Protein 1UHT (pdb70)

Solvent-accessible surface area: 6992 Å² total; per-residue (Å²): 126,122,124,80,114,108,73,142,131,20,30,20,0,102,0,27,2,54,113,20,82,92,108,71,71,51,67,82,27,143,30,61,48,69,0,92,1,0,90,41,102,170,58,26,85,6,6,0,139,22,67,12,0,46,57,106,1,3,101,2,57,23,85,120,27,81,1,13,2,43,6,49,52,17,93,109,26,0,73,10,78,96,106,76,16,70,66,168,70,67,53,88,10,17,116,41,17,44,2,101,4,16,114,178,1,5,2,41,0,50,57,52,102,50,132,112,117,128

GO terms:
  GO:0032133 chromosome passenger complex (C, IDA)

Sequence (118 aa):
GSSGSSGMVTPSLRLVFVKGPREGDALDYKPGSTIRVGRIVRGNEIAIKDAGISTKHLRIESDSGNWVIQDLGSSNGTLLNSNALDPETSVNLGDGDVIKLGEYTSILVNFVSGPSSGGSSGSSGMVTPSLRLVFVKGPREGDALDYKPGSTIRVGRIVRGNEIAIKDAGISTKHLRIESDSGNWVIQDLGSSNGTLLNSNALDPETSVNLGDGDVIKLGEYTSILVNFVSGPSSGGSSGSSGMVTPSLRLVFVKGPREGDALDYKPGSTIRVGRIVRGNEIAIKDAGISTKHLRIESDSGNWVIQDLGSSNGTLLNSNALDPETSVNLGDGDVIKLGEYTSILVNFVSGPSSGGSSGSSGMVTPSLRLVFVKGPREGDALDYKPGSTIRVGRIVRGNEIAIKDAGISTKHLRIESDSGNWVIQDLGSSNGTLLNSNALDPETSVNLGDGDVIKLGEYTSILVNFVSGPSSGGSSGSSGMVTPSLRLVFVKGPREGDALDYKPGSTIRVGRIVRGNEIAIKDAGISTKHLRIESDSGNWVIQDLGSSNGTLLNSNALDPETSVNLGDGDVIKLGEYTSILVNFVSGPSSGGSSGSSGMVTPSLRLVFVKGPREGDALDYKPGSTIRVGRIVRGNEIAIKDAGISTKHLRIESDSGNWVIQDLGSSNGTLLNSNALDPETSVNLGDGDVIKLGEYTSILVNFVSGPSSGGSSGSSGMVTPSLRLVFVKGPREGDALDYKPGSTIRVGRIVRGNEIAIKDAGISTKHLRIESDSGNWVIQDLGSSNGTLLNSNALDPETSVNLGDGDVIKLGEYTSILVNFVSGPSSGGSSGSSGMVTPSLRLVFVKGPREGDALDYKPGSTIRVGRIVRGNEIAIKDAGISTKHLRIESDSGNWVIQDLGSSNGTLLNSNALDPETSVNLGDGDVIKLGEYTSILVNFVSGPSSGGSSGSSGMVTPSLRLVFVKGPREGDALDYKPGSTIRVGRIVRGNEIAIKDAGISTKHLRIESDSGNWVIQDLGSSNGTLLNSNALDPETSVNLGDGDVIKLGEYTSILVNFVSGPSSGGSSGSSGMVTPSLRLVFVKGPREGDALDYKPGSTIRVGRIVRGNEIAIKDAGISTKHLRIESDSGNWVIQDLGSSNGTLLNSNALDPETSVNLGDGDVIKLGEYTSILVNFVSGPSSGGSSGSSGMVTPSLRLVFVKGPREGDALDYKPGSTIRVGRIVRGNEIAIKDAGISTKHLRIESDSGNWVIQDLGSSNGTLLNSNALDPETSVNLGDGDVIKLGEYTSILVNFVSGPSSGGSSGSSGMVTPSLRLVFVKGPREGDALDYKPGSTIRVGRIVRGNEIAIKDAGISTKHLRIESDSGNWVIQDLGSSNGTLLNSNALDPETSVNLGDGDVIKLGEYTSILVNFVSGPSSGGSSGSSGMVTPSLRLVFVKGPREGDALDYKPGSTIRVGRIVRGNEIAIKDAGISTKHLRIESDSGNWVIQDLGSSNGTLLNSNALDPETSVNLGDGDVIKLGEYTSILVNFVSGPSSGGSSGSSGMVTPSLRLVFVKGPREGDALDYKPGSTIRVGRIVRGNEIAIKDAGISTKHLRIESDSGNWVIQDLGSSNGTLLNSNALDPETSVNLGDGDVIKLGEYTSILVNFVSGPSSGGSSGSSGMVTPSLRLVFVKGPREGDALDYKPGSTIRVGRIVRGNEIAIKDAGISTKHLRIESDSGNWVIQDLGSSNGTLLNSNALDPETSVNLGDGDVIKLGEYTSILVNFVSGPSSGGSSGSSGMVTPSLRLVFVKGPREGDALDYKPGSTIRVGRIVRGNEIAIKDAGISTKHLRIESDSGNWVIQDLGSSNGTLLNSNALDPETSVNLGDGDVIKLGEYTSILVNFVSGPSSGGSSGSSGMVTPSLRLVFVKGPREGDALDYKPGSTIRVGRIVRGNEIAIKDAGISTKHLRIESDSGNWVIQDLGSSNGTLLNSNALDPETSVNLGDGDVIKLGEYTSILVNFVSGPSSGGSSGSSGMVTPSLRLVFVKGPREGDALDYKPGSTIRVGRIVRGNEIAIKDAGISTKHLRIESDSGNWVIQDLGSSNGTLLNSNALDPETSVNLGDGDVIKLGEYTSILVNFVSGPSSGGSSGSSGMVTPSLRLVFVKGPREGDALDYKPGSTIRVGRIVRGNEIAIKDAGISTKHLRIESDSGNWVIQDLGSSNGTLLNSNALDPETSVNLGDGDVIKLGEYTSILVNFVSGPSSGGSSGSSGMVTPSLRLVFVKGPREGDALDYKPGSTIRVGRIVRGNEIAIKDAGISTKHLRIESDSGNWVIQDLGSSNGTLLNSNALDPETSVNLGDGDVIKLGEYTSILVNFVSGPSSG

InterPro domains:
  IPR000253 Forkhead-associated (FHA) domain [PF00498] (28-95)
  IPR000253 Forkhead-associated (FHA) domain [PS50006] (28-78)
  IPR000253 Forkhead-associated (FHA) domain [SM00240] (27-78)
  IPR008984 SMAD/FHA domain superfamily [SSF49879] (2-105)
  IPR050923 Cellular Process Regulator and RNA Processing Protein [PTHR23308] (4-194)

Secondary structure (DSSP, 8-state):
---------SPEEEEEESSSTTTT-B--B-TT--EEEESSSTT-SEE--SSSS-TT-EEEEE-SSSEEEE----SS--EESSSB--TT-EEE--TTEEEEETTTEEEEEEEE-SS---

Foldseek 3Di:
DDDWDDDDPAFWWKKAWCKAPCNGDIDTDDAFDKQQEFADPPVHNHHNPRVLGHHRQWIWHADPRWTKTAGCPHPHFKDWQHGTHDNPDIGTDDAQIWIQTGDGTIIGTHGHDIPDDD

Structure (mmCIF, N/CA/C/O backbone):
data_1UHT
#
_entry.id   1UHT
#
_cell.length_a   1.000
_cell.length_b   1.000
_cell.length_c   1.000
_cell.angle_alpha   90.00
_cell.angle_beta   90.00
_cell.angle_gamma   90.00
#
_symmetry.space_group_name_H-M   'P 1'
#
loop_
_atom_site.group_PDB
_atom_site.id
_atom_site.type_symbol
_atom_site.label_atom_id
_atom_site.label_alt_id
_atom_site.label_comp_id
_atom_site.label_asym_id
_atom_site.label_entity_id
_atom_site.label_seq_id
_atom_site.pdbx_PDB_ins_code
_atom_site.Cartn_x
_atom_site.Cartn_y
_atom_site.Cartn_z
_atom_site.occupancy
_atom_site.B_iso_or_equiv
_atom_site.auth_seq_id
_atom_site.auth_comp_id
_atom_site.auth_asym_id
_atom_site.auth_atom_id
_atom_site.pdbx_PDB_model_num
ATOM 1 N N . GLY A 1 1 ? -20.022 -4.436 -23.920 1.00 0.00 1 GLY A N 1
ATOM 2 C CA . GLY A 1 1 ? -20.732 -3.753 -22.852 1.00 0.00 1 GLY A CA 1
ATOM 3 C C . GLY A 1 1 ? -20.373 -4.345 -21.488 1.00 0.00 1 GLY A C 1
ATOM 4 O O . GLY A 1 1 ? -19.518 -3.814 -20.782 1.00 0.00 1 GLY A O 1
ATOM 8 N N . SER A 1 2 ? -21.046 -5.438 -21.158 1.00 0.00 2 SER A N 1
ATOM 9 C CA . SER A 1 2 ? -20.809 -6.109 -19.891 1.00 0.00 2 SER A CA 1
ATOM 10 C C . SER A 1 2 ? -21.255 -5.214 -18.734 1.00 0.00 2 SER A C 1
ATOM 11 O O . SER A 1 2 ? -20.670 -4.157 -18.501 1.00 0.00 2 SER A O 1
ATOM 19 N N . SER A 1 3 ? -22.287 -5.669 -18.039 1.00 0.00 3 SER A N 1
ATOM 20 C CA . SER A 1 3 ? -22.818 -4.923 -16.911 1.00 0.00 3 SER A CA 1
ATOM 21 C C . SER A 1 3 ? -23.538 -5.870 -15.949 1.00 0.00 3 SER A C 1
ATOM 22 O O . SER A 1 3 ? -24.692 -6.231 -16.175 1.00 0.00 3 SER A O 1
ATOM 30 N N . GLY A 1 4 ? -22.827 -6.245 -14.896 1.00 0.00 4 GLY A N 1
ATOM 31 C CA . GLY A 1 4 ? -23.383 -7.143 -13.898 1.00 0.00 4 GLY A CA 1
ATOM 32 C C . GLY A 1 4 ? -23.014 -6.689 -12.485 1.00 0.00 4 GLY A C 1
ATOM 33 O O . GLY A 1 4 ? -22.997 -5.493 -12.198 1.00 0.00 4 GLY A O 1
ATOM 37 N N . SER A 1 5 ? -22.729 -7.668 -11.639 1.00 0.00 5 SER A N 1
ATOM 38 C CA . SER A 1 5 ? -22.361 -7.383 -10.262 1.00 0.00 5 SER A CA 1
ATOM 39 C C . SER A 1 5 ? -20.991 -7.987 -9.951 1.00 0.00 5 SER A C 1
ATOM 40 O O . SER A 1 5 ? -20.048 -7.264 -9.632 1.00 0.00 5 SER A O 1
ATOM 48 N N . SER A 1 6 ? -20.923 -9.306 -10.054 1.00 0.00 6 SER A N 1
ATOM 49 C CA . SER A 1 6 ? -19.684 -10.016 -9.787 1.00 0.00 6 SER A CA 1
ATOM 50 C C . SER A 1 6 ? -19.315 -9.888 -8.308 1.00 0.00 6 SER A C 1
ATOM 51 O O . SER A 1 6 ? -19.419 -8.808 -7.729 1.00 0.00 6 SER A O 1
ATOM 59 N N . GLY A 1 7 ? -18.893 -11.007 -7.738 1.00 0.00 7 GLY A N 1
ATOM 60 C CA . GLY A 1 7 ? -18.509 -11.035 -6.337 1.00 0.00 7 GLY A CA 1
ATOM 61 C C . GLY A 1 7 ? -16.990 -11.144 -6.186 1.00 0.00 7 GLY A C 1
ATOM 62 O O . GLY A 1 7 ? -16.396 -12.151 -6.568 1.00 0.00 7 GLY A O 1
ATOM 66 N N . MET A 1 8 ? -16.405 -10.094 -5.629 1.00 0.00 8 MET A N 1
ATOM 67 C CA . MET A 1 8 ? -14.967 -10.059 -5.424 1.00 0.00 8 MET A CA 1
ATOM 68 C C . MET A 1 8 ? -14.588 -10.710 -4.092 1.00 0.00 8 MET A C 1
ATOM 69 O O . MET A 1 8 ? -15.275 -10.524 -3.089 1.00 0.00 8 MET A O 1
ATOM 83 N N . VAL A 1 9 ? -13.496 -11.459 -4.126 1.00 0.00 9 VAL A N 1
ATOM 84 C CA . VAL A 1 9 ? -13.017 -12.138 -2.934 1.00 0.00 9 VAL A CA 1
ATOM 85 C C . VAL A 1 9 ? -11.754 -11.439 -2.427 1.00 0.00 9 VAL A C 1
ATOM 86 O O . VAL A 1 9 ? -11.261 -11.749 -1.344 1.00 0.00 9 VAL A O 1
ATOM 99 N N . THR A 1 10 ? -11.266 -10.509 -3.234 1.00 0.00 10 THR A N 1
ATOM 100 C CA . THR A 1 10 ? -10.070 -9.763 -2.881 1.00 0.00 10 THR A CA 1
ATOM 101 C C . THR A 1 10 ? -10.445 -8.434 -2.222 1.00 0.00 10 THR A C 1
ATOM 102 O O . THR A 1 10 ? -11.109 -7.599 -2.834 1.00 0.00 10 THR A O 1
ATOM 113 N N . PRO A 1 11 ? -9.992 -8.276 -0.950 1.00 0.00 11 PRO A N 1
ATOM 114 C CA . PRO A 1 11 ? -10.273 -7.063 -0.201 1.00 0.00 11 PRO A CA 1
ATOM 115 C C . PRO A 1 11 ? -9.405 -5.902 -0.691 1.00 0.00 11 PRO A C 1
ATOM 116 O O . PRO A 1 11 ? -8.236 -6.094 -1.022 1.00 0.00 11 PRO A O 1
ATOM 127 N N . SER A 1 12 ? -10.011 -4.724 -0.723 1.00 0.00 12 SER A N 1
ATOM 128 C CA . SER A 1 12 ? -9.307 -3.533 -1.167 1.00 0.00 12 SER A CA 1
ATOM 129 C C . SER A 1 12 ? -8.144 -3.229 -0.222 1.00 0.00 12 SER A C 1
ATOM 130 O O . SER A 1 12 ? -8.224 -3.501 0.975 1.00 0.00 12 SER A O 1
ATOM 138 N N . LEU A 1 13 ? -7.089 -2.668 -0.794 1.00 0.00 13 LEU A N 1
ATOM 139 C CA . LEU A 1 13 ? -5.910 -2.324 -0.018 1.00 0.00 13 LEU A CA 1
ATOM 140 C C . LEU A 1 13 ? -6.033 -0.881 0.476 1.00 0.00 13 LEU A C 1
ATOM 141 O O . LEU A 1 13 ? -6.043 0.054 -0.323 1.00 0.00 13 LEU A O 1
ATOM 157 N N . ARG A 1 14 ? -6.125 -0.745 1.791 1.00 0.00 14 ARG A N 1
ATOM 158 C CA . ARG A 1 14 ? -6.247 0.568 2.401 1.00 0.00 14 ARG A CA 1
ATOM 159 C C . ARG A 1 14 ? -4.999 0.888 3.226 1.00 0.00 14 ARG A C 1
ATOM 160 O O . ARG A 1 14 ? -4.832 0.375 4.331 1.00 0.00 14 ARG A O 1
ATOM 181 N N . LEU A 1 15 ? -4.153 1.735 2.656 1.00 0.00 15 LEU A N 1
ATOM 182 C CA . LEU A 1 15 ? -2.925 2.130 3.325 1.00 0.00 15 LEU A CA 1
ATOM 183 C C . LEU A 1 15 ? -3.206 3.332 4.228 1.00 0.00 15 LEU A C 1
ATOM 184 O O . LEU A 1 15 ? -3.477 4.429 3.741 1.00 0.00 15 LEU A O 1
ATOM 200 N N . VAL A 1 16 ? -3.130 3.086 5.528 1.00 0.00 16 VAL A N 1
ATOM 201 C CA . VAL A 1 16 ? -3.372 4.135 6.504 1.00 0.00 16 VAL A CA 1
ATOM 202 C C . VAL A 1 16 ? -2.033 4.660 7.025 1.00 0.00 16 VAL A C 1
ATOM 203 O O . VAL A 1 16 ? -1.209 3.889 7.515 1.00 0.00 16 VAL A O 1
ATOM 216 N N . PHE A 1 17 ? -1.857 5.967 6.903 1.00 0.00 17 PHE A N 1
ATOM 217 C CA . PHE A 1 17 ? -0.632 6.603 7.357 1.00 0.00 17 PHE A CA 1
ATOM 218 C C . PHE A 1 17 ? -0.677 6.868 8.863 1.00 0.00 17 PHE A C 1
ATOM 219 O O . PHE A 1 17 ? -1.102 7.937 9.297 1.00 0.00 17 PHE A O 1
ATOM 236 N N . VAL A 1 18 ? -0.231 5.875 9.619 1.00 0.00 18 VAL A N 1
ATOM 237 C CA . VAL A 1 18 ? -0.214 5.987 11.068 1.00 0.00 18 VAL A CA 1
ATOM 238 C C . VAL A 1 18 ? 0.931 6.909 11.491 1.00 0.00 18 VAL A C 1
ATOM 239 O O . VAL A 1 18 ? 0.822 7.623 12.486 1.00 0.00 18 VAL A O 1
ATOM 252 N N . LYS A 1 19 ? 2.003 6.864 10.713 1.00 0.00 19 LYS A N 1
ATOM 253 C CA . LYS A 1 19 ? 3.167 7.686 10.995 1.00 0.00 19 LYS A CA 1
ATOM 254 C C . LYS A 1 19 ? 3.665 8.319 9.694 1.00 0.00 19 LYS A C 1
ATOM 255 O O . LYS A 1 19 ? 3.072 8.119 8.635 1.00 0.00 19 LYS A O 1
ATOM 274 N N . GLY A 1 20 ? 4.750 9.070 9.817 1.00 0.00 20 GLY A N 1
ATOM 275 C CA . GLY A 1 20 ? 5.335 9.734 8.664 1.00 0.00 20 GLY A CA 1
ATOM 276 C C . GLY A 1 20 ? 4.814 11.167 8.534 1.00 0.00 20 GLY A C 1
ATOM 277 O O . GLY A 1 20 ? 4.119 11.662 9.419 1.00 0.00 20 GLY A O 1
ATOM 281 N N . PRO A 1 21 ? 5.180 11.810 7.392 1.00 0.00 21 PRO A N 1
ATOM 282 C CA . PRO A 1 21 ? 4.758 13.176 7.135 1.00 0.00 21 PRO A CA 1
ATOM 283 C C . PRO A 1 21 ? 3.283 13.227 6.731 1.00 0.00 21 PRO A C 1
ATOM 284 O O . PRO A 1 21 ? 2.668 14.292 6.748 1.00 0.00 21 PRO A O 1
ATOM 295 N N . ARG A 1 22 ? 2.758 12.063 6.379 1.00 0.00 22 ARG A N 1
ATOM 296 C CA . ARG A 1 22 ? 1.367 11.961 5.972 1.00 0.00 22 ARG A CA 1
ATOM 297 C C . ARG A 1 22 ? 0.522 11.383 7.109 1.00 0.00 22 ARG A C 1
ATOM 298 O O . ARG A 1 22 ? -0.676 11.159 6.945 1.00 0.00 22 ARG A O 1
ATOM 319 N N . GLU A 1 23 ? 1.180 11.159 8.237 1.00 0.00 23 GLU A N 1
ATOM 320 C CA . GLU A 1 23 ? 0.504 10.612 9.401 1.00 0.00 23 GLU A CA 1
ATOM 321 C C . GLU A 1 23 ? -0.892 11.222 9.540 1.00 0.00 23 GLU A C 1
ATOM 322 O O . GLU A 1 23 ? -1.029 12.423 9.765 1.00 0.00 23 GLU A O 1
ATOM 334 N N . GLY A 1 24 ? -1.894 10.366 9.399 1.00 0.00 24 GLY A N 1
ATOM 335 C CA . GLY A 1 24 ? -3.275 10.805 9.506 1.00 0.00 24 GLY A CA 1
ATOM 336 C C . GLY A 1 24 ? -3.994 10.682 8.161 1.00 0.00 24 GLY A C 1
ATOM 337 O O . GLY A 1 24 ? -5.166 11.038 8.046 1.00 0.00 24 GLY A O 1
ATOM 341 N N . ASP A 1 25 ? -3.263 10.178 7.179 1.00 0.00 25 ASP A N 1
ATOM 342 C CA . ASP A 1 25 ? -3.817 10.004 5.846 1.00 0.00 25 ASP A CA 1
ATOM 343 C C . ASP A 1 25 ? -4.141 8.526 5.623 1.00 0.00 25 ASP A C 1
ATOM 344 O O . ASP A 1 25 ? -3.653 7.663 6.350 1.00 0.00 25 ASP A O 1
ATOM 353 N N . ALA A 1 26 ? -4.962 8.279 4.613 1.00 0.00 26 ALA A N 1
ATOM 354 C CA . ALA A 1 26 ? -5.357 6.920 4.284 1.00 0.00 26 ALA A CA 1
ATOM 355 C C . ALA A 1 26 ? -5.793 6.861 2.819 1.00 0.00 26 ALA A C 1
ATOM 356 O O . ALA A 1 26 ? -6.437 7.783 2.321 1.00 0.00 26 ALA A O 1
ATOM 363 N N . LEU A 1 27 ? -5.424 5.767 2.169 1.00 0.00 27 LEU A N 1
ATOM 364 C CA . LEU A 1 27 ? -5.768 5.575 0.770 1.00 0.00 27 LEU A CA 1
ATOM 365 C C . LEU A 1 27 ? -6.503 4.243 0.609 1.00 0.00 27 LEU A C 1
ATOM 366 O O . LEU A 1 27 ? -6.553 3.440 1.540 1.00 0.00 27 LEU A O 1
ATOM 382 N N . ASP A 1 28 ? -7.056 4.048 -0.580 1.00 0.00 28 ASP A N 1
ATOM 383 C CA . ASP A 1 28 ? -7.786 2.827 -0.875 1.00 0.00 28 ASP A CA 1
ATOM 384 C C . ASP A 1 28 ? -7.632 2.493 -2.360 1.00 0.00 28 ASP A C 1
ATOM 385 O O . ASP A 1 28 ? -7.764 3.368 -3.214 1.00 0.00 28 ASP A O 1
ATOM 394 N N . TYR A 1 29 ? -7.355 1.224 -2.622 1.00 0.00 29 TYR A N 1
ATOM 395 C CA . TYR A 1 29 ? -7.182 0.763 -3.989 1.00 0.00 29 TYR A CA 1
ATOM 396 C C . TYR A 1 29 ? -7.928 -0.552 -4.224 1.00 0.00 29 TYR A C 1
ATOM 397 O O . TYR A 1 29 ? -8.299 -1.237 -3.272 1.00 0.00 29 TYR A O 1
ATOM 415 N N . LYS A 1 30 ? -8.127 -0.864 -5.496 1.00 0.00 30 LYS A N 1
ATOM 416 C CA . LYS A 1 30 ? -8.822 -2.085 -5.867 1.00 0.00 30 LYS A CA 1
ATOM 417 C C . LYS A 1 30 ? -7.830 -3.249 -5.876 1.00 0.00 30 LYS A C 1
ATOM 418 O O . LYS A 1 30 ? -6.619 -3.038 -5.891 1.00 0.00 30 LYS A O 1
ATOM 437 N N . PRO A 1 31 ? -8.396 -4.486 -5.865 1.00 0.00 31 PRO A N 1
ATOM 438 C CA . PRO A 1 31 ? -7.575 -5.685 -5.872 1.00 0.00 31 PRO A CA 1
ATOM 439 C C . PRO A 1 31 ? -6.977 -5.932 -7.259 1.00 0.00 31 PRO A C 1
ATOM 440 O O . PRO A 1 31 ? -7.691 -5.909 -8.260 1.00 0.00 31 PRO A O 1
ATOM 451 N N . GLY A 1 32 ? -5.672 -6.162 -7.273 1.00 0.00 32 GLY A N 1
ATOM 452 C CA . GLY A 1 32 ? -4.970 -6.413 -8.520 1.00 0.00 32 GLY A CA 1
ATOM 453 C C . GLY A 1 32 ? -4.405 -5.116 -9.102 1.00 0.00 32 GLY A C 1
ATOM 454 O O . GLY A 1 32 ? -4.095 -5.048 -10.290 1.00 0.00 32 GLY A O 1
ATOM 458 N N . SER A 1 33 ? -4.287 -4.119 -8.237 1.00 0.00 33 SER A N 1
ATOM 459 C CA . SER A 1 33 ? -3.764 -2.828 -8.650 1.00 0.00 33 SER A CA 1
ATOM 460 C C . SER A 1 33 ? -2.439 -2.548 -7.939 1.00 0.00 33 SER A C 1
ATOM 461 O O . SER A 1 33 ? -2.421 -2.266 -6.741 1.00 0.00 33 SER A O 1
ATOM 469 N N . THR A 1 34 ? -1.362 -2.635 -8.705 1.00 0.00 34 THR A N 1
ATOM 470 C CA . THR A 1 34 ? -0.036 -2.395 -8.163 1.00 0.00 34 THR A CA 1
ATOM 471 C C . THR A 1 34 ? 0.068 -0.968 -7.622 1.00 0.00 34 THR A C 1
ATOM 472 O O . THR A 1 34 ? -0.278 -0.011 -8.313 1.00 0.00 34 THR A O 1
ATOM 483 N N . ILE A 1 35 ? 0.546 -0.870 -6.390 1.00 0.00 35 ILE A N 1
ATOM 484 C CA . ILE A 1 35 ? 0.700 0.425 -5.748 1.00 0.00 35 ILE A CA 1
ATOM 485 C C . ILE A 1 35 ? 2.183 0.677 -5.469 1.00 0.00 35 ILE A C 1
ATOM 486 O O . ILE A 1 35 ? 2.714 0.224 -4.456 1.00 0.00 35 ILE A O 1
ATOM 502 N N . ARG A 1 36 ? 2.810 1.401 -6.385 1.00 0.00 36 ARG A N 1
ATOM 503 C CA . ARG A 1 36 ? 4.222 1.719 -6.250 1.00 0.00 36 ARG A CA 1
ATOM 504 C C . ARG A 1 36 ? 4.414 2.866 -5.256 1.00 0.00 36 ARG A C 1
ATOM 505 O O . ARG A 1 36 ? 4.121 4.019 -5.569 1.00 0.00 36 ARG A O 1
ATOM 526 N N . VAL A 1 37 ? 4.906 2.509 -4.078 1.00 0.00 37 VAL A N 1
ATOM 527 C CA . VAL A 1 37 ? 5.141 3.494 -3.036 1.00 0.00 37 VAL A CA 1
ATOM 528 C C . VAL A 1 37 ? 6.593 3.971 -3.109 1.00 0.00 37 VAL A C 1
ATOM 529 O O . VAL A 1 37 ? 7.519 3.175 -2.957 1.00 0.00 37 VAL A O 1
ATOM 542 N N . GLY A 1 38 ? 6.746 5.266 -3.341 1.00 0.00 38 GLY A N 1
ATOM 543 C CA . GLY A 1 38 ? 8.070 5.858 -3.436 1.00 0.00 38 GLY A CA 1
ATOM 544 C C . GLY A 1 38 ? 8.110 7.226 -2.752 1.00 0.00 38 GLY A C 1
ATOM 545 O O . GLY A 1 38 ? 7.289 7.512 -1.881 1.00 0.00 38 GLY A O 1
ATOM 549 N N . ARG A 1 39 ? 9.072 8.034 -3.171 1.00 0.00 39 ARG A N 1
ATOM 550 C CA . ARG A 1 39 ? 9.229 9.365 -2.610 1.00 0.00 39 ARG A CA 1
ATOM 551 C C . ARG A 1 39 ? 8.640 10.413 -3.556 1.00 0.00 39 ARG A C 1
ATOM 552 O O . ARG A 1 39 ? 7.955 11.335 -3.118 1.00 0.00 39 ARG A O 1
ATOM 573 N N . ILE A 1 40 ? 8.929 10.236 -4.837 1.00 0.00 40 ILE A N 1
ATOM 574 C CA . ILE A 1 40 ? 8.436 11.155 -5.849 1.00 0.00 40 ILE A CA 1
ATOM 575 C C . ILE A 1 40 ? 7.171 10.576 -6.486 1.00 0.00 40 ILE A C 1
ATOM 576 O O . ILE A 1 40 ? 7.096 9.376 -6.744 1.00 0.00 40 ILE A O 1
ATOM 592 N N . VAL A 1 41 ? 6.209 11.456 -6.720 1.00 0.00 41 VAL A N 1
ATOM 593 C CA . VAL A 1 41 ? 4.951 11.047 -7.321 1.00 0.00 41 VAL A CA 1
ATOM 594 C C . VAL A 1 41 ? 5.222 10.451 -8.704 1.00 0.00 41 VAL A C 1
ATOM 595 O O . VAL A 1 41 ? 4.552 9.506 -9.118 1.00 0.00 41 VAL A O 1
ATOM 608 N N . ARG A 1 42 ? 6.204 11.027 -9.380 1.00 0.00 42 ARG A N 1
ATOM 609 C CA . ARG A 1 42 ? 6.572 10.565 -10.708 1.00 0.00 42 ARG A CA 1
ATOM 610 C C . ARG A 1 42 ? 6.576 9.035 -10.754 1.00 0.00 42 ARG A C 1
ATOM 611 O O . ARG A 1 42 ? 7.379 8.392 -10.080 1.00 0.00 42 ARG A O 1
ATOM 632 N N . GLY A 1 43 ? 5.669 8.497 -11.556 1.00 0.00 43 GLY A N 1
ATOM 633 C CA . GLY A 1 43 ? 5.558 7.056 -11.700 1.00 0.00 43 GLY A CA 1
ATOM 634 C C . GLY A 1 43 ? 5.530 6.369 -10.333 1.00 0.00 43 GLY A C 1
ATOM 635 O O . GLY A 1 43 ? 6.447 5.625 -9.989 1.00 0.00 43 GLY A O 1
ATOM 639 N N . ASN A 1 44 ? 4.467 6.644 -9.590 1.00 0.00 44 ASN A N 1
ATOM 640 C CA . ASN A 1 44 ? 4.308 6.062 -8.268 1.00 0.00 44 ASN A CA 1
ATOM 641 C C . ASN A 1 44 ? 2.880 6.307 -7.777 1.00 0.00 44 ASN A C 1
ATOM 642 O O . ASN A 1 44 ? 2.352 7.409 -7.917 1.00 0.00 44 ASN A O 1
ATOM 653 N N . GLU A 1 45 ? 2.295 5.262 -7.211 1.00 0.00 45 GLU A N 1
ATOM 654 C CA . GLU A 1 45 ? 0.938 5.350 -6.698 1.00 0.00 45 GLU A CA 1
ATOM 655 C C . GLU A 1 45 ? 0.898 6.239 -5.453 1.00 0.00 45 GLU A C 1
ATOM 656 O O . GLU A 1 45 ? -0.061 6.981 -5.247 1.00 0.00 45 GLU A O 1
ATOM 668 N N . ILE A 1 46 ? 1.951 6.134 -4.656 1.00 0.00 46 ILE A N 1
ATOM 669 C CA . ILE A 1 46 ? 2.048 6.920 -3.438 1.00 0.00 46 ILE A CA 1
ATOM 670 C C . ILE A 1 46 ? 3.468 7.475 -3.305 1.00 0.00 46 ILE A C 1
ATOM 671 O O . ILE A 1 46 ? 4.440 6.774 -3.578 1.00 0.00 46 ILE A O 1
ATOM 687 N N . ALA A 1 47 ? 3.541 8.730 -2.887 1.00 0.00 47 ALA A N 1
ATOM 688 C CA . ALA A 1 47 ? 4.825 9.388 -2.715 1.00 0.00 47 ALA A CA 1
ATOM 689 C C . ALA A 1 47 ? 4.865 10.071 -1.347 1.00 0.00 47 ALA A C 1
ATOM 690 O O . ALA A 1 47 ? 3.965 10.836 -1.005 1.00 0.00 47 ALA A O 1
ATOM 697 N N . ILE A 1 48 ? 5.917 9.770 -0.601 1.00 0.00 48 ILE A N 1
ATOM 698 C CA . ILE A 1 48 ? 6.086 10.346 0.723 1.00 0.00 48 ILE A CA 1
ATOM 699 C C . ILE A 1 48 ? 7.395 11.135 0.768 1.00 0.00 48 ILE A C 1
ATOM 700 O O . ILE A 1 48 ? 8.447 10.623 0.387 1.00 0.00 48 ILE A O 1
ATOM 716 N N . LYS A 1 49 ? 7.289 12.370 1.236 1.00 0.00 49 LYS A N 1
ATOM 717 C CA . LYS A 1 49 ? 8.452 13.236 1.335 1.00 0.00 49 LYS A CA 1
ATOM 718 C C . LYS A 1 49 ? 9.035 13.139 2.746 1.00 0.00 49 LYS A C 1
ATOM 719 O O . LYS A 1 49 ? 9.030 14.116 3.493 1.00 0.00 49 LYS A O 1
ATOM 738 N N . ASP A 1 50 ? 9.525 11.951 3.069 1.00 0.00 50 ASP A N 1
ATOM 739 C CA . ASP A 1 50 ? 10.111 11.713 4.378 1.00 0.00 50 ASP A CA 1
ATOM 740 C C . ASP A 1 50 ? 11.626 11.560 4.233 1.00 0.00 50 ASP A C 1
ATOM 741 O O . ASP A 1 50 ? 12.320 11.268 5.206 1.00 0.00 50 ASP A O 1
ATOM 750 N N . ALA A 1 51 ? 12.095 11.764 3.011 1.00 0.00 51 ALA A N 1
ATOM 751 C CA . ALA A 1 51 ? 13.516 11.652 2.726 1.00 0.00 51 ALA A CA 1
ATOM 752 C C . ALA A 1 51 ? 13.925 10.179 2.767 1.00 0.00 51 ALA A C 1
ATOM 753 O O . ALA A 1 51 ? 14.390 9.632 1.769 1.00 0.00 51 ALA A O 1
ATOM 760 N N . GLY A 1 52 ? 13.737 9.578 3.933 1.00 0.00 52 GLY A N 1
ATOM 761 C CA . GLY A 1 52 ? 14.082 8.178 4.118 1.00 0.00 52 GLY A CA 1
ATOM 762 C C . GLY A 1 52 ? 13.576 7.330 2.949 1.00 0.00 52 GLY A C 1
ATOM 763 O O . GLY A 1 52 ? 14.118 6.261 2.673 1.00 0.00 52 GLY A O 1
ATOM 767 N N . ILE A 1 53 ? 12.542 7.839 2.295 1.00 0.00 53 ILE A N 1
ATOM 768 C CA . ILE A 1 53 ? 11.956 7.142 1.163 1.00 0.00 53 ILE A CA 1
ATOM 769 C C . ILE A 1 53 ? 12.616 7.630 -0.128 1.00 0.00 53 ILE A C 1
ATOM 770 O O . ILE A 1 53 ? 12.875 8.823 -0.285 1.00 0.00 53 ILE A O 1
ATOM 786 N N . SER A 1 54 ? 12.869 6.684 -1.021 1.00 0.00 54 SER A N 1
ATOM 787 C CA . SER A 1 54 ? 13.494 7.004 -2.293 1.00 0.00 54 SER A CA 1
ATOM 788 C C . SER A 1 54 ? 12.470 6.885 -3.423 1.00 0.00 54 SER A C 1
ATOM 789 O O . SER A 1 54 ? 11.449 6.215 -3.273 1.00 0.00 54 SER A O 1
ATOM 797 N N . THR A 1 55 ? 12.777 7.547 -4.529 1.00 0.00 55 THR A N 1
ATOM 798 C CA . THR A 1 55 ? 11.896 7.524 -5.685 1.00 0.00 55 THR A CA 1
ATOM 799 C C . THR A 1 55 ? 11.292 6.130 -5.867 1.00 0.00 55 THR A C 1
ATOM 800 O O . THR A 1 55 ? 10.072 5.972 -5.857 1.00 0.00 55 THR A O 1
ATOM 811 N N . LYS A 1 56 ? 12.174 5.155 -6.030 1.00 0.00 56 LYS A N 1
ATOM 812 C CA . LYS A 1 56 ? 11.743 3.780 -6.215 1.00 0.00 56 LYS A CA 1
ATOM 813 C C . LYS A 1 56 ? 12.125 2.960 -4.981 1.00 0.00 56 LYS A C 1
ATOM 814 O O . LYS A 1 56 ? 13.030 2.128 -5.040 1.00 0.00 56 LYS A O 1
ATOM 833 N N . HIS A 1 57 ? 11.417 3.223 -3.893 1.00 0.00 57 HIS A N 1
ATOM 834 C CA . HIS A 1 57 ? 11.670 2.520 -2.647 1.00 0.00 57 HIS A CA 1
ATOM 835 C C . HIS A 1 57 ? 11.195 1.071 -2.769 1.00 0.00 57 HIS A C 1
ATOM 836 O O . HIS A 1 57 ? 12.003 0.144 -2.738 1.00 0.00 57 HIS A O 1
ATOM 850 N N . LEU A 1 58 ? 9.886 0.921 -2.907 1.00 0.00 58 LEU A N 1
ATOM 851 C CA . LEU A 1 58 ? 9.294 -0.400 -3.034 1.00 0.00 58 LEU A CA 1
ATOM 852 C C . LEU A 1 58 ? 7.982 -0.293 -3.815 1.00 0.00 58 LEU A C 1
ATOM 853 O O . LEU A 1 58 ? 7.496 0.808 -4.071 1.00 0.00 58 LEU A O 1
ATOM 869 N N . ARG A 1 59 ? 7.446 -1.451 -4.172 1.00 0.00 59 ARG A N 1
ATOM 870 C CA . ARG A 1 59 ? 6.201 -1.501 -4.918 1.00 0.00 59 ARG A CA 1
ATOM 871 C C . ARG A 1 59 ? 5.243 -2.513 -4.286 1.00 0.00 59 ARG A C 1
ATOM 872 O O . ARG A 1 59 ? 5.672 -3.560 -3.802 1.00 0.00 59 ARG A O 1
ATOM 893 N N . ILE A 1 60 ? 3.965 -2.166 -4.310 1.00 0.00 60 ILE A N 1
ATOM 894 C CA . ILE A 1 60 ? 2.943 -3.031 -3.745 1.00 0.00 60 ILE A CA 1
ATOM 895 C C . ILE A 1 60 ? 2.148 -3.681 -4.879 1.00 0.00 60 ILE A C 1
ATOM 896 O O . ILE A 1 60 ? 1.766 -3.011 -5.837 1.00 0.00 60 ILE A O 1
ATOM 912 N N . GLU A 1 61 ? 1.921 -4.978 -4.732 1.00 0.00 61 GLU A N 1
ATOM 913 C CA . GLU A 1 61 ? 1.177 -5.726 -5.731 1.00 0.00 61 GLU A CA 1
ATOM 914 C C . GLU A 1 61 ? 0.407 -6.872 -5.073 1.00 0.00 61 GLU A C 1
ATOM 915 O O . GLU A 1 61 ? 0.690 -7.241 -3.934 1.00 0.00 61 GLU A O 1
ATOM 927 N N . SER A 1 62 ? -0.552 -7.402 -5.817 1.00 0.00 62 SER A N 1
ATOM 928 C CA . SER A 1 62 ? -1.366 -8.499 -5.320 1.00 0.00 62 SER A CA 1
ATOM 929 C C . SER A 1 62 ? -0.982 -9.799 -6.029 1.00 0.00 62 SER A C 1
ATOM 930 O O . SER A 1 62 ? -0.332 -9.772 -7.073 1.00 0.00 62 SER A O 1
ATOM 938 N N . ASP A 1 63 ? -1.400 -10.906 -5.434 1.00 0.00 63 ASP A N 1
ATOM 939 C CA . ASP A 1 63 ? -1.109 -12.214 -5.997 1.00 0.00 63 ASP A CA 1
ATOM 940 C C . ASP A 1 63 ? -2.411 -13.004 -6.142 1.00 0.00 63 ASP A C 1
ATOM 941 O O . ASP A 1 63 ? -2.864 -13.642 -5.193 1.00 0.00 63 ASP A O 1
ATOM 950 N N . SER A 1 64 ? -2.977 -12.935 -7.338 1.00 0.00 64 SER A N 1
ATOM 951 C CA . SER A 1 64 ? -4.218 -13.636 -7.620 1.00 0.00 64 SER A CA 1
ATOM 952 C C . SER A 1 64 ? -5.357 -13.037 -6.792 1.00 0.00 64 SER A C 1
ATOM 953 O O . SER A 1 64 ? -6.131 -12.222 -7.291 1.00 0.00 64 SER A O 1
ATOM 961 N N . GLY A 1 65 ? -5.422 -13.465 -5.539 1.00 0.00 65 GLY A N 1
ATOM 962 C CA . GLY A 1 65 ? -6.453 -12.982 -4.637 1.00 0.00 65 GLY A CA 1
ATOM 963 C C . GLY A 1 65 ? -5.869 -12.656 -3.261 1.00 0.00 65 GLY A C 1
ATOM 964 O O . GLY A 1 65 ? -6.469 -12.976 -2.236 1.00 0.00 65 GLY A O 1
ATOM 968 N N . ASN A 1 66 ? -4.704 -12.025 -3.283 1.00 0.00 66 ASN A N 1
ATOM 969 C CA . ASN A 1 66 ? -4.032 -11.652 -2.050 1.00 0.00 66 ASN A CA 1
ATOM 970 C C . ASN A 1 66 ? -3.135 -10.440 -2.309 1.00 0.00 66 ASN A C 1
ATOM 971 O O . ASN A 1 66 ? -2.908 -10.066 -3.459 1.00 0.00 66 ASN A O 1
ATOM 982 N N . TRP A 1 67 ? -2.648 -9.861 -1.222 1.00 0.00 67 TRP A N 1
ATOM 983 C CA . TRP A 1 67 ? -1.781 -8.699 -1.317 1.00 0.00 67 TRP A CA 1
ATOM 984 C C . TRP A 1 67 ? -0.384 -9.111 -0.847 1.00 0.00 67 TRP A C 1
ATOM 985 O O . TRP A 1 67 ? -0.248 -9.882 0.102 1.00 0.00 67 TRP A O 1
ATOM 1006 N N . VAL A 1 68 ? 0.617 -8.580 -1.533 1.00 0.00 68 VAL A N 1
ATOM 1007 C CA . VAL A 1 68 ? 1.998 -8.883 -1.197 1.00 0.00 68 VAL A CA 1
ATOM 1008 C C . VAL A 1 68 ? 2.837 -7.609 -1.308 1.00 0.00 68 VAL A C 1
ATOM 1009 O O . VAL A 1 68 ? 2.481 -6.689 -2.043 1.00 0.00 68 VAL A O 1
ATOM 1022 N N . ILE A 1 69 ? 3.935 -7.595 -0.566 1.00 0.00 69 ILE A N 1
ATOM 1023 C CA . ILE A 1 69 ? 4.828 -6.449 -0.572 1.00 0.00 69 ILE A CA 1
ATOM 1024 C C . ILE A 1 69 ? 6.238 -6.907 -0.948 1.00 0.00 69 ILE A C 1
ATOM 1025 O O . ILE A 1 69 ? 6.651 -8.011 -0.593 1.00 0.00 69 ILE A O 1
ATOM 1041 N N . GLN A 1 70 ? 6.939 -6.038 -1.661 1.00 0.00 70 GLN A N 1
ATOM 1042 C CA . GLN A 1 70 ? 8.294 -6.340 -2.088 1.00 0.00 70 GLN A CA 1
ATOM 1043 C C . GLN A 1 70 ? 9.181 -5.100 -1.957 1.00 0.00 70 GLN A C 1
ATOM 1044 O O . GLN A 1 70 ? 8.862 -4.044 -2.500 1.00 0.00 70 GLN A O 1
ATOM 1058 N N . ASP A 1 71 ? 10.277 -5.271 -1.232 1.00 0.00 71 ASP A N 1
ATOM 1059 C CA . ASP A 1 71 ? 11.213 -4.179 -1.022 1.00 0.00 71 ASP A CA 1
ATOM 1060 C C . ASP A 1 71 ? 12.176 -4.103 -2.209 1.00 0.00 71 ASP A C 1
ATOM 1061 O O . ASP A 1 71 ? 13.067 -4.939 -2.344 1.00 0.00 71 ASP A O 1
ATOM 1070 N N . LEU A 1 72 ? 11.963 -3.092 -3.039 1.00 0.00 72 LEU A N 1
ATOM 1071 C CA . LEU A 1 72 ? 12.801 -2.896 -4.209 1.00 0.00 72 LEU A CA 1
ATOM 1072 C C . LEU A 1 72 ? 14.196 -2.451 -3.764 1.00 0.00 72 LEU A C 1
ATOM 1073 O O . LEU A 1 72 ? 14.646 -1.362 -4.118 1.00 0.00 72 LEU A O 1
ATOM 1089 N N . GLY A 1 73 ? 14.840 -3.315 -2.994 1.00 0.00 73 GLY A N 1
ATOM 1090 C CA . GLY A 1 73 ? 16.174 -3.024 -2.496 1.00 0.00 73 GLY A CA 1
ATOM 1091 C C . GLY A 1 73 ? 16.330 -1.535 -2.183 1.00 0.00 73 GLY A C 1
ATOM 1092 O O . GLY A 1 73 ? 17.288 -0.901 -2.622 1.00 0.00 73 GLY A O 1
ATOM 1096 N N . SER A 1 74 ? 15.373 -1.019 -1.426 1.00 0.00 74 SER A N 1
ATOM 1097 C CA . SER A 1 74 ? 15.391 0.384 -1.048 1.00 0.00 74 SER A CA 1
ATOM 1098 C C . SER A 1 74 ? 16.676 0.703 -0.281 1.00 0.00 74 SER A C 1
ATOM 1099 O O . SER A 1 74 ? 17.340 -0.200 0.227 1.00 0.00 74 SER A O 1
ATOM 1107 N N . SER A 1 75 ? 16.988 1.989 -0.220 1.00 0.00 75 SER A N 1
ATOM 1108 C CA . SER A 1 75 ? 18.181 2.438 0.477 1.00 0.00 75 SER A CA 1
ATOM 1109 C C . SER A 1 75 ? 17.872 2.653 1.959 1.00 0.00 75 SER A C 1
ATOM 1110 O O . SER A 1 75 ? 17.828 3.788 2.430 1.00 0.00 75 SER A O 1
ATOM 1118 N N . ASN A 1 76 ? 17.666 1.544 2.655 1.00 0.00 76 ASN A N 1
ATOM 1119 C CA . ASN A 1 76 ? 17.361 1.597 4.075 1.00 0.00 76 ASN A CA 1
ATOM 1120 C C . ASN A 1 76 ? 16.764 0.258 4.514 1.00 0.00 76 ASN A C 1
ATOM 1121 O O . ASN A 1 76 ? 17.262 -0.372 5.445 1.00 0.00 76 ASN A O 1
ATOM 1132 N N . GLY A 1 77 ? 15.704 -0.135 3.823 1.00 0.00 77 GLY A N 1
ATOM 1133 C CA . GLY A 1 77 ? 15.033 -1.387 4.130 1.00 0.00 77 GLY A CA 1
ATOM 1134 C C . GLY A 1 77 ? 13.610 -1.137 4.635 1.00 0.00 77 GLY A C 1
ATOM 1135 O O . GLY A 1 77 ? 13.347 -0.127 5.286 1.00 0.00 77 GLY A O 1
ATOM 1139 N N . THR A 1 78 ? 12.730 -2.075 4.315 1.00 0.00 78 THR A N 1
ATOM 1140 C CA . THR A 1 78 ? 11.341 -1.969 4.728 1.00 0.00 78 THR A CA 1
ATOM 1141 C C . THR A 1 78 ? 11.070 -2.881 5.926 1.00 0.00 78 THR A C 1
ATOM 1142 O O . THR A 1 78 ? 11.642 -3.966 6.027 1.00 0.00 78 THR A O 1
ATOM 1153 N N . LEU A 1 79 ? 10.196 -2.409 6.803 1.00 0.00 79 LEU A N 1
ATOM 1154 C CA . LEU A 1 79 ? 9.842 -3.169 7.990 1.00 0.00 79 LEU A CA 1
ATOM 1155 C C . LEU A 1 79 ? 8.354 -3.522 7.939 1.00 0.00 79 LEU A C 1
ATOM 1156 O O . LEU A 1 79 ? 7.539 -2.724 7.480 1.00 0.00 79 LEU A O 1
ATOM 1172 N N . LEU A 1 80 ? 8.046 -4.719 8.416 1.00 0.00 80 LEU A N 1
ATOM 1173 C CA . LEU A 1 80 ? 6.671 -5.188 8.430 1.00 0.00 80 LEU A CA 1
ATOM 1174 C C . LEU A 1 80 ? 6.307 -5.645 9.844 1.00 0.00 80 LEU A C 1
ATOM 1175 O O . LEU A 1 80 ? 6.731 -6.713 10.283 1.00 0.00 80 LEU A O 1
ATOM 1191 N N . ASN A 1 81 ? 5.526 -4.813 10.518 1.00 0.00 81 ASN A N 1
ATOM 1192 C CA . ASN A 1 81 ? 5.101 -5.119 11.874 1.00 0.00 81 ASN A CA 1
ATOM 1193 C C . ASN A 1 81 ? 6.317 -5.097 12.802 1.00 0.00 81 ASN A C 1
ATOM 1194 O O . ASN A 1 81 ? 6.446 -4.206 13.640 1.00 0.00 81 ASN A O 1
ATOM 1205 N N . SER A 1 82 ? 7.177 -6.089 12.622 1.00 0.00 82 SER A N 1
ATOM 1206 C CA . SER A 1 82 ? 8.378 -6.194 13.434 1.00 0.00 82 SER A CA 1
ATOM 1207 C C . SER A 1 82 ? 9.385 -7.126 12.758 1.00 0.00 82 SER A C 1
ATOM 1208 O O . SER A 1 82 ? 9.944 -8.013 13.401 1.00 0.00 82 SER A O 1
ATOM 1216 N N . ASN A 1 83 ? 9.588 -6.892 11.470 1.00 0.00 83 ASN A N 1
ATOM 1217 C CA . ASN A 1 83 ? 10.519 -7.700 10.700 1.00 0.00 83 ASN A CA 1
ATOM 1218 C C . ASN A 1 83 ? 10.954 -6.922 9.456 1.00 0.00 83 ASN A C 1
ATOM 1219 O O . ASN A 1 83 ? 10.128 -6.304 8.786 1.00 0.00 83 ASN A O 1
ATOM 1230 N N . ALA A 1 84 ? 12.250 -6.978 9.186 1.00 0.00 84 ALA A N 1
ATOM 1231 C CA . ALA A 1 84 ? 12.805 -6.287 8.035 1.00 0.00 84 ALA A CA 1
ATOM 1232 C C . ALA A 1 84 ? 12.593 -7.139 6.782 1.00 0.00 84 ALA A C 1
ATOM 1233 O O . ALA A 1 84 ? 13.029 -8.288 6.727 1.00 0.00 84 ALA A O 1
ATOM 1240 N N . LEU A 1 85 ? 11.922 -6.544 5.806 1.00 0.00 85 LEU A N 1
ATOM 1241 C CA . LEU A 1 85 ? 11.647 -7.235 4.558 1.00 0.00 85 LEU A CA 1
ATOM 1242 C C . LEU A 1 85 ? 12.950 -7.402 3.775 1.00 0.00 85 LEU A C 1
ATOM 1243 O O . LEU A 1 85 ? 13.978 -6.836 4.144 1.00 0.00 85 LEU A O 1
ATOM 1259 N N . ASP A 1 86 ? 12.866 -8.183 2.708 1.00 0.00 86 ASP A N 1
ATOM 1260 C CA . ASP A 1 86 ? 14.026 -8.432 1.869 1.00 0.00 86 ASP A CA 1
ATOM 1261 C C . ASP A 1 86 ? 13.650 -8.201 0.404 1.00 0.00 86 ASP A C 1
ATOM 1262 O O . ASP A 1 86 ? 12.484 -8.320 0.033 1.00 0.00 86 ASP A O 1
ATOM 1271 N N . PRO A 1 87 ? 14.688 -7.866 -0.409 1.00 0.00 87 PRO A N 1
ATOM 1272 C CA . PRO A 1 87 ? 14.478 -7.617 -1.825 1.00 0.00 87 PRO A CA 1
ATOM 1273 C C . PRO A 1 87 ? 14.259 -8.926 -2.586 1.00 0.00 87 PRO A C 1
ATOM 1274 O O . PRO A 1 87 ? 13.430 -8.991 -3.492 1.00 0.00 87 PRO A O 1
ATOM 1285 N N . GLU A 1 88 ? 15.018 -9.937 -2.190 1.00 0.00 88 GLU A N 1
ATOM 1286 C CA . GLU A 1 88 ? 14.918 -11.241 -2.823 1.00 0.00 88 GLU A CA 1
ATOM 1287 C C . GLU A 1 88 ? 13.868 -12.097 -2.112 1.00 0.00 88 GLU A C 1
ATOM 1288 O O . GLU A 1 88 ? 13.867 -13.320 -2.241 1.00 0.00 88 GLU A O 1
ATOM 1300 N N . THR A 1 89 ? 12.998 -11.420 -1.376 1.00 0.00 89 THR A N 1
ATOM 1301 C CA . THR A 1 89 ? 11.945 -12.103 -0.644 1.00 0.00 89 THR A CA 1
ATOM 1302 C C . THR A 1 89 ? 10.642 -11.305 -0.716 1.00 0.00 89 THR A C 1
ATOM 1303 O O . THR A 1 89 ? 10.658 -10.076 -0.654 1.00 0.00 89 THR A O 1
ATOM 1314 N N . SER A 1 90 ? 9.544 -12.035 -0.844 1.00 0.00 90 SER A N 1
ATOM 1315 C CA . SER A 1 90 ? 8.235 -11.411 -0.924 1.00 0.00 90 SER A CA 1
ATOM 1316 C C . SER A 1 90 ? 7.335 -11.935 0.197 1.00 0.00 90 SER A C 1
ATOM 1317 O O . SER A 1 90 ? 7.241 -13.143 0.408 1.00 0.00 90 SER A O 1
ATOM 1325 N N . VAL A 1 91 ? 6.696 -11.001 0.886 1.00 0.00 91 VAL A N 1
ATOM 1326 C CA . VAL A 1 91 ? 5.807 -11.354 1.980 1.00 0.00 91 VAL A CA 1
ATOM 1327 C C . VAL A 1 91 ? 4.365 -11.031 1.584 1.00 0.00 91 VAL A C 1
ATOM 1328 O O . VAL A 1 91 ? 4.129 -10.197 0.710 1.00 0.00 91 VAL A O 1
ATOM 1341 N N . ASN A 1 92 ? 3.438 -11.707 2.246 1.00 0.00 92 ASN A N 1
ATOM 1342 C CA . ASN A 1 92 ? 2.025 -11.503 1.974 1.00 0.00 92 ASN A CA 1
ATOM 1343 C C . ASN A 1 92 ? 1.443 -10.546 3.016 1.00 0.00 92 ASN A C 1
ATOM 1344 O O . ASN A 1 92 ? 1.571 -10.779 4.217 1.00 0.00 92 ASN A O 1
ATOM 1355 N N . LEU A 1 93 ? 0.816 -9.491 2.519 1.00 0.00 93 LEU A N 1
ATOM 1356 C CA . LEU A 1 93 ? 0.213 -8.498 3.392 1.00 0.00 93 LEU A CA 1
ATOM 1357 C C . LEU A 1 93 ? -0.932 -9.142 4.176 1.00 0.00 93 LEU A C 1
ATOM 1358 O O . LEU A 1 93 ? -1.433 -10.199 3.794 1.00 0.00 93 LEU A O 1
ATOM 1374 N N . GLY A 1 94 ? -1.314 -8.479 5.257 1.00 0.00 94 GLY A N 1
ATOM 1375 C CA . GLY A 1 94 ? -2.391 -8.974 6.098 1.00 0.00 94 GLY A CA 1
ATOM 1376 C C . GLY A 1 94 ? -3.286 -7.828 6.573 1.00 0.00 94 GLY A C 1
ATOM 1377 O O . GLY A 1 94 ? -3.193 -6.711 6.065 1.00 0.00 94 GLY A O 1
ATOM 1381 N N . ASP A 1 95 ? -4.131 -8.143 7.543 1.00 0.00 95 ASP A N 1
ATOM 1382 C CA . ASP A 1 95 ? -5.042 -7.154 8.094 1.00 0.00 95 ASP A CA 1
ATOM 1383 C C . ASP A 1 95 ? -4.471 -6.615 9.407 1.00 0.00 95 ASP A C 1
ATOM 1384 O O . ASP A 1 95 ? -4.513 -7.295 10.431 1.00 0.00 95 ASP A O 1
ATOM 1393 N N . GLY A 1 96 ? -3.949 -5.400 9.334 1.00 0.00 96 GLY A N 1
ATOM 1394 C CA . GLY A 1 96 ? -3.369 -4.762 10.504 1.00 0.00 96 GLY A CA 1
ATOM 1395 C C . GLY A 1 96 ? -1.841 -4.831 10.466 1.00 0.00 96 GLY A C 1
ATOM 1396 O O . GLY A 1 96 ? -1.190 -4.821 11.509 1.00 0.00 96 GLY A O 1
ATOM 1400 N N . ASP A 1 97 ? -1.314 -4.900 9.252 1.00 0.00 97 ASP A N 1
ATOM 1401 C CA . ASP A 1 97 ? 0.125 -4.971 9.064 1.00 0.00 97 ASP A CA 1
ATOM 1402 C C . ASP A 1 97 ? 0.695 -3.553 8.989 1.00 0.00 97 ASP A C 1
ATOM 1403 O O . ASP A 1 97 ? 0.262 -2.749 8.166 1.00 0.00 97 ASP A O 1
ATOM 1412 N N . VAL A 1 98 ? 1.659 -3.290 9.860 1.00 0.00 98 VAL A N 1
ATOM 1413 C CA . VAL A 1 98 ? 2.293 -1.983 9.902 1.00 0.00 98 VAL A CA 1
ATOM 1414 C C . VAL A 1 98 ? 3.564 -2.010 9.051 1.00 0.00 98 VAL A C 1
ATOM 1415 O O . VAL A 1 98 ? 4.421 -2.873 9.236 1.00 0.00 98 VAL A O 1
ATOM 1428 N N . ILE A 1 99 ? 3.646 -1.055 8.136 1.00 0.00 99 ILE A N 1
ATOM 1429 C CA . ILE A 1 99 ? 4.798 -0.958 7.256 1.00 0.00 99 ILE A CA 1
ATOM 1430 C C . ILE A 1 99 ? 5.635 0.260 7.651 1.00 0.00 99 ILE A C 1
ATOM 1431 O O . ILE A 1 99 ? 5.239 1.397 7.399 1.00 0.00 99 ILE A O 1
ATOM 1447 N N . LYS A 1 100 ? 6.776 -0.019 8.262 1.00 0.00 100 LYS A N 1
ATOM 1448 C CA . LYS A 1 100 ? 7.673 1.040 8.694 1.00 0.00 100 LYS A CA 1
ATOM 1449 C C . LYS A 1 100 ? 8.794 1.204 7.666 1.00 0.00 100 LYS A C 1
ATOM 1450 O O . LYS A 1 100 ? 9.702 0.377 7.596 1.00 0.00 100 LYS A O 1
ATOM 1469 N N . LEU A 1 101 ? 8.693 2.276 6.894 1.00 0.00 101 LEU A N 1
ATOM 1470 C CA . LEU A 1 101 ? 9.688 2.559 5.873 1.00 0.00 101 LEU A CA 1
ATOM 1471 C C . LEU A 1 101 ? 10.237 3.972 6.081 1.00 0.00 101 LEU A C 1
ATOM 1472 O O . LEU A 1 101 ? 9.678 4.753 6.849 1.00 0.00 101 LEU A O 1
ATOM 1488 N N . GLY A 1 102 ? 11.326 4.258 5.382 1.00 0.00 102 GLY A N 1
ATOM 1489 C CA . GLY A 1 102 ? 11.957 5.563 5.479 1.00 0.00 102 GLY A CA 1
ATOM 1490 C C . GLY A 1 102 ? 12.591 5.763 6.857 1.00 0.00 102 GLY A C 1
ATOM 1491 O O . GLY A 1 102 ? 13.314 4.896 7.344 1.00 0.00 102 GLY A O 1
ATOM 1495 N N . GLU A 1 103 ? 12.297 6.913 7.447 1.00 0.00 103 GLU A N 1
ATOM 1496 C CA . GLU A 1 103 ? 12.829 7.238 8.759 1.00 0.00 103 GLU A CA 1
ATOM 1497 C C . GLU A 1 103 ? 11.770 6.994 9.837 1.00 0.00 103 GLU A C 1
ATOM 1498 O O . GLU A 1 103 ? 11.949 6.142 10.706 1.00 0.00 103 GLU A O 1
ATOM 1510 N N . TYR A 1 104 ? 10.691 7.756 9.745 1.00 0.00 104 TYR A N 1
ATOM 1511 C CA . TYR A 1 104 ? 9.604 7.633 10.701 1.00 0.00 104 TYR A CA 1
ATOM 1512 C C . TYR A 1 104 ? 8.250 7.580 9.989 1.00 0.00 104 TYR A C 1
ATOM 1513 O O . TYR A 1 104 ? 7.323 8.300 10.355 1.00 0.00 104 TYR A O 1
ATOM 1531 N N . THR A 1 105 ? 8.180 6.719 8.984 1.00 0.00 105 THR A N 1
ATOM 1532 C CA . THR A 1 105 ? 6.956 6.561 8.217 1.00 0.00 105 THR A CA 1
ATOM 1533 C C . THR A 1 105 ? 6.377 5.160 8.419 1.00 0.00 105 THR A C 1
ATOM 1534 O O . THR A 1 105 ? 7.038 4.163 8.133 1.00 0.00 105 THR A O 1
ATOM 1545 N N . SER A 1 106 ? 5.147 5.128 8.911 1.00 0.00 106 SER A N 1
ATOM 1546 C CA . SER A 1 106 ? 4.471 3.865 9.154 1.00 0.00 106 SER A CA 1
ATOM 1547 C C . SER A 1 106 ? 3.151 3.820 8.381 1.00 0.00 106 SER A C 1
ATOM 1548 O O . SER A 1 106 ? 2.396 4.792 8.377 1.00 0.00 106 SER A O 1
ATOM 1556 N N . ILE A 1 107 ? 2.914 2.683 7.744 1.00 0.00 107 ILE A N 1
ATOM 1557 C CA . ILE A 1 107 ? 1.699 2.499 6.969 1.00 0.00 107 ILE A CA 1
ATOM 1558 C C . ILE A 1 107 ? 0.942 1.278 7.496 1.00 0.00 107 ILE A C 1
ATOM 1559 O O . ILE A 1 107 ? 1.531 0.217 7.696 1.00 0.00 107 ILE A O 1
ATOM 1575 N N . LEU A 1 108 ? -0.352 1.469 7.707 1.00 0.00 108 LEU A N 1
ATOM 1576 C CA . LEU A 1 108 ? -1.195 0.397 8.208 1.00 0.00 108 LEU A CA 1
ATOM 1577 C C . LEU A 1 108 ? -1.967 -0.225 7.043 1.00 0.00 108 LEU A C 1
ATOM 1578 O O . LEU A 1 108 ? -2.523 0.489 6.210 1.00 0.00 108 LEU A O 1
ATOM 1594 N N . VAL A 1 109 ? -1.977 -1.550 7.022 1.00 0.00 109 VAL A N 1
ATOM 1595 C CA . VAL A 1 109 ? -2.672 -2.276 5.972 1.00 0.00 109 VAL A CA 1
ATOM 1596 C C . VAL A 1 109 ? -4.044 -2.718 6.486 1.00 0.00 109 VAL A C 1
ATOM 1597 O O . VAL A 1 109 ? -4.135 -3.447 7.473 1.00 0.00 109 VAL A O 1
ATOM 1610 N N . ASN A 1 110 ? -5.076 -2.259 5.794 1.00 0.00 110 ASN A N 1
ATOM 1611 C CA . ASN A 1 110 ? -6.438 -2.597 6.168 1.00 0.00 110 ASN A CA 1
ATOM 1612 C C . ASN A 1 110 ? -7.173 -3.158 4.949 1.00 0.00 110 ASN A C 1
ATOM 1613 O O . ASN A 1 110 ? -7.142 -2.562 3.873 1.00 0.00 110 ASN A O 1
ATOM 1624 N N . PHE A 1 111 ? -7.817 -4.296 5.158 1.00 0.00 111 PHE A N 1
ATOM 1625 C CA . PHE A 1 111 ? -8.559 -4.944 4.089 1.00 0.00 111 PHE A CA 1
ATOM 1626 C C . PHE A 1 111 ? -10.021 -4.492 4.084 1.00 0.00 111 PHE A C 1
ATOM 1627 O O . PHE A 1 111 ? -10.800 -4.891 4.947 1.00 0.00 111 PHE A O 1
ATOM 1644 N N . VAL A 1 112 ? -10.348 -3.665 3.101 1.00 0.00 112 VAL A N 1
ATOM 1645 C CA . VAL A 1 112 ? -11.702 -3.155 2.972 1.00 0.00 112 VAL A CA 1
ATOM 1646 C C . VAL A 1 112 ? -12.499 -4.065 2.036 1.00 0.00 112 VAL A C 1
ATOM 1647 O O . VAL A 1 112 ? -12.212 -4.138 0.842 1.00 0.00 112 VAL A O 1
ATOM 1660 N N . SER A 1 113 ? -13.484 -4.738 2.614 1.00 0.00 113 SER A N 1
ATOM 1661 C CA . SER A 1 113 ? -14.324 -5.641 1.846 1.00 0.00 113 SER A CA 1
ATOM 1662 C C . SER A 1 113 ? -15.782 -5.181 1.911 1.00 0.00 113 SER A C 1
ATOM 1663 O O . SER A 1 113 ? -16.434 -5.315 2.945 1.00 0.00 113 SER A O 1
ATOM 1671 N N . GLY A 1 114 ? -16.251 -4.649 0.792 1.00 0.00 114 GLY A N 1
ATOM 1672 C CA . GLY A 1 114 ? -17.620 -4.169 0.708 1.00 0.00 114 GLY A CA 1
ATOM 1673 C C . GLY A 1 114 ? -17.661 -2.641 0.626 1.00 0.00 114 GLY A C 1
ATOM 1674 O O . GLY A 1 114 ? -16.630 -1.982 0.747 1.00 0.00 114 GLY A O 1
ATOM 1678 N N . PRO A 1 115 ? -18.895 -2.110 0.416 1.00 0.00 115 PRO A N 1
ATOM 1679 C CA . PRO A 1 115 ? -19.085 -0.673 0.317 1.00 0.00 115 PRO A CA 1
ATOM 1680 C C . PRO A 1 115 ? -18.996 -0.012 1.694 1.00 0.00 115 PRO A C 1
ATOM 1681 O O . PRO A 1 115 ? -19.388 -0.605 2.697 1.00 0.00 115 PRO A O 1
ATOM 1692 N N . SER A 1 116 ? -18.480 1.209 1.697 1.00 0.00 116 SER A N 1
ATOM 1693 C CA . SER A 1 116 ? -18.335 1.957 2.934 1.00 0.00 116 SER A CA 1
ATOM 1694 C C . SER A 1 116 ? -19.600 1.814 3.783 1.00 0.00 116 SER A C 1
ATOM 1695 O O . SER A 1 116 ? -20.705 2.059 3.302 1.00 0.00 116 SER A O 1
ATOM 1703 N N . SER A 1 117 ? -19.395 1.418 5.031 1.00 0.00 117 SER A N 1
ATOM 1704 C CA . SER A 1 117 ? -20.505 1.240 5.951 1.00 0.00 117 SER A CA 1
ATOM 1705 C C . SER A 1 117 ? -21.153 2.592 6.258 1.00 0.00 117 SER A C 1
ATOM 1706 O O . SER A 1 117 ? -20.494 3.628 6.193 1.00 0.00 117 SER A O 1
ATOM 1714 N N . GLY A 1 118 ? -22.436 2.536 6.585 1.00 0.00 118 GLY A N 1
ATOM 1715 C CA . GLY A 1 118 ? -23.180 3.743 6.901 1.00 0.00 118 GLY A CA 1
ATOM 1716 C C . GLY A 1 118 ? -24.659 3.586 6.542 1.00 0.00 118 GLY A C 1
ATOM 1717 O O . GLY A 1 118 ? -25.342 4.571 6.266 1.00 0.00 118 GLY A O 1
ATOM 1721 N N . GLY A 1 1 ? -31.741 -1.451 -15.221 1.00 0.00 1 GLY A N 2
ATOM 1722 C CA . GLY A 1 1 ? -31.557 -1.416 -13.780 1.00 0.00 1 GLY A CA 2
ATOM 1723 C C . GLY A 1 1 ? -31.580 -2.828 -13.190 1.00 0.00 1 GLY A C 2
ATOM 1724 O O . GLY A 1 1 ? -32.526 -3.200 -12.498 1.00 0.00 1 GLY A O 2
ATOM 1728 N N . SER A 1 2 ? -30.527 -3.575 -13.486 1.00 0.00 2 SER A N 2
ATOM 1729 C CA . SER A 1 2 ? -30.414 -4.938 -12.994 1.00 0.00 2 SER A CA 2
ATOM 1730 C C . SER A 1 2 ? -28.968 -5.229 -12.587 1.00 0.00 2 SER A C 2
ATOM 1731 O O . SER A 1 2 ? -28.144 -5.588 -13.426 1.00 0.00 2 SER A O 2
ATOM 1739 N N . SER A 1 3 ? -28.705 -5.063 -11.299 1.00 0.00 3 SER A N 2
ATOM 1740 C CA . SER A 1 3 ? -27.373 -5.304 -10.770 1.00 0.00 3 SER A CA 2
ATOM 1741 C C . SER A 1 3 ? -27.381 -5.162 -9.247 1.00 0.00 3 SER A C 2
ATOM 1742 O O . SER A 1 3 ? -27.882 -4.172 -8.715 1.00 0.00 3 SER A O 2
ATOM 1750 N N . GLY A 1 4 ? -26.821 -6.165 -8.588 1.00 0.00 4 GLY A N 2
ATOM 1751 C CA . GLY A 1 4 ? -26.757 -6.164 -7.136 1.00 0.00 4 GLY A CA 2
ATOM 1752 C C . GLY A 1 4 ? -26.253 -7.508 -6.608 1.00 0.00 4 GLY A C 2
ATOM 1753 O O . GLY A 1 4 ? -27.000 -8.249 -5.971 1.00 0.00 4 GLY A O 2
ATOM 1757 N N . SER A 1 5 ? -24.988 -7.783 -6.893 1.00 0.00 5 SER A N 2
ATOM 1758 C CA . SER A 1 5 ? -24.375 -9.025 -6.455 1.00 0.00 5 SER A CA 2
ATOM 1759 C C . SER A 1 5 ? -23.372 -8.747 -5.334 1.00 0.00 5 SER A C 2
ATOM 1760 O O . SER A 1 5 ? -22.931 -7.612 -5.158 1.00 0.00 5 SER A O 2
ATOM 1768 N N . SER A 1 6 ? -23.040 -9.802 -4.605 1.00 0.00 6 SER A N 2
ATOM 1769 C CA . SER A 1 6 ? -22.097 -9.686 -3.505 1.00 0.00 6 SER A CA 2
ATOM 1770 C C . SER A 1 6 ? -21.073 -10.820 -3.572 1.00 0.00 6 SER A C 2
ATOM 1771 O O . SER A 1 6 ? -21.421 -11.957 -3.889 1.00 0.00 6 SER A O 2
ATOM 1779 N N . GLY A 1 7 ? -19.831 -10.472 -3.268 1.00 0.00 7 GLY A N 2
ATOM 1780 C CA . GLY A 1 7 ? -18.754 -11.448 -3.289 1.00 0.00 7 GLY A CA 2
ATOM 1781 C C . GLY A 1 7 ? -17.429 -10.810 -2.869 1.00 0.00 7 GLY A C 2
ATOM 1782 O O . GLY A 1 7 ? -17.199 -10.572 -1.684 1.00 0.00 7 GLY A O 2
ATOM 1786 N N . MET A 1 8 ? -16.592 -10.551 -3.862 1.00 0.00 8 MET A N 2
ATOM 1787 C CA . MET A 1 8 ? -15.295 -9.946 -3.610 1.00 0.00 8 MET A CA 2
ATOM 1788 C C . MET A 1 8 ? -14.389 -10.896 -2.825 1.00 0.00 8 MET A C 2
ATOM 1789 O O . MET A 1 8 ? -14.415 -10.910 -1.595 1.00 0.00 8 MET A O 2
ATOM 1803 N N . VAL A 1 9 ? -13.610 -11.669 -3.568 1.00 0.00 9 VAL A N 2
ATOM 1804 C CA . VAL A 1 9 ? -12.698 -12.620 -2.956 1.00 0.00 9 VAL A CA 2
ATOM 1805 C C . VAL A 1 9 ? -11.374 -11.921 -2.642 1.00 0.00 9 VAL A C 2
ATOM 1806 O O . VAL A 1 9 ? -10.443 -12.546 -2.136 1.00 0.00 9 VAL A O 2
ATOM 1819 N N . THR A 1 10 ? -11.331 -10.635 -2.957 1.00 0.00 10 THR A N 2
ATOM 1820 C CA . THR A 1 10 ? -10.136 -9.845 -2.714 1.00 0.00 10 THR A CA 2
ATOM 1821 C C . THR A 1 10 ? -10.505 -8.501 -2.083 1.00 0.00 10 THR A C 2
ATOM 1822 O O . THR A 1 10 ? -11.174 -7.679 -2.708 1.00 0.00 10 THR A O 2
ATOM 1833 N N . PRO A 1 11 ? -10.040 -8.313 -0.818 1.00 0.00 11 PRO A N 2
ATOM 1834 C CA . PRO A 1 11 ? -10.314 -7.083 -0.095 1.00 0.00 11 PRO A CA 2
ATOM 1835 C C . PRO A 1 11 ? -9.450 -5.935 -0.620 1.00 0.00 11 PRO A C 2
ATOM 1836 O O . PRO A 1 11 ? -8.296 -6.141 -0.992 1.00 0.00 11 PRO A O 2
ATOM 1847 N N . SER A 1 12 ? -10.042 -4.749 -0.634 1.00 0.00 12 SER A N 2
ATOM 1848 C CA . SER A 1 12 ? -9.341 -3.568 -1.107 1.00 0.00 12 SER A CA 2
ATOM 1849 C C . SER A 1 12 ? -8.151 -3.264 -0.193 1.00 0.00 12 SER A C 2
ATOM 1850 O O . SER A 1 12 ? -8.195 -3.547 1.003 1.00 0.00 12 SER A O 2
ATOM 1858 N N . LEU A 1 13 ? -7.117 -2.693 -0.793 1.00 0.00 13 LEU A N 2
ATOM 1859 C CA . LEU A 1 13 ? -5.917 -2.349 -0.048 1.00 0.00 13 LEU A CA 2
ATOM 1860 C C . LEU A 1 13 ? -6.033 -0.910 0.459 1.00 0.00 13 LEU A C 2
ATOM 1861 O O . LEU A 1 13 ? -6.039 0.032 -0.333 1.00 0.00 13 LEU A O 2
ATOM 1877 N N . ARG A 1 14 ? -6.121 -0.785 1.775 1.00 0.00 14 ARG A N 2
ATOM 1878 C CA . ARG A 1 14 ? -6.236 0.523 2.396 1.00 0.00 14 ARG A CA 2
ATOM 1879 C C . ARG A 1 14 ? -4.971 0.845 3.194 1.00 0.00 14 ARG A C 2
ATOM 1880 O O . ARG A 1 14 ? -4.782 0.335 4.297 1.00 0.00 14 ARG A O 2
ATOM 1901 N N . LEU A 1 15 ? -4.137 1.690 2.605 1.00 0.00 15 LEU A N 2
ATOM 1902 C CA . LEU A 1 15 ? -2.895 2.085 3.248 1.00 0.00 15 LEU A CA 2
ATOM 1903 C C . LEU A 1 15 ? -3.144 3.324 4.111 1.00 0.00 15 LEU A C 2
ATOM 1904 O O . LEU A 1 15 ? -3.371 4.414 3.588 1.00 0.00 15 LEU A O 2
ATOM 1920 N N . VAL A 1 16 ? -3.095 3.114 5.418 1.00 0.00 16 VAL A N 2
ATOM 1921 C CA . VAL A 1 16 ? -3.312 4.200 6.359 1.00 0.00 16 VAL A CA 2
ATOM 1922 C C . VAL A 1 16 ? -1.961 4.714 6.859 1.00 0.00 16 VAL A C 2
ATOM 1923 O O . VAL A 1 16 ? -1.098 3.928 7.247 1.00 0.00 16 VAL A O 2
ATOM 1936 N N . PHE A 1 17 ? -1.819 6.031 6.835 1.00 0.00 17 PHE A N 2
ATOM 1937 C CA . PHE A 1 17 ? -0.587 6.660 7.281 1.00 0.00 17 PHE A CA 2
ATOM 1938 C C . PHE A 1 17 ? -0.610 6.900 8.792 1.00 0.00 17 PHE A C 2
ATOM 1939 O O . PHE A 1 17 ? -1.001 7.974 9.247 1.00 0.00 17 PHE A O 2
ATOM 1956 N N . VAL A 1 18 ? -0.187 5.882 9.527 1.00 0.00 18 VAL A N 2
ATOM 1957 C CA . VAL A 1 18 ? -0.154 5.969 10.977 1.00 0.00 18 VAL A CA 2
ATOM 1958 C C . VAL A 1 18 ? 0.967 6.920 11.401 1.00 0.00 18 VAL A C 2
ATOM 1959 O O . VAL A 1 18 ? 0.840 7.629 12.398 1.00 0.00 18 VAL A O 2
ATOM 1972 N N . LYS A 1 19 ? 2.039 6.905 10.623 1.00 0.00 19 LYS A N 2
ATOM 1973 C CA . LYS A 1 19 ? 3.181 7.758 10.905 1.00 0.00 19 LYS A CA 2
ATOM 1974 C C . LYS A 1 19 ? 3.663 8.404 9.605 1.00 0.00 19 LYS A C 2
ATOM 1975 O O . LYS A 1 19 ? 3.064 8.206 8.550 1.00 0.00 19 LYS A O 2
ATOM 1994 N N . GLY A 1 20 ? 4.742 9.165 9.725 1.00 0.00 20 GLY A N 2
ATOM 1995 C CA . GLY A 1 20 ? 5.311 9.842 8.572 1.00 0.00 20 GLY A CA 2
ATOM 1996 C C . GLY A 1 20 ? 4.794 11.279 8.469 1.00 0.00 20 GLY A C 2
ATOM 1997 O O . GLY A 1 20 ? 4.121 11.766 9.376 1.00 0.00 20 GLY A O 2
ATOM 2001 N N . PRO A 1 21 ? 5.138 11.933 7.328 1.00 0.00 21 PRO A N 2
ATOM 2002 C CA . PRO A 1 21 ? 4.716 13.304 7.095 1.00 0.00 21 PRO A CA 2
ATOM 2003 C C . PRO A 1 21 ? 3.233 13.366 6.725 1.00 0.00 21 PRO A C 2
ATOM 2004 O O . PRO A 1 21 ? 2.609 14.421 6.822 1.00 0.00 21 PRO A O 2
ATOM 2015 N N . ARG A 1 22 ? 2.711 12.221 6.308 1.00 0.00 22 ARG A N 2
ATOM 2016 C CA . ARG A 1 22 ? 1.313 12.132 5.923 1.00 0.00 22 ARG A CA 2
ATOM 2017 C C . ARG A 1 22 ? 0.505 11.431 7.017 1.00 0.00 22 ARG A C 2
ATOM 2018 O O . ARG A 1 22 ? -0.622 10.998 6.781 1.00 0.00 22 ARG A O 2
ATOM 2039 N N . GLU A 1 23 ? 1.113 11.340 8.191 1.00 0.00 23 GLU A N 2
ATOM 2040 C CA . GLU A 1 23 ? 0.464 10.699 9.322 1.00 0.00 23 GLU A CA 2
ATOM 2041 C C . GLU A 1 23 ? -0.955 11.244 9.499 1.00 0.00 23 GLU A C 2
ATOM 2042 O O . GLU A 1 23 ? -1.138 12.427 9.783 1.00 0.00 23 GLU A O 2
ATOM 2054 N N . GLY A 1 24 ? -1.922 10.356 9.324 1.00 0.00 24 GLY A N 2
ATOM 2055 C CA . GLY A 1 24 ? -3.319 10.733 9.460 1.00 0.00 24 GLY A CA 2
ATOM 2056 C C . GLY A 1 24 ? -4.053 10.610 8.124 1.00 0.00 24 GLY A C 2
ATOM 2057 O O . GLY A 1 24 ? -5.249 10.888 8.040 1.00 0.00 24 GLY A O 2
ATOM 2061 N N . ASP A 1 25 ? -3.307 10.193 7.111 1.00 0.00 25 ASP A N 2
ATOM 2062 C CA . ASP A 1 25 ? -3.873 10.030 5.783 1.00 0.00 25 ASP A CA 2
ATOM 2063 C C . ASP A 1 25 ? -4.105 8.542 5.511 1.00 0.00 25 ASP A C 2
ATOM 2064 O O . ASP A 1 25 ? -3.581 7.688 6.225 1.00 0.00 25 ASP A O 2
ATOM 2073 N N . ALA A 1 26 ? -4.891 8.277 4.478 1.00 0.00 26 ALA A N 2
ATOM 2074 C CA . ALA A 1 26 ? -5.199 6.907 4.104 1.00 0.00 26 ALA A CA 2
ATOM 2075 C C . ALA A 1 26 ? -5.660 6.873 2.645 1.00 0.00 26 ALA A C 2
ATOM 2076 O O . ALA A 1 26 ? -6.206 7.852 2.140 1.00 0.00 26 ALA A O 2
ATOM 2083 N N . LEU A 1 27 ? -5.421 5.735 2.009 1.00 0.00 27 LEU A N 2
ATOM 2084 C CA . LEU A 1 27 ? -5.805 5.561 0.619 1.00 0.00 27 LEU A CA 2
ATOM 2085 C C . LEU A 1 27 ? -6.547 4.232 0.462 1.00 0.00 27 LEU A C 2
ATOM 2086 O O . LEU A 1 27 ? -6.608 3.437 1.399 1.00 0.00 27 LEU A O 2
ATOM 2102 N N . ASP A 1 28 ? -7.091 4.031 -0.729 1.00 0.00 28 ASP A N 2
ATOM 2103 C CA . ASP A 1 28 ? -7.826 2.812 -1.021 1.00 0.00 28 ASP A CA 2
ATOM 2104 C C . ASP A 1 28 ? -7.652 2.458 -2.499 1.00 0.00 28 ASP A C 2
ATOM 2105 O O . ASP A 1 28 ? -7.739 3.328 -3.364 1.00 0.00 28 ASP A O 2
ATOM 2114 N N . TYR A 1 29 ? -7.409 1.179 -2.743 1.00 0.00 29 TYR A N 2
ATOM 2115 C CA . TYR A 1 29 ? -7.222 0.699 -4.102 1.00 0.00 29 TYR A CA 2
ATOM 2116 C C . TYR A 1 29 ? -7.910 -0.653 -4.306 1.00 0.00 29 TYR A C 2
ATOM 2117 O O . TYR A 1 29 ? -8.093 -1.410 -3.354 1.00 0.00 29 TYR A O 2
ATOM 2135 N N . LYS A 1 30 ? -8.274 -0.914 -5.553 1.00 0.00 30 LYS A N 2
ATOM 2136 C CA . LYS A 1 30 ? -8.938 -2.160 -5.894 1.00 0.00 30 LYS A CA 2
ATOM 2137 C C . LYS A 1 30 ? -7.907 -3.290 -5.924 1.00 0.00 30 LYS A C 2
ATOM 2138 O O . LYS A 1 30 ? -6.704 -3.037 -5.968 1.00 0.00 30 LYS A O 2
ATOM 2157 N N . PRO A 1 31 ? -8.429 -4.546 -5.898 1.00 0.00 31 PRO A N 2
ATOM 2158 C CA . PRO A 1 31 ? -7.568 -5.716 -5.922 1.00 0.00 31 PRO A CA 2
ATOM 2159 C C . PRO A 1 31 ? -6.995 -5.946 -7.321 1.00 0.00 31 PRO A C 2
ATOM 2160 O O . PRO A 1 31 ? -7.733 -5.952 -8.305 1.00 0.00 31 PRO A O 2
ATOM 2171 N N . GLY A 1 32 ? -5.683 -6.130 -7.366 1.00 0.00 32 GLY A N 2
ATOM 2172 C CA . GLY A 1 32 ? -5.003 -6.360 -8.629 1.00 0.00 32 GLY A CA 2
ATOM 2173 C C . GLY A 1 32 ? -4.376 -5.068 -9.157 1.00 0.00 32 GLY A C 2
ATOM 2174 O O . GLY A 1 32 ? -3.861 -5.036 -10.274 1.00 0.00 32 GLY A O 2
ATOM 2178 N N . SER A 1 33 ? -4.439 -4.036 -8.330 1.00 0.00 33 SER A N 2
ATOM 2179 C CA . SER A 1 33 ? -3.884 -2.745 -8.700 1.00 0.00 33 SER A CA 2
ATOM 2180 C C . SER A 1 33 ? -2.595 -2.486 -7.917 1.00 0.00 33 SER A C 2
ATOM 2181 O O . SER A 1 33 ? -2.638 -2.198 -6.722 1.00 0.00 33 SER A O 2
ATOM 2189 N N . THR A 1 34 ? -1.480 -2.598 -8.623 1.00 0.00 34 THR A N 2
ATOM 2190 C CA . THR A 1 34 ? -0.181 -2.380 -8.009 1.00 0.00 34 THR A CA 2
ATOM 2191 C C . THR A 1 34 ? -0.073 -0.946 -7.486 1.00 0.00 34 THR A C 2
ATOM 2192 O O . THR A 1 34 ? -0.354 0.006 -8.212 1.00 0.00 34 THR A O 2
ATOM 2203 N N . ILE A 1 35 ? 0.337 -0.837 -6.231 1.00 0.00 35 ILE A N 2
ATOM 2204 C CA . ILE A 1 35 ? 0.486 0.464 -5.602 1.00 0.00 35 ILE A CA 2
ATOM 2205 C C . ILE A 1 35 ? 1.963 0.708 -5.288 1.00 0.00 35 ILE A C 2
ATOM 2206 O O . ILE A 1 35 ? 2.459 0.280 -4.246 1.00 0.00 35 ILE A O 2
ATOM 2222 N N . ARG A 1 36 ? 2.625 1.393 -6.207 1.00 0.00 36 ARG A N 2
ATOM 2223 C CA . ARG A 1 36 ? 4.036 1.699 -6.042 1.00 0.00 36 ARG A CA 2
ATOM 2224 C C . ARG A 1 36 ? 4.218 2.842 -5.041 1.00 0.00 36 ARG A C 2
ATOM 2225 O O . ARG A 1 36 ? 3.731 3.950 -5.263 1.00 0.00 36 ARG A O 2
ATOM 2246 N N . VAL A 1 37 ? 4.920 2.534 -3.960 1.00 0.00 37 VAL A N 2
ATOM 2247 C CA . VAL A 1 37 ? 5.171 3.522 -2.925 1.00 0.00 37 VAL A CA 2
ATOM 2248 C C . VAL A 1 37 ? 6.612 4.023 -3.044 1.00 0.00 37 VAL A C 2
ATOM 2249 O O . VAL A 1 37 ? 7.556 3.247 -2.908 1.00 0.00 37 VAL A O 2
ATOM 2262 N N . GLY A 1 38 ? 6.736 5.318 -3.296 1.00 0.00 38 GLY A N 2
ATOM 2263 C CA . GLY A 1 38 ? 8.045 5.932 -3.434 1.00 0.00 38 GLY A CA 2
ATOM 2264 C C . GLY A 1 38 ? 8.094 7.286 -2.723 1.00 0.00 38 GLY A C 2
ATOM 2265 O O . GLY A 1 38 ? 7.330 7.529 -1.790 1.00 0.00 38 GLY A O 2
ATOM 2269 N N . ARG A 1 39 ? 9.001 8.132 -3.190 1.00 0.00 39 ARG A N 2
ATOM 2270 C CA . ARG A 1 39 ? 9.159 9.454 -2.611 1.00 0.00 39 ARG A CA 2
ATOM 2271 C C . ARG A 1 39 ? 8.656 10.524 -3.582 1.00 0.00 39 ARG A C 2
ATOM 2272 O O . ARG A 1 39 ? 8.278 11.617 -3.166 1.00 0.00 39 ARG A O 2
ATOM 2293 N N . ILE A 1 40 ? 8.669 10.170 -4.859 1.00 0.00 40 ILE A N 2
ATOM 2294 C CA . ILE A 1 40 ? 8.219 11.086 -5.894 1.00 0.00 40 ILE A CA 2
ATOM 2295 C C . ILE A 1 40 ? 6.894 10.585 -6.471 1.00 0.00 40 ILE A C 2
ATOM 2296 O O . ILE A 1 40 ? 6.766 9.410 -6.811 1.00 0.00 40 ILE A O 2
ATOM 2312 N N . VAL A 1 41 ? 5.942 11.502 -6.564 1.00 0.00 41 VAL A N 2
ATOM 2313 C CA . VAL A 1 41 ? 4.631 11.168 -7.095 1.00 0.00 41 VAL A CA 2
ATOM 2314 C C . VAL A 1 41 ? 4.778 10.684 -8.539 1.00 0.00 41 VAL A C 2
ATOM 2315 O O . VAL A 1 41 ? 4.066 9.778 -8.970 1.00 0.00 41 VAL A O 2
ATOM 2328 N N . ARG A 1 42 ? 5.706 11.311 -9.247 1.00 0.00 42 ARG A N 2
ATOM 2329 C CA . ARG A 1 42 ? 5.955 10.956 -10.634 1.00 0.00 42 ARG A CA 2
ATOM 2330 C C . ARG A 1 42 ? 6.739 9.644 -10.714 1.00 0.00 42 ARG A C 2
ATOM 2331 O O . ARG A 1 42 ? 7.957 9.634 -10.546 1.00 0.00 42 ARG A O 2
ATOM 2352 N N . GLY A 1 43 ? 6.008 8.570 -10.970 1.00 0.00 43 GLY A N 2
ATOM 2353 C CA . GLY A 1 43 ? 6.619 7.256 -11.074 1.00 0.00 43 GLY A CA 2
ATOM 2354 C C . GLY A 1 43 ? 5.854 6.227 -10.239 1.00 0.00 43 GLY A C 2
ATOM 2355 O O . GLY A 1 43 ? 5.382 5.221 -10.767 1.00 0.00 43 GLY A O 2
ATOM 2359 N N . ASN A 1 44 ? 5.754 6.515 -8.950 1.00 0.00 44 ASN A N 2
ATOM 2360 C CA . ASN A 1 44 ? 5.054 5.627 -8.037 1.00 0.00 44 ASN A CA 2
ATOM 2361 C C . ASN A 1 44 ? 3.692 6.233 -7.687 1.00 0.00 44 ASN A C 2
ATOM 2362 O O . ASN A 1 44 ? 3.506 7.445 -7.781 1.00 0.00 44 ASN A O 2
ATOM 2373 N N . GLU A 1 45 ? 2.776 5.361 -7.293 1.00 0.00 45 GLU A N 2
ATOM 2374 C CA . GLU A 1 45 ? 1.438 5.794 -6.929 1.00 0.00 45 GLU A CA 2
ATOM 2375 C C . GLU A 1 45 ? 1.489 6.691 -5.690 1.00 0.00 45 GLU A C 2
ATOM 2376 O O . GLU A 1 45 ? 1.098 7.856 -5.747 1.00 0.00 45 GLU A O 2
ATOM 2388 N N . ILE A 1 46 ? 1.974 6.114 -4.601 1.00 0.00 46 ILE A N 2
ATOM 2389 C CA . ILE A 1 46 ? 2.081 6.847 -3.350 1.00 0.00 46 ILE A CA 2
ATOM 2390 C C . ILE A 1 46 ? 3.478 7.460 -3.242 1.00 0.00 46 ILE A C 2
ATOM 2391 O O . ILE A 1 46 ? 4.472 6.810 -3.562 1.00 0.00 46 ILE A O 2
ATOM 2407 N N . ALA A 1 47 ? 3.509 8.705 -2.789 1.00 0.00 47 ALA A N 2
ATOM 2408 C CA . ALA A 1 47 ? 4.769 9.414 -2.634 1.00 0.00 47 ALA A CA 2
ATOM 2409 C C . ALA A 1 47 ? 4.810 10.075 -1.255 1.00 0.00 47 ALA A C 2
ATOM 2410 O O . ALA A 1 47 ? 3.887 10.796 -0.880 1.00 0.00 47 ALA A O 2
ATOM 2417 N N . ILE A 1 48 ? 5.891 9.806 -0.537 1.00 0.00 48 ILE A N 2
ATOM 2418 C CA . ILE A 1 48 ? 6.065 10.367 0.792 1.00 0.00 48 ILE A CA 2
ATOM 2419 C C . ILE A 1 48 ? 7.332 11.224 0.817 1.00 0.00 48 ILE A C 2
ATOM 2420 O O . ILE A 1 48 ? 8.388 10.792 0.359 1.00 0.00 48 ILE A O 2
ATOM 2436 N N . LYS A 1 49 ? 7.185 12.425 1.358 1.00 0.00 49 LYS A N 2
ATOM 2437 C CA . LYS A 1 49 ? 8.304 13.347 1.449 1.00 0.00 49 LYS A CA 2
ATOM 2438 C C . LYS A 1 49 ? 8.879 13.306 2.866 1.00 0.00 49 LYS A C 2
ATOM 2439 O O . LYS A 1 49 ? 8.808 14.293 3.597 1.00 0.00 49 LYS A O 2
ATOM 2458 N N . ASP A 1 50 ? 9.435 12.155 3.212 1.00 0.00 50 ASP A N 2
ATOM 2459 C CA . ASP A 1 50 ? 10.022 11.972 4.528 1.00 0.00 50 ASP A CA 2
ATOM 2460 C C . ASP A 1 50 ? 11.543 11.886 4.396 1.00 0.00 50 ASP A C 2
ATOM 2461 O O . ASP A 1 50 ? 12.256 11.856 5.398 1.00 0.00 50 ASP A O 2
ATOM 2470 N N . ALA A 1 51 ? 11.996 11.848 3.152 1.00 0.00 51 ALA A N 2
ATOM 2471 C CA . ALA A 1 51 ? 13.420 11.765 2.876 1.00 0.00 51 ALA A CA 2
ATOM 2472 C C . ALA A 1 51 ? 13.867 10.304 2.956 1.00 0.00 51 ALA A C 2
ATOM 2473 O O . ALA A 1 51 ? 14.499 9.793 2.033 1.00 0.00 51 ALA A O 2
ATOM 2480 N N . GLY A 1 52 ? 13.522 9.674 4.070 1.00 0.00 52 GLY A N 2
ATOM 2481 C CA . GLY A 1 52 ? 13.880 8.282 4.283 1.00 0.00 52 GLY A CA 2
ATOM 2482 C C . GLY A 1 52 ? 13.429 7.413 3.107 1.00 0.00 52 GLY A C 2
ATOM 2483 O O . GLY A 1 52 ? 14.013 6.363 2.847 1.00 0.00 52 GLY A O 2
ATOM 2487 N N . ILE A 1 53 ? 12.393 7.884 2.429 1.00 0.00 53 ILE A N 2
ATOM 2488 C CA . ILE A 1 53 ? 11.856 7.164 1.287 1.00 0.00 53 ILE A CA 2
ATOM 2489 C C . ILE A 1 53 ? 12.525 7.672 0.008 1.00 0.00 53 ILE A C 2
ATOM 2490 O O . ILE A 1 53 ? 12.808 8.863 -0.118 1.00 0.00 53 ILE A O 2
ATOM 2506 N N . SER A 1 54 ? 12.758 6.745 -0.909 1.00 0.00 54 SER A N 2
ATOM 2507 C CA . SER A 1 54 ? 13.388 7.084 -2.173 1.00 0.00 54 SER A CA 2
ATOM 2508 C C . SER A 1 54 ? 12.381 6.939 -3.316 1.00 0.00 54 SER A C 2
ATOM 2509 O O . SER A 1 54 ? 11.371 6.252 -3.173 1.00 0.00 54 SER A O 2
ATOM 2517 N N . THR A 1 55 ? 12.692 7.596 -4.423 1.00 0.00 55 THR A N 2
ATOM 2518 C CA . THR A 1 55 ? 11.826 7.549 -5.589 1.00 0.00 55 THR A CA 2
ATOM 2519 C C . THR A 1 55 ? 11.283 6.133 -5.793 1.00 0.00 55 THR A C 2
ATOM 2520 O O . THR A 1 55 ? 10.072 5.918 -5.755 1.00 0.00 55 THR A O 2
ATOM 2531 N N . LYS A 1 56 ? 12.204 5.204 -6.003 1.00 0.00 56 LYS A N 2
ATOM 2532 C CA . LYS A 1 56 ? 11.832 3.815 -6.213 1.00 0.00 56 LYS A CA 2
ATOM 2533 C C . LYS A 1 56 ? 12.239 2.993 -4.988 1.00 0.00 56 LYS A C 2
ATOM 2534 O O . LYS A 1 56 ? 13.182 2.206 -5.050 1.00 0.00 56 LYS A O 2
ATOM 2553 N N . HIS A 1 57 ? 11.507 3.204 -3.904 1.00 0.00 57 HIS A N 2
ATOM 2554 C CA . HIS A 1 57 ? 11.780 2.492 -2.667 1.00 0.00 57 HIS A CA 2
ATOM 2555 C C . HIS A 1 57 ? 11.276 1.052 -2.782 1.00 0.00 57 HIS A C 2
ATOM 2556 O O . HIS A 1 57 ? 12.067 0.111 -2.765 1.00 0.00 57 HIS A O 2
ATOM 2570 N N . LEU A 1 58 ? 9.962 0.927 -2.896 1.00 0.00 58 LEU A N 2
ATOM 2571 C CA . LEU A 1 58 ? 9.342 -0.383 -3.013 1.00 0.00 58 LEU A CA 2
ATOM 2572 C C . LEU A 1 58 ? 8.011 -0.247 -3.754 1.00 0.00 58 LEU A C 2
ATOM 2573 O O . LEU A 1 58 ? 7.537 0.863 -3.990 1.00 0.00 58 LEU A O 2
ATOM 2589 N N . ARG A 1 59 ? 7.444 -1.394 -4.101 1.00 0.00 59 ARG A N 2
ATOM 2590 C CA . ARG A 1 59 ? 6.176 -1.417 -4.810 1.00 0.00 59 ARG A CA 2
ATOM 2591 C C . ARG A 1 59 ? 5.259 -2.492 -4.223 1.00 0.00 59 ARG A C 2
ATOM 2592 O O . ARG A 1 59 ? 5.725 -3.555 -3.815 1.00 0.00 59 ARG A O 2
ATOM 2613 N N . ILE A 1 60 ? 3.972 -2.178 -4.198 1.00 0.00 60 ILE A N 2
ATOM 2614 C CA . ILE A 1 60 ? 2.986 -3.104 -3.667 1.00 0.00 60 ILE A CA 2
ATOM 2615 C C . ILE A 1 60 ? 2.161 -3.680 -4.820 1.00 0.00 60 ILE A C 2
ATOM 2616 O O . ILE A 1 60 ? 1.822 -2.965 -5.762 1.00 0.00 60 ILE A O 2
ATOM 2632 N N . GLU A 1 61 ? 1.862 -4.965 -4.707 1.00 0.00 61 GLU A N 2
ATOM 2633 C CA . GLU A 1 61 ? 1.083 -5.645 -5.728 1.00 0.00 61 GLU A CA 2
ATOM 2634 C C . GLU A 1 61 ? 0.235 -6.753 -5.100 1.00 0.00 61 GLU A C 2
ATOM 2635 O O . GLU A 1 61 ? 0.437 -7.111 -3.940 1.00 0.00 61 GLU A O 2
ATOM 2647 N N . SER A 1 62 ? -0.694 -7.266 -5.893 1.00 0.00 62 SER A N 2
ATOM 2648 C CA . SER A 1 62 ? -1.572 -8.326 -5.429 1.00 0.00 62 SER A CA 2
ATOM 2649 C C . SER A 1 62 ? -1.470 -9.535 -6.361 1.00 0.00 62 SER A C 2
ATOM 2650 O O . SER A 1 62 ? -1.320 -9.380 -7.571 1.00 0.00 62 SER A O 2
ATOM 2658 N N . ASP A 1 63 ? -1.557 -10.713 -5.760 1.00 0.00 63 ASP A N 2
ATOM 2659 C CA . ASP A 1 63 ? -1.476 -11.949 -6.521 1.00 0.00 63 ASP A CA 2
ATOM 2660 C C . ASP A 1 63 ? -2.414 -12.986 -5.902 1.00 0.00 63 ASP A C 2
ATOM 2661 O O . ASP A 1 63 ? -2.722 -12.919 -4.713 1.00 0.00 63 ASP A O 2
ATOM 2670 N N . SER A 1 64 ? -2.842 -13.923 -6.736 1.00 0.00 64 SER A N 2
ATOM 2671 C CA . SER A 1 64 ? -3.739 -14.974 -6.284 1.00 0.00 64 SER A CA 2
ATOM 2672 C C . SER A 1 64 ? -4.775 -14.398 -5.318 1.00 0.00 64 SER A C 2
ATOM 2673 O O . SER A 1 64 ? -4.841 -14.802 -4.158 1.00 0.00 64 SER A O 2
ATOM 2681 N N . GLY A 1 65 ? -5.560 -13.462 -5.832 1.00 0.00 65 GLY A N 2
ATOM 2682 C CA . GLY A 1 65 ? -6.591 -12.826 -5.029 1.00 0.00 65 GLY A CA 2
ATOM 2683 C C . GLY A 1 65 ? -6.071 -12.501 -3.627 1.00 0.00 65 GLY A C 2
ATOM 2684 O O . GLY A 1 65 ? -6.771 -12.711 -2.637 1.00 0.00 65 GLY A O 2
ATOM 2688 N N . ASN A 1 66 ? -4.848 -11.994 -3.587 1.00 0.00 66 ASN A N 2
ATOM 2689 C CA . ASN A 1 66 ? -4.226 -11.638 -2.322 1.00 0.00 66 ASN A CA 2
ATOM 2690 C C . ASN A 1 66 ? -3.264 -10.470 -2.543 1.00 0.00 66 ASN A C 2
ATOM 2691 O O . ASN A 1 66 ? -2.957 -10.120 -3.682 1.00 0.00 66 ASN A O 2
ATOM 2702 N N . TRP A 1 67 ? -2.814 -9.898 -1.436 1.00 0.00 67 TRP A N 2
ATOM 2703 C CA . TRP A 1 67 ? -1.892 -8.776 -1.495 1.00 0.00 67 TRP A CA 2
ATOM 2704 C C . TRP A 1 67 ? -0.524 -9.263 -1.013 1.00 0.00 67 TRP A C 2
ATOM 2705 O O . TRP A 1 67 ? -0.440 -10.132 -0.147 1.00 0.00 67 TRP A O 2
ATOM 2726 N N . VAL A 1 68 ? 0.514 -8.680 -1.594 1.00 0.00 68 VAL A N 2
ATOM 2727 C CA . VAL A 1 68 ? 1.875 -9.043 -1.235 1.00 0.00 68 VAL A CA 2
ATOM 2728 C C . VAL A 1 68 ? 2.751 -7.789 -1.239 1.00 0.00 68 VAL A C 2
ATOM 2729 O O . VAL A 1 68 ? 2.518 -6.868 -2.020 1.00 0.00 68 VAL A O 2
ATOM 2742 N N . ILE A 1 69 ? 3.741 -7.795 -0.359 1.00 0.00 69 ILE A N 2
ATOM 2743 C CA . ILE A 1 69 ? 4.653 -6.669 -0.251 1.00 0.00 69 ILE A CA 2
ATOM 2744 C C . ILE A 1 69 ? 6.030 -7.082 -0.774 1.00 0.00 69 ILE A C 2
ATOM 2745 O O . ILE A 1 69 ? 6.468 -8.211 -0.556 1.00 0.00 69 ILE A O 2
ATOM 2761 N N . GLN A 1 70 ? 6.674 -6.146 -1.455 1.00 0.00 70 GLN A N 2
ATOM 2762 C CA . GLN A 1 70 ? 7.992 -6.398 -2.012 1.00 0.00 70 GLN A CA 2
ATOM 2763 C C . GLN A 1 70 ? 8.869 -5.150 -1.888 1.00 0.00 70 GLN A C 2
ATOM 2764 O O . GLN A 1 70 ? 8.519 -4.089 -2.402 1.00 0.00 70 GLN A O 2
ATOM 2778 N N . ASP A 1 71 ? 9.990 -5.319 -1.203 1.00 0.00 71 ASP A N 2
ATOM 2779 C CA . ASP A 1 71 ? 10.919 -4.220 -1.006 1.00 0.00 71 ASP A CA 2
ATOM 2780 C C . ASP A 1 71 ? 11.945 -4.214 -2.141 1.00 0.00 71 ASP A C 2
ATOM 2781 O O . ASP A 1 71 ? 12.743 -5.142 -2.267 1.00 0.00 71 ASP A O 2
ATOM 2790 N N . LEU A 1 72 ? 11.890 -3.158 -2.939 1.00 0.00 72 LEU A N 2
ATOM 2791 C CA . LEU A 1 72 ? 12.804 -3.019 -4.060 1.00 0.00 72 LEU A CA 2
ATOM 2792 C C . LEU A 1 72 ? 14.187 -2.622 -3.539 1.00 0.00 72 LEU A C 2
ATOM 2793 O O . LEU A 1 72 ? 14.741 -1.604 -3.949 1.00 0.00 72 LEU A O 2
ATOM 2809 N N . GLY A 1 73 ? 14.705 -3.448 -2.642 1.00 0.00 73 GLY A N 2
ATOM 2810 C CA . GLY A 1 73 ? 16.013 -3.197 -2.060 1.00 0.00 73 GLY A CA 2
ATOM 2811 C C . GLY A 1 73 ? 16.293 -1.695 -1.969 1.00 0.00 73 GLY A C 2
ATOM 2812 O O . GLY A 1 73 ? 17.346 -1.229 -2.401 1.00 0.00 73 GLY A O 2
ATOM 2816 N N . SER A 1 74 ? 15.331 -0.980 -1.403 1.00 0.00 74 SER A N 2
ATOM 2817 C CA . SER A 1 74 ? 15.461 0.459 -1.250 1.00 0.00 74 SER A CA 2
ATOM 2818 C C . SER A 1 74 ? 16.886 0.813 -0.820 1.00 0.00 74 SER A C 2
ATOM 2819 O O . SER A 1 74 ? 17.749 1.060 -1.661 1.00 0.00 74 SER A O 2
ATOM 2827 N N . SER A 1 75 ? 17.089 0.827 0.489 1.00 0.00 75 SER A N 2
ATOM 2828 C CA . SER A 1 75 ? 18.395 1.147 1.041 1.00 0.00 75 SER A CA 2
ATOM 2829 C C . SER A 1 75 ? 18.380 0.963 2.560 1.00 0.00 75 SER A C 2
ATOM 2830 O O . SER A 1 75 ? 19.171 0.194 3.104 1.00 0.00 75 SER A O 2
ATOM 2838 N N . ASN A 1 76 ? 17.471 1.683 3.202 1.00 0.00 76 ASN A N 2
ATOM 2839 C CA . ASN A 1 76 ? 17.343 1.610 4.647 1.00 0.00 76 ASN A CA 2
ATOM 2840 C C . ASN A 1 76 ? 16.786 0.239 5.037 1.00 0.00 76 ASN A C 2
ATOM 2841 O O . ASN A 1 76 ? 17.332 -0.432 5.911 1.00 0.00 76 ASN A O 2
ATOM 2852 N N . GLY A 1 77 ? 15.705 -0.137 4.368 1.00 0.00 77 GLY A N 2
ATOM 2853 C CA . GLY A 1 77 ? 15.068 -1.415 4.633 1.00 0.00 77 GLY A CA 2
ATOM 2854 C C . GLY A 1 77 ? 13.640 -1.220 5.145 1.00 0.00 77 GLY A C 2
ATOM 2855 O O . GLY A 1 77 ? 13.402 -0.406 6.036 1.00 0.00 77 GLY A O 2
ATOM 2859 N N . THR A 1 78 ? 12.726 -1.981 4.560 1.00 0.00 78 THR A N 2
ATOM 2860 C CA . THR A 1 78 ? 11.328 -1.902 4.947 1.00 0.00 78 THR A CA 2
ATOM 2861 C C . THR A 1 78 ? 11.011 -2.945 6.020 1.00 0.00 78 THR A C 2
ATOM 2862 O O . THR A 1 78 ? 11.426 -4.098 5.912 1.00 0.00 78 THR A O 2
ATOM 2873 N N . LEU A 1 79 ? 10.279 -2.502 7.032 1.00 0.00 79 LEU A N 2
ATOM 2874 C CA . LEU A 1 79 ? 9.902 -3.383 8.125 1.00 0.00 79 LEU A CA 2
ATOM 2875 C C . LEU A 1 79 ? 8.392 -3.627 8.079 1.00 0.00 79 LEU A C 2
ATOM 2876 O O . LEU A 1 79 ? 7.632 -2.757 7.659 1.00 0.00 79 LEU A O 2
ATOM 2892 N N . LEU A 1 80 ? 8.004 -4.815 8.518 1.00 0.00 80 LEU A N 2
ATOM 2893 C CA . LEU A 1 80 ? 6.599 -5.185 8.533 1.00 0.00 80 LEU A CA 2
ATOM 2894 C C . LEU A 1 80 ? 6.214 -5.653 9.938 1.00 0.00 80 LEU A C 2
ATOM 2895 O O . LEU A 1 80 ? 6.674 -6.699 10.395 1.00 0.00 80 LEU A O 2
ATOM 2911 N N . ASN A 1 81 ? 5.375 -4.857 10.584 1.00 0.00 81 ASN A N 2
ATOM 2912 C CA . ASN A 1 81 ? 4.923 -5.177 11.927 1.00 0.00 81 ASN A CA 2
ATOM 2913 C C . ASN A 1 81 ? 6.130 -5.233 12.866 1.00 0.00 81 ASN A C 2
ATOM 2914 O O . ASN A 1 81 ? 6.421 -4.265 13.568 1.00 0.00 81 ASN A O 2
ATOM 2925 N N . SER A 1 82 ? 6.800 -6.376 12.850 1.00 0.00 82 SER A N 2
ATOM 2926 C CA . SER A 1 82 ? 7.968 -6.571 13.691 1.00 0.00 82 SER A CA 2
ATOM 2927 C C . SER A 1 82 ? 8.957 -7.514 13.003 1.00 0.00 82 SER A C 2
ATOM 2928 O O . SER A 1 82 ? 9.222 -8.609 13.497 1.00 0.00 82 SER A O 2
ATOM 2936 N N . ASN A 1 83 ? 9.476 -7.055 11.874 1.00 0.00 83 ASN A N 2
ATOM 2937 C CA . ASN A 1 83 ? 10.430 -7.844 11.113 1.00 0.00 83 ASN A CA 2
ATOM 2938 C C . ASN A 1 83 ? 10.844 -7.068 9.861 1.00 0.00 83 ASN A C 2
ATOM 2939 O O . ASN A 1 83 ? 10.046 -6.318 9.300 1.00 0.00 83 ASN A O 2
ATOM 2950 N N . ALA A 1 84 ? 12.089 -7.274 9.461 1.00 0.00 84 ALA A N 2
ATOM 2951 C CA . ALA A 1 84 ? 12.619 -6.603 8.285 1.00 0.00 84 ALA A CA 2
ATOM 2952 C C . ALA A 1 84 ? 12.310 -7.441 7.043 1.00 0.00 84 ALA A C 2
ATOM 2953 O O . ALA A 1 84 ? 12.507 -8.655 7.043 1.00 0.00 84 ALA A O 2
ATOM 2960 N N . LEU A 1 85 ? 11.829 -6.759 6.013 1.00 0.00 85 LEU A N 2
ATOM 2961 C CA . LEU A 1 85 ? 11.491 -7.425 4.767 1.00 0.00 85 LEU A CA 2
ATOM 2962 C C . LEU A 1 85 ? 12.777 -7.840 4.050 1.00 0.00 85 LEU A C 2
ATOM 2963 O O . LEU A 1 85 ? 13.873 -7.670 4.584 1.00 0.00 85 LEU A O 2
ATOM 2979 N N . ASP A 1 86 ? 12.602 -8.377 2.852 1.00 0.00 86 ASP A N 2
ATOM 2980 C CA . ASP A 1 86 ? 13.736 -8.818 2.056 1.00 0.00 86 ASP A CA 2
ATOM 2981 C C . ASP A 1 86 ? 13.455 -8.539 0.578 1.00 0.00 86 ASP A C 2
ATOM 2982 O O . ASP A 1 86 ? 12.334 -8.727 0.109 1.00 0.00 86 ASP A O 2
ATOM 2991 N N . PRO A 1 87 ? 14.521 -8.082 -0.132 1.00 0.00 87 PRO A N 2
ATOM 2992 C CA . PRO A 1 87 ? 14.401 -7.775 -1.547 1.00 0.00 87 PRO A CA 2
ATOM 2993 C C . PRO A 1 87 ? 14.348 -9.055 -2.384 1.00 0.00 87 PRO A C 2
ATOM 2994 O O . PRO A 1 87 ? 13.816 -9.054 -3.493 1.00 0.00 87 PRO A O 2
ATOM 3005 N N . GLU A 1 88 ? 14.906 -10.116 -1.820 1.00 0.00 88 GLU A N 2
ATOM 3006 C CA . GLU A 1 88 ? 14.929 -11.400 -2.499 1.00 0.00 88 GLU A CA 2
ATOM 3007 C C . GLU A 1 88 ? 13.834 -12.314 -1.945 1.00 0.00 88 GLU A C 2
ATOM 3008 O O . GLU A 1 88 ? 13.980 -13.535 -1.948 1.00 0.00 88 GLU A O 2
ATOM 3020 N N . THR A 1 89 ? 12.763 -11.687 -1.481 1.00 0.00 89 THR A N 2
ATOM 3021 C CA . THR A 1 89 ? 11.645 -12.429 -0.924 1.00 0.00 89 THR A CA 2
ATOM 3022 C C . THR A 1 89 ? 10.364 -11.595 -0.992 1.00 0.00 89 THR A C 2
ATOM 3023 O O . THR A 1 89 ? 10.418 -10.366 -0.981 1.00 0.00 89 THR A O 2
ATOM 3034 N N . SER A 1 90 ? 9.242 -12.296 -1.062 1.00 0.00 90 SER A N 2
ATOM 3035 C CA . SER A 1 90 ? 7.950 -11.635 -1.132 1.00 0.00 90 SER A CA 2
ATOM 3036 C C . SER A 1 90 ? 7.039 -12.147 -0.015 1.00 0.00 90 SER A C 2
ATOM 3037 O O . SER A 1 90 ? 6.858 -13.354 0.139 1.00 0.00 90 SER A O 2
ATOM 3045 N N . VAL A 1 91 ? 6.488 -11.204 0.735 1.00 0.00 91 VAL A N 2
ATOM 3046 C CA . VAL A 1 91 ? 5.600 -11.545 1.833 1.00 0.00 91 VAL A CA 2
ATOM 3047 C C . VAL A 1 91 ? 4.168 -11.152 1.466 1.00 0.00 91 VAL A C 2
ATOM 3048 O O . VAL A 1 91 ? 3.956 -10.291 0.614 1.00 0.00 91 VAL A O 2
ATOM 3061 N N . ASN A 1 92 ? 3.222 -11.801 2.129 1.00 0.00 92 ASN A N 2
ATOM 3062 C CA . ASN A 1 92 ? 1.815 -11.530 1.883 1.00 0.00 92 ASN A CA 2
ATOM 3063 C C . ASN A 1 92 ? 1.306 -10.524 2.917 1.00 0.00 92 ASN A C 2
ATOM 3064 O O . ASN A 1 92 ? 1.393 -10.768 4.120 1.00 0.00 92 ASN A O 2
ATOM 3075 N N . LEU A 1 93 ? 0.785 -9.416 2.412 1.00 0.00 93 LEU A N 2
ATOM 3076 C CA . LEU A 1 93 ? 0.262 -8.373 3.277 1.00 0.00 93 LEU A CA 2
ATOM 3077 C C . LEU A 1 93 ? -0.854 -8.952 4.149 1.00 0.00 93 LEU A C 2
ATOM 3078 O O . LEU A 1 93 ? -1.454 -9.968 3.803 1.00 0.00 93 LEU A O 2
ATOM 3094 N N . GLY A 1 94 ? -1.098 -8.280 5.265 1.00 0.00 94 GLY A N 2
ATOM 3095 C CA . GLY A 1 94 ? -2.131 -8.715 6.190 1.00 0.00 94 GLY A CA 2
ATOM 3096 C C . GLY A 1 94 ? -2.850 -7.517 6.813 1.00 0.00 94 GLY A C 2
ATOM 3097 O O . GLY A 1 94 ? -2.297 -6.419 6.872 1.00 0.00 94 GLY A O 2
ATOM 3101 N N . ASP A 1 95 ? -4.071 -7.768 7.262 1.00 0.00 95 ASP A N 2
ATOM 3102 C CA . ASP A 1 95 ? -4.871 -6.723 7.878 1.00 0.00 95 ASP A CA 2
ATOM 3103 C C . ASP A 1 95 ? -4.278 -6.372 9.244 1.00 0.00 95 ASP A C 2
ATOM 3104 O O . ASP A 1 95 ? -4.130 -7.240 10.103 1.00 0.00 95 ASP A O 2
ATOM 3113 N N . GLY A 1 96 ? -3.954 -5.097 9.403 1.00 0.00 96 GLY A N 2
ATOM 3114 C CA . GLY A 1 96 ? -3.381 -4.620 10.651 1.00 0.00 96 GLY A CA 2
ATOM 3115 C C . GLY A 1 96 ? -1.856 -4.743 10.635 1.00 0.00 96 GLY A C 2
ATOM 3116 O O . GLY A 1 96 ? -1.224 -4.810 11.688 1.00 0.00 96 GLY A O 2
ATOM 3120 N N . ASP A 1 97 ? -1.308 -4.768 9.429 1.00 0.00 97 ASP A N 2
ATOM 3121 C CA . ASP A 1 97 ? 0.131 -4.881 9.262 1.00 0.00 97 ASP A CA 2
ATOM 3122 C C . ASP A 1 97 ? 0.733 -3.484 9.103 1.00 0.00 97 ASP A C 2
ATOM 3123 O O . ASP A 1 97 ? 0.351 -2.738 8.202 1.00 0.00 97 ASP A O 2
ATOM 3132 N N . VAL A 1 98 ? 1.663 -3.171 9.993 1.00 0.00 98 VAL A N 2
ATOM 3133 C CA . VAL A 1 98 ? 2.322 -1.876 9.963 1.00 0.00 98 VAL A CA 2
ATOM 3134 C C . VAL A 1 98 ? 3.575 -1.966 9.089 1.00 0.00 98 VAL A C 2
ATOM 3135 O O . VAL A 1 98 ? 4.390 -2.872 9.258 1.00 0.00 98 VAL A O 2
ATOM 3148 N N . ILE A 1 99 ? 3.690 -1.014 8.175 1.00 0.00 99 ILE A N 2
ATOM 3149 C CA . ILE A 1 99 ? 4.830 -0.974 7.275 1.00 0.00 99 ILE A CA 2
ATOM 3150 C C . ILE A 1 99 ? 5.726 0.208 7.646 1.00 0.00 99 ILE A C 2
ATOM 3151 O O . ILE A 1 99 ? 5.360 1.362 7.428 1.00 0.00 99 ILE A O 2
ATOM 3167 N N . LYS A 1 100 ? 6.884 -0.120 8.201 1.00 0.00 100 LYS A N 2
ATOM 3168 C CA . LYS A 1 100 ? 7.836 0.901 8.605 1.00 0.00 100 LYS A CA 2
ATOM 3169 C C . LYS A 1 100 ? 8.893 1.068 7.511 1.00 0.00 100 LYS A C 2
ATOM 3170 O O . LYS A 1 100 ? 9.770 0.220 7.357 1.00 0.00 100 LYS A O 2
ATOM 3189 N N . LEU A 1 101 ? 8.775 2.167 6.781 1.00 0.00 101 LEU A N 2
ATOM 3190 C CA . LEU A 1 101 ? 9.709 2.456 5.707 1.00 0.00 101 LEU A CA 2
ATOM 3191 C C . LEU A 1 101 ? 10.318 3.842 5.925 1.00 0.00 101 LEU A C 2
ATOM 3192 O O . LEU A 1 101 ? 9.867 4.593 6.788 1.00 0.00 101 LEU A O 2
ATOM 3208 N N . GLY A 1 102 ? 11.334 4.139 5.128 1.00 0.00 102 GLY A N 2
ATOM 3209 C CA . GLY A 1 102 ? 12.010 5.422 5.223 1.00 0.00 102 GLY A CA 2
ATOM 3210 C C . GLY A 1 102 ? 12.707 5.575 6.577 1.00 0.00 102 GLY A C 2
ATOM 3211 O O . GLY A 1 102 ? 13.705 4.908 6.844 1.00 0.00 102 GLY A O 2
ATOM 3215 N N . GLU A 1 103 ? 12.153 6.459 7.395 1.00 0.00 103 GLU A N 2
ATOM 3216 C CA . GLU A 1 103 ? 12.709 6.708 8.714 1.00 0.00 103 GLU A CA 2
ATOM 3217 C C . GLU A 1 103 ? 11.676 6.386 9.795 1.00 0.00 103 GLU A C 2
ATOM 3218 O O . GLU A 1 103 ? 11.837 5.426 10.547 1.00 0.00 103 GLU A O 2
ATOM 3230 N N . TYR A 1 104 ? 10.637 7.207 9.839 1.00 0.00 104 TYR A N 2
ATOM 3231 C CA . TYR A 1 104 ? 9.577 7.021 10.816 1.00 0.00 104 TYR A CA 2
ATOM 3232 C C . TYR A 1 104 ? 8.254 6.673 10.130 1.00 0.00 104 TYR A C 2
ATOM 3233 O O . TYR A 1 104 ? 7.409 5.995 10.712 1.00 0.00 104 TYR A O 2
ATOM 3251 N N . THR A 1 105 ? 8.116 7.152 8.903 1.00 0.00 105 THR A N 2
ATOM 3252 C CA . THR A 1 105 ? 6.911 6.900 8.132 1.00 0.00 105 THR A CA 2
ATOM 3253 C C . THR A 1 105 ? 6.410 5.475 8.376 1.00 0.00 105 THR A C 2
ATOM 3254 O O . THR A 1 105 ? 7.182 4.521 8.301 1.00 0.00 105 THR A O 2
ATOM 3265 N N . SER A 1 106 ? 5.120 5.377 8.663 1.00 0.00 106 SER A N 2
ATOM 3266 C CA . SER A 1 106 ? 4.507 4.085 8.918 1.00 0.00 106 SER A CA 2
ATOM 3267 C C . SER A 1 106 ? 3.179 3.978 8.166 1.00 0.00 106 SER A C 2
ATOM 3268 O O . SER A 1 106 ? 2.374 4.907 8.184 1.00 0.00 106 SER A O 2
ATOM 3276 N N . ILE A 1 107 ? 2.991 2.835 7.521 1.00 0.00 107 ILE A N 2
ATOM 3277 C CA . ILE A 1 107 ? 1.775 2.595 6.764 1.00 0.00 107 ILE A CA 2
ATOM 3278 C C . ILE A 1 107 ? 1.055 1.373 7.338 1.00 0.00 107 ILE A C 2
ATOM 3279 O O . ILE A 1 107 ? 1.680 0.346 7.599 1.00 0.00 107 ILE A O 2
ATOM 3295 N N . LEU A 1 108 ? -0.249 1.524 7.517 1.00 0.00 108 LEU A N 2
ATOM 3296 C CA . LEU A 1 108 ? -1.060 0.445 8.055 1.00 0.00 108 LEU A CA 2
ATOM 3297 C C . LEU A 1 108 ? -1.833 -0.223 6.916 1.00 0.00 108 LEU A C 2
ATOM 3298 O O . LEU A 1 108 ? -2.353 0.456 6.032 1.00 0.00 108 LEU A O 2
ATOM 3314 N N . VAL A 1 109 ? -1.885 -1.545 6.975 1.00 0.00 109 VAL A N 2
ATOM 3315 C CA . VAL A 1 109 ? -2.586 -2.313 5.959 1.00 0.00 109 VAL A CA 2
ATOM 3316 C C . VAL A 1 109 ? -3.943 -2.759 6.509 1.00 0.00 109 VAL A C 2
ATOM 3317 O O . VAL A 1 109 ? -4.006 -3.484 7.501 1.00 0.00 109 VAL A O 2
ATOM 3330 N N . ASN A 1 110 ? -4.994 -2.307 5.841 1.00 0.00 110 ASN A N 2
ATOM 3331 C CA . ASN A 1 110 ? -6.345 -2.650 6.250 1.00 0.00 110 ASN A CA 2
ATOM 3332 C C . ASN A 1 110 ? -7.117 -3.189 5.044 1.00 0.00 110 ASN A C 2
ATOM 3333 O O . ASN A 1 110 ? -7.149 -2.556 3.990 1.00 0.00 110 ASN A O 2
ATOM 3344 N N . PHE A 1 111 ? -7.719 -4.353 5.240 1.00 0.00 111 PHE A N 2
ATOM 3345 C CA . PHE A 1 111 ? -8.489 -4.984 4.181 1.00 0.00 111 PHE A CA 2
ATOM 3346 C C . PHE A 1 111 ? -9.958 -4.561 4.245 1.00 0.00 111 PHE A C 2
ATOM 3347 O O . PHE A 1 111 ? -10.662 -4.892 5.197 1.00 0.00 111 PHE A O 2
ATOM 3364 N N . VAL A 1 112 ? -10.377 -3.836 3.218 1.00 0.00 112 VAL A N 2
ATOM 3365 C CA . VAL A 1 112 ? -11.750 -3.365 3.145 1.00 0.00 112 VAL A CA 2
ATOM 3366 C C . VAL A 1 112 ? -12.590 -4.374 2.360 1.00 0.00 112 VAL A C 2
ATOM 3367 O O . VAL A 1 112 ? -12.353 -4.595 1.173 1.00 0.00 112 VAL A O 2
ATOM 3380 N N . SER A 1 113 ? -13.554 -4.960 3.054 1.00 0.00 113 SER A N 2
ATOM 3381 C CA . SER A 1 113 ? -14.431 -5.941 2.437 1.00 0.00 113 SER A CA 2
ATOM 3382 C C . SER A 1 113 ? -15.631 -5.240 1.796 1.00 0.00 113 SER A C 2
ATOM 3383 O O . SER A 1 113 ? -15.956 -4.109 2.152 1.00 0.00 113 SER A O 2
ATOM 3391 N N . GLY A 1 114 ? -16.255 -5.942 0.861 1.00 0.00 114 GLY A N 2
ATOM 3392 C CA . GLY A 1 114 ? -17.412 -5.401 0.168 1.00 0.00 114 GLY A CA 2
ATOM 3393 C C . GLY A 1 114 ? -18.573 -5.167 1.137 1.00 0.00 114 GLY A C 2
ATOM 3394 O O . GLY A 1 114 ? -18.656 -5.815 2.179 1.00 0.00 114 GLY A O 2
ATOM 3398 N N . PRO A 1 115 ? -19.463 -4.215 0.748 1.00 0.00 115 PRO A N 2
ATOM 3399 C CA . PRO A 1 115 ? -20.615 -3.888 1.570 1.00 0.00 115 PRO A CA 2
ATOM 3400 C C . PRO A 1 115 ? -21.685 -4.977 1.474 1.00 0.00 115 PRO A C 2
ATOM 3401 O O . PRO A 1 115 ? -22.772 -4.740 0.948 1.00 0.00 115 PRO A O 2
ATOM 3412 N N . SER A 1 116 ? -21.341 -6.148 1.989 1.00 0.00 116 SER A N 2
ATOM 3413 C CA . SER A 1 116 ? -22.258 -7.274 1.968 1.00 0.00 116 SER A CA 2
ATOM 3414 C C . SER A 1 116 ? -23.496 -6.958 2.810 1.00 0.00 116 SER A C 2
ATOM 3415 O O . SER A 1 116 ? -24.620 -7.026 2.317 1.00 0.00 116 SER A O 2
ATOM 3423 N N . SER A 1 117 ? -23.246 -6.618 4.066 1.00 0.00 117 SER A N 2
ATOM 3424 C CA . SER A 1 117 ? -24.326 -6.291 4.982 1.00 0.00 117 SER A CA 2
ATOM 3425 C C . SER A 1 117 ? -24.344 -4.785 5.253 1.00 0.00 117 SER A C 2
ATOM 3426 O O . SER A 1 117 ? -23.314 -4.198 5.581 1.00 0.00 117 SER A O 2
ATOM 3434 N N . GLY A 1 118 ? -25.525 -4.204 5.105 1.00 0.00 118 GLY A N 2
ATOM 3435 C CA . GLY A 1 118 ? -25.691 -2.778 5.330 1.00 0.00 118 GLY A CA 2
ATOM 3436 C C . GLY A 1 118 ? -26.994 -2.488 6.077 1.00 0.00 118 GLY A C 2
ATOM 3437 O O . GLY A 1 118 ? -27.936 -1.947 5.501 1.00 0.00 118 GLY A O 2
ATOM 3441 N N . GLY A 1 1 ? -31.734 -4.325 -3.897 1.00 0.00 1 GLY A N 3
ATOM 3442 C CA . GLY A 1 1 ? -30.924 -5.405 -3.358 1.00 0.00 1 GLY A CA 3
ATOM 3443 C C . GLY A 1 1 ? -29.825 -4.861 -2.443 1.00 0.00 1 GLY A C 3
ATOM 3444 O O . GLY A 1 1 ? -28.640 -4.987 -2.749 1.00 0.00 1 GLY A O 3
ATOM 3448 N N . SER A 1 2 ? -30.257 -4.268 -1.340 1.00 0.00 2 SER A N 3
ATOM 3449 C CA . SER A 1 2 ? -29.324 -3.705 -0.379 1.00 0.00 2 SER A CA 3
ATOM 3450 C C . SER A 1 2 ? -28.644 -4.826 0.410 1.00 0.00 2 SER A C 3
ATOM 3451 O O . SER A 1 2 ? -29.266 -5.845 0.707 1.00 0.00 2 SER A O 3
ATOM 3459 N N . SER A 1 3 ? -27.378 -4.600 0.727 1.00 0.00 3 SER A N 3
ATOM 3460 C CA . SER A 1 3 ? -26.608 -5.579 1.475 1.00 0.00 3 SER A CA 3
ATOM 3461 C C . SER A 1 3 ? -26.767 -6.963 0.845 1.00 0.00 3 SER A C 3
ATOM 3462 O O . SER A 1 3 ? -27.625 -7.742 1.257 1.00 0.00 3 SER A O 3
ATOM 3470 N N . GLY A 1 4 ? -25.927 -7.228 -0.145 1.00 0.00 4 GLY A N 3
ATOM 3471 C CA . GLY A 1 4 ? -25.964 -8.506 -0.836 1.00 0.00 4 GLY A CA 3
ATOM 3472 C C . GLY A 1 4 ? -25.533 -8.352 -2.296 1.00 0.00 4 GLY A C 3
ATOM 3473 O O . GLY A 1 4 ? -26.352 -8.041 -3.160 1.00 0.00 4 GLY A O 3
ATOM 3477 N N . SER A 1 5 ? -24.248 -8.576 -2.527 1.00 0.00 5 SER A N 3
ATOM 3478 C CA . SER A 1 5 ? -23.698 -8.467 -3.867 1.00 0.00 5 SER A CA 3
ATOM 3479 C C . SER A 1 5 ? -22.412 -9.289 -3.974 1.00 0.00 5 SER A C 3
ATOM 3480 O O . SER A 1 5 ? -22.343 -10.243 -4.748 1.00 0.00 5 SER A O 3
ATOM 3488 N N . SER A 1 6 ? -21.424 -8.888 -3.187 1.00 0.00 6 SER A N 3
ATOM 3489 C CA . SER A 1 6 ? -20.144 -9.576 -3.183 1.00 0.00 6 SER A CA 3
ATOM 3490 C C . SER A 1 6 ? -19.585 -9.647 -4.606 1.00 0.00 6 SER A C 3
ATOM 3491 O O . SER A 1 6 ? -20.044 -10.449 -5.418 1.00 0.00 6 SER A O 3
ATOM 3499 N N . GLY A 1 7 ? -18.600 -8.798 -4.863 1.00 0.00 7 GLY A N 3
ATOM 3500 C CA . GLY A 1 7 ? -17.973 -8.755 -6.173 1.00 0.00 7 GLY A CA 3
ATOM 3501 C C . GLY A 1 7 ? -16.688 -9.585 -6.194 1.00 0.00 7 GLY A C 3
ATOM 3502 O O . GLY A 1 7 ? -16.704 -10.750 -6.587 1.00 0.00 7 GLY A O 3
ATOM 3506 N N . MET A 1 8 ? -15.606 -8.952 -5.764 1.00 0.00 8 MET A N 3
ATOM 3507 C CA . MET A 1 8 ? -14.315 -9.618 -5.728 1.00 0.00 8 MET A CA 3
ATOM 3508 C C . MET A 1 8 ? -13.984 -10.097 -4.314 1.00 0.00 8 MET A C 3
ATOM 3509 O O . MET A 1 8 ? -14.158 -9.356 -3.347 1.00 0.00 8 MET A O 3
ATOM 3523 N N . VAL A 1 9 ? -13.514 -11.333 -4.237 1.00 0.00 9 VAL A N 3
ATOM 3524 C CA . VAL A 1 9 ? -13.157 -11.920 -2.956 1.00 0.00 9 VAL A CA 3
ATOM 3525 C C . VAL A 1 9 ? -11.916 -11.216 -2.406 1.00 0.00 9 VAL A C 3
ATOM 3526 O O . VAL A 1 9 ? -11.615 -11.320 -1.217 1.00 0.00 9 VAL A O 3
ATOM 3539 N N . THR A 1 10 ? -11.228 -10.516 -3.296 1.00 0.00 10 THR A N 3
ATOM 3540 C CA . THR A 1 10 ? -10.025 -9.795 -2.914 1.00 0.00 10 THR A CA 3
ATOM 3541 C C . THR A 1 10 ? -10.388 -8.453 -2.276 1.00 0.00 10 THR A C 3
ATOM 3542 O O . THR A 1 10 ? -11.033 -7.616 -2.906 1.00 0.00 10 THR A O 3
ATOM 3553 N N . PRO A 1 11 ? -9.947 -8.285 -1.001 1.00 0.00 11 PRO A N 3
ATOM 3554 C CA . PRO A 1 11 ? -10.218 -7.058 -0.270 1.00 0.00 11 PRO A CA 3
ATOM 3555 C C . PRO A 1 11 ? -9.328 -5.916 -0.766 1.00 0.00 11 PRO A C 3
ATOM 3556 O O . PRO A 1 11 ? -8.168 -6.134 -1.112 1.00 0.00 11 PRO A O 3
ATOM 3567 N N . SER A 1 12 ? -9.906 -4.724 -0.785 1.00 0.00 12 SER A N 3
ATOM 3568 C CA . SER A 1 12 ? -9.179 -3.548 -1.233 1.00 0.00 12 SER A CA 3
ATOM 3569 C C . SER A 1 12 ? -8.038 -3.237 -0.263 1.00 0.00 12 SER A C 3
ATOM 3570 O O . SER A 1 12 ? -8.152 -3.487 0.936 1.00 0.00 12 SER A O 3
ATOM 3578 N N . LEU A 1 13 ? -6.963 -2.697 -0.818 1.00 0.00 13 LEU A N 3
ATOM 3579 C CA . LEU A 1 13 ? -5.801 -2.350 -0.017 1.00 0.00 13 LEU A CA 3
ATOM 3580 C C . LEU A 1 13 ? -5.923 -0.897 0.447 1.00 0.00 13 LEU A C 3
ATOM 3581 O O . LEU A 1 13 ? -5.906 0.023 -0.370 1.00 0.00 13 LEU A O 3
ATOM 3597 N N . ARG A 1 14 ? -6.044 -0.735 1.756 1.00 0.00 14 ARG A N 3
ATOM 3598 C CA . ARG A 1 14 ? -6.168 0.590 2.338 1.00 0.00 14 ARG A CA 3
ATOM 3599 C C . ARG A 1 14 ? -4.940 0.913 3.191 1.00 0.00 14 ARG A C 3
ATOM 3600 O O . ARG A 1 14 ? -4.841 0.472 4.335 1.00 0.00 14 ARG A O 3
ATOM 3621 N N . LEU A 1 15 ? -4.034 1.680 2.602 1.00 0.00 15 LEU A N 3
ATOM 3622 C CA . LEU A 1 15 ? -2.816 2.067 3.293 1.00 0.00 15 LEU A CA 3
ATOM 3623 C C . LEU A 1 15 ? -3.103 3.277 4.184 1.00 0.00 15 LEU A C 3
ATOM 3624 O O . LEU A 1 15 ? -3.356 4.373 3.686 1.00 0.00 15 LEU A O 3
ATOM 3640 N N . VAL A 1 16 ? -3.055 3.038 5.486 1.00 0.00 16 VAL A N 3
ATOM 3641 C CA . VAL A 1 16 ? -3.306 4.095 6.451 1.00 0.00 16 VAL A CA 3
ATOM 3642 C C . VAL A 1 16 ? -1.972 4.627 6.977 1.00 0.00 16 VAL A C 3
ATOM 3643 O O . VAL A 1 16 ? -1.148 3.862 7.477 1.00 0.00 16 VAL A O 3
ATOM 3656 N N . PHE A 1 17 ? -1.800 5.934 6.847 1.00 0.00 17 PHE A N 3
ATOM 3657 C CA . PHE A 1 17 ? -0.580 6.578 7.303 1.00 0.00 17 PHE A CA 3
ATOM 3658 C C . PHE A 1 17 ? -0.649 6.886 8.800 1.00 0.00 17 PHE A C 3
ATOM 3659 O O . PHE A 1 17 ? -1.073 7.971 9.195 1.00 0.00 17 PHE A O 3
ATOM 3676 N N . VAL A 1 18 ? -0.227 5.912 9.592 1.00 0.00 18 VAL A N 3
ATOM 3677 C CA . VAL A 1 18 ? -0.236 6.066 11.037 1.00 0.00 18 VAL A CA 3
ATOM 3678 C C . VAL A 1 18 ? 0.896 7.008 11.453 1.00 0.00 18 VAL A C 3
ATOM 3679 O O . VAL A 1 18 ? 0.762 7.755 12.421 1.00 0.00 18 VAL A O 3
ATOM 3692 N N . LYS A 1 19 ? 1.984 6.942 10.700 1.00 0.00 19 LYS A N 3
ATOM 3693 C CA . LYS A 1 19 ? 3.138 7.780 10.978 1.00 0.00 19 LYS A CA 3
ATOM 3694 C C . LYS A 1 19 ? 3.630 8.411 9.674 1.00 0.00 19 LYS A C 3
ATOM 3695 O O . LYS A 1 19 ? 2.961 8.323 8.646 1.00 0.00 19 LYS A O 3
ATOM 3714 N N . GLY A 1 20 ? 4.796 9.035 9.759 1.00 0.00 20 GLY A N 3
ATOM 3715 C CA . GLY A 1 20 ? 5.386 9.681 8.598 1.00 0.00 20 GLY A CA 3
ATOM 3716 C C . GLY A 1 20 ? 4.826 11.093 8.414 1.00 0.00 20 GLY A C 3
ATOM 3717 O O . GLY A 1 20 ? 4.126 11.606 9.285 1.00 0.00 20 GLY A O 3
ATOM 3721 N N . PRO A 1 21 ? 5.166 11.698 7.244 1.00 0.00 21 PRO A N 3
ATOM 3722 C CA . PRO A 1 21 ? 4.706 13.040 6.934 1.00 0.00 21 PRO A CA 3
ATOM 3723 C C . PRO A 1 21 ? 3.227 13.036 6.543 1.00 0.00 21 PRO A C 3
ATOM 3724 O O . PRO A 1 21 ? 2.552 14.061 6.640 1.00 0.00 21 PRO A O 3
ATOM 3735 N N . ARG A 1 22 ? 2.765 11.873 6.109 1.00 0.00 22 ARG A N 3
ATOM 3736 C CA . ARG A 1 22 ? 1.379 11.722 5.702 1.00 0.00 22 ARG A CA 3
ATOM 3737 C C . ARG A 1 22 ? 0.531 11.230 6.878 1.00 0.00 22 ARG A C 3
ATOM 3738 O O . ARG A 1 22 ? -0.663 10.978 6.724 1.00 0.00 22 ARG A O 3
ATOM 3759 N N . GLU A 1 23 ? 1.183 11.109 8.025 1.00 0.00 23 GLU A N 3
ATOM 3760 C CA . GLU A 1 23 ? 0.504 10.652 9.226 1.00 0.00 23 GLU A CA 3
ATOM 3761 C C . GLU A 1 23 ? -0.894 11.267 9.313 1.00 0.00 23 GLU A C 3
ATOM 3762 O O . GLU A 1 23 ? -1.034 12.480 9.458 1.00 0.00 23 GLU A O 3
ATOM 3774 N N . GLY A 1 24 ? -1.893 10.402 9.220 1.00 0.00 24 GLY A N 3
ATOM 3775 C CA . GLY A 1 24 ? -3.275 10.845 9.285 1.00 0.00 24 GLY A CA 3
ATOM 3776 C C . GLY A 1 24 ? -3.965 10.693 7.928 1.00 0.00 24 GLY A C 3
ATOM 3777 O O . GLY A 1 24 ? -5.135 11.043 7.780 1.00 0.00 24 GLY A O 3
ATOM 3781 N N . ASP A 1 25 ? -3.211 10.171 6.972 1.00 0.00 25 ASP A N 3
ATOM 3782 C CA . ASP A 1 25 ? -3.736 9.968 5.633 1.00 0.00 25 ASP A CA 3
ATOM 3783 C C . ASP A 1 25 ? -4.065 8.487 5.437 1.00 0.00 25 ASP A C 3
ATOM 3784 O O . ASP A 1 25 ? -3.552 7.633 6.159 1.00 0.00 25 ASP A O 3
ATOM 3793 N N . ALA A 1 26 ? -4.918 8.227 4.458 1.00 0.00 26 ALA A N 3
ATOM 3794 C CA . ALA A 1 26 ? -5.322 6.864 4.158 1.00 0.00 26 ALA A CA 3
ATOM 3795 C C . ALA A 1 26 ? -5.809 6.787 2.710 1.00 0.00 26 ALA A C 3
ATOM 3796 O O . ALA A 1 26 ? -6.599 7.621 2.272 1.00 0.00 26 ALA A O 3
ATOM 3803 N N . LEU A 1 27 ? -5.317 5.778 2.006 1.00 0.00 27 LEU A N 3
ATOM 3804 C CA . LEU A 1 27 ? -5.692 5.581 0.617 1.00 0.00 27 LEU A CA 3
ATOM 3805 C C . LEU A 1 27 ? -6.426 4.246 0.475 1.00 0.00 27 LEU A C 3
ATOM 3806 O O . LEU A 1 27 ? -6.460 3.450 1.412 1.00 0.00 27 LEU A O 3
ATOM 3822 N N . ASP A 1 28 ? -6.997 4.043 -0.704 1.00 0.00 28 ASP A N 3
ATOM 3823 C CA . ASP A 1 28 ? -7.728 2.818 -0.980 1.00 0.00 28 ASP A CA 3
ATOM 3824 C C . ASP A 1 28 ? -7.594 2.473 -2.464 1.00 0.00 28 ASP A C 3
ATOM 3825 O O . ASP A 1 28 ? -7.755 3.339 -3.323 1.00 0.00 28 ASP A O 3
ATOM 3834 N N . TYR A 1 29 ? -7.302 1.207 -2.721 1.00 0.00 29 TYR A N 3
ATOM 3835 C CA . TYR A 1 29 ? -7.145 0.737 -4.087 1.00 0.00 29 TYR A CA 3
ATOM 3836 C C . TYR A 1 29 ? -7.877 -0.590 -4.298 1.00 0.00 29 TYR A C 3
ATOM 3837 O O . TYR A 1 29 ? -8.167 -1.303 -3.338 1.00 0.00 29 TYR A O 3
ATOM 3855 N N . LYS A 1 30 ? -8.156 -0.881 -5.560 1.00 0.00 30 LYS A N 3
ATOM 3856 C CA . LYS A 1 30 ? -8.849 -2.109 -5.909 1.00 0.00 30 LYS A CA 3
ATOM 3857 C C . LYS A 1 30 ? -7.858 -3.274 -5.884 1.00 0.00 30 LYS A C 3
ATOM 3858 O O . LYS A 1 30 ? -6.646 -3.063 -5.884 1.00 0.00 30 LYS A O 3
ATOM 3877 N N . PRO A 1 31 ? -8.425 -4.510 -5.861 1.00 0.00 31 PRO A N 3
ATOM 3878 C CA . PRO A 1 31 ? -7.604 -5.709 -5.835 1.00 0.00 31 PRO A CA 3
ATOM 3879 C C . PRO A 1 31 ? -6.986 -5.980 -7.208 1.00 0.00 31 PRO A C 3
ATOM 3880 O O . PRO A 1 31 ? -7.685 -5.977 -8.220 1.00 0.00 31 PRO A O 3
ATOM 3891 N N . GLY A 1 32 ? -5.680 -6.208 -7.199 1.00 0.00 32 GLY A N 3
ATOM 3892 C CA . GLY A 1 32 ? -4.960 -6.480 -8.431 1.00 0.00 32 GLY A CA 3
ATOM 3893 C C . GLY A 1 32 ? -4.365 -5.196 -9.013 1.00 0.00 32 GLY A C 3
ATOM 3894 O O . GLY A 1 32 ? -3.993 -5.156 -10.185 1.00 0.00 32 GLY A O 3
ATOM 3898 N N . SER A 1 33 ? -4.294 -4.178 -8.168 1.00 0.00 33 SER A N 3
ATOM 3899 C CA . SER A 1 33 ? -3.751 -2.896 -8.584 1.00 0.00 33 SER A CA 3
ATOM 3900 C C . SER A 1 33 ? -2.441 -2.618 -7.844 1.00 0.00 33 SER A C 3
ATOM 3901 O O . SER A 1 33 ? -2.444 -2.384 -6.637 1.00 0.00 33 SER A O 3
ATOM 3909 N N . THR A 1 34 ? -1.353 -2.653 -8.600 1.00 0.00 34 THR A N 3
ATOM 3910 C CA . THR A 1 34 ? -0.039 -2.407 -8.031 1.00 0.00 34 THR A CA 3
ATOM 3911 C C . THR A 1 34 ? 0.053 -0.975 -7.500 1.00 0.00 34 THR A C 3
ATOM 3912 O O . THR A 1 34 ? -0.213 -0.021 -8.229 1.00 0.00 34 THR A O 3
ATOM 3923 N N . ILE A 1 35 ? 0.431 -0.870 -6.235 1.00 0.00 35 ILE A N 3
ATOM 3924 C CA . ILE A 1 35 ? 0.561 0.430 -5.598 1.00 0.00 35 ILE A CA 3
ATOM 3925 C C . ILE A 1 35 ? 2.037 0.699 -5.296 1.00 0.00 35 ILE A C 3
ATOM 3926 O O . ILE A 1 35 ? 2.549 0.278 -4.260 1.00 0.00 35 ILE A O 3
ATOM 3942 N N . ARG A 1 36 ? 2.679 1.399 -6.219 1.00 0.00 36 ARG A N 3
ATOM 3943 C CA . ARG A 1 36 ? 4.085 1.729 -6.065 1.00 0.00 36 ARG A CA 3
ATOM 3944 C C . ARG A 1 36 ? 4.255 2.873 -5.062 1.00 0.00 36 ARG A C 3
ATOM 3945 O O . ARG A 1 36 ? 3.858 4.005 -5.334 1.00 0.00 36 ARG A O 3
ATOM 3966 N N . VAL A 1 37 ? 4.845 2.537 -3.924 1.00 0.00 37 VAL A N 3
ATOM 3967 C CA . VAL A 1 37 ? 5.072 3.522 -2.880 1.00 0.00 37 VAL A CA 3
ATOM 3968 C C . VAL A 1 37 ? 6.528 3.988 -2.932 1.00 0.00 37 VAL A C 3
ATOM 3969 O O . VAL A 1 37 ? 7.440 3.223 -2.619 1.00 0.00 37 VAL A O 3
ATOM 3982 N N . GLY A 1 38 ? 6.702 5.239 -3.331 1.00 0.00 38 GLY A N 3
ATOM 3983 C CA . GLY A 1 38 ? 8.032 5.816 -3.428 1.00 0.00 38 GLY A CA 3
ATOM 3984 C C . GLY A 1 38 ? 8.086 7.187 -2.750 1.00 0.00 38 GLY A C 3
ATOM 3985 O O . GLY A 1 38 ? 7.330 7.452 -1.817 1.00 0.00 38 GLY A O 3
ATOM 3989 N N . ARG A 1 39 ? 8.988 8.021 -3.246 1.00 0.00 39 ARG A N 3
ATOM 3990 C CA . ARG A 1 39 ? 9.151 9.358 -2.700 1.00 0.00 39 ARG A CA 3
ATOM 3991 C C . ARG A 1 39 ? 8.561 10.397 -3.655 1.00 0.00 39 ARG A C 3
ATOM 3992 O O . ARG A 1 39 ? 8.051 11.428 -3.218 1.00 0.00 39 ARG A O 3
ATOM 4013 N N . ILE A 1 40 ? 8.648 10.089 -4.940 1.00 0.00 40 ILE A N 3
ATOM 4014 C CA . ILE A 1 40 ? 8.129 10.984 -5.961 1.00 0.00 40 ILE A CA 3
ATOM 4015 C C . ILE A 1 40 ? 6.776 10.462 -6.449 1.00 0.00 40 ILE A C 3
ATOM 4016 O O . ILE A 1 40 ? 6.587 9.255 -6.593 1.00 0.00 40 ILE A O 3
ATOM 4032 N N . VAL A 1 41 ? 5.869 11.398 -6.691 1.00 0.00 41 VAL A N 3
ATOM 4033 C CA . VAL A 1 41 ? 4.540 11.048 -7.161 1.00 0.00 41 VAL A CA 3
ATOM 4034 C C . VAL A 1 41 ? 4.629 10.541 -8.602 1.00 0.00 41 VAL A C 3
ATOM 4035 O O . VAL A 1 41 ? 3.893 9.636 -8.992 1.00 0.00 41 VAL A O 3
ATOM 4048 N N . ARG A 1 42 ? 5.538 11.146 -9.353 1.00 0.00 42 ARG A N 3
ATOM 4049 C CA . ARG A 1 42 ? 5.733 10.768 -10.742 1.00 0.00 42 ARG A CA 3
ATOM 4050 C C . ARG A 1 42 ? 6.453 9.421 -10.829 1.00 0.00 42 ARG A C 3
ATOM 4051 O O . ARG A 1 42 ? 7.622 9.313 -10.459 1.00 0.00 42 ARG A O 3
ATOM 4072 N N . GLY A 1 43 ? 5.727 8.427 -11.319 1.00 0.00 43 GLY A N 3
ATOM 4073 C CA . GLY A 1 43 ? 6.282 7.092 -11.459 1.00 0.00 43 GLY A CA 3
ATOM 4074 C C . GLY A 1 43 ? 5.644 6.125 -10.460 1.00 0.00 43 GLY A C 3
ATOM 4075 O O . GLY A 1 43 ? 5.237 5.024 -10.829 1.00 0.00 43 GLY A O 3
ATOM 4079 N N . ASN A 1 44 ? 5.576 6.571 -9.214 1.00 0.00 44 ASN A N 3
ATOM 4080 C CA . ASN A 1 44 ? 4.994 5.759 -8.159 1.00 0.00 44 ASN A CA 3
ATOM 4081 C C . ASN A 1 44 ? 3.637 6.343 -7.762 1.00 0.00 44 ASN A C 3
ATOM 4082 O O . ASN A 1 44 ? 3.428 7.552 -7.850 1.00 0.00 44 ASN A O 3
ATOM 4093 N N . GLU A 1 45 ? 2.750 5.458 -7.333 1.00 0.00 45 GLU A N 3
ATOM 4094 C CA . GLU A 1 45 ? 1.419 5.870 -6.921 1.00 0.00 45 GLU A CA 3
ATOM 4095 C C . GLU A 1 45 ? 1.498 6.746 -5.669 1.00 0.00 45 GLU A C 3
ATOM 4096 O O . GLU A 1 45 ? 1.123 7.917 -5.701 1.00 0.00 45 GLU A O 3
ATOM 4108 N N . ILE A 1 46 ? 1.988 6.144 -4.595 1.00 0.00 46 ILE A N 3
ATOM 4109 C CA . ILE A 1 46 ? 2.121 6.855 -3.335 1.00 0.00 46 ILE A CA 3
ATOM 4110 C C . ILE A 1 46 ? 3.533 7.434 -3.227 1.00 0.00 46 ILE A C 3
ATOM 4111 O O . ILE A 1 46 ? 4.509 6.765 -3.562 1.00 0.00 46 ILE A O 3
ATOM 4127 N N . ALA A 1 47 ? 3.597 8.671 -2.758 1.00 0.00 47 ALA A N 3
ATOM 4128 C CA . ALA A 1 47 ? 4.873 9.348 -2.602 1.00 0.00 47 ALA A CA 3
ATOM 4129 C C . ALA A 1 47 ? 4.935 9.997 -1.218 1.00 0.00 47 ALA A C 3
ATOM 4130 O O . ALA A 1 47 ? 4.037 10.746 -0.839 1.00 0.00 47 ALA A O 3
ATOM 4137 N N . ILE A 1 48 ? 6.005 9.686 -0.502 1.00 0.00 48 ILE A N 3
ATOM 4138 C CA . ILE A 1 48 ? 6.197 10.229 0.832 1.00 0.00 48 ILE A CA 3
ATOM 4139 C C . ILE A 1 48 ? 7.478 11.065 0.859 1.00 0.00 48 ILE A C 3
ATOM 4140 O O . ILE A 1 48 ? 8.554 10.569 0.528 1.00 0.00 48 ILE A O 3
ATOM 4156 N N . LYS A 1 49 ? 7.320 12.320 1.255 1.00 0.00 49 LYS A N 3
ATOM 4157 C CA . LYS A 1 49 ? 8.451 13.229 1.329 1.00 0.00 49 LYS A CA 3
ATOM 4158 C C . LYS A 1 49 ? 9.048 13.180 2.737 1.00 0.00 49 LYS A C 3
ATOM 4159 O O . LYS A 1 49 ? 9.049 14.183 3.449 1.00 0.00 49 LYS A O 3
ATOM 4178 N N . ASP A 1 50 ? 9.541 12.004 3.096 1.00 0.00 50 ASP A N 3
ATOM 4179 C CA . ASP A 1 50 ? 10.140 11.811 4.405 1.00 0.00 50 ASP A CA 3
ATOM 4180 C C . ASP A 1 50 ? 11.661 11.733 4.260 1.00 0.00 50 ASP A C 3
ATOM 4181 O O . ASP A 1 50 ? 12.383 11.721 5.255 1.00 0.00 50 ASP A O 3
ATOM 4190 N N . ALA A 1 51 ? 12.102 11.682 3.012 1.00 0.00 51 ALA A N 3
ATOM 4191 C CA . ALA A 1 51 ? 13.524 11.606 2.723 1.00 0.00 51 ALA A CA 3
ATOM 4192 C C . ALA A 1 51 ? 13.979 10.148 2.807 1.00 0.00 51 ALA A C 3
ATOM 4193 O O . ALA A 1 51 ? 14.594 9.631 1.876 1.00 0.00 51 ALA A O 3
ATOM 4200 N N . GLY A 1 52 ? 13.659 9.525 3.932 1.00 0.00 52 GLY A N 3
ATOM 4201 C CA . GLY A 1 52 ? 14.028 8.137 4.150 1.00 0.00 52 GLY A CA 3
ATOM 4202 C C . GLY A 1 52 ? 13.512 7.248 3.016 1.00 0.00 52 GLY A C 3
ATOM 4203 O O . GLY A 1 52 ? 13.985 6.127 2.837 1.00 0.00 52 GLY A O 3
ATOM 4207 N N . ILE A 1 53 ? 12.550 7.783 2.278 1.00 0.00 53 ILE A N 3
ATOM 4208 C CA . ILE A 1 53 ? 11.966 7.053 1.166 1.00 0.00 53 ILE A CA 3
ATOM 4209 C C . ILE A 1 53 ? 12.575 7.555 -0.144 1.00 0.00 53 ILE A C 3
ATOM 4210 O O . ILE A 1 53 ? 12.759 8.758 -0.327 1.00 0.00 53 ILE A O 3
ATOM 4226 N N . SER A 1 54 ? 12.870 6.609 -1.023 1.00 0.00 54 SER A N 3
ATOM 4227 C CA . SER A 1 54 ? 13.454 6.940 -2.312 1.00 0.00 54 SER A CA 3
ATOM 4228 C C . SER A 1 54 ? 12.373 6.931 -3.395 1.00 0.00 54 SER A C 3
ATOM 4229 O O . SER A 1 54 ? 11.315 6.331 -3.215 1.00 0.00 54 SER A O 3
ATOM 4237 N N . THR A 1 55 ? 12.677 7.603 -4.495 1.00 0.00 55 THR A N 3
ATOM 4238 C CA . THR A 1 55 ? 11.744 7.680 -5.607 1.00 0.00 55 THR A CA 3
ATOM 4239 C C . THR A 1 55 ? 11.133 6.305 -5.886 1.00 0.00 55 THR A C 3
ATOM 4240 O O . THR A 1 55 ? 9.965 6.205 -6.256 1.00 0.00 55 THR A O 3
ATOM 4251 N N . LYS A 1 56 ? 11.952 5.280 -5.697 1.00 0.00 56 LYS A N 3
ATOM 4252 C CA . LYS A 1 56 ? 11.506 3.916 -5.924 1.00 0.00 56 LYS A CA 3
ATOM 4253 C C . LYS A 1 56 ? 11.917 3.045 -4.735 1.00 0.00 56 LYS A C 3
ATOM 4254 O O . LYS A 1 56 ? 12.771 2.170 -4.867 1.00 0.00 56 LYS A O 3
ATOM 4273 N N . HIS A 1 57 ? 11.289 3.316 -3.600 1.00 0.00 57 HIS A N 3
ATOM 4274 C CA . HIS A 1 57 ? 11.578 2.568 -2.388 1.00 0.00 57 HIS A CA 3
ATOM 4275 C C . HIS A 1 57 ? 11.107 1.122 -2.552 1.00 0.00 57 HIS A C 3
ATOM 4276 O O . HIS A 1 57 ? 11.921 0.200 -2.585 1.00 0.00 57 HIS A O 3
ATOM 4290 N N . LEU A 1 58 ? 9.795 0.968 -2.652 1.00 0.00 58 LEU A N 3
ATOM 4291 C CA . LEU A 1 58 ? 9.206 -0.350 -2.812 1.00 0.00 58 LEU A CA 3
ATOM 4292 C C . LEU A 1 58 ? 7.907 -0.230 -3.611 1.00 0.00 58 LEU A C 3
ATOM 4293 O O . LEU A 1 58 ? 7.428 0.875 -3.861 1.00 0.00 58 LEU A O 3
ATOM 4309 N N . ARG A 1 59 ? 7.373 -1.383 -3.988 1.00 0.00 59 ARG A N 3
ATOM 4310 C CA . ARG A 1 59 ? 6.138 -1.420 -4.753 1.00 0.00 59 ARG A CA 3
ATOM 4311 C C . ARG A 1 59 ? 5.182 -2.462 -4.167 1.00 0.00 59 ARG A C 3
ATOM 4312 O O . ARG A 1 59 ? 5.604 -3.556 -3.794 1.00 0.00 59 ARG A O 3
ATOM 4333 N N . ILE A 1 60 ? 3.913 -2.086 -4.105 1.00 0.00 60 ILE A N 3
ATOM 4334 C CA . ILE A 1 60 ? 2.895 -2.974 -3.571 1.00 0.00 60 ILE A CA 3
ATOM 4335 C C . ILE A 1 60 ? 2.105 -3.590 -4.727 1.00 0.00 60 ILE A C 3
ATOM 4336 O O . ILE A 1 60 ? 1.773 -2.903 -5.693 1.00 0.00 60 ILE A O 3
ATOM 4352 N N . GLU A 1 61 ? 1.826 -4.878 -4.592 1.00 0.00 61 GLU A N 3
ATOM 4353 C CA . GLU A 1 61 ? 1.081 -5.595 -5.613 1.00 0.00 61 GLU A CA 3
ATOM 4354 C C . GLU A 1 61 ? 0.239 -6.702 -4.977 1.00 0.00 61 GLU A C 3
ATOM 4355 O O . GLU A 1 61 ? 0.450 -7.060 -3.820 1.00 0.00 61 GLU A O 3
ATOM 4367 N N . SER A 1 62 ? -0.698 -7.214 -5.762 1.00 0.00 62 SER A N 3
ATOM 4368 C CA . SER A 1 62 ? -1.573 -8.273 -5.290 1.00 0.00 62 SER A CA 3
ATOM 4369 C C . SER A 1 62 ? -1.521 -9.462 -6.251 1.00 0.00 62 SER A C 3
ATOM 4370 O O . SER A 1 62 ? -1.345 -9.284 -7.455 1.00 0.00 62 SER A O 3
ATOM 4378 N N . ASP A 1 63 ? -1.677 -10.649 -5.683 1.00 0.00 63 ASP A N 3
ATOM 4379 C CA . ASP A 1 63 ? -1.650 -11.867 -6.474 1.00 0.00 63 ASP A CA 3
ATOM 4380 C C . ASP A 1 63 ? -2.398 -12.973 -5.727 1.00 0.00 63 ASP A C 3
ATOM 4381 O O . ASP A 1 63 ? -2.595 -12.885 -4.516 1.00 0.00 63 ASP A O 3
ATOM 4390 N N . SER A 1 64 ? -2.794 -13.989 -6.479 1.00 0.00 64 SER A N 3
ATOM 4391 C CA . SER A 1 64 ? -3.516 -15.110 -5.903 1.00 0.00 64 SER A CA 3
ATOM 4392 C C . SER A 1 64 ? -4.549 -14.605 -4.894 1.00 0.00 64 SER A C 3
ATOM 4393 O O . SER A 1 64 ? -4.563 -15.040 -3.743 1.00 0.00 64 SER A O 3
ATOM 4401 N N . GLY A 1 65 ? -5.389 -13.693 -5.361 1.00 0.00 65 GLY A N 3
ATOM 4402 C CA . GLY A 1 65 ? -6.423 -13.124 -4.514 1.00 0.00 65 GLY A CA 3
ATOM 4403 C C . GLY A 1 65 ? -5.859 -12.740 -3.144 1.00 0.00 65 GLY A C 3
ATOM 4404 O O . GLY A 1 65 ? -6.529 -12.903 -2.125 1.00 0.00 65 GLY A O 3
ATOM 4408 N N . ASN A 1 66 ? -4.634 -12.237 -3.164 1.00 0.00 66 ASN A N 3
ATOM 4409 C CA . ASN A 1 66 ? -3.973 -11.829 -1.936 1.00 0.00 66 ASN A CA 3
ATOM 4410 C C . ASN A 1 66 ? -3.045 -10.648 -2.230 1.00 0.00 66 ASN A C 3
ATOM 4411 O O . ASN A 1 66 ? -2.739 -10.368 -3.388 1.00 0.00 66 ASN A O 3
ATOM 4422 N N . TRP A 1 67 ? -2.622 -9.989 -1.161 1.00 0.00 67 TRP A N 3
ATOM 4423 C CA . TRP A 1 67 ? -1.735 -8.845 -1.290 1.00 0.00 67 TRP A CA 3
ATOM 4424 C C . TRP A 1 67 ? -0.341 -9.273 -0.827 1.00 0.00 67 TRP A C 3
ATOM 4425 O O . TRP A 1 67 ? -0.209 -10.123 0.052 1.00 0.00 67 TRP A O 3
ATOM 4446 N N . VAL A 1 68 ? 0.664 -8.665 -1.439 1.00 0.00 68 VAL A N 3
ATOM 4447 C CA . VAL A 1 68 ? 2.043 -8.972 -1.101 1.00 0.00 68 VAL A CA 3
ATOM 4448 C C . VAL A 1 68 ? 2.882 -7.696 -1.190 1.00 0.00 68 VAL A C 3
ATOM 4449 O O . VAL A 1 68 ? 2.569 -6.796 -1.968 1.00 0.00 68 VAL A O 3
ATOM 4462 N N . ILE A 1 69 ? 3.932 -7.659 -0.383 1.00 0.00 69 ILE A N 3
ATOM 4463 C CA . ILE A 1 69 ? 4.819 -6.508 -0.361 1.00 0.00 69 ILE A CA 3
ATOM 4464 C C . ILE A 1 69 ? 6.222 -6.942 -0.790 1.00 0.00 69 ILE A C 3
ATOM 4465 O O . ILE A 1 69 ? 6.646 -8.059 -0.499 1.00 0.00 69 ILE A O 3
ATOM 4481 N N . GLN A 1 70 ? 6.903 -6.036 -1.476 1.00 0.00 70 GLN A N 3
ATOM 4482 C CA . GLN A 1 70 ? 8.250 -6.312 -1.948 1.00 0.00 70 GLN A CA 3
ATOM 4483 C C . GLN A 1 70 ? 9.128 -5.067 -1.804 1.00 0.00 70 GLN A C 3
ATOM 4484 O O . GLN A 1 70 ? 8.803 -4.009 -2.340 1.00 0.00 70 GLN A O 3
ATOM 4498 N N . ASP A 1 71 ? 10.223 -5.235 -1.077 1.00 0.00 71 ASP A N 3
ATOM 4499 C CA . ASP A 1 71 ? 11.150 -4.138 -0.856 1.00 0.00 71 ASP A CA 3
ATOM 4500 C C . ASP A 1 71 ? 12.124 -4.055 -2.033 1.00 0.00 71 ASP A C 3
ATOM 4501 O O . ASP A 1 71 ? 13.015 -4.892 -2.167 1.00 0.00 71 ASP A O 3
ATOM 4510 N N . LEU A 1 72 ? 11.922 -3.036 -2.856 1.00 0.00 72 LEU A N 3
ATOM 4511 C CA . LEU A 1 72 ? 12.772 -2.832 -4.017 1.00 0.00 72 LEU A CA 3
ATOM 4512 C C . LEU A 1 72 ? 14.164 -2.397 -3.555 1.00 0.00 72 LEU A C 3
ATOM 4513 O O . LEU A 1 72 ? 14.614 -1.299 -3.880 1.00 0.00 72 LEU A O 3
ATOM 4529 N N . GLY A 1 73 ? 14.806 -3.280 -2.804 1.00 0.00 73 GLY A N 3
ATOM 4530 C CA . GLY A 1 73 ? 16.138 -3.000 -2.294 1.00 0.00 73 GLY A CA 3
ATOM 4531 C C . GLY A 1 73 ? 16.279 -1.527 -1.908 1.00 0.00 73 GLY A C 3
ATOM 4532 O O . GLY A 1 73 ? 17.271 -0.884 -2.248 1.00 0.00 73 GLY A O 3
ATOM 4536 N N . SER A 1 74 ? 15.271 -1.033 -1.203 1.00 0.00 74 SER A N 3
ATOM 4537 C CA . SER A 1 74 ? 15.271 0.353 -0.767 1.00 0.00 74 SER A CA 3
ATOM 4538 C C . SER A 1 74 ? 16.439 0.601 0.189 1.00 0.00 74 SER A C 3
ATOM 4539 O O . SER A 1 74 ? 17.124 -0.337 0.595 1.00 0.00 74 SER A O 3
ATOM 4547 N N . SER A 1 75 ? 16.631 1.869 0.521 1.00 0.00 75 SER A N 3
ATOM 4548 C CA . SER A 1 75 ? 17.705 2.253 1.421 1.00 0.00 75 SER A CA 3
ATOM 4549 C C . SER A 1 75 ? 17.334 1.893 2.861 1.00 0.00 75 SER A C 3
ATOM 4550 O O . SER A 1 75 ? 16.157 1.876 3.218 1.00 0.00 75 SER A O 3
ATOM 4558 N N . ASN A 1 76 ? 18.361 1.613 3.651 1.00 0.00 76 ASN A N 3
ATOM 4559 C CA . ASN A 1 76 ? 18.158 1.254 5.044 1.00 0.00 76 ASN A CA 3
ATOM 4560 C C . ASN A 1 76 ? 17.496 -0.123 5.120 1.00 0.00 76 ASN A C 3
ATOM 4561 O O . ASN A 1 76 ? 18.086 -1.072 5.635 1.00 0.00 76 ASN A O 3
ATOM 4572 N N . GLY A 1 77 ? 16.279 -0.189 4.599 1.00 0.00 77 GLY A N 3
ATOM 4573 C CA . GLY A 1 77 ? 15.531 -1.435 4.602 1.00 0.00 77 GLY A CA 3
ATOM 4574 C C . GLY A 1 77 ? 14.090 -1.207 5.063 1.00 0.00 77 GLY A C 3
ATOM 4575 O O . GLY A 1 77 ? 13.814 -0.272 5.813 1.00 0.00 77 GLY A O 3
ATOM 4579 N N . THR A 1 78 ? 13.208 -2.078 4.594 1.00 0.00 78 THR A N 3
ATOM 4580 C CA . THR A 1 78 ? 11.802 -1.983 4.948 1.00 0.00 78 THR A CA 3
ATOM 4581 C C . THR A 1 78 ? 11.486 -2.907 6.126 1.00 0.00 78 THR A C 3
ATOM 4582 O O . THR A 1 78 ? 12.227 -3.850 6.396 1.00 0.00 78 THR A O 3
ATOM 4593 N N . LEU A 1 79 ? 10.384 -2.602 6.796 1.00 0.00 79 LEU A N 3
ATOM 4594 C CA . LEU A 1 79 ? 9.961 -3.392 7.940 1.00 0.00 79 LEU A CA 3
ATOM 4595 C C . LEU A 1 79 ? 8.463 -3.684 7.826 1.00 0.00 79 LEU A C 3
ATOM 4596 O O . LEU A 1 79 ? 7.667 -2.777 7.592 1.00 0.00 79 LEU A O 3
ATOM 4612 N N . LEU A 1 80 ? 8.125 -4.953 7.999 1.00 0.00 80 LEU A N 3
ATOM 4613 C CA . LEU A 1 80 ? 6.737 -5.376 7.919 1.00 0.00 80 LEU A CA 3
ATOM 4614 C C . LEU A 1 80 ? 6.303 -5.945 9.271 1.00 0.00 80 LEU A C 3
ATOM 4615 O O . LEU A 1 80 ? 6.794 -6.989 9.696 1.00 0.00 80 LEU A O 3
ATOM 4631 N N . ASN A 1 81 ? 5.387 -5.232 9.911 1.00 0.00 81 ASN A N 3
ATOM 4632 C CA . ASN A 1 81 ? 4.882 -5.653 11.206 1.00 0.00 81 ASN A CA 3
ATOM 4633 C C . ASN A 1 81 ? 6.031 -5.671 12.216 1.00 0.00 81 ASN A C 3
ATOM 4634 O O . ASN A 1 81 ? 6.201 -4.727 12.985 1.00 0.00 81 ASN A O 3
ATOM 4645 N N . SER A 1 82 ? 6.790 -6.757 12.181 1.00 0.00 82 SER A N 3
ATOM 4646 C CA . SER A 1 82 ? 7.918 -6.911 13.084 1.00 0.00 82 SER A CA 3
ATOM 4647 C C . SER A 1 82 ? 8.988 -7.793 12.438 1.00 0.00 82 SER A C 3
ATOM 4648 O O . SER A 1 82 ? 9.369 -8.821 12.996 1.00 0.00 82 SER A O 3
ATOM 4656 N N . ASN A 1 83 ? 9.442 -7.360 11.271 1.00 0.00 83 ASN A N 3
ATOM 4657 C CA . ASN A 1 83 ? 10.461 -8.098 10.544 1.00 0.00 83 ASN A CA 3
ATOM 4658 C C . ASN A 1 83 ? 10.900 -7.286 9.324 1.00 0.00 83 ASN A C 3
ATOM 4659 O O . ASN A 1 83 ? 10.077 -6.643 8.673 1.00 0.00 83 ASN A O 3
ATOM 4670 N N . ALA A 1 84 ? 12.195 -7.342 9.050 1.00 0.00 84 ALA A N 3
ATOM 4671 C CA . ALA A 1 84 ? 12.752 -6.620 7.919 1.00 0.00 84 ALA A CA 3
ATOM 4672 C C . ALA A 1 84 ? 12.471 -7.399 6.633 1.00 0.00 84 ALA A C 3
ATOM 4673 O O . ALA A 1 84 ? 12.833 -8.569 6.520 1.00 0.00 84 ALA A O 3
ATOM 4680 N N . LEU A 1 85 ? 11.828 -6.718 5.695 1.00 0.00 85 LEU A N 3
ATOM 4681 C CA . LEU A 1 85 ? 11.494 -7.332 4.422 1.00 0.00 85 LEU A CA 3
ATOM 4682 C C . LEU A 1 85 ? 12.782 -7.648 3.659 1.00 0.00 85 LEU A C 3
ATOM 4683 O O . LEU A 1 85 ? 13.875 -7.321 4.118 1.00 0.00 85 LEU A O 3
ATOM 4699 N N . ASP A 1 86 ? 12.610 -8.279 2.507 1.00 0.00 86 ASP A N 3
ATOM 4700 C CA . ASP A 1 86 ? 13.746 -8.642 1.676 1.00 0.00 86 ASP A CA 3
ATOM 4701 C C . ASP A 1 86 ? 13.432 -8.307 0.216 1.00 0.00 86 ASP A C 3
ATOM 4702 O O . ASP A 1 86 ? 12.277 -8.364 -0.203 1.00 0.00 86 ASP A O 3
ATOM 4711 N N . PRO A 1 87 ? 14.509 -7.955 -0.537 1.00 0.00 87 PRO A N 3
ATOM 4712 C CA . PRO A 1 87 ? 14.360 -7.611 -1.940 1.00 0.00 87 PRO A CA 3
ATOM 4713 C C . PRO A 1 87 ? 14.131 -8.862 -2.790 1.00 0.00 87 PRO A C 3
ATOM 4714 O O . PRO A 1 87 ? 13.384 -8.825 -3.767 1.00 0.00 87 PRO A O 3
ATOM 4725 N N . GLU A 1 88 ? 14.787 -9.940 -2.388 1.00 0.00 88 GLU A N 3
ATOM 4726 C CA . GLU A 1 88 ? 14.664 -11.200 -3.101 1.00 0.00 88 GLU A CA 3
ATOM 4727 C C . GLU A 1 88 ? 13.593 -12.077 -2.448 1.00 0.00 88 GLU A C 3
ATOM 4728 O O . GLU A 1 88 ? 13.617 -13.299 -2.587 1.00 0.00 88 GLU A O 3
ATOM 4740 N N . THR A 1 89 ? 12.680 -11.419 -1.750 1.00 0.00 89 THR A N 3
ATOM 4741 C CA . THR A 1 89 ? 11.602 -12.123 -1.075 1.00 0.00 89 THR A CA 3
ATOM 4742 C C . THR A 1 89 ? 10.381 -11.214 -0.929 1.00 0.00 89 THR A C 3
ATOM 4743 O O . THR A 1 89 ? 10.518 -10.023 -0.655 1.00 0.00 89 THR A O 3
ATOM 4754 N N . SER A 1 90 ? 9.213 -11.811 -1.118 1.00 0.00 90 SER A N 3
ATOM 4755 C CA . SER A 1 90 ? 7.968 -11.070 -1.010 1.00 0.00 90 SER A CA 3
ATOM 4756 C C . SER A 1 90 ? 7.031 -11.762 -0.018 1.00 0.00 90 SER A C 3
ATOM 4757 O O . SER A 1 90 ? 6.800 -12.966 -0.113 1.00 0.00 90 SER A O 3
ATOM 4765 N N . VAL A 1 91 ? 6.518 -10.970 0.913 1.00 0.00 91 VAL A N 3
ATOM 4766 C CA . VAL A 1 91 ? 5.611 -11.492 1.922 1.00 0.00 91 VAL A CA 3
ATOM 4767 C C . VAL A 1 91 ? 4.186 -11.032 1.608 1.00 0.00 91 VAL A C 3
ATOM 4768 O O . VAL A 1 91 ? 3.990 -10.048 0.896 1.00 0.00 91 VAL A O 3
ATOM 4781 N N . ASN A 1 92 ? 3.228 -11.766 2.154 1.00 0.00 92 ASN A N 3
ATOM 4782 C CA . ASN A 1 92 ? 1.827 -11.446 1.941 1.00 0.00 92 ASN A CA 3
ATOM 4783 C C . ASN A 1 92 ? 1.384 -10.404 2.970 1.00 0.00 92 ASN A C 3
ATOM 4784 O O . ASN A 1 92 ? 1.637 -10.558 4.163 1.00 0.00 92 ASN A O 3
ATOM 4795 N N . LEU A 1 93 ? 0.730 -9.366 2.469 1.00 0.00 93 LEU A N 3
ATOM 4796 C CA . LEU A 1 93 ? 0.250 -8.298 3.330 1.00 0.00 93 LEU A CA 3
ATOM 4797 C C . LEU A 1 93 ? -0.889 -8.827 4.203 1.00 0.00 93 LEU A C 3
ATOM 4798 O O . LEU A 1 93 ? -1.544 -9.806 3.850 1.00 0.00 93 LEU A O 3
ATOM 4814 N N . GLY A 1 94 ? -1.092 -8.154 5.327 1.00 0.00 94 GLY A N 3
ATOM 4815 C CA . GLY A 1 94 ? -2.141 -8.544 6.254 1.00 0.00 94 GLY A CA 3
ATOM 4816 C C . GLY A 1 94 ? -2.819 -7.315 6.863 1.00 0.00 94 GLY A C 3
ATOM 4817 O O . GLY A 1 94 ? -2.185 -6.275 7.037 1.00 0.00 94 GLY A O 3
ATOM 4821 N N . ASP A 1 95 ? -4.097 -7.476 7.170 1.00 0.00 95 ASP A N 3
ATOM 4822 C CA . ASP A 1 95 ? -4.868 -6.392 7.756 1.00 0.00 95 ASP A CA 3
ATOM 4823 C C . ASP A 1 95 ? -4.385 -6.144 9.187 1.00 0.00 95 ASP A C 3
ATOM 4824 O O . ASP A 1 95 ? -4.359 -7.062 10.005 1.00 0.00 95 ASP A O 3
ATOM 4833 N N . GLY A 1 96 ? -4.014 -4.899 9.444 1.00 0.00 96 GLY A N 3
ATOM 4834 C CA . GLY A 1 96 ? -3.533 -4.518 10.762 1.00 0.00 96 GLY A CA 3
ATOM 4835 C C . GLY A 1 96 ? -2.004 -4.502 10.804 1.00 0.00 96 GLY A C 3
ATOM 4836 O O . GLY A 1 96 ? -1.411 -4.255 11.853 1.00 0.00 96 GLY A O 3
ATOM 4840 N N . ASP A 1 97 ? -1.409 -4.767 9.650 1.00 0.00 97 ASP A N 3
ATOM 4841 C CA . ASP A 1 97 ? 0.040 -4.786 9.541 1.00 0.00 97 ASP A CA 3
ATOM 4842 C C . ASP A 1 97 ? 0.569 -3.351 9.586 1.00 0.00 97 ASP A C 3
ATOM 4843 O O . ASP A 1 97 ? -0.139 -2.413 9.220 1.00 0.00 97 ASP A O 3
ATOM 4852 N N . VAL A 1 98 ? 1.808 -3.225 10.037 1.00 0.00 98 VAL A N 3
ATOM 4853 C CA . VAL A 1 98 ? 2.440 -1.920 10.133 1.00 0.00 98 VAL A CA 3
ATOM 4854 C C . VAL A 1 98 ? 3.740 -1.926 9.326 1.00 0.00 98 VAL A C 3
ATOM 4855 O O . VAL A 1 98 ? 4.711 -2.574 9.713 1.00 0.00 98 VAL A O 3
ATOM 4868 N N . ILE A 1 99 ? 3.715 -1.197 8.220 1.00 0.00 99 ILE A N 3
ATOM 4869 C CA . ILE A 1 99 ? 4.880 -1.111 7.355 1.00 0.00 99 ILE A CA 3
ATOM 4870 C C . ILE A 1 99 ? 5.705 0.119 7.739 1.00 0.00 99 ILE A C 3
ATOM 4871 O O . ILE A 1 99 ? 5.279 1.251 7.515 1.00 0.00 99 ILE A O 3
ATOM 4887 N N . LYS A 1 100 ? 6.870 -0.144 8.311 1.00 0.00 100 LYS A N 3
ATOM 4888 C CA . LYS A 1 100 ? 7.759 0.927 8.728 1.00 0.00 100 LYS A CA 3
ATOM 4889 C C . LYS A 1 100 ? 8.850 1.119 7.673 1.00 0.00 100 LYS A C 3
ATOM 4890 O O . LYS A 1 100 ? 9.768 0.307 7.570 1.00 0.00 100 LYS A O 3
ATOM 4909 N N . LEU A 1 101 ? 8.713 2.198 6.916 1.00 0.00 101 LEU A N 3
ATOM 4910 C CA . LEU A 1 101 ? 9.676 2.507 5.873 1.00 0.00 101 LEU A CA 3
ATOM 4911 C C . LEU A 1 101 ? 10.216 3.923 6.086 1.00 0.00 101 LEU A C 3
ATOM 4912 O O . LEU A 1 101 ? 9.634 4.707 6.834 1.00 0.00 101 LEU A O 3
ATOM 4928 N N . GLY A 1 102 ? 11.323 4.206 5.416 1.00 0.00 102 GLY A N 3
ATOM 4929 C CA . GLY A 1 102 ? 11.948 5.514 5.523 1.00 0.00 102 GLY A CA 3
ATOM 4930 C C . GLY A 1 102 ? 12.569 5.713 6.907 1.00 0.00 102 GLY A C 3
ATOM 4931 O O . GLY A 1 102 ? 13.246 4.824 7.421 1.00 0.00 102 GLY A O 3
ATOM 4935 N N . GLU A 1 103 ? 12.317 6.885 7.470 1.00 0.00 103 GLU A N 3
ATOM 4936 C CA . GLU A 1 103 ? 12.843 7.212 8.785 1.00 0.00 103 GLU A CA 3
ATOM 4937 C C . GLU A 1 103 ? 11.765 7.015 9.852 1.00 0.00 103 GLU A C 3
ATOM 4938 O O . GLU A 1 103 ? 11.885 6.137 10.705 1.00 0.00 103 GLU A O 3
ATOM 4950 N N . TYR A 1 104 ? 10.736 7.846 9.769 1.00 0.00 104 TYR A N 3
ATOM 4951 C CA . TYR A 1 104 ? 9.638 7.773 10.718 1.00 0.00 104 TYR A CA 3
ATOM 4952 C C . TYR A 1 104 ? 8.292 7.704 9.993 1.00 0.00 104 TYR A C 3
ATOM 4953 O O . TYR A 1 104 ? 7.374 8.459 10.308 1.00 0.00 104 TYR A O 3
ATOM 4971 N N . THR A 1 105 ? 8.218 6.790 9.036 1.00 0.00 105 THR A N 3
ATOM 4972 C CA . THR A 1 105 ? 7.000 6.612 8.265 1.00 0.00 105 THR A CA 3
ATOM 4973 C C . THR A 1 105 ? 6.429 5.209 8.485 1.00 0.00 105 THR A C 3
ATOM 4974 O O . THR A 1 105 ? 7.108 4.213 8.238 1.00 0.00 105 THR A O 3
ATOM 4985 N N . SER A 1 106 ? 5.188 5.176 8.949 1.00 0.00 106 SER A N 3
ATOM 4986 C CA . SER A 1 106 ? 4.519 3.912 9.205 1.00 0.00 106 SER A CA 3
ATOM 4987 C C . SER A 1 106 ? 3.213 3.841 8.411 1.00 0.00 106 SER A C 3
ATOM 4988 O O . SER A 1 106 ? 2.437 4.795 8.400 1.00 0.00 106 SER A O 3
ATOM 4996 N N . ILE A 1 107 ? 3.012 2.701 7.766 1.00 0.00 107 ILE A N 3
ATOM 4997 C CA . ILE A 1 107 ? 1.813 2.493 6.971 1.00 0.00 107 ILE A CA 3
ATOM 4998 C C . ILE A 1 107 ? 1.048 1.286 7.517 1.00 0.00 107 ILE A C 3
ATOM 4999 O O . ILE A 1 107 ? 1.643 0.252 7.816 1.00 0.00 107 ILE A O 3
ATOM 5015 N N . LEU A 1 108 ? -0.261 1.457 7.630 1.00 0.00 108 LEU A N 3
ATOM 5016 C CA . LEU A 1 108 ? -1.114 0.395 8.135 1.00 0.00 108 LEU A CA 3
ATOM 5017 C C . LEU A 1 108 ? -1.845 -0.266 6.964 1.00 0.00 108 LEU A C 3
ATOM 5018 O O . LEU A 1 108 ? -2.220 0.405 6.004 1.00 0.00 108 LEU A O 3
ATOM 5034 N N . VAL A 1 109 ? -2.025 -1.573 7.082 1.00 0.00 109 VAL A N 3
ATOM 5035 C CA . VAL A 1 109 ? -2.704 -2.332 6.046 1.00 0.00 109 VAL A CA 3
ATOM 5036 C C . VAL A 1 109 ? -4.122 -2.670 6.513 1.00 0.00 109 VAL A C 3
ATOM 5037 O O . VAL A 1 109 ? -4.302 -3.310 7.547 1.00 0.00 109 VAL A O 3
ATOM 5050 N N . ASN A 1 110 ? -5.091 -2.224 5.728 1.00 0.00 110 ASN A N 3
ATOM 5051 C CA . ASN A 1 110 ? -6.487 -2.471 6.048 1.00 0.00 110 ASN A CA 3
ATOM 5052 C C . ASN A 1 110 ? -7.188 -3.068 4.827 1.00 0.00 110 ASN A C 3
ATOM 5053 O O . ASN A 1 110 ? -7.119 -2.511 3.732 1.00 0.00 110 ASN A O 3
ATOM 5064 N N . PHE A 1 111 ? -7.847 -4.195 5.054 1.00 0.00 111 PHE A N 3
ATOM 5065 C CA . PHE A 1 111 ? -8.560 -4.874 3.986 1.00 0.00 111 PHE A CA 3
ATOM 5066 C C . PHE A 1 111 ? -10.029 -4.447 3.950 1.00 0.00 111 PHE A C 3
ATOM 5067 O O . PHE A 1 111 ? -10.815 -4.841 4.810 1.00 0.00 111 PHE A O 3
ATOM 5084 N N . VAL A 1 112 ? -10.355 -3.648 2.944 1.00 0.00 112 VAL A N 3
ATOM 5085 C CA . VAL A 1 112 ? -11.716 -3.164 2.784 1.00 0.00 112 VAL A CA 3
ATOM 5086 C C . VAL A 1 112 ? -12.465 -4.075 1.810 1.00 0.00 112 VAL A C 3
ATOM 5087 O O . VAL A 1 112 ? -12.000 -4.317 0.697 1.00 0.00 112 VAL A O 3
ATOM 5100 N N . SER A 1 113 ? -13.614 -4.555 2.263 1.00 0.00 113 SER A N 3
ATOM 5101 C CA . SER A 1 113 ? -14.433 -5.433 1.445 1.00 0.00 113 SER A CA 3
ATOM 5102 C C . SER A 1 113 ? -15.759 -4.750 1.109 1.00 0.00 113 SER A C 3
ATOM 5103 O O . SER A 1 113 ? -16.203 -4.777 -0.038 1.00 0.00 113 SER A O 3
ATOM 5111 N N . GLY A 1 114 ? -16.356 -4.152 2.130 1.00 0.00 114 GLY A N 3
ATOM 5112 C CA . GLY A 1 114 ? -17.623 -3.462 1.957 1.00 0.00 114 GLY A CA 3
ATOM 5113 C C . GLY A 1 114 ? -17.572 -2.061 2.568 1.00 0.00 114 GLY A C 3
ATOM 5114 O O . GLY A 1 114 ? -16.506 -1.589 2.961 1.00 0.00 114 GLY A O 3
ATOM 5118 N N . PRO A 1 115 ? -18.769 -1.417 2.630 1.00 0.00 115 PRO A N 3
ATOM 5119 C CA . PRO A 1 115 ? -18.870 -0.078 3.186 1.00 0.00 115 PRO A CA 3
ATOM 5120 C C . PRO A 1 115 ? -18.769 -0.110 4.713 1.00 0.00 115 PRO A C 3
ATOM 5121 O O . PRO A 1 115 ? -19.108 -1.112 5.341 1.00 0.00 115 PRO A O 3
ATOM 5132 N N . SER A 1 116 ? -18.301 1.000 5.266 1.00 0.00 116 SER A N 3
ATOM 5133 C CA . SER A 1 116 ? -18.150 1.112 6.707 1.00 0.00 116 SER A CA 3
ATOM 5134 C C . SER A 1 116 ? -18.227 2.581 7.128 1.00 0.00 116 SER A C 3
ATOM 5135 O O . SER A 1 116 ? -18.115 3.476 6.293 1.00 0.00 116 SER A O 3
ATOM 5143 N N . SER A 1 117 ? -18.419 2.782 8.423 1.00 0.00 117 SER A N 3
ATOM 5144 C CA . SER A 1 117 ? -18.512 4.127 8.966 1.00 0.00 117 SER A CA 3
ATOM 5145 C C . SER A 1 117 ? -19.539 4.940 8.174 1.00 0.00 117 SER A C 3
ATOM 5146 O O . SER A 1 117 ? -19.189 5.615 7.207 1.00 0.00 117 SER A O 3
ATOM 5154 N N . GLY A 1 118 ? -20.785 4.849 8.615 1.00 0.00 118 GLY A N 3
ATOM 5155 C CA . GLY A 1 118 ? -21.865 5.568 7.960 1.00 0.00 118 GLY A CA 3
ATOM 5156 C C . GLY A 1 118 ? -22.509 6.577 8.913 1.00 0.00 118 GLY A C 3
ATOM 5157 O O . GLY A 1 118 ? -23.712 6.521 9.162 1.00 0.00 118 GLY A O 3
ATOM 5161 N N . GLY A 1 1 ? -24.666 -10.741 -21.472 1.00 0.00 1 GLY A N 4
ATOM 5162 C CA . GLY A 1 1 ? -24.276 -10.552 -20.086 1.00 0.00 1 GLY A CA 4
ATOM 5163 C C . GLY A 1 1 ? -23.581 -11.800 -19.537 1.00 0.00 1 GLY A C 4
ATOM 5164 O O . GLY A 1 1 ? -23.305 -12.739 -20.281 1.00 0.00 1 GLY A O 4
ATOM 5168 N N . SER A 1 2 ? -23.319 -11.769 -18.238 1.00 0.00 2 SER A N 4
ATOM 5169 C CA . SER A 1 2 ? -22.662 -12.886 -17.581 1.00 0.00 2 SER A CA 4
ATOM 5170 C C . SER A 1 2 ? -23.149 -13.002 -16.135 1.00 0.00 2 SER A C 4
ATOM 5171 O O . SER A 1 2 ? -22.477 -12.545 -15.211 1.00 0.00 2 SER A O 4
ATOM 5179 N N . SER A 1 3 ? -24.314 -13.615 -15.984 1.00 0.00 3 SER A N 4
ATOM 5180 C CA . SER A 1 3 ? -24.898 -13.797 -14.666 1.00 0.00 3 SER A CA 4
ATOM 5181 C C . SER A 1 3 ? -25.175 -12.436 -14.024 1.00 0.00 3 SER A C 4
ATOM 5182 O O . SER A 1 3 ? -24.543 -11.440 -14.374 1.00 0.00 3 SER A O 4
ATOM 5190 N N . GLY A 1 4 ? -26.122 -12.436 -13.097 1.00 0.00 4 GLY A N 4
ATOM 5191 C CA . GLY A 1 4 ? -26.491 -11.214 -12.404 1.00 0.00 4 GLY A CA 4
ATOM 5192 C C . GLY A 1 4 ? -25.586 -10.976 -11.193 1.00 0.00 4 GLY A C 4
ATOM 5193 O O . GLY A 1 4 ? -24.787 -11.839 -10.831 1.00 0.00 4 GLY A O 4
ATOM 5197 N N . SER A 1 5 ? -25.743 -9.802 -10.599 1.00 0.00 5 SER A N 4
ATOM 5198 C CA . SER A 1 5 ? -24.950 -9.440 -9.436 1.00 0.00 5 SER A CA 4
ATOM 5199 C C . SER A 1 5 ? -23.464 -9.423 -9.800 1.00 0.00 5 SER A C 4
ATOM 5200 O O . SER A 1 5 ? -23.053 -10.053 -10.773 1.00 0.00 5 SER A O 4
ATOM 5208 N N . SER A 1 6 ? -22.700 -8.694 -9.000 1.00 0.00 6 SER A N 4
ATOM 5209 C CA . SER A 1 6 ? -21.269 -8.586 -9.225 1.00 0.00 6 SER A CA 4
ATOM 5210 C C . SER A 1 6 ? -20.516 -9.505 -8.261 1.00 0.00 6 SER A C 4
ATOM 5211 O O . SER A 1 6 ? -21.069 -9.935 -7.250 1.00 0.00 6 SER A O 4
ATOM 5219 N N . GLY A 1 7 ? -19.267 -9.778 -8.608 1.00 0.00 7 GLY A N 4
ATOM 5220 C CA . GLY A 1 7 ? -18.433 -10.638 -7.786 1.00 0.00 7 GLY A CA 4
ATOM 5221 C C . GLY A 1 7 ? -17.037 -10.039 -7.607 1.00 0.00 7 GLY A C 4
ATOM 5222 O O . GLY A 1 7 ? -16.118 -10.362 -8.359 1.00 0.00 7 GLY A O 4
ATOM 5226 N N . MET A 1 8 ? -16.921 -9.178 -6.607 1.00 0.00 8 MET A N 4
ATOM 5227 C CA . MET A 1 8 ? -15.652 -8.531 -6.320 1.00 0.00 8 MET A CA 4
ATOM 5228 C C . MET A 1 8 ? -14.867 -9.308 -5.262 1.00 0.00 8 MET A C 4
ATOM 5229 O O . MET A 1 8 ? -15.119 -9.163 -4.066 1.00 0.00 8 MET A O 4
ATOM 5243 N N . VAL A 1 9 ? -13.932 -10.116 -5.739 1.00 0.00 9 VAL A N 4
ATOM 5244 C CA . VAL A 1 9 ? -13.109 -10.917 -4.848 1.00 0.00 9 VAL A CA 4
ATOM 5245 C C . VAL A 1 9 ? -11.904 -10.090 -4.394 1.00 0.00 9 VAL A C 4
ATOM 5246 O O . VAL A 1 9 ? -11.657 -9.005 -4.919 1.00 0.00 9 VAL A O 4
ATOM 5259 N N . THR A 1 10 ? -11.186 -10.634 -3.423 1.00 0.00 10 THR A N 4
ATOM 5260 C CA . THR A 1 10 ? -10.013 -9.961 -2.891 1.00 0.00 10 THR A CA 4
ATOM 5261 C C . THR A 1 10 ? -10.411 -8.643 -2.224 1.00 0.00 10 THR A C 4
ATOM 5262 O O . THR A 1 10 ? -11.119 -7.831 -2.818 1.00 0.00 10 THR A O 4
ATOM 5273 N N . PRO A 1 11 ? -9.928 -8.468 -0.965 1.00 0.00 11 PRO A N 4
ATOM 5274 C CA . PRO A 1 11 ? -10.226 -7.263 -0.210 1.00 0.00 11 PRO A CA 4
ATOM 5275 C C . PRO A 1 11 ? -9.410 -6.076 -0.726 1.00 0.00 11 PRO A C 4
ATOM 5276 O O . PRO A 1 11 ? -8.295 -6.251 -1.215 1.00 0.00 11 PRO A O 4
ATOM 5287 N N . SER A 1 12 ? -9.997 -4.895 -0.599 1.00 0.00 12 SER A N 4
ATOM 5288 C CA . SER A 1 12 ? -9.338 -3.680 -1.047 1.00 0.00 12 SER A CA 4
ATOM 5289 C C . SER A 1 12 ? -8.169 -3.346 -0.118 1.00 0.00 12 SER A C 4
ATOM 5290 O O . SER A 1 12 ? -8.222 -3.628 1.078 1.00 0.00 12 SER A O 4
ATOM 5298 N N . LEU A 1 13 ? -7.141 -2.749 -0.704 1.00 0.00 13 LEU A N 4
ATOM 5299 C CA . LEU A 1 13 ? -5.961 -2.373 0.057 1.00 0.00 13 LEU A CA 4
ATOM 5300 C C . LEU A 1 13 ? -6.122 -0.938 0.563 1.00 0.00 13 LEU A C 4
ATOM 5301 O O . LEU A 1 13 ? -6.277 -0.010 -0.230 1.00 0.00 13 LEU A O 4
ATOM 5317 N N . ARG A 1 14 ? -6.079 -0.801 1.880 1.00 0.00 14 ARG A N 4
ATOM 5318 C CA . ARG A 1 14 ? -6.217 0.505 2.501 1.00 0.00 14 ARG A CA 4
ATOM 5319 C C . ARG A 1 14 ? -4.957 0.851 3.297 1.00 0.00 14 ARG A C 4
ATOM 5320 O O . ARG A 1 14 ? -4.774 0.372 4.415 1.00 0.00 14 ARG A O 4
ATOM 5341 N N . LEU A 1 15 ? -4.121 1.680 2.689 1.00 0.00 15 LEU A N 4
ATOM 5342 C CA . LEU A 1 15 ? -2.883 2.095 3.328 1.00 0.00 15 LEU A CA 4
ATOM 5343 C C . LEU A 1 15 ? -3.156 3.307 4.221 1.00 0.00 15 LEU A C 4
ATOM 5344 O O . LEU A 1 15 ? -3.411 4.403 3.725 1.00 0.00 15 LEU A O 4
ATOM 5360 N N . VAL A 1 16 ? -3.095 3.068 5.523 1.00 0.00 16 VAL A N 4
ATOM 5361 C CA . VAL A 1 16 ? -3.333 4.126 6.490 1.00 0.00 16 VAL A CA 4
ATOM 5362 C C . VAL A 1 16 ? -1.992 4.635 7.022 1.00 0.00 16 VAL A C 4
ATOM 5363 O O . VAL A 1 16 ? -1.167 3.850 7.489 1.00 0.00 16 VAL A O 4
ATOM 5376 N N . PHE A 1 17 ? -1.815 5.945 6.935 1.00 0.00 17 PHE A N 4
ATOM 5377 C CA . PHE A 1 17 ? -0.589 6.568 7.402 1.00 0.00 17 PHE A CA 4
ATOM 5378 C C . PHE A 1 17 ? -0.647 6.833 8.908 1.00 0.00 17 PHE A C 4
ATOM 5379 O O . PHE A 1 17 ? -1.092 7.897 9.337 1.00 0.00 17 PHE A O 4
ATOM 5396 N N . VAL A 1 18 ? -0.192 5.848 9.668 1.00 0.00 18 VAL A N 4
ATOM 5397 C CA . VAL A 1 18 ? -0.187 5.962 11.117 1.00 0.00 18 VAL A CA 4
ATOM 5398 C C . VAL A 1 18 ? 0.962 6.875 11.548 1.00 0.00 18 VAL A C 4
ATOM 5399 O O . VAL A 1 18 ? 0.867 7.560 12.565 1.00 0.00 18 VAL A O 4
ATOM 5412 N N . LYS A 1 19 ? 2.022 6.855 10.754 1.00 0.00 19 LYS A N 4
ATOM 5413 C CA . LYS A 1 19 ? 3.189 7.672 11.041 1.00 0.00 19 LYS A CA 4
ATOM 5414 C C . LYS A 1 19 ? 3.673 8.334 9.749 1.00 0.00 19 LYS A C 4
ATOM 5415 O O . LYS A 1 19 ? 3.048 8.186 8.700 1.00 0.00 19 LYS A O 4
ATOM 5434 N N . GLY A 1 20 ? 4.782 9.050 9.868 1.00 0.00 20 GLY A N 4
ATOM 5435 C CA . GLY A 1 20 ? 5.357 9.735 8.723 1.00 0.00 20 GLY A CA 4
ATOM 5436 C C . GLY A 1 20 ? 4.784 11.146 8.584 1.00 0.00 20 GLY A C 4
ATOM 5437 O O . GLY A 1 20 ? 4.058 11.615 9.460 1.00 0.00 20 GLY A O 4
ATOM 5441 N N . PRO A 1 21 ? 5.140 11.802 7.447 1.00 0.00 21 PRO A N 4
ATOM 5442 C CA . PRO A 1 21 ? 4.670 13.151 7.182 1.00 0.00 21 PRO A CA 4
ATOM 5443 C C . PRO A 1 21 ? 3.199 13.145 6.759 1.00 0.00 21 PRO A C 4
ATOM 5444 O O . PRO A 1 21 ? 2.536 14.180 6.795 1.00 0.00 21 PRO A O 4
ATOM 5455 N N . ARG A 1 22 ? 2.734 11.968 6.368 1.00 0.00 22 ARG A N 4
ATOM 5456 C CA . ARG A 1 22 ? 1.354 11.814 5.939 1.00 0.00 22 ARG A CA 4
ATOM 5457 C C . ARG A 1 22 ? 0.501 11.259 7.082 1.00 0.00 22 ARG A C 4
ATOM 5458 O O . ARG A 1 22 ? -0.683 10.982 6.899 1.00 0.00 22 ARG A O 4
ATOM 5479 N N . GLU A 1 23 ? 1.137 11.113 8.235 1.00 0.00 23 GLU A N 4
ATOM 5480 C CA . GLU A 1 23 ? 0.451 10.596 9.407 1.00 0.00 23 GLU A CA 4
ATOM 5481 C C . GLU A 1 23 ? -0.952 11.197 9.510 1.00 0.00 23 GLU A C 4
ATOM 5482 O O . GLU A 1 23 ? -1.102 12.404 9.692 1.00 0.00 23 GLU A O 4
ATOM 5494 N N . GLY A 1 24 ? -1.944 10.328 9.389 1.00 0.00 24 GLY A N 4
ATOM 5495 C CA . GLY A 1 24 ? -3.330 10.758 9.466 1.00 0.00 24 GLY A CA 4
ATOM 5496 C C . GLY A 1 24 ? -4.029 10.599 8.114 1.00 0.00 24 GLY A C 4
ATOM 5497 O O . GLY A 1 24 ? -5.231 10.837 8.001 1.00 0.00 24 GLY A O 4
ATOM 5501 N N . ASP A 1 25 ? -3.247 10.199 7.122 1.00 0.00 25 ASP A N 4
ATOM 5502 C CA . ASP A 1 25 ? -3.776 10.006 5.783 1.00 0.00 25 ASP A CA 4
ATOM 5503 C C . ASP A 1 25 ? -4.050 8.518 5.557 1.00 0.00 25 ASP A C 4
ATOM 5504 O O . ASP A 1 25 ? -3.485 7.668 6.243 1.00 0.00 25 ASP A O 4
ATOM 5513 N N . ALA A 1 26 ? -4.916 8.248 4.592 1.00 0.00 26 ALA A N 4
ATOM 5514 C CA . ALA A 1 26 ? -5.272 6.878 4.267 1.00 0.00 26 ALA A CA 4
ATOM 5515 C C . ALA A 1 26 ? -5.795 6.818 2.830 1.00 0.00 26 ALA A C 4
ATOM 5516 O O . ALA A 1 26 ? -6.576 7.672 2.414 1.00 0.00 26 ALA A O 4
ATOM 5523 N N . LEU A 1 27 ? -5.342 5.801 2.111 1.00 0.00 27 LEU A N 4
ATOM 5524 C CA . LEU A 1 27 ? -5.754 5.619 0.730 1.00 0.00 27 LEU A CA 4
ATOM 5525 C C . LEU A 1 27 ? -6.417 4.248 0.577 1.00 0.00 27 LEU A C 4
ATOM 5526 O O . LEU A 1 27 ? -6.348 3.417 1.480 1.00 0.00 27 LEU A O 4
ATOM 5542 N N . ASP A 1 28 ? -7.044 4.055 -0.575 1.00 0.00 28 ASP A N 4
ATOM 5543 C CA . ASP A 1 28 ? -7.718 2.800 -0.858 1.00 0.00 28 ASP A CA 4
ATOM 5544 C C . ASP A 1 28 ? -7.601 2.488 -2.351 1.00 0.00 28 ASP A C 4
ATOM 5545 O O . ASP A 1 28 ? -7.692 3.388 -3.185 1.00 0.00 28 ASP A O 4
ATOM 5554 N N . TYR A 1 29 ? -7.401 1.211 -2.643 1.00 0.00 29 TYR A N 4
ATOM 5555 C CA . TYR A 1 29 ? -7.270 0.770 -4.021 1.00 0.00 29 TYR A CA 4
ATOM 5556 C C . TYR A 1 29 ? -7.957 -0.580 -4.232 1.00 0.00 29 TYR A C 4
ATOM 5557 O O . TYR A 1 29 ? -8.248 -1.290 -3.270 1.00 0.00 29 TYR A O 4
ATOM 5575 N N . LYS A 1 30 ? -8.198 -0.895 -5.497 1.00 0.00 30 LYS A N 4
ATOM 5576 C CA . LYS A 1 30 ? -8.845 -2.148 -5.846 1.00 0.00 30 LYS A CA 4
ATOM 5577 C C . LYS A 1 30 ? -7.802 -3.267 -5.868 1.00 0.00 30 LYS A C 4
ATOM 5578 O O . LYS A 1 30 ? -6.603 -3.002 -5.937 1.00 0.00 30 LYS A O 4
ATOM 5597 N N . PRO A 1 31 ? -8.310 -4.527 -5.807 1.00 0.00 31 PRO A N 4
ATOM 5598 C CA . PRO A 1 31 ? -7.436 -5.688 -5.819 1.00 0.00 31 PRO A CA 4
ATOM 5599 C C . PRO A 1 31 ? -6.882 -5.942 -7.223 1.00 0.00 31 PRO A C 4
ATOM 5600 O O . PRO A 1 31 ? -7.640 -6.018 -8.188 1.00 0.00 31 PRO A O 4
ATOM 5611 N N . GLY A 1 32 ? -5.565 -6.067 -7.291 1.00 0.00 32 GLY A N 4
ATOM 5612 C CA . GLY A 1 32 ? -4.901 -6.312 -8.560 1.00 0.00 32 GLY A CA 4
ATOM 5613 C C . GLY A 1 32 ? -4.296 -5.023 -9.119 1.00 0.00 32 GLY A C 4
ATOM 5614 O O . GLY A 1 32 ? -3.843 -4.990 -10.262 1.00 0.00 32 GLY A O 4
ATOM 5618 N N . SER A 1 33 ? -4.308 -3.991 -8.287 1.00 0.00 33 SER A N 4
ATOM 5619 C CA . SER A 1 33 ? -3.766 -2.703 -8.684 1.00 0.00 33 SER A CA 4
ATOM 5620 C C . SER A 1 33 ? -2.441 -2.449 -7.964 1.00 0.00 33 SER A C 4
ATOM 5621 O O . SER A 1 33 ? -2.425 -2.156 -6.770 1.00 0.00 33 SER A O 4
ATOM 5629 N N . THR A 1 34 ? -1.360 -2.569 -8.722 1.00 0.00 34 THR A N 4
ATOM 5630 C CA . THR A 1 34 ? -0.032 -2.356 -8.171 1.00 0.00 34 THR A CA 4
ATOM 5631 C C . THR A 1 34 ? 0.104 -0.924 -7.648 1.00 0.00 34 THR A C 4
ATOM 5632 O O . THR A 1 34 ? -0.055 0.034 -8.403 1.00 0.00 34 THR A O 4
ATOM 5643 N N . ILE A 1 35 ? 0.398 -0.824 -6.360 1.00 0.00 35 ILE A N 4
ATOM 5644 C CA . ILE A 1 35 ? 0.559 0.475 -5.728 1.00 0.00 35 ILE A CA 4
ATOM 5645 C C . ILE A 1 35 ? 2.043 0.722 -5.450 1.00 0.00 35 ILE A C 4
ATOM 5646 O O . ILE A 1 35 ? 2.564 0.295 -4.421 1.00 0.00 35 ILE A O 4
ATOM 5662 N N . ARG A 1 36 ? 2.681 1.410 -6.385 1.00 0.00 36 ARG A N 4
ATOM 5663 C CA . ARG A 1 36 ? 4.094 1.719 -6.253 1.00 0.00 36 ARG A CA 4
ATOM 5664 C C . ARG A 1 36 ? 4.298 2.852 -5.244 1.00 0.00 36 ARG A C 4
ATOM 5665 O O . ARG A 1 36 ? 3.911 3.991 -5.498 1.00 0.00 36 ARG A O 4
ATOM 5686 N N . VAL A 1 37 ? 4.906 2.498 -4.121 1.00 0.00 37 VAL A N 4
ATOM 5687 C CA . VAL A 1 37 ? 5.166 3.470 -3.073 1.00 0.00 37 VAL A CA 4
ATOM 5688 C C . VAL A 1 37 ? 6.611 3.959 -3.183 1.00 0.00 37 VAL A C 4
ATOM 5689 O O . VAL A 1 37 ? 7.547 3.164 -3.106 1.00 0.00 37 VAL A O 4
ATOM 5702 N N . GLY A 1 38 ? 6.749 5.265 -3.362 1.00 0.00 38 GLY A N 4
ATOM 5703 C CA . GLY A 1 38 ? 8.065 5.868 -3.484 1.00 0.00 38 GLY A CA 4
ATOM 5704 C C . GLY A 1 38 ? 8.109 7.233 -2.793 1.00 0.00 38 GLY A C 4
ATOM 5705 O O . GLY A 1 38 ? 7.331 7.493 -1.876 1.00 0.00 38 GLY A O 4
ATOM 5709 N N . ARG A 1 39 ? 9.026 8.068 -3.259 1.00 0.00 39 ARG A N 4
ATOM 5710 C CA . ARG A 1 39 ? 9.181 9.399 -2.697 1.00 0.00 39 ARG A CA 4
ATOM 5711 C C . ARG A 1 39 ? 8.666 10.453 -3.679 1.00 0.00 39 ARG A C 4
ATOM 5712 O O . ARG A 1 39 ? 8.159 11.495 -3.267 1.00 0.00 39 ARG A O 4
ATOM 5733 N N . ILE A 1 40 ? 8.816 10.146 -4.959 1.00 0.00 40 ILE A N 4
ATOM 5734 C CA . ILE A 1 40 ? 8.373 11.054 -6.004 1.00 0.00 40 ILE A CA 4
ATOM 5735 C C . ILE A 1 40 ? 6.993 10.617 -6.502 1.00 0.00 40 ILE A C 4
ATOM 5736 O O . ILE A 1 40 ? 6.729 9.424 -6.642 1.00 0.00 40 ILE A O 4
ATOM 5752 N N . VAL A 1 41 ? 6.151 11.607 -6.755 1.00 0.00 41 VAL A N 4
ATOM 5753 C CA . VAL A 1 41 ? 4.805 11.341 -7.235 1.00 0.00 41 VAL A CA 4
ATOM 5754 C C . VAL A 1 41 ? 4.881 10.656 -8.601 1.00 0.00 41 VAL A C 4
ATOM 5755 O O . VAL A 1 41 ? 4.096 9.756 -8.893 1.00 0.00 41 VAL A O 4
ATOM 5768 N N . ARG A 1 42 ? 5.835 11.110 -9.402 1.00 0.00 42 ARG A N 4
ATOM 5769 C CA . ARG A 1 42 ? 6.024 10.553 -10.730 1.00 0.00 42 ARG A CA 4
ATOM 5770 C C . ARG A 1 42 ? 6.654 9.161 -10.638 1.00 0.00 42 ARG A C 4
ATOM 5771 O O . ARG A 1 42 ? 7.624 8.962 -9.908 1.00 0.00 42 ARG A O 4
ATOM 5792 N N . GLY A 1 43 ? 6.076 8.234 -11.387 1.00 0.00 43 GLY A N 4
ATOM 5793 C CA . GLY A 1 43 ? 6.568 6.867 -11.399 1.00 0.00 43 GLY A CA 4
ATOM 5794 C C . GLY A 1 43 ? 5.809 6.002 -10.391 1.00 0.00 43 GLY A C 4
ATOM 5795 O O . GLY A 1 43 ? 5.104 5.070 -10.774 1.00 0.00 43 GLY A O 4
ATOM 5799 N N . ASN A 1 44 ? 5.979 6.342 -9.121 1.00 0.00 44 ASN A N 4
ATOM 5800 C CA . ASN A 1 44 ? 5.318 5.608 -8.055 1.00 0.00 44 ASN A CA 4
ATOM 5801 C C . ASN A 1 44 ? 3.956 6.244 -7.773 1.00 0.00 44 ASN A C 4
ATOM 5802 O O . ASN A 1 44 ? 3.791 7.455 -7.913 1.00 0.00 44 ASN A O 4
ATOM 5813 N N . GLU A 1 45 ? 3.014 5.399 -7.380 1.00 0.00 45 GLU A N 4
ATOM 5814 C CA . GLU A 1 45 ? 1.671 5.863 -7.076 1.00 0.00 45 GLU A CA 4
ATOM 5815 C C . GLU A 1 45 ? 1.687 6.756 -5.834 1.00 0.00 45 GLU A C 4
ATOM 5816 O O . GLU A 1 45 ? 1.364 7.941 -5.913 1.00 0.00 45 GLU A O 4
ATOM 5828 N N . ILE A 1 46 ? 2.065 6.154 -4.716 1.00 0.00 46 ILE A N 4
ATOM 5829 C CA . ILE A 1 46 ? 2.127 6.881 -3.459 1.00 0.00 46 ILE A CA 4
ATOM 5830 C C . ILE A 1 46 ? 3.535 7.448 -3.271 1.00 0.00 46 ILE A C 4
ATOM 5831 O O . ILE A 1 46 ? 4.523 6.734 -3.438 1.00 0.00 46 ILE A O 4
ATOM 5847 N N . ALA A 1 47 ? 3.583 8.726 -2.926 1.00 0.00 47 ALA A N 4
ATOM 5848 C CA . ALA A 1 47 ? 4.854 9.397 -2.714 1.00 0.00 47 ALA A CA 4
ATOM 5849 C C . ALA A 1 47 ? 4.856 10.051 -1.330 1.00 0.00 47 ALA A C 4
ATOM 5850 O O . ALA A 1 47 ? 3.902 10.734 -0.961 1.00 0.00 47 ALA A O 4
ATOM 5857 N N . ILE A 1 48 ? 5.939 9.818 -0.603 1.00 0.00 48 ILE A N 4
ATOM 5858 C CA . ILE A 1 48 ? 6.077 10.376 0.732 1.00 0.00 48 ILE A CA 4
ATOM 5859 C C . ILE A 1 48 ? 7.237 11.374 0.745 1.00 0.00 48 ILE A C 4
ATOM 5860 O O . ILE A 1 48 ? 8.292 11.112 0.171 1.00 0.00 48 ILE A O 4
ATOM 5876 N N . LYS A 1 49 ? 7.001 12.497 1.406 1.00 0.00 49 LYS A N 4
ATOM 5877 C CA . LYS A 1 49 ? 8.012 13.536 1.502 1.00 0.00 49 LYS A CA 4
ATOM 5878 C C . LYS A 1 49 ? 8.728 13.423 2.849 1.00 0.00 49 LYS A C 4
ATOM 5879 O O . LYS A 1 49 ? 8.814 14.399 3.594 1.00 0.00 49 LYS A O 4
ATOM 5898 N N . ASP A 1 50 ? 9.222 12.225 3.122 1.00 0.00 50 ASP A N 4
ATOM 5899 C CA . ASP A 1 50 ? 9.927 11.972 4.367 1.00 0.00 50 ASP A CA 4
ATOM 5900 C C . ASP A 1 50 ? 11.431 11.915 4.094 1.00 0.00 50 ASP A C 4
ATOM 5901 O O . ASP A 1 50 ? 12.238 12.035 5.015 1.00 0.00 50 ASP A O 4
ATOM 5910 N N . ALA A 1 51 ? 11.763 11.733 2.824 1.00 0.00 51 ALA A N 4
ATOM 5911 C CA . ALA A 1 51 ? 13.156 11.659 2.418 1.00 0.00 51 ALA A CA 4
ATOM 5912 C C . ALA A 1 51 ? 13.670 10.233 2.629 1.00 0.00 51 ALA A C 4
ATOM 5913 O O . ALA A 1 51 ? 14.237 9.632 1.718 1.00 0.00 51 ALA A O 4
ATOM 5920 N N . GLY A 1 52 ? 13.453 9.733 3.837 1.00 0.00 52 GLY A N 4
ATOM 5921 C CA . GLY A 1 52 ? 13.887 8.389 4.180 1.00 0.00 52 GLY A CA 4
ATOM 5922 C C . GLY A 1 52 ? 13.536 7.399 3.067 1.00 0.00 52 GLY A C 4
ATOM 5923 O O . GLY A 1 52 ? 14.179 6.360 2.930 1.00 0.00 52 GLY A O 4
ATOM 5927 N N . ILE A 1 53 ? 12.516 7.758 2.300 1.00 0.00 53 ILE A N 4
ATOM 5928 C CA . ILE A 1 53 ? 12.072 6.914 1.203 1.00 0.00 53 ILE A CA 4
ATOM 5929 C C . ILE A 1 53 ? 12.692 7.415 -0.103 1.00 0.00 53 ILE A C 4
ATOM 5930 O O . ILE A 1 53 ? 12.870 8.618 -0.288 1.00 0.00 53 ILE A O 4
ATOM 5946 N N . SER A 1 54 ? 13.002 6.467 -0.975 1.00 0.00 54 SER A N 4
ATOM 5947 C CA . SER A 1 54 ? 13.598 6.797 -2.259 1.00 0.00 54 SER A CA 4
ATOM 5948 C C . SER A 1 54 ? 12.537 6.733 -3.360 1.00 0.00 54 SER A C 4
ATOM 5949 O O . SER A 1 54 ? 11.523 6.053 -3.210 1.00 0.00 54 SER A O 4
ATOM 5957 N N . THR A 1 55 ? 12.808 7.449 -4.441 1.00 0.00 55 THR A N 4
ATOM 5958 C CA . THR A 1 55 ? 11.890 7.482 -5.566 1.00 0.00 55 THR A CA 4
ATOM 5959 C C . THR A 1 55 ? 11.299 6.092 -5.813 1.00 0.00 55 THR A C 4
ATOM 5960 O O . THR A 1 55 ? 10.080 5.932 -5.862 1.00 0.00 55 THR A O 4
ATOM 5971 N N . LYS A 1 56 ? 12.190 5.123 -5.962 1.00 0.00 56 LYS A N 4
ATOM 5972 C CA . LYS A 1 56 ? 11.772 3.752 -6.202 1.00 0.00 56 LYS A CA 4
ATOM 5973 C C . LYS A 1 56 ? 12.196 2.880 -5.019 1.00 0.00 56 LYS A C 4
ATOM 5974 O O . LYS A 1 56 ? 13.094 2.048 -5.147 1.00 0.00 56 LYS A O 4
ATOM 5993 N N . HIS A 1 57 ? 11.531 3.099 -3.895 1.00 0.00 57 HIS A N 4
ATOM 5994 C CA . HIS A 1 57 ? 11.828 2.342 -2.690 1.00 0.00 57 HIS A CA 4
ATOM 5995 C C . HIS A 1 57 ? 11.293 0.916 -2.834 1.00 0.00 57 HIS A C 4
ATOM 5996 O O . HIS A 1 57 ? 12.065 -0.042 -2.849 1.00 0.00 57 HIS A O 4
ATOM 6010 N N . LEU A 1 58 ? 9.976 0.820 -2.937 1.00 0.00 58 LEU A N 4
ATOM 6011 C CA . LEU A 1 58 ? 9.328 -0.473 -3.079 1.00 0.00 58 LEU A CA 4
ATOM 6012 C C . LEU A 1 58 ? 8.009 -0.297 -3.834 1.00 0.00 58 LEU A C 4
ATOM 6013 O O . LEU A 1 58 ? 7.576 0.827 -4.082 1.00 0.00 58 LEU A O 4
ATOM 6029 N N . ARG A 1 59 ? 7.406 -1.426 -4.178 1.00 0.00 59 ARG A N 4
ATOM 6030 C CA . ARG A 1 59 ? 6.145 -1.411 -4.899 1.00 0.00 59 ARG A CA 4
ATOM 6031 C C . ARG A 1 59 ? 5.176 -2.430 -4.295 1.00 0.00 59 ARG A C 4
ATOM 6032 O O . ARG A 1 59 ? 5.588 -3.508 -3.871 1.00 0.00 59 ARG A O 4
ATOM 6053 N N . ILE A 1 60 ? 3.906 -2.051 -4.275 1.00 0.00 60 ILE A N 4
ATOM 6054 C CA . ILE A 1 60 ? 2.876 -2.918 -3.730 1.00 0.00 60 ILE A CA 4
ATOM 6055 C C . ILE A 1 60 ? 2.074 -3.534 -4.878 1.00 0.00 60 ILE A C 4
ATOM 6056 O O . ILE A 1 60 ? 1.754 -2.854 -5.852 1.00 0.00 60 ILE A O 4
ATOM 6072 N N . GLU A 1 61 ? 1.772 -4.815 -4.726 1.00 0.00 61 GLU A N 4
ATOM 6073 C CA . GLU A 1 61 ? 1.014 -5.531 -5.738 1.00 0.00 61 GLU A CA 4
ATOM 6074 C C . GLU A 1 61 ? 0.205 -6.660 -5.096 1.00 0.00 61 GLU A C 4
ATOM 6075 O O . GLU A 1 61 ? 0.454 -7.032 -3.950 1.00 0.00 61 GLU A O 4
ATOM 6087 N N . SER A 1 62 ? -0.746 -7.174 -5.863 1.00 0.00 62 SER A N 4
ATOM 6088 C CA . SER A 1 62 ? -1.592 -8.253 -5.383 1.00 0.00 62 SER A CA 4
ATOM 6089 C C . SER A 1 62 ? -1.564 -9.419 -6.373 1.00 0.00 62 SER A C 4
ATOM 6090 O O . SER A 1 62 ? -1.545 -9.209 -7.585 1.00 0.00 62 SER A O 4
ATOM 6098 N N . ASP A 1 63 ? -1.563 -10.623 -5.819 1.00 0.00 63 ASP A N 4
ATOM 6099 C CA . ASP A 1 63 ? -1.538 -11.823 -6.638 1.00 0.00 63 ASP A CA 4
ATOM 6100 C C . ASP A 1 63 ? -2.358 -12.919 -5.955 1.00 0.00 63 ASP A C 4
ATOM 6101 O O . ASP A 1 63 ? -2.625 -12.843 -4.756 1.00 0.00 63 ASP A O 4
ATOM 6110 N N . SER A 1 64 ? -2.735 -13.913 -6.746 1.00 0.00 64 SER A N 4
ATOM 6111 C CA . SER A 1 64 ? -3.519 -15.023 -6.232 1.00 0.00 64 SER A CA 4
ATOM 6112 C C . SER A 1 64 ? -4.571 -14.509 -5.248 1.00 0.00 64 SER A C 4
ATOM 6113 O O . SER A 1 64 ? -4.660 -14.992 -4.120 1.00 0.00 64 SER A O 4
ATOM 6121 N N . GLY A 1 65 ? -5.342 -13.536 -5.710 1.00 0.00 65 GLY A N 4
ATOM 6122 C CA . GLY A 1 65 ? -6.385 -12.951 -4.884 1.00 0.00 65 GLY A CA 4
ATOM 6123 C C . GLY A 1 65 ? -5.854 -12.611 -3.490 1.00 0.00 65 GLY A C 4
ATOM 6124 O O . GLY A 1 65 ? -6.508 -12.893 -2.487 1.00 0.00 65 GLY A O 4
ATOM 6128 N N . ASN A 1 66 ? -4.673 -12.010 -3.471 1.00 0.00 66 ASN A N 4
ATOM 6129 C CA . ASN A 1 66 ? -4.047 -11.629 -2.217 1.00 0.00 66 ASN A CA 4
ATOM 6130 C C . ASN A 1 66 ? -3.119 -10.437 -2.457 1.00 0.00 66 ASN A C 4
ATOM 6131 O O . ASN A 1 66 ? -2.838 -10.085 -3.601 1.00 0.00 66 ASN A O 4
ATOM 6142 N N . TRP A 1 67 ? -2.669 -9.848 -1.358 1.00 0.00 67 TRP A N 4
ATOM 6143 C CA . TRP A 1 67 ? -1.778 -8.702 -1.435 1.00 0.00 67 TRP A CA 4
ATOM 6144 C C . TRP A 1 67 ? -0.389 -9.152 -0.977 1.00 0.00 67 TRP A C 4
ATOM 6145 O O . TRP A 1 67 ? -0.267 -9.984 -0.079 1.00 0.00 67 TRP A O 4
ATOM 6166 N N . VAL A 1 68 ? 0.622 -8.581 -1.614 1.00 0.00 68 VAL A N 4
ATOM 6167 C CA . VAL A 1 68 ? 1.998 -8.913 -1.283 1.00 0.00 68 VAL A CA 4
ATOM 6168 C C . VAL A 1 68 ? 2.856 -7.649 -1.363 1.00 0.00 68 VAL A C 4
ATOM 6169 O O . VAL A 1 68 ? 2.544 -6.729 -2.117 1.00 0.00 68 VAL A O 4
ATOM 6182 N N . ILE A 1 69 ? 3.921 -7.644 -0.575 1.00 0.00 69 ILE A N 4
ATOM 6183 C CA . ILE A 1 69 ? 4.827 -6.508 -0.547 1.00 0.00 69 ILE A CA 4
ATOM 6184 C C . ILE A 1 69 ? 6.239 -6.979 -0.902 1.00 0.00 69 ILE A C 4
ATOM 6185 O O . ILE A 1 69 ? 6.643 -8.078 -0.526 1.00 0.00 69 ILE A O 4
ATOM 6201 N N . GLN A 1 70 ? 6.950 -6.123 -1.621 1.00 0.00 70 GLN A N 4
ATOM 6202 C CA . GLN A 1 70 ? 8.308 -6.437 -2.030 1.00 0.00 70 GLN A CA 4
ATOM 6203 C C . GLN A 1 70 ? 9.184 -5.184 -1.969 1.00 0.00 70 GLN A C 4
ATOM 6204 O O . GLN A 1 70 ? 8.838 -4.152 -2.543 1.00 0.00 70 GLN A O 4
ATOM 6218 N N . ASP A 1 71 ? 10.301 -5.315 -1.269 1.00 0.00 71 ASP A N 4
ATOM 6219 C CA . ASP A 1 71 ? 11.229 -4.206 -1.126 1.00 0.00 71 ASP A CA 4
ATOM 6220 C C . ASP A 1 71 ? 12.169 -4.174 -2.333 1.00 0.00 71 ASP A C 4
ATOM 6221 O O . ASP A 1 71 ? 12.981 -5.079 -2.517 1.00 0.00 71 ASP A O 4
ATOM 6230 N N . LEU A 1 72 ? 12.026 -3.121 -3.126 1.00 0.00 72 LEU A N 4
ATOM 6231 C CA . LEU A 1 72 ? 12.851 -2.959 -4.310 1.00 0.00 72 LEU A CA 4
ATOM 6232 C C . LEU A 1 72 ? 14.259 -2.532 -3.891 1.00 0.00 72 LEU A C 4
ATOM 6233 O O . LEU A 1 72 ? 14.751 -1.491 -4.324 1.00 0.00 72 LEU A O 4
ATOM 6249 N N . GLY A 1 73 ? 14.869 -3.358 -3.053 1.00 0.00 73 GLY A N 4
ATOM 6250 C CA . GLY A 1 73 ? 16.211 -3.079 -2.571 1.00 0.00 73 GLY A CA 4
ATOM 6251 C C . GLY A 1 73 ? 16.422 -1.576 -2.377 1.00 0.00 73 GLY A C 4
ATOM 6252 O O . GLY A 1 73 ? 17.226 -0.963 -3.079 1.00 0.00 73 GLY A O 4
ATOM 6256 N N . SER A 1 74 ? 15.687 -1.025 -1.422 1.00 0.00 74 SER A N 4
ATOM 6257 C CA . SER A 1 74 ? 15.784 0.394 -1.128 1.00 0.00 74 SER A CA 4
ATOM 6258 C C . SER A 1 74 ? 16.719 0.619 0.063 1.00 0.00 74 SER A C 4
ATOM 6259 O O . SER A 1 74 ? 17.046 -0.321 0.786 1.00 0.00 74 SER A O 4
ATOM 6267 N N . SER A 1 75 ? 17.122 1.870 0.230 1.00 0.00 75 SER A N 4
ATOM 6268 C CA . SER A 1 75 ? 18.012 2.230 1.320 1.00 0.00 75 SER A CA 4
ATOM 6269 C C . SER A 1 75 ? 17.348 1.918 2.663 1.00 0.00 75 SER A C 4
ATOM 6270 O O . SER A 1 75 ? 16.144 1.673 2.722 1.00 0.00 75 SER A O 4
ATOM 6278 N N . ASN A 1 76 ? 18.162 1.939 3.708 1.00 0.00 76 ASN A N 4
ATOM 6279 C CA . ASN A 1 76 ? 17.668 1.662 5.046 1.00 0.00 76 ASN A CA 4
ATOM 6280 C C . ASN A 1 76 ? 17.086 0.248 5.088 1.00 0.00 76 ASN A C 4
ATOM 6281 O O . ASN A 1 76 ? 17.766 -0.696 5.487 1.00 0.00 76 ASN A O 4
ATOM 6292 N N . GLY A 1 77 ? 15.833 0.146 4.669 1.00 0.00 77 GLY A N 4
ATOM 6293 C CA . GLY A 1 77 ? 15.151 -1.137 4.653 1.00 0.00 77 GLY A CA 4
ATOM 6294 C C . GLY A 1 77 ? 13.687 -0.985 5.073 1.00 0.00 77 GLY A C 4
ATOM 6295 O O . GLY A 1 77 ? 13.337 -0.049 5.789 1.00 0.00 77 GLY A O 4
ATOM 6299 N N . THR A 1 78 ? 12.872 -1.921 4.608 1.00 0.00 78 THR A N 4
ATOM 6300 C CA . THR A 1 78 ? 11.454 -1.903 4.926 1.00 0.00 78 THR A CA 4
ATOM 6301 C C . THR A 1 78 ? 11.167 -2.797 6.134 1.00 0.00 78 THR A C 4
ATOM 6302 O O . THR A 1 78 ? 11.743 -3.876 6.263 1.00 0.00 78 THR A O 4
ATOM 6313 N N . LEU A 1 79 ? 10.276 -2.315 6.988 1.00 0.00 79 LEU A N 4
ATOM 6314 C CA . LEU A 1 79 ? 9.905 -3.056 8.181 1.00 0.00 79 LEU A CA 4
ATOM 6315 C C . LEU A 1 79 ? 8.416 -3.401 8.120 1.00 0.00 79 LEU A C 4
ATOM 6316 O O . LEU A 1 79 ? 7.605 -2.591 7.673 1.00 0.00 79 LEU A O 4
ATOM 6332 N N . LEU A 1 80 ? 8.101 -4.605 8.575 1.00 0.00 80 LEU A N 4
ATOM 6333 C CA . LEU A 1 80 ? 6.723 -5.066 8.578 1.00 0.00 80 LEU A CA 4
ATOM 6334 C C . LEU A 1 80 ? 6.352 -5.543 9.983 1.00 0.00 80 LEU A C 4
ATOM 6335 O O . LEU A 1 80 ? 6.776 -6.616 10.411 1.00 0.00 80 LEU A O 4
ATOM 6351 N N . ASN A 1 81 ? 5.565 -4.723 10.664 1.00 0.00 81 ASN A N 4
ATOM 6352 C CA . ASN A 1 81 ? 5.132 -5.047 12.012 1.00 0.00 81 ASN A CA 4
ATOM 6353 C C . ASN A 1 81 ? 6.340 -5.018 12.952 1.00 0.00 81 ASN A C 4
ATOM 6354 O O . ASN A 1 81 ? 6.441 -4.144 13.811 1.00 0.00 81 ASN A O 4
ATOM 6365 N N . SER A 1 82 ? 7.226 -5.983 12.755 1.00 0.00 82 SER A N 4
ATOM 6366 C CA . SER A 1 82 ? 8.422 -6.079 13.574 1.00 0.00 82 SER A CA 4
ATOM 6367 C C . SER A 1 82 ? 9.436 -7.014 12.912 1.00 0.00 82 SER A C 4
ATOM 6368 O O . SER A 1 82 ? 9.900 -7.970 13.531 1.00 0.00 82 SER A O 4
ATOM 6376 N N . ASN A 1 83 ? 9.750 -6.705 11.663 1.00 0.00 83 ASN A N 4
ATOM 6377 C CA . ASN A 1 83 ? 10.701 -7.506 10.910 1.00 0.00 83 ASN A CA 4
ATOM 6378 C C . ASN A 1 83 ? 11.098 -6.756 9.637 1.00 0.00 83 ASN A C 4
ATOM 6379 O O . ASN A 1 83 ? 10.243 -6.205 8.945 1.00 0.00 83 ASN A O 4
ATOM 6390 N N . ALA A 1 84 ? 12.395 -6.759 9.366 1.00 0.00 84 ALA A N 4
ATOM 6391 C CA . ALA A 1 84 ? 12.915 -6.086 8.189 1.00 0.00 84 ALA A CA 4
ATOM 6392 C C . ALA A 1 84 ? 12.688 -6.968 6.960 1.00 0.00 84 ALA A C 4
ATOM 6393 O O . ALA A 1 84 ? 13.180 -8.094 6.899 1.00 0.00 84 ALA A O 4
ATOM 6400 N N . LEU A 1 85 ? 11.941 -6.424 6.010 1.00 0.00 85 LEU A N 4
ATOM 6401 C CA . LEU A 1 85 ? 11.642 -7.147 4.786 1.00 0.00 85 LEU A CA 4
ATOM 6402 C C . LEU A 1 85 ? 12.933 -7.352 3.991 1.00 0.00 85 LEU A C 4
ATOM 6403 O O . LEU A 1 85 ? 13.976 -6.801 4.342 1.00 0.00 85 LEU A O 4
ATOM 6419 N N . ASP A 1 86 ? 12.821 -8.145 2.936 1.00 0.00 86 ASP A N 4
ATOM 6420 C CA . ASP A 1 86 ? 13.967 -8.429 2.088 1.00 0.00 86 ASP A CA 4
ATOM 6421 C C . ASP A 1 86 ? 13.575 -8.227 0.623 1.00 0.00 86 ASP A C 4
ATOM 6422 O O . ASP A 1 86 ? 12.407 -8.368 0.265 1.00 0.00 86 ASP A O 4
ATOM 6431 N N . PRO A 1 87 ? 14.600 -7.890 -0.205 1.00 0.00 87 PRO A N 4
ATOM 6432 C CA . PRO A 1 87 ? 14.374 -7.667 -1.623 1.00 0.00 87 PRO A CA 4
ATOM 6433 C C . PRO A 1 87 ? 14.167 -8.992 -2.360 1.00 0.00 87 PRO A C 4
ATOM 6434 O O . PRO A 1 87 ? 13.369 -9.069 -3.292 1.00 0.00 87 PRO A O 4
ATOM 6445 N N . GLU A 1 88 ? 14.901 -10.001 -1.914 1.00 0.00 88 GLU A N 4
ATOM 6446 C CA . GLU A 1 88 ? 14.808 -11.318 -2.520 1.00 0.00 88 GLU A CA 4
ATOM 6447 C C . GLU A 1 88 ? 13.753 -12.160 -1.800 1.00 0.00 88 GLU A C 4
ATOM 6448 O O . GLU A 1 88 ? 13.807 -13.389 -1.830 1.00 0.00 88 GLU A O 4
ATOM 6460 N N . THR A 1 89 ? 12.817 -11.466 -1.169 1.00 0.00 89 THR A N 4
ATOM 6461 C CA . THR A 1 89 ? 11.751 -12.135 -0.443 1.00 0.00 89 THR A CA 4
ATOM 6462 C C . THR A 1 89 ? 10.446 -11.346 -0.565 1.00 0.00 89 THR A C 4
ATOM 6463 O O . THR A 1 89 ? 10.457 -10.116 -0.558 1.00 0.00 89 THR A O 4
ATOM 6474 N N . SER A 1 90 ? 9.352 -12.086 -0.674 1.00 0.00 90 SER A N 4
ATOM 6475 C CA . SER A 1 90 ? 8.042 -11.471 -0.798 1.00 0.00 90 SER A CA 4
ATOM 6476 C C . SER A 1 90 ? 7.100 -12.027 0.273 1.00 0.00 90 SER A C 4
ATOM 6477 O O . SER A 1 90 ? 6.997 -13.240 0.445 1.00 0.00 90 SER A O 4
ATOM 6485 N N . VAL A 1 91 ? 6.436 -11.112 0.964 1.00 0.00 91 VAL A N 4
ATOM 6486 C CA . VAL A 1 91 ? 5.506 -11.496 2.013 1.00 0.00 91 VAL A CA 4
ATOM 6487 C C . VAL A 1 91 ? 4.099 -11.030 1.635 1.00 0.00 91 VAL A C 4
ATOM 6488 O O . VAL A 1 91 ? 3.939 -10.049 0.911 1.00 0.00 91 VAL A O 4
ATOM 6501 N N . ASN A 1 92 ? 3.114 -11.756 2.144 1.00 0.00 92 ASN A N 4
ATOM 6502 C CA . ASN A 1 92 ? 1.725 -11.429 1.869 1.00 0.00 92 ASN A CA 4
ATOM 6503 C C . ASN A 1 92 ? 1.216 -10.452 2.931 1.00 0.00 92 ASN A C 4
ATOM 6504 O O . ASN A 1 92 ? 1.230 -10.760 4.122 1.00 0.00 92 ASN A O 4
ATOM 6515 N N . LEU A 1 93 ? 0.777 -9.293 2.461 1.00 0.00 93 LEU A N 4
ATOM 6516 C CA . LEU A 1 93 ? 0.265 -8.269 3.355 1.00 0.00 93 LEU A CA 4
ATOM 6517 C C . LEU A 1 93 ? -0.860 -8.859 4.208 1.00 0.00 93 LEU A C 4
ATOM 6518 O O . LEU A 1 93 ? -1.436 -9.888 3.856 1.00 0.00 93 LEU A O 4
ATOM 6534 N N . GLY A 1 94 ? -1.140 -8.182 5.312 1.00 0.00 94 GLY A N 4
ATOM 6535 C CA . GLY A 1 94 ? -2.186 -8.627 6.218 1.00 0.00 94 GLY A CA 4
ATOM 6536 C C . GLY A 1 94 ? -2.892 -7.435 6.867 1.00 0.00 94 GLY A C 4
ATOM 6537 O O . GLY A 1 94 ? -2.283 -6.386 7.074 1.00 0.00 94 GLY A O 4
ATOM 6541 N N . ASP A 1 95 ? -4.166 -7.636 7.170 1.00 0.00 95 ASP A N 4
ATOM 6542 C CA . ASP A 1 95 ? -4.961 -6.590 7.791 1.00 0.00 95 ASP A CA 4
ATOM 6543 C C . ASP A 1 95 ? -4.385 -6.269 9.171 1.00 0.00 95 ASP A C 4
ATOM 6544 O O . ASP A 1 95 ? -4.409 -7.110 10.069 1.00 0.00 95 ASP A O 4
ATOM 6553 N N . GLY A 1 96 ? -3.880 -5.051 9.298 1.00 0.00 96 GLY A N 4
ATOM 6554 C CA . GLY A 1 96 ? -3.298 -4.609 10.554 1.00 0.00 96 GLY A CA 4
ATOM 6555 C C . GLY A 1 96 ? -1.770 -4.666 10.501 1.00 0.00 96 GLY A C 4
ATOM 6556 O O . GLY A 1 96 ? -1.106 -4.573 11.532 1.00 0.00 96 GLY A O 4
ATOM 6560 N N . ASP A 1 97 ? -1.257 -4.818 9.289 1.00 0.00 97 ASP A N 4
ATOM 6561 C CA . ASP A 1 97 ? 0.180 -4.889 9.087 1.00 0.00 97 ASP A CA 4
ATOM 6562 C C . ASP A 1 97 ? 0.749 -3.471 9.004 1.00 0.00 97 ASP A C 4
ATOM 6563 O O . ASP A 1 97 ? 0.296 -2.663 8.194 1.00 0.00 97 ASP A O 4
ATOM 6572 N N . VAL A 1 98 ? 1.733 -3.211 9.852 1.00 0.00 98 VAL A N 4
ATOM 6573 C CA . VAL A 1 98 ? 2.368 -1.905 9.885 1.00 0.00 98 VAL A CA 4
ATOM 6574 C C . VAL A 1 98 ? 3.633 -1.937 9.024 1.00 0.00 98 VAL A C 4
ATOM 6575 O O . VAL A 1 98 ? 4.506 -2.779 9.228 1.00 0.00 98 VAL A O 4
ATOM 6588 N N . ILE A 1 99 ? 3.691 -1.009 8.080 1.00 0.00 99 ILE A N 4
ATOM 6589 C CA . ILE A 1 99 ? 4.835 -0.920 7.188 1.00 0.00 99 ILE A CA 4
ATOM 6590 C C . ILE A 1 99 ? 5.667 0.311 7.553 1.00 0.00 99 ILE A C 4
ATOM 6591 O O . ILE A 1 99 ? 5.266 1.441 7.275 1.00 0.00 99 ILE A O 4
ATOM 6607 N N . LYS A 1 100 ? 6.810 0.051 8.171 1.00 0.00 100 LYS A N 4
ATOM 6608 C CA . LYS A 1 100 ? 7.701 1.124 8.577 1.00 0.00 100 LYS A CA 4
ATOM 6609 C C . LYS A 1 100 ? 8.828 1.261 7.551 1.00 0.00 100 LYS A C 4
ATOM 6610 O O . LYS A 1 100 ? 9.734 0.430 7.505 1.00 0.00 100 LYS A O 4
ATOM 6629 N N . LEU A 1 101 ? 8.736 2.315 6.754 1.00 0.00 101 LEU A N 4
ATOM 6630 C CA . LEU A 1 101 ? 9.736 2.571 5.732 1.00 0.00 101 LEU A CA 4
ATOM 6631 C C . LEU A 1 101 ? 10.298 3.982 5.917 1.00 0.00 101 LEU A C 4
ATOM 6632 O O . LEU A 1 101 ? 9.706 4.804 6.614 1.00 0.00 101 LEU A O 4
ATOM 6648 N N . GLY A 1 102 ? 11.436 4.219 5.280 1.00 0.00 102 GLY A N 4
ATOM 6649 C CA . GLY A 1 102 ? 12.085 5.516 5.365 1.00 0.00 102 GLY A CA 4
ATOM 6650 C C . GLY A 1 102 ? 12.717 5.724 6.743 1.00 0.00 102 GLY A C 4
ATOM 6651 O O . GLY A 1 102 ? 13.504 4.896 7.199 1.00 0.00 102 GLY A O 4
ATOM 6655 N N . GLU A 1 103 ? 12.348 6.833 7.367 1.00 0.00 103 GLU A N 4
ATOM 6656 C CA . GLU A 1 103 ? 12.869 7.159 8.683 1.00 0.00 103 GLU A CA 4
ATOM 6657 C C . GLU A 1 103 ? 11.799 6.922 9.751 1.00 0.00 103 GLU A C 4
ATOM 6658 O O . GLU A 1 103 ? 11.920 6.007 10.564 1.00 0.00 103 GLU A O 4
ATOM 6670 N N . TYR A 1 104 ? 10.776 7.764 9.715 1.00 0.00 104 TYR A N 4
ATOM 6671 C CA . TYR A 1 104 ? 9.686 7.657 10.670 1.00 0.00 104 TYR A CA 4
ATOM 6672 C C . TYR A 1 104 ? 8.332 7.632 9.956 1.00 0.00 104 TYR A C 4
ATOM 6673 O O . TYR A 1 104 ? 7.444 8.421 10.274 1.00 0.00 104 TYR A O 4
ATOM 6691 N N . THR A 1 105 ? 8.218 6.717 9.005 1.00 0.00 105 THR A N 4
ATOM 6692 C CA . THR A 1 105 ? 6.989 6.578 8.244 1.00 0.00 105 THR A CA 4
ATOM 6693 C C . THR A 1 105 ? 6.414 5.170 8.411 1.00 0.00 105 THR A C 4
ATOM 6694 O O . THR A 1 105 ? 7.075 4.184 8.089 1.00 0.00 105 THR A O 4
ATOM 6705 N N . SER A 1 106 ? 5.189 5.121 8.914 1.00 0.00 106 SER A N 4
ATOM 6706 C CA . SER A 1 106 ? 4.518 3.850 9.127 1.00 0.00 106 SER A CA 4
ATOM 6707 C C . SER A 1 106 ? 3.197 3.820 8.355 1.00 0.00 106 SER A C 4
ATOM 6708 O O . SER A 1 106 ? 2.439 4.788 8.377 1.00 0.00 106 SER A O 4
ATOM 6716 N N . ILE A 1 107 ? 2.963 2.697 7.691 1.00 0.00 107 ILE A N 4
ATOM 6717 C CA . ILE A 1 107 ? 1.747 2.528 6.914 1.00 0.00 107 ILE A CA 4
ATOM 6718 C C . ILE A 1 107 ? 0.988 1.302 7.424 1.00 0.00 107 ILE A C 4
ATOM 6719 O O . ILE A 1 107 ? 1.580 0.246 7.640 1.00 0.00 107 ILE A O 4
ATOM 6735 N N . LEU A 1 108 ? -0.313 1.482 7.600 1.00 0.00 108 LEU A N 4
ATOM 6736 C CA . LEU A 1 108 ? -1.160 0.403 8.081 1.00 0.00 108 LEU A CA 4
ATOM 6737 C C . LEU A 1 108 ? -1.903 -0.221 6.898 1.00 0.00 108 LEU A C 4
ATOM 6738 O O . LEU A 1 108 ? -2.353 0.488 5.999 1.00 0.00 108 LEU A O 4
ATOM 6754 N N . VAL A 1 109 ? -2.011 -1.541 6.937 1.00 0.00 109 VAL A N 4
ATOM 6755 C CA . VAL A 1 109 ? -2.692 -2.268 5.880 1.00 0.00 109 VAL A CA 4
ATOM 6756 C C . VAL A 1 109 ? -4.063 -2.724 6.383 1.00 0.00 109 VAL A C 4
ATOM 6757 O O . VAL A 1 109 ? -4.155 -3.472 7.355 1.00 0.00 109 VAL A O 4
ATOM 6770 N N . ASN A 1 110 ? -5.096 -2.255 5.698 1.00 0.00 110 ASN A N 4
ATOM 6771 C CA . ASN A 1 110 ? -6.458 -2.605 6.063 1.00 0.00 110 ASN A CA 4
ATOM 6772 C C . ASN A 1 110 ? -7.168 -3.205 4.848 1.00 0.00 110 ASN A C 4
ATOM 6773 O O . ASN A 1 110 ? -7.124 -2.639 3.757 1.00 0.00 110 ASN A O 4
ATOM 6784 N N . PHE A 1 111 ? -7.807 -4.342 5.078 1.00 0.00 111 PHE A N 4
ATOM 6785 C CA . PHE A 1 111 ? -8.527 -5.025 4.016 1.00 0.00 111 PHE A CA 4
ATOM 6786 C C . PHE A 1 111 ? -9.999 -4.609 3.996 1.00 0.00 111 PHE A C 4
ATOM 6787 O O . PHE A 1 111 ? -10.769 -4.997 4.873 1.00 0.00 111 PHE A O 4
ATOM 6804 N N . VAL A 1 112 ? -10.346 -3.826 2.985 1.00 0.00 112 VAL A N 4
ATOM 6805 C CA . VAL A 1 112 ? -11.712 -3.353 2.839 1.00 0.00 112 VAL A CA 4
ATOM 6806 C C . VAL A 1 112 ? -12.519 -4.380 2.043 1.00 0.00 112 VAL A C 4
ATOM 6807 O O . VAL A 1 112 ? -12.302 -4.551 0.844 1.00 0.00 112 VAL A O 4
ATOM 6820 N N . SER A 1 113 ? -13.435 -5.036 2.741 1.00 0.00 113 SER A N 4
ATOM 6821 C CA . SER A 1 113 ? -14.276 -6.041 2.114 1.00 0.00 113 SER A CA 4
ATOM 6822 C C . SER A 1 113 ? -15.518 -5.382 1.511 1.00 0.00 113 SER A C 4
ATOM 6823 O O . SER A 1 113 ? -16.338 -4.817 2.233 1.00 0.00 113 SER A O 4
ATOM 6831 N N . GLY A 1 114 ? -15.617 -5.475 0.193 1.00 0.00 114 GLY A N 4
ATOM 6832 C CA . GLY A 1 114 ? -16.746 -4.895 -0.516 1.00 0.00 114 GLY A CA 4
ATOM 6833 C C . GLY A 1 114 ? -16.763 -3.372 -0.366 1.00 0.00 114 GLY A C 4
ATOM 6834 O O . GLY A 1 114 ? -15.763 -2.772 0.025 1.00 0.00 114 GLY A O 4
ATOM 6838 N N . PRO A 1 115 ? -17.940 -2.776 -0.694 1.00 0.00 115 PRO A N 4
ATOM 6839 C CA . PRO A 1 115 ? -18.100 -1.335 -0.600 1.00 0.00 115 PRO A CA 4
ATOM 6840 C C . PRO A 1 115 ? -18.242 -0.893 0.858 1.00 0.00 115 PRO A C 4
ATOM 6841 O O . PRO A 1 115 ? -17.661 0.111 1.266 1.00 0.00 115 PRO A O 4
ATOM 6852 N N . SER A 1 116 ? -19.020 -1.664 1.604 1.00 0.00 116 SER A N 4
ATOM 6853 C CA . SER A 1 116 ? -19.246 -1.365 3.008 1.00 0.00 116 SER A CA 4
ATOM 6854 C C . SER A 1 116 ? -19.682 -2.630 3.749 1.00 0.00 116 SER A C 4
ATOM 6855 O O . SER A 1 116 ? -20.866 -2.965 3.769 1.00 0.00 116 SER A O 4
ATOM 6863 N N . SER A 1 117 ? -18.703 -3.299 4.340 1.00 0.00 117 SER A N 4
ATOM 6864 C CA . SER A 1 117 ? -18.971 -4.520 5.080 1.00 0.00 117 SER A CA 4
ATOM 6865 C C . SER A 1 117 ? -19.927 -4.230 6.239 1.00 0.00 117 SER A C 4
ATOM 6866 O O . SER A 1 117 ? -21.004 -4.818 6.322 1.00 0.00 117 SER A O 4
ATOM 6874 N N . GLY A 1 118 ? -19.498 -3.324 7.105 1.00 0.00 118 GLY A N 4
ATOM 6875 C CA . GLY A 1 118 ? -20.303 -2.948 8.256 1.00 0.00 118 GLY A CA 4
ATOM 6876 C C . GLY A 1 118 ? -20.704 -1.473 8.187 1.00 0.00 118 GLY A C 4
ATOM 6877 O O . GLY A 1 118 ? -20.348 -0.688 9.064 1.00 0.00 118 GLY A O 4
ATOM 6881 N N . GLY A 1 1 ? -26.338 11.796 -5.900 1.00 0.00 1 GLY A N 5
ATOM 6882 C CA . GLY A 1 1 ? -25.871 10.474 -6.282 1.00 0.00 1 GLY A CA 5
ATOM 6883 C C . GLY A 1 1 ? -25.947 9.503 -5.102 1.00 0.00 1 GLY A C 5
ATOM 6884 O O . GLY A 1 1 ? -26.475 9.845 -4.045 1.00 0.00 1 GLY A O 5
ATOM 6888 N N . SER A 1 2 ? -25.411 8.311 -5.322 1.00 0.00 2 SER A N 5
ATOM 6889 C CA . SER A 1 2 ? -25.412 7.289 -4.290 1.00 0.00 2 SER A CA 5
ATOM 6890 C C . SER A 1 2 ? -24.143 6.441 -4.393 1.00 0.00 2 SER A C 5
ATOM 6891 O O . SER A 1 2 ? -23.663 6.165 -5.491 1.00 0.00 2 SER A O 5
ATOM 6899 N N . SER A 1 3 ? -23.634 6.050 -3.233 1.00 0.00 3 SER A N 5
ATOM 6900 C CA . SER A 1 3 ? -22.430 5.239 -3.179 1.00 0.00 3 SER A CA 5
ATOM 6901 C C . SER A 1 3 ? -22.647 4.042 -2.251 1.00 0.00 3 SER A C 5
ATOM 6902 O O . SER A 1 3 ? -22.656 4.192 -1.030 1.00 0.00 3 SER A O 5
ATOM 6910 N N . GLY A 1 4 ? -22.815 2.881 -2.866 1.00 0.00 4 GLY A N 5
ATOM 6911 C CA . GLY A 1 4 ? -23.031 1.658 -2.111 1.00 0.00 4 GLY A CA 5
ATOM 6912 C C . GLY A 1 4 ? -21.702 0.981 -1.772 1.00 0.00 4 GLY A C 5
ATOM 6913 O O . GLY A 1 4 ? -21.371 0.807 -0.600 1.00 0.00 4 GLY A O 5
ATOM 6917 N N . SER A 1 5 ? -20.975 0.618 -2.818 1.00 0.00 5 SER A N 5
ATOM 6918 C CA . SER A 1 5 ? -19.689 -0.036 -2.646 1.00 0.00 5 SER A CA 5
ATOM 6919 C C . SER A 1 5 ? -19.862 -1.327 -1.843 1.00 0.00 5 SER A C 5
ATOM 6920 O O . SER A 1 5 ? -20.834 -1.477 -1.104 1.00 0.00 5 SER A O 5
ATOM 6928 N N . SER A 1 6 ? -18.904 -2.226 -2.016 1.00 0.00 6 SER A N 5
ATOM 6929 C CA . SER A 1 6 ? -18.939 -3.499 -1.316 1.00 0.00 6 SER A CA 5
ATOM 6930 C C . SER A 1 6 ? -17.610 -4.235 -1.504 1.00 0.00 6 SER A C 5
ATOM 6931 O O . SER A 1 6 ? -16.807 -3.865 -2.359 1.00 0.00 6 SER A O 5
ATOM 6939 N N . GLY A 1 7 ? -17.421 -5.265 -0.692 1.00 0.00 7 GLY A N 5
ATOM 6940 C CA . GLY A 1 7 ? -16.204 -6.056 -0.758 1.00 0.00 7 GLY A CA 5
ATOM 6941 C C . GLY A 1 7 ? -16.464 -7.405 -1.432 1.00 0.00 7 GLY A C 5
ATOM 6942 O O . GLY A 1 7 ? -17.537 -7.985 -1.275 1.00 0.00 7 GLY A O 5
ATOM 6946 N N . MET A 1 8 ? -15.462 -7.866 -2.167 1.00 0.00 8 MET A N 5
ATOM 6947 C CA . MET A 1 8 ? -15.568 -9.136 -2.865 1.00 0.00 8 MET A CA 5
ATOM 6948 C C . MET A 1 8 ? -14.279 -9.454 -3.624 1.00 0.00 8 MET A C 5
ATOM 6949 O O . MET A 1 8 ? -13.514 -8.552 -3.961 1.00 0.00 8 MET A O 5
ATOM 6963 N N . VAL A 1 9 ? -14.077 -10.740 -3.870 1.00 0.00 9 VAL A N 5
ATOM 6964 C CA . VAL A 1 9 ? -12.893 -11.189 -4.583 1.00 0.00 9 VAL A CA 5
ATOM 6965 C C . VAL A 1 9 ? -11.718 -10.271 -4.239 1.00 0.00 9 VAL A C 5
ATOM 6966 O O . VAL A 1 9 ? -11.480 -9.278 -4.924 1.00 0.00 9 VAL A O 5
ATOM 6979 N N . THR A 1 10 ? -11.013 -10.637 -3.178 1.00 0.00 10 THR A N 5
ATOM 6980 C CA . THR A 1 10 ? -9.869 -9.859 -2.735 1.00 0.00 10 THR A CA 5
ATOM 6981 C C . THR A 1 10 ? -10.321 -8.493 -2.215 1.00 0.00 10 THR A C 5
ATOM 6982 O O . THR A 1 10 ? -10.928 -7.715 -2.949 1.00 0.00 10 THR A O 5
ATOM 6993 N N . PRO A 1 11 ? -10.000 -8.238 -0.918 1.00 0.00 11 PRO A N 5
ATOM 6994 C CA . PRO A 1 11 ? -10.367 -6.980 -0.291 1.00 0.00 11 PRO A CA 5
ATOM 6995 C C . PRO A 1 11 ? -9.466 -5.842 -0.774 1.00 0.00 11 PRO A C 5
ATOM 6996 O O . PRO A 1 11 ? -8.301 -6.065 -1.100 1.00 0.00 11 PRO A O 5
ATOM 7007 N N . SER A 1 12 ? -10.039 -4.648 -0.805 1.00 0.00 12 SER A N 5
ATOM 7008 C CA . SER A 1 12 ? -9.301 -3.475 -1.243 1.00 0.00 12 SER A CA 5
ATOM 7009 C C . SER A 1 12 ? -8.153 -3.187 -0.274 1.00 0.00 12 SER A C 5
ATOM 7010 O O . SER A 1 12 ? -8.264 -3.454 0.921 1.00 0.00 12 SER A O 5
ATOM 7018 N N . LEU A 1 13 ? -7.077 -2.644 -0.826 1.00 0.00 13 LEU A N 5
ATOM 7019 C CA . LEU A 1 13 ? -5.910 -2.317 -0.025 1.00 0.00 13 LEU A CA 5
ATOM 7020 C C . LEU A 1 13 ? -6.027 -0.875 0.472 1.00 0.00 13 LEU A C 5
ATOM 7021 O O . LEU A 1 13 ? -6.024 0.063 -0.324 1.00 0.00 13 LEU A O 5
ATOM 7037 N N . ARG A 1 14 ? -6.127 -0.742 1.787 1.00 0.00 14 ARG A N 5
ATOM 7038 C CA . ARG A 1 14 ? -6.245 0.570 2.400 1.00 0.00 14 ARG A CA 5
ATOM 7039 C C . ARG A 1 14 ? -4.999 0.881 3.232 1.00 0.00 14 ARG A C 5
ATOM 7040 O O . ARG A 1 14 ? -4.848 0.374 4.343 1.00 0.00 14 ARG A O 5
ATOM 7061 N N . LEU A 1 15 ? -4.139 1.713 2.664 1.00 0.00 15 LEU A N 5
ATOM 7062 C CA . LEU A 1 15 ? -2.911 2.097 3.339 1.00 0.00 15 LEU A CA 5
ATOM 7063 C C . LEU A 1 15 ? -3.184 3.307 4.235 1.00 0.00 15 LEU A C 5
ATOM 7064 O O . LEU A 1 15 ? -3.454 4.401 3.741 1.00 0.00 15 LEU A O 5
ATOM 7080 N N . VAL A 1 16 ? -3.105 3.070 5.536 1.00 0.00 16 VAL A N 5
ATOM 7081 C CA . VAL A 1 16 ? -3.340 4.126 6.505 1.00 0.00 16 VAL A CA 5
ATOM 7082 C C . VAL A 1 16 ? -1.997 4.666 7.000 1.00 0.00 16 VAL A C 5
ATOM 7083 O O . VAL A 1 16 ? -1.161 3.908 7.489 1.00 0.00 16 VAL A O 5
ATOM 7096 N N . PHE A 1 17 ? -1.832 5.973 6.857 1.00 0.00 17 PHE A N 5
ATOM 7097 C CA . PHE A 1 17 ? -0.605 6.623 7.284 1.00 0.00 17 PHE A CA 5
ATOM 7098 C C . PHE A 1 17 ? -0.621 6.892 8.790 1.00 0.00 17 PHE A C 5
ATOM 7099 O O . PHE A 1 17 ? -0.966 7.989 9.225 1.00 0.00 17 PHE A O 5
ATOM 7116 N N . VAL A 1 18 ? -0.244 5.870 9.545 1.00 0.00 18 VAL A N 5
ATOM 7117 C CA . VAL A 1 18 ? -0.212 5.982 10.993 1.00 0.00 18 VAL A CA 5
ATOM 7118 C C . VAL A 1 18 ? 0.936 6.907 11.403 1.00 0.00 18 VAL A C 5
ATOM 7119 O O . VAL A 1 18 ? 0.835 7.623 12.399 1.00 0.00 18 VAL A O 5
ATOM 7132 N N . LYS A 1 19 ? 2.000 6.862 10.616 1.00 0.00 19 LYS A N 5
ATOM 7133 C CA . LYS A 1 19 ? 3.165 7.687 10.884 1.00 0.00 19 LYS A CA 5
ATOM 7134 C C . LYS A 1 19 ? 3.668 8.295 9.573 1.00 0.00 19 LYS A C 5
ATOM 7135 O O . LYS A 1 19 ? 3.103 8.040 8.510 1.00 0.00 19 LYS A O 5
ATOM 7154 N N . GLY A 1 20 ? 4.723 9.087 9.692 1.00 0.00 20 GLY A N 5
ATOM 7155 C CA . GLY A 1 20 ? 5.308 9.733 8.529 1.00 0.00 20 GLY A CA 5
ATOM 7156 C C . GLY A 1 20 ? 4.858 11.192 8.428 1.00 0.00 20 GLY A C 5
ATOM 7157 O O . GLY A 1 20 ? 4.203 11.708 9.332 1.00 0.00 20 GLY A O 5
ATOM 7161 N N . PRO A 1 21 ? 5.236 11.833 7.289 1.00 0.00 21 PRO A N 5
ATOM 7162 C CA . PRO A 1 21 ? 4.878 13.222 7.058 1.00 0.00 21 PRO A CA 5
ATOM 7163 C C . PRO A 1 21 ? 3.401 13.352 6.681 1.00 0.00 21 PRO A C 5
ATOM 7164 O O . PRO A 1 21 ? 2.840 14.446 6.723 1.00 0.00 21 PRO A O 5
ATOM 7175 N N . ARG A 1 22 ? 2.813 12.220 6.322 1.00 0.00 22 ARG A N 5
ATOM 7176 C CA . ARG A 1 22 ? 1.412 12.194 5.938 1.00 0.00 22 ARG A CA 5
ATOM 7177 C C . ARG A 1 22 ? 0.581 11.485 7.010 1.00 0.00 22 ARG A C 5
ATOM 7178 O O . ARG A 1 22 ? -0.553 11.082 6.755 1.00 0.00 22 ARG A O 5
ATOM 7199 N N . GLU A 1 23 ? 1.178 11.354 8.185 1.00 0.00 23 GLU A N 5
ATOM 7200 C CA . GLU A 1 23 ? 0.507 10.701 9.297 1.00 0.00 23 GLU A CA 5
ATOM 7201 C C . GLU A 1 23 ? -0.909 11.256 9.463 1.00 0.00 23 GLU A C 5
ATOM 7202 O O . GLU A 1 23 ? -1.087 12.446 9.717 1.00 0.00 23 GLU A O 5
ATOM 7214 N N . GLY A 1 24 ? -1.880 10.368 9.312 1.00 0.00 24 GLY A N 5
ATOM 7215 C CA . GLY A 1 24 ? -3.275 10.754 9.442 1.00 0.00 24 GLY A CA 5
ATOM 7216 C C . GLY A 1 24 ? -4.004 10.636 8.102 1.00 0.00 24 GLY A C 5
ATOM 7217 O O . GLY A 1 24 ? -5.168 11.017 7.989 1.00 0.00 24 GLY A O 5
ATOM 7221 N N . ASP A 1 25 ? -3.289 10.107 7.121 1.00 0.00 25 ASP A N 5
ATOM 7222 C CA . ASP A 1 25 ? -3.853 9.933 5.793 1.00 0.00 25 ASP A CA 5
ATOM 7223 C C . ASP A 1 25 ? -4.210 8.461 5.583 1.00 0.00 25 ASP A C 5
ATOM 7224 O O . ASP A 1 25 ? -3.741 7.594 6.319 1.00 0.00 25 ASP A O 5
ATOM 7233 N N . ALA A 1 26 ? -5.037 8.223 4.576 1.00 0.00 26 ALA A N 5
ATOM 7234 C CA . ALA A 1 26 ? -5.462 6.870 4.260 1.00 0.00 26 ALA A CA 5
ATOM 7235 C C . ALA A 1 26 ? -5.878 6.801 2.789 1.00 0.00 26 ALA A C 5
ATOM 7236 O O . ALA A 1 26 ? -6.632 7.648 2.313 1.00 0.00 26 ALA A O 5
ATOM 7243 N N . LEU A 1 27 ? -5.368 5.783 2.111 1.00 0.00 27 LEU A N 5
ATOM 7244 C CA . LEU A 1 27 ? -5.677 5.593 0.704 1.00 0.00 27 LEU A CA 5
ATOM 7245 C C . LEU A 1 27 ? -6.409 4.261 0.523 1.00 0.00 27 LEU A C 5
ATOM 7246 O O . LEU A 1 27 ? -6.476 3.455 1.449 1.00 0.00 27 LEU A O 5
ATOM 7262 N N . ASP A 1 28 ? -6.940 4.073 -0.677 1.00 0.00 28 ASP A N 5
ATOM 7263 C CA . ASP A 1 28 ? -7.664 2.853 -0.991 1.00 0.00 28 ASP A CA 5
ATOM 7264 C C . ASP A 1 28 ? -7.490 2.530 -2.476 1.00 0.00 28 ASP A C 5
ATOM 7265 O O . ASP A 1 28 ? -7.410 3.434 -3.307 1.00 0.00 28 ASP A O 5
ATOM 7274 N N . TYR A 1 29 ? -7.436 1.238 -2.765 1.00 0.00 29 TYR A N 5
ATOM 7275 C CA . TYR A 1 29 ? -7.273 0.784 -4.136 1.00 0.00 29 TYR A CA 5
ATOM 7276 C C . TYR A 1 29 ? -8.004 -0.540 -4.366 1.00 0.00 29 TYR A C 5
ATOM 7277 O O . TYR A 1 29 ? -8.416 -1.199 -3.413 1.00 0.00 29 TYR A O 5
ATOM 7295 N N . LYS A 1 30 ? -8.144 -0.889 -5.637 1.00 0.00 30 LYS A N 5
ATOM 7296 C CA . LYS A 1 30 ? -8.819 -2.122 -6.004 1.00 0.00 30 LYS A CA 5
ATOM 7297 C C . LYS A 1 30 ? -7.824 -3.283 -5.933 1.00 0.00 30 LYS A C 5
ATOM 7298 O O . LYS A 1 30 ? -6.613 -3.068 -5.929 1.00 0.00 30 LYS A O 5
ATOM 7317 N N . PRO A 1 31 ? -8.387 -4.520 -5.879 1.00 0.00 31 PRO A N 5
ATOM 7318 C CA . PRO A 1 31 ? -7.564 -5.715 -5.808 1.00 0.00 31 PRO A CA 5
ATOM 7319 C C . PRO A 1 31 ? -6.931 -6.025 -7.166 1.00 0.00 31 PRO A C 5
ATOM 7320 O O . PRO A 1 31 ? -7.624 -6.074 -8.181 1.00 0.00 31 PRO A O 5
ATOM 7331 N N . GLY A 1 32 ? -5.622 -6.226 -7.141 1.00 0.00 32 GLY A N 5
ATOM 7332 C CA . GLY A 1 32 ? -4.888 -6.531 -8.358 1.00 0.00 32 GLY A CA 5
ATOM 7333 C C . GLY A 1 32 ? -4.285 -5.263 -8.966 1.00 0.00 32 GLY A C 5
ATOM 7334 O O . GLY A 1 32 ? -3.840 -5.271 -10.113 1.00 0.00 32 GLY A O 5
ATOM 7338 N N . SER A 1 33 ? -4.290 -4.203 -8.171 1.00 0.00 33 SER A N 5
ATOM 7339 C CA . SER A 1 33 ? -3.749 -2.930 -8.616 1.00 0.00 33 SER A CA 5
ATOM 7340 C C . SER A 1 33 ? -2.412 -2.658 -7.925 1.00 0.00 33 SER A C 5
ATOM 7341 O O . SER A 1 33 ? -2.374 -2.379 -6.727 1.00 0.00 33 SER A O 5
ATOM 7349 N N . THR A 1 34 ? -1.347 -2.750 -8.708 1.00 0.00 34 THR A N 5
ATOM 7350 C CA . THR A 1 34 ? -0.011 -2.518 -8.186 1.00 0.00 34 THR A CA 5
ATOM 7351 C C . THR A 1 34 ? 0.121 -1.079 -7.682 1.00 0.00 34 THR A C 5
ATOM 7352 O O . THR A 1 34 ? -0.043 -0.131 -8.449 1.00 0.00 34 THR A O 5
ATOM 7363 N N . ILE A 1 35 ? 0.418 -0.961 -6.396 1.00 0.00 35 ILE A N 5
ATOM 7364 C CA . ILE A 1 35 ? 0.575 0.345 -5.781 1.00 0.00 35 ILE A CA 5
ATOM 7365 C C . ILE A 1 35 ? 2.058 0.599 -5.503 1.00 0.00 35 ILE A C 5
ATOM 7366 O O . ILE A 1 35 ? 2.578 0.187 -4.467 1.00 0.00 35 ILE A O 5
ATOM 7382 N N . ARG A 1 36 ? 2.696 1.276 -6.446 1.00 0.00 36 ARG A N 5
ATOM 7383 C CA . ARG A 1 36 ? 4.109 1.590 -6.316 1.00 0.00 36 ARG A CA 5
ATOM 7384 C C . ARG A 1 36 ? 4.308 2.746 -5.334 1.00 0.00 36 ARG A C 5
ATOM 7385 O O . ARG A 1 36 ? 3.875 3.867 -5.594 1.00 0.00 36 ARG A O 5
ATOM 7406 N N . VAL A 1 37 ? 4.963 2.432 -4.225 1.00 0.00 37 VAL A N 5
ATOM 7407 C CA . VAL A 1 37 ? 5.224 3.431 -3.203 1.00 0.00 37 VAL A CA 5
ATOM 7408 C C . VAL A 1 37 ? 6.687 3.870 -3.287 1.00 0.00 37 VAL A C 5
ATOM 7409 O O . VAL A 1 37 ? 7.590 3.034 -3.304 1.00 0.00 37 VAL A O 5
ATOM 7422 N N . GLY A 1 38 ? 6.877 5.180 -3.337 1.00 0.00 38 GLY A N 5
ATOM 7423 C CA . GLY A 1 38 ? 8.215 5.740 -3.419 1.00 0.00 38 GLY A CA 5
ATOM 7424 C C . GLY A 1 38 ? 8.288 7.093 -2.709 1.00 0.00 38 GLY A C 5
ATOM 7425 O O . GLY A 1 38 ? 7.610 7.309 -1.705 1.00 0.00 38 GLY A O 5
ATOM 7429 N N . ARG A 1 39 ? 9.117 7.970 -3.257 1.00 0.00 39 ARG A N 5
ATOM 7430 C CA . ARG A 1 39 ? 9.287 9.296 -2.688 1.00 0.00 39 ARG A CA 5
ATOM 7431 C C . ARG A 1 39 ? 8.678 10.352 -3.613 1.00 0.00 39 ARG A C 5
ATOM 7432 O O . ARG A 1 39 ? 8.026 11.286 -3.149 1.00 0.00 39 ARG A O 5
ATOM 7453 N N . ILE A 1 40 ? 8.911 10.168 -4.904 1.00 0.00 40 ILE A N 5
ATOM 7454 C CA . ILE A 1 40 ? 8.393 11.093 -5.897 1.00 0.00 40 ILE A CA 5
ATOM 7455 C C . ILE A 1 40 ? 7.015 10.618 -6.360 1.00 0.00 40 ILE A C 5
ATOM 7456 O O . ILE A 1 40 ? 6.772 9.417 -6.470 1.00 0.00 40 ILE A O 5
ATOM 7472 N N . VAL A 1 41 ? 6.147 11.586 -6.619 1.00 0.00 41 VAL A N 5
ATOM 7473 C CA . VAL A 1 41 ? 4.799 11.281 -7.068 1.00 0.00 41 VAL A CA 5
ATOM 7474 C C . VAL A 1 41 ? 4.857 10.679 -8.473 1.00 0.00 41 VAL A C 5
ATOM 7475 O O . VAL A 1 41 ? 4.093 9.771 -8.796 1.00 0.00 41 VAL A O 5
ATOM 7488 N N . ARG A 1 42 ? 5.772 11.209 -9.272 1.00 0.00 42 ARG A N 5
ATOM 7489 C CA . ARG A 1 42 ? 5.940 10.735 -10.635 1.00 0.00 42 ARG A CA 5
ATOM 7490 C C . ARG A 1 42 ? 6.660 9.385 -10.642 1.00 0.00 42 ARG A C 5
ATOM 7491 O O . ARG A 1 42 ? 7.783 9.273 -10.154 1.00 0.00 42 ARG A O 5
ATOM 7512 N N . GLY A 1 43 ? 5.983 8.393 -11.202 1.00 0.00 43 GLY A N 5
ATOM 7513 C CA . GLY A 1 43 ? 6.543 7.054 -11.280 1.00 0.00 43 GLY A CA 5
ATOM 7514 C C . GLY A 1 43 ? 5.800 6.094 -10.348 1.00 0.00 43 GLY A C 5
ATOM 7515 O O . GLY A 1 43 ? 5.190 5.129 -10.805 1.00 0.00 43 GLY A O 5
ATOM 7519 N N . ASN A 1 44 ? 5.877 6.393 -9.060 1.00 0.00 44 ASN A N 5
ATOM 7520 C CA . ASN A 1 44 ? 5.219 5.568 -8.060 1.00 0.00 44 ASN A CA 5
ATOM 7521 C C . ASN A 1 44 ? 3.856 6.174 -7.722 1.00 0.00 44 ASN A C 5
ATOM 7522 O O . ASN A 1 44 ? 3.684 7.391 -7.770 1.00 0.00 4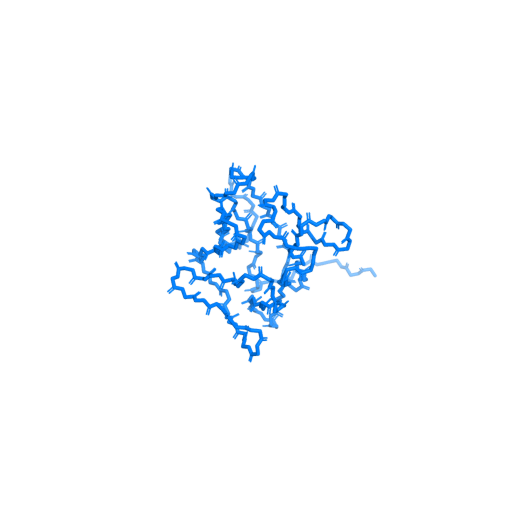4 ASN A O 5
ATOM 7533 N N . GLU A 1 45 ? 2.921 5.297 -7.388 1.00 0.00 45 GLU A N 5
ATOM 7534 C CA . GLU A 1 45 ? 1.577 5.730 -7.042 1.00 0.00 45 GLU A CA 5
ATOM 7535 C C . GLU A 1 45 ? 1.610 6.619 -5.797 1.00 0.00 45 GLU A C 5
ATOM 7536 O O . GLU A 1 45 ? 1.219 7.783 -5.850 1.00 0.00 45 GLU A O 5
ATOM 7548 N N . ILE A 1 46 ? 2.082 6.035 -4.705 1.00 0.00 46 ILE A N 5
ATOM 7549 C CA . ILE A 1 46 ? 2.171 6.759 -3.448 1.00 0.00 46 ILE A CA 5
ATOM 7550 C C . ILE A 1 46 ? 3.581 7.331 -3.293 1.00 0.00 46 ILE A C 5
ATOM 7551 O O . ILE A 1 46 ? 4.562 6.676 -3.642 1.00 0.00 46 ILE A O 5
ATOM 7567 N N . ALA A 1 47 ? 3.638 8.546 -2.769 1.00 0.00 47 ALA A N 5
ATOM 7568 C CA . ALA A 1 47 ? 4.912 9.213 -2.563 1.00 0.00 47 ALA A CA 5
ATOM 7569 C C . ALA A 1 47 ? 4.949 9.811 -1.155 1.00 0.00 47 ALA A C 5
ATOM 7570 O O . ALA A 1 47 ? 3.924 10.249 -0.635 1.00 0.00 47 ALA A O 5
ATOM 7577 N N . ILE A 1 48 ? 6.141 9.808 -0.576 1.00 0.00 48 ILE A N 5
ATOM 7578 C CA . ILE A 1 48 ? 6.325 10.344 0.762 1.00 0.00 48 ILE A CA 5
ATOM 7579 C C . ILE A 1 48 ? 7.599 11.191 0.797 1.00 0.00 48 ILE A C 5
ATOM 7580 O O . ILE A 1 48 ? 8.691 10.687 0.538 1.00 0.00 48 ILE A O 5
ATOM 7596 N N . LYS A 1 49 ? 7.417 12.463 1.119 1.00 0.00 49 LYS A N 5
ATOM 7597 C CA . LYS A 1 49 ? 8.538 13.384 1.192 1.00 0.00 49 LYS A CA 5
ATOM 7598 C C . LYS A 1 49 ? 9.135 13.344 2.600 1.00 0.00 49 LYS A C 5
ATOM 7599 O O . LYS A 1 49 ? 9.028 14.313 3.351 1.00 0.00 49 LYS A O 5
ATOM 7618 N N . ASP A 1 50 ? 9.752 12.215 2.915 1.00 0.00 50 ASP A N 5
ATOM 7619 C CA . ASP A 1 50 ? 10.366 12.036 4.220 1.00 0.00 50 ASP A CA 5
ATOM 7620 C C . ASP A 1 50 ? 11.866 11.793 4.044 1.00 0.00 50 ASP A C 5
ATOM 7621 O O . ASP A 1 50 ? 12.598 11.671 5.025 1.00 0.00 50 ASP A O 5
ATOM 7630 N N . ALA A 1 51 ? 12.279 11.731 2.787 1.00 0.00 51 ALA A N 5
ATOM 7631 C CA . ALA A 1 51 ? 13.679 11.505 2.469 1.00 0.00 51 ALA A CA 5
ATOM 7632 C C . ALA A 1 51 ? 13.988 10.010 2.580 1.00 0.00 51 ALA A C 5
ATOM 7633 O O . ALA A 1 51 ? 14.380 9.380 1.600 1.00 0.00 51 ALA A O 5
ATOM 7640 N N . GLY A 1 52 ? 13.798 9.487 3.783 1.00 0.00 52 GLY A N 5
ATOM 7641 C CA . GLY A 1 52 ? 14.051 8.079 4.035 1.00 0.00 52 GLY A CA 5
ATOM 7642 C C . GLY A 1 52 ? 13.578 7.218 2.861 1.00 0.00 52 GLY A C 5
ATOM 7643 O O . GLY A 1 52 ? 14.128 6.147 2.612 1.00 0.00 52 GLY A O 5
ATOM 7647 N N . ILE A 1 53 ? 12.564 7.720 2.173 1.00 0.00 53 ILE A N 5
ATOM 7648 C CA . ILE A 1 53 ? 12.010 7.011 1.032 1.00 0.00 53 ILE A CA 5
ATOM 7649 C C . ILE A 1 53 ? 12.680 7.512 -0.249 1.00 0.00 53 ILE A C 5
ATOM 7650 O O . ILE A 1 53 ? 12.936 8.707 -0.393 1.00 0.00 53 ILE A O 5
ATOM 7666 N N . SER A 1 54 ? 12.945 6.574 -1.147 1.00 0.00 54 SER A N 5
ATOM 7667 C CA . SER A 1 54 ? 13.580 6.906 -2.411 1.00 0.00 54 SER A CA 5
ATOM 7668 C C . SER A 1 54 ? 12.571 6.777 -3.554 1.00 0.00 54 SER A C 5
ATOM 7669 O O . SER A 1 54 ? 11.531 6.138 -3.399 1.00 0.00 54 SER A O 5
ATOM 7677 N N . THR A 1 55 ? 12.913 7.393 -4.675 1.00 0.00 55 THR A N 5
ATOM 7678 C CA . THR A 1 55 ? 12.050 7.354 -5.844 1.00 0.00 55 THR A CA 5
ATOM 7679 C C . THR A 1 55 ? 11.407 5.973 -5.986 1.00 0.00 55 THR A C 5
ATOM 7680 O O . THR A 1 55 ? 10.189 5.838 -5.879 1.00 0.00 55 THR A O 5
ATOM 7691 N N . LYS A 1 56 ? 12.254 4.983 -6.226 1.00 0.00 56 LYS A N 5
ATOM 7692 C CA . LYS A 1 56 ? 11.784 3.618 -6.385 1.00 0.00 56 LYS A CA 5
ATOM 7693 C C . LYS A 1 56 ? 12.163 2.805 -5.145 1.00 0.00 56 LYS A C 5
ATOM 7694 O O . LYS A 1 56 ? 13.028 1.932 -5.211 1.00 0.00 56 LYS A O 5
ATOM 7713 N N . HIS A 1 57 ? 11.498 3.121 -4.044 1.00 0.00 57 HIS A N 5
ATOM 7714 C CA . HIS A 1 57 ? 11.755 2.431 -2.791 1.00 0.00 57 HIS A CA 5
ATOM 7715 C C . HIS A 1 57 ? 11.255 0.988 -2.888 1.00 0.00 57 HIS A C 5
ATOM 7716 O O . HIS A 1 57 ? 12.044 0.048 -2.812 1.00 0.00 57 HIS A O 5
ATOM 7730 N N . LEU A 1 58 ? 9.947 0.859 -3.054 1.00 0.00 58 LEU A N 5
ATOM 7731 C CA . LEU A 1 58 ? 9.332 -0.453 -3.162 1.00 0.00 58 LEU A CA 5
ATOM 7732 C C . LEU A 1 58 ? 8.010 -0.331 -3.922 1.00 0.00 58 LEU A C 5
ATOM 7733 O O . LEU A 1 58 ? 7.551 0.775 -4.204 1.00 0.00 58 LEU A O 5
ATOM 7749 N N . ARG A 1 59 ? 7.434 -1.483 -4.233 1.00 0.00 59 ARG A N 5
ATOM 7750 C CA . ARG A 1 59 ? 6.174 -1.519 -4.955 1.00 0.00 59 ARG A CA 5
ATOM 7751 C C . ARG A 1 59 ? 5.222 -2.530 -4.311 1.00 0.00 59 ARG A C 5
ATOM 7752 O O . ARG A 1 59 ? 5.647 -3.598 -3.874 1.00 0.00 59 ARG A O 5
ATOM 7773 N N . ILE A 1 60 ? 3.951 -2.156 -4.273 1.00 0.00 60 ILE A N 5
ATOM 7774 C CA . ILE A 1 60 ? 2.935 -3.016 -3.690 1.00 0.00 60 ILE A CA 5
ATOM 7775 C C . ILE A 1 60 ? 2.098 -3.639 -4.809 1.00 0.00 60 ILE A C 5
ATOM 7776 O O . ILE A 1 60 ? 1.768 -2.972 -5.788 1.00 0.00 60 ILE A O 5
ATOM 7792 N N . GLU A 1 61 ? 1.777 -4.912 -4.625 1.00 0.00 61 GLU A N 5
ATOM 7793 C CA . GLU A 1 61 ? 0.984 -5.632 -5.607 1.00 0.00 61 GLU A CA 5
ATOM 7794 C C . GLU A 1 61 ? 0.201 -6.760 -4.932 1.00 0.00 61 GLU A C 5
ATOM 7795 O O . GLU A 1 61 ? 0.469 -7.105 -3.782 1.00 0.00 61 GLU A O 5
ATOM 7807 N N . SER A 1 62 ? -0.752 -7.303 -5.675 1.00 0.00 62 SER A N 5
ATOM 7808 C CA . SER A 1 62 ? -1.576 -8.385 -5.163 1.00 0.00 62 SER A CA 5
ATOM 7809 C C . SER A 1 62 ? -1.504 -9.589 -6.105 1.00 0.00 62 SER A C 5
ATOM 7810 O O . SER A 1 62 ? -1.487 -9.427 -7.324 1.00 0.00 62 SER A O 5
ATOM 7818 N N . ASP A 1 63 ? -1.464 -10.768 -5.503 1.00 0.00 63 ASP A N 5
ATOM 7819 C CA . ASP A 1 63 ? -1.395 -11.999 -6.273 1.00 0.00 63 ASP A CA 5
ATOM 7820 C C . ASP A 1 63 ? -2.188 -13.091 -5.553 1.00 0.00 63 ASP A C 5
ATOM 7821 O O . ASP A 1 63 ? -2.454 -12.984 -4.357 1.00 0.00 63 ASP A O 5
ATOM 7830 N N . SER A 1 64 ? -2.544 -14.117 -6.312 1.00 0.00 64 SER A N 5
ATOM 7831 C CA . SER A 1 64 ? -3.302 -15.228 -5.761 1.00 0.00 64 SER A CA 5
ATOM 7832 C C . SER A 1 64 ? -4.380 -14.706 -4.811 1.00 0.00 64 SER A C 5
ATOM 7833 O O . SER A 1 64 ? -4.431 -15.099 -3.646 1.00 0.00 64 SER A O 5
ATOM 7841 N N . GLY A 1 65 ? -5.217 -13.827 -5.342 1.00 0.00 65 GLY A N 5
ATOM 7842 C CA . GLY A 1 65 ? -6.292 -13.246 -4.556 1.00 0.00 65 GLY A CA 5
ATOM 7843 C C . GLY A 1 65 ? -5.794 -12.828 -3.171 1.00 0.00 65 GLY A C 5
ATOM 7844 O O . GLY A 1 65 ? -6.455 -13.085 -2.166 1.00 0.00 65 GLY A O 5
ATOM 7848 N N . ASN A 1 66 ? -4.633 -12.190 -3.163 1.00 0.00 66 ASN A N 5
ATOM 7849 C CA . ASN A 1 66 ? -4.038 -11.733 -1.918 1.00 0.00 66 ASN A CA 5
ATOM 7850 C C . ASN A 1 66 ? -3.108 -10.553 -2.205 1.00 0.00 66 ASN A C 5
ATOM 7851 O O . ASN A 1 66 ? -2.784 -10.279 -3.360 1.00 0.00 66 ASN A O 5
ATOM 7862 N N . TRP A 1 67 ? -2.704 -9.885 -1.134 1.00 0.00 67 TRP A N 5
ATOM 7863 C CA . TRP A 1 67 ? -1.817 -8.741 -1.256 1.00 0.00 67 TRP A CA 5
ATOM 7864 C C . TRP A 1 67 ? -0.424 -9.171 -0.794 1.00 0.00 67 TRP A C 5
ATOM 7865 O O . TRP A 1 67 ? -0.293 -10.005 0.100 1.00 0.00 67 TRP A O 5
ATOM 7886 N N . VAL A 1 68 ? 0.582 -8.581 -1.424 1.00 0.00 68 VAL A N 5
ATOM 7887 C CA . VAL A 1 68 ? 1.961 -8.893 -1.088 1.00 0.00 68 VAL A CA 5
ATOM 7888 C C . VAL A 1 68 ? 2.804 -7.619 -1.180 1.00 0.00 68 VAL A C 5
ATOM 7889 O O . VAL A 1 68 ? 2.440 -6.679 -1.885 1.00 0.00 68 VAL A O 5
ATOM 7902 N N . ILE A 1 69 ? 3.915 -7.630 -0.458 1.00 0.00 69 ILE A N 5
ATOM 7903 C CA . ILE A 1 69 ? 4.812 -6.487 -0.449 1.00 0.00 69 ILE A CA 5
ATOM 7904 C C . ILE A 1 69 ? 6.227 -6.953 -0.800 1.00 0.00 69 ILE A C 5
ATOM 7905 O O . ILE A 1 69 ? 6.638 -8.047 -0.415 1.00 0.00 69 ILE A O 5
ATOM 7921 N N . GLN A 1 70 ? 6.933 -6.100 -1.527 1.00 0.00 70 GLN A N 5
ATOM 7922 C CA . GLN A 1 70 ? 8.293 -6.410 -1.934 1.00 0.00 70 GLN A CA 5
ATOM 7923 C C . GLN A 1 70 ? 9.163 -5.152 -1.883 1.00 0.00 70 GLN A C 5
ATOM 7924 O O . GLN A 1 70 ? 8.820 -4.132 -2.478 1.00 0.00 70 GLN A O 5
ATOM 7938 N N . ASP A 1 71 ? 10.271 -5.266 -1.166 1.00 0.00 71 ASP A N 5
ATOM 7939 C CA . ASP A 1 71 ? 11.192 -4.151 -1.030 1.00 0.00 71 ASP A CA 5
ATOM 7940 C C . ASP A 1 71 ? 12.139 -4.127 -2.231 1.00 0.00 71 ASP A C 5
ATOM 7941 O O . ASP A 1 71 ? 12.991 -5.003 -2.372 1.00 0.00 71 ASP A O 5
ATOM 7950 N N . LEU A 1 72 ? 11.958 -3.115 -3.067 1.00 0.00 72 LEU A N 5
ATOM 7951 C CA . LEU A 1 72 ? 12.785 -2.965 -4.252 1.00 0.00 72 LEU A CA 5
ATOM 7952 C C . LEU A 1 72 ? 14.171 -2.465 -3.841 1.00 0.00 72 LEU A C 5
ATOM 7953 O O . LEU A 1 72 ? 14.625 -1.424 -4.313 1.00 0.00 72 LEU A O 5
ATOM 7969 N N . GLY A 1 73 ? 14.805 -3.231 -2.965 1.00 0.00 73 GLY A N 5
ATOM 7970 C CA . GLY A 1 73 ? 16.131 -2.879 -2.485 1.00 0.00 73 GLY A CA 5
ATOM 7971 C C . GLY A 1 73 ? 16.309 -1.360 -2.430 1.00 0.00 73 GLY A C 5
ATOM 7972 O O . GLY A 1 73 ? 17.235 -0.818 -3.032 1.00 0.00 73 GLY A O 5
ATOM 7976 N N . SER A 1 74 ? 15.407 -0.717 -1.703 1.00 0.00 74 SER A N 5
ATOM 7977 C CA . SER A 1 74 ? 15.453 0.729 -1.562 1.00 0.00 74 SER A CA 5
ATOM 7978 C C . SER A 1 74 ? 16.857 1.170 -1.145 1.00 0.00 74 SER A C 5
ATOM 7979 O O . SER A 1 74 ? 17.669 1.551 -1.987 1.00 0.00 74 SER A O 5
ATOM 7987 N N . SER A 1 75 ? 17.102 1.103 0.156 1.00 0.00 75 SER A N 5
ATOM 7988 C CA . SER A 1 75 ? 18.394 1.491 0.695 1.00 0.00 75 SER A CA 5
ATOM 7989 C C . SER A 1 75 ? 18.552 0.947 2.117 1.00 0.00 75 SER A C 5
ATOM 7990 O O . SER A 1 75 ? 19.443 0.142 2.382 1.00 0.00 75 SER A O 5
ATOM 7998 N N . ASN A 1 76 ? 17.672 1.409 2.994 1.00 0.00 76 ASN A N 5
ATOM 7999 C CA . ASN A 1 76 ? 17.703 0.980 4.381 1.00 0.00 76 ASN A CA 5
ATOM 8000 C C . ASN A 1 76 ? 16.953 -0.347 4.517 1.00 0.00 76 ASN A C 5
ATOM 8001 O O . ASN A 1 76 ? 17.437 -1.274 5.165 1.00 0.00 76 ASN A O 5
ATOM 8012 N N . GLY A 1 77 ? 15.785 -0.396 3.895 1.00 0.00 77 GLY A N 5
ATOM 8013 C CA . GLY A 1 77 ? 14.964 -1.594 3.937 1.00 0.00 77 GLY A CA 5
ATOM 8014 C C . GLY A 1 77 ? 13.550 -1.273 4.426 1.00 0.00 77 GLY A C 5
ATOM 8015 O O . GLY A 1 77 ? 13.295 -0.176 4.921 1.00 0.00 77 GLY A O 5
ATOM 8019 N N . THR A 1 78 ? 12.668 -2.250 4.271 1.00 0.00 78 THR A N 5
ATOM 8020 C CA . THR A 1 78 ? 11.287 -2.085 4.691 1.00 0.00 78 THR A CA 5
ATOM 8021 C C . THR A 1 78 ? 10.977 -2.999 5.878 1.00 0.00 78 THR A C 5
ATOM 8022 O O . THR A 1 78 ? 11.410 -4.150 5.909 1.00 0.00 78 THR A O 5
ATOM 8033 N N . LEU A 1 79 ? 10.231 -2.452 6.826 1.00 0.00 79 LEU A N 5
ATOM 8034 C CA . LEU A 1 79 ? 9.858 -3.204 8.012 1.00 0.00 79 LEU A CA 5
ATOM 8035 C C . LEU A 1 79 ? 8.362 -3.518 7.963 1.00 0.00 79 LEU A C 5
ATOM 8036 O O . LEU A 1 79 ? 7.568 -2.702 7.497 1.00 0.00 79 LEU A O 5
ATOM 8052 N N . LEU A 1 80 ? 8.021 -4.702 8.450 1.00 0.00 80 LEU A N 5
ATOM 8053 C CA . LEU A 1 80 ? 6.634 -5.133 8.467 1.00 0.00 80 LEU A CA 5
ATOM 8054 C C . LEU A 1 80 ? 6.258 -5.572 9.884 1.00 0.00 80 LEU A C 5
ATOM 8055 O O . LEU A 1 80 ? 6.691 -6.627 10.347 1.00 0.00 80 LEU A O 5
ATOM 8071 N N . ASN A 1 81 ? 5.458 -4.740 10.534 1.00 0.00 81 ASN A N 5
ATOM 8072 C CA . ASN A 1 81 ? 5.019 -5.029 11.889 1.00 0.00 81 ASN A CA 5
ATOM 8073 C C . ASN A 1 81 ? 6.233 -5.046 12.821 1.00 0.00 81 ASN A C 5
ATOM 8074 O O . ASN A 1 81 ? 6.447 -4.105 13.584 1.00 0.00 81 ASN A O 5
ATOM 8085 N N . SER A 1 82 ? 6.995 -6.125 12.728 1.00 0.00 82 SER A N 5
ATOM 8086 C CA . SER A 1 82 ? 8.181 -6.277 13.553 1.00 0.00 82 SER A CA 5
ATOM 8087 C C . SER A 1 82 ? 9.163 -7.242 12.886 1.00 0.00 82 SER A C 5
ATOM 8088 O O . SER A 1 82 ? 9.677 -8.155 13.531 1.00 0.00 82 SER A O 5
ATOM 8096 N N . ASN A 1 83 ? 9.393 -7.008 11.602 1.00 0.00 83 ASN A N 5
ATOM 8097 C CA . ASN A 1 83 ? 10.304 -7.846 10.841 1.00 0.00 83 ASN A CA 5
ATOM 8098 C C . ASN A 1 83 ? 10.774 -7.084 9.600 1.00 0.00 83 ASN A C 5
ATOM 8099 O O . ASN A 1 83 ? 9.980 -6.414 8.940 1.00 0.00 83 ASN A O 5
ATOM 8110 N N . ALA A 1 84 ? 12.063 -7.211 9.319 1.00 0.00 84 ALA A N 5
ATOM 8111 C CA . ALA A 1 84 ? 12.648 -6.543 8.169 1.00 0.00 84 ALA A CA 5
ATOM 8112 C C . ALA A 1 84 ? 12.403 -7.386 6.916 1.00 0.00 84 ALA A C 5
ATOM 8113 O O . ALA A 1 84 ? 12.765 -8.560 6.873 1.00 0.00 84 ALA A O 5
ATOM 8120 N N . LEU A 1 85 ? 11.790 -6.753 5.926 1.00 0.00 85 LEU A N 5
ATOM 8121 C CA . LEU A 1 85 ? 11.493 -7.430 4.675 1.00 0.00 85 LEU A CA 5
ATOM 8122 C C . LEU A 1 85 ? 12.787 -7.614 3.880 1.00 0.00 85 LEU A C 5
ATOM 8123 O O . LEU A 1 85 ? 13.825 -7.058 4.239 1.00 0.00 85 LEU A O 5
ATOM 8139 N N . ASP A 1 86 ? 12.684 -8.395 2.815 1.00 0.00 86 ASP A N 5
ATOM 8140 C CA . ASP A 1 86 ? 13.833 -8.659 1.966 1.00 0.00 86 ASP A CA 5
ATOM 8141 C C . ASP A 1 86 ? 13.462 -8.371 0.509 1.00 0.00 86 ASP A C 5
ATOM 8142 O O . ASP A 1 86 ? 12.302 -8.503 0.123 1.00 0.00 86 ASP A O 5
ATOM 8151 N N . PRO A 1 87 ? 14.496 -7.974 -0.279 1.00 0.00 87 PRO A N 5
ATOM 8152 C CA . PRO A 1 87 ? 14.291 -7.668 -1.685 1.00 0.00 87 PRO A CA 5
ATOM 8153 C C . PRO A 1 87 ? 14.111 -8.947 -2.505 1.00 0.00 87 PRO A C 5
ATOM 8154 O O . PRO A 1 87 ? 13.323 -8.978 -3.449 1.00 0.00 87 PRO A O 5
ATOM 8165 N N . GLU A 1 88 ? 14.855 -9.971 -2.114 1.00 0.00 88 GLU A N 5
ATOM 8166 C CA . GLU A 1 88 ? 14.788 -11.250 -2.801 1.00 0.00 88 GLU A CA 5
ATOM 8167 C C . GLU A 1 88 ? 13.762 -12.162 -2.127 1.00 0.00 88 GLU A C 5
ATOM 8168 O O . GLU A 1 88 ? 13.940 -13.378 -2.083 1.00 0.00 88 GLU A O 5
ATOM 8180 N N . THR A 1 89 ? 12.709 -11.539 -1.617 1.00 0.00 89 THR A N 5
ATOM 8181 C CA . THR A 1 89 ? 11.654 -12.279 -0.947 1.00 0.00 89 THR A CA 5
ATOM 8182 C C . THR A 1 89 ? 10.352 -11.476 -0.953 1.00 0.00 89 THR A C 5
ATOM 8183 O O . THR A 1 89 ? 10.375 -10.248 -0.886 1.00 0.00 89 THR A O 5
ATOM 8194 N N . SER A 1 90 ? 9.246 -12.202 -1.034 1.00 0.00 90 SER A N 5
ATOM 8195 C CA . SER A 1 90 ? 7.937 -11.572 -1.050 1.00 0.00 90 SER A CA 5
ATOM 8196 C C . SER A 1 90 ? 7.111 -12.052 0.145 1.00 0.00 90 SER A C 5
ATOM 8197 O O . SER A 1 90 ? 7.009 -13.253 0.391 1.00 0.00 90 SER A O 5
ATOM 8205 N N . VAL A 1 91 ? 6.542 -11.089 0.855 1.00 0.00 91 VAL A N 5
ATOM 8206 C CA . VAL A 1 91 ? 5.728 -11.398 2.018 1.00 0.00 91 VAL A CA 5
ATOM 8207 C C . VAL A 1 91 ? 4.272 -11.025 1.731 1.00 0.00 91 VAL A C 5
ATOM 8208 O O . VAL A 1 91 ? 4.005 -10.091 0.976 1.00 0.00 91 VAL A O 5
ATOM 8221 N N . ASN A 1 92 ? 3.369 -11.774 2.347 1.00 0.00 92 ASN A N 5
ATOM 8222 C CA . ASN A 1 92 ? 1.948 -11.533 2.167 1.00 0.00 92 ASN A CA 5
ATOM 8223 C C . ASN A 1 92 ? 1.461 -10.555 3.238 1.00 0.00 92 ASN A C 5
ATOM 8224 O O . ASN A 1 92 ? 1.619 -10.807 4.431 1.00 0.00 92 ASN A O 5
ATOM 8235 N N . LEU A 1 93 ? 0.878 -9.460 2.773 1.00 0.00 93 LEU A N 5
ATOM 8236 C CA . LEU A 1 93 ? 0.367 -8.443 3.676 1.00 0.00 93 LEU A CA 5
ATOM 8237 C C . LEU A 1 93 ? -0.801 -9.020 4.478 1.00 0.00 93 LEU A C 5
ATOM 8238 O O . LEU A 1 93 ? -1.269 -10.122 4.194 1.00 0.00 93 LEU A O 5
ATOM 8254 N N . GLY A 1 94 ? -1.239 -8.250 5.463 1.00 0.00 94 GLY A N 5
ATOM 8255 C CA . GLY A 1 94 ? -2.344 -8.671 6.308 1.00 0.00 94 GLY A CA 5
ATOM 8256 C C . GLY A 1 94 ? -3.006 -7.468 6.983 1.00 0.00 94 GLY A C 5
ATOM 8257 O O . GLY A 1 94 ? -2.359 -6.449 7.218 1.00 0.00 94 GLY A O 5
ATOM 8261 N N . ASP A 1 95 ? -4.289 -7.628 7.277 1.00 0.00 95 ASP A N 5
ATOM 8262 C CA . ASP A 1 95 ? -5.046 -6.568 7.921 1.00 0.00 95 ASP A CA 5
ATOM 8263 C C . ASP A 1 95 ? -4.452 -6.290 9.304 1.00 0.00 95 ASP A C 5
ATOM 8264 O O . ASP A 1 95 ? -4.624 -7.083 10.228 1.00 0.00 95 ASP A O 5
ATOM 8273 N N . GLY A 1 96 ? -3.764 -5.162 9.401 1.00 0.00 96 GLY A N 5
ATOM 8274 C CA . GLY A 1 96 ? -3.144 -4.770 10.655 1.00 0.00 96 GLY A CA 5
ATOM 8275 C C . GLY A 1 96 ? -1.618 -4.822 10.552 1.00 0.00 96 GLY A C 5
ATOM 8276 O O . GLY A 1 96 ? -0.923 -4.825 11.567 1.00 0.00 96 GLY A O 5
ATOM 8280 N N . ASP A 1 97 ? -1.142 -4.862 9.316 1.00 0.00 97 ASP A N 5
ATOM 8281 C CA . ASP A 1 97 ? 0.289 -4.913 9.067 1.00 0.00 97 ASP A CA 5
ATOM 8282 C C . ASP A 1 97 ? 0.840 -3.488 8.990 1.00 0.00 97 ASP A C 5
ATOM 8283 O O . ASP A 1 97 ? 0.412 -2.698 8.150 1.00 0.00 97 ASP A O 5
ATOM 8292 N N . VAL A 1 98 ? 1.783 -3.204 9.876 1.00 0.00 98 VAL A N 5
ATOM 8293 C CA . VAL A 1 98 ? 2.398 -1.888 9.918 1.00 0.00 98 VAL A CA 5
ATOM 8294 C C . VAL A 1 98 ? 3.687 -1.905 9.094 1.00 0.00 98 VAL A C 5
ATOM 8295 O O . VAL A 1 98 ? 4.621 -2.640 9.411 1.00 0.00 98 VAL A O 5
ATOM 8308 N N . ILE A 1 99 ? 3.696 -1.086 8.052 1.00 0.00 99 ILE A N 5
ATOM 8309 C CA . ILE A 1 99 ? 4.855 -0.998 7.180 1.00 0.00 99 ILE A CA 5
ATOM 8310 C C . ILE A 1 99 ? 5.706 0.205 7.590 1.00 0.00 99 ILE A C 5
ATOM 8311 O O . ILE A 1 99 ? 5.303 1.351 7.393 1.00 0.00 99 ILE A O 5
ATOM 8327 N N . LYS A 1 100 ? 6.867 -0.096 8.153 1.00 0.00 100 LYS A N 5
ATOM 8328 C CA . LYS A 1 100 ? 7.778 0.947 8.592 1.00 0.00 100 LYS A CA 5
ATOM 8329 C C . LYS A 1 100 ? 8.880 1.129 7.547 1.00 0.00 100 LYS A C 5
ATOM 8330 O O . LYS A 1 100 ? 9.789 0.307 7.448 1.00 0.00 100 LYS A O 5
ATOM 8349 N N . LEU A 1 101 ? 8.763 2.212 6.792 1.00 0.00 101 LEU A N 5
ATOM 8350 C CA . LEU A 1 101 ? 9.738 2.512 5.757 1.00 0.00 101 LEU A CA 5
ATOM 8351 C C . LEU A 1 101 ? 10.279 3.928 5.968 1.00 0.00 101 LEU A C 5
ATOM 8352 O O . LEU A 1 101 ? 9.769 4.674 6.802 1.00 0.00 101 LEU A O 5
ATOM 8368 N N . GLY A 1 102 ? 11.307 4.255 5.198 1.00 0.00 102 GLY A N 5
ATOM 8369 C CA . GLY A 1 102 ? 11.922 5.568 5.290 1.00 0.00 102 GLY A CA 5
ATOM 8370 C C . GLY A 1 102 ? 12.594 5.765 6.650 1.00 0.00 102 GLY A C 5
ATOM 8371 O O . GLY A 1 102 ? 13.372 4.919 7.091 1.00 0.00 102 GLY A O 5
ATOM 8375 N N . GLU A 1 103 ? 12.269 6.885 7.278 1.00 0.00 103 GLU A N 5
ATOM 8376 C CA . GLU A 1 103 ? 12.831 7.203 8.580 1.00 0.00 103 GLU A CA 5
ATOM 8377 C C . GLU A 1 103 ? 11.784 6.993 9.676 1.00 0.00 103 GLU A C 5
ATOM 8378 O O . GLU A 1 103 ? 11.961 6.153 10.556 1.00 0.00 103 GLU A O 5
ATOM 8390 N N . TYR A 1 104 ? 10.715 7.772 9.586 1.00 0.00 104 TYR A N 5
ATOM 8391 C CA . TYR A 1 104 ? 9.640 7.682 10.559 1.00 0.00 104 TYR A CA 5
ATOM 8392 C C . TYR A 1 104 ? 8.277 7.630 9.867 1.00 0.00 104 TYR A C 5
ATOM 8393 O O . TYR A 1 104 ? 7.358 8.358 10.241 1.00 0.00 104 TYR A O 5
ATOM 8411 N N . THR A 1 105 ? 8.189 6.764 8.868 1.00 0.00 105 THR A N 5
ATOM 8412 C CA . THR A 1 105 ? 6.953 6.608 8.120 1.00 0.00 105 THR A CA 5
ATOM 8413 C C . THR A 1 105 ? 6.373 5.208 8.334 1.00 0.00 105 THR A C 5
ATOM 8414 O O . THR A 1 105 ? 7.030 4.209 8.047 1.00 0.00 105 THR A O 5
ATOM 8425 N N . SER A 1 106 ? 5.147 5.181 8.836 1.00 0.00 106 SER A N 5
ATOM 8426 C CA . SER A 1 106 ? 4.471 3.921 9.092 1.00 0.00 106 SER A CA 5
ATOM 8427 C C . SER A 1 106 ? 3.166 3.856 8.296 1.00 0.00 106 SER A C 5
ATOM 8428 O O . SER A 1 106 ? 2.413 4.828 8.251 1.00 0.00 106 SER A O 5
ATOM 8436 N N . ILE A 1 107 ? 2.938 2.701 7.687 1.00 0.00 107 ILE A N 5
ATOM 8437 C CA . ILE A 1 107 ? 1.737 2.497 6.895 1.00 0.00 107 ILE A CA 5
ATOM 8438 C C . ILE A 1 107 ? 1.005 1.252 7.398 1.00 0.00 107 ILE A C 5
ATOM 8439 O O . ILE A 1 107 ? 1.618 0.203 7.592 1.00 0.00 107 ILE A O 5
ATOM 8455 N N . LEU A 1 108 ? -0.296 1.408 7.595 1.00 0.00 108 LEU A N 5
ATOM 8456 C CA . LEU A 1 108 ? -1.118 0.309 8.072 1.00 0.00 108 LEU A CA 5
ATOM 8457 C C . LEU A 1 108 ? -1.874 -0.306 6.893 1.00 0.00 108 LEU A C 5
ATOM 8458 O O . LEU A 1 108 ? -2.317 0.409 5.995 1.00 0.00 108 LEU A O 5
ATOM 8474 N N . VAL A 1 109 ? -2.000 -1.624 6.934 1.00 0.00 109 VAL A N 5
ATOM 8475 C CA . VAL A 1 109 ? -2.695 -2.343 5.880 1.00 0.00 109 VAL A CA 5
ATOM 8476 C C . VAL A 1 109 ? -4.054 -2.815 6.401 1.00 0.00 109 VAL A C 5
ATOM 8477 O O . VAL A 1 109 ? -4.121 -3.610 7.337 1.00 0.00 109 VAL A O 5
ATOM 8490 N N . ASN A 1 110 ? -5.103 -2.305 5.773 1.00 0.00 110 ASN A N 5
ATOM 8491 C CA . ASN A 1 110 ? -6.456 -2.665 6.161 1.00 0.00 110 ASN A CA 5
ATOM 8492 C C . ASN A 1 110 ? -7.213 -3.183 4.937 1.00 0.00 110 ASN A C 5
ATOM 8493 O O . ASN A 1 110 ? -7.213 -2.544 3.886 1.00 0.00 110 ASN A O 5
ATOM 8504 N N . PHE A 1 111 ? -7.841 -4.337 5.113 1.00 0.00 111 PHE A N 5
ATOM 8505 C CA . PHE A 1 111 ? -8.600 -4.948 4.036 1.00 0.00 111 PHE A CA 5
ATOM 8506 C C . PHE A 1 111 ? -10.071 -4.532 4.097 1.00 0.00 111 PHE A C 5
ATOM 8507 O O . PHE A 1 111 ? -10.816 -4.996 4.959 1.00 0.00 111 PHE A O 5
ATOM 8524 N N . VAL A 1 112 ? -10.446 -3.661 3.171 1.00 0.00 112 VAL A N 5
ATOM 8525 C CA . VAL A 1 112 ? -11.814 -3.177 3.109 1.00 0.00 112 VAL A CA 5
ATOM 8526 C C . VAL A 1 112 ? -12.695 -4.236 2.443 1.00 0.00 112 VAL A C 5
ATOM 8527 O O . VAL A 1 112 ? -12.628 -4.431 1.231 1.00 0.00 112 VAL A O 5
ATOM 8540 N N . SER A 1 113 ? -13.501 -4.892 3.265 1.00 0.00 113 SER A N 5
ATOM 8541 C CA . SER A 1 113 ? -14.394 -5.926 2.771 1.00 0.00 113 SER A CA 5
ATOM 8542 C C . SER A 1 113 ? -15.590 -6.078 3.713 1.00 0.00 113 SER A C 5
ATOM 8543 O O . SER A 1 113 ? -16.716 -5.740 3.352 1.00 0.00 113 SER A O 5
ATOM 8551 N N . GLY A 1 114 ? -15.305 -6.587 4.903 1.00 0.00 114 GLY A N 5
ATOM 8552 C CA . GLY A 1 114 ? -16.344 -6.788 5.899 1.00 0.00 114 GLY A CA 5
ATOM 8553 C C . GLY A 1 114 ? -15.926 -7.848 6.920 1.00 0.00 114 GLY A C 5
ATOM 8554 O O . GLY A 1 114 ? -14.913 -8.522 6.741 1.00 0.00 114 GLY A O 5
ATOM 8558 N N . PRO A 1 115 ? -16.749 -7.965 7.996 1.00 0.00 115 PRO A N 5
ATOM 8559 C CA . PRO A 1 115 ? -16.476 -8.931 9.046 1.00 0.00 115 PRO A CA 5
ATOM 8560 C C . PRO A 1 115 ? -16.817 -10.351 8.588 1.00 0.00 115 PRO A C 5
ATOM 8561 O O . PRO A 1 115 ? -17.767 -10.955 9.082 1.00 0.00 115 PRO A O 5
ATOM 8572 N N . SER A 1 116 ? -16.023 -10.841 7.647 1.00 0.00 116 SER A N 5
ATOM 8573 C CA . SER A 1 116 ? -16.229 -12.178 7.116 1.00 0.00 116 SER A CA 5
ATOM 8574 C C . SER A 1 116 ? -16.485 -13.161 8.260 1.00 0.00 116 SER A C 5
ATOM 8575 O O . SER A 1 116 ? -17.555 -13.763 8.338 1.00 0.00 116 SER A O 5
ATOM 8583 N N . SER A 1 117 ? -15.485 -13.295 9.118 1.00 0.00 117 SER A N 5
ATOM 8584 C CA . SER A 1 117 ? -15.588 -14.195 10.254 1.00 0.00 117 SER A CA 5
ATOM 8585 C C . SER A 1 117 ? -16.213 -15.521 9.815 1.00 0.00 117 SER A C 5
ATOM 8586 O O . SER A 1 117 ? -17.421 -15.715 9.946 1.00 0.00 117 SER A O 5
ATOM 8594 N N . GLY A 1 118 ? -15.363 -16.399 9.304 1.00 0.00 118 GLY A N 5
ATOM 8595 C CA . GLY A 1 118 ? -15.817 -17.701 8.845 1.00 0.00 118 GLY A CA 5
ATOM 8596 C C . GLY A 1 118 ? -15.574 -18.772 9.910 1.00 0.00 118 GLY A C 5
ATOM 8597 O O . GLY A 1 118 ? -15.493 -18.465 11.098 1.00 0.00 118 GLY A O 5
ATOM 8601 N N . GLY A 1 1 ? -31.942 -17.385 -15.246 1.00 0.00 1 GLY A N 6
ATOM 8602 C CA . GLY A 1 1 ? -32.307 -17.719 -13.880 1.00 0.00 1 GLY A CA 6
ATOM 8603 C C . GLY A 1 1 ? -32.093 -16.524 -12.948 1.00 0.00 1 GLY A C 6
ATOM 8604 O O . GLY A 1 1 ? -31.783 -15.424 -13.404 1.00 0.00 1 GLY A O 6
ATOM 8608 N N . SER A 1 2 ? -32.269 -16.780 -11.660 1.00 0.00 2 SER A N 6
ATOM 8609 C CA . SER A 1 2 ? -32.099 -15.739 -10.661 1.00 0.00 2 SER A CA 6
ATOM 8610 C C . SER A 1 2 ? -30.780 -15.942 -9.912 1.00 0.00 2 SER A C 6
ATOM 8611 O O . SER A 1 2 ? -30.662 -16.849 -9.090 1.00 0.00 2 SER A O 6
ATOM 8619 N N . SER A 1 3 ? -29.822 -15.082 -10.224 1.00 0.00 3 SER A N 6
ATOM 8620 C CA . SER A 1 3 ? -28.516 -15.155 -9.592 1.00 0.00 3 SER A CA 6
ATOM 8621 C C . SER A 1 3 ? -27.768 -13.834 -9.781 1.00 0.00 3 SER A C 6
ATOM 8622 O O . SER A 1 3 ? -28.082 -13.062 -10.686 1.00 0.00 3 SER A O 6
ATOM 8630 N N . GLY A 1 4 ? -26.791 -13.614 -8.913 1.00 0.00 4 GLY A N 6
ATOM 8631 C CA . GLY A 1 4 ? -25.996 -12.399 -8.973 1.00 0.00 4 GLY A CA 6
ATOM 8632 C C . GLY A 1 4 ? -25.499 -12.139 -10.397 1.00 0.00 4 GLY A C 6
ATOM 8633 O O . GLY A 1 4 ? -25.565 -13.021 -11.252 1.00 0.00 4 GLY A O 6
ATOM 8637 N N . SER A 1 5 ? -25.013 -10.925 -10.607 1.00 0.00 5 SER A N 6
ATOM 8638 C CA . SER A 1 5 ? -24.506 -10.538 -11.913 1.00 0.00 5 SER A CA 6
ATOM 8639 C C . SER A 1 5 ? -22.976 -10.529 -11.898 1.00 0.00 5 SER A C 6
ATOM 8640 O O . SER A 1 5 ? -22.340 -11.222 -12.692 1.00 0.00 5 SER A O 6
ATOM 8648 N N . SER A 1 6 ? -22.429 -9.739 -10.986 1.00 0.00 6 SER A N 6
ATOM 8649 C CA . SER A 1 6 ? -20.986 -9.631 -10.858 1.00 0.00 6 SER A CA 6
ATOM 8650 C C . SER A 1 6 ? -20.614 -9.273 -9.418 1.00 0.00 6 SER A C 6
ATOM 8651 O O . SER A 1 6 ? -20.863 -8.155 -8.969 1.00 0.00 6 SER A O 6
ATOM 8659 N N . GLY A 1 7 ? -20.023 -10.242 -8.734 1.00 0.00 7 GLY A N 6
ATOM 8660 C CA . GLY A 1 7 ? -19.614 -10.042 -7.354 1.00 0.00 7 GLY A CA 6
ATOM 8661 C C . GLY A 1 7 ? -18.259 -9.336 -7.280 1.00 0.00 7 GLY A C 6
ATOM 8662 O O . GLY A 1 7 ? -17.880 -8.613 -8.201 1.00 0.00 7 GLY A O 6
ATOM 8666 N N . MET A 1 8 ? -17.565 -9.571 -6.177 1.00 0.00 8 MET A N 6
ATOM 8667 C CA . MET A 1 8 ? -16.259 -8.967 -5.971 1.00 0.00 8 MET A CA 6
ATOM 8668 C C . MET A 1 8 ? -15.419 -9.796 -4.998 1.00 0.00 8 MET A C 6
ATOM 8669 O O . MET A 1 8 ? -15.889 -10.163 -3.922 1.00 0.00 8 MET A O 6
ATOM 8683 N N . VAL A 1 9 ? -14.189 -10.068 -5.411 1.00 0.00 9 VAL A N 6
ATOM 8684 C CA . VAL A 1 9 ? -13.279 -10.847 -4.590 1.00 0.00 9 VAL A CA 6
ATOM 8685 C C . VAL A 1 9 ? -12.066 -9.988 -4.225 1.00 0.00 9 VAL A C 6
ATOM 8686 O O . VAL A 1 9 ? -11.865 -8.917 -4.795 1.00 0.00 9 VAL A O 6
ATOM 8699 N N . THR A 1 10 ? -11.289 -10.491 -3.276 1.00 0.00 10 THR A N 6
ATOM 8700 C CA . THR A 1 10 ? -10.102 -9.783 -2.829 1.00 0.00 10 THR A CA 6
ATOM 8701 C C . THR A 1 10 ? -10.482 -8.421 -2.244 1.00 0.00 10 THR A C 6
ATOM 8702 O O . THR A 1 10 ? -11.110 -7.606 -2.918 1.00 0.00 10 THR A O 6
ATOM 8713 N N . PRO A 1 11 ? -10.073 -8.210 -0.965 1.00 0.00 11 PRO A N 6
ATOM 8714 C CA . PRO A 1 11 ? -10.363 -6.961 -0.282 1.00 0.00 11 PRO A CA 6
ATOM 8715 C C . PRO A 1 11 ? -9.462 -5.835 -0.792 1.00 0.00 11 PRO A C 6
ATOM 8716 O O . PRO A 1 11 ? -8.318 -6.076 -1.175 1.00 0.00 11 PRO A O 6
ATOM 8727 N N . SER A 1 12 ? -10.010 -4.629 -0.779 1.00 0.00 12 SER A N 6
ATOM 8728 C CA . SER A 1 12 ? -9.269 -3.465 -1.235 1.00 0.00 12 SER A CA 6
ATOM 8729 C C . SER A 1 12 ? -8.105 -3.181 -0.285 1.00 0.00 12 SER A C 6
ATOM 8730 O O . SER A 1 12 ? -8.192 -3.460 0.910 1.00 0.00 12 SER A O 6
ATOM 8738 N N . LEU A 1 13 ? -7.042 -2.628 -0.851 1.00 0.00 13 LEU A N 6
ATOM 8739 C CA . LEU A 1 13 ? -5.862 -2.302 -0.069 1.00 0.00 13 LEU A CA 6
ATOM 8740 C C . LEU A 1 13 ? -5.972 -0.862 0.438 1.00 0.00 13 LEU A C 6
ATOM 8741 O O . LEU A 1 13 ? -5.992 0.078 -0.355 1.00 0.00 13 LEU A O 6
ATOM 8757 N N . ARG A 1 14 ? -6.042 -0.736 1.755 1.00 0.00 14 ARG A N 6
ATOM 8758 C CA . ARG A 1 14 ? -6.150 0.573 2.376 1.00 0.00 14 ARG A CA 6
ATOM 8759 C C . ARG A 1 14 ? -4.893 0.878 3.194 1.00 0.00 14 ARG A C 6
ATOM 8760 O O . ARG A 1 14 ? -4.712 0.340 4.285 1.00 0.00 14 ARG A O 6
ATOM 8781 N N . LEU A 1 15 ? -4.056 1.740 2.634 1.00 0.00 15 LEU A N 6
ATOM 8782 C CA . LEU A 1 15 ? -2.821 2.123 3.298 1.00 0.00 15 LEU A CA 6
ATOM 8783 C C . LEU A 1 15 ? -3.077 3.353 4.170 1.00 0.00 15 LEU A C 6
ATOM 8784 O O . LEU A 1 15 ? -3.273 4.453 3.656 1.00 0.00 15 LEU A O 6
ATOM 8800 N N . VAL A 1 16 ? -3.066 3.126 5.476 1.00 0.00 16 VAL A N 6
ATOM 8801 C CA . VAL A 1 16 ? -3.294 4.203 6.424 1.00 0.00 16 VAL A CA 6
ATOM 8802 C C . VAL A 1 16 ? -1.949 4.698 6.961 1.00 0.00 16 VAL A C 6
ATOM 8803 O O . VAL A 1 16 ? -1.158 3.913 7.481 1.00 0.00 16 VAL A O 6
ATOM 8816 N N . PHE A 1 17 ? -1.731 5.996 6.815 1.00 0.00 17 PHE A N 6
ATOM 8817 C CA . PHE A 1 17 ? -0.496 6.605 7.278 1.00 0.00 17 PHE A CA 6
ATOM 8818 C C . PHE A 1 17 ? -0.560 6.904 8.777 1.00 0.00 17 PHE A C 6
ATOM 8819 O O . PHE A 1 17 ? -0.971 7.992 9.179 1.00 0.00 17 PHE A O 6
ATOM 8836 N N . VAL A 1 18 ? -0.149 5.920 9.563 1.00 0.00 18 VAL A N 6
ATOM 8837 C CA . VAL A 1 18 ? -0.155 6.065 11.009 1.00 0.00 18 VAL A CA 6
ATOM 8838 C C . VAL A 1 18 ? 0.999 6.976 11.431 1.00 0.00 18 VAL A C 6
ATOM 8839 O O . VAL A 1 18 ? 0.906 7.675 12.439 1.00 0.00 18 VAL A O 6
ATOM 8852 N N . LYS A 1 19 ? 2.060 6.940 10.638 1.00 0.00 19 LYS A N 6
ATOM 8853 C CA . LYS A 1 19 ? 3.231 7.754 10.917 1.00 0.00 19 LYS A CA 6
ATOM 8854 C C . LYS A 1 19 ? 3.763 8.340 9.607 1.00 0.00 19 LYS A C 6
ATOM 8855 O O . LYS A 1 19 ? 3.238 8.048 8.534 1.00 0.00 19 LYS A O 6
ATOM 8874 N N . GLY A 1 20 ? 4.799 9.155 9.738 1.00 0.00 20 GLY A N 6
ATOM 8875 C CA . GLY A 1 20 ? 5.409 9.784 8.579 1.00 0.00 20 GLY A CA 6
ATOM 8876 C C . GLY A 1 20 ? 4.885 11.209 8.389 1.00 0.00 20 GLY A C 6
ATOM 8877 O O . GLY A 1 20 ? 4.197 11.742 9.259 1.00 0.00 20 GLY A O 6
ATOM 8881 N N . PRO A 1 21 ? 5.239 11.800 7.217 1.00 0.00 21 PRO A N 6
ATOM 8882 C CA . PRO A 1 21 ? 4.812 13.153 6.902 1.00 0.00 21 PRO A CA 6
ATOM 8883 C C . PRO A 1 21 ? 3.333 13.184 6.511 1.00 0.00 21 PRO A C 6
ATOM 8884 O O . PRO A 1 21 ? 2.692 14.232 6.575 1.00 0.00 21 PRO A O 6
ATOM 8895 N N . ARG A 1 22 ? 2.834 12.023 6.115 1.00 0.00 22 ARG A N 6
ATOM 8896 C CA . ARG A 1 22 ? 1.442 11.904 5.714 1.00 0.00 22 ARG A CA 6
ATOM 8897 C C . ARG A 1 22 ? 0.601 11.358 6.870 1.00 0.00 22 ARG A C 6
ATOM 8898 O O . ARG A 1 22 ? -0.593 11.110 6.710 1.00 0.00 22 ARG A O 6
ATOM 8919 N N . GLU A 1 23 ? 1.258 11.186 8.008 1.00 0.00 23 GLU A N 6
ATOM 8920 C CA . GLU A 1 23 ? 0.586 10.674 9.190 1.00 0.00 23 GLU A CA 6
ATOM 8921 C C . GLU A 1 23 ? -0.814 11.281 9.309 1.00 0.00 23 GLU A C 6
ATOM 8922 O O . GLU A 1 23 ? -0.957 12.485 9.517 1.00 0.00 23 GLU A O 6
ATOM 8934 N N . GLY A 1 24 ? -1.811 10.419 9.172 1.00 0.00 24 GLY A N 6
ATOM 8935 C CA . GLY A 1 24 ? -3.194 10.855 9.261 1.00 0.00 24 GLY A CA 6
ATOM 8936 C C . GLY A 1 24 ? -3.900 10.721 7.911 1.00 0.00 24 GLY A C 6
ATOM 8937 O O . GLY A 1 24 ? -5.087 11.022 7.794 1.00 0.00 24 GLY A O 6
ATOM 8941 N N . ASP A 1 25 ? -3.140 10.269 6.924 1.00 0.00 25 ASP A N 6
ATOM 8942 C CA . ASP A 1 25 ? -3.678 10.091 5.586 1.00 0.00 25 ASP A CA 6
ATOM 8943 C C . ASP A 1 25 ? -3.936 8.604 5.338 1.00 0.00 25 ASP A C 6
ATOM 8944 O O . ASP A 1 25 ? -3.355 7.750 6.006 1.00 0.00 25 ASP A O 6
ATOM 8953 N N . ALA A 1 26 ? -4.808 8.339 4.376 1.00 0.00 26 ALA A N 6
ATOM 8954 C CA . ALA A 1 26 ? -5.150 6.970 4.032 1.00 0.00 26 ALA A CA 6
ATOM 8955 C C . ALA A 1 26 ? -5.632 6.919 2.581 1.00 0.00 26 ALA A C 6
ATOM 8956 O O . ALA A 1 26 ? -6.255 7.862 2.096 1.00 0.00 26 ALA A O 6
ATOM 8963 N N . LEU A 1 27 ? -5.326 5.807 1.928 1.00 0.00 27 LEU A N 6
ATOM 8964 C CA . LEU A 1 27 ? -5.721 5.620 0.542 1.00 0.00 27 LEU A CA 6
ATOM 8965 C C . LEU A 1 27 ? -6.387 4.252 0.386 1.00 0.00 27 LEU A C 6
ATOM 8966 O O . LEU A 1 27 ? -6.397 3.452 1.320 1.00 0.00 27 LEU A O 6
ATOM 8982 N N . ASP A 1 28 ? -6.929 4.025 -0.802 1.00 0.00 28 ASP A N 6
ATOM 8983 C CA . ASP A 1 28 ? -7.596 2.767 -1.092 1.00 0.00 28 ASP A CA 6
ATOM 8984 C C . ASP A 1 28 ? -7.414 2.429 -2.573 1.00 0.00 28 ASP A C 6
ATOM 8985 O O . ASP A 1 28 ? -7.384 3.322 -3.419 1.00 0.00 28 ASP A O 6
ATOM 8994 N N . TYR A 1 29 ? -7.296 1.137 -2.842 1.00 0.00 29 TYR A N 6
ATOM 8995 C CA . TYR A 1 29 ? -7.118 0.669 -4.206 1.00 0.00 29 TYR A CA 6
ATOM 8996 C C . TYR A 1 29 ? -7.800 -0.684 -4.415 1.00 0.00 29 TYR A C 6
ATOM 8997 O O . TYR A 1 29 ? -8.035 -1.420 -3.458 1.00 0.00 29 TYR A O 6
ATOM 9015 N N . LYS A 1 30 ? -8.100 -0.972 -5.674 1.00 0.00 30 LYS A N 6
ATOM 9016 C CA . LYS A 1 30 ? -8.751 -2.223 -6.021 1.00 0.00 30 LYS A CA 6
ATOM 9017 C C . LYS A 1 30 ? -7.714 -3.348 -6.025 1.00 0.00 30 LYS A C 6
ATOM 9018 O O . LYS A 1 30 ? -6.513 -3.090 -6.081 1.00 0.00 30 LYS A O 6
ATOM 9037 N N . PRO A 1 31 ? -8.230 -4.605 -5.963 1.00 0.00 31 PRO A N 6
ATOM 9038 C CA . PRO A 1 31 ? -7.362 -5.771 -5.959 1.00 0.00 31 PRO A CA 6
ATOM 9039 C C . PRO A 1 31 ? -6.793 -6.035 -7.355 1.00 0.00 31 PRO A C 6
ATOM 9040 O O . PRO A 1 31 ? -7.533 -6.054 -8.337 1.00 0.00 31 PRO A O 6
ATOM 9051 N N . GLY A 1 32 ? -5.484 -6.234 -7.397 1.00 0.00 32 GLY A N 6
ATOM 9052 C CA . GLY A 1 32 ? -4.807 -6.497 -8.656 1.00 0.00 32 GLY A CA 6
ATOM 9053 C C . GLY A 1 32 ? -4.201 -5.215 -9.231 1.00 0.00 32 GLY A C 6
ATOM 9054 O O . GLY A 1 32 ? -3.840 -5.168 -10.406 1.00 0.00 32 GLY A O 6
ATOM 9058 N N . SER A 1 33 ? -4.109 -4.207 -8.376 1.00 0.00 33 SER A N 6
ATOM 9059 C CA . SER A 1 33 ? -3.553 -2.928 -8.785 1.00 0.00 33 SER A CA 6
ATOM 9060 C C . SER A 1 33 ? -2.260 -2.651 -8.016 1.00 0.00 33 SER A C 6
ATOM 9061 O O . SER A 1 33 ? -2.296 -2.314 -6.833 1.00 0.00 33 SER A O 6
ATOM 9069 N N . THR A 1 34 ? -1.147 -2.801 -8.719 1.00 0.00 34 THR A N 6
ATOM 9070 C CA . THR A 1 34 ? 0.156 -2.571 -8.118 1.00 0.00 34 THR A CA 6
ATOM 9071 C C . THR A 1 34 ? 0.272 -1.124 -7.636 1.00 0.00 34 THR A C 6
ATOM 9072 O O . THR A 1 34 ? -0.002 -0.191 -8.389 1.00 0.00 34 THR A O 6
ATOM 9083 N N . ILE A 1 35 ? 0.679 -0.982 -6.383 1.00 0.00 35 ILE A N 6
ATOM 9084 C CA . ILE A 1 35 ? 0.836 0.336 -5.792 1.00 0.00 35 ILE A CA 6
ATOM 9085 C C . ILE A 1 35 ? 2.313 0.577 -5.476 1.00 0.00 35 ILE A C 6
ATOM 9086 O O . ILE A 1 35 ? 2.838 0.043 -4.500 1.00 0.00 35 ILE A O 6
ATOM 9102 N N . ARG A 1 36 ? 2.943 1.381 -6.320 1.00 0.00 36 ARG A N 6
ATOM 9103 C CA . ARG A 1 36 ? 4.349 1.699 -6.143 1.00 0.00 36 ARG A CA 6
ATOM 9104 C C . ARG A 1 36 ? 4.515 2.824 -5.119 1.00 0.00 36 ARG A C 6
ATOM 9105 O O . ARG A 1 36 ? 4.166 3.971 -5.391 1.00 0.00 36 ARG A O 6
ATOM 9126 N N . VAL A 1 37 ? 5.046 2.455 -3.963 1.00 0.00 37 VAL A N 6
ATOM 9127 C CA . VAL A 1 37 ? 5.262 3.418 -2.897 1.00 0.00 37 VAL A CA 6
ATOM 9128 C C . VAL A 1 37 ? 6.709 3.912 -2.947 1.00 0.00 37 VAL A C 6
ATOM 9129 O O . VAL A 1 37 ? 7.643 3.127 -2.791 1.00 0.00 37 VAL A O 6
ATOM 9142 N N . GLY A 1 38 ? 6.850 5.212 -3.164 1.00 0.00 38 GLY A N 6
ATOM 9143 C CA . GLY A 1 38 ? 8.168 5.820 -3.237 1.00 0.00 38 GLY A CA 6
ATOM 9144 C C . GLY A 1 38 ? 8.177 7.190 -2.556 1.00 0.00 38 GLY A C 6
ATOM 9145 O O . GLY A 1 38 ? 7.426 7.422 -1.610 1.00 0.00 38 GLY A O 6
ATOM 9149 N N . ARG A 1 39 ? 9.037 8.061 -3.064 1.00 0.00 39 ARG A N 6
ATOM 9150 C CA . ARG A 1 39 ? 9.155 9.402 -2.516 1.00 0.00 39 ARG A CA 6
ATOM 9151 C C . ARG A 1 39 ? 8.513 10.419 -3.462 1.00 0.00 39 ARG A C 6
ATOM 9152 O O . ARG A 1 39 ? 8.138 11.513 -3.041 1.00 0.00 39 ARG A O 6
ATOM 9173 N N . ILE A 1 40 ? 8.406 10.023 -4.722 1.00 0.00 40 ILE A N 6
ATOM 9174 C CA . ILE A 1 40 ? 7.816 10.887 -5.730 1.00 0.00 40 ILE A CA 6
ATOM 9175 C C . ILE A 1 40 ? 6.532 10.245 -6.258 1.00 0.00 40 ILE A C 6
ATOM 9176 O O . ILE A 1 40 ? 6.495 9.042 -6.513 1.00 0.00 40 ILE A O 6
ATOM 9192 N N . VAL A 1 41 ? 5.510 11.075 -6.405 1.00 0.00 41 VAL A N 6
ATOM 9193 C CA . VAL A 1 41 ? 4.227 10.603 -6.897 1.00 0.00 41 VAL A CA 6
ATOM 9194 C C . VAL A 1 41 ? 4.305 10.417 -8.414 1.00 0.00 41 VAL A C 6
ATOM 9195 O O . VAL A 1 41 ? 3.567 9.613 -8.982 1.00 0.00 41 VAL A O 6
ATOM 9208 N N . ARG A 1 42 ? 5.205 11.172 -9.025 1.00 0.00 42 ARG A N 6
ATOM 9209 C CA . ARG A 1 42 ? 5.389 11.100 -10.465 1.00 0.00 42 ARG A CA 6
ATOM 9210 C C . ARG A 1 42 ? 5.092 9.686 -10.968 1.00 0.00 42 ARG A C 6
ATOM 9211 O O . ARG A 1 42 ? 3.953 9.372 -11.310 1.00 0.00 42 ARG A O 6
ATOM 9232 N N . GLY A 1 43 ? 6.136 8.870 -10.996 1.00 0.00 43 GLY A N 6
ATOM 9233 C CA . GLY A 1 43 ? 6.001 7.497 -11.451 1.00 0.00 43 GLY A CA 6
ATOM 9234 C C . GLY A 1 43 ? 5.802 6.545 -10.270 1.00 0.00 43 GLY A C 6
ATOM 9235 O O . GLY A 1 43 ? 6.636 5.676 -10.021 1.00 0.00 43 GLY A O 6
ATOM 9239 N N . ASN A 1 44 ? 4.691 6.741 -9.574 1.00 0.00 44 ASN A N 6
ATOM 9240 C CA . ASN A 1 44 ? 4.372 5.910 -8.425 1.00 0.00 44 ASN A CA 6
ATOM 9241 C C . ASN A 1 44 ? 2.929 6.179 -7.993 1.00 0.00 44 ASN A C 6
ATOM 9242 O O . ASN A 1 44 ? 2.365 7.223 -8.316 1.00 0.00 44 ASN A O 6
ATOM 9253 N N . GLU A 1 45 ? 2.374 5.219 -7.268 1.00 0.00 45 GLU A N 6
ATOM 9254 C CA . GLU A 1 45 ? 1.008 5.339 -6.788 1.00 0.00 45 GLU A CA 6
ATOM 9255 C C . GLU A 1 45 ? 0.959 6.226 -5.542 1.00 0.00 45 GLU A C 6
ATOM 9256 O O . GLU A 1 45 ? 0.097 7.096 -5.428 1.00 0.00 45 GLU A O 6
ATOM 9268 N N . ILE A 1 46 ? 1.895 5.974 -4.639 1.00 0.00 46 ILE A N 6
ATOM 9269 C CA . ILE A 1 46 ? 1.970 6.739 -3.406 1.00 0.00 46 ILE A CA 6
ATOM 9270 C C . ILE A 1 46 ? 3.411 7.204 -3.185 1.00 0.00 46 ILE A C 6
ATOM 9271 O O . ILE A 1 46 ? 4.353 6.448 -3.419 1.00 0.00 46 ILE A O 6
ATOM 9287 N N . ALA A 1 47 ? 3.537 8.444 -2.738 1.00 0.00 47 ALA A N 6
ATOM 9288 C CA . ALA A 1 47 ? 4.848 9.019 -2.483 1.00 0.00 47 ALA A CA 6
ATOM 9289 C C . ALA A 1 47 ? 4.858 9.660 -1.094 1.00 0.00 47 ALA A C 6
ATOM 9290 O O . ALA A 1 47 ? 3.890 10.309 -0.699 1.00 0.00 47 ALA A O 6
ATOM 9297 N N . ILE A 1 48 ? 5.962 9.456 -0.391 1.00 0.00 48 ILE A N 6
ATOM 9298 C CA . ILE A 1 48 ? 6.111 10.006 0.945 1.00 0.00 48 ILE A CA 6
ATOM 9299 C C . ILE A 1 48 ? 7.254 11.023 0.950 1.00 0.00 48 ILE A C 6
ATOM 9300 O O . ILE A 1 48 ? 8.273 10.819 0.291 1.00 0.00 48 ILE A O 6
ATOM 9316 N N . LYS A 1 49 ? 7.047 12.096 1.699 1.00 0.00 49 LYS A N 6
ATOM 9317 C CA . LYS A 1 49 ? 8.047 13.144 1.797 1.00 0.00 49 LYS A CA 6
ATOM 9318 C C . LYS A 1 49 ? 8.758 13.040 3.148 1.00 0.00 49 LYS A C 6
ATOM 9319 O O . LYS A 1 49 ? 8.644 13.934 3.984 1.00 0.00 49 LYS A O 6
ATOM 9338 N N . ASP A 1 50 ? 9.477 11.940 3.319 1.00 0.00 50 ASP A N 6
ATOM 9339 C CA . ASP A 1 50 ? 10.206 11.707 4.554 1.00 0.00 50 ASP A CA 6
ATOM 9340 C C . ASP A 1 50 ? 11.708 11.703 4.261 1.00 0.00 50 ASP A C 6
ATOM 9341 O O . ASP A 1 50 ? 12.523 11.712 5.182 1.00 0.00 50 ASP A O 6
ATOM 9350 N N . ALA A 1 51 ? 12.028 11.689 2.975 1.00 0.00 51 ALA A N 6
ATOM 9351 C CA . ALA A 1 51 ? 13.417 11.683 2.550 1.00 0.00 51 ALA A CA 6
ATOM 9352 C C . ALA A 1 51 ? 13.955 10.252 2.599 1.00 0.00 51 ALA A C 6
ATOM 9353 O O . ALA A 1 51 ? 14.504 9.757 1.615 1.00 0.00 51 ALA A O 6
ATOM 9360 N N . GLY A 1 52 ? 13.780 9.627 3.753 1.00 0.00 52 GLY A N 6
ATOM 9361 C CA . GLY A 1 52 ? 14.241 8.262 3.943 1.00 0.00 52 GLY A CA 6
ATOM 9362 C C . GLY A 1 52 ? 13.733 7.351 2.824 1.00 0.00 52 GLY A C 6
ATOM 9363 O O . GLY A 1 52 ? 14.290 6.279 2.590 1.00 0.00 52 GLY A O 6
ATOM 9367 N N . ILE A 1 53 ? 12.681 7.810 2.163 1.00 0.00 53 ILE A N 6
ATOM 9368 C CA . ILE A 1 53 ? 12.091 7.050 1.074 1.00 0.00 53 ILE A CA 6
ATOM 9369 C C . ILE A 1 53 ? 12.668 7.540 -0.256 1.00 0.00 53 ILE A C 6
ATOM 9370 O O . ILE A 1 53 ? 12.905 8.734 -0.431 1.00 0.00 53 ILE A O 6
ATOM 9386 N N . SER A 1 54 ? 12.876 6.594 -1.159 1.00 0.00 54 SER A N 6
ATOM 9387 C CA . SER A 1 54 ? 13.420 6.915 -2.468 1.00 0.00 54 SER A CA 6
ATOM 9388 C C . SER A 1 54 ? 12.327 6.798 -3.532 1.00 0.00 54 SER A C 6
ATOM 9389 O O . SER A 1 54 ? 11.356 6.066 -3.351 1.00 0.00 54 SER A O 6
ATOM 9397 N N . THR A 1 55 ? 12.523 7.531 -4.618 1.00 0.00 55 THR A N 6
ATOM 9398 C CA . THR A 1 55 ? 11.566 7.519 -5.711 1.00 0.00 55 THR A CA 6
ATOM 9399 C C . THR A 1 55 ? 11.034 6.102 -5.938 1.00 0.00 55 THR A C 6
ATOM 9400 O O . THR A 1 55 ? 9.826 5.900 -6.054 1.00 0.00 55 THR A O 6
ATOM 9411 N N . LYS A 1 56 ? 11.961 5.158 -5.996 1.00 0.00 56 LYS A N 6
ATOM 9412 C CA . LYS A 1 56 ? 11.600 3.766 -6.207 1.00 0.00 56 LYS A CA 6
ATOM 9413 C C . LYS A 1 56 ? 12.043 2.940 -4.998 1.00 0.00 56 LYS A C 6
ATOM 9414 O O . LYS A 1 56 ? 12.967 2.135 -5.096 1.00 0.00 56 LYS A O 6
ATOM 9433 N N . HIS A 1 57 ? 11.363 3.168 -3.884 1.00 0.00 57 HIS A N 6
ATOM 9434 C CA . HIS A 1 57 ? 11.674 2.455 -2.657 1.00 0.00 57 HIS A CA 6
ATOM 9435 C C . HIS A 1 57 ? 11.224 0.998 -2.782 1.00 0.00 57 HIS A C 6
ATOM 9436 O O . HIS A 1 57 ? 12.050 0.087 -2.778 1.00 0.00 57 HIS A O 6
ATOM 9450 N N . LEU A 1 58 ? 9.915 0.824 -2.889 1.00 0.00 58 LEU A N 6
ATOM 9451 C CA . LEU A 1 58 ? 9.345 -0.507 -3.015 1.00 0.00 58 LEU A CA 6
ATOM 9452 C C . LEU A 1 58 ? 8.043 -0.426 -3.814 1.00 0.00 58 LEU A C 6
ATOM 9453 O O . LEU A 1 58 ? 7.557 0.666 -4.107 1.00 0.00 58 LEU A O 6
ATOM 9469 N N . ARG A 1 59 ? 7.514 -1.595 -4.143 1.00 0.00 59 ARG A N 6
ATOM 9470 C CA . ARG A 1 59 ? 6.278 -1.670 -4.903 1.00 0.00 59 ARG A CA 6
ATOM 9471 C C . ARG A 1 59 ? 5.327 -2.687 -4.269 1.00 0.00 59 ARG A C 6
ATOM 9472 O O . ARG A 1 59 ? 5.758 -3.744 -3.810 1.00 0.00 59 ARG A O 6
ATOM 9493 N N . ILE A 1 60 ? 4.050 -2.333 -4.264 1.00 0.00 60 ILE A N 6
ATOM 9494 C CA . ILE A 1 60 ? 3.034 -3.202 -3.694 1.00 0.00 60 ILE A CA 6
ATOM 9495 C C . ILE A 1 60 ? 2.194 -3.805 -4.821 1.00 0.00 60 ILE A C 6
ATOM 9496 O O . ILE A 1 60 ? 1.919 -3.140 -5.819 1.00 0.00 60 ILE A O 6
ATOM 9512 N N . GLU A 1 61 ? 1.809 -5.057 -4.625 1.00 0.00 61 GLU A N 6
ATOM 9513 C CA . GLU A 1 61 ? 1.005 -5.757 -5.612 1.00 0.00 61 GLU A CA 6
ATOM 9514 C C . GLU A 1 61 ? 0.171 -6.850 -4.941 1.00 0.00 61 GLU A C 6
ATOM 9515 O O . GLU A 1 61 ? 0.371 -7.153 -3.765 1.00 0.00 61 GLU A O 6
ATOM 9527 N N . SER A 1 62 ? -0.745 -7.411 -5.716 1.00 0.00 62 SER A N 6
ATOM 9528 C CA . SER A 1 62 ? -1.609 -8.464 -5.211 1.00 0.00 62 SER A CA 6
ATOM 9529 C C . SER A 1 62 ? -1.566 -9.672 -6.149 1.00 0.00 62 SER A C 6
ATOM 9530 O O . SER A 1 62 ? -1.249 -9.534 -7.330 1.00 0.00 62 SER A O 6
ATOM 9538 N N . ASP A 1 63 ? -1.890 -10.828 -5.589 1.00 0.00 63 ASP A N 6
ATOM 9539 C CA . ASP A 1 63 ? -1.893 -12.059 -6.361 1.00 0.00 63 ASP A CA 6
ATOM 9540 C C . ASP A 1 63 ? -2.712 -13.118 -5.621 1.00 0.00 63 ASP A C 6
ATOM 9541 O O . ASP A 1 63 ? -2.898 -13.029 -4.408 1.00 0.00 63 ASP A O 6
ATOM 9550 N N . SER A 1 64 ? -3.179 -14.098 -6.382 1.00 0.00 64 SER A N 6
ATOM 9551 C CA . SER A 1 64 ? -3.973 -15.173 -5.813 1.00 0.00 64 SER A CA 6
ATOM 9552 C C . SER A 1 64 ? -4.976 -14.607 -4.805 1.00 0.00 64 SER A C 6
ATOM 9553 O O . SER A 1 64 ? -5.055 -15.078 -3.672 1.00 0.00 64 SER A O 6
ATOM 9561 N N . GLY A 1 65 ? -5.716 -13.604 -5.255 1.00 0.00 65 GLY A N 6
ATOM 9562 C CA . GLY A 1 65 ? -6.710 -12.969 -4.406 1.00 0.00 65 GLY A CA 6
ATOM 9563 C C . GLY A 1 65 ? -6.112 -12.591 -3.050 1.00 0.00 65 GLY A C 6
ATOM 9564 O O . GLY A 1 65 ? -6.740 -12.798 -2.012 1.00 0.00 65 GLY A O 6
ATOM 9568 N N . ASN A 1 66 ? -4.906 -12.045 -3.101 1.00 0.00 66 ASN A N 6
ATOM 9569 C CA . ASN A 1 66 ? -4.217 -11.637 -1.889 1.00 0.00 66 ASN A CA 6
ATOM 9570 C C . ASN A 1 66 ? -3.295 -10.457 -2.205 1.00 0.00 66 ASN A C 6
ATOM 9571 O O . ASN A 1 66 ? -3.049 -10.151 -3.370 1.00 0.00 66 ASN A O 6
ATOM 9582 N N . TRP A 1 67 ? -2.810 -9.827 -1.145 1.00 0.00 67 TRP A N 6
ATOM 9583 C CA . TRP A 1 67 ? -1.921 -8.687 -1.294 1.00 0.00 67 TRP A CA 6
ATOM 9584 C C . TRP A 1 67 ? -0.531 -9.106 -0.811 1.00 0.00 67 TRP A C 6
ATOM 9585 O O . TRP A 1 67 ? -0.406 -9.863 0.150 1.00 0.00 67 TRP A O 6
ATOM 9606 N N . VAL A 1 68 ? 0.479 -8.595 -1.501 1.00 0.00 68 VAL A N 6
ATOM 9607 C CA . VAL A 1 68 ? 1.855 -8.906 -1.154 1.00 0.00 68 VAL A CA 6
ATOM 9608 C C . VAL A 1 68 ? 2.723 -7.664 -1.364 1.00 0.00 68 VAL A C 6
ATOM 9609 O O . VAL A 1 68 ? 2.483 -6.883 -2.283 1.00 0.00 68 VAL A O 6
ATOM 9622 N N . ILE A 1 69 ? 3.713 -7.520 -0.496 1.00 0.00 69 ILE A N 6
ATOM 9623 C CA . ILE A 1 69 ? 4.618 -6.386 -0.575 1.00 0.00 69 ILE A CA 6
ATOM 9624 C C . ILE A 1 69 ? 6.054 -6.893 -0.719 1.00 0.00 69 ILE A C 6
ATOM 9625 O O . ILE A 1 69 ? 6.396 -7.955 -0.200 1.00 0.00 69 ILE A O 6
ATOM 9641 N N . GLN A 1 70 ? 6.856 -6.112 -1.427 1.00 0.00 70 GLN A N 6
ATOM 9642 C CA . GLN A 1 70 ? 8.247 -6.469 -1.646 1.00 0.00 70 GLN A CA 6
ATOM 9643 C C . GLN A 1 70 ? 9.128 -5.219 -1.609 1.00 0.00 70 GLN A C 6
ATOM 9644 O O . GLN A 1 70 ? 8.802 -4.206 -2.227 1.00 0.00 70 GLN A O 6
ATOM 9658 N N . ASP A 1 71 ? 10.228 -5.330 -0.878 1.00 0.00 71 ASP A N 6
ATOM 9659 C CA . ASP A 1 71 ? 11.158 -4.221 -0.752 1.00 0.00 71 ASP A CA 6
ATOM 9660 C C . ASP A 1 71 ? 12.147 -4.256 -1.919 1.00 0.00 71 ASP A C 6
ATOM 9661 O O . ASP A 1 71 ? 12.964 -5.171 -2.018 1.00 0.00 71 ASP A O 6
ATOM 9670 N N . LEU A 1 72 ? 12.042 -3.249 -2.773 1.00 0.00 72 LEU A N 6
ATOM 9671 C CA . LEU A 1 72 ? 12.917 -3.153 -3.929 1.00 0.00 72 LEU A CA 6
ATOM 9672 C C . LEU A 1 72 ? 14.317 -2.740 -3.470 1.00 0.00 72 LEU A C 6
ATOM 9673 O O . LEU A 1 72 ? 14.843 -1.718 -3.910 1.00 0.00 72 LEU A O 6
ATOM 9689 N N . GLY A 1 73 ? 14.882 -3.556 -2.592 1.00 0.00 73 GLY A N 6
ATOM 9690 C CA . GLY A 1 73 ? 16.211 -3.289 -2.069 1.00 0.00 73 GLY A CA 6
ATOM 9691 C C . GLY A 1 73 ? 16.454 -1.785 -1.931 1.00 0.00 73 GLY A C 6
ATOM 9692 O O . GLY A 1 73 ? 17.494 -1.279 -2.350 1.00 0.00 73 GLY A O 6
ATOM 9696 N N . SER A 1 74 ? 15.477 -1.112 -1.341 1.00 0.00 74 SER A N 6
ATOM 9697 C CA . SER A 1 74 ? 15.571 0.325 -1.143 1.00 0.00 74 SER A CA 6
ATOM 9698 C C . SER A 1 74 ? 16.999 0.705 -0.746 1.00 0.00 74 SER A C 6
ATOM 9699 O O . SER A 1 74 ? 17.836 0.971 -1.607 1.00 0.00 74 SER A O 6
ATOM 9707 N N . SER A 1 75 ? 17.233 0.719 0.558 1.00 0.00 75 SER A N 6
ATOM 9708 C CA . SER A 1 75 ? 18.545 1.063 1.079 1.00 0.00 75 SER A CA 6
ATOM 9709 C C . SER A 1 75 ? 18.605 0.770 2.579 1.00 0.00 75 SER A C 6
ATOM 9710 O O . SER A 1 75 ? 19.461 0.013 3.033 1.00 0.00 75 SER A O 6
ATOM 9718 N N . ASN A 1 76 ? 17.685 1.386 3.308 1.00 0.00 76 ASN A N 6
ATOM 9719 C CA . ASN A 1 76 ? 17.623 1.200 4.747 1.00 0.00 76 ASN A CA 6
ATOM 9720 C C . ASN A 1 76 ? 16.997 -0.161 5.055 1.00 0.00 76 ASN A C 6
ATOM 9721 O O . ASN A 1 76 ? 17.522 -0.920 5.869 1.00 0.00 76 ASN A O 6
ATOM 9732 N N . GLY A 1 77 ? 15.884 -0.430 4.389 1.00 0.00 77 GLY A N 6
ATOM 9733 C CA . GLY A 1 77 ? 15.181 -1.687 4.581 1.00 0.00 77 GLY A CA 6
ATOM 9734 C C . GLY A 1 77 ? 13.760 -1.447 5.096 1.00 0.00 77 GLY A C 6
ATOM 9735 O O . GLY A 1 77 ? 13.517 -0.497 5.838 1.00 0.00 77 GLY A O 6
ATOM 9739 N N . THR A 1 78 ? 12.859 -2.325 4.681 1.00 0.00 78 THR A N 6
ATOM 9740 C CA . THR A 1 78 ? 11.469 -2.221 5.090 1.00 0.00 78 THR A CA 6
ATOM 9741 C C . THR A 1 78 ? 11.211 -3.083 6.327 1.00 0.00 78 THR A C 6
ATOM 9742 O O . THR A 1 78 ? 11.870 -4.103 6.526 1.00 0.00 78 THR A O 6
ATOM 9753 N N . LEU A 1 79 ? 10.251 -2.643 7.127 1.00 0.00 79 LEU A N 6
ATOM 9754 C CA . LEU A 1 79 ? 9.898 -3.362 8.339 1.00 0.00 79 LEU A CA 6
ATOM 9755 C C . LEU A 1 79 ? 8.401 -3.678 8.322 1.00 0.00 79 LEU A C 6
ATOM 9756 O O . LEU A 1 79 ? 7.593 -2.855 7.894 1.00 0.00 79 LEU A O 6
ATOM 9772 N N . LEU A 1 80 ? 8.076 -4.873 8.792 1.00 0.00 80 LEU A N 6
ATOM 9773 C CA . LEU A 1 80 ? 6.690 -5.308 8.836 1.00 0.00 80 LEU A CA 6
ATOM 9774 C C . LEU A 1 80 ? 6.337 -5.728 10.265 1.00 0.00 80 LEU A C 6
ATOM 9775 O O . LEU A 1 80 ? 6.725 -6.805 10.713 1.00 0.00 80 LEU A O 6
ATOM 9791 N N . ASN A 1 81 ? 5.604 -4.854 10.940 1.00 0.00 81 ASN A N 6
ATOM 9792 C CA . ASN A 1 81 ? 5.194 -5.121 12.308 1.00 0.00 81 ASN A CA 6
ATOM 9793 C C . ASN A 1 81 ? 6.428 -5.127 13.213 1.00 0.00 81 ASN A C 6
ATOM 9794 O O . ASN A 1 81 ? 6.603 -4.231 14.037 1.00 0.00 81 ASN A O 6
ATOM 9805 N N . SER A 1 82 ? 7.251 -6.149 13.030 1.00 0.00 82 SER A N 6
ATOM 9806 C CA . SER A 1 82 ? 8.463 -6.285 13.820 1.00 0.00 82 SER A CA 6
ATOM 9807 C C . SER A 1 82 ? 9.422 -7.266 13.143 1.00 0.00 82 SER A C 6
ATOM 9808 O O . SER A 1 82 ? 9.802 -8.276 13.734 1.00 0.00 82 SER A O 6
ATOM 9816 N N . ASN A 1 83 ? 9.786 -6.935 11.913 1.00 0.00 83 ASN A N 6
ATOM 9817 C CA . ASN A 1 83 ? 10.693 -7.775 11.149 1.00 0.00 83 ASN A CA 6
ATOM 9818 C C . ASN A 1 83 ? 11.048 -7.073 9.837 1.00 0.00 83 ASN A C 6
ATOM 9819 O O . ASN A 1 83 ? 10.168 -6.563 9.144 1.00 0.00 83 ASN A O 6
ATOM 9830 N N . ALA A 1 84 ? 12.337 -7.070 9.534 1.00 0.00 84 ALA A N 6
ATOM 9831 C CA . ALA A 1 84 ? 12.819 -6.439 8.317 1.00 0.00 84 ALA A CA 6
ATOM 9832 C C . ALA A 1 84 ? 12.504 -7.340 7.121 1.00 0.00 84 ALA A C 6
ATOM 9833 O O . ALA A 1 84 ? 12.950 -8.485 7.068 1.00 0.00 84 ALA A O 6
ATOM 9840 N N . LEU A 1 85 ? 11.737 -6.789 6.192 1.00 0.00 85 LEU A N 6
ATOM 9841 C CA . LEU A 1 85 ? 11.357 -7.529 5.000 1.00 0.00 85 LEU A CA 6
ATOM 9842 C C . LEU A 1 85 ? 12.606 -7.820 4.166 1.00 0.00 85 LEU A C 6
ATOM 9843 O O . LEU A 1 85 ? 13.695 -7.346 4.485 1.00 0.00 85 LEU A O 6
ATOM 9859 N N . ASP A 1 86 ? 12.406 -8.598 3.112 1.00 0.00 86 ASP A N 6
ATOM 9860 C CA . ASP A 1 86 ? 13.503 -8.958 2.229 1.00 0.00 86 ASP A CA 6
ATOM 9861 C C . ASP A 1 86 ? 13.134 -8.592 0.790 1.00 0.00 86 ASP A C 6
ATOM 9862 O O . ASP A 1 86 ? 11.959 -8.593 0.427 1.00 0.00 86 ASP A O 6
ATOM 9871 N N . PRO A 1 87 ? 14.187 -8.280 -0.012 1.00 0.00 87 PRO A N 6
ATOM 9872 C CA . PRO A 1 87 ? 13.986 -7.914 -1.403 1.00 0.00 87 PRO A CA 6
ATOM 9873 C C . PRO A 1 87 ? 13.659 -9.144 -2.253 1.00 0.00 87 PRO A C 6
ATOM 9874 O O . PRO A 1 87 ? 12.576 -9.235 -2.828 1.00 0.00 87 PRO A O 6
ATOM 9885 N N . GLU A 1 88 ? 14.616 -10.059 -2.304 1.00 0.00 88 GLU A N 6
ATOM 9886 C CA . GLU A 1 88 ? 14.443 -11.279 -3.073 1.00 0.00 88 GLU A CA 6
ATOM 9887 C C . GLU A 1 88 ? 13.224 -12.055 -2.572 1.00 0.00 88 GLU A C 6
ATOM 9888 O O . GLU A 1 88 ? 12.591 -12.784 -3.334 1.00 0.00 88 GLU A O 6
ATOM 9900 N N . THR A 1 89 ? 12.931 -11.872 -1.292 1.00 0.00 89 THR A N 6
ATOM 9901 C CA . THR A 1 89 ? 11.799 -12.546 -0.680 1.00 0.00 89 THR A CA 6
ATOM 9902 C C . THR A 1 89 ? 10.576 -11.626 -0.664 1.00 0.00 89 THR A C 6
ATOM 9903 O O . THR A 1 89 ? 10.713 -10.408 -0.569 1.00 0.00 89 THR A O 6
ATOM 9914 N N . SER A 1 90 ? 9.409 -12.245 -0.757 1.00 0.00 90 SER A N 6
ATOM 9915 C CA . SER A 1 90 ? 8.163 -11.498 -0.754 1.00 0.00 90 SER A CA 6
ATOM 9916 C C . SER A 1 90 ? 7.239 -12.024 0.346 1.00 0.00 90 SER A C 6
ATOM 9917 O O . SER A 1 90 ? 7.184 -13.228 0.593 1.00 0.00 90 SER A O 6
ATOM 9925 N N . VAL A 1 91 ? 6.536 -11.096 0.979 1.00 0.00 91 VAL A N 6
ATOM 9926 C CA . VAL A 1 91 ? 5.618 -11.451 2.047 1.00 0.00 91 VAL A CA 6
ATOM 9927 C C . VAL A 1 91 ? 4.203 -11.015 1.663 1.00 0.00 91 VAL A C 6
ATOM 9928 O O . VAL A 1 91 ? 4.027 -10.117 0.842 1.00 0.00 91 VAL A O 6
ATOM 9941 N N . ASN A 1 92 ? 3.229 -11.672 2.276 1.00 0.00 92 ASN A N 6
ATOM 9942 C CA . ASN A 1 92 ? 1.834 -11.363 2.009 1.00 0.00 92 ASN A CA 6
ATOM 9943 C C . ASN A 1 92 ? 1.329 -10.363 3.051 1.00 0.00 92 ASN A C 6
ATOM 9944 O O . ASN A 1 92 ? 1.418 -10.615 4.252 1.00 0.00 92 ASN A O 6
ATOM 9955 N N . LEU A 1 93 ? 0.810 -9.250 2.554 1.00 0.00 93 LEU A N 6
ATOM 9956 C CA . LEU A 1 93 ? 0.290 -8.212 3.427 1.00 0.00 93 LEU A CA 6
ATOM 9957 C C . LEU A 1 93 ? -0.885 -8.769 4.232 1.00 0.00 93 LEU A C 6
ATOM 9958 O O . LEU A 1 93 ? -1.525 -9.734 3.816 1.00 0.00 93 LEU A O 6
ATOM 9974 N N . GLY A 1 94 ? -1.135 -8.137 5.369 1.00 0.00 94 GLY A N 6
ATOM 9975 C CA . GLY A 1 94 ? -2.222 -8.557 6.236 1.00 0.00 94 GLY A CA 6
ATOM 9976 C C . GLY A 1 94 ? -2.927 -7.350 6.858 1.00 0.00 94 GLY A C 6
ATOM 9977 O O . GLY A 1 94 ? -2.312 -6.302 7.055 1.00 0.00 94 GLY A O 6
ATOM 9981 N N . ASP A 1 95 ? -4.206 -7.536 7.148 1.00 0.00 95 ASP A N 6
ATOM 9982 C CA . ASP A 1 95 ? -5.000 -6.475 7.743 1.00 0.00 95 ASP A CA 6
ATOM 9983 C C . ASP A 1 95 ? -4.468 -6.169 9.145 1.00 0.00 95 ASP A C 6
ATOM 9984 O O . ASP A 1 95 ? -4.603 -6.985 10.055 1.00 0.00 95 ASP A O 6
ATOM 9993 N N . GLY A 1 96 ? -3.874 -4.992 9.274 1.00 0.00 96 GLY A N 6
ATOM 9994 C CA . GLY A 1 96 ? -3.320 -4.569 10.550 1.00 0.00 96 GLY A CA 6
ATOM 9995 C C . GLY A 1 96 ? -1.793 -4.666 10.544 1.00 0.00 96 GLY A C 6
ATOM 9996 O O . GLY A 1 96 ? -1.158 -4.580 11.594 1.00 0.00 96 GLY A O 6
ATOM 10000 N N . ASP A 1 97 ? -1.248 -4.843 9.349 1.00 0.00 97 ASP A N 6
ATOM 10001 C CA . ASP A 1 97 ? 0.192 -4.952 9.193 1.00 0.00 97 ASP A CA 6
ATOM 10002 C C . ASP A 1 97 ? 0.798 -3.550 9.097 1.00 0.00 97 ASP A C 6
ATOM 10003 O O . ASP A 1 97 ? 0.433 -2.771 8.218 1.00 0.00 97 ASP A O 6
ATOM 10012 N N . VAL A 1 98 ? 1.714 -3.272 10.014 1.00 0.00 98 VAL A N 6
ATOM 10013 C CA . VAL A 1 98 ? 2.373 -1.978 10.044 1.00 0.00 98 VAL A CA 6
ATOM 10014 C C . VAL A 1 98 ? 3.655 -2.044 9.211 1.00 0.00 98 VAL A C 6
ATOM 10015 O O . VAL A 1 98 ? 4.515 -2.889 9.455 1.00 0.00 98 VAL A O 6
ATOM 10028 N N . ILE A 1 99 ? 3.742 -1.142 8.244 1.00 0.00 99 ILE A N 6
ATOM 10029 C CA . ILE A 1 99 ? 4.904 -1.088 7.374 1.00 0.00 99 ILE A CA 6
ATOM 10030 C C . ILE A 1 99 ? 5.752 0.133 7.738 1.00 0.00 99 ILE A C 6
ATOM 10031 O O . ILE A 1 99 ? 5.347 1.269 7.500 1.00 0.00 99 ILE A O 6
ATOM 10047 N N . LYS A 1 100 ? 6.915 -0.144 8.311 1.00 0.00 100 LYS A N 6
ATOM 10048 C CA . LYS A 1 100 ? 7.824 0.917 8.711 1.00 0.00 100 LYS A CA 6
ATOM 10049 C C . LYS A 1 100 ? 8.918 1.070 7.653 1.00 0.00 100 LYS A C 6
ATOM 10050 O O . LYS A 1 100 ? 9.822 0.241 7.565 1.00 0.00 100 LYS A O 6
ATOM 10069 N N . LEU A 1 101 ? 8.801 2.138 6.877 1.00 0.00 101 LEU A N 6
ATOM 10070 C CA . LEU A 1 101 ? 9.769 2.411 5.828 1.00 0.00 101 LEU A CA 6
ATOM 10071 C C . LEU A 1 101 ? 10.334 3.820 6.016 1.00 0.00 101 LEU A C 6
ATOM 10072 O O . LEU A 1 101 ? 9.792 4.612 6.785 1.00 0.00 101 LEU A O 6
ATOM 10088 N N . GLY A 1 102 ? 11.415 4.091 5.299 1.00 0.00 102 GLY A N 6
ATOM 10089 C CA . GLY A 1 102 ? 12.058 5.391 5.377 1.00 0.00 102 GLY A CA 6
ATOM 10090 C C . GLY A 1 102 ? 12.626 5.639 6.776 1.00 0.00 102 GLY A C 6
ATOM 10091 O O . GLY A 1 102 ? 13.228 4.748 7.373 1.00 0.00 102 GLY A O 6
ATOM 10095 N N . GLU A 1 103 ? 12.414 6.855 7.259 1.00 0.00 103 GLU A N 6
ATOM 10096 C CA . GLU A 1 103 ? 12.897 7.231 8.576 1.00 0.00 103 GLU A CA 6
ATOM 10097 C C . GLU A 1 103 ? 11.820 6.967 9.631 1.00 0.00 103 GLU A C 6
ATOM 10098 O O . GLU A 1 103 ? 11.905 5.995 10.380 1.00 0.00 103 GLU A O 6
ATOM 10110 N N . TYR A 1 104 ? 10.833 7.850 9.657 1.00 0.00 104 TYR A N 6
ATOM 10111 C CA . TYR A 1 104 ? 9.742 7.725 10.608 1.00 0.00 104 TYR A CA 6
ATOM 10112 C C . TYR A 1 104 ? 8.393 7.651 9.889 1.00 0.00 104 TYR A C 6
ATOM 10113 O O . TYR A 1 104 ? 7.494 8.443 10.166 1.00 0.00 104 TYR A O 6
ATOM 10131 N N . THR A 1 105 ? 8.296 6.692 8.979 1.00 0.00 105 THR A N 6
ATOM 10132 C CA . THR A 1 105 ? 7.072 6.505 8.218 1.00 0.00 105 THR A CA 6
ATOM 10133 C C . THR A 1 105 ? 6.485 5.118 8.487 1.00 0.00 105 THR A C 6
ATOM 10134 O O . THR A 1 105 ? 7.171 4.109 8.335 1.00 0.00 105 THR A O 6
ATOM 10145 N N . SER A 1 106 ? 5.220 5.113 8.881 1.00 0.00 106 SER A N 6
ATOM 10146 C CA . SER A 1 106 ? 4.532 3.867 9.172 1.00 0.00 106 SER A CA 6
ATOM 10147 C C . SER A 1 106 ? 3.219 3.798 8.389 1.00 0.00 106 SER A C 6
ATOM 10148 O O . SER A 1 106 ? 2.453 4.761 8.369 1.00 0.00 106 SER A O 6
ATOM 10156 N N . ILE A 1 107 ? 2.999 2.651 7.764 1.00 0.00 107 ILE A N 6
ATOM 10157 C CA . ILE A 1 107 ? 1.792 2.445 6.981 1.00 0.00 107 ILE A CA 6
ATOM 10158 C C . ILE A 1 107 ? 1.003 1.273 7.569 1.00 0.00 107 ILE A C 6
ATOM 10159 O O . ILE A 1 107 ? 1.587 0.272 7.982 1.00 0.00 107 ILE A O 6
ATOM 10175 N N . LEU A 1 108 ? -0.311 1.437 7.587 1.00 0.00 108 LEU A N 6
ATOM 10176 C CA . LEU A 1 108 ? -1.187 0.405 8.117 1.00 0.00 108 LEU A CA 6
ATOM 10177 C C . LEU A 1 108 ? -1.961 -0.241 6.967 1.00 0.00 108 LEU A C 6
ATOM 10178 O O . LEU A 1 108 ? -2.623 0.449 6.194 1.00 0.00 108 LEU A O 6
ATOM 10194 N N . VAL A 1 109 ? -1.851 -1.559 6.889 1.00 0.00 109 VAL A N 6
ATOM 10195 C CA . VAL A 1 109 ? -2.533 -2.307 5.846 1.00 0.00 109 VAL A CA 6
ATOM 10196 C C . VAL A 1 109 ? -3.922 -2.713 6.340 1.00 0.00 109 VAL A C 6
ATOM 10197 O O . VAL A 1 109 ? -4.047 -3.417 7.342 1.00 0.00 109 VAL A O 6
ATOM 10210 N N . ASN A 1 110 ? -4.932 -2.253 5.616 1.00 0.00 110 ASN A N 6
ATOM 10211 C CA . ASN A 1 110 ? -6.307 -2.560 5.969 1.00 0.00 110 ASN A CA 6
ATOM 10212 C C . ASN A 1 110 ? -7.024 -3.143 4.749 1.00 0.00 110 ASN A C 6
ATOM 10213 O O . ASN A 1 110 ? -6.870 -2.643 3.636 1.00 0.00 110 ASN A O 6
ATOM 10224 N N . PHE A 1 111 ? -7.792 -4.194 5.000 1.00 0.00 111 PHE A N 6
ATOM 10225 C CA . PHE A 1 111 ? -8.533 -4.850 3.936 1.00 0.00 111 PHE A CA 6
ATOM 10226 C C . PHE A 1 111 ? -9.995 -4.399 3.927 1.00 0.00 111 PHE A C 6
ATOM 10227 O O . PHE A 1 111 ? -10.774 -4.787 4.796 1.00 0.00 111 PHE A O 6
ATOM 10244 N N . VAL A 1 112 ? -10.323 -3.585 2.934 1.00 0.00 112 VAL A N 6
ATOM 10245 C CA . VAL A 1 112 ? -11.677 -3.077 2.800 1.00 0.00 112 VAL A CA 6
ATOM 10246 C C . VAL A 1 112 ? -12.496 -4.039 1.938 1.00 0.00 112 VAL A C 6
ATOM 10247 O O . VAL A 1 112 ? -12.281 -4.132 0.730 1.00 0.00 112 VAL A O 6
ATOM 10260 N N . SER A 1 113 ? -13.417 -4.732 2.591 1.00 0.00 113 SER A N 6
ATOM 10261 C CA . SER A 1 113 ? -14.269 -5.684 1.899 1.00 0.00 113 SER A CA 6
ATOM 10262 C C . SER A 1 113 ? -15.367 -4.944 1.133 1.00 0.00 113 SER A C 6
ATOM 10263 O O . SER A 1 113 ? -15.821 -3.884 1.561 1.00 0.00 113 SER A O 6
ATOM 10271 N N . GLY A 1 114 ? -15.762 -5.532 0.014 1.00 0.00 114 GLY A N 6
ATOM 10272 C CA . GLY A 1 114 ? -16.799 -4.941 -0.816 1.00 0.00 114 GLY A CA 6
ATOM 10273 C C . GLY A 1 114 ? -18.191 -5.316 -0.304 1.00 0.00 114 GLY A C 6
ATOM 10274 O O . GLY A 1 114 ? -18.335 -6.243 0.491 1.00 0.00 114 GLY A O 6
ATOM 10278 N N . PRO A 1 115 ? -19.207 -4.556 -0.794 1.00 0.00 115 PRO A N 6
ATOM 10279 C CA . PRO A 1 115 ? -20.583 -4.799 -0.394 1.00 0.00 115 PRO A CA 6
ATOM 10280 C C . PRO A 1 115 ? -21.140 -6.048 -1.080 1.00 0.00 115 PRO A C 6
ATOM 10281 O O . PRO A 1 115 ? -21.375 -6.046 -2.287 1.00 0.00 115 PRO A O 6
ATOM 10292 N N . SER A 1 116 ? -21.337 -7.085 -0.279 1.00 0.00 116 SER A N 6
ATOM 10293 C CA . SER A 1 116 ? -21.863 -8.338 -0.793 1.00 0.00 116 SER A CA 6
ATOM 10294 C C . SER A 1 116 ? -22.124 -9.309 0.361 1.00 0.00 116 SER A C 6
ATOM 10295 O O . SER A 1 116 ? -23.254 -9.752 0.560 1.00 0.00 116 SER A O 6
ATOM 10303 N N . SER A 1 117 ? -21.060 -9.610 1.091 1.00 0.00 117 SER A N 6
ATOM 10304 C CA . SER A 1 117 ? -21.160 -10.519 2.220 1.00 0.00 117 SER A CA 6
ATOM 10305 C C . SER A 1 117 ? -20.895 -9.766 3.524 1.00 0.00 117 SER A C 6
ATOM 10306 O O . SER A 1 117 ? -19.758 -9.395 3.811 1.00 0.00 117 SER A O 6
ATOM 10314 N N . GLY A 1 118 ? -21.963 -9.562 4.281 1.00 0.00 118 GLY A N 6
ATOM 10315 C CA . GLY A 1 118 ? -21.860 -8.859 5.548 1.00 0.00 118 GLY A CA 6
ATOM 10316 C C . GLY A 1 118 ? -21.492 -9.821 6.680 1.00 0.00 118 GLY A C 6
ATOM 10317 O O . GLY A 1 118 ? -20.988 -9.398 7.719 1.00 0.00 118 GLY A O 6
ATOM 10321 N N . GLY A 1 1 ? -30.864 4.074 -8.238 1.00 0.00 1 GLY A N 7
ATOM 10322 C CA . GLY A 1 1 ? -30.582 2.857 -7.497 1.00 0.00 1 GLY A CA 7
ATOM 10323 C C . GLY A 1 1 ? -29.431 2.078 -8.138 1.00 0.00 1 GLY A C 7
ATOM 10324 O O . GLY A 1 1 ? -28.802 2.557 -9.080 1.00 0.00 1 GLY A O 7
ATOM 10328 N N . SER A 1 2 ? -29.190 0.891 -7.600 1.00 0.00 2 SER A N 7
ATOM 10329 C CA . SER A 1 2 ? -28.126 0.042 -8.108 1.00 0.00 2 SER A CA 7
ATOM 10330 C C . SER A 1 2 ? -28.264 -1.369 -7.533 1.00 0.00 2 SER A C 7
ATOM 10331 O O . SER A 1 2 ? -28.739 -1.543 -6.412 1.00 0.00 2 SER A O 7
ATOM 10339 N N . SER A 1 3 ? -27.840 -2.341 -8.328 1.00 0.00 3 SER A N 7
ATOM 10340 C CA . SER A 1 3 ? -27.911 -3.732 -7.913 1.00 0.00 3 SER A CA 7
ATOM 10341 C C . SER A 1 3 ? -26.547 -4.402 -8.095 1.00 0.00 3 SER A C 7
ATOM 10342 O O . SER A 1 3 ? -25.784 -4.032 -8.986 1.00 0.00 3 SER A O 7
ATOM 10350 N N . GLY A 1 4 ? -26.283 -5.375 -7.236 1.00 0.00 4 GLY A N 7
ATOM 10351 C CA . GLY A 1 4 ? -25.025 -6.100 -7.290 1.00 0.00 4 GLY A CA 7
ATOM 10352 C C . GLY A 1 4 ? -23.855 -5.199 -6.888 1.00 0.00 4 GLY A C 7
ATOM 10353 O O . GLY A 1 4 ? -23.487 -4.287 -7.627 1.00 0.00 4 GLY A O 7
ATOM 10357 N N . SER A 1 5 ? -23.303 -5.487 -5.719 1.00 0.00 5 SER A N 7
ATOM 10358 C CA . SER A 1 5 ? -22.182 -4.715 -5.210 1.00 0.00 5 SER A CA 7
ATOM 10359 C C . SER A 1 5 ? -21.377 -5.553 -4.215 1.00 0.00 5 SER A C 7
ATOM 10360 O O . SER A 1 5 ? -20.179 -5.762 -4.400 1.00 0.00 5 SER A O 7
ATOM 10368 N N . SER A 1 6 ? -22.068 -6.012 -3.182 1.00 0.00 6 SER A N 7
ATOM 10369 C CA . SER A 1 6 ? -21.432 -6.823 -2.157 1.00 0.00 6 SER A CA 7
ATOM 10370 C C . SER A 1 6 ? -21.002 -8.168 -2.747 1.00 0.00 6 SER A C 7
ATOM 10371 O O . SER A 1 6 ? -21.843 -8.975 -3.139 1.00 0.00 6 SER A O 7
ATOM 10379 N N . GLY A 1 7 ? -19.693 -8.366 -2.791 1.00 0.00 7 GLY A N 7
ATOM 10380 C CA . GLY A 1 7 ? -19.141 -9.599 -3.326 1.00 0.00 7 GLY A CA 7
ATOM 10381 C C . GLY A 1 7 ? -17.726 -9.378 -3.866 1.00 0.00 7 GLY A C 7
ATOM 10382 O O . GLY A 1 7 ? -17.535 -8.643 -4.834 1.00 0.00 7 GLY A O 7
ATOM 10386 N N . MET A 1 8 ? -16.771 -10.027 -3.216 1.00 0.00 8 MET A N 7
ATOM 10387 C CA . MET A 1 8 ? -15.380 -9.910 -3.619 1.00 0.00 8 MET A CA 7
ATOM 10388 C C . MET A 1 8 ? -14.505 -10.917 -2.869 1.00 0.00 8 MET A C 7
ATOM 10389 O O . MET A 1 8 ? -14.599 -11.037 -1.648 1.00 0.00 8 MET A O 7
ATOM 10403 N N . VAL A 1 9 ? -13.676 -11.615 -3.631 1.00 0.00 9 VAL A N 7
ATOM 10404 C CA . VAL A 1 9 ? -12.786 -12.608 -3.054 1.00 0.00 9 VAL A CA 7
ATOM 10405 C C . VAL A 1 9 ? -11.489 -11.928 -2.611 1.00 0.00 9 VAL A C 7
ATOM 10406 O O . VAL A 1 9 ? -10.678 -12.528 -1.908 1.00 0.00 9 VAL A O 7
ATOM 10419 N N . THR A 1 10 ? -11.334 -10.684 -3.041 1.00 0.00 10 THR A N 7
ATOM 10420 C CA . THR A 1 10 ? -10.149 -9.916 -2.697 1.00 0.00 10 THR A CA 7
ATOM 10421 C C . THR A 1 10 ? -10.544 -8.542 -2.152 1.00 0.00 10 THR A C 7
ATOM 10422 O O . THR A 1 10 ? -11.178 -7.752 -2.850 1.00 0.00 10 THR A O 7
ATOM 10433 N N . PRO A 1 11 ? -10.142 -8.292 -0.877 1.00 0.00 11 PRO A N 7
ATOM 10434 C CA . PRO A 1 11 ? -10.447 -7.028 -0.230 1.00 0.00 11 PRO A CA 7
ATOM 10435 C C . PRO A 1 11 ? -9.554 -5.907 -0.767 1.00 0.00 11 PRO A C 7
ATOM 10436 O O . PRO A 1 11 ? -8.463 -6.167 -1.274 1.00 0.00 11 PRO A O 7
ATOM 10447 N N . SER A 1 12 ? -10.050 -4.686 -0.639 1.00 0.00 12 SER A N 7
ATOM 10448 C CA . SER A 1 12 ? -9.311 -3.525 -1.106 1.00 0.00 12 SER A CA 7
ATOM 10449 C C . SER A 1 12 ? -8.132 -3.245 -0.171 1.00 0.00 12 SER A C 7
ATOM 10450 O O . SER A 1 12 ? -8.229 -3.457 1.037 1.00 0.00 12 SER A O 7
ATOM 10458 N N . LEU A 1 13 ? -7.045 -2.775 -0.766 1.00 0.00 13 LEU A N 7
ATOM 10459 C CA . LEU A 1 13 ? -5.849 -2.464 -0.002 1.00 0.00 13 LEU A CA 7
ATOM 10460 C C . LEU A 1 13 ? -5.885 -0.993 0.417 1.00 0.00 13 LEU A C 7
ATOM 10461 O O . LEU A 1 13 ? -5.756 -0.102 -0.421 1.00 0.00 13 LEU A O 7
ATOM 10477 N N . ARG A 1 14 ? -6.060 -0.785 1.714 1.00 0.00 14 ARG A N 7
ATOM 10478 C CA . ARG A 1 14 ? -6.114 0.563 2.255 1.00 0.00 14 ARG A CA 7
ATOM 10479 C C . ARG A 1 14 ? -4.835 0.873 3.035 1.00 0.00 14 ARG A C 7
ATOM 10480 O O . ARG A 1 14 ? -4.589 0.287 4.088 1.00 0.00 14 ARG A O 7
ATOM 10501 N N . LEU A 1 15 ? -4.056 1.795 2.490 1.00 0.00 15 LEU A N 7
ATOM 10502 C CA . LEU A 1 15 ? -2.809 2.190 3.122 1.00 0.00 15 LEU A CA 7
ATOM 10503 C C . LEU A 1 15 ? -3.063 3.392 4.035 1.00 0.00 15 LEU A C 7
ATOM 10504 O O . LEU A 1 15 ? -3.289 4.502 3.556 1.00 0.00 15 LEU A O 7
ATOM 10520 N N . VAL A 1 16 ? -3.017 3.129 5.332 1.00 0.00 16 VAL A N 7
ATOM 10521 C CA . VAL A 1 16 ? -3.240 4.174 6.316 1.00 0.00 16 VAL A CA 7
ATOM 10522 C C . VAL A 1 16 ? -1.894 4.625 6.888 1.00 0.00 16 VAL A C 7
ATOM 10523 O O . VAL A 1 16 ? -1.123 3.808 7.388 1.00 0.00 16 VAL A O 7
ATOM 10536 N N . PHE A 1 17 ? -1.654 5.925 6.796 1.00 0.00 17 PHE A N 7
ATOM 10537 C CA . PHE A 1 17 ? -0.415 6.495 7.298 1.00 0.00 17 PHE A CA 7
ATOM 10538 C C . PHE A 1 17 ? -0.503 6.760 8.802 1.00 0.00 17 PHE A C 7
ATOM 10539 O O . PHE A 1 17 ? -0.914 7.841 9.222 1.00 0.00 17 PHE A O 7
ATOM 10556 N N . VAL A 1 18 ? -0.111 5.756 9.572 1.00 0.00 18 VAL A N 7
ATOM 10557 C CA . VAL A 1 18 ? -0.141 5.867 11.020 1.00 0.00 18 VAL A CA 7
ATOM 10558 C C . VAL A 1 18 ? 1.004 6.771 11.482 1.00 0.00 18 VAL A C 7
ATOM 10559 O O . VAL A 1 18 ? 0.910 7.413 12.527 1.00 0.00 18 VAL A O 7
ATOM 10572 N N . LYS A 1 19 ? 2.058 6.794 10.680 1.00 0.00 19 LYS A N 7
ATOM 10573 C CA . LYS A 1 19 ? 3.219 7.609 10.992 1.00 0.00 19 LYS A CA 7
ATOM 10574 C C . LYS A 1 19 ? 3.723 8.283 9.715 1.00 0.00 19 LYS A C 7
ATOM 10575 O O . LYS A 1 19 ? 3.092 8.180 8.664 1.00 0.00 19 LYS A O 7
ATOM 10594 N N . GLY A 1 20 ? 4.855 8.958 9.847 1.00 0.00 20 GLY A N 7
ATOM 10595 C CA . GLY A 1 20 ? 5.451 9.649 8.716 1.00 0.00 20 GLY A CA 7
ATOM 10596 C C . GLY A 1 20 ? 4.888 11.065 8.580 1.00 0.00 20 GLY A C 7
ATOM 10597 O O . GLY A 1 20 ? 4.170 11.539 9.460 1.00 0.00 20 GLY A O 7
ATOM 10601 N N . PRO A 1 21 ? 5.244 11.718 7.442 1.00 0.00 21 PRO A N 7
ATOM 10602 C CA . PRO A 1 21 ? 4.782 13.071 7.179 1.00 0.00 21 PRO A CA 7
ATOM 10603 C C . PRO A 1 21 ? 3.310 13.077 6.763 1.00 0.00 21 PRO A C 7
ATOM 10604 O O . PRO A 1 21 ? 2.622 14.085 6.914 1.00 0.00 21 PRO A O 7
ATOM 10615 N N . ARG A 1 22 ? 2.869 11.938 6.248 1.00 0.00 22 ARG A N 7
ATOM 10616 C CA . ARG A 1 22 ? 1.491 11.799 5.810 1.00 0.00 22 ARG A CA 7
ATOM 10617 C C . ARG A 1 22 ? 0.630 11.224 6.937 1.00 0.00 22 ARG A C 7
ATOM 10618 O O . ARG A 1 22 ? -0.544 10.919 6.733 1.00 0.00 22 ARG A O 7
ATOM 10639 N N . GLU A 1 23 ? 1.248 11.095 8.102 1.00 0.00 23 GLU A N 7
ATOM 10640 C CA . GLU A 1 23 ? 0.553 10.562 9.262 1.00 0.00 23 GLU A CA 7
ATOM 10641 C C . GLU A 1 23 ? -0.854 11.155 9.356 1.00 0.00 23 GLU A C 7
ATOM 10642 O O . GLU A 1 23 ? -1.012 12.363 9.530 1.00 0.00 23 GLU A O 7
ATOM 10654 N N . GLY A 1 24 ? -1.841 10.278 9.239 1.00 0.00 24 GLY A N 7
ATOM 10655 C CA . GLY A 1 24 ? -3.229 10.700 9.309 1.00 0.00 24 GLY A CA 7
ATOM 10656 C C . GLY A 1 24 ? -3.921 10.535 7.954 1.00 0.00 24 GLY A C 7
ATOM 10657 O O . GLY A 1 24 ? -5.127 10.753 7.838 1.00 0.00 24 GLY A O 7
ATOM 10661 N N . ASP A 1 25 ? -3.129 10.151 6.964 1.00 0.00 25 ASP A N 7
ATOM 10662 C CA . ASP A 1 25 ? -3.651 9.954 5.622 1.00 0.00 25 ASP A CA 7
ATOM 10663 C C . ASP A 1 25 ? -3.995 8.477 5.425 1.00 0.00 25 ASP A C 7
ATOM 10664 O O . ASP A 1 25 ? -3.471 7.615 6.129 1.00 0.00 25 ASP A O 7
ATOM 10673 N N . ALA A 1 26 ? -4.874 8.230 4.465 1.00 0.00 26 ALA A N 7
ATOM 10674 C CA . ALA A 1 26 ? -5.295 6.871 4.167 1.00 0.00 26 ALA A CA 7
ATOM 10675 C C . ALA A 1 26 ? -5.809 6.806 2.727 1.00 0.00 26 ALA A C 7
ATOM 10676 O O . ALA A 1 26 ? -6.577 7.666 2.299 1.00 0.00 26 ALA A O 7
ATOM 10683 N N . LEU A 1 27 ? -5.367 5.776 2.021 1.00 0.00 27 LEU A N 7
ATOM 10684 C CA . LEU A 1 27 ? -5.773 5.587 0.638 1.00 0.00 27 LEU A CA 7
ATOM 10685 C C . LEU A 1 27 ? -6.482 4.239 0.500 1.00 0.00 27 LEU A C 7
ATOM 10686 O O . LEU A 1 27 ? -6.484 3.436 1.432 1.00 0.00 27 LEU A O 7
ATOM 10702 N N . ASP A 1 28 ? -7.067 4.031 -0.671 1.00 0.00 28 ASP A N 7
ATOM 10703 C CA . ASP A 1 28 ? -7.778 2.794 -0.943 1.00 0.00 28 ASP A CA 7
ATOM 10704 C C . ASP A 1 28 ? -7.635 2.444 -2.426 1.00 0.00 28 ASP A C 7
ATOM 10705 O O . ASP A 1 28 ? -7.675 3.327 -3.282 1.00 0.00 28 ASP A O 7
ATOM 10714 N N . TYR A 1 29 ? -7.472 1.155 -2.685 1.00 0.00 29 TYR A N 7
ATOM 10715 C CA . TYR A 1 29 ? -7.323 0.679 -4.049 1.00 0.00 29 TYR A CA 7
ATOM 10716 C C . TYR A 1 29 ? -8.118 -0.610 -4.270 1.00 0.00 29 TYR A C 7
ATOM 10717 O O . TYR A 1 29 ? -8.572 -1.235 -3.312 1.00 0.00 29 TYR A O 7
ATOM 10735 N N . LYS A 1 30 ? -8.262 -0.969 -5.537 1.00 0.00 30 LYS A N 7
ATOM 10736 C CA . LYS A 1 30 ? -8.995 -2.171 -5.895 1.00 0.00 30 LYS A CA 7
ATOM 10737 C C . LYS A 1 30 ? -8.046 -3.371 -5.859 1.00 0.00 30 LYS A C 7
ATOM 10738 O O . LYS A 1 30 ? -6.827 -3.204 -5.868 1.00 0.00 30 LYS A O 7
ATOM 10757 N N . PRO A 1 31 ? -8.656 -4.586 -5.818 1.00 0.00 31 PRO A N 7
ATOM 10758 C CA . PRO A 1 31 ? -7.879 -5.813 -5.781 1.00 0.00 31 PRO A CA 7
ATOM 10759 C C . PRO A 1 31 ? -7.277 -6.123 -7.153 1.00 0.00 31 PRO A C 7
ATOM 10760 O O . PRO A 1 31 ? -7.998 -6.207 -8.147 1.00 0.00 31 PRO A O 7
ATOM 10771 N N . GLY A 1 32 ? -5.962 -6.284 -7.165 1.00 0.00 32 GLY A N 7
ATOM 10772 C CA . GLY A 1 32 ? -5.256 -6.583 -8.399 1.00 0.00 32 GLY A CA 7
ATOM 10773 C C . GLY A 1 32 ? -4.572 -5.332 -8.956 1.00 0.00 32 GLY A C 7
ATOM 10774 O O . GLY A 1 32 ? -4.107 -5.330 -10.095 1.00 0.00 32 GLY A O 7
ATOM 10778 N N . SER A 1 33 ? -4.532 -4.300 -8.126 1.00 0.00 33 SER A N 7
ATOM 10779 C CA . SER A 1 33 ? -3.913 -3.046 -8.521 1.00 0.00 33 SER A CA 7
ATOM 10780 C C . SER A 1 33 ? -2.617 -2.832 -7.736 1.00 0.00 33 SER A C 7
ATOM 10781 O O . SER A 1 33 ? -2.635 -2.771 -6.508 1.00 0.00 33 SER A O 7
ATOM 10789 N N . THR A 1 34 ? -1.524 -2.723 -8.477 1.00 0.00 34 THR A N 7
ATOM 10790 C CA . THR A 1 34 ? -0.223 -2.517 -7.865 1.00 0.00 34 THR A CA 7
ATOM 10791 C C . THR A 1 34 ? -0.089 -1.076 -7.369 1.00 0.00 34 THR A C 7
ATOM 10792 O O . THR A 1 34 ? -0.405 -0.134 -8.094 1.00 0.00 34 THR A O 7
ATOM 10803 N N . ILE A 1 35 ? 0.380 -0.950 -6.136 1.00 0.00 35 ILE A N 7
ATOM 10804 C CA . ILE A 1 35 ? 0.559 0.360 -5.534 1.00 0.00 35 ILE A CA 7
ATOM 10805 C C . ILE A 1 35 ? 2.045 0.584 -5.244 1.00 0.00 35 ILE A C 7
ATOM 10806 O O . ILE A 1 35 ? 2.554 0.141 -4.216 1.00 0.00 35 ILE A O 7
ATOM 10822 N N . ARG A 1 36 ? 2.698 1.272 -6.169 1.00 0.00 36 ARG A N 7
ATOM 10823 C CA . ARG A 1 36 ? 4.115 1.560 -6.026 1.00 0.00 36 ARG A CA 7
ATOM 10824 C C . ARG A 1 36 ? 4.326 2.705 -5.033 1.00 0.00 36 ARG A C 7
ATOM 10825 O O . ARG A 1 36 ? 3.815 3.806 -5.232 1.00 0.00 36 ARG A O 7
ATOM 10846 N N . VAL A 1 37 ? 5.079 2.405 -3.985 1.00 0.00 37 VAL A N 7
ATOM 10847 C CA . VAL A 1 37 ? 5.364 3.395 -2.960 1.00 0.00 37 VAL A CA 7
ATOM 10848 C C . VAL A 1 37 ? 6.838 3.797 -3.041 1.00 0.00 37 VAL A C 7
ATOM 10849 O O . VAL A 1 37 ? 7.723 2.953 -2.909 1.00 0.00 37 VAL A O 7
ATOM 10862 N N . GLY A 1 38 ? 7.056 5.086 -3.257 1.00 0.00 38 GLY A N 7
ATOM 10863 C CA . GLY A 1 38 ? 8.408 5.610 -3.357 1.00 0.00 38 GLY A CA 7
ATOM 10864 C C . GLY A 1 38 ? 8.517 6.977 -2.679 1.00 0.00 38 GLY A C 7
ATOM 10865 O O . GLY A 1 38 ? 7.800 7.257 -1.720 1.00 0.00 38 GLY A O 7
ATOM 10869 N N . ARG A 1 39 ? 9.421 7.791 -3.204 1.00 0.00 39 ARG A N 7
ATOM 10870 C CA . ARG A 1 39 ? 9.634 9.122 -2.661 1.00 0.00 39 ARG A CA 7
ATOM 10871 C C . ARG A 1 39 ? 8.954 10.171 -3.544 1.00 0.00 39 ARG A C 7
ATOM 10872 O O . ARG A 1 39 ? 8.312 11.090 -3.040 1.00 0.00 39 ARG A O 7
ATOM 10893 N N . ILE A 1 40 ? 9.119 9.997 -4.847 1.00 0.00 40 ILE A N 7
ATOM 10894 C CA . ILE A 1 40 ? 8.529 10.917 -5.805 1.00 0.00 40 ILE A CA 7
ATOM 10895 C C . ILE A 1 40 ? 7.132 10.423 -6.187 1.00 0.00 40 ILE A C 7
ATOM 10896 O O . ILE A 1 40 ? 6.901 9.219 -6.285 1.00 0.00 40 ILE A O 7
ATOM 10912 N N . VAL A 1 41 ? 6.237 11.378 -6.391 1.00 0.00 41 VAL A N 7
ATOM 10913 C CA . VAL A 1 41 ? 4.869 11.055 -6.759 1.00 0.00 41 VAL A CA 7
ATOM 10914 C C . VAL A 1 41 ? 4.821 10.675 -8.241 1.00 0.00 41 VAL A C 7
ATOM 10915 O O . VAL A 1 41 ? 4.044 9.808 -8.637 1.00 0.00 41 VAL A O 7
ATOM 10928 N N . ARG A 1 42 ? 5.660 11.343 -9.018 1.00 0.00 42 ARG A N 7
ATOM 10929 C CA . ARG A 1 42 ? 5.723 11.086 -10.447 1.00 0.00 42 ARG A CA 7
ATOM 10930 C C . ARG A 1 42 ? 6.407 9.744 -10.715 1.00 0.00 42 ARG A C 7
ATOM 10931 O O . ARG A 1 42 ? 7.625 9.629 -10.592 1.00 0.00 42 ARG A O 7
ATOM 10952 N N . GLY A 1 43 ? 5.593 8.763 -11.077 1.00 0.00 43 GLY A N 7
ATOM 10953 C CA . GLY A 1 43 ? 6.105 7.434 -11.364 1.00 0.00 43 GLY A CA 7
ATOM 10954 C C . GLY A 1 43 ? 5.359 6.373 -10.553 1.00 0.00 43 GLY A C 7
ATOM 10955 O O . GLY A 1 43 ? 4.727 5.483 -11.121 1.00 0.00 43 GLY A O 7
ATOM 10959 N N . ASN A 1 44 ? 5.457 6.502 -9.238 1.00 0.00 44 ASN A N 7
ATOM 10960 C CA . ASN A 1 44 ? 4.799 5.565 -8.343 1.00 0.00 44 ASN A CA 7
ATOM 10961 C C . ASN A 1 44 ? 3.503 6.188 -7.822 1.00 0.00 44 ASN A C 7
ATOM 10962 O O . ASN A 1 44 ? 3.419 7.403 -7.651 1.00 0.00 44 ASN A O 7
ATOM 10973 N N . GLU A 1 45 ? 2.523 5.328 -7.585 1.00 0.00 45 GLU A N 7
ATOM 10974 C CA . GLU A 1 45 ? 1.235 5.779 -7.087 1.00 0.00 45 GLU A CA 7
ATOM 10975 C C . GLU A 1 45 ? 1.421 6.633 -5.832 1.00 0.00 45 GLU A C 7
ATOM 10976 O O . GLU A 1 45 ? 1.124 7.827 -5.840 1.00 0.00 45 GLU A O 7
ATOM 10988 N N . ILE A 1 46 ? 1.912 5.989 -4.783 1.00 0.00 46 ILE A N 7
ATOM 10989 C CA . ILE A 1 46 ? 2.141 6.675 -3.523 1.00 0.00 46 ILE A CA 7
ATOM 10990 C C . ILE A 1 46 ? 3.614 7.078 -3.427 1.00 0.00 46 ILE A C 7
ATOM 10991 O O . ILE A 1 46 ? 4.493 6.336 -3.861 1.00 0.00 46 ILE A O 7
ATOM 11007 N N . ALA A 1 47 ? 3.837 8.253 -2.857 1.00 0.00 47 ALA A N 7
ATOM 11008 C CA . ALA A 1 47 ? 5.188 8.764 -2.698 1.00 0.00 47 ALA A CA 7
ATOM 11009 C C . ALA A 1 47 ? 5.232 9.714 -1.500 1.00 0.00 47 ALA A C 7
ATOM 11010 O O . ALA A 1 47 ? 4.541 10.732 -1.484 1.00 0.00 47 ALA A O 7
ATOM 11017 N N . ILE A 1 48 ? 6.051 9.348 -0.525 1.00 0.00 48 ILE A N 7
ATOM 11018 C CA . ILE A 1 48 ? 6.195 10.155 0.675 1.00 0.00 48 ILE A CA 7
ATOM 11019 C C . ILE A 1 48 ? 7.540 10.882 0.637 1.00 0.00 48 ILE A C 7
ATOM 11020 O O . ILE A 1 48 ? 8.591 10.247 0.556 1.00 0.00 48 ILE A O 7
ATOM 11036 N N . LYS A 1 49 ? 7.465 12.203 0.699 1.00 0.00 49 LYS A N 7
ATOM 11037 C CA . LYS A 1 49 ? 8.664 13.023 0.673 1.00 0.00 49 LYS A CA 7
ATOM 11038 C C . LYS A 1 49 ? 9.222 13.147 2.092 1.00 0.00 49 LYS A C 7
ATOM 11039 O O . LYS A 1 49 ? 9.299 14.246 2.639 1.00 0.00 49 LYS A O 7
ATOM 11058 N N . ASP A 1 50 ? 9.598 12.005 2.648 1.00 0.00 50 ASP A N 7
ATOM 11059 C CA . ASP A 1 50 ? 10.147 11.972 3.992 1.00 0.00 50 ASP A CA 7
ATOM 11060 C C . ASP A 1 50 ? 11.669 11.829 3.914 1.00 0.00 50 ASP A C 7
ATOM 11061 O O . ASP A 1 50 ? 12.343 11.759 4.941 1.00 0.00 50 ASP A O 7
ATOM 11070 N N . ALA A 1 51 ? 12.165 11.790 2.686 1.00 0.00 51 ALA A N 7
ATOM 11071 C CA . ALA A 1 51 ? 13.594 11.657 2.461 1.00 0.00 51 ALA A CA 7
ATOM 11072 C C . ALA A 1 51 ? 14.004 10.197 2.664 1.00 0.00 51 ALA A C 7
ATOM 11073 O O . ALA A 1 51 ? 14.534 9.565 1.752 1.00 0.00 51 ALA A O 7
ATOM 11080 N N . GLY A 1 52 ? 13.744 9.705 3.866 1.00 0.00 52 GLY A N 7
ATOM 11081 C CA . GLY A 1 52 ? 14.079 8.331 4.201 1.00 0.00 52 GLY A CA 7
ATOM 11082 C C . GLY A 1 52 ? 13.681 7.379 3.071 1.00 0.00 52 GLY A C 7
ATOM 11083 O O . GLY A 1 52 ? 14.261 6.303 2.928 1.00 0.00 52 GLY A O 7
ATOM 11087 N N . ILE A 1 53 ? 12.694 7.808 2.298 1.00 0.00 53 ILE A N 7
ATOM 11088 C CA . ILE A 1 53 ? 12.212 7.007 1.186 1.00 0.00 53 ILE A CA 7
ATOM 11089 C C . ILE A 1 53 ? 12.927 7.438 -0.096 1.00 0.00 53 ILE A C 7
ATOM 11090 O O . ILE A 1 53 ? 13.362 8.583 -0.213 1.00 0.00 53 ILE A O 7
ATOM 11106 N N . SER A 1 54 ? 13.027 6.499 -1.024 1.00 0.00 54 SER A N 7
ATOM 11107 C CA . SER A 1 54 ? 13.683 6.767 -2.293 1.00 0.00 54 SER A CA 7
ATOM 11108 C C . SER A 1 54 ? 12.679 6.630 -3.440 1.00 0.00 54 SER A C 7
ATOM 11109 O O . SER A 1 54 ? 11.677 5.929 -3.311 1.00 0.00 54 SER A O 7
ATOM 11117 N N . THR A 1 55 ? 12.984 7.310 -4.535 1.00 0.00 55 THR A N 7
ATOM 11118 C CA . THR A 1 55 ? 12.122 7.272 -5.704 1.00 0.00 55 THR A CA 7
ATOM 11119 C C . THR A 1 55 ? 11.523 5.875 -5.880 1.00 0.00 55 THR A C 7
ATOM 11120 O O . THR A 1 55 ? 10.304 5.717 -5.905 1.00 0.00 55 THR A O 7
ATOM 11131 N N . LYS A 1 56 ? 12.409 4.897 -5.999 1.00 0.00 56 LYS A N 7
ATOM 11132 C CA . LYS A 1 56 ? 11.984 3.519 -6.172 1.00 0.00 56 LYS A CA 7
ATOM 11133 C C . LYS A 1 56 ? 12.341 2.718 -4.919 1.00 0.00 56 LYS A C 7
ATOM 11134 O O . LYS A 1 56 ? 13.274 1.916 -4.935 1.00 0.00 56 LYS A O 7
ATOM 11153 N N . HIS A 1 57 ? 11.581 2.963 -3.862 1.00 0.00 57 HIS A N 7
ATOM 11154 C CA . HIS A 1 57 ? 11.806 2.274 -2.602 1.00 0.00 57 HIS A CA 7
ATOM 11155 C C . HIS A 1 57 ? 11.286 0.839 -2.702 1.00 0.00 57 HIS A C 7
ATOM 11156 O O . HIS A 1 57 ? 12.062 -0.113 -2.628 1.00 0.00 57 HIS A O 7
ATOM 11170 N N . LEU A 1 58 ? 9.976 0.729 -2.868 1.00 0.00 58 LEU A N 7
ATOM 11171 C CA . LEU A 1 58 ? 9.343 -0.575 -2.978 1.00 0.00 58 LEU A CA 7
ATOM 11172 C C . LEU A 1 58 ? 8.019 -0.431 -3.731 1.00 0.00 58 LEU A C 7
ATOM 11173 O O . LEU A 1 58 ? 7.571 0.682 -3.999 1.00 0.00 58 LEU A O 7
ATOM 11189 N N . ARG A 1 59 ? 7.429 -1.574 -4.050 1.00 0.00 59 ARG A N 7
ATOM 11190 C CA . ARG A 1 59 ? 6.165 -1.590 -4.765 1.00 0.00 59 ARG A CA 7
ATOM 11191 C C . ARG A 1 59 ? 5.225 -2.634 -4.159 1.00 0.00 59 ARG A C 7
ATOM 11192 O O . ARG A 1 59 ? 5.658 -3.723 -3.787 1.00 0.00 59 ARG A O 7
ATOM 11213 N N . ILE A 1 60 ? 3.955 -2.264 -4.078 1.00 0.00 60 ILE A N 7
ATOM 11214 C CA . ILE A 1 60 ? 2.950 -3.154 -3.523 1.00 0.00 60 ILE A CA 7
ATOM 11215 C C . ILE A 1 60 ? 2.099 -3.726 -4.659 1.00 0.00 60 ILE A C 7
ATOM 11216 O O . ILE A 1 60 ? 1.745 -3.011 -5.595 1.00 0.00 60 ILE A O 7
ATOM 11232 N N . GLU A 1 61 ? 1.796 -5.011 -4.539 1.00 0.00 61 GLU A N 7
ATOM 11233 C CA . GLU A 1 61 ? 0.993 -5.687 -5.544 1.00 0.00 61 GLU A CA 7
ATOM 11234 C C . GLU A 1 61 ? 0.101 -6.743 -4.888 1.00 0.00 61 GLU A C 7
ATOM 11235 O O . GLU A 1 61 ? 0.153 -6.937 -3.674 1.00 0.00 61 GLU A O 7
ATOM 11247 N N . SER A 1 62 ? -0.697 -7.396 -5.719 1.00 0.00 62 SER A N 7
ATOM 11248 C CA . SER A 1 62 ? -1.600 -8.427 -5.235 1.00 0.00 62 SER A CA 7
ATOM 11249 C C . SER A 1 62 ? -1.618 -9.606 -6.210 1.00 0.00 62 SER A C 7
ATOM 11250 O O . SER A 1 62 ? -1.623 -9.413 -7.424 1.00 0.00 62 SER A O 7
ATOM 11258 N N . ASP A 1 63 ? -1.627 -10.803 -5.640 1.00 0.00 63 ASP A N 7
ATOM 11259 C CA . ASP A 1 63 ? -1.645 -12.014 -6.444 1.00 0.00 63 ASP A CA 7
ATOM 11260 C C . ASP A 1 63 ? -3.093 -12.385 -6.767 1.00 0.00 63 ASP A C 7
ATOM 11261 O O . ASP A 1 63 ? -3.967 -11.520 -6.803 1.00 0.00 63 ASP A O 7
ATOM 11270 N N . SER A 1 64 ? -3.303 -13.673 -6.994 1.00 0.00 64 SER A N 7
ATOM 11271 C CA . SER A 1 64 ? -4.631 -14.170 -7.314 1.00 0.00 64 SER A CA 7
ATOM 11272 C C . SER A 1 64 ? -5.679 -13.439 -6.473 1.00 0.00 64 SER A C 7
ATOM 11273 O O . SER A 1 64 ? -6.384 -12.565 -6.975 1.00 0.00 64 SER A O 7
ATOM 11281 N N . GLY A 1 65 ? -5.749 -13.824 -5.207 1.00 0.00 65 GLY A N 7
ATOM 11282 C CA . GLY A 1 65 ? -6.700 -13.216 -4.291 1.00 0.00 65 GLY A CA 7
ATOM 11283 C C . GLY A 1 65 ? -6.035 -12.879 -2.955 1.00 0.00 65 GLY A C 7
ATOM 11284 O O . GLY A 1 65 ? -6.585 -13.168 -1.893 1.00 0.00 65 GLY A O 7
ATOM 11288 N N . ASN A 1 66 ? -4.861 -12.272 -3.051 1.00 0.00 66 ASN A N 7
ATOM 11289 C CA . ASN A 1 66 ? -4.116 -11.892 -1.863 1.00 0.00 66 ASN A CA 7
ATOM 11290 C C . ASN A 1 66 ? -3.206 -10.708 -2.194 1.00 0.00 66 ASN A C 7
ATOM 11291 O O . ASN A 1 66 ? -2.995 -10.391 -3.364 1.00 0.00 66 ASN A O 7
ATOM 11302 N N . TRP A 1 67 ? -2.691 -10.086 -1.144 1.00 0.00 67 TRP A N 7
ATOM 11303 C CA . TRP A 1 67 ? -1.809 -8.943 -1.308 1.00 0.00 67 TRP A CA 7
ATOM 11304 C C . TRP A 1 67 ? -0.413 -9.351 -0.832 1.00 0.00 67 TRP A C 7
ATOM 11305 O O . TRP A 1 67 ? -0.278 -10.149 0.095 1.00 0.00 67 TRP A O 7
ATOM 11326 N N . VAL A 1 68 ? 0.590 -8.785 -1.486 1.00 0.00 68 VAL A N 7
ATOM 11327 C CA . VAL A 1 68 ? 1.970 -9.080 -1.141 1.00 0.00 68 VAL A CA 7
ATOM 11328 C C . VAL A 1 68 ? 2.805 -7.803 -1.259 1.00 0.00 68 VAL A C 7
ATOM 11329 O O . VAL A 1 68 ? 2.473 -6.910 -2.038 1.00 0.00 68 VAL A O 7
ATOM 11342 N N . ILE A 1 69 ? 3.871 -7.757 -0.475 1.00 0.00 69 ILE A N 7
ATOM 11343 C CA . ILE A 1 69 ? 4.756 -6.604 -0.482 1.00 0.00 69 ILE A CA 7
ATOM 11344 C C . ILE A 1 69 ? 6.182 -7.063 -0.792 1.00 0.00 69 ILE A C 7
ATOM 11345 O O . ILE A 1 69 ? 6.600 -8.136 -0.362 1.00 0.00 69 ILE A O 7
ATOM 11361 N N . GLN A 1 70 ? 6.890 -6.226 -1.537 1.00 0.00 70 GLN A N 7
ATOM 11362 C CA . GLN A 1 70 ? 8.260 -6.532 -1.910 1.00 0.00 70 GLN A CA 7
ATOM 11363 C C . GLN A 1 70 ? 9.134 -5.281 -1.796 1.00 0.00 70 GLN A C 7
ATOM 11364 O O . GLN A 1 70 ? 8.817 -4.244 -2.376 1.00 0.00 70 GLN A O 7
ATOM 11378 N N . ASP A 1 71 ? 10.216 -5.421 -1.044 1.00 0.00 71 ASP A N 7
ATOM 11379 C CA . ASP A 1 71 ? 11.137 -4.315 -0.846 1.00 0.00 71 ASP A CA 7
ATOM 11380 C C . ASP A 1 71 ? 12.113 -4.253 -2.023 1.00 0.00 71 ASP A C 7
ATOM 11381 O O . ASP A 1 71 ? 13.019 -5.078 -2.127 1.00 0.00 71 ASP A O 7
ATOM 11390 N N . LEU A 1 72 ? 11.895 -3.266 -2.880 1.00 0.00 72 LEU A N 7
ATOM 11391 C CA . LEU A 1 72 ? 12.743 -3.086 -4.046 1.00 0.00 72 LEU A CA 7
ATOM 11392 C C . LEU A 1 72 ? 14.126 -2.611 -3.595 1.00 0.00 72 LEU A C 7
ATOM 11393 O O . LEU A 1 72 ? 14.567 -1.526 -3.971 1.00 0.00 72 LEU A O 7
ATOM 11409 N N . GLY A 1 73 ? 14.773 -3.448 -2.797 1.00 0.00 73 GLY A N 7
ATOM 11410 C CA . GLY A 1 73 ? 16.097 -3.127 -2.291 1.00 0.00 73 GLY A CA 7
ATOM 11411 C C . GLY A 1 73 ? 16.227 -1.630 -2.005 1.00 0.00 73 GLY A C 7
ATOM 11412 O O . GLY A 1 73 ? 17.088 -0.958 -2.571 1.00 0.00 73 GLY A O 7
ATOM 11416 N N . SER A 1 74 ? 15.359 -1.151 -1.126 1.00 0.00 74 SER A N 7
ATOM 11417 C CA . SER A 1 74 ? 15.365 0.255 -0.758 1.00 0.00 74 SER A CA 7
ATOM 11418 C C . SER A 1 74 ? 16.749 0.654 -0.241 1.00 0.00 74 SER A C 7
ATOM 11419 O O . SER A 1 74 ? 17.671 -0.161 -0.232 1.00 0.00 74 SER A O 7
ATOM 11427 N N . SER A 1 75 ? 16.851 1.907 0.176 1.00 0.00 75 SER A N 7
ATOM 11428 C CA . SER A 1 75 ? 18.107 2.424 0.692 1.00 0.00 75 SER A CA 7
ATOM 11429 C C . SER A 1 75 ? 18.454 1.733 2.012 1.00 0.00 75 SER A C 7
ATOM 11430 O O . SER A 1 75 ? 19.483 1.066 2.116 1.00 0.00 75 SER A O 7
ATOM 11438 N N . ASN A 1 76 ? 17.576 1.915 2.988 1.00 0.00 76 ASN A N 7
ATOM 11439 C CA . ASN A 1 76 ? 17.777 1.317 4.297 1.00 0.00 76 ASN A CA 7
ATOM 11440 C C . ASN A 1 76 ? 17.109 -0.059 4.331 1.00 0.00 76 ASN A C 7
ATOM 11441 O O . ASN A 1 76 ? 17.772 -1.069 4.562 1.00 0.00 76 ASN A O 7
ATOM 11452 N N . GLY A 1 77 ? 15.805 -0.055 4.099 1.00 0.00 77 GLY A N 7
ATOM 11453 C CA . GLY A 1 77 ? 15.040 -1.291 4.101 1.00 0.00 77 GLY A CA 7
ATOM 11454 C C . GLY A 1 77 ? 13.598 -1.042 4.545 1.00 0.00 77 GLY A C 7
ATOM 11455 O O . GLY A 1 77 ? 13.272 0.039 5.034 1.00 0.00 77 GLY A O 7
ATOM 11459 N N . THR A 1 78 ? 12.771 -2.061 4.360 1.00 0.00 78 THR A N 7
ATOM 11460 C CA . THR A 1 78 ? 11.371 -1.966 4.735 1.00 0.00 78 THR A CA 7
ATOM 11461 C C . THR A 1 78 ? 11.086 -2.842 5.957 1.00 0.00 78 THR A C 7
ATOM 11462 O O . THR A 1 78 ? 11.602 -3.953 6.062 1.00 0.00 78 THR A O 7
ATOM 11473 N N . LEU A 1 79 ? 10.266 -2.308 6.850 1.00 0.00 79 LEU A N 7
ATOM 11474 C CA . LEU A 1 79 ? 9.906 -3.027 8.060 1.00 0.00 79 LEU A CA 7
ATOM 11475 C C . LEU A 1 79 ? 8.418 -3.379 8.016 1.00 0.00 79 LEU A C 7
ATOM 11476 O O . LEU A 1 79 ? 7.600 -2.578 7.566 1.00 0.00 79 LEU A O 7
ATOM 11492 N N . LEU A 1 80 ? 8.111 -4.577 8.491 1.00 0.00 80 LEU A N 7
ATOM 11493 C CA . LEU A 1 80 ? 6.736 -5.045 8.511 1.00 0.00 80 LEU A CA 7
ATOM 11494 C C . LEU A 1 80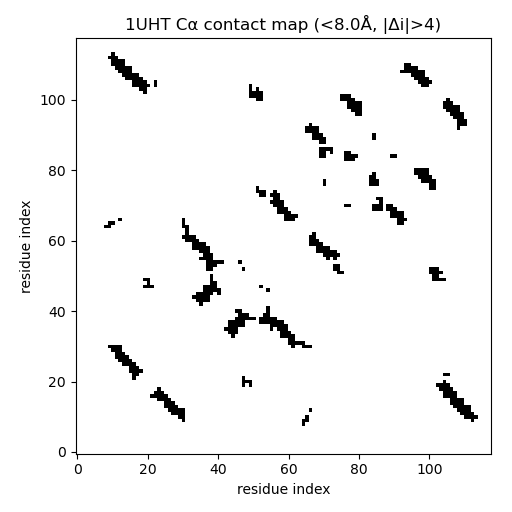 ? 6.381 -5.510 9.925 1.00 0.00 80 LEU A C 7
ATOM 11495 O O . LEU A 1 80 ? 6.833 -6.566 10.367 1.00 0.00 80 LEU A O 7
ATOM 11511 N N . ASN A 1 81 ? 5.575 -4.700 10.595 1.00 0.00 81 ASN A N 7
ATOM 11512 C CA . ASN A 1 81 ? 5.154 -5.015 11.949 1.00 0.00 81 ASN A CA 7
ATOM 11513 C C . ASN A 1 81 ? 6.380 -5.050 12.865 1.00 0.00 81 ASN A C 7
ATOM 11514 O O . ASN A 1 81 ? 6.621 -4.111 13.621 1.00 0.00 81 ASN A O 7
ATOM 11525 N N . SER A 1 82 ? 7.122 -6.143 12.765 1.00 0.00 82 SER A N 7
ATOM 11526 C CA . SER A 1 82 ? 8.316 -6.313 13.575 1.00 0.00 82 SER A CA 7
ATOM 11527 C C . SER A 1 82 ? 9.301 -7.244 12.865 1.00 0.00 82 SER A C 7
ATOM 11528 O O . SER A 1 82 ? 9.644 -8.304 13.386 1.00 0.00 82 SER A O 7
ATOM 11536 N N . ASN A 1 83 ? 9.729 -6.814 11.687 1.00 0.00 83 ASN A N 7
ATOM 11537 C CA . ASN A 1 83 ? 10.668 -7.596 10.901 1.00 0.00 83 ASN A CA 7
ATOM 11538 C C . ASN A 1 83 ? 11.066 -6.804 9.654 1.00 0.00 83 ASN A C 7
ATOM 11539 O O . ASN A 1 83 ? 10.222 -6.176 9.017 1.00 0.00 83 ASN A O 7
ATOM 11550 N N . ALA A 1 84 ? 12.353 -6.859 9.343 1.00 0.00 84 ALA A N 7
ATOM 11551 C CA . ALA A 1 84 ? 12.873 -6.154 8.184 1.00 0.00 84 ALA A CA 7
ATOM 11552 C C . ALA A 1 84 ? 12.648 -7.004 6.932 1.00 0.00 84 ALA A C 7
ATOM 11553 O O . ALA A 1 84 ? 13.138 -8.129 6.844 1.00 0.00 84 ALA A O 7
ATOM 11560 N N . LEU A 1 85 ? 11.905 -6.434 5.994 1.00 0.00 85 LEU A N 7
ATOM 11561 C CA . LEU A 1 85 ? 11.608 -7.126 4.751 1.00 0.00 85 LEU A CA 7
ATOM 11562 C C . LEU A 1 85 ? 12.907 -7.346 3.973 1.00 0.00 85 LEU A C 7
ATOM 11563 O O . LEU A 1 85 ? 13.950 -6.805 4.333 1.00 0.00 85 LEU A O 7
ATOM 11579 N N . ASP A 1 86 ? 12.799 -8.142 2.919 1.00 0.00 86 ASP A N 7
ATOM 11580 C CA . ASP A 1 86 ? 13.952 -8.441 2.086 1.00 0.00 86 ASP A CA 7
ATOM 11581 C C . ASP A 1 86 ? 13.578 -8.245 0.616 1.00 0.00 86 ASP A C 7
ATOM 11582 O O . ASP A 1 86 ? 12.410 -8.359 0.248 1.00 0.00 86 ASP A O 7
ATOM 11591 N N . PRO A 1 87 ? 14.619 -7.945 -0.207 1.00 0.00 87 PRO A N 7
ATOM 11592 C CA . PRO A 1 87 ? 14.412 -7.732 -1.629 1.00 0.00 87 PRO A CA 7
ATOM 11593 C C . PRO A 1 87 ? 14.175 -9.059 -2.354 1.00 0.00 87 PRO A C 7
ATOM 11594 O O . PRO A 1 87 ? 13.356 -9.134 -3.267 1.00 0.00 87 PRO A O 7
ATOM 11605 N N . GLU A 1 88 ? 14.909 -10.073 -1.918 1.00 0.00 88 GLU A N 7
ATOM 11606 C CA . GLU A 1 88 ? 14.789 -11.393 -2.514 1.00 0.00 88 GLU A CA 7
ATOM 11607 C C . GLU A 1 88 ? 13.753 -12.225 -1.756 1.00 0.00 88 GLU A C 7
ATOM 11608 O O . GLU A 1 88 ? 13.906 -13.438 -1.619 1.00 0.00 88 GLU A O 7
ATOM 11620 N N . THR A 1 89 ? 12.721 -11.541 -1.285 1.00 0.00 89 THR A N 7
ATOM 11621 C CA . THR A 1 89 ? 11.660 -12.202 -0.545 1.00 0.00 89 THR A CA 7
ATOM 11622 C C . THR A 1 89 ? 10.363 -11.395 -0.637 1.00 0.00 89 THR A C 7
ATOM 11623 O O . THR A 1 89 ? 10.394 -10.166 -0.677 1.00 0.00 89 THR A O 7
ATOM 11634 N N . SER A 1 90 ? 9.254 -12.120 -0.669 1.00 0.00 90 SER A N 7
ATOM 11635 C CA . SER A 1 90 ? 7.949 -11.487 -0.756 1.00 0.00 90 SER A CA 7
ATOM 11636 C C . SER A 1 90 ? 7.063 -11.954 0.400 1.00 0.00 90 SER A C 7
ATOM 11637 O O . SER A 1 90 ? 6.887 -13.154 0.606 1.00 0.00 90 SER A O 7
ATOM 11645 N N . VAL A 1 91 ? 6.528 -10.982 1.124 1.00 0.00 91 VAL A N 7
ATOM 11646 C CA . VAL A 1 91 ? 5.664 -11.279 2.254 1.00 0.00 91 VAL A CA 7
ATOM 11647 C C . VAL A 1 91 ? 4.220 -10.924 1.894 1.00 0.00 91 VAL A C 7
ATOM 11648 O O . VAL A 1 91 ? 3.976 -9.955 1.176 1.00 0.00 91 VAL A O 7
ATOM 11661 N N . ASN A 1 92 ? 3.301 -11.727 2.408 1.00 0.00 92 ASN A N 7
ATOM 11662 C CA . ASN A 1 92 ? 1.888 -11.510 2.150 1.00 0.00 92 ASN A CA 7
ATOM 11663 C C . ASN A 1 92 ? 1.334 -10.514 3.171 1.00 0.00 92 ASN A C 7
ATOM 11664 O O . ASN A 1 92 ? 1.323 -10.790 4.369 1.00 0.00 92 ASN A O 7
ATOM 11675 N N . LEU A 1 93 ? 0.888 -9.377 2.658 1.00 0.00 93 LEU A N 7
ATOM 11676 C CA . LEU A 1 93 ? 0.334 -8.339 3.511 1.00 0.00 93 LEU A CA 7
ATOM 11677 C C . LEU A 1 93 ? -0.845 -8.909 4.302 1.00 0.00 93 LEU A C 7
ATOM 11678 O O . LEU A 1 93 ? -1.385 -9.956 3.949 1.00 0.00 93 LEU A O 7
ATOM 11694 N N . GLY A 1 94 ? -1.210 -8.194 5.356 1.00 0.00 94 GLY A N 7
ATOM 11695 C CA . GLY A 1 94 ? -2.315 -8.616 6.200 1.00 0.00 94 GLY A CA 7
ATOM 11696 C C . GLY A 1 94 ? -3.034 -7.410 6.807 1.00 0.00 94 GLY A C 7
ATOM 11697 O O . GLY A 1 94 ? -2.436 -6.348 6.976 1.00 0.00 94 GLY A O 7
ATOM 11701 N N . ASP A 1 95 ? -4.306 -7.613 7.117 1.00 0.00 95 ASP A N 7
ATOM 11702 C CA . ASP A 1 95 ? -5.112 -6.554 7.702 1.00 0.00 95 ASP A CA 7
ATOM 11703 C C . ASP A 1 95 ? -4.637 -6.288 9.132 1.00 0.00 95 ASP A C 7
ATOM 11704 O O . ASP A 1 95 ? -4.899 -7.083 10.034 1.00 0.00 95 ASP A O 7
ATOM 11713 N N . GLY A 1 96 ? -3.948 -5.168 9.294 1.00 0.00 96 GLY A N 7
ATOM 11714 C CA . GLY A 1 96 ? -3.435 -4.788 10.599 1.00 0.00 96 GLY A CA 7
ATOM 11715 C C . GLY A 1 96 ? -1.905 -4.806 10.613 1.00 0.00 96 GLY A C 7
ATOM 11716 O O . GLY A 1 96 ? -1.291 -4.824 11.678 1.00 0.00 96 GLY A O 7
ATOM 11720 N N . ASP A 1 97 ? -1.334 -4.802 9.417 1.00 0.00 97 ASP A N 7
ATOM 11721 C CA . ASP A 1 97 ? 0.112 -4.818 9.279 1.00 0.00 97 ASP A CA 7
ATOM 11722 C C . ASP A 1 97 ? 0.629 -3.380 9.200 1.00 0.00 97 ASP A C 7
ATOM 11723 O O . ASP A 1 97 ? -0.003 -2.523 8.584 1.00 0.00 97 ASP A O 7
ATOM 11732 N N . VAL A 1 98 ? 1.772 -3.160 9.833 1.00 0.00 98 VAL A N 7
ATOM 11733 C CA . VAL A 1 98 ? 2.380 -1.840 9.842 1.00 0.00 98 VAL A CA 7
ATOM 11734 C C . VAL A 1 98 ? 3.671 -1.873 9.021 1.00 0.00 98 VAL A C 7
ATOM 11735 O O . VAL A 1 98 ? 4.599 -2.612 9.347 1.00 0.00 98 VAL A O 7
ATOM 11748 N N . ILE A 1 99 ? 3.689 -1.063 7.973 1.00 0.00 99 ILE A N 7
ATOM 11749 C CA . ILE A 1 99 ? 4.851 -0.990 7.104 1.00 0.00 99 ILE A CA 7
ATOM 11750 C C . ILE A 1 99 ? 5.676 0.247 7.465 1.00 0.00 99 ILE A C 7
ATOM 11751 O O . ILE A 1 99 ? 5.292 1.370 7.142 1.00 0.00 99 ILE A O 7
ATOM 11767 N N . LYS A 1 100 ? 6.795 -0.001 8.130 1.00 0.00 100 LYS A N 7
ATOM 11768 C CA . LYS A 1 100 ? 7.678 1.078 8.538 1.00 0.00 100 LYS A CA 7
ATOM 11769 C C . LYS A 1 100 ? 8.792 1.240 7.502 1.00 0.00 100 LYS A C 7
ATOM 11770 O O . LYS A 1 100 ? 9.713 0.427 7.443 1.00 0.00 100 LYS A O 7
ATOM 11789 N N . LEU A 1 101 ? 8.671 2.296 6.710 1.00 0.00 101 LEU A N 7
ATOM 11790 C CA . LEU A 1 101 ? 9.656 2.575 5.680 1.00 0.00 101 LEU A CA 7
ATOM 11791 C C . LEU A 1 101 ? 10.191 3.997 5.863 1.00 0.00 101 LEU A C 7
ATOM 11792 O O . LEU A 1 101 ? 9.569 4.815 6.538 1.00 0.00 101 LEU A O 7
ATOM 11808 N N . GLY A 1 102 ? 11.338 4.247 5.250 1.00 0.00 102 GLY A N 7
ATOM 11809 C CA . GLY A 1 102 ? 11.964 5.555 5.337 1.00 0.00 102 GLY A CA 7
ATOM 11810 C C . GLY A 1 102 ? 12.575 5.780 6.721 1.00 0.00 102 GLY A C 7
ATOM 11811 O O . GLY A 1 102 ? 13.254 4.904 7.254 1.00 0.00 102 GLY A O 7
ATOM 11815 N N . GLU A 1 103 ? 12.310 6.959 7.265 1.00 0.00 103 GLU A N 7
ATOM 11816 C CA . GLU A 1 103 ? 12.825 7.310 8.578 1.00 0.00 103 GLU A CA 7
ATOM 11817 C C . GLU A 1 103 ? 11.797 6.972 9.659 1.00 0.00 103 GLU A C 7
ATOM 11818 O O . GLU A 1 103 ? 12.041 6.115 10.506 1.00 0.00 103 GLU A O 7
ATOM 11830 N N . TYR A 1 104 ? 10.669 7.665 9.595 1.00 0.00 104 TYR A N 7
ATOM 11831 C CA . TYR A 1 104 ? 9.603 7.449 10.558 1.00 0.00 104 TYR A CA 7
ATOM 11832 C C . TYR A 1 104 ? 8.238 7.425 9.868 1.00 0.00 104 TYR A C 7
ATOM 11833 O O . TYR A 1 104 ? 7.307 8.103 10.302 1.00 0.00 104 TYR A O 7
ATOM 11851 N N . THR A 1 105 ? 8.161 6.637 8.806 1.00 0.00 105 THR A N 7
ATOM 11852 C CA . THR A 1 105 ? 6.925 6.516 8.052 1.00 0.00 105 THR A CA 7
ATOM 11853 C C . THR A 1 105 ? 6.353 5.103 8.189 1.00 0.00 105 THR A C 7
ATOM 11854 O O . THR A 1 105 ? 6.972 4.135 7.750 1.00 0.00 105 THR A O 7
ATOM 11865 N N . SER A 1 106 ? 5.180 5.031 8.799 1.00 0.00 106 SER A N 7
ATOM 11866 C CA . SER A 1 106 ? 4.518 3.753 8.999 1.00 0.00 106 SER A CA 7
ATOM 11867 C C . SER A 1 106 ? 3.200 3.719 8.222 1.00 0.00 106 SER A C 7
ATOM 11868 O O . SER A 1 106 ? 2.432 4.679 8.254 1.00 0.00 106 SER A O 7
ATOM 11876 N N . ILE A 1 107 ? 2.979 2.603 7.543 1.00 0.00 107 ILE A N 7
ATOM 11877 C CA . ILE A 1 107 ? 1.768 2.431 6.759 1.00 0.00 107 ILE A CA 7
ATOM 11878 C C . ILE A 1 107 ? 1.001 1.212 7.275 1.00 0.00 107 ILE A C 7
ATOM 11879 O O . ILE A 1 107 ? 1.579 0.142 7.458 1.00 0.00 107 ILE A O 7
ATOM 11895 N N . LEU A 1 108 ? -0.290 1.414 7.494 1.00 0.00 108 LEU A N 7
ATOM 11896 C CA . LEU A 1 108 ? -1.142 0.345 7.985 1.00 0.00 108 LEU A CA 7
ATOM 11897 C C . LEU A 1 108 ? -1.858 -0.314 6.804 1.00 0.00 108 LEU A C 7
ATOM 11898 O O . LEU A 1 108 ? -2.230 0.360 5.845 1.00 0.00 108 LEU A O 7
ATOM 11914 N N . VAL A 1 109 ? -2.029 -1.624 6.913 1.00 0.00 109 VAL A N 7
ATOM 11915 C CA . VAL A 1 109 ? -2.693 -2.381 5.866 1.00 0.00 109 VAL A CA 7
ATOM 11916 C C . VAL A 1 109 ? -4.062 -2.844 6.368 1.00 0.00 109 VAL A C 7
ATOM 11917 O O . VAL A 1 109 ? -4.148 -3.664 7.281 1.00 0.00 109 VAL A O 7
ATOM 11930 N N . ASN A 1 110 ? -5.099 -2.299 5.748 1.00 0.00 110 ASN A N 7
ATOM 11931 C CA . ASN A 1 110 ? -6.460 -2.647 6.121 1.00 0.00 110 ASN A CA 7
ATOM 11932 C C . ASN A 1 110 ? -7.201 -3.180 4.893 1.00 0.00 110 ASN A C 7
ATOM 11933 O O . ASN A 1 110 ? -7.134 -2.586 3.817 1.00 0.00 110 ASN A O 7
ATOM 11944 N N . PHE A 1 111 ? -7.889 -4.293 5.094 1.00 0.00 111 PHE A N 7
ATOM 11945 C CA . PHE A 1 111 ? -8.641 -4.913 4.016 1.00 0.00 111 PHE A CA 7
ATOM 11946 C C . PHE A 1 111 ? -10.087 -4.412 3.997 1.00 0.00 111 PHE A C 7
ATOM 11947 O O . PHE A 1 111 ? -10.887 -4.783 4.855 1.00 0.00 111 PHE A O 7
ATOM 11964 N N . VAL A 1 112 ? -10.378 -3.577 3.011 1.00 0.00 112 VAL A N 7
ATOM 11965 C CA . VAL A 1 112 ? -11.713 -3.022 2.869 1.00 0.00 112 VAL A CA 7
ATOM 11966 C C . VAL A 1 112 ? -12.532 -3.908 1.929 1.00 0.00 112 VAL A C 7
ATOM 11967 O O . VAL A 1 112 ? -12.308 -3.909 0.719 1.00 0.00 112 VAL A O 7
ATOM 11980 N N . SER A 1 113 ? -13.466 -4.639 2.519 1.00 0.00 113 SER A N 7
ATOM 11981 C CA . SER A 1 113 ? -14.319 -5.527 1.749 1.00 0.00 113 SER A CA 7
ATOM 11982 C C . SER A 1 113 ? -15.625 -4.816 1.388 1.00 0.00 113 SER A C 7
ATOM 11983 O O . SER A 1 113 ? -15.905 -4.583 0.213 1.00 0.00 113 SER A O 7
ATOM 11991 N N . GLY A 1 114 ? -16.389 -4.490 2.421 1.00 0.00 114 GLY A N 7
ATOM 11992 C CA . GLY A 1 114 ? -17.658 -3.810 2.227 1.00 0.00 114 GLY A CA 7
ATOM 11993 C C . GLY A 1 114 ? -18.486 -3.818 3.513 1.00 0.00 114 GLY A C 7
ATOM 11994 O O . GLY A 1 114 ? -18.070 -4.387 4.521 1.00 0.00 114 GLY A O 7
ATOM 11998 N N . PRO A 1 115 ? -19.676 -3.163 3.435 1.00 0.00 115 PRO A N 7
ATOM 11999 C CA . PRO A 1 115 ? -20.566 -3.090 4.581 1.00 0.00 115 PRO A CA 7
ATOM 12000 C C . PRO A 1 115 ? -21.277 -4.425 4.809 1.00 0.00 115 PRO A C 7
ATOM 12001 O O . PRO A 1 115 ? -21.988 -4.912 3.931 1.00 0.00 115 PRO A O 7
ATOM 12012 N N . SER A 1 116 ? -21.061 -4.980 5.993 1.00 0.00 116 SER A N 7
ATOM 12013 C CA . SER A 1 116 ? -21.672 -6.249 6.347 1.00 0.00 116 SER A CA 7
ATOM 12014 C C . SER A 1 116 ? -23.191 -6.091 6.441 1.00 0.00 116 SER A C 7
ATOM 12015 O O . SER A 1 116 ? -23.696 -4.975 6.558 1.00 0.00 116 SER A O 7
ATOM 12023 N N . SER A 1 117 ? -23.877 -7.223 6.387 1.00 0.00 117 SER A N 7
ATOM 12024 C CA . SER A 1 117 ? -25.328 -7.224 6.464 1.00 0.00 117 SER A CA 7
ATOM 12025 C C . SER A 1 117 ? -25.785 -8.009 7.695 1.00 0.00 117 SER A C 7
ATOM 12026 O O . SER A 1 117 ? -25.032 -8.816 8.236 1.00 0.00 117 SER A O 7
ATOM 12034 N N . GLY A 1 118 ? -27.018 -7.744 8.102 1.00 0.00 118 GLY A N 7
ATOM 12035 C CA . GLY A 1 118 ? -27.586 -8.415 9.258 1.00 0.00 118 GLY A CA 7
ATOM 12036 C C . GLY A 1 118 ? -28.567 -9.509 8.831 1.00 0.00 118 GLY A C 7
ATOM 12037 O O . GLY A 1 118 ? -29.290 -10.058 9.661 1.00 0.00 118 GLY A O 7
ATOM 12041 N N . GLY A 1 1 ? -33.327 -2.648 8.542 1.00 0.00 1 GLY A N 8
ATOM 12042 C CA . GLY A 1 1 ? -32.322 -2.508 7.502 1.00 0.00 1 GLY A CA 8
ATOM 12043 C C . GLY A 1 1 ? -32.255 -3.764 6.631 1.00 0.00 1 GLY A C 8
ATOM 12044 O O . GLY A 1 1 ? -33.115 -4.638 6.729 1.00 0.00 1 GLY A O 8
ATOM 12048 N N . SER A 1 2 ? -31.225 -3.815 5.799 1.00 0.00 2 SER A N 8
ATOM 12049 C CA . SER A 1 2 ? -31.035 -4.949 4.911 1.00 0.00 2 SER A CA 8
ATOM 12050 C C . SER A 1 2 ? -29.558 -5.350 4.884 1.00 0.00 2 SER A C 8
ATOM 12051 O O . SER A 1 2 ? -28.692 -4.569 5.274 1.00 0.00 2 SER A O 8
ATOM 12059 N N . SER A 1 3 ? -29.317 -6.567 4.418 1.00 0.00 3 SER A N 8
ATOM 12060 C CA . SER A 1 3 ? -27.961 -7.081 4.334 1.00 0.00 3 SER A CA 8
ATOM 12061 C C . SER A 1 3 ? -27.284 -6.566 3.063 1.00 0.00 3 SER A C 8
ATOM 12062 O O . SER A 1 3 ? -27.956 -6.117 2.136 1.00 0.00 3 SER A O 8
ATOM 12070 N N . GLY A 1 4 ? -25.961 -6.649 3.059 1.00 0.00 4 GLY A N 8
ATOM 12071 C CA . GLY A 1 4 ? -25.186 -6.198 1.916 1.00 0.00 4 GLY A CA 8
ATOM 12072 C C . GLY A 1 4 ? -25.224 -7.228 0.786 1.00 0.00 4 GLY A C 8
ATOM 12073 O O . GLY A 1 4 ? -26.292 -7.721 0.426 1.00 0.00 4 GLY A O 8
ATOM 12077 N N . SER A 1 5 ? -24.045 -7.523 0.258 1.00 0.00 5 SER A N 8
ATOM 12078 C CA . SER A 1 5 ? -23.930 -8.486 -0.824 1.00 0.00 5 SER A CA 8
ATOM 12079 C C . SER A 1 5 ? -22.456 -8.776 -1.112 1.00 0.00 5 SER A C 8
ATOM 12080 O O . SER A 1 5 ? -21.653 -7.853 -1.246 1.00 0.00 5 SER A O 8
ATOM 12088 N N . SER A 1 6 ? -22.144 -10.061 -1.199 1.00 0.00 6 SER A N 8
ATOM 12089 C CA . SER A 1 6 ? -20.780 -10.483 -1.469 1.00 0.00 6 SER A CA 8
ATOM 12090 C C . SER A 1 6 ? -20.599 -10.742 -2.966 1.00 0.00 6 SER A C 8
ATOM 12091 O O . SER A 1 6 ? -21.009 -11.785 -3.473 1.00 0.00 6 SER A O 8
ATOM 12099 N N . GLY A 1 7 ? -19.985 -9.775 -3.632 1.00 0.00 7 GLY A N 8
ATOM 12100 C CA . GLY A 1 7 ? -19.745 -9.885 -5.061 1.00 0.00 7 GLY A CA 8
ATOM 12101 C C . GLY A 1 7 ? -18.263 -10.129 -5.350 1.00 0.00 7 GLY A C 8
ATOM 12102 O O . GLY A 1 7 ? -17.781 -11.255 -5.239 1.00 0.00 7 GLY A O 8
ATOM 12106 N N . MET A 1 8 ? -17.580 -9.054 -5.717 1.00 0.00 8 MET A N 8
ATOM 12107 C CA . MET A 1 8 ? -16.162 -9.137 -6.023 1.00 0.00 8 MET A CA 8
ATOM 12108 C C . MET A 1 8 ? -15.389 -9.782 -4.871 1.00 0.00 8 MET A C 8
ATOM 12109 O O . MET A 1 8 ? -15.888 -9.860 -3.750 1.00 0.00 8 MET A O 8
ATOM 12123 N N . VAL A 1 9 ? -14.182 -10.229 -5.188 1.00 0.00 9 VAL A N 8
ATOM 12124 C CA . VAL A 1 9 ? -13.335 -10.866 -4.194 1.00 0.00 9 VAL A CA 8
ATOM 12125 C C . VAL A 1 9 ? -12.116 -9.981 -3.926 1.00 0.00 9 VAL A C 8
ATOM 12126 O O . VAL A 1 9 ? -11.965 -8.926 -4.540 1.00 0.00 9 VAL A O 8
ATOM 12139 N N . THR A 1 10 ? -11.279 -10.443 -3.010 1.00 0.00 10 THR A N 8
ATOM 12140 C CA . THR A 1 10 ? -10.078 -9.706 -2.654 1.00 0.00 10 THR A CA 8
ATOM 12141 C C . THR A 1 10 ? -10.443 -8.330 -2.092 1.00 0.00 10 THR A C 8
ATOM 12142 O O . THR A 1 10 ? -11.040 -7.510 -2.788 1.00 0.00 10 THR A O 8
ATOM 12153 N N . PRO A 1 11 ? -10.060 -8.115 -0.806 1.00 0.00 11 PRO A N 8
ATOM 12154 C CA . PRO A 1 11 ? -10.340 -6.853 -0.143 1.00 0.00 11 PRO A CA 8
ATOM 12155 C C . PRO A 1 11 ? -9.404 -5.750 -0.643 1.00 0.00 11 PRO A C 8
ATOM 12156 O O . PRO A 1 11 ? -8.213 -5.986 -0.843 1.00 0.00 11 PRO A O 8
ATOM 12167 N N . SER A 1 12 ? -9.978 -4.571 -0.830 1.00 0.00 12 SER A N 8
ATOM 12168 C CA . SER A 1 12 ? -9.210 -3.432 -1.303 1.00 0.00 12 SER A CA 8
ATOM 12169 C C . SER A 1 12 ? -8.048 -3.151 -0.348 1.00 0.00 12 SER A C 8
ATOM 12170 O O . SER A 1 12 ? -8.115 -3.490 0.832 1.00 0.00 12 SER A O 8
ATOM 12178 N N . LEU A 1 13 ? -7.011 -2.534 -0.894 1.00 0.00 13 LEU A N 8
ATOM 12179 C CA . LEU A 1 13 ? -5.836 -2.203 -0.105 1.00 0.00 13 LEU A CA 8
ATOM 12180 C C . LEU A 1 13 ? -5.999 -0.799 0.479 1.00 0.00 13 LEU A C 8
ATOM 12181 O O . LEU A 1 13 ? -5.965 0.190 -0.252 1.00 0.00 13 LEU A O 8
ATOM 12197 N N . ARG A 1 14 ? -6.171 -0.755 1.792 1.00 0.00 14 ARG A N 8
ATOM 12198 C CA . ARG A 1 14 ? -6.338 0.512 2.484 1.00 0.00 14 ARG A CA 8
ATOM 12199 C C . ARG A 1 14 ? -5.084 0.845 3.293 1.00 0.00 14 ARG A C 8
ATOM 12200 O O . ARG A 1 14 ? -4.896 0.328 4.394 1.00 0.00 14 ARG A O 8
ATOM 12221 N N . LEU A 1 15 ? -4.257 1.705 2.717 1.00 0.00 15 LEU A N 8
ATOM 12222 C CA . LEU A 1 15 ? -3.026 2.113 3.372 1.00 0.00 15 LEU A CA 8
ATOM 12223 C C . LEU A 1 15 ? -3.302 3.330 4.257 1.00 0.00 15 LEU A C 8
ATOM 12224 O O . LEU A 1 15 ? -3.632 4.404 3.756 1.00 0.00 15 LEU A O 8
ATOM 12240 N N . VAL A 1 16 ? -3.158 3.121 5.557 1.00 0.00 16 VAL A N 8
ATOM 12241 C CA . VAL A 1 16 ? -3.388 4.187 6.517 1.00 0.00 16 VAL A CA 8
ATOM 12242 C C . VAL A 1 16 ? -2.043 4.709 7.025 1.00 0.00 16 VAL A C 8
ATOM 12243 O O . VAL A 1 16 ? -1.221 3.940 7.520 1.00 0.00 16 VAL A O 8
ATOM 12256 N N . PHE A 1 17 ? -1.860 6.014 6.884 1.00 0.00 17 PHE A N 8
ATOM 12257 C CA . PHE A 1 17 ? -0.628 6.648 7.323 1.00 0.00 17 PHE A CA 8
ATOM 12258 C C . PHE A 1 17 ? -0.675 6.961 8.820 1.00 0.00 17 PHE A C 8
ATOM 12259 O O . PHE A 1 17 ? -1.111 8.040 9.219 1.00 0.00 17 PHE A O 8
ATOM 12276 N N . VAL A 1 18 ? -0.221 5.998 9.608 1.00 0.00 18 VAL A N 8
ATOM 12277 C CA . VAL A 1 18 ? -0.206 6.157 11.052 1.00 0.00 18 VAL A CA 8
ATOM 12278 C C . VAL A 1 18 ? 0.952 7.076 11.447 1.00 0.00 18 VAL A C 8
ATOM 12279 O O . VAL A 1 18 ? 0.863 7.802 12.436 1.00 0.00 18 VAL A O 8
ATOM 12292 N N . LYS A 1 19 ? 2.012 7.013 10.655 1.00 0.00 19 LYS A N 8
ATOM 12293 C CA . LYS A 1 19 ? 3.186 7.831 10.910 1.00 0.00 19 LYS A CA 8
ATOM 12294 C C . LYS A 1 19 ? 3.654 8.467 9.599 1.00 0.00 19 LYS A C 8
ATOM 12295 O O . LYS A 1 19 ? 3.001 8.322 8.567 1.00 0.00 19 LYS A O 8
ATOM 12314 N N . GLY A 1 20 ? 4.781 9.159 9.684 1.00 0.00 20 GLY A N 8
ATOM 12315 C CA . GLY A 1 20 ? 5.343 9.818 8.517 1.00 0.00 20 GLY A CA 8
ATOM 12316 C C . GLY A 1 20 ? 4.768 11.225 8.352 1.00 0.00 20 GLY A C 8
ATOM 12317 O O . GLY A 1 20 ? 4.043 11.710 9.220 1.00 0.00 20 GLY A O 8
ATOM 12321 N N . PRO A 1 21 ? 5.121 11.859 7.202 1.00 0.00 21 PRO A N 8
ATOM 12322 C CA . PRO A 1 21 ? 4.647 13.202 6.911 1.00 0.00 21 PRO A CA 8
ATOM 12323 C C . PRO A 1 21 ? 3.176 13.186 6.491 1.00 0.00 21 PRO A C 8
ATOM 12324 O O . PRO A 1 21 ? 2.514 14.222 6.496 1.00 0.00 21 PRO A O 8
ATOM 12335 N N . ARG A 1 22 ? 2.708 11.998 6.138 1.00 0.00 22 ARG A N 8
ATOM 12336 C CA . ARG A 1 22 ? 1.327 11.833 5.716 1.00 0.00 22 ARG A CA 8
ATOM 12337 C C . ARG A 1 22 ? 0.473 11.327 6.880 1.00 0.00 22 ARG A C 8
ATOM 12338 O O . ARG A 1 22 ? -0.717 11.066 6.714 1.00 0.00 22 ARG A O 8
ATOM 12359 N N . GLU A 1 23 ? 1.115 11.203 8.033 1.00 0.00 23 GLU A N 8
ATOM 12360 C CA . GLU A 1 23 ? 0.429 10.733 9.224 1.00 0.00 23 GLU A CA 8
ATOM 12361 C C . GLU A 1 23 ? -0.972 11.343 9.306 1.00 0.00 23 GLU A C 8
ATOM 12362 O O . GLU A 1 23 ? -1.118 12.560 9.412 1.00 0.00 23 GLU A O 8
ATOM 12374 N N . GLY A 1 24 ? -1.967 10.470 9.253 1.00 0.00 24 GLY A N 8
ATOM 12375 C CA . GLY A 1 24 ? -3.351 10.908 9.320 1.00 0.00 24 GLY A CA 8
ATOM 12376 C C . GLY A 1 24 ? -4.037 10.766 7.959 1.00 0.00 24 GLY A C 8
ATOM 12377 O O . GLY A 1 24 ? -5.208 11.112 7.812 1.00 0.00 24 GLY A O 8
ATOM 12381 N N . ASP A 1 25 ? -3.278 10.258 7.000 1.00 0.00 25 ASP A N 8
ATOM 12382 C CA . ASP A 1 25 ? -3.798 10.067 5.657 1.00 0.00 25 ASP A CA 8
ATOM 12383 C C . ASP A 1 25 ? -4.115 8.585 5.443 1.00 0.00 25 ASP A C 8
ATOM 12384 O O . ASP A 1 25 ? -3.584 7.726 6.145 1.00 0.00 25 ASP A O 8
ATOM 12393 N N . ALA A 1 26 ? -4.979 8.332 4.471 1.00 0.00 26 ALA A N 8
ATOM 12394 C CA . ALA A 1 26 ? -5.372 6.969 4.156 1.00 0.00 26 ALA A CA 8
ATOM 12395 C C . ALA A 1 26 ? -5.785 6.889 2.685 1.00 0.00 26 ALA A C 8
ATOM 12396 O O . ALA A 1 26 ? -6.463 7.781 2.178 1.00 0.00 26 ALA A O 8
ATOM 12403 N N . LEU A 1 27 ? -5.359 5.812 2.042 1.00 0.00 27 LEU A N 8
ATOM 12404 C CA . LEU A 1 27 ? -5.676 5.604 0.639 1.00 0.00 27 LEU A CA 8
ATOM 12405 C C . LEU A 1 27 ? -6.359 4.245 0.471 1.00 0.00 27 LEU A C 8
ATOM 12406 O O . LEU A 1 27 ? -6.370 3.433 1.396 1.00 0.00 27 LEU A O 8
ATOM 12422 N N . ASP A 1 28 ? -6.913 4.039 -0.714 1.00 0.00 28 ASP A N 8
ATOM 12423 C CA . ASP A 1 28 ? -7.597 2.793 -1.015 1.00 0.00 28 ASP A CA 8
ATOM 12424 C C . ASP A 1 28 ? -7.427 2.469 -2.501 1.00 0.00 28 ASP A C 8
ATOM 12425 O O . ASP A 1 28 ? -7.535 3.353 -3.349 1.00 0.00 28 ASP A O 8
ATOM 12434 N N . TYR A 1 29 ? -7.164 1.198 -2.770 1.00 0.00 29 TYR A N 8
ATOM 12435 C CA . TYR A 1 29 ? -6.979 0.747 -4.139 1.00 0.00 29 TYR A CA 8
ATOM 12436 C C . TYR A 1 29 ? -7.670 -0.599 -4.371 1.00 0.00 29 TYR A C 8
ATOM 12437 O O . TYR A 1 29 ? -7.819 -1.392 -3.442 1.00 0.00 29 TYR A O 8
ATOM 12455 N N . LYS A 1 30 ? -8.073 -0.814 -5.614 1.00 0.00 30 LYS A N 8
ATOM 12456 C CA . LYS A 1 30 ? -8.745 -2.049 -5.980 1.00 0.00 30 LYS A CA 8
ATOM 12457 C C . LYS A 1 30 ? -7.745 -3.206 -5.920 1.00 0.00 30 LYS A C 8
ATOM 12458 O O . LYS A 1 30 ? -6.535 -2.985 -5.912 1.00 0.00 30 LYS A O 8
ATOM 12477 N N . PRO A 1 31 ? -8.302 -4.446 -5.878 1.00 0.00 31 PRO A N 8
ATOM 12478 C CA . PRO A 1 31 ? -7.472 -5.637 -5.819 1.00 0.00 31 PRO A CA 8
ATOM 12479 C C . PRO A 1 31 ? -6.837 -5.931 -7.179 1.00 0.00 31 PRO A C 8
ATOM 12480 O O . PRO A 1 31 ? -7.518 -5.915 -8.203 1.00 0.00 31 PRO A O 8
ATOM 12491 N N . GLY A 1 32 ? -5.538 -6.192 -7.146 1.00 0.00 32 GLY A N 8
ATOM 12492 C CA . GLY A 1 32 ? -4.803 -6.488 -8.364 1.00 0.00 32 GLY A CA 8
ATOM 12493 C C . GLY A 1 32 ? -4.167 -5.223 -8.942 1.00 0.00 32 GLY A C 8
ATOM 12494 O O . GLY A 1 32 ? -3.630 -5.244 -10.049 1.00 0.00 32 GLY A O 8
ATOM 12498 N N . SER A 1 33 ? -4.247 -4.151 -8.168 1.00 0.00 33 SER A N 8
ATOM 12499 C CA . SER A 1 33 ? -3.686 -2.879 -8.589 1.00 0.00 33 SER A CA 8
ATOM 12500 C C . SER A 1 33 ? -2.338 -2.649 -7.904 1.00 0.00 33 SER A C 8
ATOM 12501 O O . SER A 1 33 ? -2.269 -2.542 -6.681 1.00 0.00 33 SER A O 8
ATOM 12509 N N . THR A 1 34 ? -1.298 -2.581 -8.723 1.00 0.00 34 THR A N 8
ATOM 12510 C CA . THR A 1 34 ? 0.045 -2.366 -8.211 1.00 0.00 34 THR A CA 8
ATOM 12511 C C . THR A 1 34 ? 0.175 -0.956 -7.631 1.00 0.00 34 THR A C 8
ATOM 12512 O O . THR A 1 34 ? 0.015 0.031 -8.347 1.00 0.00 34 THR A O 8
ATOM 12523 N N . ILE A 1 35 ? 0.464 -0.907 -6.339 1.00 0.00 35 ILE A N 8
ATOM 12524 C CA . ILE A 1 35 ? 0.617 0.366 -5.655 1.00 0.00 35 ILE A CA 8
ATOM 12525 C C . ILE A 1 35 ? 2.105 0.645 -5.434 1.00 0.00 35 ILE A C 8
ATOM 12526 O O . ILE A 1 35 ? 2.687 0.189 -4.451 1.00 0.00 35 ILE A O 8
ATOM 12542 N N . ARG A 1 36 ? 2.678 1.394 -6.365 1.00 0.00 36 ARG A N 8
ATOM 12543 C CA . ARG A 1 36 ? 4.087 1.739 -6.285 1.00 0.00 36 ARG A CA 8
ATOM 12544 C C . ARG A 1 36 ? 4.296 2.892 -5.300 1.00 0.00 36 ARG A C 8
ATOM 12545 O O . ARG A 1 36 ? 3.986 4.041 -5.609 1.00 0.00 36 ARG A O 8
ATOM 12566 N N . VAL A 1 37 ? 4.820 2.544 -4.134 1.00 0.00 37 VAL A N 8
ATOM 12567 C CA . VAL A 1 37 ? 5.074 3.535 -3.102 1.00 0.00 37 VAL A CA 8
ATOM 12568 C C . VAL A 1 37 ? 6.536 3.981 -3.178 1.00 0.00 37 VAL A C 8
ATOM 12569 O O . VAL A 1 37 ? 7.444 3.152 -3.137 1.00 0.00 37 VAL A O 8
ATOM 12582 N N . GLY A 1 38 ? 6.717 5.289 -3.287 1.00 0.00 38 GLY A N 8
ATOM 12583 C CA . GLY A 1 38 ? 8.053 5.855 -3.369 1.00 0.00 38 GLY A CA 8
ATOM 12584 C C . GLY A 1 38 ? 8.105 7.234 -2.708 1.00 0.00 38 GLY A C 8
ATOM 12585 O O . GLY A 1 38 ? 7.298 7.537 -1.831 1.00 0.00 38 GLY A O 8
ATOM 12589 N N . ARG A 1 39 ? 9.063 8.033 -3.155 1.00 0.00 39 ARG A N 8
ATOM 12590 C CA . ARG A 1 39 ? 9.232 9.372 -2.618 1.00 0.00 39 ARG A CA 8
ATOM 12591 C C . ARG A 1 39 ? 8.679 10.410 -3.597 1.00 0.00 39 ARG A C 8
ATOM 12592 O O . ARG A 1 39 ? 8.023 11.366 -3.189 1.00 0.00 39 ARG A O 8
ATOM 12613 N N . ILE A 1 40 ? 8.965 10.185 -4.871 1.00 0.00 40 ILE A N 8
ATOM 12614 C CA . ILE A 1 40 ? 8.505 11.089 -5.912 1.00 0.00 40 ILE A CA 8
ATOM 12615 C C . ILE A 1 40 ? 7.147 10.613 -6.431 1.00 0.00 40 ILE A C 8
ATOM 12616 O O . ILE A 1 40 ? 6.924 9.413 -6.588 1.00 0.00 40 ILE A O 8
ATOM 12632 N N . VAL A 1 41 ? 6.274 11.578 -6.682 1.00 0.00 41 VAL A N 8
ATOM 12633 C CA . VAL A 1 41 ? 4.943 11.272 -7.179 1.00 0.00 41 VAL A CA 8
ATOM 12634 C C . VAL A 1 41 ? 5.052 10.692 -8.591 1.00 0.00 41 VAL A C 8
ATOM 12635 O O . VAL A 1 41 ? 4.305 9.784 -8.952 1.00 0.00 41 VAL A O 8
ATOM 12648 N N . ARG A 1 42 ? 5.988 11.241 -9.351 1.00 0.00 42 ARG A N 8
ATOM 12649 C CA . ARG A 1 42 ? 6.204 10.789 -10.715 1.00 0.00 42 ARG A CA 8
ATOM 12650 C C . ARG A 1 42 ? 6.286 9.262 -10.762 1.00 0.00 42 ARG A C 8
ATOM 12651 O O . ARG A 1 42 ? 7.110 8.659 -10.075 1.00 0.00 42 ARG A O 8
ATOM 12672 N N . GLY A 1 43 ? 5.420 8.680 -11.578 1.00 0.00 43 GLY A N 8
ATOM 12673 C CA . GLY A 1 43 ? 5.384 7.234 -11.724 1.00 0.00 43 GLY A CA 8
ATOM 12674 C C . GLY A 1 43 ? 5.399 6.545 -10.358 1.00 0.00 43 GLY A C 8
ATOM 12675 O O . GLY A 1 43 ? 6.376 5.889 -10.000 1.00 0.00 43 GLY A O 8
ATOM 12679 N N . ASN A 1 44 ? 4.304 6.718 -9.631 1.00 0.00 44 ASN A N 8
ATOM 12680 C CA . ASN A 1 44 ? 4.179 6.121 -8.312 1.00 0.00 44 ASN A CA 8
ATOM 12681 C C . ASN A 1 44 ? 2.764 6.359 -7.782 1.00 0.00 44 ASN A C 8
ATOM 12682 O O . ASN A 1 44 ? 2.236 7.465 -7.885 1.00 0.00 44 ASN A O 8
ATOM 12693 N N . GLU A 1 45 ? 2.190 5.302 -7.226 1.00 0.00 45 GLU A N 8
ATOM 12694 C CA . GLU A 1 45 ? 0.846 5.381 -6.679 1.00 0.00 45 GLU A CA 8
ATOM 12695 C C . GLU A 1 45 ? 0.827 6.289 -5.448 1.00 0.00 45 GLU A C 8
ATOM 12696 O O . GLU A 1 45 ? -0.139 7.017 -5.224 1.00 0.00 45 GLU A O 8
ATOM 12708 N N . ILE A 1 46 ? 1.905 6.216 -4.682 1.00 0.00 46 ILE A N 8
ATOM 12709 C CA . ILE A 1 46 ? 2.024 7.023 -3.479 1.00 0.00 46 ILE A CA 8
ATOM 12710 C C . ILE A 1 46 ? 3.451 7.566 -3.373 1.00 0.00 46 ILE A C 8
ATOM 12711 O O . ILE A 1 46 ? 4.409 6.872 -3.709 1.00 0.00 46 ILE A O 8
ATOM 12727 N N . ALA A 1 47 ? 3.546 8.802 -2.906 1.00 0.00 47 ALA A N 8
ATOM 12728 C CA . ALA A 1 47 ? 4.840 9.446 -2.752 1.00 0.00 47 ALA A CA 8
ATOM 12729 C C . ALA A 1 47 ? 4.889 10.164 -1.401 1.00 0.00 47 ALA A C 8
ATOM 12730 O O . ALA A 1 47 ? 4.115 11.088 -1.157 1.00 0.00 47 ALA A O 8
ATOM 12737 N N . ILE A 1 48 ? 5.808 9.711 -0.560 1.00 0.00 48 ILE A N 8
ATOM 12738 C CA . ILE A 1 48 ? 5.969 10.299 0.759 1.00 0.00 48 ILE A CA 8
ATOM 12739 C C . ILE A 1 48 ? 7.274 11.096 0.801 1.00 0.00 48 ILE A C 8
ATOM 12740 O O . ILE A 1 48 ? 8.348 10.549 0.553 1.00 0.00 48 ILE A O 8
ATOM 12756 N N . LYS A 1 49 ? 7.139 12.375 1.118 1.00 0.00 49 LYS A N 8
ATOM 12757 C CA . LYS A 1 49 ? 8.294 13.253 1.197 1.00 0.00 49 LYS A CA 8
ATOM 12758 C C . LYS A 1 49 ? 8.846 13.236 2.624 1.00 0.00 49 LYS A C 8
ATOM 12759 O O . LYS A 1 49 ? 8.764 14.234 3.337 1.00 0.00 49 LYS A O 8
ATOM 12778 N N . ASP A 1 50 ? 9.398 12.090 2.997 1.00 0.00 50 ASP A N 8
ATOM 12779 C CA . ASP A 1 50 ? 9.964 11.929 4.325 1.00 0.00 50 ASP A CA 8
ATOM 12780 C C . ASP A 1 50 ? 11.488 11.848 4.219 1.00 0.00 50 ASP A C 8
ATOM 12781 O O . ASP A 1 50 ? 12.182 11.796 5.233 1.00 0.00 50 ASP A O 8
ATOM 12790 N N . ALA A 1 51 ? 11.963 11.839 2.983 1.00 0.00 51 ALA A N 8
ATOM 12791 C CA . ALA A 1 51 ? 13.393 11.764 2.731 1.00 0.00 51 ALA A CA 8
ATOM 12792 C C . ALA A 1 51 ? 13.845 10.305 2.815 1.00 0.00 51 ALA A C 8
ATOM 12793 O O . ALA A 1 51 ? 14.394 9.766 1.855 1.00 0.00 51 ALA A O 8
ATOM 12800 N N . GLY A 1 52 ? 13.598 9.707 3.971 1.00 0.00 52 GLY A N 8
ATOM 12801 C CA . GLY A 1 52 ? 13.974 8.321 4.192 1.00 0.00 52 GLY A CA 8
ATOM 12802 C C . GLY A 1 52 ? 13.501 7.434 3.038 1.00 0.00 52 GLY A C 8
ATOM 12803 O O . GLY A 1 52 ? 14.057 6.362 2.806 1.00 0.00 52 GLY A O 8
ATOM 12807 N N . ILE A 1 53 ? 12.479 7.915 2.345 1.00 0.00 53 ILE A N 8
ATOM 12808 C CA . ILE A 1 53 ? 11.926 7.179 1.221 1.00 0.00 53 ILE A CA 8
ATOM 12809 C C . ILE A 1 53 ? 12.592 7.655 -0.072 1.00 0.00 53 ILE A C 8
ATOM 12810 O O . ILE A 1 53 ? 12.961 8.822 -0.192 1.00 0.00 53 ILE A O 8
ATOM 12826 N N . SER A 1 54 ? 12.725 6.726 -1.008 1.00 0.00 54 SER A N 8
ATOM 12827 C CA . SER A 1 54 ? 13.340 7.036 -2.287 1.00 0.00 54 SER A CA 8
ATOM 12828 C C . SER A 1 54 ? 12.306 6.913 -3.408 1.00 0.00 54 SER A C 8
ATOM 12829 O O . SER A 1 54 ? 11.226 6.361 -3.204 1.00 0.00 54 SER A O 8
ATOM 12837 N N . THR A 1 55 ? 12.673 7.437 -4.569 1.00 0.00 55 THR A N 8
ATOM 12838 C CA . THR A 1 55 ? 11.790 7.393 -5.722 1.00 0.00 55 THR A CA 8
ATOM 12839 C C . THR A 1 55 ? 11.181 5.998 -5.875 1.00 0.00 55 THR A C 8
ATOM 12840 O O . THR A 1 55 ? 9.961 5.848 -5.891 1.00 0.00 55 THR A O 8
ATOM 12851 N N . LYS A 1 56 ? 12.060 5.012 -5.983 1.00 0.00 56 LYS A N 8
ATOM 12852 C CA . LYS A 1 56 ? 11.624 3.634 -6.134 1.00 0.00 56 LYS A CA 8
ATOM 12853 C C . LYS A 1 56 ? 11.999 2.845 -4.878 1.00 0.00 56 LYS A C 8
ATOM 12854 O O . LYS A 1 56 ? 12.855 1.963 -4.927 1.00 0.00 56 LYS A O 8
ATOM 12873 N N . HIS A 1 57 ? 11.340 3.190 -3.782 1.00 0.00 57 HIS A N 8
ATOM 12874 C CA . HIS A 1 57 ? 11.593 2.525 -2.515 1.00 0.00 57 HIS A CA 8
ATOM 12875 C C . HIS A 1 57 ? 11.169 1.058 -2.612 1.00 0.00 57 HIS A C 8
ATOM 12876 O O . HIS A 1 57 ? 12.009 0.161 -2.563 1.00 0.00 57 HIS A O 8
ATOM 12890 N N . LEU A 1 58 ? 9.866 0.860 -2.747 1.00 0.00 58 LEU A N 8
ATOM 12891 C CA . LEU A 1 58 ? 9.321 -0.483 -2.851 1.00 0.00 58 LEU A CA 8
ATOM 12892 C C . LEU A 1 58 ? 8.078 -0.455 -3.743 1.00 0.00 58 LEU A C 8
ATOM 12893 O O . LEU A 1 58 ? 7.611 0.614 -4.132 1.00 0.00 58 LEU A O 8
ATOM 12909 N N . ARG A 1 59 ? 7.576 -1.645 -4.041 1.00 0.00 59 ARG A N 8
ATOM 12910 C CA . ARG A 1 59 ? 6.396 -1.771 -4.879 1.00 0.00 59 ARG A CA 8
ATOM 12911 C C . ARG A 1 59 ? 5.426 -2.792 -4.281 1.00 0.00 59 ARG A C 8
ATOM 12912 O O . ARG A 1 59 ? 5.820 -3.911 -3.956 1.00 0.00 59 ARG A O 8
ATOM 12933 N N . ILE A 1 60 ? 4.177 -2.370 -4.153 1.00 0.00 60 ILE A N 8
ATOM 12934 C CA . ILE A 1 60 ? 3.148 -3.233 -3.599 1.00 0.00 60 ILE A CA 8
ATOM 12935 C C . ILE A 1 60 ? 2.242 -3.728 -4.728 1.00 0.00 60 ILE A C 8
ATOM 12936 O O . ILE A 1 60 ? 1.872 -2.960 -5.614 1.00 0.00 60 ILE A O 8
ATOM 12952 N N . GLU A 1 61 ? 1.910 -5.009 -4.660 1.00 0.00 61 GLU A N 8
ATOM 12953 C CA . GLU A 1 61 ? 1.054 -5.616 -5.665 1.00 0.00 61 GLU A CA 8
ATOM 12954 C C . GLU A 1 61 ? 0.292 -6.801 -5.068 1.00 0.00 61 GLU A C 8
ATOM 12955 O O . GLU A 1 61 ? 0.604 -7.253 -3.968 1.00 0.00 61 GLU A O 8
ATOM 12967 N N . SER A 1 62 ? -0.692 -7.270 -5.821 1.00 0.00 62 SER A N 8
ATOM 12968 C CA . SER A 1 62 ? -1.501 -8.394 -5.381 1.00 0.00 62 SER A CA 8
ATOM 12969 C C . SER A 1 62 ? -1.105 -9.656 -6.148 1.00 0.00 62 SER A C 8
ATOM 12970 O O . SER A 1 62 ? -0.324 -9.591 -7.097 1.00 0.00 62 SER A O 8
ATOM 12978 N N . ASP A 1 63 ? -1.662 -10.776 -5.710 1.00 0.00 63 ASP A N 8
ATOM 12979 C CA . ASP A 1 63 ? -1.377 -12.052 -6.345 1.00 0.00 63 ASP A CA 8
ATOM 12980 C C . ASP A 1 63 ? -2.683 -12.825 -6.535 1.00 0.00 63 ASP A C 8
ATOM 12981 O O . ASP A 1 63 ? -3.089 -13.589 -5.660 1.00 0.00 63 ASP A O 8
ATOM 12990 N N . SER A 1 64 ? -3.305 -12.600 -7.683 1.00 0.00 64 SER A N 8
ATOM 12991 C CA . SER A 1 64 ? -4.557 -13.266 -7.999 1.00 0.00 64 SER A CA 8
ATOM 12992 C C . SER A 1 64 ? -5.685 -12.699 -7.133 1.00 0.00 64 SER A C 8
ATOM 12993 O O . SER A 1 64 ? -6.540 -11.965 -7.625 1.00 0.00 64 SER A O 8
ATOM 13001 N N . GLY A 1 65 ? -5.649 -13.062 -5.859 1.00 0.00 65 GLY A N 8
ATOM 13002 C CA . GLY A 1 65 ? -6.657 -12.599 -4.921 1.00 0.00 65 GLY A CA 8
ATOM 13003 C C . GLY A 1 65 ? -6.050 -12.360 -3.537 1.00 0.00 65 GLY A C 8
ATOM 13004 O O . GLY A 1 65 ? -6.705 -12.586 -2.521 1.00 0.00 65 GLY A O 8
ATOM 13008 N N . ASN A 1 66 ? -4.805 -11.907 -3.543 1.00 0.00 66 ASN A N 8
ATOM 13009 C CA . ASN A 1 66 ? -4.102 -11.636 -2.300 1.00 0.00 66 ASN A CA 8
ATOM 13010 C C . ASN A 1 66 ? -3.204 -10.411 -2.485 1.00 0.00 66 ASN A C 8
ATOM 13011 O O . ASN A 1 66 ? -2.950 -9.987 -3.611 1.00 0.00 66 ASN A O 8
ATOM 13022 N N . TRP A 1 67 ? -2.748 -9.877 -1.361 1.00 0.00 67 TRP A N 8
ATOM 13023 C CA . TRP A 1 67 ? -1.883 -8.709 -1.385 1.00 0.00 67 TRP A CA 8
ATOM 13024 C C . TRP A 1 67 ? -0.485 -9.147 -0.943 1.00 0.00 67 TRP A C 8
ATOM 13025 O O . TRP A 1 67 ? -0.343 -9.925 -0.001 1.00 0.00 67 TRP A O 8
ATOM 13046 N N . VAL A 1 68 ? 0.512 -8.628 -1.644 1.00 0.00 68 VAL A N 8
ATOM 13047 C CA . VAL A 1 68 ? 1.893 -8.956 -1.336 1.00 0.00 68 VAL A CA 8
ATOM 13048 C C . VAL A 1 68 ? 2.739 -7.682 -1.389 1.00 0.00 68 VAL A C 8
ATOM 13049 O O . VAL A 1 68 ? 2.379 -6.721 -2.067 1.00 0.00 68 VAL A O 8
ATOM 13062 N N . ILE A 1 69 ? 3.848 -7.715 -0.664 1.00 0.00 69 ILE A N 8
ATOM 13063 C CA . ILE A 1 69 ? 4.747 -6.575 -0.620 1.00 0.00 69 ILE A CA 8
ATOM 13064 C C . ILE A 1 69 ? 6.162 -7.033 -0.983 1.00 0.00 69 ILE A C 8
ATOM 13065 O O . ILE A 1 69 ? 6.549 -8.161 -0.681 1.00 0.00 69 ILE A O 8
ATOM 13081 N N . GLN A 1 70 ? 6.894 -6.134 -1.624 1.00 0.00 70 GLN A N 8
ATOM 13082 C CA . GLN A 1 70 ? 8.256 -6.431 -2.031 1.00 0.00 70 GLN A CA 8
ATOM 13083 C C . GLN A 1 70 ? 9.153 -5.210 -1.817 1.00 0.00 70 GLN A C 8
ATOM 13084 O O . GLN A 1 70 ? 8.833 -4.113 -2.274 1.00 0.00 70 GLN A O 8
ATOM 13098 N N . ASP A 1 71 ? 10.257 -5.441 -1.123 1.00 0.00 71 ASP A N 8
ATOM 13099 C CA . ASP A 1 71 ? 11.202 -4.373 -0.843 1.00 0.00 71 ASP A CA 8
ATOM 13100 C C . ASP A 1 71 ? 12.172 -4.234 -2.018 1.00 0.00 71 ASP A C 8
ATOM 13101 O O . ASP A 1 71 ? 13.066 -5.061 -2.190 1.00 0.00 71 ASP A O 8
ATOM 13110 N N . LEU A 1 72 ? 11.961 -3.183 -2.796 1.00 0.00 72 LEU A N 8
ATOM 13111 C CA . LEU A 1 72 ? 12.806 -2.925 -3.951 1.00 0.00 72 LEU A CA 8
ATOM 13112 C C . LEU A 1 72 ? 14.177 -2.442 -3.476 1.00 0.00 72 LEU A C 8
ATOM 13113 O O . LEU A 1 72 ? 14.620 -1.356 -3.848 1.00 0.00 72 LEU A O 8
ATOM 13129 N N . GLY A 1 73 ? 14.812 -3.271 -2.661 1.00 0.00 73 GLY A N 8
ATOM 13130 C CA . GLY A 1 73 ? 16.124 -2.942 -2.131 1.00 0.00 73 GLY A CA 8
ATOM 13131 C C . GLY A 1 73 ? 16.282 -1.430 -1.958 1.00 0.00 73 GLY A C 8
ATOM 13132 O O . GLY A 1 73 ? 17.266 -0.849 -2.413 1.00 0.00 73 GLY A O 8
ATOM 13136 N N . SER A 1 74 ? 15.298 -0.836 -1.299 1.00 0.00 74 SER A N 8
ATOM 13137 C CA . SER A 1 74 ? 15.316 0.597 -1.060 1.00 0.00 74 SER A CA 8
ATOM 13138 C C . SER A 1 74 ? 16.737 1.055 -0.726 1.00 0.00 74 SER A C 8
ATOM 13139 O O . SER A 1 74 ? 17.512 1.388 -1.621 1.00 0.00 74 SER A O 8
ATOM 13147 N N . SER A 1 75 ? 17.035 1.056 0.565 1.00 0.00 75 SER A N 8
ATOM 13148 C CA . SER A 1 75 ? 18.350 1.467 1.029 1.00 0.00 75 SER A CA 8
ATOM 13149 C C . SER A 1 75 ? 18.553 1.029 2.481 1.00 0.00 75 SER A C 8
ATOM 13150 O O . SER A 1 75 ? 19.510 0.321 2.791 1.00 0.00 75 SER A O 8
ATOM 13158 N N . ASN A 1 76 ? 17.638 1.469 3.332 1.00 0.00 76 ASN A N 8
ATOM 13159 C CA . ASN A 1 76 ? 17.705 1.131 4.743 1.00 0.00 76 ASN A CA 8
ATOM 13160 C C . ASN A 1 76 ? 16.972 -0.191 4.982 1.00 0.00 76 ASN A C 8
ATOM 13161 O O . ASN A 1 76 ? 17.348 -0.963 5.863 1.00 0.00 76 ASN A O 8
ATOM 13172 N N . GLY A 1 77 ? 15.940 -0.411 4.182 1.00 0.00 77 GLY A N 8
ATOM 13173 C CA . GLY A 1 77 ? 15.151 -1.626 4.295 1.00 0.00 77 GLY A CA 8
ATOM 13174 C C . GLY A 1 77 ? 13.733 -1.316 4.781 1.00 0.00 77 GLY A C 8
ATOM 13175 O O . GLY A 1 77 ? 13.480 -0.242 5.324 1.00 0.00 77 GLY A O 8
ATOM 13179 N N . THR A 1 78 ? 12.846 -2.276 4.567 1.00 0.00 78 THR A N 8
ATOM 13180 C CA . THR A 1 78 ? 11.460 -2.119 4.975 1.00 0.00 78 THR A CA 8
ATOM 13181 C C . THR A 1 78 ? 11.158 -3.004 6.186 1.00 0.00 78 THR A C 8
ATOM 13182 O O . THR A 1 78 ? 11.730 -4.083 6.330 1.00 0.00 78 THR A O 8
ATOM 13193 N N . LEU A 1 79 ? 10.259 -2.514 7.027 1.00 0.00 79 LEU A N 8
ATOM 13194 C CA . LEU A 1 79 ? 9.873 -3.246 8.221 1.00 0.00 79 LEU A CA 8
ATOM 13195 C C . LEU A 1 79 ? 8.384 -3.590 8.146 1.00 0.00 79 LEU A C 8
ATOM 13196 O O . LEU A 1 79 ? 7.562 -2.733 7.825 1.00 0.00 79 LEU A O 8
ATOM 13212 N N . LEU A 1 80 ? 8.083 -4.845 8.446 1.00 0.00 80 LEU A N 8
ATOM 13213 C CA . LEU A 1 80 ? 6.708 -5.312 8.416 1.00 0.00 80 LEU A CA 8
ATOM 13214 C C . LEU A 1 80 ? 6.297 -5.766 9.818 1.00 0.00 80 LEU A C 8
ATOM 13215 O O . LEU A 1 80 ? 6.768 -6.793 10.304 1.00 0.00 80 LEU A O 8
ATOM 13231 N N . ASN A 1 81 ? 5.423 -4.979 10.428 1.00 0.00 81 ASN A N 8
ATOM 13232 C CA . ASN A 1 81 ? 4.944 -5.287 11.765 1.00 0.00 81 ASN A CA 8
ATOM 13233 C C . ASN A 1 81 ? 6.128 -5.313 12.733 1.00 0.00 81 ASN A C 8
ATOM 13234 O O . ASN A 1 81 ? 6.410 -4.321 13.402 1.00 0.00 81 ASN A O 8
ATOM 13245 N N . SER A 1 82 ? 6.791 -6.460 12.777 1.00 0.00 82 SER A N 8
ATOM 13246 C CA . SER A 1 82 ? 7.938 -6.629 13.652 1.00 0.00 82 SER A CA 8
ATOM 13247 C C . SER A 1 82 ? 8.979 -7.529 12.983 1.00 0.00 82 SER A C 8
ATOM 13248 O O . SER A 1 82 ? 9.304 -8.597 13.499 1.00 0.00 82 SER A O 8
ATOM 13256 N N . ASN A 1 83 ? 9.472 -7.065 11.845 1.00 0.00 83 ASN A N 8
ATOM 13257 C CA . ASN A 1 83 ? 10.469 -7.815 11.100 1.00 0.00 83 ASN A CA 8
ATOM 13258 C C . ASN A 1 83 ? 10.860 -7.030 9.846 1.00 0.00 83 ASN A C 8
ATOM 13259 O O . ASN A 1 83 ? 10.013 -6.401 9.214 1.00 0.00 83 ASN A O 8
ATOM 13270 N N . ALA A 1 84 ? 12.143 -7.094 9.523 1.00 0.00 84 ALA A N 8
ATOM 13271 C CA . ALA A 1 84 ? 12.656 -6.397 8.356 1.00 0.00 84 ALA A CA 8
ATOM 13272 C C . ALA A 1 84 ? 12.378 -7.233 7.105 1.00 0.00 84 ALA A C 8
ATOM 13273 O O . ALA A 1 84 ? 12.784 -8.392 7.025 1.00 0.00 84 ALA A O 8
ATOM 13280 N N . LEU A 1 85 ? 11.689 -6.613 6.158 1.00 0.00 85 LEU A N 8
ATOM 13281 C CA . LEU A 1 85 ? 11.352 -7.285 4.915 1.00 0.00 85 LEU A CA 8
ATOM 13282 C C . LEU A 1 85 ? 12.639 -7.674 4.186 1.00 0.00 85 LEU A C 8
ATOM 13283 O O . LEU A 1 85 ? 13.737 -7.459 4.698 1.00 0.00 85 LEU A O 8
ATOM 13299 N N . ASP A 1 86 ? 12.462 -8.239 3.001 1.00 0.00 86 ASP A N 8
ATOM 13300 C CA . ASP A 1 86 ? 13.597 -8.660 2.195 1.00 0.00 86 ASP A CA 8
ATOM 13301 C C . ASP A 1 86 ? 13.305 -8.371 0.721 1.00 0.00 86 ASP A C 8
ATOM 13302 O O . ASP A 1 86 ? 12.166 -8.495 0.274 1.00 0.00 86 ASP A O 8
ATOM 13311 N N . PRO A 1 87 ? 14.382 -7.981 -0.012 1.00 0.00 87 PRO A N 8
ATOM 13312 C CA . PRO A 1 87 ? 14.253 -7.674 -1.426 1.00 0.00 87 PRO A CA 8
ATOM 13313 C C . PRO A 1 87 ? 14.108 -8.952 -2.254 1.00 0.00 87 PRO A C 8
ATOM 13314 O O . PRO A 1 87 ? 13.359 -8.983 -3.229 1.00 0.00 87 PRO A O 8
ATOM 13325 N N . GLU A 1 88 ? 14.838 -9.976 -1.836 1.00 0.00 88 GLU A N 8
ATOM 13326 C CA . GLU A 1 88 ? 14.800 -11.253 -2.527 1.00 0.00 88 GLU A CA 8
ATOM 13327 C C . GLU A 1 88 ? 13.723 -12.154 -1.919 1.00 0.00 88 GLU A C 8
ATOM 13328 O O . GLU A 1 88 ? 13.888 -13.371 -1.859 1.00 0.00 88 GLU A O 8
ATOM 13340 N N . THR A 1 89 ? 12.643 -11.520 -1.485 1.00 0.00 89 THR A N 8
ATOM 13341 C CA . THR A 1 89 ? 11.539 -12.249 -0.884 1.00 0.00 89 THR A CA 8
ATOM 13342 C C . THR A 1 89 ? 10.251 -11.428 -0.967 1.00 0.00 89 THR A C 8
ATOM 13343 O O . THR A 1 89 ? 10.287 -10.200 -0.899 1.00 0.00 89 THR A O 8
ATOM 13354 N N . SER A 1 90 ? 9.142 -12.139 -1.113 1.00 0.00 90 SER A N 8
ATOM 13355 C CA . SER A 1 90 ? 7.845 -11.491 -1.205 1.00 0.00 90 SER A CA 8
ATOM 13356 C C . SER A 1 90 ? 6.914 -12.025 -0.115 1.00 0.00 90 SER A C 8
ATOM 13357 O O . SER A 1 90 ? 6.670 -13.229 -0.037 1.00 0.00 90 SER A O 8
ATOM 13365 N N . VAL A 1 91 ? 6.420 -11.105 0.700 1.00 0.00 91 VAL A N 8
ATOM 13366 C CA . VAL A 1 91 ? 5.522 -11.469 1.783 1.00 0.00 91 VAL A CA 8
ATOM 13367 C C . VAL A 1 91 ? 4.092 -11.072 1.408 1.00 0.00 91 VAL A C 8
ATOM 13368 O O . VAL A 1 91 ? 3.883 -10.096 0.689 1.00 0.00 91 VAL A O 8
ATOM 13381 N N . ASN A 1 92 ? 3.145 -11.849 1.913 1.00 0.00 92 ASN A N 8
ATOM 13382 C CA . ASN A 1 92 ? 1.741 -11.592 1.641 1.00 0.00 92 ASN A CA 8
ATOM 13383 C C . ASN A 1 92 ? 1.183 -10.650 2.710 1.00 0.00 92 ASN A C 8
ATOM 13384 O O . ASN A 1 92 ? 1.101 -11.016 3.882 1.00 0.00 92 ASN A O 8
ATOM 13395 N N . LEU A 1 93 ? 0.814 -9.457 2.268 1.00 0.00 93 LEU A N 8
ATOM 13396 C CA . LEU A 1 93 ? 0.266 -8.461 3.173 1.00 0.00 93 LEU A CA 8
ATOM 13397 C C . LEU A 1 93 ? -0.859 -9.091 3.997 1.00 0.00 93 LEU A C 8
ATOM 13398 O O . LEU A 1 93 ? -1.571 -9.969 3.513 1.00 0.00 93 LEU A O 8
ATOM 13414 N N . GLY A 1 94 ? -0.983 -8.618 5.229 1.00 0.00 94 GLY A N 8
ATOM 13415 C CA . GLY A 1 94 ? -2.008 -9.123 6.125 1.00 0.00 94 GLY A CA 8
ATOM 13416 C C . GLY A 1 94 ? -2.941 -7.999 6.581 1.00 0.00 94 GLY A C 8
ATOM 13417 O O . GLY A 1 94 ? -2.917 -6.903 6.024 1.00 0.00 94 GLY A O 8
ATOM 13421 N N . ASP A 1 95 ? -3.740 -8.310 7.591 1.00 0.00 95 ASP A N 8
ATOM 13422 C CA . ASP A 1 95 ? -4.679 -7.340 8.128 1.00 0.00 95 ASP A CA 8
ATOM 13423 C C . ASP A 1 95 ? -4.079 -6.696 9.380 1.00 0.00 95 ASP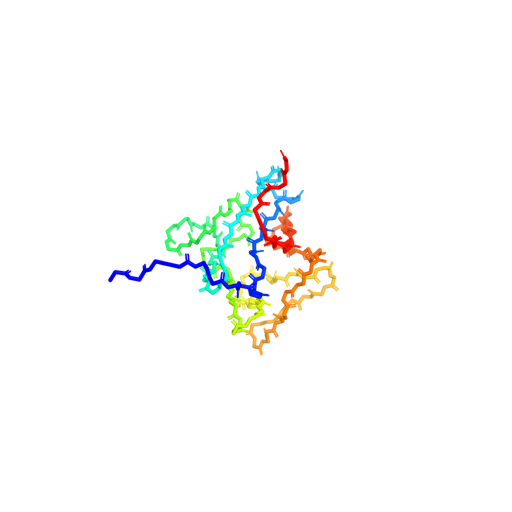 A C 8
ATOM 13424 O O . ASP A 1 95 ? -3.746 -7.388 10.340 1.00 0.00 95 ASP A O 8
ATOM 13433 N N . GLY A 1 96 ? -3.960 -5.377 9.328 1.00 0.00 96 GLY A N 8
ATOM 13434 C CA . GLY A 1 96 ? -3.406 -4.632 10.445 1.00 0.00 96 GLY A CA 8
ATOM 13435 C C . GLY A 1 96 ? -1.878 -4.719 10.460 1.00 0.00 96 GLY A C 8
ATOM 13436 O O . GLY A 1 96 ? -1.260 -4.675 11.522 1.00 0.00 96 GLY A O 8
ATOM 13440 N N . ASP A 1 97 ? -1.313 -4.842 9.268 1.00 0.00 97 ASP A N 8
ATOM 13441 C CA . ASP A 1 97 ? 0.130 -4.936 9.130 1.00 0.00 97 ASP A CA 8
ATOM 13442 C C . ASP A 1 97 ? 0.725 -3.528 9.064 1.00 0.00 97 ASP A C 8
ATOM 13443 O O . ASP A 1 97 ? 0.390 -2.750 8.171 1.00 0.00 97 ASP A O 8
ATOM 13452 N N . VAL A 1 98 ? 1.596 -3.243 10.020 1.00 0.00 98 VAL A N 8
ATOM 13453 C CA . VAL A 1 98 ? 2.240 -1.942 10.082 1.00 0.00 98 VAL A CA 8
ATOM 13454 C C . VAL A 1 98 ? 3.535 -1.980 9.268 1.00 0.00 98 VAL A C 8
ATOM 13455 O O . VAL A 1 98 ? 4.427 -2.779 9.550 1.00 0.00 98 VAL A O 8
ATOM 13468 N N . ILE A 1 99 ? 3.597 -1.106 8.274 1.00 0.00 99 ILE A N 8
ATOM 13469 C CA . ILE A 1 99 ? 4.768 -1.029 7.417 1.00 0.00 99 ILE A CA 8
ATOM 13470 C C . ILE A 1 99 ? 5.597 0.197 7.802 1.00 0.00 99 ILE A C 8
ATOM 13471 O O . ILE A 1 99 ? 5.186 1.331 7.559 1.00 0.00 99 ILE A O 8
ATOM 13487 N N . LYS A 1 100 ? 6.751 -0.071 8.396 1.00 0.00 100 LYS A N 8
ATOM 13488 C CA . LYS A 1 100 ? 7.642 0.997 8.817 1.00 0.00 100 LYS A CA 8
ATOM 13489 C C . LYS A 1 100 ? 8.739 1.184 7.767 1.00 0.00 100 LYS A C 8
ATOM 13490 O O . LYS A 1 100 ? 9.664 0.378 7.681 1.00 0.00 100 LYS A O 8
ATOM 13509 N N . LEU A 1 101 ? 8.599 2.252 6.996 1.00 0.00 101 LEU A N 8
ATOM 13510 C CA . LEU A 1 101 ? 9.567 2.555 5.955 1.00 0.00 101 LEU A CA 8
ATOM 13511 C C . LEU A 1 101 ? 10.081 3.984 6.143 1.00 0.00 101 LEU A C 8
ATOM 13512 O O . LEU A 1 101 ? 9.454 4.786 6.833 1.00 0.00 101 LEU A O 8
ATOM 13528 N N . GLY A 1 102 ? 11.215 4.257 5.516 1.00 0.00 102 GLY A N 8
ATOM 13529 C CA . GLY A 1 102 ? 11.820 5.576 5.605 1.00 0.00 102 GLY A CA 8
ATOM 13530 C C . GLY A 1 102 ? 12.388 5.825 7.004 1.00 0.00 102 GLY A C 8
ATOM 13531 O O . GLY A 1 102 ? 12.959 4.924 7.616 1.00 0.00 102 GLY A O 8
ATOM 13535 N N . GLU A 1 103 ? 12.211 7.053 7.470 1.00 0.00 103 GLU A N 8
ATOM 13536 C CA . GLU A 1 103 ? 12.698 7.432 8.785 1.00 0.00 103 GLU A CA 8
ATOM 13537 C C . GLU A 1 103 ? 11.601 7.238 9.834 1.00 0.00 103 GLU A C 8
ATOM 13538 O O . GLU A 1 103 ? 11.691 6.344 10.673 1.00 0.00 103 GLU A O 8
ATOM 13550 N N . TYR A 1 104 ? 10.590 8.091 9.751 1.00 0.00 104 TYR A N 8
ATOM 13551 C CA . TYR A 1 104 ? 9.477 8.024 10.682 1.00 0.00 104 TYR A CA 8
ATOM 13552 C C . TYR A 1 104 ? 8.146 7.900 9.938 1.00 0.00 104 TYR A C 8
ATOM 13553 O O . TYR A 1 104 ? 7.188 8.606 10.250 1.00 0.00 104 TYR A O 8
ATOM 13571 N N . THR A 1 105 ? 8.129 6.997 8.969 1.00 0.00 105 THR A N 8
ATOM 13572 C CA . THR A 1 105 ? 6.931 6.772 8.177 1.00 0.00 105 THR A CA 8
ATOM 13573 C C . THR A 1 105 ? 6.399 5.356 8.407 1.00 0.00 105 THR A C 8
ATOM 13574 O O . THR A 1 105 ? 7.115 4.378 8.198 1.00 0.00 105 THR A O 8
ATOM 13585 N N . SER A 1 106 ? 5.146 5.291 8.834 1.00 0.00 106 SER A N 8
ATOM 13586 C CA . SER A 1 106 ? 4.510 4.011 9.094 1.00 0.00 106 SER A CA 8
ATOM 13587 C C . SER A 1 106 ? 3.179 3.926 8.345 1.00 0.00 106 SER A C 8
ATOM 13588 O O . SER A 1 106 ? 2.390 4.870 8.366 1.00 0.00 106 SER A O 8
ATOM 13596 N N . ILE A 1 107 ? 2.970 2.787 7.701 1.00 0.00 107 ILE A N 8
ATOM 13597 C CA . ILE A 1 107 ? 1.748 2.567 6.946 1.00 0.00 107 ILE A CA 8
ATOM 13598 C C . ILE A 1 107 ? 0.991 1.380 7.545 1.00 0.00 107 ILE A C 8
ATOM 13599 O O . ILE A 1 107 ? 1.598 0.383 7.933 1.00 0.00 107 ILE A O 8
ATOM 13615 N N . LEU A 1 108 ? -0.325 1.526 7.602 1.00 0.00 108 LEU A N 8
ATOM 13616 C CA . LEU A 1 108 ? -1.172 0.478 8.147 1.00 0.00 108 LEU A CA 8
ATOM 13617 C C . LEU A 1 108 ? -1.957 -0.180 7.010 1.00 0.00 108 LEU A C 8
ATOM 13618 O O . LEU A 1 108 ? -2.560 0.508 6.188 1.00 0.00 108 LEU A O 8
ATOM 13634 N N . VAL A 1 109 ? -1.923 -1.504 7.000 1.00 0.00 109 VAL A N 8
ATOM 13635 C CA . VAL A 1 109 ? -2.625 -2.263 5.978 1.00 0.00 109 VAL A CA 8
ATOM 13636 C C . VAL A 1 109 ? -3.974 -2.727 6.529 1.00 0.00 109 VAL A C 8
ATOM 13637 O O . VAL A 1 109 ? -4.026 -3.497 7.488 1.00 0.00 109 VAL A O 8
ATOM 13650 N N . ASN A 1 110 ? -5.034 -2.240 5.901 1.00 0.00 110 ASN A N 8
ATOM 13651 C CA . ASN A 1 110 ? -6.380 -2.595 6.316 1.00 0.00 110 ASN A CA 8
ATOM 13652 C C . ASN A 1 110 ? -7.137 -3.186 5.125 1.00 0.00 110 ASN A C 8
ATOM 13653 O O . ASN A 1 110 ? -7.287 -2.532 4.094 1.00 0.00 110 ASN A O 8
ATOM 13664 N N . PHE A 1 111 ? -7.596 -4.415 5.307 1.00 0.00 111 PHE A N 8
ATOM 13665 C CA . PHE A 1 111 ? -8.334 -5.101 4.261 1.00 0.00 111 PHE A CA 8
ATOM 13666 C C . PHE A 1 111 ? -9.811 -4.700 4.278 1.00 0.00 111 PHE A C 8
ATOM 13667 O O . PHE A 1 111 ? -10.553 -5.090 5.178 1.00 0.00 111 PHE A O 8
ATOM 13684 N N . VAL A 1 112 ? -10.193 -3.925 3.274 1.00 0.00 112 VAL A N 8
ATOM 13685 C CA . VAL A 1 112 ? -11.567 -3.467 3.162 1.00 0.00 112 VAL A CA 8
ATOM 13686 C C . VAL A 1 112 ? -12.381 -4.494 2.373 1.00 0.00 112 VAL A C 8
ATOM 13687 O O . VAL A 1 112 ? -11.884 -5.077 1.410 1.00 0.00 112 VAL A O 8
ATOM 13700 N N . SER A 1 113 ? -13.617 -4.685 2.810 1.00 0.00 113 SER A N 8
ATOM 13701 C CA . SER A 1 113 ? -14.504 -5.632 2.156 1.00 0.00 113 SER A CA 8
ATOM 13702 C C . SER A 1 113 ? -15.909 -5.532 2.754 1.00 0.00 113 SER A C 8
ATOM 13703 O O . SER A 1 113 ? -16.129 -5.920 3.900 1.00 0.00 113 SER A O 8
ATOM 13711 N N . GLY A 1 114 ? -16.823 -5.008 1.950 1.00 0.00 114 GLY A N 8
ATOM 13712 C CA . GLY A 1 114 ? -18.200 -4.851 2.385 1.00 0.00 114 GLY A CA 8
ATOM 13713 C C . GLY A 1 114 ? -18.370 -3.582 3.222 1.00 0.00 114 GLY A C 8
ATOM 13714 O O . GLY A 1 114 ? -17.392 -3.029 3.723 1.00 0.00 114 GLY A O 8
ATOM 13718 N N . PRO A 1 115 ? -19.651 -3.145 3.350 1.00 0.00 115 PRO A N 8
ATOM 13719 C CA . PRO A 1 115 ? -19.962 -1.951 4.117 1.00 0.00 115 PRO A CA 8
ATOM 13720 C C . PRO A 1 115 ? -19.869 -2.225 5.620 1.00 0.00 115 PRO A C 8
ATOM 13721 O O . PRO A 1 115 ? -19.786 -3.378 6.040 1.00 0.00 115 PRO A O 8
ATOM 13732 N N . SER A 1 116 ? -19.885 -1.146 6.388 1.00 0.00 116 SER A N 8
ATOM 13733 C CA . SER A 1 116 ? -19.804 -1.255 7.834 1.00 0.00 116 SER A CA 8
ATOM 13734 C C . SER A 1 116 ? -20.756 -2.345 8.331 1.00 0.00 116 SER A C 8
ATOM 13735 O O . SER A 1 116 ? -20.324 -3.314 8.954 1.00 0.00 116 SER A O 8
ATOM 13743 N N . SER A 1 117 ? -22.033 -2.150 8.036 1.00 0.00 117 SER A N 8
ATOM 13744 C CA . SER A 1 117 ? -23.049 -3.105 8.445 1.00 0.00 117 SER A CA 8
ATOM 13745 C C . SER A 1 117 ? -22.946 -3.367 9.949 1.00 0.00 117 SER A C 8
ATOM 13746 O O . SER A 1 117 ? -22.299 -4.323 10.373 1.00 0.00 117 SER A O 8
ATOM 13754 N N . GLY A 1 118 ? -23.594 -2.501 10.714 1.00 0.00 118 GLY A N 8
ATOM 13755 C CA . GLY A 1 118 ? -23.583 -2.626 12.162 1.00 0.00 118 GLY A CA 8
ATOM 13756 C C . GLY A 1 118 ? -22.158 -2.529 12.710 1.00 0.00 118 GLY A C 8
ATOM 13757 O O . GLY A 1 118 ? -21.202 -2.407 11.946 1.00 0.00 118 GLY A O 8
ATOM 13761 N N . GLY A 1 1 ? -38.941 -4.949 -4.949 1.00 0.00 1 GLY A N 9
ATOM 13762 C CA . GLY A 1 1 ? -37.770 -4.336 -4.347 1.00 0.00 1 GLY A CA 9
ATOM 13763 C C . GLY A 1 1 ? -36.492 -5.065 -4.767 1.00 0.00 1 GLY A C 9
ATOM 13764 O O . GLY A 1 1 ? -35.932 -4.784 -5.825 1.00 0.00 1 GLY A O 9
ATOM 13768 N N . SER A 1 2 ? -36.069 -5.989 -3.916 1.00 0.00 2 SER A N 9
ATOM 13769 C CA . SER A 1 2 ? -34.868 -6.761 -4.186 1.00 0.00 2 SER A CA 9
ATOM 13770 C C . SER A 1 2 ? -33.649 -5.836 -4.226 1.00 0.00 2 SER A C 9
ATOM 13771 O O . SER A 1 2 ? -33.793 -4.619 -4.334 1.00 0.00 2 SER A O 9
ATOM 13779 N N . SER A 1 3 ? -32.478 -6.449 -4.136 1.00 0.00 3 SER A N 9
ATOM 13780 C CA . SER A 1 3 ? -31.236 -5.696 -4.161 1.00 0.00 3 SER A CA 9
ATOM 13781 C C . SER A 1 3 ? -30.096 -6.582 -4.667 1.00 0.00 3 SER A C 9
ATOM 13782 O O . SER A 1 3 ? -30.151 -7.804 -4.536 1.00 0.00 3 SER A O 9
ATOM 13790 N N . GLY A 1 4 ? -29.091 -5.933 -5.236 1.00 0.00 4 GLY A N 9
ATOM 13791 C CA . GLY A 1 4 ? -27.940 -6.647 -5.762 1.00 0.00 4 GLY A CA 9
ATOM 13792 C C . GLY A 1 4 ? -26.707 -6.422 -4.885 1.00 0.00 4 GLY A C 9
ATOM 13793 O O . GLY A 1 4 ? -26.308 -5.283 -4.649 1.00 0.00 4 GLY A O 9
ATOM 13797 N N . SER A 1 5 ? -26.137 -7.527 -4.426 1.00 0.00 5 SER A N 9
ATOM 13798 C CA . SER A 1 5 ? -24.958 -7.465 -3.580 1.00 0.00 5 SER A CA 9
ATOM 13799 C C . SER A 1 5 ? -23.715 -7.851 -4.386 1.00 0.00 5 SER A C 9
ATOM 13800 O O . SER A 1 5 ? -23.740 -8.818 -5.145 1.00 0.00 5 SER A O 9
ATOM 13808 N N . SER A 1 6 ? -22.659 -7.075 -4.192 1.00 0.00 6 SER A N 9
ATOM 13809 C CA . SER A 1 6 ? -21.410 -7.325 -4.891 1.00 0.00 6 SER A CA 9
ATOM 13810 C C . SER A 1 6 ? -20.469 -8.145 -4.006 1.00 0.00 6 SER A C 9
ATOM 13811 O O . SER A 1 6 ? -20.058 -7.689 -2.940 1.00 0.00 6 SER A O 9
ATOM 13819 N N . GLY A 1 7 ? -20.156 -9.342 -4.480 1.00 0.00 7 GLY A N 9
ATOM 13820 C CA . GLY A 1 7 ? -19.272 -10.231 -3.745 1.00 0.00 7 GLY A CA 9
ATOM 13821 C C . GLY A 1 7 ? -17.850 -10.177 -4.307 1.00 0.00 7 GLY A C 9
ATOM 13822 O O . GLY A 1 7 ? -17.634 -10.450 -5.486 1.00 0.00 7 GLY A O 9
ATOM 13826 N N . MET A 1 8 ? -16.917 -9.822 -3.436 1.00 0.00 8 MET A N 9
ATOM 13827 C CA . MET A 1 8 ? -15.522 -9.729 -3.830 1.00 0.00 8 MET A CA 9
ATOM 13828 C C . MET A 1 8 ? -14.681 -10.798 -3.129 1.00 0.00 8 MET A C 9
ATOM 13829 O O . MET A 1 8 ? -14.996 -11.206 -2.012 1.00 0.00 8 MET A O 9
ATOM 13843 N N . VAL A 1 9 ? -13.629 -11.221 -3.814 1.00 0.00 9 VAL A N 9
ATOM 13844 C CA . VAL A 1 9 ? -12.741 -12.235 -3.271 1.00 0.00 9 VAL A CA 9
ATOM 13845 C C . VAL A 1 9 ? -11.420 -11.582 -2.859 1.00 0.00 9 VAL A C 9
ATOM 13846 O O . VAL A 1 9 ? -10.552 -12.238 -2.285 1.00 0.00 9 VAL A O 9
ATOM 13859 N N . THR A 1 10 ? -11.310 -10.298 -3.168 1.00 0.00 10 THR A N 9
ATOM 13860 C CA . THR A 1 10 ? -10.109 -9.549 -2.837 1.00 0.00 10 THR A CA 9
ATOM 13861 C C . THR A 1 10 ? -10.476 -8.175 -2.273 1.00 0.00 10 THR A C 9
ATOM 13862 O O . THR A 1 10 ? -11.050 -7.345 -2.975 1.00 0.00 10 THR A O 9
ATOM 13873 N N . PRO A 1 11 ? -10.120 -7.973 -0.976 1.00 0.00 11 PRO A N 9
ATOM 13874 C CA . PRO A 1 11 ? -10.405 -6.714 -0.309 1.00 0.00 11 PRO A CA 9
ATOM 13875 C C . PRO A 1 11 ? -9.450 -5.615 -0.779 1.00 0.00 11 PRO A C 9
ATOM 13876 O O . PRO A 1 11 ? -8.264 -5.867 -0.989 1.00 0.00 11 PRO A O 9
ATOM 13887 N N . SER A 1 12 ? -10.001 -4.420 -0.931 1.00 0.00 12 SER A N 9
ATOM 13888 C CA . SER A 1 12 ? -9.213 -3.283 -1.372 1.00 0.00 12 SER A CA 9
ATOM 13889 C C . SER A 1 12 ? -8.059 -3.037 -0.399 1.00 0.00 12 SER A C 9
ATOM 13890 O O . SER A 1 12 ? -8.145 -3.393 0.776 1.00 0.00 12 SER A O 9
ATOM 13898 N N . LEU A 1 13 ? -7.004 -2.430 -0.922 1.00 0.00 13 LEU A N 9
ATOM 13899 C CA . LEU A 1 13 ? -5.834 -2.132 -0.114 1.00 0.00 13 LEU A CA 9
ATOM 13900 C C . LEU A 1 13 ? -5.979 -0.735 0.492 1.00 0.00 13 LEU A C 9
ATOM 13901 O O . LEU A 1 13 ? -5.922 0.265 -0.223 1.00 0.00 13 LEU A O 9
ATOM 13917 N N . ARG A 1 14 ? -6.166 -0.710 1.803 1.00 0.00 14 ARG A N 9
ATOM 13918 C CA . ARG A 1 14 ? -6.320 0.549 2.513 1.00 0.00 14 ARG A CA 9
ATOM 13919 C C . ARG A 1 14 ? -5.047 0.877 3.295 1.00 0.00 14 ARG A C 9
ATOM 13920 O O . ARG A 1 14 ? -4.836 0.359 4.390 1.00 0.00 14 ARG A O 9
ATOM 13941 N N . LEU A 1 15 ? -4.231 1.736 2.701 1.00 0.00 15 LEU A N 9
ATOM 13942 C CA . LEU A 1 15 ? -2.984 2.140 3.328 1.00 0.00 15 LEU A CA 9
ATOM 13943 C C . LEU A 1 15 ? -3.246 3.327 4.257 1.00 0.00 15 LEU A C 9
ATOM 13944 O O . LEU A 1 15 ? -3.528 4.431 3.794 1.00 0.00 15 LEU A O 9
ATOM 13960 N N . VAL A 1 16 ? -3.144 3.059 5.551 1.00 0.00 16 VAL A N 9
ATOM 13961 C CA . VAL A 1 16 ? -3.366 4.091 6.549 1.00 0.00 16 VAL A CA 9
ATOM 13962 C C . VAL A 1 16 ? -2.017 4.625 7.033 1.00 0.00 16 VAL A C 9
ATOM 13963 O O . VAL A 1 16 ? -1.160 3.856 7.465 1.00 0.00 16 VAL A O 9
ATOM 13976 N N . PHE A 1 17 ? -1.870 5.939 6.946 1.00 0.00 17 PHE A N 9
ATOM 13977 C CA . PHE A 1 17 ? -0.640 6.585 7.371 1.00 0.00 17 PHE A CA 9
ATOM 13978 C C . PHE A 1 17 ? -0.658 6.865 8.875 1.00 0.00 17 PHE A C 9
ATOM 13979 O O . PHE A 1 17 ? -1.067 7.942 9.304 1.00 0.00 17 PHE A O 9
ATOM 13996 N N . VAL A 1 18 ? -0.209 5.876 9.634 1.00 0.00 18 VAL A N 9
ATOM 13997 C CA . VAL A 1 18 ? -0.169 6.002 11.081 1.00 0.00 18 VAL A CA 9
ATOM 13998 C C . VAL A 1 18 ? 0.995 6.913 11.476 1.00 0.00 18 VAL A C 9
ATOM 13999 O O . VAL A 1 18 ? 0.951 7.564 12.519 1.00 0.00 18 VAL A O 9
ATOM 14012 N N . LYS A 1 19 ? 2.008 6.930 10.623 1.00 0.00 19 LYS A N 9
ATOM 14013 C CA . LYS A 1 19 ? 3.181 7.751 10.870 1.00 0.00 19 LYS A CA 9
ATOM 14014 C C . LYS A 1 19 ? 3.672 8.343 9.548 1.00 0.00 19 LYS A C 9
ATOM 14015 O O . LYS A 1 19 ? 3.158 8.004 8.483 1.00 0.00 19 LYS A O 9
ATOM 14034 N N . GLY A 1 20 ? 4.662 9.217 9.659 1.00 0.00 20 GLY A N 9
ATOM 14035 C CA . GLY A 1 20 ? 5.228 9.859 8.485 1.00 0.00 20 GLY A CA 9
ATOM 14036 C C . GLY A 1 20 ? 4.676 11.276 8.315 1.00 0.00 20 GLY A C 9
ATOM 14037 O O . GLY A 1 20 ? 3.986 11.787 9.195 1.00 0.00 20 GLY A O 9
ATOM 14041 N N . PRO A 1 21 ? 5.010 11.886 7.147 1.00 0.00 21 PRO A N 9
ATOM 14042 C CA . PRO A 1 21 ? 4.556 13.234 6.850 1.00 0.00 21 PRO A CA 9
ATOM 14043 C C . PRO A 1 21 ? 3.074 13.242 6.471 1.00 0.00 21 PRO A C 9
ATOM 14044 O O . PRO A 1 21 ? 2.432 14.292 6.481 1.00 0.00 21 PRO A O 9
ATOM 14055 N N . ARG A 1 22 ? 2.573 12.059 6.145 1.00 0.00 22 ARG A N 9
ATOM 14056 C CA . ARG A 1 22 ? 1.178 11.917 5.763 1.00 0.00 22 ARG A CA 9
ATOM 14057 C C . ARG A 1 22 ? 0.365 11.345 6.927 1.00 0.00 22 ARG A C 9
ATOM 14058 O O . ARG A 1 22 ? -0.814 11.031 6.769 1.00 0.00 22 ARG A O 9
ATOM 14079 N N . GLU A 1 23 ? 1.027 11.228 8.068 1.00 0.00 23 GLU A N 9
ATOM 14080 C CA . GLU A 1 23 ? 0.381 10.699 9.258 1.00 0.00 23 GLU A CA 9
ATOM 14081 C C . GLU A 1 23 ? -1.039 11.256 9.381 1.00 0.00 23 GLU A C 9
ATOM 14082 O O . GLU A 1 23 ? -1.227 12.464 9.512 1.00 0.00 23 GLU A O 9
ATOM 14094 N N . GLY A 1 24 ? -2.003 10.347 9.335 1.00 0.00 24 GLY A N 9
ATOM 14095 C CA . GLY A 1 24 ? -3.400 10.732 9.441 1.00 0.00 24 GLY A CA 9
ATOM 14096 C C . GLY A 1 24 ? -4.107 10.603 8.090 1.00 0.00 24 GLY A C 9
ATOM 14097 O O . GLY A 1 24 ? -5.268 10.985 7.955 1.00 0.00 24 GLY A O 9
ATOM 14101 N N . ASP A 1 25 ? -3.377 10.064 7.125 1.00 0.00 25 ASP A N 9
ATOM 14102 C CA . ASP A 1 25 ? -3.920 9.881 5.790 1.00 0.00 25 ASP A CA 9
ATOM 14103 C C . ASP A 1 25 ? -4.281 8.408 5.588 1.00 0.00 25 ASP A C 9
ATOM 14104 O O . ASP A 1 25 ? -3.801 7.542 6.318 1.00 0.00 25 ASP A O 9
ATOM 14113 N N . ALA A 1 26 ? -5.125 8.169 4.595 1.00 0.00 26 ALA A N 9
ATOM 14114 C CA . ALA A 1 26 ? -5.556 6.816 4.289 1.00 0.00 26 ALA A CA 9
ATOM 14115 C C . ALA A 1 26 ? -5.977 6.739 2.820 1.00 0.00 26 ALA A C 9
ATOM 14116 O O . ALA A 1 26 ? -6.807 7.525 2.367 1.00 0.00 26 ALA A O 9
ATOM 14123 N N . LEU A 1 27 ? -5.384 5.785 2.117 1.00 0.00 27 LEU A N 9
ATOM 14124 C CA . LEU A 1 27 ? -5.687 5.596 0.708 1.00 0.00 27 LEU A CA 9
ATOM 14125 C C . LEU A 1 27 ? -6.397 4.254 0.520 1.00 0.00 27 LEU A C 9
ATOM 14126 O O . LEU A 1 27 ? -6.472 3.451 1.449 1.00 0.00 27 LEU A O 9
ATOM 14142 N N . ASP A 1 28 ? -6.901 4.052 -0.689 1.00 0.00 28 ASP A N 9
ATOM 14143 C CA . ASP A 1 28 ? -7.603 2.821 -1.011 1.00 0.00 28 ASP A CA 9
ATOM 14144 C C . ASP A 1 28 ? -7.390 2.490 -2.490 1.00 0.00 28 ASP A C 9
ATOM 14145 O O . ASP A 1 28 ? -7.501 3.364 -3.348 1.00 0.00 28 ASP A O 9
ATOM 14154 N N . TYR A 1 29 ? -7.087 1.225 -2.742 1.00 0.00 29 TYR A N 9
ATOM 14155 C CA . TYR A 1 29 ? -6.858 0.767 -4.102 1.00 0.00 29 TYR A CA 9
ATOM 14156 C C . TYR A 1 29 ? -7.575 -0.559 -4.362 1.00 0.00 29 TYR A C 9
ATOM 14157 O O . TYR A 1 29 ? -7.739 -1.370 -3.452 1.00 0.00 29 TYR A O 9
ATOM 14175 N N . LYS A 1 30 ? -7.984 -0.738 -5.610 1.00 0.00 30 LYS A N 9
ATOM 14176 C CA . LYS A 1 30 ? -8.680 -1.952 -6.002 1.00 0.00 30 LYS A CA 9
ATOM 14177 C C . LYS A 1 30 ? -7.696 -3.123 -5.999 1.00 0.00 30 LYS A C 9
ATOM 14178 O O . LYS A 1 30 ? -6.483 -2.919 -5.977 1.00 0.00 30 LYS A O 9
ATOM 14197 N N . PRO A 1 31 ? -8.269 -4.356 -6.023 1.00 0.00 31 PRO A N 9
ATOM 14198 C CA . PRO A 1 31 ? -7.456 -5.560 -6.024 1.00 0.00 31 PRO A CA 9
ATOM 14199 C C . PRO A 1 31 ? -6.820 -5.791 -7.396 1.00 0.00 31 PRO A C 9
ATOM 14200 O O . PRO A 1 31 ? -7.476 -5.627 -8.424 1.00 0.00 31 PRO A O 9
ATOM 14211 N N . GLY A 1 32 ? -5.550 -6.169 -7.369 1.00 0.00 32 GLY A N 9
ATOM 14212 C CA . GLY A 1 32 ? -4.819 -6.424 -8.598 1.00 0.00 32 GLY A CA 9
ATOM 14213 C C . GLY A 1 32 ? -4.207 -5.135 -9.150 1.00 0.00 32 GLY A C 9
ATOM 14214 O O . GLY A 1 32 ? -3.805 -5.082 -10.311 1.00 0.00 32 GLY A O 9
ATOM 14218 N N . SER A 1 33 ? -4.157 -4.127 -8.292 1.00 0.00 33 SER A N 9
ATOM 14219 C CA . SER A 1 33 ? -3.602 -2.841 -8.679 1.00 0.00 33 SER A CA 9
ATOM 14220 C C . SER A 1 33 ? -2.284 -2.596 -7.941 1.00 0.00 33 SER A C 9
ATOM 14221 O O . SER A 1 33 ? -2.284 -2.276 -6.753 1.00 0.00 33 SER A O 9
ATOM 14229 N N . THR A 1 34 ? -1.193 -2.756 -8.675 1.00 0.00 34 THR A N 9
ATOM 14230 C CA . THR A 1 34 ? 0.129 -2.556 -8.105 1.00 0.00 34 THR A CA 9
ATOM 14231 C C . THR A 1 34 ? 0.286 -1.116 -7.615 1.00 0.00 34 THR A C 9
ATOM 14232 O O . THR A 1 34 ? 0.121 -0.172 -8.386 1.00 0.00 34 THR A O 9
ATOM 14243 N N . ILE A 1 35 ? 0.603 -0.991 -6.334 1.00 0.00 35 ILE A N 9
ATOM 14244 C CA . ILE A 1 35 ? 0.784 0.319 -5.732 1.00 0.00 35 ILE A CA 9
ATOM 14245 C C . ILE A 1 35 ? 2.273 0.555 -5.475 1.00 0.00 35 ILE A C 9
ATOM 14246 O O . ILE A 1 35 ? 2.834 0.021 -4.519 1.00 0.00 35 ILE A O 9
ATOM 14262 N N . ARG A 1 36 ? 2.872 1.356 -6.344 1.00 0.00 36 ARG A N 9
ATOM 14263 C CA . ARG A 1 36 ? 4.285 1.670 -6.223 1.00 0.00 36 ARG A CA 9
ATOM 14264 C C . ARG A 1 36 ? 4.488 2.838 -5.256 1.00 0.00 36 ARG A C 9
ATOM 14265 O O . ARG A 1 36 ? 4.222 3.988 -5.602 1.00 0.00 36 ARG A O 9
ATOM 14286 N N . VAL A 1 37 ? 4.959 2.503 -4.064 1.00 0.00 37 VAL A N 9
ATOM 14287 C CA . VAL A 1 37 ? 5.201 3.510 -3.045 1.00 0.00 37 VAL A CA 9
ATOM 14288 C C . VAL A 1 37 ? 6.653 3.983 -3.137 1.00 0.00 37 VAL A C 9
ATOM 14289 O O . VAL A 1 37 ? 7.580 3.192 -2.967 1.00 0.00 37 VAL A O 9
ATOM 14302 N N . GLY A 1 38 ? 6.807 5.271 -3.405 1.00 0.00 38 GLY A N 9
ATOM 14303 C CA . GLY A 1 38 ? 8.130 5.859 -3.521 1.00 0.00 38 GLY A CA 9
ATOM 14304 C C . GLY A 1 38 ? 8.187 7.223 -2.830 1.00 0.00 38 GLY A C 9
ATOM 14305 O O . GLY A 1 38 ? 7.432 7.480 -1.894 1.00 0.00 38 GLY A O 9
ATOM 14309 N N . ARG A 1 39 ? 9.090 8.061 -3.318 1.00 0.00 39 ARG A N 9
ATOM 14310 C CA . ARG A 1 39 ? 9.255 9.392 -2.759 1.00 0.00 39 ARG A CA 9
ATOM 14311 C C . ARG A 1 39 ? 8.750 10.448 -3.744 1.00 0.00 39 ARG A C 9
ATOM 14312 O O . ARG A 1 39 ? 8.181 11.460 -3.337 1.00 0.00 39 ARG A O 9
ATOM 14333 N N . ILE A 1 40 ? 8.975 10.176 -5.021 1.00 0.00 40 ILE A N 9
ATOM 14334 C CA . ILE A 1 40 ? 8.549 11.090 -6.067 1.00 0.00 40 ILE A CA 9
ATOM 14335 C C . ILE A 1 40 ? 7.200 10.630 -6.623 1.00 0.00 40 ILE A C 9
ATOM 14336 O O . ILE A 1 40 ? 7.004 9.444 -6.883 1.00 0.00 40 ILE A O 9
ATOM 14352 N N . VAL A 1 41 ? 6.305 11.593 -6.788 1.00 0.00 41 VAL A N 9
ATOM 14353 C CA . VAL A 1 41 ? 4.980 11.301 -7.308 1.00 0.00 41 VAL A CA 9
ATOM 14354 C C . VAL A 1 41 ? 5.107 10.703 -8.711 1.00 0.00 41 VAL A C 9
ATOM 14355 O O . VAL A 1 41 ? 4.367 9.789 -9.069 1.00 0.00 41 VAL A O 9
ATOM 14368 N N . ARG A 1 42 ? 6.052 11.244 -9.466 1.00 0.00 42 ARG A N 9
ATOM 14369 C CA . ARG A 1 42 ? 6.286 10.775 -10.821 1.00 0.00 42 ARG A CA 9
ATOM 14370 C C . ARG A 1 42 ? 6.412 9.250 -10.841 1.00 0.00 42 ARG A C 9
ATOM 14371 O O . ARG A 1 42 ? 7.297 8.688 -10.197 1.00 0.00 42 ARG A O 9
ATOM 14392 N N . GLY A 1 43 ? 5.514 8.623 -11.587 1.00 0.00 43 GLY A N 9
ATOM 14393 C CA . GLY A 1 43 ? 5.514 7.175 -11.699 1.00 0.00 43 GLY A CA 9
ATOM 14394 C C . GLY A 1 43 ? 5.561 6.518 -10.318 1.00 0.00 43 GLY A C 9
ATOM 14395 O O . GLY A 1 43 ? 6.552 5.883 -9.961 1.00 0.00 43 GLY A O 9
ATOM 14399 N N . ASN A 1 44 ? 4.476 6.693 -9.578 1.00 0.00 44 ASN A N 9
ATOM 14400 C CA . ASN A 1 44 ? 4.380 6.125 -8.244 1.00 0.00 44 ASN A CA 9
ATOM 14401 C C . ASN A 1 44 ? 2.967 6.345 -7.701 1.00 0.00 44 ASN A C 9
ATOM 14402 O O . ASN A 1 44 ? 2.454 7.463 -7.728 1.00 0.00 44 ASN A O 9
ATOM 14413 N N . GLU A 1 45 ? 2.377 5.260 -7.219 1.00 0.00 45 GLU A N 9
ATOM 14414 C CA . GLU A 1 45 ? 1.033 5.321 -6.671 1.00 0.00 45 GLU A CA 9
ATOM 14415 C C . GLU A 1 45 ? 1.017 6.170 -5.398 1.00 0.00 45 GLU A C 9
ATOM 14416 O O . GLU A 1 45 ? 0.033 6.851 -5.114 1.00 0.00 45 GLU A O 9
ATOM 14428 N N . ILE A 1 46 ? 2.119 6.102 -4.665 1.00 0.00 46 ILE A N 9
ATOM 14429 C CA . ILE A 1 46 ? 2.244 6.856 -3.430 1.00 0.00 46 ILE A CA 9
ATOM 14430 C C . ILE A 1 46 ? 3.645 7.465 -3.349 1.00 0.00 46 ILE A C 9
ATOM 14431 O O . ILE A 1 46 ? 4.629 6.816 -3.698 1.00 0.00 46 ILE A O 9
ATOM 14447 N N . ALA A 1 47 ? 3.690 8.706 -2.886 1.00 0.00 47 ALA A N 9
ATOM 14448 C CA . ALA A 1 47 ? 4.953 9.411 -2.755 1.00 0.00 47 ALA A CA 9
ATOM 14449 C C . ALA A 1 47 ? 5.007 10.104 -1.392 1.00 0.00 47 ALA A C 9
ATOM 14450 O O . ALA A 1 47 ? 4.163 10.944 -1.086 1.00 0.00 47 ALA A O 9
ATOM 14457 N N . ILE A 1 48 ? 6.008 9.725 -0.611 1.00 0.00 48 ILE A N 9
ATOM 14458 C CA . ILE A 1 48 ? 6.183 10.300 0.712 1.00 0.00 48 ILE A CA 9
ATOM 14459 C C . ILE A 1 48 ? 7.432 11.184 0.719 1.00 0.00 48 ILE A C 9
ATOM 14460 O O . ILE A 1 48 ? 8.488 10.775 0.240 1.00 0.00 48 ILE A O 9
ATOM 14476 N N . LYS A 1 49 ? 7.269 12.379 1.267 1.00 0.00 49 LYS A N 9
ATOM 14477 C CA . LYS A 1 49 ? 8.370 13.324 1.342 1.00 0.00 49 LYS A CA 9
ATOM 14478 C C . LYS A 1 49 ? 8.974 13.285 2.747 1.00 0.00 49 LYS A C 9
ATOM 14479 O O . LYS A 1 49 ? 8.805 14.223 3.526 1.00 0.00 49 LYS A O 9
ATOM 14498 N N . ASP A 1 50 ? 9.667 12.191 3.029 1.00 0.00 50 ASP A N 9
ATOM 14499 C CA . ASP A 1 50 ? 10.297 12.018 4.327 1.00 0.00 50 ASP A CA 9
ATOM 14500 C C . ASP A 1 50 ? 11.804 11.838 4.137 1.00 0.00 50 ASP A C 9
ATOM 14501 O O . ASP A 1 50 ? 12.545 11.706 5.110 1.00 0.00 50 ASP A O 9
ATOM 14510 N N . ALA A 1 51 ? 12.214 11.839 2.876 1.00 0.00 51 ALA A N 9
ATOM 14511 C CA . ALA A 1 51 ? 13.620 11.677 2.546 1.00 0.00 51 ALA A CA 9
ATOM 14512 C C . ALA A 1 51 ? 13.994 10.197 2.641 1.00 0.00 51 ALA A C 9
ATOM 14513 O O . ALA A 1 51 ? 14.457 9.606 1.666 1.00 0.00 51 ALA A O 9
ATOM 14520 N N . GLY A 1 52 ? 13.780 9.639 3.824 1.00 0.00 52 GLY A N 9
ATOM 14521 C CA . GLY A 1 52 ? 14.090 8.239 4.058 1.00 0.00 52 GLY A CA 9
ATOM 14522 C C . GLY A 1 52 ? 13.592 7.367 2.904 1.00 0.00 52 GLY A C 9
ATOM 14523 O O . GLY A 1 52 ? 14.121 6.282 2.668 1.00 0.00 52 GLY A O 9
ATOM 14527 N N . ILE A 1 53 ? 12.581 7.874 2.214 1.00 0.00 53 ILE A N 9
ATOM 14528 C CA . ILE A 1 53 ? 12.006 7.155 1.090 1.00 0.00 53 ILE A CA 9
ATOM 14529 C C . ILE A 1 53 ? 12.663 7.634 -0.206 1.00 0.00 53 ILE A C 9
ATOM 14530 O O . ILE A 1 53 ? 12.948 8.820 -0.360 1.00 0.00 53 ILE A O 9
ATOM 14546 N N . SER A 1 54 ? 12.884 6.686 -1.105 1.00 0.00 54 SER A N 9
ATOM 14547 C CA . SER A 1 54 ? 13.502 6.995 -2.383 1.00 0.00 54 SER A CA 9
ATOM 14548 C C . SER A 1 54 ? 12.484 6.825 -3.512 1.00 0.00 54 SER A C 9
ATOM 14549 O O . SER A 1 54 ? 11.481 6.132 -3.348 1.00 0.00 54 SER A O 9
ATOM 14557 N N . THR A 1 55 ? 12.778 7.468 -4.632 1.00 0.00 55 THR A N 9
ATOM 14558 C CA . THR A 1 55 ? 11.900 7.396 -5.788 1.00 0.00 55 THR A CA 9
ATOM 14559 C C . THR A 1 55 ? 11.340 5.981 -5.945 1.00 0.00 55 THR A C 9
ATOM 14560 O O . THR A 1 55 ? 10.127 5.781 -5.905 1.00 0.00 55 THR A O 9
ATOM 14571 N N . LYS A 1 56 ? 12.251 5.035 -6.121 1.00 0.00 56 LYS A N 9
ATOM 14572 C CA . LYS A 1 56 ? 11.863 3.644 -6.285 1.00 0.00 56 LYS A CA 9
ATOM 14573 C C . LYS A 1 56 ? 12.225 2.866 -5.018 1.00 0.00 56 LYS A C 9
ATOM 14574 O O . LYS A 1 56 ? 13.122 2.024 -5.037 1.00 0.00 56 LYS A O 9
ATOM 14593 N N . HIS A 1 57 ? 11.509 3.175 -3.947 1.00 0.00 57 HIS A N 9
ATOM 14594 C CA . HIS A 1 57 ? 11.743 2.515 -2.674 1.00 0.00 57 HIS A CA 9
ATOM 14595 C C . HIS A 1 57 ? 11.266 1.063 -2.753 1.00 0.00 57 HIS A C 9
ATOM 14596 O O . HIS A 1 57 ? 12.072 0.137 -2.685 1.00 0.00 57 HIS A O 9
ATOM 14610 N N . LEU A 1 58 ? 9.958 0.911 -2.895 1.00 0.00 58 LEU A N 9
ATOM 14611 C CA . LEU A 1 58 ? 9.363 -0.412 -2.984 1.00 0.00 58 LEU A CA 9
ATOM 14612 C C . LEU A 1 58 ? 8.060 -0.328 -3.781 1.00 0.00 58 LEU A C 9
ATOM 14613 O O . LEU A 1 58 ? 7.585 0.764 -4.088 1.00 0.00 58 LEU A O 9
ATOM 14629 N N . ARG A 1 59 ? 7.520 -1.497 -4.094 1.00 0.00 59 ARG A N 9
ATOM 14630 C CA . ARG A 1 59 ? 6.281 -1.570 -4.850 1.00 0.00 59 ARG A CA 9
ATOM 14631 C C . ARG A 1 59 ? 5.336 -2.597 -4.223 1.00 0.00 59 ARG A C 9
ATOM 14632 O O . ARG A 1 59 ? 5.778 -3.636 -3.735 1.00 0.00 59 ARG A O 9
ATOM 14653 N N . ILE A 1 60 ? 4.052 -2.271 -4.256 1.00 0.00 60 ILE A N 9
ATOM 14654 C CA . ILE A 1 60 ? 3.042 -3.152 -3.697 1.00 0.00 60 ILE A CA 9
ATOM 14655 C C . ILE A 1 60 ? 2.226 -3.771 -4.834 1.00 0.00 60 ILE A C 9
ATOM 14656 O O . ILE A 1 60 ? 1.891 -3.092 -5.803 1.00 0.00 60 ILE A O 9
ATOM 14672 N N . GLU A 1 61 ? 1.929 -5.053 -4.677 1.00 0.00 61 GLU A N 9
ATOM 14673 C CA . GLU A 1 61 ? 1.159 -5.771 -5.678 1.00 0.00 61 GLU A CA 9
ATOM 14674 C C . GLU A 1 61 ? 0.312 -6.859 -5.016 1.00 0.00 61 GLU A C 9
ATOM 14675 O O . GLU A 1 61 ? 0.589 -7.268 -3.889 1.00 0.00 61 GLU A O 9
ATOM 14687 N N . SER A 1 62 ? -0.704 -7.298 -5.744 1.00 0.00 62 SER A N 9
ATOM 14688 C CA . SER A 1 62 ? -1.594 -8.332 -5.242 1.00 0.00 62 SER A CA 9
ATOM 14689 C C . SER A 1 62 ? -1.503 -9.576 -6.126 1.00 0.00 62 SER A C 9
ATOM 14690 O O . SER A 1 62 ? -1.399 -9.468 -7.347 1.00 0.00 62 SER A O 9
ATOM 14698 N N . ASP A 1 63 ? -1.545 -10.730 -5.476 1.00 0.00 63 ASP A N 9
ATOM 14699 C CA . ASP A 1 63 ? -1.468 -11.994 -6.189 1.00 0.00 63 ASP A CA 9
ATOM 14700 C C . ASP A 1 63 ? -2.825 -12.697 -6.119 1.00 0.00 63 ASP A C 9
ATOM 14701 O O . ASP A 1 63 ? -3.859 -12.046 -5.974 1.00 0.00 63 ASP A O 9
ATOM 14710 N N . SER A 1 64 ? -2.779 -14.017 -6.226 1.00 0.00 64 SER A N 9
ATOM 14711 C CA . SER A 1 64 ? -3.992 -14.815 -6.177 1.00 0.00 64 SER A CA 9
ATOM 14712 C C . SER A 1 64 ? -4.895 -14.324 -5.043 1.00 0.00 64 SER A C 9
ATOM 14713 O O . SER A 1 64 ? -4.736 -14.736 -3.895 1.00 0.00 64 SER A O 9
ATOM 14721 N N . GLY A 1 65 ? -5.824 -13.452 -5.406 1.00 0.00 65 GLY A N 9
ATOM 14722 C CA . GLY A 1 65 ? -6.754 -12.901 -4.434 1.00 0.00 65 GLY A CA 9
ATOM 14723 C C . GLY A 1 65 ? -6.060 -12.650 -3.093 1.00 0.00 65 GLY A C 9
ATOM 14724 O O . GLY A 1 65 ? -6.567 -13.046 -2.044 1.00 0.00 65 GLY A O 9
ATOM 14728 N N . ASN A 1 66 ? -4.911 -11.995 -3.171 1.00 0.00 66 ASN A N 9
ATOM 14729 C CA . ASN A 1 66 ? -4.143 -11.687 -1.977 1.00 0.00 66 ASN A CA 9
ATOM 14730 C C . ASN A 1 66 ? -3.242 -10.482 -2.252 1.00 0.00 66 ASN A C 9
ATOM 14731 O O . ASN A 1 66 ? -3.039 -10.104 -3.405 1.00 0.00 66 ASN A O 9
ATOM 14742 N N . TRP A 1 67 ? -2.725 -9.911 -1.174 1.00 0.00 67 TRP A N 9
ATOM 14743 C CA . TRP A 1 67 ? -1.850 -8.756 -1.285 1.00 0.00 67 TRP A CA 9
ATOM 14744 C C . TRP A 1 67 ? -0.457 -9.171 -0.807 1.00 0.00 67 TRP A C 9
ATOM 14745 O O . TRP A 1 67 ? -0.326 -9.980 0.110 1.00 0.00 67 TRP A O 9
ATOM 14766 N N . VAL A 1 68 ? 0.549 -8.597 -1.450 1.00 0.00 68 VAL A N 9
ATOM 14767 C CA . VAL A 1 68 ? 1.928 -8.896 -1.103 1.00 0.00 68 VAL A CA 9
ATOM 14768 C C . VAL A 1 68 ? 2.767 -7.623 -1.219 1.00 0.00 68 VAL A C 9
ATOM 14769 O O . VAL A 1 68 ? 2.439 -6.727 -1.996 1.00 0.00 68 VAL A O 9
ATOM 14782 N N . ILE A 1 69 ? 3.835 -7.582 -0.436 1.00 0.00 69 ILE A N 9
ATOM 14783 C CA . ILE A 1 69 ? 4.724 -6.432 -0.442 1.00 0.00 69 ILE A CA 9
ATOM 14784 C C . ILE A 1 69 ? 6.151 -6.898 -0.738 1.00 0.00 69 ILE A C 9
ATOM 14785 O O . ILE A 1 69 ? 6.542 -7.998 -0.350 1.00 0.00 69 ILE A O 9
ATOM 14801 N N . GLN A 1 70 ? 6.890 -6.038 -1.422 1.00 0.00 70 GLN A N 9
ATOM 14802 C CA . GLN A 1 70 ? 8.266 -6.347 -1.774 1.00 0.00 70 GLN A CA 9
ATOM 14803 C C . GLN A 1 70 ? 9.135 -5.093 -1.670 1.00 0.00 70 GLN A C 9
ATOM 14804 O O . GLN A 1 70 ? 8.814 -4.060 -2.255 1.00 0.00 70 GLN A O 9
ATOM 14818 N N . ASP A 1 71 ? 10.220 -5.225 -0.921 1.00 0.00 71 ASP A N 9
ATOM 14819 C CA . ASP A 1 71 ? 11.139 -4.115 -0.732 1.00 0.00 71 ASP A CA 9
ATOM 14820 C C . ASP A 1 71 ? 12.146 -4.091 -1.883 1.00 0.00 71 ASP A C 9
ATOM 14821 O O . ASP A 1 71 ? 13.002 -4.969 -1.982 1.00 0.00 71 ASP A O 9
ATOM 14830 N N . LEU A 1 72 ? 12.012 -3.076 -2.724 1.00 0.00 72 LEU A N 9
ATOM 14831 C CA . LEU A 1 72 ? 12.900 -2.927 -3.864 1.00 0.00 72 LEU A CA 9
ATOM 14832 C C . LEU A 1 72 ? 14.248 -2.384 -3.387 1.00 0.00 72 LEU A C 9
ATOM 14833 O O . LEU A 1 72 ? 14.722 -1.364 -3.885 1.00 0.00 72 LEU A O 9
ATOM 14849 N N . GLY A 1 73 ? 14.829 -3.091 -2.429 1.00 0.00 73 GLY A N 9
ATOM 14850 C CA . GLY A 1 73 ? 16.114 -2.693 -1.879 1.00 0.00 73 GLY A CA 9
ATOM 14851 C C . GLY A 1 73 ? 16.275 -1.172 -1.907 1.00 0.00 73 GLY A C 9
ATOM 14852 O O . GLY A 1 73 ? 17.101 -0.645 -2.651 1.00 0.00 73 GLY A O 9
ATOM 14856 N N . SER A 1 74 ? 15.473 -0.509 -1.087 1.00 0.00 74 SER A N 9
ATOM 14857 C CA . SER A 1 74 ? 15.516 0.941 -1.009 1.00 0.00 74 SER A CA 9
ATOM 14858 C C . SER A 1 74 ? 16.673 1.383 -0.111 1.00 0.00 74 SER A C 9
ATOM 14859 O O . SER A 1 74 ? 16.486 2.193 0.796 1.00 0.00 74 SER A O 9
ATOM 14867 N N . SER A 1 75 ? 17.844 0.830 -0.393 1.00 0.00 75 SER A N 9
ATOM 14868 C CA . SER A 1 75 ? 19.031 1.156 0.378 1.00 0.00 75 SER A CA 9
ATOM 14869 C C . SER A 1 75 ? 18.656 1.390 1.843 1.00 0.00 75 SER A C 9
ATOM 14870 O O . SER A 1 75 ? 18.999 2.421 2.418 1.00 0.00 75 SER A O 9
ATOM 14878 N N . ASN A 1 76 ? 17.956 0.415 2.404 1.00 0.00 76 ASN A N 9
ATOM 14879 C CA . ASN A 1 76 ? 17.531 0.501 3.791 1.00 0.00 76 ASN A CA 9
ATOM 14880 C C . ASN A 1 76 ? 16.752 -0.763 4.160 1.00 0.00 76 ASN A C 9
ATOM 14881 O O . ASN A 1 76 ? 17.160 -1.512 5.046 1.00 0.00 76 ASN A O 9
ATOM 14892 N N . GLY A 1 77 ? 15.643 -0.962 3.462 1.00 0.00 77 GLY A N 9
ATOM 14893 C CA . GLY A 1 77 ? 14.803 -2.122 3.706 1.00 0.00 77 GLY A CA 9
ATOM 14894 C C . GLY A 1 77 ? 13.441 -1.705 4.264 1.00 0.00 77 GLY A C 9
ATOM 14895 O O . GLY A 1 77 ? 13.283 -0.589 4.756 1.00 0.00 77 GLY A O 9
ATOM 14899 N N . THR A 1 78 ? 12.492 -2.625 4.167 1.00 0.00 78 THR A N 9
ATOM 14900 C CA . THR A 1 78 ? 11.148 -2.367 4.656 1.00 0.00 78 THR A CA 9
ATOM 14901 C C . THR A 1 78 ? 10.849 -3.237 5.879 1.00 0.00 78 THR A C 9
ATOM 14902 O O . THR A 1 78 ? 11.246 -4.400 5.929 1.00 0.00 78 THR A O 9
ATOM 14913 N N . LEU A 1 79 ? 10.151 -2.640 6.834 1.00 0.00 79 LEU A N 9
ATOM 14914 C CA . LEU A 1 79 ? 9.794 -3.347 8.052 1.00 0.00 79 LEU A CA 9
ATOM 14915 C C . LEU A 1 79 ? 8.296 -3.659 8.036 1.00 0.00 79 LEU A C 9
ATOM 14916 O O . LEU A 1 79 ? 7.491 -2.834 7.604 1.00 0.00 79 LEU A O 9
ATOM 14932 N N . LEU A 1 80 ? 7.967 -4.851 8.511 1.00 0.00 80 LEU A N 9
ATOM 14933 C CA . LEU A 1 80 ? 6.580 -5.282 8.556 1.00 0.00 80 LEU A CA 9
ATOM 14934 C C . LEU A 1 80 ? 6.240 -5.745 9.974 1.00 0.00 80 LEU A C 9
ATOM 14935 O O . LEU A 1 80 ? 6.686 -6.806 10.408 1.00 0.00 80 LEU A O 9
ATOM 14951 N N . ASN A 1 81 ? 5.454 -4.926 10.657 1.00 0.00 81 ASN A N 9
ATOM 14952 C CA . ASN A 1 81 ? 5.049 -5.239 12.017 1.00 0.00 81 ASN A CA 9
ATOM 14953 C C . ASN A 1 81 ? 6.277 -5.208 12.930 1.00 0.00 81 ASN A C 9
ATOM 14954 O O . ASN A 1 81 ? 6.419 -4.308 13.755 1.00 0.00 81 ASN A O 9
ATOM 14965 N N . SER A 1 82 ? 7.133 -6.204 12.750 1.00 0.00 82 SER A N 9
ATOM 14966 C CA . SER A 1 82 ? 8.344 -6.303 13.546 1.00 0.00 82 SER A CA 9
ATOM 14967 C C . SER A 1 82 ? 9.330 -7.265 12.882 1.00 0.00 82 SER A C 9
ATOM 14968 O O . SER A 1 82 ? 9.763 -8.238 13.497 1.00 0.00 82 SER A O 9
ATOM 14976 N N . ASN A 1 83 ? 9.657 -6.960 11.634 1.00 0.00 83 ASN A N 9
ATOM 14977 C CA . ASN A 1 83 ? 10.584 -7.786 10.880 1.00 0.00 83 ASN A CA 9
ATOM 14978 C C . ASN A 1 83 ? 10.959 -7.069 9.582 1.00 0.00 83 ASN A C 9
ATOM 14979 O O . ASN A 1 83 ? 10.098 -6.506 8.908 1.00 0.00 83 ASN A O 9
ATOM 14990 N N . ALA A 1 84 ? 12.246 -7.113 9.270 1.00 0.00 84 ALA A N 9
ATOM 14991 C CA . ALA A 1 84 ? 12.746 -6.474 8.064 1.00 0.00 84 ALA A CA 9
ATOM 14992 C C . ALA A 1 84 ? 12.469 -7.377 6.861 1.00 0.00 84 ALA A C 9
ATOM 14993 O O . ALA A 1 84 ? 12.960 -8.503 6.799 1.00 0.00 84 ALA A O 9
ATOM 15000 N N . LEU A 1 85 ? 11.682 -6.850 5.934 1.00 0.00 85 LEU A N 9
ATOM 15001 C CA . LEU A 1 85 ? 11.333 -7.595 4.736 1.00 0.00 85 LEU A CA 9
ATOM 15002 C C . LEU A 1 85 ? 12.593 -7.823 3.898 1.00 0.00 85 LEU A C 9
ATOM 15003 O O . LEU A 1 85 ? 13.638 -7.234 4.170 1.00 0.00 85 LEU A O 9
ATOM 15019 N N . ASP A 1 86 ? 12.452 -8.679 2.897 1.00 0.00 86 ASP A N 9
ATOM 15020 C CA . ASP A 1 86 ? 13.565 -8.993 2.018 1.00 0.00 86 ASP A CA 9
ATOM 15021 C C . ASP A 1 86 ? 13.222 -8.557 0.592 1.00 0.00 86 ASP A C 9
ATOM 15022 O O . ASP A 1 86 ? 12.067 -8.632 0.177 1.00 0.00 86 ASP A O 9
ATOM 15031 N N . PRO A 1 87 ? 14.274 -8.098 -0.137 1.00 0.00 87 PRO A N 9
ATOM 15032 C CA . PRO A 1 87 ? 14.096 -7.650 -1.508 1.00 0.00 87 PRO A CA 9
ATOM 15033 C C . PRO A 1 87 ? 13.913 -8.839 -2.454 1.00 0.00 87 PRO A C 9
ATOM 15034 O O . PRO A 1 87 ? 13.256 -8.719 -3.487 1.00 0.00 87 PRO A O 9
ATOM 15045 N N . GLU A 1 88 ? 14.507 -9.958 -2.068 1.00 0.00 88 GLU A N 9
ATOM 15046 C CA . GLU A 1 88 ? 14.418 -11.168 -2.868 1.00 0.00 88 GLU A CA 9
ATOM 15047 C C . GLU A 1 88 ? 13.287 -12.062 -2.355 1.00 0.00 88 GLU A C 9
ATOM 15048 O O . GLU A 1 88 ? 13.129 -13.193 -2.813 1.00 0.00 88 GLU A O 9
ATOM 15060 N N . THR A 1 89 ? 12.530 -11.522 -1.411 1.00 0.00 89 THR A N 9
ATOM 15061 C CA . THR A 1 89 ? 11.419 -12.257 -0.831 1.00 0.00 89 THR A CA 9
ATOM 15062 C C . THR A 1 89 ? 10.190 -11.355 -0.706 1.00 0.00 89 THR A C 9
ATOM 15063 O O . THR A 1 89 ? 10.300 -10.205 -0.281 1.00 0.00 89 THR A O 9
ATOM 15074 N N . SER A 1 90 ? 9.048 -11.909 -1.083 1.00 0.00 90 SER A N 9
ATOM 15075 C CA . SER A 1 90 ? 7.799 -11.169 -1.018 1.00 0.00 90 SER A CA 9
ATOM 15076 C C . SER A 1 90 ? 6.867 -11.804 0.015 1.00 0.00 90 SER A C 9
ATOM 15077 O O . SER A 1 90 ? 6.607 -13.005 -0.033 1.00 0.00 90 SER A O 9
ATOM 15085 N N . VAL A 1 91 ? 6.389 -10.969 0.927 1.00 0.00 91 VAL A N 9
ATOM 15086 C CA . VAL A 1 91 ? 5.492 -11.434 1.970 1.00 0.00 91 VAL A CA 9
ATOM 15087 C C . VAL A 1 91 ? 4.063 -10.998 1.640 1.00 0.00 91 VAL A C 9
ATOM 15088 O O . VAL A 1 91 ? 3.858 -9.978 0.983 1.00 0.00 91 VAL A O 9
ATOM 15101 N N . ASN A 1 92 ? 3.112 -11.791 2.111 1.00 0.00 92 ASN A N 9
ATOM 15102 C CA . ASN A 1 92 ? 1.708 -11.499 1.874 1.00 0.00 92 ASN A CA 9
ATOM 15103 C C . ASN A 1 92 ? 1.197 -10.556 2.964 1.00 0.00 92 ASN A C 9
ATOM 15104 O O . ASN A 1 92 ? 1.103 -10.940 4.129 1.00 0.00 92 ASN A O 9
ATOM 15115 N N . LEU A 1 93 ? 0.880 -9.338 2.548 1.00 0.00 93 LEU A N 9
ATOM 15116 C CA . LEU A 1 93 ? 0.381 -8.337 3.475 1.00 0.00 93 LEU A CA 9
ATOM 15117 C C . LEU A 1 93 ? -0.764 -8.934 4.296 1.00 0.00 93 LEU A C 9
ATOM 15118 O O . LEU A 1 93 ? -1.316 -9.972 3.935 1.00 0.00 93 LEU A O 9
ATOM 15134 N N . GLY A 1 94 ? -1.087 -8.252 5.385 1.00 0.00 94 GLY A N 9
ATOM 15135 C CA . GLY A 1 94 ? -2.156 -8.702 6.260 1.00 0.00 94 GLY A CA 9
ATOM 15136 C C . GLY A 1 94 ? -2.870 -7.514 6.909 1.00 0.00 94 GLY A C 9
ATOM 15137 O O . GLY A 1 94 ? -2.286 -6.442 7.060 1.00 0.00 94 GLY A O 9
ATOM 15141 N N . ASP A 1 95 ? -4.122 -7.745 7.274 1.00 0.00 95 ASP A N 9
ATOM 15142 C CA . ASP A 1 95 ? -4.922 -6.708 7.903 1.00 0.00 95 ASP A CA 9
ATOM 15143 C C . ASP A 1 95 ? -4.342 -6.388 9.282 1.00 0.00 95 ASP A C 9
ATOM 15144 O O . ASP A 1 95 ? -4.360 -7.231 10.178 1.00 0.00 95 ASP A O 9
ATOM 15153 N N . GLY A 1 96 ? -3.840 -5.168 9.409 1.00 0.00 96 GLY A N 9
ATOM 15154 C CA . GLY A 1 96 ? -3.256 -4.727 10.664 1.00 0.00 96 GLY A CA 9
ATOM 15155 C C . GLY A 1 96 ? -1.727 -4.768 10.601 1.00 0.00 96 GLY A C 9
ATOM 15156 O O . GLY A 1 96 ? -1.059 -4.719 11.633 1.00 0.00 96 GLY A O 9
ATOM 15160 N N . ASP A 1 97 ? -1.219 -4.858 9.381 1.00 0.00 97 ASP A N 9
ATOM 15161 C CA . ASP A 1 97 ? 0.218 -4.906 9.171 1.00 0.00 97 ASP A CA 9
ATOM 15162 C C . ASP A 1 97 ? 0.761 -3.480 9.058 1.00 0.00 97 ASP A C 9
ATOM 15163 O O . ASP A 1 97 ? 0.293 -2.698 8.232 1.00 0.00 97 ASP A O 9
ATOM 15172 N N . VAL A 1 98 ? 1.740 -3.186 9.900 1.00 0.00 98 VAL A N 9
ATOM 15173 C CA . VAL A 1 98 ? 2.352 -1.868 9.906 1.00 0.00 98 VAL A CA 9
ATOM 15174 C C . VAL A 1 98 ? 3.629 -1.900 9.065 1.00 0.00 98 VAL A C 9
ATOM 15175 O O . VAL A 1 98 ? 4.524 -2.705 9.319 1.00 0.00 98 VAL A O 9
ATOM 15188 N N . ILE A 1 99 ? 3.674 -1.015 8.080 1.00 0.00 99 ILE A N 9
ATOM 15189 C CA . ILE A 1 99 ? 4.827 -0.932 7.200 1.00 0.00 99 ILE A CA 9
ATOM 15190 C C . ILE A 1 99 ? 5.666 0.290 7.580 1.00 0.00 99 ILE A C 9
ATOM 15191 O O . ILE A 1 99 ? 5.276 1.424 7.305 1.00 0.00 99 ILE A O 9
ATOM 15207 N N . LYS A 1 100 ? 6.802 0.017 8.205 1.00 0.00 100 LYS A N 9
ATOM 15208 C CA . LYS A 1 100 ? 7.699 1.081 8.625 1.00 0.00 100 LYS A CA 9
ATOM 15209 C C . LYS A 1 100 ? 8.798 1.258 7.576 1.00 0.00 100 LYS A C 9
ATOM 15210 O O . LYS A 1 100 ? 9.718 0.446 7.492 1.00 0.00 100 LYS A O 9
ATOM 15229 N N . LEU A 1 101 ? 8.667 2.326 6.803 1.00 0.00 101 LEU A N 9
ATOM 15230 C CA . LEU A 1 101 ? 9.638 2.621 5.763 1.00 0.00 101 LEU A CA 9
ATOM 15231 C C . LEU A 1 101 ? 10.161 4.047 5.949 1.00 0.00 101 LEU A C 9
ATOM 15232 O O . LEU A 1 101 ? 9.537 4.856 6.633 1.00 0.00 101 LEU A O 9
ATOM 15248 N N . GLY A 1 102 ? 11.301 4.311 5.327 1.00 0.00 102 GLY A N 9
ATOM 15249 C CA . GLY A 1 102 ? 11.915 5.625 5.415 1.00 0.00 102 GLY A CA 9
ATOM 15250 C C . GLY A 1 102 ? 12.526 5.852 6.799 1.00 0.00 102 GLY A C 9
ATOM 15251 O O . GLY A 1 102 ? 13.254 5.001 7.308 1.00 0.00 102 GLY A O 9
ATOM 15255 N N . GLU A 1 103 ? 12.209 7.005 7.369 1.00 0.00 103 GLU A N 9
ATOM 15256 C CA . GLU A 1 103 ? 12.718 7.356 8.684 1.00 0.00 103 GLU A CA 9
ATOM 15257 C C . GLU A 1 103 ? 11.640 7.135 9.747 1.00 0.00 103 GLU A C 9
ATOM 15258 O O . GLU A 1 103 ? 11.792 6.285 10.623 1.00 0.00 103 GLU A O 9
ATOM 15270 N N . TYR A 1 104 ? 10.575 7.915 9.635 1.00 0.00 104 TYR A N 9
ATOM 15271 C CA . TYR A 1 104 ? 9.472 7.815 10.575 1.00 0.00 104 TYR A CA 9
ATOM 15272 C C . TYR A 1 104 ? 8.131 7.733 9.842 1.00 0.00 104 TYR A C 9
ATOM 15273 O O . TYR A 1 104 ? 7.195 8.461 10.169 1.00 0.00 104 TYR A O 9
ATOM 15291 N N . THR A 1 105 ? 8.082 6.841 8.864 1.00 0.00 105 THR A N 9
ATOM 15292 C CA . THR A 1 105 ? 6.872 6.655 8.081 1.00 0.00 105 THR A CA 9
ATOM 15293 C C . THR A 1 105 ? 6.325 5.239 8.273 1.00 0.00 105 THR A C 9
ATOM 15294 O O . THR A 1 105 ? 6.997 4.261 7.947 1.00 0.00 105 THR A O 9
ATOM 15305 N N . SER A 1 106 ? 5.112 5.174 8.801 1.00 0.00 106 SER A N 9
ATOM 15306 C CA . SER A 1 106 ? 4.468 3.894 9.041 1.00 0.00 106 SER A CA 9
ATOM 15307 C C . SER A 1 106 ? 3.144 3.824 8.277 1.00 0.00 106 SER A C 9
ATOM 15308 O O . SER A 1 106 ? 2.354 4.767 8.308 1.00 0.00 106 SER A O 9
ATOM 15316 N N . ILE A 1 107 ? 2.941 2.698 7.609 1.00 0.00 107 ILE A N 9
ATOM 15317 C CA . ILE A 1 107 ? 1.727 2.492 6.839 1.00 0.00 107 ILE A CA 9
ATOM 15318 C C . ILE A 1 107 ? 0.994 1.258 7.369 1.00 0.00 107 ILE A C 9
ATOM 15319 O O . ILE A 1 107 ? 1.581 0.183 7.481 1.00 0.00 107 ILE A O 9
ATOM 15335 N N . LEU A 1 108 ? -0.278 1.455 7.683 1.00 0.00 108 LEU A N 9
ATOM 15336 C CA . LEU A 1 108 ? -1.098 0.371 8.200 1.00 0.00 108 LEU A CA 9
ATOM 15337 C C . LEU A 1 108 ? -1.888 -0.257 7.050 1.00 0.00 108 LEU A C 9
ATOM 15338 O O . LEU A 1 108 ? -2.428 0.452 6.203 1.00 0.00 108 LEU A O 9
ATOM 15354 N N . VAL A 1 109 ? -1.930 -1.582 7.058 1.00 0.00 109 VAL A N 9
ATOM 15355 C CA . VAL A 1 109 ? -2.645 -2.314 6.027 1.00 0.00 109 VAL A CA 9
ATOM 15356 C C . VAL A 1 109 ? -4.001 -2.765 6.575 1.00 0.00 109 VAL A C 9
ATOM 15357 O O . VAL A 1 109 ? -4.063 -3.487 7.569 1.00 0.00 109 VAL A O 9
ATOM 15370 N N . ASN A 1 110 ? -5.052 -2.322 5.902 1.00 0.00 110 ASN A N 9
ATOM 15371 C CA . ASN A 1 110 ? -6.403 -2.672 6.309 1.00 0.00 110 ASN A CA 9
ATOM 15372 C C . ASN A 1 110 ? -7.170 -3.215 5.102 1.00 0.00 110 ASN A C 9
ATOM 15373 O O . ASN A 1 110 ? -7.291 -2.537 4.083 1.00 0.00 110 ASN A O 9
ATOM 15384 N N . PHE A 1 111 ? -7.668 -4.433 5.257 1.00 0.00 111 PHE A N 9
ATOM 15385 C CA . PHE A 1 111 ? -8.420 -5.075 4.192 1.00 0.00 111 PHE A CA 9
ATOM 15386 C C . PHE A 1 111 ? -9.884 -4.629 4.209 1.00 0.00 111 PHE A C 9
ATOM 15387 O O . PHE A 1 111 ? -10.629 -4.968 5.127 1.00 0.00 111 PHE A O 9
ATOM 15404 N N . VAL A 1 112 ? -10.251 -3.876 3.182 1.00 0.00 112 VAL A N 9
ATOM 15405 C CA . VAL A 1 112 ? -11.612 -3.380 3.068 1.00 0.00 112 VAL A CA 9
ATOM 15406 C C . VAL A 1 112 ? -12.441 -4.366 2.242 1.00 0.00 112 VAL A C 9
ATOM 15407 O O . VAL A 1 112 ? -12.042 -4.750 1.144 1.00 0.00 112 VAL A O 9
ATOM 15420 N N . SER A 1 113 ? -13.580 -4.746 2.802 1.00 0.00 113 SER A N 9
ATOM 15421 C CA . SER A 1 113 ? -14.469 -5.679 2.131 1.00 0.00 113 SER A CA 9
ATOM 15422 C C . SER A 1 113 ? -15.429 -4.920 1.213 1.00 0.00 113 SER A C 9
ATOM 15423 O O . SER A 1 113 ? -16.451 -4.405 1.666 1.00 0.00 113 SER A O 9
ATOM 15431 N N . GLY A 1 114 ? -15.067 -4.873 -0.061 1.00 0.00 114 GLY A N 9
ATOM 15432 C CA . GLY A 1 114 ? -15.884 -4.185 -1.046 1.00 0.00 114 GLY A CA 9
ATOM 15433 C C . GLY A 1 114 ? -16.136 -2.734 -0.632 1.00 0.00 114 GLY A C 9
ATOM 15434 O O . GLY A 1 114 ? -15.441 -2.201 0.232 1.00 0.00 114 GLY A O 9
ATOM 15438 N N . PRO A 1 115 ? -17.158 -2.119 -1.286 1.00 0.00 115 PRO A N 9
ATOM 15439 C CA . PRO A 1 115 ? -17.511 -0.740 -0.994 1.00 0.00 115 PRO A CA 9
ATOM 15440 C C . PRO A 1 115 ? -18.253 -0.633 0.339 1.00 0.00 115 PRO A C 9
ATOM 15441 O O . PRO A 1 115 ? -17.982 0.265 1.134 1.00 0.00 115 PRO A O 9
ATOM 15452 N N . SER A 1 116 ? -19.175 -1.563 0.543 1.00 0.00 116 SER A N 9
ATOM 15453 C CA . SER A 1 116 ? -19.958 -1.585 1.766 1.00 0.00 116 SER A CA 9
ATOM 15454 C C . SER A 1 116 ? -20.502 -2.993 2.014 1.00 0.00 116 SER A C 9
ATOM 15455 O O . SER A 1 116 ? -21.218 -3.542 1.177 1.00 0.00 116 SER A O 9
ATOM 15463 N N . SER A 1 117 ? -20.142 -3.538 3.167 1.00 0.00 117 SER A N 9
ATOM 15464 C CA . SER A 1 117 ? -20.586 -4.872 3.535 1.00 0.00 117 SER A CA 9
ATOM 15465 C C . SER A 1 117 ? -22.011 -4.815 4.089 1.00 0.00 117 SER A C 9
ATOM 15466 O O . SER A 1 117 ? -22.243 -4.252 5.158 1.00 0.00 117 SER A O 9
ATOM 15474 N N . GLY A 1 118 ? -22.928 -5.406 3.338 1.00 0.00 118 GLY A N 9
ATOM 15475 C CA . GLY A 1 118 ? -24.324 -5.430 3.741 1.00 0.00 118 GLY A CA 9
ATOM 15476 C C . GLY A 1 118 ? -24.615 -6.635 4.637 1.00 0.00 118 GLY A C 9
ATOM 15477 O O . GLY A 1 118 ? -24.857 -7.736 4.144 1.00 0.00 118 GLY A O 9
ATOM 15481 N N . GLY A 1 1 ? -32.060 -0.594 -9.161 1.00 0.00 1 GLY A N 10
ATOM 15482 C CA . GLY A 1 1 ? -31.294 -1.828 -9.183 1.00 0.00 1 GLY A CA 10
ATOM 15483 C C . GLY A 1 1 ? -31.418 -2.575 -7.853 1.00 0.00 1 GLY A C 10
ATOM 15484 O O . GLY A 1 1 ? -31.275 -1.979 -6.787 1.00 0.00 1 GLY A O 10
ATOM 15488 N N . SER A 1 2 ? -31.683 -3.869 -7.960 1.00 0.00 2 SER A N 10
ATOM 15489 C CA . SER A 1 2 ? -31.828 -4.703 -6.779 1.00 0.00 2 SER A CA 10
ATOM 15490 C C . SER A 1 2 ? -30.616 -5.627 -6.639 1.00 0.00 2 SER A C 10
ATOM 15491 O O . SER A 1 2 ? -29.962 -5.952 -7.629 1.00 0.00 2 SER A O 10
ATOM 15499 N N . SER A 1 3 ? -30.355 -6.024 -5.403 1.00 0.00 3 SER A N 10
ATOM 15500 C CA . SER A 1 3 ? -29.233 -6.904 -5.121 1.00 0.00 3 SER A CA 10
ATOM 15501 C C . SER A 1 3 ? -27.921 -6.222 -5.513 1.00 0.00 3 SER A C 10
ATOM 15502 O O . SER A 1 3 ? -27.921 -5.271 -6.293 1.00 0.00 3 SER A O 10
ATOM 15510 N N . GLY A 1 4 ? -26.835 -6.736 -4.956 1.00 0.00 4 GLY A N 10
ATOM 15511 C CA . GLY A 1 4 ? -25.519 -6.188 -5.238 1.00 0.00 4 GLY A CA 10
ATOM 15512 C C . GLY A 1 4 ? -24.422 -7.037 -4.591 1.00 0.00 4 GLY A C 10
ATOM 15513 O O . GLY A 1 4 ? -24.137 -8.143 -5.048 1.00 0.00 4 GLY A O 10
ATOM 15517 N N . SER A 1 5 ? -23.836 -6.486 -3.538 1.00 0.00 5 SER A N 10
ATOM 15518 C CA . SER A 1 5 ? -22.777 -7.178 -2.824 1.00 0.00 5 SER A CA 10
ATOM 15519 C C . SER A 1 5 ? -23.362 -8.338 -2.016 1.00 0.00 5 SER A C 10
ATOM 15520 O O . SER A 1 5 ? -24.515 -8.284 -1.590 1.00 0.00 5 SER A O 10
ATOM 15528 N N . SER A 1 6 ? -22.540 -9.361 -1.828 1.00 0.00 6 SER A N 10
ATOM 15529 C CA . SER A 1 6 ? -22.962 -10.532 -1.078 1.00 0.00 6 SER A CA 10
ATOM 15530 C C . SER A 1 6 ? -21.749 -11.201 -0.428 1.00 0.00 6 SER A C 10
ATOM 15531 O O . SER A 1 6 ? -21.722 -11.401 0.785 1.00 0.00 6 SER A O 10
ATOM 15539 N N . GLY A 1 7 ? -20.776 -11.530 -1.264 1.00 0.00 7 GLY A N 10
ATOM 15540 C CA . GLY A 1 7 ? -19.563 -12.173 -0.786 1.00 0.00 7 GLY A CA 10
ATOM 15541 C C . GLY A 1 7 ? -18.326 -11.347 -1.145 1.00 0.00 7 GLY A C 10
ATOM 15542 O O . GLY A 1 7 ? -18.422 -10.138 -1.355 1.00 0.00 7 GLY A O 10
ATOM 15546 N N . MET A 1 8 ? -17.194 -12.031 -1.204 1.00 0.00 8 MET A N 10
ATOM 15547 C CA . MET A 1 8 ? -15.939 -11.376 -1.533 1.00 0.00 8 MET A CA 10
ATOM 15548 C C . MET A 1 8 ? -14.856 -12.403 -1.871 1.00 0.00 8 MET A C 10
ATOM 15549 O O . MET A 1 8 ? -15.053 -13.602 -1.683 1.00 0.00 8 MET A O 10
ATOM 15563 N N . VAL A 1 9 ? -13.736 -11.894 -2.363 1.00 0.00 9 VAL A N 10
ATOM 15564 C CA . VAL A 1 9 ? -12.622 -12.752 -2.728 1.00 0.00 9 VAL A CA 10
ATOM 15565 C C . VAL A 1 9 ? -11.308 -12.019 -2.451 1.00 0.00 9 VAL A C 10
ATOM 15566 O O . VAL A 1 9 ? -10.420 -12.557 -1.791 1.00 0.00 9 VAL A O 10
ATOM 15579 N N . THR A 1 10 ? -11.225 -10.802 -2.968 1.00 0.00 10 THR A N 10
ATOM 15580 C CA . THR A 1 10 ? -10.034 -9.990 -2.784 1.00 0.00 10 THR A CA 10
ATOM 15581 C C . THR A 1 10 ? -10.404 -8.625 -2.200 1.00 0.00 10 THR A C 10
ATOM 15582 O O . THR A 1 10 ? -11.088 -7.834 -2.847 1.00 0.00 10 THR A O 10
ATOM 15593 N N . PRO A 1 11 ? -9.923 -8.385 -0.951 1.00 0.00 11 PRO A N 10
ATOM 15594 C CA . PRO A 1 11 ? -10.196 -7.130 -0.272 1.00 0.00 11 PRO A CA 10
ATOM 15595 C C . PRO A 1 11 ? -9.349 -5.997 -0.854 1.00 0.00 11 PRO A C 10
ATOM 15596 O O . PRO A 1 11 ? -8.278 -6.239 -1.409 1.00 0.00 11 PRO A O 10
ATOM 15607 N N . SER A 1 12 ? -9.860 -4.783 -0.707 1.00 0.00 12 SER A N 10
ATOM 15608 C CA . SER A 1 12 ? -9.163 -3.612 -1.210 1.00 0.00 12 SER A CA 10
ATOM 15609 C C . SER A 1 12 ? -7.970 -3.285 -0.310 1.00 0.00 12 SER A C 10
ATOM 15610 O O . SER A 1 12 ? -8.020 -3.507 0.898 1.00 0.00 12 SER A O 10
ATOM 15618 N N . LEU A 1 13 ? -6.924 -2.763 -0.935 1.00 0.00 13 LEU A N 10
ATOM 15619 C CA . LEU A 1 13 ? -5.720 -2.404 -0.205 1.00 0.00 13 LEU A CA 10
ATOM 15620 C C . LEU A 1 13 ? -5.812 -0.942 0.234 1.00 0.00 13 LEU A C 10
ATOM 15621 O O . LEU A 1 13 ? -5.754 -0.036 -0.595 1.00 0.00 13 LEU A O 10
ATOM 15637 N N . ARG A 1 14 ? -5.953 -0.757 1.539 1.00 0.00 14 ARG A N 10
ATOM 15638 C CA . ARG A 1 14 ? -6.054 0.580 2.099 1.00 0.00 14 ARG A CA 10
ATOM 15639 C C . ARG A 1 14 ? -4.816 0.897 2.941 1.00 0.00 14 ARG A C 10
ATOM 15640 O O . ARG A 1 14 ? -4.639 0.342 4.024 1.00 0.00 14 ARG A O 10
ATOM 15661 N N . LEU A 1 15 ? -3.992 1.789 2.411 1.00 0.00 15 LEU A N 10
ATOM 15662 C CA . LEU A 1 15 ? -2.777 2.187 3.101 1.00 0.00 15 LEU A CA 10
ATOM 15663 C C . LEU A 1 15 ? -3.077 3.383 4.006 1.00 0.00 15 LEU A C 10
ATOM 15664 O O . LEU A 1 15 ? -3.422 4.461 3.522 1.00 0.00 15 LEU A O 10
ATOM 15680 N N . VAL A 1 16 ? -2.935 3.154 5.303 1.00 0.00 16 VAL A N 10
ATOM 15681 C CA . VAL A 1 16 ? -3.186 4.200 6.280 1.00 0.00 16 VAL A CA 10
ATOM 15682 C C . VAL A 1 16 ? -1.856 4.674 6.867 1.00 0.00 16 VAL A C 10
ATOM 15683 O O . VAL A 1 16 ? -1.080 3.872 7.383 1.00 0.00 16 VAL A O 10
ATOM 15696 N N . PHE A 1 17 ? -1.633 5.977 6.768 1.00 0.00 17 PHE A N 10
ATOM 15697 C CA . PHE A 1 17 ? -0.409 6.567 7.283 1.00 0.00 17 PHE A CA 10
ATOM 15698 C C . PHE A 1 17 ? -0.551 6.917 8.766 1.00 0.00 17 PHE A C 10
ATOM 15699 O O . PHE A 1 17 ? -0.969 8.022 9.110 1.00 0.00 17 PHE A O 10
ATOM 15716 N N . VAL A 1 18 ? -0.195 5.955 9.604 1.00 0.00 18 VAL A N 10
ATOM 15717 C CA . VAL A 1 18 ? -0.277 6.148 11.042 1.00 0.00 18 VAL A CA 10
ATOM 15718 C C . VAL A 1 18 ? 0.910 6.993 11.508 1.00 0.00 18 VAL A C 10
ATOM 15719 O O . VAL A 1 18 ? 0.804 7.733 12.485 1.00 0.00 18 VAL A O 10
ATOM 15732 N N . LYS A 1 19 ? 2.013 6.856 10.787 1.00 0.00 19 LYS A N 10
ATOM 15733 C CA . LYS A 1 19 ? 3.218 7.598 11.114 1.00 0.00 19 LYS A CA 10
ATOM 15734 C C . LYS A 1 19 ? 3.789 8.223 9.840 1.00 0.00 19 LYS A C 10
ATOM 15735 O O . LYS A 1 19 ? 3.136 8.221 8.797 1.00 0.00 19 LYS A O 10
ATOM 15754 N N . GLY A 1 20 ? 5.001 8.743 9.965 1.00 0.00 20 GLY A N 10
ATOM 15755 C CA . GLY A 1 20 ? 5.667 9.370 8.836 1.00 0.00 20 GLY A CA 10
ATOM 15756 C C . GLY A 1 20 ? 5.144 10.790 8.611 1.00 0.00 20 GLY A C 10
ATOM 15757 O O . GLY A 1 20 ? 4.419 11.328 9.446 1.00 0.00 20 GLY A O 10
ATOM 15761 N N . PRO A 1 21 ? 5.543 11.372 7.448 1.00 0.00 21 PRO A N 10
ATOM 15762 C CA . PRO A 1 21 ? 5.122 12.719 7.102 1.00 0.00 21 PRO A CA 10
ATOM 15763 C C . PRO A 1 21 ? 3.660 12.738 6.651 1.00 0.00 21 PRO A C 10
ATOM 15764 O O . PRO A 1 21 ? 2.988 13.763 6.756 1.00 0.00 21 PRO A O 10
ATOM 15775 N N . ARG A 1 22 ? 3.211 11.593 6.158 1.00 0.00 22 ARG A N 10
ATOM 15776 C CA . ARG A 1 22 ? 1.841 11.465 5.691 1.00 0.00 22 ARG A CA 10
ATOM 15777 C C . ARG A 1 22 ? 0.918 11.084 6.850 1.00 0.00 22 ARG A C 10
ATOM 15778 O O . ARG A 1 22 ? -0.286 10.920 6.661 1.00 0.00 22 ARG A O 10
ATOM 15799 N N . GLU A 1 23 ? 1.518 10.953 8.024 1.00 0.00 23 GLU A N 10
ATOM 15800 C CA . GLU A 1 23 ? 0.765 10.594 9.213 1.00 0.00 23 GLU A CA 10
ATOM 15801 C C . GLU A 1 23 ? -0.586 11.312 9.223 1.00 0.00 23 GLU A C 10
ATOM 15802 O O . GLU A 1 23 ? -0.641 12.537 9.314 1.00 0.00 23 GLU A O 10
ATOM 15814 N N . GLY A 1 24 ? -1.643 10.518 9.128 1.00 0.00 24 GLY A N 10
ATOM 15815 C CA . GLY A 1 24 ? -2.990 11.063 9.124 1.00 0.00 24 GLY A CA 10
ATOM 15816 C C . GLY A 1 24 ? -3.640 10.908 7.748 1.00 0.00 24 GLY A C 10
ATOM 15817 O O . GLY A 1 24 ? -4.807 11.252 7.567 1.00 0.00 24 GLY A O 10
ATOM 15821 N N . ASP A 1 25 ? -2.857 10.391 6.813 1.00 0.00 25 ASP A N 10
ATOM 15822 C CA . ASP A 1 25 ? -3.341 10.187 5.459 1.00 0.00 25 ASP A CA 10
ATOM 15823 C C . ASP A 1 25 ? -3.673 8.707 5.258 1.00 0.00 25 ASP A C 10
ATOM 15824 O O . ASP A 1 25 ? -3.142 7.847 5.959 1.00 0.00 25 ASP A O 10
ATOM 15833 N N . ALA A 1 26 ? -4.551 8.455 4.298 1.00 0.00 26 ALA A N 10
ATOM 15834 C CA . ALA A 1 26 ? -4.960 7.094 3.996 1.00 0.00 26 ALA A CA 10
ATOM 15835 C C . ALA A 1 26 ? -5.426 7.017 2.541 1.00 0.00 26 ALA A C 10
ATOM 15836 O O . ALA A 1 26 ? -5.919 8.000 1.990 1.00 0.00 26 ALA A O 10
ATOM 15843 N N . LEU A 1 27 ? -5.253 5.839 1.959 1.00 0.00 27 LEU A N 10
ATOM 15844 C CA . LEU A 1 27 ? -5.649 5.620 0.579 1.00 0.00 27 LEU A CA 10
ATOM 15845 C C . LEU A 1 27 ? -6.316 4.249 0.455 1.00 0.00 27 LEU A C 10
ATOM 15846 O O . LEU A 1 27 ? -6.262 3.442 1.382 1.00 0.00 27 LEU A O 10
ATOM 15862 N N . ASP A 1 28 ? -6.929 4.026 -0.698 1.00 0.00 28 ASP A N 10
ATOM 15863 C CA . ASP A 1 28 ? -7.605 2.766 -0.955 1.00 0.00 28 ASP A CA 10
ATOM 15864 C C . ASP A 1 28 ? -7.517 2.440 -2.448 1.00 0.00 28 ASP A C 10
ATOM 15865 O O . ASP A 1 28 ? -7.590 3.335 -3.288 1.00 0.00 28 ASP A O 10
ATOM 15874 N N . TYR A 1 29 ? -7.360 1.155 -2.731 1.00 0.00 29 TYR A N 10
ATOM 15875 C CA . TYR A 1 29 ? -7.260 0.699 -4.107 1.00 0.00 29 TYR A CA 10
ATOM 15876 C C . TYR A 1 29 ? -7.998 -0.627 -4.301 1.00 0.00 29 TYR A C 10
ATOM 15877 O O . TYR A 1 29 ? -8.298 -1.321 -3.331 1.00 0.00 29 TYR A O 10
ATOM 15895 N N . LYS A 1 30 ? -8.269 -0.939 -5.559 1.00 0.00 30 LYS A N 10
ATOM 15896 C CA . LYS A 1 30 ? -8.966 -2.169 -5.892 1.00 0.00 30 LYS A CA 10
ATOM 15897 C C . LYS A 1 30 ? -7.960 -3.321 -5.950 1.00 0.00 30 LYS A C 10
ATOM 15898 O O . LYS A 1 30 ? -6.752 -3.093 -5.983 1.00 0.00 30 LYS A O 10
ATOM 15917 N N . PRO A 1 31 ? -8.510 -4.564 -5.960 1.00 0.00 31 PRO A N 10
ATOM 15918 C CA . PRO A 1 31 ? -7.674 -5.752 -6.013 1.00 0.00 31 PRO A CA 10
ATOM 15919 C C . PRO A 1 31 ? -7.100 -5.956 -7.416 1.00 0.00 31 PRO A C 10
ATOM 15920 O O . PRO A 1 31 ? -7.833 -5.914 -8.403 1.00 0.00 31 PRO A O 10
ATOM 15931 N N . GLY A 1 32 ? -5.793 -6.173 -7.460 1.00 0.00 32 GLY A N 10
ATOM 15932 C CA . GLY A 1 32 ? -5.112 -6.384 -8.727 1.00 0.00 32 GLY A CA 10
ATOM 15933 C C . GLY A 1 32 ? -4.519 -5.076 -9.255 1.00 0.00 32 GLY A C 10
ATOM 15934 O O . GLY A 1 32 ? -4.217 -4.962 -10.442 1.00 0.00 32 GLY A O 10
ATOM 15938 N N . SER A 1 33 ? -4.370 -4.123 -8.347 1.00 0.00 33 SER A N 10
ATOM 15939 C CA . SER A 1 33 ? -3.818 -2.827 -8.707 1.00 0.00 33 SER A CA 10
ATOM 15940 C C . SER A 1 33 ? -2.511 -2.587 -7.949 1.00 0.00 33 SER A C 10
ATOM 15941 O O . SER A 1 33 ? -2.517 -2.422 -6.730 1.00 0.00 33 SER A O 10
ATOM 15949 N N . THR A 1 34 ? -1.421 -2.575 -8.702 1.00 0.00 34 THR A N 10
ATOM 15950 C CA . THR A 1 34 ? -0.109 -2.357 -8.117 1.00 0.00 34 THR A CA 10
ATOM 15951 C C . THR A 1 34 ? 0.006 -0.928 -7.583 1.00 0.00 34 THR A C 10
ATOM 15952 O O . THR A 1 34 ? -0.345 0.027 -8.274 1.00 0.00 34 THR A O 10
ATOM 15963 N N . ILE A 1 35 ? 0.500 -0.827 -6.357 1.00 0.00 35 ILE A N 10
ATOM 15964 C CA . ILE A 1 35 ? 0.666 0.469 -5.722 1.00 0.00 35 ILE A CA 10
ATOM 15965 C C . ILE A 1 35 ? 2.152 0.714 -5.452 1.00 0.00 35 ILE A C 10
ATOM 15966 O O . ILE A 1 35 ? 2.679 0.284 -4.427 1.00 0.00 35 ILE A O 10
ATOM 15982 N N . ARG A 1 36 ? 2.786 1.402 -6.390 1.00 0.00 36 ARG A N 10
ATOM 15983 C CA . ARG A 1 36 ? 4.201 1.709 -6.265 1.00 0.00 36 ARG A CA 10
ATOM 15984 C C . ARG A 1 36 ? 4.413 2.835 -5.252 1.00 0.00 36 ARG A C 10
ATOM 15985 O O . ARG A 1 36 ? 4.124 3.996 -5.539 1.00 0.00 36 ARG A O 10
ATOM 16006 N N . VAL A 1 37 ? 4.916 2.453 -4.087 1.00 0.00 37 VAL A N 10
ATOM 16007 C CA . VAL A 1 37 ? 5.170 3.417 -3.030 1.00 0.00 37 VAL A CA 10
ATOM 16008 C C . VAL A 1 37 ? 6.623 3.888 -3.113 1.00 0.00 37 VAL A C 10
ATOM 16009 O O . VAL A 1 37 ? 7.547 3.084 -3.006 1.00 0.00 37 VAL A O 10
ATOM 16022 N N . GLY A 1 38 ? 6.779 5.190 -3.304 1.00 0.00 38 GLY A N 10
ATOM 16023 C CA . GLY A 1 38 ? 8.104 5.778 -3.404 1.00 0.00 38 GLY A CA 10
ATOM 16024 C C . GLY A 1 38 ? 8.155 7.136 -2.702 1.00 0.00 38 GLY A C 10
ATOM 16025 O O . GLY A 1 38 ? 7.425 7.370 -1.740 1.00 0.00 38 GLY A O 10
ATOM 16029 N N . ARG A 1 39 ? 9.025 7.997 -3.211 1.00 0.00 39 ARG A N 10
ATOM 16030 C CA . ARG A 1 39 ? 9.181 9.326 -2.645 1.00 0.00 39 ARG A CA 10
ATOM 16031 C C . ARG A 1 39 ? 8.517 10.368 -3.547 1.00 0.00 39 ARG A C 10
ATOM 16032 O O . ARG A 1 39 ? 8.174 11.459 -3.094 1.00 0.00 39 ARG A O 10
ATOM 16053 N N . ILE A 1 40 ? 8.356 9.996 -4.808 1.00 0.00 40 ILE A N 10
ATOM 16054 C CA . ILE A 1 40 ? 7.740 10.885 -5.778 1.00 0.00 40 ILE A CA 10
ATOM 16055 C C . ILE A 1 40 ? 6.331 10.382 -6.101 1.00 0.00 40 ILE A C 10
ATOM 16056 O O . ILE A 1 40 ? 6.045 9.194 -5.962 1.00 0.00 40 ILE A O 10
ATOM 16072 N N . VAL A 1 41 ? 5.489 11.312 -6.527 1.00 0.00 41 VAL A N 10
ATOM 16073 C CA . VAL A 1 41 ? 4.117 10.978 -6.871 1.00 0.00 41 VAL A CA 10
ATOM 16074 C C . VAL A 1 41 ? 4.031 10.670 -8.367 1.00 0.00 41 VAL A C 10
ATOM 16075 O O . VAL A 1 41 ? 3.247 9.820 -8.786 1.00 0.00 41 VAL A O 10
ATOM 16088 N N . ARG A 1 42 ? 4.848 11.379 -9.132 1.00 0.00 42 ARG A N 10
ATOM 16089 C CA . ARG A 1 42 ? 4.875 11.193 -10.573 1.00 0.00 42 ARG A CA 10
ATOM 16090 C C . ARG A 1 42 ? 4.800 9.704 -10.917 1.00 0.00 42 ARG A C 10
ATOM 16091 O O . ARG A 1 42 ? 3.712 9.162 -11.112 1.00 0.00 42 ARG A O 10
ATOM 16112 N N . GLY A 1 43 ? 5.969 9.084 -10.981 1.00 0.00 43 GLY A N 10
ATOM 16113 C CA . GLY A 1 43 ? 6.049 7.668 -11.298 1.00 0.00 43 GLY A CA 10
ATOM 16114 C C . GLY A 1 43 ? 5.904 6.815 -10.037 1.00 0.00 43 GLY A C 10
ATOM 16115 O O . GLY A 1 43 ? 6.865 6.187 -9.594 1.00 0.00 43 GLY A O 10
ATOM 16119 N N . ASN A 1 44 ? 4.696 6.819 -9.493 1.00 0.00 44 ASN A N 10
ATOM 16120 C CA . ASN A 1 44 ? 4.412 6.053 -8.292 1.00 0.00 44 ASN A CA 10
ATOM 16121 C C . ASN A 1 44 ? 2.960 6.290 -7.871 1.00 0.00 44 ASN A C 10
ATOM 16122 O O . ASN A 1 44 ? 2.450 7.403 -7.990 1.00 0.00 44 ASN A O 10
ATOM 16133 N N . GLU A 1 45 ? 2.336 5.226 -7.389 1.00 0.00 45 GLU A N 10
ATOM 16134 C CA . GLU A 1 45 ? 0.953 5.304 -6.951 1.00 0.00 45 GLU A CA 10
ATOM 16135 C C . GLU A 1 45 ? 0.850 6.127 -5.665 1.00 0.00 45 GLU A C 10
ATOM 16136 O O . GLU A 1 45 ? -0.136 6.831 -5.452 1.00 0.00 45 GLU A O 10
ATOM 16148 N N . ILE A 1 46 ? 1.881 6.010 -4.841 1.00 0.00 46 ILE A N 10
ATOM 16149 C CA . ILE A 1 46 ? 1.918 6.734 -3.582 1.00 0.00 46 ILE A CA 10
ATOM 16150 C C . ILE A 1 46 ? 3.334 7.264 -3.345 1.00 0.00 46 ILE A C 10
ATOM 16151 O O . ILE A 1 46 ? 4.313 6.609 -3.699 1.00 0.00 46 ILE A O 10
ATOM 16167 N N . ALA A 1 47 ? 3.397 8.445 -2.749 1.00 0.00 47 ALA A N 10
ATOM 16168 C CA . ALA A 1 47 ? 4.677 9.071 -2.461 1.00 0.00 47 ALA A CA 10
ATOM 16169 C C . ALA A 1 47 ? 4.673 9.592 -1.022 1.00 0.00 47 ALA A C 10
ATOM 16170 O O . ALA A 1 47 ? 3.627 9.974 -0.500 1.00 0.00 47 ALA A O 10
ATOM 16177 N N . ILE A 1 48 ? 5.854 9.590 -0.423 1.00 0.00 48 ILE A N 10
ATOM 16178 C CA . ILE A 1 48 ? 6.000 10.058 0.945 1.00 0.00 48 ILE A CA 10
ATOM 16179 C C . ILE A 1 48 ? 7.226 10.968 1.041 1.00 0.00 48 ILE A C 10
ATOM 16180 O O . ILE A 1 48 ? 8.344 10.541 0.757 1.00 0.00 48 ILE A O 10
ATOM 16196 N N . LYS A 1 49 ? 6.974 12.206 1.440 1.00 0.00 49 LYS A N 10
ATOM 16197 C CA . LYS A 1 49 ? 8.044 13.181 1.577 1.00 0.00 49 LYS A CA 10
ATOM 16198 C C . LYS A 1 49 ? 8.692 13.031 2.954 1.00 0.00 49 LYS A C 10
ATOM 16199 O O . LYS A 1 49 ? 8.552 13.906 3.808 1.00 0.00 49 LYS A O 10
ATOM 16218 N N . ASP A 1 50 ? 9.386 11.917 3.129 1.00 0.00 50 ASP A N 10
ATOM 16219 C CA . ASP A 1 50 ? 10.056 11.641 4.389 1.00 0.00 50 ASP A CA 10
ATOM 16220 C C . ASP A 1 50 ? 11.569 11.617 4.162 1.00 0.00 50 ASP A C 10
ATOM 16221 O O . ASP A 1 50 ? 12.343 11.572 5.117 1.00 0.00 50 ASP A O 10
ATOM 16230 N N . ALA A 1 51 ? 11.946 11.647 2.892 1.00 0.00 51 ALA A N 10
ATOM 16231 C CA . ALA A 1 51 ? 13.352 11.629 2.528 1.00 0.00 51 ALA A CA 10
ATOM 16232 C C . ALA A 1 51 ? 13.863 10.188 2.556 1.00 0.00 51 ALA A C 10
ATOM 16233 O O . ALA A 1 51 ? 14.373 9.686 1.555 1.00 0.00 51 ALA A O 10
ATOM 16240 N N . GLY A 1 52 ? 13.710 9.561 3.714 1.00 0.00 52 GLY A N 10
ATOM 16241 C CA . GLY A 1 52 ? 14.149 8.187 3.885 1.00 0.00 52 GLY A CA 10
ATOM 16242 C C . GLY A 1 52 ? 13.633 7.300 2.751 1.00 0.00 52 GLY A C 10
ATOM 16243 O O . GLY A 1 52 ? 14.194 6.239 2.483 1.00 0.00 52 GLY A O 10
ATOM 16247 N N . ILE A 1 53 ? 12.569 7.768 2.114 1.00 0.00 53 ILE A N 10
ATOM 16248 C CA . ILE A 1 53 ? 11.970 7.031 1.015 1.00 0.00 53 ILE A CA 10
ATOM 16249 C C . ILE A 1 53 ? 12.588 7.500 -0.304 1.00 0.00 53 ILE A C 10
ATOM 16250 O O . ILE A 1 53 ? 12.878 8.683 -0.472 1.00 0.00 53 ILE A O 10
ATOM 16266 N N . SER A 1 54 ? 12.771 6.547 -1.206 1.00 0.00 54 SER A N 10
ATOM 16267 C CA . SER A 1 54 ? 13.350 6.847 -2.505 1.00 0.00 54 SER A CA 10
ATOM 16268 C C . SER A 1 54 ? 12.275 6.757 -3.590 1.00 0.00 54 SER A C 10
ATOM 16269 O O . SER A 1 54 ? 11.173 6.272 -3.338 1.00 0.00 54 SER A O 10
ATOM 16277 N N . THR A 1 55 ? 12.633 7.232 -4.774 1.00 0.00 55 THR A N 10
ATOM 16278 C CA . THR A 1 55 ? 11.713 7.211 -5.898 1.00 0.00 55 THR A CA 10
ATOM 16279 C C . THR A 1 55 ? 11.105 5.817 -6.064 1.00 0.00 55 THR A C 10
ATOM 16280 O O . THR A 1 55 ? 9.885 5.671 -6.131 1.00 0.00 55 THR A O 10
ATOM 16291 N N . LYS A 1 56 ? 11.983 4.827 -6.125 1.00 0.00 56 LYS A N 10
ATOM 16292 C CA . LYS A 1 56 ? 11.548 3.449 -6.282 1.00 0.00 56 LYS A CA 10
ATOM 16293 C C . LYS A 1 56 ? 11.935 2.652 -5.034 1.00 0.00 56 LYS A C 10
ATOM 16294 O O . LYS A 1 56 ? 12.718 1.707 -5.115 1.00 0.00 56 LYS A O 10
ATOM 16313 N N . HIS A 1 57 ? 11.367 3.062 -3.910 1.00 0.00 57 HIS A N 10
ATOM 16314 C CA . HIS A 1 57 ? 11.642 2.398 -2.647 1.00 0.00 57 HIS A CA 10
ATOM 16315 C C . HIS A 1 57 ? 11.207 0.934 -2.732 1.00 0.00 57 HIS A C 10
ATOM 16316 O O . HIS A 1 57 ? 12.039 0.030 -2.665 1.00 0.00 57 HIS A O 10
ATOM 16330 N N . LEU A 1 58 ? 9.904 0.744 -2.877 1.00 0.00 58 LEU A N 10
ATOM 16331 C CA . LEU A 1 58 ? 9.348 -0.595 -2.972 1.00 0.00 58 LEU A CA 10
ATOM 16332 C C . LEU A 1 58 ? 8.093 -0.561 -3.846 1.00 0.00 58 LEU A C 10
ATOM 16333 O O . LEU A 1 58 ? 7.629 0.511 -4.231 1.00 0.00 58 LEU A O 10
ATOM 16349 N N . ARG A 1 59 ? 7.578 -1.747 -4.133 1.00 0.00 59 ARG A N 10
ATOM 16350 C CA . ARG A 1 59 ? 6.386 -1.867 -4.954 1.00 0.00 59 ARG A CA 10
ATOM 16351 C C . ARG A 1 59 ? 5.396 -2.843 -4.315 1.00 0.00 59 ARG A C 10
ATOM 16352 O O . ARG A 1 59 ? 5.774 -3.944 -3.916 1.00 0.00 59 ARG A O 10
ATOM 16373 N N . ILE A 1 60 ? 4.148 -2.405 -4.236 1.00 0.00 60 ILE A N 10
ATOM 16374 C CA . ILE A 1 60 ? 3.102 -3.226 -3.652 1.00 0.00 60 ILE A CA 10
ATOM 16375 C C . ILE A 1 60 ? 2.218 -3.788 -4.767 1.00 0.00 60 ILE A C 10
ATOM 16376 O O . ILE A 1 60 ? 1.788 -3.051 -5.653 1.00 0.00 60 ILE A O 10
ATOM 16392 N N . GLU A 1 61 ? 1.973 -5.087 -4.686 1.00 0.00 61 GLU A N 10
ATOM 16393 C CA . GLU A 1 61 ? 1.148 -5.756 -5.677 1.00 0.00 61 GLU A CA 10
ATOM 16394 C C . GLU A 1 61 ? 0.277 -6.824 -5.011 1.00 0.00 61 GLU A C 10
ATOM 16395 O O . GLU A 1 61 ? 0.486 -7.162 -3.847 1.00 0.00 61 GLU A O 10
ATOM 16407 N N . SER A 1 62 ? -0.680 -7.325 -5.778 1.00 0.00 62 SER A N 10
ATOM 16408 C CA . SER A 1 62 ? -1.582 -8.347 -5.276 1.00 0.00 62 SER A CA 10
ATOM 16409 C C . SER A 1 62 ? -1.616 -9.535 -6.240 1.00 0.00 62 SER A C 10
ATOM 16410 O O . SER A 1 62 ? -1.700 -9.352 -7.454 1.00 0.00 62 SER A O 10
ATOM 16418 N N . ASP A 1 63 ? -1.547 -10.726 -5.664 1.00 0.00 63 ASP A N 10
ATOM 16419 C CA . ASP A 1 63 ? -1.569 -11.943 -6.457 1.00 0.00 63 ASP A CA 10
ATOM 16420 C C . ASP A 1 63 ? -2.280 -13.046 -5.671 1.00 0.00 63 ASP A C 10
ATOM 16421 O O . ASP A 1 63 ? -2.440 -12.943 -4.456 1.00 0.00 63 ASP A O 10
ATOM 16430 N N . SER A 1 64 ? -2.689 -14.077 -6.397 1.00 0.00 64 SER A N 10
ATOM 16431 C CA . SER A 1 64 ? -3.380 -15.198 -5.783 1.00 0.00 64 SER A CA 10
ATOM 16432 C C . SER A 1 64 ? -4.443 -14.687 -4.808 1.00 0.00 64 SER A C 10
ATOM 16433 O O . SER A 1 64 ? -4.470 -15.090 -3.646 1.00 0.00 64 SER A O 10
ATOM 16441 N N . GLY A 1 65 ? -5.293 -13.807 -5.317 1.00 0.00 65 GLY A N 10
ATOM 16442 C CA . GLY A 1 65 ? -6.355 -13.237 -4.507 1.00 0.00 65 GLY A CA 10
ATOM 16443 C C . GLY A 1 65 ? -5.829 -12.809 -3.135 1.00 0.00 65 GLY A C 10
ATOM 16444 O O . GLY A 1 65 ? -6.485 -13.029 -2.118 1.00 0.00 65 GLY A O 10
ATOM 16448 N N . ASN A 1 66 ? -4.649 -12.206 -3.152 1.00 0.00 66 ASN A N 10
ATOM 16449 C CA . ASN A 1 66 ? -4.027 -11.745 -1.922 1.00 0.00 66 ASN A CA 10
ATOM 16450 C C . ASN A 1 66 ? -3.093 -10.575 -2.236 1.00 0.00 66 ASN A C 10
ATOM 16451 O O . ASN A 1 66 ? -2.817 -10.291 -3.400 1.00 0.00 66 ASN A O 10
ATOM 16462 N N . TRP A 1 67 ? -2.633 -9.926 -1.176 1.00 0.00 67 TRP A N 10
ATOM 16463 C CA . TRP A 1 67 ? -1.736 -8.792 -1.323 1.00 0.00 67 TRP A CA 10
ATOM 16464 C C . TRP A 1 67 ? -0.365 -9.202 -0.784 1.00 0.00 67 TRP A C 10
ATOM 16465 O O . TRP A 1 67 ? -0.274 -9.907 0.220 1.00 0.00 67 TRP A O 10
ATOM 16486 N N . VAL A 1 68 ? 0.669 -8.742 -1.474 1.00 0.00 68 VAL A N 10
ATOM 16487 C CA . VAL A 1 68 ? 2.032 -9.051 -1.076 1.00 0.00 68 VAL A CA 10
ATOM 16488 C C . VAL A 1 68 ? 2.881 -7.781 -1.150 1.00 0.00 68 VAL A C 10
ATOM 16489 O O . VAL A 1 68 ? 2.533 -6.838 -1.859 1.00 0.00 68 VAL A O 10
ATOM 16502 N N . ILE A 1 69 ? 3.979 -7.797 -0.408 1.00 0.00 69 ILE A N 10
ATOM 16503 C CA . ILE A 1 69 ? 4.880 -6.658 -0.381 1.00 0.00 69 ILE A CA 10
ATOM 16504 C C . ILE A 1 69 ? 6.286 -7.116 -0.776 1.00 0.00 69 ILE A C 10
ATOM 16505 O O . ILE A 1 69 ? 6.687 -8.237 -0.467 1.00 0.00 69 ILE A O 10
ATOM 16521 N N . GLN A 1 70 ? 6.995 -6.225 -1.453 1.00 0.00 70 GLN A N 10
ATOM 16522 C CA . GLN A 1 70 ? 8.348 -6.524 -1.893 1.00 0.00 70 GLN A CA 10
ATOM 16523 C C . GLN A 1 70 ? 9.234 -5.284 -1.763 1.00 0.00 70 GLN A C 10
ATOM 16524 O O . GLN A 1 70 ? 8.919 -4.230 -2.314 1.00 0.00 70 GLN A O 10
ATOM 16538 N N . ASP A 1 71 ? 10.326 -5.451 -1.031 1.00 0.00 71 ASP A N 10
ATOM 16539 C CA . ASP A 1 71 ? 11.261 -4.358 -0.822 1.00 0.00 71 ASP A CA 10
ATOM 16540 C C . ASP A 1 71 ? 12.219 -4.277 -2.012 1.00 0.00 71 ASP A C 10
ATOM 16541 O O . ASP A 1 71 ? 13.119 -5.104 -2.146 1.00 0.00 71 ASP A O 10
ATOM 16550 N N . LEU A 1 72 ? 11.992 -3.272 -2.846 1.00 0.00 72 LEU A N 10
ATOM 16551 C CA . LEU A 1 72 ? 12.824 -3.072 -4.020 1.00 0.00 72 LEU A CA 10
ATOM 16552 C C . LEU A 1 72 ? 14.217 -2.617 -3.581 1.00 0.00 72 LEU A C 10
ATOM 16553 O O . LEU A 1 72 ? 14.662 -1.529 -3.944 1.00 0.00 72 LEU A O 10
ATOM 16569 N N . GLY A 1 73 ? 14.868 -3.473 -2.807 1.00 0.00 73 GLY A N 10
ATOM 16570 C CA . GLY A 1 73 ? 16.202 -3.173 -2.315 1.00 0.00 73 GLY A CA 10
ATOM 16571 C C . GLY A 1 73 ? 16.354 -1.679 -2.021 1.00 0.00 73 GLY A C 10
ATOM 16572 O O . GLY A 1 73 ? 17.349 -1.065 -2.405 1.00 0.00 73 GLY A O 10
ATOM 16576 N N . SER A 1 74 ? 15.354 -1.137 -1.343 1.00 0.00 74 SER A N 10
ATOM 16577 C CA . SER A 1 74 ? 15.364 0.274 -0.993 1.00 0.00 74 SER A CA 10
ATOM 16578 C C . SER A 1 74 ? 16.704 0.645 -0.355 1.00 0.00 74 SER A C 10
ATOM 16579 O O . SER A 1 74 ? 17.569 -0.211 -0.177 1.00 0.00 74 SER A O 10
ATOM 16587 N N . SER A 1 75 ? 16.834 1.922 -0.028 1.00 0.00 75 SER A N 10
ATOM 16588 C CA . SER A 1 75 ? 18.053 2.417 0.587 1.00 0.00 75 SER A CA 10
ATOM 16589 C C . SER A 1 75 ? 18.143 1.934 2.036 1.00 0.00 75 SER A C 10
ATOM 16590 O O . SER A 1 75 ? 19.066 1.205 2.395 1.00 0.00 75 SER A O 10
ATOM 16598 N N . ASN A 1 76 ? 17.170 2.360 2.829 1.00 0.00 76 ASN A N 10
ATOM 16599 C CA . ASN A 1 76 ? 17.127 1.980 4.231 1.00 0.00 76 ASN A CA 10
ATOM 16600 C C . ASN A 1 76 ? 16.578 0.557 4.352 1.00 0.00 76 ASN A C 10
ATOM 16601 O O . ASN A 1 76 ? 17.290 -0.354 4.770 1.00 0.00 76 ASN A O 10
ATOM 16612 N N . GLY A 1 77 ? 15.314 0.411 3.980 1.00 0.00 77 GLY A N 10
ATOM 16613 C CA . GLY A 1 77 ? 14.661 -0.885 4.042 1.00 0.00 77 GLY A CA 10
ATOM 16614 C C . GLY A 1 77 ? 13.214 -0.747 4.520 1.00 0.00 77 GLY A C 10
ATOM 16615 O O . GLY A 1 77 ? 12.777 0.344 4.882 1.00 0.00 77 GLY A O 10
ATOM 16619 N N . THR A 1 78 ? 12.510 -1.869 4.505 1.00 0.00 78 THR A N 10
ATOM 16620 C CA . THR A 1 78 ? 11.121 -1.888 4.932 1.00 0.00 78 THR A CA 10
ATOM 16621 C C . THR A 1 78 ? 10.954 -2.777 6.166 1.00 0.00 78 THR A C 10
ATOM 16622 O O . THR A 1 78 ? 11.627 -3.799 6.294 1.00 0.00 78 THR A O 10
ATOM 16633 N N . LEU A 1 79 ? 10.054 -2.357 7.042 1.00 0.00 79 LEU A N 10
ATOM 16634 C CA . LEU A 1 79 ? 9.790 -3.103 8.261 1.00 0.00 79 LEU A CA 10
ATOM 16635 C C . LEU A 1 79 ? 8.311 -3.492 8.305 1.00 0.00 79 LEU A C 10
ATOM 16636 O O . LEU A 1 79 ? 7.438 -2.652 8.095 1.00 0.00 79 LEU A O 10
ATOM 16652 N N . LEU A 1 80 ? 8.076 -4.767 8.579 1.00 0.00 80 LEU A N 10
ATOM 16653 C CA . LEU A 1 80 ? 6.718 -5.278 8.654 1.00 0.00 80 LEU A CA 10
ATOM 16654 C C . LEU A 1 80 ? 6.493 -5.918 10.025 1.00 0.00 80 LEU A C 10
ATOM 16655 O O . LEU A 1 80 ? 6.970 -7.021 10.285 1.00 0.00 80 LEU A O 10
ATOM 16671 N N . ASN A 1 81 ? 5.766 -5.197 10.867 1.00 0.00 81 ASN A N 10
ATOM 16672 C CA . ASN A 1 81 ? 5.472 -5.681 12.205 1.00 0.00 81 ASN A CA 10
ATOM 16673 C C . ASN A 1 81 ? 6.773 -6.109 12.886 1.00 0.00 81 ASN A C 10
ATOM 16674 O O . ASN A 1 81 ? 7.097 -7.295 12.923 1.00 0.00 81 ASN A O 10
ATOM 16685 N N . SER A 1 82 ? 7.485 -5.120 13.406 1.00 0.00 82 SER A N 10
ATOM 16686 C CA . SER A 1 82 ? 8.744 -5.380 14.083 1.00 0.00 82 SER A CA 10
ATOM 16687 C C . SER A 1 82 ? 9.503 -6.497 13.366 1.00 0.00 82 SER A C 10
ATOM 16688 O O . SER A 1 82 ? 9.968 -7.443 14.000 1.00 0.00 82 SER A O 10
ATOM 16696 N N . ASN A 1 83 ? 9.606 -6.351 12.053 1.00 0.00 83 ASN A N 10
ATOM 16697 C CA . ASN A 1 83 ? 10.301 -7.337 11.242 1.00 0.00 83 ASN A CA 10
ATOM 16698 C C . ASN A 1 83 ? 10.814 -6.669 9.965 1.00 0.00 83 ASN A C 10
ATOM 16699 O O . ASN A 1 83 ? 10.073 -5.955 9.292 1.00 0.00 83 ASN A O 10
ATOM 16710 N N . ALA A 1 84 ? 12.080 -6.926 9.669 1.00 0.00 84 ALA A N 10
ATOM 16711 C CA . ALA A 1 84 ? 12.701 -6.360 8.484 1.00 0.00 84 ALA A CA 10
ATOM 16712 C C . ALA A 1 84 ? 12.453 -7.285 7.291 1.00 0.00 84 ALA A C 10
ATOM 16713 O O . ALA A 1 84 ? 12.757 -8.475 7.351 1.00 0.00 84 ALA A O 10
ATOM 16720 N N . LEU A 1 85 ? 11.904 -6.702 6.235 1.00 0.00 85 LEU A N 10
ATOM 16721 C CA . LEU A 1 85 ? 11.612 -7.459 5.030 1.00 0.00 85 LEU A CA 10
ATOM 16722 C C . LEU A 1 85 ? 12.914 -7.727 4.273 1.00 0.00 85 LEU A C 10
ATOM 16723 O O . LEU A 1 85 ? 13.995 -7.390 4.752 1.00 0.00 85 LEU A O 10
ATOM 16739 N N . ASP A 1 86 ? 12.767 -8.329 3.102 1.00 0.00 86 ASP A N 10
ATOM 16740 C CA . ASP A 1 86 ? 13.918 -8.646 2.273 1.00 0.00 86 ASP A CA 10
ATOM 16741 C C . ASP A 1 86 ? 13.554 -8.436 0.802 1.00 0.00 86 ASP A C 10
ATOM 16742 O O . ASP A 1 86 ? 12.397 -8.593 0.416 1.00 0.00 86 ASP A O 10
ATOM 16751 N N . PRO A 1 87 ? 14.591 -8.076 0.000 1.00 0.00 87 PRO A N 10
ATOM 16752 C CA . PRO A 1 87 ? 14.393 -7.843 -1.421 1.00 0.00 87 PRO A CA 10
ATOM 16753 C C . PRO A 1 87 ? 14.224 -9.164 -2.174 1.00 0.00 87 PRO A C 10
ATOM 16754 O O . PRO A 1 87 ? 13.480 -9.235 -3.152 1.00 0.00 87 PRO A O 10
ATOM 16765 N N . GLU A 1 88 ? 14.926 -10.178 -1.691 1.00 0.00 88 GLU A N 10
ATOM 16766 C CA . GLU A 1 88 ? 14.864 -11.493 -2.307 1.00 0.00 88 GLU A CA 10
ATOM 16767 C C . GLU A 1 88 ? 13.793 -12.347 -1.625 1.00 0.00 88 GLU A C 10
ATOM 16768 O O . GLU A 1 88 ? 13.923 -13.568 -1.551 1.00 0.00 88 GLU A O 10
ATOM 16780 N N . THR A 1 89 ? 12.760 -11.672 -1.144 1.00 0.00 89 THR A N 10
ATOM 16781 C CA . THR A 1 89 ? 11.668 -12.355 -0.471 1.00 0.00 89 THR A CA 10
ATOM 16782 C C . THR A 1 89 ? 10.369 -11.559 -0.620 1.00 0.00 89 THR A C 10
ATOM 16783 O O . THR A 1 89 ? 10.393 -10.331 -0.674 1.00 0.00 89 THR A O 10
ATOM 16794 N N . SER A 1 90 ? 9.268 -12.292 -0.681 1.00 0.00 90 SER A N 10
ATOM 16795 C CA . SER A 1 90 ? 7.962 -11.671 -0.823 1.00 0.00 90 SER A CA 10
ATOM 16796 C C . SER A 1 90 ? 7.011 -12.200 0.253 1.00 0.00 90 SER A C 10
ATOM 16797 O O . SER A 1 90 ? 6.754 -13.401 0.322 1.00 0.00 90 SER A O 10
ATOM 16805 N N . VAL A 1 91 ? 6.515 -11.278 1.064 1.00 0.00 91 VAL A N 10
ATOM 16806 C CA . VAL A 1 91 ? 5.598 -11.636 2.133 1.00 0.00 91 VAL A CA 10
ATOM 16807 C C . VAL A 1 91 ? 4.175 -11.244 1.732 1.00 0.00 91 VAL A C 10
ATOM 16808 O O . VAL A 1 91 ? 3.983 -10.397 0.860 1.00 0.00 91 VAL A O 10
ATOM 16821 N N . ASN A 1 92 ? 3.214 -11.878 2.386 1.00 0.00 92 ASN A N 10
ATOM 16822 C CA . ASN A 1 92 ? 1.814 -11.606 2.108 1.00 0.00 92 ASN A CA 10
ATOM 16823 C C . ASN A 1 92 ? 1.281 -10.603 3.133 1.00 0.00 92 ASN A C 10
ATOM 16824 O O . ASN A 1 92 ? 1.249 -10.889 4.329 1.00 0.00 92 ASN A O 10
ATOM 16835 N N . LEU A 1 93 ? 0.875 -9.447 2.627 1.00 0.00 93 LEU A N 10
ATOM 16836 C CA . LEU A 1 93 ? 0.344 -8.400 3.483 1.00 0.00 93 LEU A CA 10
ATOM 16837 C C . LEU A 1 93 ? -0.805 -8.965 4.320 1.00 0.00 93 LEU A C 10
ATOM 16838 O O . LEU A 1 93 ? -1.277 -10.072 4.066 1.00 0.00 93 LEU A O 10
ATOM 16854 N N . GLY A 1 94 ? -1.223 -8.178 5.301 1.00 0.00 94 GLY A N 10
ATOM 16855 C CA . GLY A 1 94 ? -2.309 -8.586 6.176 1.00 0.00 94 GLY A CA 10
ATOM 16856 C C . GLY A 1 94 ? -2.963 -7.372 6.841 1.00 0.00 94 GLY A C 10
ATOM 16857 O O . GLY A 1 94 ? -2.319 -6.341 7.028 1.00 0.00 94 GLY A O 10
ATOM 16861 N N . ASP A 1 95 ? -4.233 -7.536 7.178 1.00 0.00 95 ASP A N 10
ATOM 16862 C CA . ASP A 1 95 ? -4.981 -6.467 7.818 1.00 0.00 95 ASP A CA 10
ATOM 16863 C C . ASP A 1 95 ? -4.432 -6.239 9.228 1.00 0.00 95 ASP A C 10
ATOM 16864 O O . ASP A 1 95 ? -4.547 -7.108 10.091 1.00 0.00 95 ASP A O 10
ATOM 16873 N N . GLY A 1 96 ? -3.848 -5.065 9.418 1.00 0.00 96 GLY A N 10
ATOM 16874 C CA . GLY A 1 96 ? -3.281 -4.712 10.708 1.00 0.00 96 GLY A CA 10
ATOM 16875 C C . GLY A 1 96 ? -1.752 -4.765 10.669 1.00 0.00 96 GLY A C 10
ATOM 16876 O O . GLY A 1 96 ? -1.100 -4.734 11.711 1.00 0.00 96 GLY A O 10
ATOM 16880 N N . ASP A 1 97 ? -1.226 -4.845 9.455 1.00 0.00 97 ASP A N 10
ATOM 16881 C CA . ASP A 1 97 ? 0.213 -4.903 9.266 1.00 0.00 97 ASP A CA 10
ATOM 16882 C C . ASP A 1 97 ? 0.769 -3.481 9.172 1.00 0.00 97 ASP A C 10
ATOM 16883 O O . ASP A 1 97 ? 0.329 -2.693 8.337 1.00 0.00 97 ASP A O 10
ATOM 16892 N N . VAL A 1 98 ? 1.727 -3.196 10.042 1.00 0.00 98 VAL A N 10
ATOM 16893 C CA . VAL A 1 98 ? 2.348 -1.882 10.067 1.00 0.00 98 VAL A CA 10
ATOM 16894 C C . VAL A 1 98 ? 3.636 -1.915 9.243 1.00 0.00 98 VAL A C 10
ATOM 16895 O O . VAL A 1 98 ? 4.590 -2.602 9.603 1.00 0.00 98 VAL A O 10
ATOM 16908 N N . ILE A 1 99 ? 3.622 -1.163 8.152 1.00 0.00 99 ILE A N 10
ATOM 16909 C CA . ILE A 1 99 ? 4.778 -1.098 7.273 1.00 0.00 99 ILE A CA 10
ATOM 16910 C C . ILE A 1 99 ? 5.626 0.121 7.643 1.00 0.00 99 ILE A C 10
ATOM 16911 O O . ILE A 1 99 ? 5.217 1.258 7.415 1.00 0.00 99 ILE A O 10
ATOM 16927 N N . LYS A 1 100 ? 6.791 -0.159 8.208 1.00 0.00 100 LYS A N 10
ATOM 16928 C CA . LYS A 1 100 ? 7.701 0.901 8.611 1.00 0.00 100 LYS A CA 10
ATOM 16929 C C . LYS A 1 100 ? 8.799 1.054 7.557 1.00 0.00 100 LYS A C 10
ATOM 16930 O O . LYS A 1 100 ? 9.709 0.229 7.479 1.00 0.00 100 LYS A O 10
ATOM 16949 N N . LEU A 1 101 ? 8.677 2.114 6.772 1.00 0.00 101 LEU A N 10
ATOM 16950 C CA . LEU A 1 101 ? 9.648 2.385 5.726 1.00 0.00 101 LEU A CA 10
ATOM 16951 C C . LEU A 1 101 ? 10.190 3.806 5.894 1.00 0.00 101 LEU A C 10
ATOM 16952 O O . LEU A 1 101 ? 9.599 4.619 6.603 1.00 0.00 101 LEU A O 10
ATOM 16968 N N . GLY A 1 102 ? 11.307 4.063 5.230 1.00 0.00 102 GLY A N 10
ATOM 16969 C CA . GLY A 1 102 ? 11.935 5.371 5.298 1.00 0.00 102 GLY A CA 10
ATOM 16970 C C . GLY A 1 102 ? 12.526 5.625 6.686 1.00 0.00 102 GLY A C 10
ATOM 16971 O O . GLY A 1 102 ? 13.100 4.723 7.295 1.00 0.00 102 GLY A O 10
ATOM 16975 N N . GLU A 1 103 ? 12.366 6.857 7.147 1.00 0.00 103 GLU A N 10
ATOM 16976 C CA . GLU A 1 103 ? 12.877 7.240 8.451 1.00 0.00 103 GLU A CA 10
ATOM 16977 C C . GLU A 1 103 ? 11.903 6.810 9.550 1.00 0.00 103 GLU A C 10
ATOM 16978 O O . GLU A 1 103 ? 12.193 5.895 10.319 1.00 0.00 103 GLU A O 10
ATOM 16990 N N . TYR A 1 104 ? 10.767 7.491 9.589 1.00 0.00 104 TYR A N 10
ATOM 16991 C CA . TYR A 1 104 ? 9.748 7.191 10.581 1.00 0.00 104 TYR A CA 10
ATOM 16992 C C . TYR A 1 104 ? 8.353 7.197 9.953 1.00 0.00 104 TYR A C 10
ATOM 16993 O O . TYR A 1 104 ? 7.456 7.889 10.432 1.00 0.00 104 TYR A O 10
ATOM 17011 N N . THR A 1 105 ? 8.214 6.418 8.891 1.00 0.00 105 THR A N 10
ATOM 17012 C CA . THR A 1 105 ? 6.943 6.325 8.192 1.00 0.00 105 THR A CA 10
ATOM 17013 C C . THR A 1 105 ? 6.321 4.943 8.400 1.00 0.00 105 THR A C 10
ATOM 17014 O O . THR A 1 105 ? 6.919 3.929 8.043 1.00 0.00 105 THR A O 10
ATOM 17025 N N . SER A 1 106 ? 5.128 4.946 8.975 1.00 0.00 106 SER A N 10
ATOM 17026 C CA . SER A 1 106 ? 4.418 3.705 9.234 1.00 0.00 106 SER A CA 10
ATOM 17027 C C . SER A 1 106 ? 3.109 3.676 8.442 1.00 0.00 106 SER A C 10
ATOM 17028 O O . SER A 1 106 ? 2.343 4.638 8.466 1.00 0.00 106 SER A O 10
ATOM 17036 N N . ILE A 1 107 ? 2.893 2.562 7.758 1.00 0.00 107 ILE A N 10
ATOM 17037 C CA . ILE A 1 107 ? 1.691 2.394 6.960 1.00 0.00 107 ILE A CA 10
ATOM 17038 C C . ILE A 1 107 ? 0.910 1.181 7.470 1.00 0.00 107 ILE A C 10
ATOM 17039 O O . ILE A 1 107 ? 1.469 0.096 7.617 1.00 0.00 107 ILE A O 10
ATOM 17055 N N . LEU A 1 108 ? -0.370 1.407 7.727 1.00 0.00 108 LEU A N 10
ATOM 17056 C CA . LEU A 1 108 ? -1.233 0.346 8.217 1.00 0.00 108 LEU A CA 10
ATOM 17057 C C . LEU A 1 108 ? -1.986 -0.278 7.041 1.00 0.00 108 LEU A C 10
ATOM 17058 O O . LEU A 1 108 ? -2.539 0.434 6.204 1.00 0.00 108 LEU A O 10
ATOM 17074 N N . VAL A 1 109 ? -1.984 -1.603 7.014 1.00 0.00 109 VAL A N 10
ATOM 17075 C CA . VAL A 1 109 ? -2.660 -2.331 5.954 1.00 0.00 109 VAL A CA 10
ATOM 17076 C C . VAL A 1 109 ? -4.064 -2.718 6.422 1.00 0.00 109 VAL A C 10
ATOM 17077 O O . VAL A 1 109 ? -4.217 -3.498 7.360 1.00 0.00 109 VAL A O 10
ATOM 17090 N N . ASN A 1 110 ? -5.054 -2.153 5.746 1.00 0.00 110 ASN A N 10
ATOM 17091 C CA . ASN A 1 110 ? -6.441 -2.429 6.081 1.00 0.00 110 ASN A CA 10
ATOM 17092 C C . ASN A 1 110 ? -7.159 -2.982 4.848 1.00 0.00 110 ASN A C 10
ATOM 17093 O O . ASN A 1 110 ? -7.018 -2.445 3.750 1.00 0.00 110 ASN A O 10
ATOM 17104 N N . PHE A 1 111 ? -7.912 -4.049 5.070 1.00 0.00 111 PHE A N 10
ATOM 17105 C CA . PHE A 1 111 ? -8.652 -4.681 3.991 1.00 0.00 111 PHE A CA 10
ATOM 17106 C C . PHE A 1 111 ? -10.100 -4.190 3.958 1.00 0.00 111 PHE A C 10
ATOM 17107 O O . PHE A 1 111 ? -10.881 -4.486 4.862 1.00 0.00 111 PHE A O 10
ATOM 17124 N N . VAL A 1 112 ? -10.416 -3.448 2.907 1.00 0.00 112 VAL A N 10
ATOM 17125 C CA . VAL A 1 112 ? -11.757 -2.913 2.744 1.00 0.00 112 VAL A CA 10
ATOM 17126 C C . VAL A 1 112 ? -12.556 -3.825 1.811 1.00 0.00 112 VAL A C 10
ATOM 17127 O O . VAL A 1 112 ? -12.281 -3.888 0.614 1.00 0.00 112 VAL A O 10
ATOM 17140 N N . SER A 1 113 ? -13.529 -4.509 2.395 1.00 0.00 113 SER A N 10
ATOM 17141 C CA . SER A 1 113 ? -14.369 -5.415 1.631 1.00 0.00 113 SER A CA 10
ATOM 17142 C C . SER A 1 113 ? -15.689 -4.728 1.272 1.00 0.00 113 SER A C 10
ATOM 17143 O O . SER A 1 113 ? -16.719 -4.993 1.890 1.00 0.00 113 SER A O 10
ATOM 17151 N N . GLY A 1 114 ? -15.614 -3.859 0.275 1.00 0.00 114 GLY A N 10
ATOM 17152 C CA . GLY A 1 114 ? -16.789 -3.132 -0.174 1.00 0.00 114 GLY A CA 10
ATOM 17153 C C . GLY A 1 114 ? -16.992 -1.857 0.648 1.00 0.00 114 GLY A C 10
ATOM 17154 O O . GLY A 1 114 ? -16.065 -1.383 1.303 1.00 0.00 114 GLY A O 10
ATOM 17158 N N . PRO A 1 115 ? -18.242 -1.324 0.584 1.00 0.00 115 PRO A N 10
ATOM 17159 C CA . PRO A 1 115 ? -18.578 -0.114 1.313 1.00 0.00 115 PRO A CA 10
ATOM 17160 C C . PRO A 1 115 ? -18.739 -0.401 2.808 1.00 0.00 115 PRO A C 10
ATOM 17161 O O . PRO A 1 115 ? -18.564 -1.537 3.247 1.00 0.00 115 PRO A O 10
ATOM 17172 N N . SER A 1 116 ? -19.071 0.647 3.547 1.00 0.00 116 SER A N 10
ATOM 17173 C CA . SER A 1 116 ? -19.259 0.522 4.982 1.00 0.00 116 SER A CA 10
ATOM 17174 C C . SER A 1 116 ? -20.741 0.322 5.301 1.00 0.00 116 SER A C 10
ATOM 17175 O O . SER A 1 116 ? -21.503 1.286 5.357 1.00 0.00 116 SER A O 10
ATOM 17183 N N . SER A 1 117 ? -21.107 -0.936 5.502 1.00 0.00 117 SER A N 10
ATOM 17184 C CA . SER A 1 117 ? -22.485 -1.274 5.814 1.00 0.00 117 SER A CA 10
ATOM 17185 C C . SER A 1 117 ? -22.732 -1.130 7.317 1.00 0.00 117 SER A C 10
ATOM 17186 O O . SER A 1 117 ? -21.956 -1.633 8.128 1.00 0.00 117 SER A O 10
ATOM 17194 N N . GLY A 1 118 ? -23.815 -0.440 7.643 1.00 0.00 118 GLY A N 10
ATOM 17195 C CA . GLY A 1 118 ? -24.174 -0.223 9.034 1.00 0.00 118 GLY A CA 10
ATOM 17196 C C . GLY A 1 118 ? -23.584 1.090 9.554 1.00 0.00 118 GLY A C 10
ATOM 17197 O O . GLY A 1 118 ? -22.391 1.167 9.842 1.00 0.00 118 GLY A O 10
ATOM 17201 N N . GLY A 1 1 ? -26.641 4.424 -8.541 1.00 0.00 1 GLY A N 11
ATOM 17202 C CA . GLY A 1 1 ? -27.527 3.485 -9.205 1.00 0.00 1 GLY A CA 11
ATOM 17203 C C . GLY A 1 1 ? -27.515 2.127 -8.501 1.00 0.00 1 GLY A C 11
ATOM 17204 O O . GLY A 1 1 ? -26.738 1.912 -7.572 1.00 0.00 1 GLY A O 11
ATOM 17208 N N . SER A 1 2 ? -28.386 1.245 -8.969 1.00 0.00 2 SER A N 11
ATOM 17209 C CA . SER A 1 2 ? -28.486 -0.086 -8.396 1.00 0.00 2 SER A CA 11
ATOM 17210 C C . SER A 1 2 ? -27.899 -1.117 -9.361 1.00 0.00 2 SER A C 11
ATOM 17211 O O . SER A 1 2 ? -27.940 -0.929 -10.576 1.00 0.00 2 SER A O 11
ATOM 17219 N N . SER A 1 3 ? -27.365 -2.184 -8.785 1.00 0.00 3 SER A N 11
ATOM 17220 C CA . SER A 1 3 ? -26.770 -3.245 -9.580 1.00 0.00 3 SER A CA 11
ATOM 17221 C C . SER A 1 3 ? -26.303 -4.382 -8.669 1.00 0.00 3 SER A C 11
ATOM 17222 O O . SER A 1 3 ? -25.507 -4.164 -7.757 1.00 0.00 3 SER A O 11
ATOM 17230 N N . GLY A 1 4 ? -26.818 -5.570 -8.947 1.00 0.00 4 GLY A N 11
ATOM 17231 C CA . GLY A 1 4 ? -26.463 -6.742 -8.164 1.00 0.00 4 GLY A CA 11
ATOM 17232 C C . GLY A 1 4 ? -24.954 -6.988 -8.198 1.00 0.00 4 GLY A C 11
ATOM 17233 O O . GLY A 1 4 ? -24.224 -6.516 -7.327 1.00 0.00 4 GLY A O 11
ATOM 17237 N N . SER A 1 5 ? -24.529 -7.726 -9.214 1.00 0.00 5 SER A N 11
ATOM 17238 C CA . SER A 1 5 ? -23.119 -8.040 -9.373 1.00 0.00 5 SER A CA 11
ATOM 17239 C C . SER A 1 5 ? -22.644 -8.914 -8.210 1.00 0.00 5 SER A C 11
ATOM 17240 O O . SER A 1 5 ? -23.354 -9.075 -7.219 1.00 0.00 5 SER A O 11
ATOM 17248 N N . SER A 1 6 ? -21.445 -9.456 -8.371 1.00 0.00 6 SER A N 11
ATOM 17249 C CA . SER A 1 6 ? -20.867 -10.309 -7.347 1.00 0.00 6 SER A CA 11
ATOM 17250 C C . SER A 1 6 ? -19.665 -9.614 -6.704 1.00 0.00 6 SER A C 11
ATOM 17251 O O . SER A 1 6 ? -18.884 -8.955 -7.390 1.00 0.00 6 SER A O 11
ATOM 17259 N N . GLY A 1 7 ? -19.554 -9.785 -5.395 1.00 0.00 7 GLY A N 11
ATOM 17260 C CA . GLY A 1 7 ? -18.461 -9.182 -4.652 1.00 0.00 7 GLY A CA 11
ATOM 17261 C C . GLY A 1 7 ? -17.127 -9.844 -5.005 1.00 0.00 7 GLY A C 11
ATOM 17262 O O . GLY A 1 7 ? -17.102 -10.897 -5.640 1.00 0.00 7 GLY A O 11
ATOM 17266 N N . MET A 1 8 ? -16.051 -9.199 -4.577 1.00 0.00 8 MET A N 11
ATOM 17267 C CA . MET A 1 8 ? -14.718 -9.712 -4.840 1.00 0.00 8 MET A CA 11
ATOM 17268 C C . MET A 1 8 ? -14.047 -10.183 -3.548 1.00 0.00 8 MET A C 11
ATOM 17269 O O . MET A 1 8 ? -13.824 -9.389 -2.635 1.00 0.00 8 MET A O 11
ATOM 17283 N N . VAL A 1 9 ? -13.743 -11.472 -3.512 1.00 0.00 9 VAL A N 11
ATOM 17284 C CA . VAL A 1 9 ? -13.102 -12.058 -2.347 1.00 0.00 9 VAL A CA 11
ATOM 17285 C C . VAL A 1 9 ? -11.888 -11.211 -1.958 1.00 0.00 9 VAL A C 11
ATOM 17286 O O . VAL A 1 9 ? -11.563 -11.091 -0.778 1.00 0.00 9 VAL A O 11
ATOM 17299 N N . THR A 1 10 ? -11.252 -10.645 -2.973 1.00 0.00 10 THR A N 11
ATOM 17300 C CA . THR A 1 10 ? -10.082 -9.813 -2.753 1.00 0.00 10 THR A CA 11
ATOM 17301 C C . THR A 1 10 ? -10.488 -8.475 -2.132 1.00 0.00 10 THR A C 11
ATOM 17302 O O . THR A 1 10 ? -11.159 -7.668 -2.773 1.00 0.00 10 THR A O 11
ATOM 17313 N N . PRO A 1 11 ? -10.053 -8.276 -0.859 1.00 0.00 11 PRO A N 11
ATOM 17314 C CA . PRO A 1 11 ? -10.364 -7.050 -0.145 1.00 0.00 11 PRO A CA 11
ATOM 17315 C C . PRO A 1 11 ? -9.511 -5.887 -0.655 1.00 0.00 11 PRO A C 11
ATOM 17316 O O . PRO A 1 11 ? -8.358 -6.079 -1.039 1.00 0.00 11 PRO A O 11
ATOM 17327 N N . SER A 1 12 ? -10.110 -4.705 -0.642 1.00 0.00 12 SER A N 11
ATOM 17328 C CA . SER A 1 12 ? -9.420 -3.511 -1.099 1.00 0.00 12 SER A CA 11
ATOM 17329 C C . SER A 1 12 ? -8.210 -3.232 -0.205 1.00 0.00 12 SER A C 11
ATOM 17330 O O . SER A 1 12 ? -8.254 -3.477 0.999 1.00 0.00 12 SER A O 11
ATOM 17338 N N . LEU A 1 13 ? -7.159 -2.722 -0.829 1.00 0.00 13 LEU A N 11
ATOM 17339 C CA . LEU A 1 13 ? -5.939 -2.407 -0.105 1.00 0.00 13 LEU A CA 11
ATOM 17340 C C . LEU A 1 13 ? -5.991 -0.951 0.364 1.00 0.00 13 LEU A C 11
ATOM 17341 O O . LEU A 1 13 ? -5.920 -0.030 -0.448 1.00 0.00 13 LEU A O 11
ATOM 17357 N N . ARG A 1 14 ? -6.115 -0.790 1.674 1.00 0.00 14 ARG A N 11
ATOM 17358 C CA . ARG A 1 14 ? -6.178 0.538 2.261 1.00 0.00 14 ARG A CA 11
ATOM 17359 C C . ARG A 1 14 ? -4.901 0.829 3.052 1.00 0.00 14 ARG A C 11
ATOM 17360 O O . ARG A 1 14 ? -4.615 0.161 4.045 1.00 0.00 14 ARG A O 11
ATOM 17381 N N . LEU A 1 15 ? -4.167 1.827 2.583 1.00 0.00 15 LEU A N 11
ATOM 17382 C CA . LEU A 1 15 ? -2.927 2.215 3.234 1.00 0.00 15 LEU A CA 11
ATOM 17383 C C . LEU A 1 15 ? -3.185 3.429 4.129 1.00 0.00 15 LEU A C 11
ATOM 17384 O O . LEU A 1 15 ? -3.420 4.530 3.635 1.00 0.00 15 LEU A O 11
ATOM 17400 N N . VAL A 1 16 ? -3.131 3.186 5.431 1.00 0.00 16 VAL A N 11
ATOM 17401 C CA . VAL A 1 16 ? -3.355 4.245 6.400 1.00 0.00 16 VAL A CA 11
ATOM 17402 C C . VAL A 1 16 ? -2.009 4.730 6.939 1.00 0.00 16 VAL A C 11
ATOM 17403 O O . VAL A 1 16 ? -1.205 3.933 7.421 1.00 0.00 16 VAL A O 11
ATOM 17416 N N . PHE A 1 17 ? -1.803 6.036 6.842 1.00 0.00 17 PHE A N 11
ATOM 17417 C CA . PHE A 1 17 ? -0.568 6.637 7.314 1.00 0.00 17 PHE A CA 11
ATOM 17418 C C . PHE A 1 17 ? -0.643 6.940 8.812 1.00 0.00 17 PHE A C 11
ATOM 17419 O O . PHE A 1 17 ? -1.027 8.040 9.208 1.00 0.00 17 PHE A O 11
ATOM 17436 N N . VAL A 1 18 ? -0.271 5.945 9.604 1.00 0.00 18 VAL A N 11
ATOM 17437 C CA . VAL A 1 18 ? -0.292 6.092 11.049 1.00 0.00 18 VAL A CA 11
ATOM 17438 C C . VAL A 1 18 ? 0.889 6.962 11.486 1.00 0.00 18 VAL A C 11
ATOM 17439 O O . VAL A 1 18 ? 0.797 7.687 12.476 1.00 0.00 18 VAL A O 11
ATOM 17452 N N . LYS A 1 19 ? 1.970 6.861 10.727 1.00 0.00 19 LYS A N 11
ATOM 17453 C CA . LYS A 1 19 ? 3.166 7.630 11.023 1.00 0.00 19 LYS A CA 11
ATOM 17454 C C . LYS A 1 19 ? 3.698 8.257 9.733 1.00 0.00 19 LYS A C 11
ATOM 17455 O O . LYS A 1 19 ? 3.059 8.166 8.686 1.00 0.00 19 LYS A O 11
ATOM 17474 N N . GLY A 1 20 ? 4.861 8.879 9.850 1.00 0.00 20 GLY A N 11
ATOM 17475 C CA . GLY A 1 20 ? 5.486 9.521 8.705 1.00 0.00 20 GLY A CA 11
ATOM 17476 C C . GLY A 1 20 ? 4.995 10.961 8.549 1.00 0.00 20 GLY A C 11
ATOM 17477 O O . GLY A 1 20 ? 4.307 11.485 9.424 1.00 0.00 20 GLY A O 11
ATOM 17481 N N . PRO A 1 21 ? 5.377 11.577 7.398 1.00 0.00 21 PRO A N 11
ATOM 17482 C CA . PRO A 1 21 ? 4.983 12.947 7.116 1.00 0.00 21 PRO A CA 11
ATOM 17483 C C . PRO A 1 21 ? 3.511 13.021 6.707 1.00 0.00 21 PRO A C 11
ATOM 17484 O O . PRO A 1 21 ? 2.886 14.075 6.812 1.00 0.00 21 PRO A O 11
ATOM 17495 N N . ARG A 1 22 ? 2.999 11.888 6.250 1.00 0.00 22 ARG A N 11
ATOM 17496 C CA . ARG A 1 22 ? 1.611 11.811 5.825 1.00 0.00 22 ARG A CA 11
ATOM 17497 C C . ARG A 1 22 ? 0.733 11.301 6.969 1.00 0.00 22 ARG A C 11
ATOM 17498 O O . ARG A 1 22 ? -0.463 11.080 6.788 1.00 0.00 22 ARG A O 11
ATOM 17519 N N . GLU A 1 23 ? 1.361 11.130 8.124 1.00 0.00 23 GLU A N 11
ATOM 17520 C CA . GLU A 1 23 ? 0.651 10.651 9.298 1.00 0.00 23 GLU A CA 11
ATOM 17521 C C . GLU A 1 23 ? -0.723 11.317 9.396 1.00 0.00 23 GLU A C 11
ATOM 17522 O O . GLU A 1 23 ? -0.817 12.528 9.588 1.00 0.00 23 GLU A O 11
ATOM 17534 N N . GLY A 1 24 ? -1.754 10.496 9.259 1.00 0.00 24 GLY A N 11
ATOM 17535 C CA . GLY A 1 24 ? -3.118 10.990 9.330 1.00 0.00 24 GLY A CA 11
ATOM 17536 C C . GLY A 1 24 ? -3.825 10.845 7.981 1.00 0.00 24 GLY A C 11
ATOM 17537 O O . GLY A 1 24 ? -4.988 11.220 7.842 1.00 0.00 24 GLY A O 11
ATOM 17541 N N . ASP A 1 25 ? -3.092 10.301 7.021 1.00 0.00 25 ASP A N 11
ATOM 17542 C CA . ASP A 1 25 ? -3.634 10.102 5.687 1.00 0.00 25 ASP A CA 11
ATOM 17543 C C . ASP A 1 25 ? -3.982 8.624 5.499 1.00 0.00 25 ASP A C 11
ATOM 17544 O O . ASP A 1 25 ? -3.489 7.768 6.231 1.00 0.00 25 ASP A O 11
ATOM 17553 N N . ALA A 1 26 ? -4.830 8.371 4.512 1.00 0.00 26 ALA A N 11
ATOM 17554 C CA . ALA A 1 26 ? -5.250 7.011 4.218 1.00 0.00 26 ALA A CA 11
ATOM 17555 C C . ALA A 1 26 ? -5.689 6.923 2.754 1.00 0.00 26 ALA A C 11
ATOM 17556 O O . ALA A 1 26 ? -6.378 7.811 2.255 1.00 0.00 26 ALA A O 11
ATOM 17563 N N . LEU A 1 27 ? -5.271 5.844 2.109 1.00 0.00 27 LEU A N 11
ATOM 17564 C CA . LEU A 1 27 ? -5.612 5.629 0.713 1.00 0.00 27 LEU A CA 11
ATOM 17565 C C . LEU A 1 27 ? -6.277 4.260 0.560 1.00 0.00 27 LEU A C 11
ATOM 17566 O O . LEU A 1 27 ? -6.251 3.446 1.483 1.00 0.00 27 LEU A O 11
ATOM 17582 N N . ASP A 1 28 ? -6.859 4.047 -0.611 1.00 0.00 28 ASP A N 11
ATOM 17583 C CA . ASP A 1 28 ? -7.530 2.790 -0.896 1.00 0.00 28 ASP A CA 11
ATOM 17584 C C . ASP A 1 28 ? -7.416 2.484 -2.391 1.00 0.00 28 ASP A C 11
ATOM 17585 O O . ASP A 1 28 ? -7.397 3.396 -3.215 1.00 0.00 28 ASP A O 11
ATOM 17594 N N . TYR A 1 29 ? -7.344 1.196 -2.694 1.00 0.00 29 TYR A N 11
ATOM 17595 C CA . TYR A 1 29 ? -7.233 0.758 -4.075 1.00 0.00 29 TYR A CA 11
ATOM 17596 C C . TYR A 1 29 ? -8.030 -0.527 -4.309 1.00 0.00 29 TYR A C 11
ATOM 17597 O O . TYR A 1 29 ? -8.577 -1.101 -3.369 1.00 0.00 29 TYR A O 11
ATOM 17615 N N . LYS A 1 30 ? -8.068 -0.941 -5.567 1.00 0.00 30 LYS A N 11
ATOM 17616 C CA . LYS A 1 30 ? -8.789 -2.148 -5.935 1.00 0.00 30 LYS A CA 11
ATOM 17617 C C . LYS A 1 30 ? -7.811 -3.323 -5.991 1.00 0.00 30 LYS A C 11
ATOM 17618 O O . LYS A 1 30 ? -6.598 -3.125 -6.028 1.00 0.00 30 LYS A O 11
ATOM 17637 N N . PRO A 1 31 ? -8.391 -4.554 -5.995 1.00 0.00 31 PRO A N 11
ATOM 17638 C CA . PRO A 1 31 ? -7.585 -5.761 -6.045 1.00 0.00 31 PRO A CA 11
ATOM 17639 C C . PRO A 1 31 ? -7.019 -5.985 -7.449 1.00 0.00 31 PRO A C 11
ATOM 17640 O O . PRO A 1 31 ? -7.766 -6.010 -8.426 1.00 0.00 31 PRO A O 11
ATOM 17651 N N . GLY A 1 32 ? -5.705 -6.142 -7.505 1.00 0.00 32 GLY A N 11
ATOM 17652 C CA . GLY A 1 32 ? -5.031 -6.363 -8.773 1.00 0.00 32 GLY A CA 11
ATOM 17653 C C . GLY A 1 32 ? -4.368 -5.078 -9.273 1.00 0.00 32 GLY A C 11
ATOM 17654 O O . GLY A 1 32 ? -3.898 -5.018 -10.408 1.00 0.00 32 GLY A O 11
ATOM 17658 N N . SER A 1 33 ? -4.351 -4.081 -8.401 1.00 0.00 33 SER A N 11
ATOM 17659 C CA . SER A 1 33 ? -3.753 -2.801 -8.739 1.00 0.00 33 SER A CA 11
ATOM 17660 C C . SER A 1 33 ? -2.437 -2.620 -7.978 1.00 0.00 33 SER A C 11
ATOM 17661 O O . SER A 1 33 ? -2.424 -2.609 -6.748 1.00 0.00 33 SER A O 11
ATOM 17669 N N . THR A 1 34 ? -1.363 -2.483 -8.742 1.00 0.00 34 THR A N 11
ATOM 17670 C CA . THR A 1 34 ? -0.046 -2.304 -8.156 1.00 0.00 34 THR A CA 11
ATOM 17671 C C . THR A 1 34 ? 0.095 -0.892 -7.584 1.00 0.00 34 THR A C 11
ATOM 17672 O O . THR A 1 34 ? -0.193 0.090 -8.267 1.00 0.00 34 THR A O 11
ATOM 17683 N N . ILE A 1 35 ? 0.539 -0.835 -6.337 1.00 0.00 35 ILE A N 11
ATOM 17684 C CA . ILE A 1 35 ? 0.722 0.441 -5.665 1.00 0.00 35 ILE A CA 11
ATOM 17685 C C . ILE A 1 35 ? 2.213 0.666 -5.405 1.00 0.00 35 ILE A C 11
ATOM 17686 O O . ILE A 1 35 ? 2.750 0.195 -4.404 1.00 0.00 35 ILE A O 11
ATOM 17702 N N . ARG A 1 36 ? 2.839 1.387 -6.324 1.00 0.00 36 ARG A N 11
ATOM 17703 C CA . ARG A 1 36 ? 4.257 1.680 -6.207 1.00 0.00 36 ARG A CA 11
ATOM 17704 C C . ARG A 1 36 ? 4.483 2.817 -5.209 1.00 0.00 36 ARG A C 11
ATOM 17705 O O . ARG A 1 36 ? 4.157 3.969 -5.491 1.00 0.00 36 ARG A O 11
ATOM 17726 N N . VAL A 1 37 ? 5.040 2.454 -4.063 1.00 0.00 37 VAL A N 11
ATOM 17727 C CA . VAL A 1 37 ? 5.313 3.430 -3.021 1.00 0.00 37 VAL A CA 11
ATOM 17728 C C . VAL A 1 37 ? 6.766 3.897 -3.135 1.00 0.00 37 VAL A C 11
ATOM 17729 O O . VAL A 1 37 ? 7.691 3.096 -3.012 1.00 0.00 37 VAL A O 11
ATOM 17742 N N . GLY A 1 38 ? 6.921 5.192 -3.368 1.00 0.00 38 GLY A N 11
ATOM 17743 C CA . GLY A 1 38 ? 8.245 5.775 -3.500 1.00 0.00 38 GLY A CA 11
ATOM 17744 C C . GLY A 1 38 ? 8.318 7.132 -2.797 1.00 0.00 38 GLY A C 11
ATOM 17745 O O . GLY A 1 38 ? 7.556 7.397 -1.868 1.00 0.00 38 GLY A O 11
ATOM 17749 N N . ARG A 1 39 ? 9.243 7.957 -3.266 1.00 0.00 39 ARG A N 11
ATOM 17750 C CA . ARG A 1 39 ? 9.427 9.280 -2.694 1.00 0.00 39 ARG A CA 11
ATOM 17751 C C . ARG A 1 39 ? 8.806 10.342 -3.604 1.00 0.00 39 ARG A C 11
ATOM 17752 O O . ARG A 1 39 ? 8.319 11.365 -3.126 1.00 0.00 39 ARG A O 11
ATOM 17773 N N . ILE A 1 40 ? 8.845 10.062 -4.898 1.00 0.00 40 ILE A N 11
ATOM 17774 C CA . ILE A 1 40 ? 8.292 10.981 -5.879 1.00 0.00 40 ILE A CA 11
ATOM 17775 C C . ILE A 1 40 ? 6.934 10.459 -6.352 1.00 0.00 40 ILE A C 11
ATOM 17776 O O . ILE A 1 40 ? 6.742 9.252 -6.488 1.00 0.00 40 ILE A O 11
ATOM 17792 N N . VAL A 1 41 ? 6.026 11.395 -6.589 1.00 0.00 41 VAL A N 11
ATOM 17793 C CA . VAL A 1 41 ? 4.692 11.045 -7.044 1.00 0.00 41 VAL A CA 11
ATOM 17794 C C . VAL A 1 41 ? 4.764 10.549 -8.489 1.00 0.00 41 VAL A C 11
ATOM 17795 O O . VAL A 1 41 ? 4.015 9.655 -8.880 1.00 0.00 41 VAL A O 11
ATOM 17808 N N . ARG A 1 42 ? 5.671 11.152 -9.244 1.00 0.00 42 ARG A N 11
ATOM 17809 C CA . ARG A 1 42 ? 5.850 10.782 -10.637 1.00 0.00 42 ARG A CA 11
ATOM 17810 C C . ARG A 1 42 ? 6.491 9.397 -10.741 1.00 0.00 42 ARG A C 11
ATOM 17811 O O . ARG A 1 42 ? 7.647 9.214 -10.362 1.00 0.00 42 ARG A O 11
ATOM 17832 N N . GLY A 1 43 ? 5.713 8.457 -11.257 1.00 0.00 43 GLY A N 11
ATOM 17833 C CA . GLY A 1 43 ? 6.190 7.094 -11.415 1.00 0.00 43 GLY A CA 11
ATOM 17834 C C . GLY A 1 43 ? 5.581 6.173 -10.356 1.00 0.00 43 GLY A C 11
ATOM 17835 O O . GLY A 1 43 ? 4.953 5.169 -10.688 1.00 0.00 43 GLY A O 11
ATOM 17839 N N . ASN A 1 44 ? 5.789 6.548 -9.102 1.00 0.00 44 ASN A N 11
ATOM 17840 C CA . ASN A 1 44 ? 5.268 5.768 -7.992 1.00 0.00 44 ASN A CA 11
ATOM 17841 C C . ASN A 1 44 ? 3.874 6.280 -7.625 1.00 0.00 44 ASN A C 11
ATOM 17842 O O . ASN A 1 44 ? 3.609 7.479 -7.701 1.00 0.00 44 ASN A O 11
ATOM 17853 N N . GLU A 1 45 ? 3.019 5.346 -7.235 1.00 0.00 45 GLU A N 11
ATOM 17854 C CA . GLU A 1 45 ? 1.659 5.687 -6.855 1.00 0.00 45 GLU A CA 11
ATOM 17855 C C . GLU A 1 45 ? 1.664 6.622 -5.644 1.00 0.00 45 GLU A C 11
ATOM 17856 O O . GLU A 1 45 ? 1.230 7.769 -5.739 1.00 0.00 45 GLU A O 11
ATOM 17868 N N . ILE A 1 46 ? 2.161 6.097 -4.534 1.00 0.00 46 ILE A N 11
ATOM 17869 C CA . ILE A 1 46 ? 2.229 6.871 -3.305 1.00 0.00 46 ILE A CA 11
ATOM 17870 C C . ILE A 1 46 ? 3.648 7.413 -3.127 1.00 0.00 46 ILE A C 11
ATOM 17871 O O . ILE A 1 46 ? 4.622 6.712 -3.395 1.00 0.00 46 ILE A O 11
ATOM 17887 N N . ALA A 1 47 ? 3.720 8.656 -2.675 1.00 0.00 47 ALA A N 11
ATOM 17888 C CA . ALA A 1 47 ? 5.004 9.300 -2.457 1.00 0.00 47 ALA A CA 11
ATOM 17889 C C . ALA A 1 47 ? 5.047 9.876 -1.040 1.00 0.00 47 ALA A C 11
ATOM 17890 O O . ALA A 1 47 ? 4.084 10.493 -0.587 1.00 0.00 47 ALA A O 11
ATOM 17897 N N . ILE A 1 48 ? 6.174 9.654 -0.379 1.00 0.00 48 ILE A N 11
ATOM 17898 C CA . ILE A 1 48 ? 6.355 10.144 0.977 1.00 0.00 48 ILE A CA 11
ATOM 17899 C C . ILE A 1 48 ? 7.628 10.990 1.043 1.00 0.00 48 ILE A C 11
ATOM 17900 O O . ILE A 1 48 ? 8.726 10.484 0.816 1.00 0.00 48 ILE A O 11
ATOM 17916 N N . LYS A 1 49 ? 7.439 12.263 1.356 1.00 0.00 49 LYS A N 11
ATOM 17917 C CA . LYS A 1 49 ? 8.558 13.184 1.455 1.00 0.00 49 LYS A CA 11
ATOM 17918 C C . LYS A 1 49 ? 9.156 13.104 2.861 1.00 0.00 49 LYS A C 11
ATOM 17919 O O . LYS A 1 49 ? 8.999 14.026 3.660 1.00 0.00 49 LYS A O 11
ATOM 17938 N N . ASP A 1 50 ? 9.829 11.992 3.121 1.00 0.00 50 ASP A N 11
ATOM 17939 C CA . ASP A 1 50 ? 10.451 11.780 4.416 1.00 0.00 50 ASP A CA 11
ATOM 17940 C C . ASP A 1 50 ? 11.957 11.586 4.229 1.00 0.00 50 ASP A C 11
ATOM 17941 O O . ASP A 1 50 ? 12.693 11.431 5.202 1.00 0.00 50 ASP A O 11
ATOM 17950 N N . ALA A 1 51 ? 12.371 11.601 2.970 1.00 0.00 51 ALA A N 11
ATOM 17951 C CA . ALA A 1 51 ? 13.776 11.429 2.642 1.00 0.00 51 ALA A CA 11
ATOM 17952 C C . ALA A 1 51 ? 14.142 9.947 2.745 1.00 0.00 51 ALA A C 11
ATOM 17953 O O . ALA A 1 51 ? 14.638 9.359 1.785 1.00 0.00 51 ALA A O 11
ATOM 17960 N N . GLY A 1 52 ? 13.882 9.386 3.916 1.00 0.00 52 GLY A N 11
ATOM 17961 C CA . GLY A 1 52 ? 14.177 7.983 4.156 1.00 0.00 52 GLY A CA 11
ATOM 17962 C C . GLY A 1 52 ? 13.691 7.114 2.995 1.00 0.00 52 GLY A C 11
ATOM 17963 O O . GLY A 1 52 ? 14.202 6.016 2.780 1.00 0.00 52 GLY A O 11
ATOM 17967 N N . ILE A 1 53 ? 12.708 7.638 2.276 1.00 0.00 53 ILE A N 11
ATOM 17968 C CA . ILE A 1 53 ? 12.147 6.924 1.142 1.00 0.00 53 ILE A CA 11
ATOM 17969 C C . ILE A 1 53 ? 12.806 7.423 -0.146 1.00 0.00 53 ILE A C 11
ATOM 17970 O O . ILE A 1 53 ? 13.046 8.619 -0.302 1.00 0.00 53 ILE A O 11
ATOM 17986 N N . SER A 1 54 ? 13.080 6.480 -1.036 1.00 0.00 54 SER A N 11
ATOM 17987 C CA . SER A 1 54 ? 13.706 6.809 -2.305 1.00 0.00 54 SER A CA 11
ATOM 17988 C C . SER A 1 54 ? 12.675 6.731 -3.433 1.00 0.00 54 SER A C 11
ATOM 17989 O O . SER A 1 54 ? 11.624 6.112 -3.276 1.00 0.00 54 SER A O 11
ATOM 17997 N N . THR A 1 55 ? 13.012 7.369 -4.545 1.00 0.00 55 THR A N 11
ATOM 17998 C CA . THR A 1 55 ? 12.129 7.380 -5.698 1.00 0.00 55 THR A CA 11
ATOM 17999 C C . THR A 1 55 ? 11.523 5.992 -5.919 1.00 0.00 55 THR A C 11
ATOM 18000 O O . THR A 1 55 ? 10.304 5.848 -5.992 1.00 0.00 55 THR A O 11
ATOM 18011 N N . LYS A 1 56 ? 12.403 5.007 -6.020 1.00 0.00 56 LYS A N 11
ATOM 18012 C CA . LYS A 1 56 ? 11.970 3.636 -6.231 1.00 0.00 56 LYS A CA 11
ATOM 18013 C C . LYS A 1 56 ? 12.344 2.794 -5.010 1.00 0.00 56 LYS A C 11
ATOM 18014 O O . LYS A 1 56 ? 13.239 1.954 -5.081 1.00 0.00 56 LYS A O 11
ATOM 18033 N N . HIS A 1 57 ? 11.638 3.048 -3.917 1.00 0.00 57 HIS A N 11
ATOM 18034 C CA . HIS A 1 57 ? 11.884 2.324 -2.682 1.00 0.00 57 HIS A CA 11
ATOM 18035 C C . HIS A 1 57 ? 11.363 0.892 -2.814 1.00 0.00 57 HIS A C 11
ATOM 18036 O O . HIS A 1 57 ? 12.138 -0.062 -2.767 1.00 0.00 57 HIS A O 11
ATOM 18050 N N . LEU A 1 58 ? 10.052 0.786 -2.977 1.00 0.00 58 LEU A N 11
ATOM 18051 C CA . LEU A 1 58 ? 9.418 -0.514 -3.117 1.00 0.00 58 LEU A CA 11
ATOM 18052 C C . LEU A 1 58 ? 8.094 -0.353 -3.865 1.00 0.00 58 LEU A C 11
ATOM 18053 O O . LEU A 1 58 ? 7.656 0.767 -4.126 1.00 0.00 58 LEU A O 11
ATOM 18069 N N . ARG A 1 59 ? 7.492 -1.488 -4.189 1.00 0.00 59 ARG A N 11
ATOM 18070 C CA . ARG A 1 59 ? 6.226 -1.486 -4.902 1.00 0.00 59 ARG A CA 11
ATOM 18071 C C . ARG A 1 59 ? 5.276 -2.525 -4.301 1.00 0.00 59 ARG A C 11
ATOM 18072 O O . ARG A 1 59 ? 5.708 -3.600 -3.889 1.00 0.00 59 ARG A O 11
ATOM 18093 N N . ILE A 1 60 ? 4.001 -2.165 -4.269 1.00 0.00 60 ILE A N 11
ATOM 18094 C CA . ILE A 1 60 ? 2.988 -3.053 -3.724 1.00 0.00 60 ILE A CA 11
ATOM 18095 C C . ILE A 1 60 ? 2.193 -3.678 -4.873 1.00 0.00 60 ILE A C 11
ATOM 18096 O O . ILE A 1 60 ? 1.792 -2.983 -5.805 1.00 0.00 60 ILE A O 11
ATOM 18112 N N . GLU A 1 61 ? 1.991 -4.983 -4.768 1.00 0.00 61 GLU A N 11
ATOM 18113 C CA . GLU A 1 61 ? 1.252 -5.710 -5.786 1.00 0.00 61 GLU A CA 11
ATOM 18114 C C . GLU A 1 61 ? 0.363 -6.774 -5.139 1.00 0.00 61 GLU A C 11
ATOM 18115 O O . GLU A 1 61 ? 0.511 -7.076 -3.956 1.00 0.00 61 GLU A O 11
ATOM 18127 N N . SER A 1 62 ? -0.542 -7.312 -5.943 1.00 0.00 62 SER A N 11
ATOM 18128 C CA . SER A 1 62 ? -1.455 -8.335 -5.464 1.00 0.00 62 SER A CA 11
ATOM 18129 C C . SER A 1 62 ? -1.338 -9.590 -6.331 1.00 0.00 62 SER A C 11
ATOM 18130 O O . SER A 1 62 ? -1.195 -9.495 -7.550 1.00 0.00 62 SER A O 11
ATOM 18138 N N . ASP A 1 63 ? -1.402 -10.736 -5.670 1.00 0.00 63 ASP A N 11
ATOM 18139 C CA . ASP A 1 63 ? -1.304 -12.008 -6.366 1.00 0.00 63 ASP A CA 11
ATOM 18140 C C . ASP A 1 63 ? -2.667 -12.703 -6.344 1.00 0.00 63 ASP A C 11
ATOM 18141 O O . ASP A 1 63 ? -3.702 -12.044 -6.257 1.00 0.00 63 ASP A O 11
ATOM 18150 N N . SER A 1 64 ? -2.623 -14.025 -6.424 1.00 0.00 64 SER A N 11
ATOM 18151 C CA . SER A 1 64 ? -3.842 -14.816 -6.414 1.00 0.00 64 SER A CA 11
ATOM 18152 C C . SER A 1 64 ? -4.767 -14.338 -5.292 1.00 0.00 64 SER A C 11
ATOM 18153 O O . SER A 1 64 ? -4.645 -14.781 -4.151 1.00 0.00 64 SER A O 11
ATOM 18161 N N . GLY A 1 65 ? -5.671 -13.440 -5.656 1.00 0.00 65 GLY A N 11
ATOM 18162 C CA . GLY A 1 65 ? -6.616 -12.898 -4.695 1.00 0.00 65 GLY A CA 11
ATOM 18163 C C . GLY A 1 65 ? -5.943 -12.652 -3.343 1.00 0.00 65 GLY A C 11
ATOM 18164 O O . GLY A 1 65 ? -6.476 -13.033 -2.302 1.00 0.00 65 GLY A O 11
ATOM 18168 N N . ASN A 1 66 ? -4.781 -12.018 -3.403 1.00 0.00 66 ASN A N 11
ATOM 18169 C CA . ASN A 1 66 ? -4.030 -11.717 -2.196 1.00 0.00 66 ASN A CA 11
ATOM 18170 C C . ASN A 1 66 ? -3.108 -10.525 -2.459 1.00 0.00 66 ASN A C 11
ATOM 18171 O O . ASN A 1 66 ? -2.876 -10.156 -3.610 1.00 0.00 66 ASN A O 11
ATOM 18182 N N . TRP A 1 67 ? -2.607 -9.955 -1.373 1.00 0.00 67 TRP A N 11
ATOM 18183 C CA . TRP A 1 67 ? -1.715 -8.812 -1.472 1.00 0.00 67 TRP A CA 11
ATOM 18184 C C . TRP A 1 67 ? -0.340 -9.239 -0.954 1.00 0.00 67 TRP A C 11
ATOM 18185 O O . TRP A 1 67 ? -0.243 -10.042 -0.027 1.00 0.00 67 TRP A O 11
ATOM 18206 N N . VAL A 1 68 ? 0.690 -8.683 -1.576 1.00 0.00 68 VAL A N 11
ATOM 18207 C CA . VAL A 1 68 ? 2.055 -8.997 -1.190 1.00 0.00 68 VAL A CA 11
ATOM 18208 C C . VAL A 1 68 ? 2.911 -7.732 -1.288 1.00 0.00 68 VAL A C 11
ATOM 18209 O O . VAL A 1 68 ? 2.583 -6.813 -2.036 1.00 0.00 68 VAL A O 11
ATOM 18222 N N . ILE A 1 69 ? 3.992 -7.727 -0.521 1.00 0.00 69 ILE A N 11
ATOM 18223 C CA . ILE A 1 69 ? 4.898 -6.591 -0.512 1.00 0.00 69 ILE A CA 11
ATOM 18224 C C . ILE A 1 69 ? 6.314 -7.070 -0.838 1.00 0.00 69 ILE A C 11
ATOM 18225 O O . ILE A 1 69 ? 6.717 -8.154 -0.419 1.00 0.00 69 ILE A O 11
ATOM 18241 N N . GLN A 1 70 ? 7.029 -6.240 -1.582 1.00 0.00 70 GLN A N 11
ATOM 18242 C CA . GLN A 1 70 ? 8.391 -6.565 -1.968 1.00 0.00 70 GLN A CA 11
ATOM 18243 C C . GLN A 1 70 ? 9.265 -5.310 -1.940 1.00 0.00 70 GLN A C 11
ATOM 18244 O O . GLN A 1 70 ? 8.997 -4.346 -2.657 1.00 0.00 70 GLN A O 11
ATOM 18258 N N . ASP A 1 71 ? 10.293 -5.361 -1.106 1.00 0.00 71 ASP A N 11
ATOM 18259 C CA . ASP A 1 71 ? 11.208 -4.240 -0.976 1.00 0.00 71 ASP A CA 11
ATOM 18260 C C . ASP A 1 71 ? 12.161 -4.223 -2.172 1.00 0.00 71 ASP A C 11
ATOM 18261 O O . ASP A 1 71 ? 13.023 -5.092 -2.296 1.00 0.00 71 ASP A O 11
ATOM 18270 N N . LEU A 1 72 ? 11.974 -3.225 -3.023 1.00 0.00 72 LEU A N 11
ATOM 18271 C CA . LEU A 1 72 ? 12.807 -3.084 -4.206 1.00 0.00 72 LEU A CA 11
ATOM 18272 C C . LEU A 1 72 ? 14.225 -2.694 -3.782 1.00 0.00 72 LEU A C 11
ATOM 18273 O O . LEU A 1 72 ? 14.696 -1.606 -4.107 1.00 0.00 72 LEU A O 11
ATOM 18289 N N . GLY A 1 73 ? 14.865 -3.605 -3.063 1.00 0.00 73 GLY A N 11
ATOM 18290 C CA . GLY A 1 73 ? 16.219 -3.370 -2.592 1.00 0.00 73 GLY A CA 11
ATOM 18291 C C . GLY A 1 73 ? 16.416 -1.904 -2.200 1.00 0.00 73 GLY A C 11
ATOM 18292 O O . GLY A 1 73 ? 17.422 -1.292 -2.556 1.00 0.00 73 GLY A O 11
ATOM 18296 N N . SER A 1 74 ? 15.440 -1.383 -1.471 1.00 0.00 74 SER A N 11
ATOM 18297 C CA . SER A 1 74 ? 15.494 -0.001 -1.026 1.00 0.00 74 SER A CA 11
ATOM 18298 C C . SER A 1 74 ? 16.678 0.198 -0.078 1.00 0.00 74 SER A C 11
ATOM 18299 O O . SER A 1 74 ? 17.367 -0.760 0.270 1.00 0.00 74 SER A O 11
ATOM 18307 N N . SER A 1 75 ? 16.879 1.448 0.313 1.00 0.00 75 SER A N 11
ATOM 18308 C CA . SER A 1 75 ? 17.967 1.785 1.214 1.00 0.00 75 SER A CA 11
ATOM 18309 C C . SER A 1 75 ? 17.494 1.691 2.666 1.00 0.00 75 SER A C 11
ATOM 18310 O O . SER A 1 75 ? 17.672 2.627 3.442 1.00 0.00 75 SER A O 11
ATOM 18318 N N . ASN A 1 76 ? 16.900 0.551 2.988 1.00 0.00 76 ASN A N 11
ATOM 18319 C CA . ASN A 1 76 ? 16.399 0.322 4.332 1.00 0.00 76 ASN A CA 11
ATOM 18320 C C . ASN A 1 76 ? 15.988 -1.145 4.476 1.00 0.00 76 ASN A C 11
ATOM 18321 O O . ASN A 1 76 ? 16.399 -1.818 5.420 1.00 0.00 76 ASN A O 11
ATOM 18332 N N . GLY A 1 77 ? 15.183 -1.597 3.526 1.00 0.00 77 GLY A N 11
ATOM 18333 C CA . GLY A 1 77 ? 14.713 -2.972 3.535 1.00 0.00 77 GLY A CA 11
ATOM 18334 C C . GLY A 1 77 ? 13.253 -3.048 3.986 1.00 0.00 77 GLY A C 11
ATOM 18335 O O . GLY A 1 77 ? 12.655 -4.124 3.988 1.00 0.00 77 GLY A O 11
ATOM 18339 N N . THR A 1 78 ? 12.720 -1.894 4.358 1.00 0.00 78 THR A N 11
ATOM 18340 C CA . THR A 1 78 ? 11.341 -1.816 4.810 1.00 0.00 78 THR A CA 11
ATOM 18341 C C . THR A 1 78 ? 11.121 -2.738 6.011 1.00 0.00 78 THR A C 11
ATOM 18342 O O . THR A 1 78 ? 11.826 -3.733 6.172 1.00 0.00 78 THR A O 11
ATOM 18353 N N . LEU A 1 79 ? 10.141 -2.373 6.824 1.00 0.00 79 LEU A N 11
ATOM 18354 C CA . LEU A 1 79 ? 9.820 -3.155 8.007 1.00 0.00 79 LEU A CA 11
ATOM 18355 C C . LEU A 1 79 ? 8.328 -3.493 7.999 1.00 0.00 79 LEU A C 11
ATOM 18356 O O . LEU A 1 79 ? 7.503 -2.670 7.606 1.00 0.00 79 LEU A O 11
ATOM 18372 N N . LEU A 1 80 ? 8.026 -4.706 8.438 1.00 0.00 80 LEU A N 11
ATOM 18373 C CA . LEU A 1 80 ? 6.648 -5.164 8.486 1.00 0.00 80 LEU A CA 11
ATOM 18374 C C . LEU A 1 80 ? 6.332 -5.669 9.896 1.00 0.00 80 LEU A C 11
ATOM 18375 O O . LEU A 1 80 ? 6.738 -6.767 10.271 1.00 0.00 80 LEU A O 11
ATOM 18391 N N . ASN A 1 81 ? 5.611 -4.842 10.638 1.00 0.00 81 ASN A N 11
ATOM 18392 C CA . ASN A 1 81 ? 5.236 -5.190 11.998 1.00 0.00 81 ASN A CA 11
ATOM 18393 C C . ASN A 1 81 ? 6.492 -5.253 12.869 1.00 0.00 81 ASN A C 11
ATOM 18394 O O . ASN A 1 81 ? 6.690 -4.409 13.741 1.00 0.00 81 ASN A O 11
ATOM 18405 N N . SER A 1 82 ? 7.309 -6.261 12.601 1.00 0.00 82 SER A N 11
ATOM 18406 C CA . SER A 1 82 ? 8.541 -6.445 13.350 1.00 0.00 82 SER A CA 11
ATOM 18407 C C . SER A 1 82 ? 9.500 -7.344 12.567 1.00 0.00 82 SER A C 11
ATOM 18408 O O . SER A 1 82 ? 9.985 -8.345 13.091 1.00 0.00 82 SER A O 11
ATOM 18416 N N . ASN A 1 83 ? 9.743 -6.955 11.324 1.00 0.00 83 ASN A N 11
ATOM 18417 C CA . ASN A 1 83 ? 10.635 -7.713 10.463 1.00 0.00 83 ASN A CA 11
ATOM 18418 C C . ASN A 1 83 ? 11.015 -6.860 9.251 1.00 0.00 83 ASN A C 11
ATOM 18419 O O . ASN A 1 83 ? 10.170 -6.168 8.686 1.00 0.00 83 ASN A O 11
ATOM 18430 N N . ALA A 1 84 ? 12.287 -6.938 8.888 1.00 0.00 84 ALA A N 11
ATOM 18431 C CA . ALA A 1 84 ? 12.789 -6.182 7.753 1.00 0.00 84 ALA A CA 11
ATOM 18432 C C . ALA A 1 84 ? 12.519 -6.963 6.466 1.00 0.00 84 ALA A C 11
ATOM 18433 O O . ALA A 1 84 ? 12.962 -8.102 6.322 1.00 0.00 84 ALA A O 11
ATOM 18440 N N . LEU A 1 85 ? 11.794 -6.321 5.563 1.00 0.00 85 LEU A N 11
ATOM 18441 C CA . LEU A 1 85 ? 11.460 -6.941 4.292 1.00 0.00 85 LEU A CA 11
ATOM 18442 C C . LEU A 1 85 ? 12.744 -7.191 3.498 1.00 0.00 85 LEU A C 11
ATOM 18443 O O . LEU A 1 85 ? 13.778 -6.587 3.777 1.00 0.00 85 LEU A O 11
ATOM 18459 N N . ASP A 1 86 ? 12.635 -8.083 2.525 1.00 0.00 86 ASP A N 11
ATOM 18460 C CA . ASP A 1 86 ? 13.775 -8.421 1.689 1.00 0.00 86 ASP A CA 11
ATOM 18461 C C . ASP A 1 86 ? 13.399 -8.227 0.219 1.00 0.00 86 ASP A C 11
ATOM 18462 O O . ASP A 1 86 ? 12.219 -8.229 -0.129 1.00 0.00 86 ASP A O 11
ATOM 18471 N N . PRO A 1 87 ? 14.451 -8.060 -0.627 1.00 0.00 87 PRO A N 11
ATOM 18472 C CA . PRO A 1 87 ? 14.243 -7.865 -2.051 1.00 0.00 87 PRO A CA 11
ATOM 18473 C C . PRO A 1 87 ? 13.859 -9.179 -2.734 1.00 0.00 87 PRO A C 11
ATOM 18474 O O . PRO A 1 87 ? 12.761 -9.304 -3.275 1.00 0.00 87 PRO A O 11
ATOM 18485 N N . GLU A 1 88 ? 14.785 -10.126 -2.687 1.00 0.00 88 GLU A N 11
ATOM 18486 C CA . GLU A 1 88 ? 14.557 -11.426 -3.294 1.00 0.00 88 GLU A CA 11
ATOM 18487 C C . GLU A 1 88 ? 13.390 -12.136 -2.606 1.00 0.00 88 GLU A C 11
ATOM 18488 O O . GLU A 1 88 ? 12.719 -12.969 -3.214 1.00 0.00 88 GLU A O 11
ATOM 18500 N N . THR A 1 89 ? 13.182 -11.781 -1.346 1.00 0.00 89 THR A N 11
ATOM 18501 C CA . THR A 1 89 ? 12.108 -12.375 -0.569 1.00 0.00 89 THR A CA 11
ATOM 18502 C C . THR A 1 89 ? 10.868 -11.479 -0.603 1.00 0.00 89 THR A C 11
ATOM 18503 O O . THR A 1 89 ? 10.982 -10.254 -0.620 1.00 0.00 89 THR A O 11
ATOM 18514 N N . SER A 1 90 ? 9.711 -12.125 -0.611 1.00 0.00 90 SER A N 11
ATOM 18515 C CA . SER A 1 90 ? 8.451 -11.402 -0.643 1.00 0.00 90 SER A CA 11
ATOM 18516 C C . SER A 1 90 ? 7.550 -11.870 0.502 1.00 0.00 90 SER A C 11
ATOM 18517 O O . SER A 1 90 ? 7.562 -13.045 0.865 1.00 0.00 90 SER A O 11
ATOM 18525 N N . VAL A 1 91 ? 6.791 -10.926 1.038 1.00 0.00 91 VAL A N 11
ATOM 18526 C CA . VAL A 1 91 ? 5.886 -11.228 2.135 1.00 0.00 91 VAL A CA 11
ATOM 18527 C C . VAL A 1 91 ? 4.456 -10.869 1.723 1.00 0.00 91 VAL A C 11
ATOM 18528 O O . VAL A 1 91 ? 4.244 -9.938 0.948 1.00 0.00 91 VAL A O 11
ATOM 18541 N N . ASN A 1 92 ? 3.512 -11.628 2.260 1.00 0.00 92 ASN A N 11
ATOM 18542 C CA . ASN A 1 92 ? 2.109 -11.402 1.959 1.00 0.00 92 ASN A CA 11
ATOM 18543 C C . ASN A 1 92 ? 1.527 -10.411 2.969 1.00 0.00 92 ASN A C 11
ATOM 18544 O O . ASN A 1 92 ? 1.582 -10.645 4.175 1.00 0.00 92 ASN A O 11
ATOM 18555 N N . LEU A 1 93 ? 0.985 -9.325 2.439 1.00 0.00 93 LEU A N 11
ATOM 18556 C CA . LEU A 1 93 ? 0.394 -8.297 3.279 1.00 0.00 93 LEU A CA 11
ATOM 18557 C C . LEU A 1 93 ? -0.684 -8.926 4.164 1.00 0.00 93 LEU A C 11
ATOM 18558 O O . LEU A 1 93 ? -0.998 -10.106 4.023 1.00 0.00 93 LEU A O 11
ATOM 18574 N N . GLY A 1 94 ? -1.221 -8.108 5.059 1.00 0.00 94 GLY A N 11
ATOM 18575 C CA . GLY A 1 94 ? -2.257 -8.570 5.967 1.00 0.00 94 GLY A CA 11
ATOM 18576 C C . GLY A 1 94 ? -2.940 -7.391 6.663 1.00 0.00 94 GLY A C 11
ATOM 18577 O O . GLY A 1 94 ? -2.348 -6.323 6.808 1.00 0.00 94 GLY A O 11
ATOM 18581 N N . ASP A 1 95 ? -4.177 -7.625 7.076 1.00 0.00 95 ASP A N 11
ATOM 18582 C CA . ASP A 1 95 ? -4.947 -6.596 7.754 1.00 0.00 95 ASP A CA 11
ATOM 18583 C C . ASP A 1 95 ? -4.350 -6.348 9.141 1.00 0.00 95 ASP A C 11
ATOM 18584 O O . ASP A 1 95 ? -4.351 -7.239 9.989 1.00 0.00 95 ASP A O 11
ATOM 18593 N N . GLY A 1 96 ? -3.855 -5.134 9.329 1.00 0.00 96 GLY A N 11
ATOM 18594 C CA . GLY A 1 96 ? -3.256 -4.758 10.598 1.00 0.00 96 GLY A CA 11
ATOM 18595 C C . GLY A 1 96 ? -1.729 -4.828 10.526 1.00 0.00 96 GLY A C 11
ATOM 18596 O O . GLY A 1 96 ? -1.053 -4.777 11.553 1.00 0.00 96 GLY A O 11
ATOM 18600 N N . ASP A 1 97 ? -1.231 -4.944 9.304 1.00 0.00 97 ASP A N 11
ATOM 18601 C CA . ASP A 1 97 ? 0.203 -5.021 9.085 1.00 0.00 97 ASP A CA 11
ATOM 18602 C C . ASP A 1 97 ? 0.778 -3.606 8.992 1.00 0.00 97 ASP A C 11
ATOM 18603 O O . ASP A 1 97 ? 0.363 -2.819 8.143 1.00 0.00 97 ASP A O 11
ATOM 18612 N N . VAL A 1 98 ? 1.723 -3.326 9.878 1.00 0.00 98 VAL A N 11
ATOM 18613 C CA . VAL A 1 98 ? 2.358 -2.020 9.906 1.00 0.00 98 VAL A CA 11
ATOM 18614 C C . VAL A 1 98 ? 3.618 -2.052 9.039 1.00 0.00 98 VAL A C 11
ATOM 18615 O O . VAL A 1 98 ? 4.510 -2.868 9.264 1.00 0.00 98 VAL A O 11
ATOM 18628 N N . ILE A 1 99 ? 3.652 -1.153 8.066 1.00 0.00 99 ILE A N 11
ATOM 18629 C CA . ILE A 1 99 ? 4.788 -1.067 7.165 1.00 0.00 99 ILE A CA 11
ATOM 18630 C C . ILE A 1 99 ? 5.640 0.147 7.539 1.00 0.00 99 ILE A C 11
ATOM 18631 O O . ILE A 1 99 ? 5.251 1.285 7.283 1.00 0.00 99 ILE A O 11
ATOM 18647 N N . LYS A 1 100 ? 6.787 -0.137 8.138 1.00 0.00 100 LYS A N 11
ATOM 18648 C CA . LYS A 1 100 ? 7.698 0.918 8.549 1.00 0.00 100 LYS A CA 11
ATOM 18649 C C . LYS A 1 100 ? 8.812 1.058 7.510 1.00 0.00 100 LYS A C 11
ATOM 18650 O O . LYS A 1 100 ? 9.710 0.221 7.440 1.00 0.00 100 LYS A O 11
ATOM 18669 N N . LEU A 1 101 ? 8.717 2.124 6.728 1.00 0.00 101 LEU A N 11
ATOM 18670 C CA . LEU A 1 101 ? 9.706 2.385 5.696 1.00 0.00 101 LEU A CA 11
ATOM 18671 C C . LEU A 1 101 ? 10.280 3.790 5.890 1.00 0.00 101 LEU A C 11
ATOM 18672 O O . LEU A 1 101 ? 9.744 4.583 6.662 1.00 0.00 101 LEU A O 11
ATOM 18688 N N . GLY A 1 102 ? 11.364 4.055 5.175 1.00 0.00 102 GLY A N 11
ATOM 18689 C CA . GLY A 1 102 ? 12.018 5.350 5.259 1.00 0.00 102 GLY A CA 11
ATOM 18690 C C . GLY A 1 102 ? 12.697 5.534 6.618 1.00 0.00 102 GLY A C 11
ATOM 18691 O O . GLY A 1 102 ? 13.591 4.769 6.977 1.00 0.00 102 GLY A O 11
ATOM 18695 N N . GLU A 1 103 ? 12.248 6.553 7.335 1.00 0.00 103 GLU A N 11
ATOM 18696 C CA . GLU A 1 103 ? 12.802 6.848 8.645 1.00 0.00 103 GLU A CA 11
ATOM 18697 C C . GLU A 1 103 ? 11.748 6.618 9.731 1.00 0.00 103 GLU A C 11
ATOM 18698 O O . GLU A 1 103 ? 11.861 5.683 10.523 1.00 0.00 103 GLU A O 11
ATOM 18710 N N . TYR A 1 104 ? 10.747 7.486 9.732 1.00 0.00 104 TYR A N 11
ATOM 18711 C CA . TYR A 1 104 ? 9.674 7.389 10.707 1.00 0.00 104 TYR A CA 11
ATOM 18712 C C . TYR A 1 104 ? 8.308 7.379 10.019 1.00 0.00 104 TYR A C 11
ATOM 18713 O O . TYR A 1 104 ? 7.410 8.126 10.403 1.00 0.00 104 TYR A O 11
ATOM 18731 N N . THR A 1 105 ? 8.193 6.523 9.014 1.00 0.00 105 THR A N 11
ATOM 18732 C CA . THR A 1 105 ? 6.951 6.405 8.269 1.00 0.00 105 THR A CA 11
ATOM 18733 C C . THR A 1 105 ? 6.348 5.011 8.455 1.00 0.00 105 THR A C 11
ATOM 18734 O O . THR A 1 105 ? 7.005 4.006 8.188 1.00 0.00 105 THR A O 11
ATOM 18745 N N . SER A 1 106 ? 5.104 4.995 8.911 1.00 0.00 106 SER A N 11
ATOM 18746 C CA . SER A 1 106 ? 4.405 3.742 9.135 1.00 0.00 106 SER A CA 11
ATOM 18747 C C . SER A 1 106 ? 3.103 3.717 8.332 1.00 0.00 106 SER A C 11
ATOM 18748 O O . SER A 1 106 ? 2.392 4.718 8.266 1.00 0.00 106 SER A O 11
ATOM 18756 N N . ILE A 1 107 ? 2.831 2.563 7.741 1.00 0.00 107 ILE A N 11
ATOM 18757 C CA . ILE A 1 107 ? 1.627 2.395 6.945 1.00 0.00 107 ILE A CA 11
ATOM 18758 C C . ILE A 1 107 ? 0.835 1.197 7.472 1.00 0.00 107 ILE A C 11
ATOM 18759 O O . ILE A 1 107 ? 1.383 0.107 7.629 1.00 0.00 107 ILE A O 11
ATOM 18775 N N . LEU A 1 108 ? -0.441 1.440 7.731 1.00 0.00 108 LEU A N 11
ATOM 18776 C CA . LEU A 1 108 ? -1.314 0.395 8.238 1.00 0.00 108 LEU A CA 11
ATOM 18777 C C . LEU A 1 108 ? -2.073 -0.239 7.070 1.00 0.00 108 LEU A C 11
ATOM 18778 O O . LEU A 1 108 ? -2.641 0.466 6.238 1.00 0.00 108 LEU A O 11
ATOM 18794 N N . VAL A 1 109 ? -2.060 -1.564 7.047 1.00 0.00 109 VAL A N 11
ATOM 18795 C CA . VAL A 1 109 ? -2.740 -2.301 5.996 1.00 0.00 109 VAL A CA 11
ATOM 18796 C C . VAL A 1 109 ? -4.112 -2.753 6.501 1.00 0.00 109 VAL A C 11
ATOM 18797 O O . VAL A 1 109 ? -4.202 -3.537 7.445 1.00 0.00 109 VAL A O 11
ATOM 18810 N N . ASN A 1 110 ? -5.145 -2.239 5.851 1.00 0.00 110 ASN A N 11
ATOM 18811 C CA . ASN A 1 110 ? -6.508 -2.580 6.223 1.00 0.00 110 ASN A CA 11
ATOM 18812 C C . ASN A 1 110 ? -7.241 -3.140 5.001 1.00 0.00 110 ASN A C 11
ATOM 18813 O O . ASN A 1 110 ? -7.139 -2.589 3.906 1.00 0.00 110 ASN A O 11
ATOM 18824 N N . PHE A 1 111 ? -7.962 -4.227 5.231 1.00 0.00 111 PHE A N 11
ATOM 18825 C CA . PHE A 1 111 ? -8.711 -4.867 4.163 1.00 0.00 111 PHE A CA 11
ATOM 18826 C C . PHE A 1 111 ? -10.184 -4.452 4.201 1.00 0.00 111 PHE A C 11
ATOM 18827 O O . PHE A 1 111 ? -10.932 -4.887 5.075 1.00 0.00 111 PHE A O 11
ATOM 18844 N N . VAL A 1 112 ? -10.555 -3.616 3.243 1.00 0.00 112 VAL A N 11
ATOM 18845 C CA . VAL A 1 112 ? -11.925 -3.138 3.156 1.00 0.00 112 VAL A CA 11
ATOM 18846 C C . VAL A 1 112 ? -12.738 -4.091 2.278 1.00 0.00 112 VAL A C 11
ATOM 18847 O O . VAL A 1 112 ? -12.454 -4.241 1.090 1.00 0.00 112 VAL A O 11
ATOM 18860 N N . SER A 1 113 ? -13.734 -4.709 2.895 1.00 0.00 113 SER A N 11
ATOM 18861 C CA . SER A 1 113 ? -14.591 -5.643 2.183 1.00 0.00 113 SER A CA 11
ATOM 18862 C C . SER A 1 113 ? -15.979 -5.032 1.985 1.00 0.00 113 SER A C 11
ATOM 18863 O O . SER A 1 113 ? -16.887 -5.275 2.779 1.00 0.00 113 SER A O 11
ATOM 18871 N N . GLY A 1 114 ? -16.101 -4.251 0.921 1.00 0.00 114 GLY A N 11
ATOM 18872 C CA . GLY A 1 114 ? -17.363 -3.604 0.609 1.00 0.00 114 GLY A CA 11
ATOM 18873 C C . GLY A 1 114 ? -17.164 -2.109 0.349 1.00 0.00 114 GLY A C 11
ATOM 18874 O O . GLY A 1 114 ? -16.193 -1.518 0.819 1.00 0.00 114 GLY A O 11
ATOM 18878 N N . PRO A 1 115 ? -18.124 -1.526 -0.418 1.00 0.00 115 PRO A N 11
ATOM 18879 C CA . PRO A 1 115 ? -18.063 -0.111 -0.745 1.00 0.00 115 PRO A CA 11
ATOM 18880 C C . PRO A 1 115 ? -18.453 0.748 0.459 1.00 0.00 115 PRO A C 11
ATOM 18881 O O . PRO A 1 115 ? -19.559 0.622 0.983 1.00 0.00 115 PRO A O 11
ATOM 18892 N N . SER A 1 116 ? -17.524 1.602 0.863 1.00 0.00 116 SER A N 11
ATOM 18893 C CA . SER A 1 116 ? -17.758 2.481 1.996 1.00 0.00 116 SER A CA 11
ATOM 18894 C C . SER A 1 116 ? -17.006 3.799 1.798 1.00 0.00 116 SER A C 11
ATOM 18895 O O . SER A 1 116 ? -15.826 3.900 2.130 1.00 0.00 116 SER A O 11
ATOM 18903 N N . SER A 1 117 ? -17.720 4.776 1.259 1.00 0.00 117 SER A N 11
ATOM 18904 C CA . SER A 1 117 ? -17.135 6.083 1.013 1.00 0.00 117 SER A CA 11
ATOM 18905 C C . SER A 1 117 ? -17.201 6.933 2.284 1.00 0.00 117 SER A C 11
ATOM 18906 O O . SER A 1 117 ? -16.570 7.985 2.364 1.00 0.00 117 SER A O 11
ATOM 18914 N N . GLY A 1 118 ? -17.971 6.444 3.245 1.00 0.00 118 GLY A N 11
ATOM 18915 C CA . GLY A 1 118 ? -18.128 7.145 4.508 1.00 0.00 118 GLY A CA 11
ATOM 18916 C C . GLY A 1 118 ? -18.751 6.234 5.567 1.00 0.00 118 GLY A C 11
ATOM 18917 O O . GLY A 1 118 ? -19.544 5.352 5.244 1.00 0.00 118 GLY A O 11
ATOM 18921 N N . GLY A 1 1 ? -31.117 2.564 2.407 1.00 0.00 1 GLY A N 12
ATOM 18922 C CA . GLY A 1 1 ? -31.301 3.122 1.079 1.00 0.00 1 GLY A CA 12
ATOM 18923 C C . GLY A 1 1 ? -30.620 2.254 0.019 1.00 0.00 1 GLY A C 12
ATOM 18924 O O . GLY A 1 1 ? -29.442 2.443 -0.280 1.00 0.00 1 GLY A O 12
ATOM 18928 N N . SER A 1 2 ? -31.391 1.320 -0.519 1.00 0.00 2 SER A N 12
ATOM 18929 C CA . SER A 1 2 ? -30.876 0.422 -1.539 1.00 0.00 2 SER A CA 12
ATOM 18930 C C . SER A 1 2 ? -29.580 -0.231 -1.056 1.00 0.00 2 SER A C 12
ATOM 18931 O O . SER A 1 2 ? -28.515 0.382 -1.106 1.00 0.00 2 SER A O 12
ATOM 18939 N N . SER A 1 3 ? -29.713 -1.468 -0.598 1.00 0.00 3 SER A N 12
ATOM 18940 C CA . SER A 1 3 ? -28.566 -2.211 -0.105 1.00 0.00 3 SER A CA 12
ATOM 18941 C C . SER A 1 3 ? -28.588 -3.636 -0.660 1.00 0.00 3 SER A C 12
ATOM 18942 O O . SER A 1 3 ? -29.592 -4.072 -1.221 1.00 0.00 3 SER A O 12
ATOM 18950 N N . GLY A 1 4 ? -27.469 -4.323 -0.485 1.00 0.00 4 GLY A N 12
ATOM 18951 C CA . GLY A 1 4 ? -27.347 -5.691 -0.961 1.00 0.00 4 GLY A CA 12
ATOM 18952 C C . GLY A 1 4 ? -25.932 -6.226 -0.737 1.00 0.00 4 GLY A C 12
ATOM 18953 O O . GLY A 1 4 ? -25.584 -6.625 0.374 1.00 0.00 4 GLY A O 12
ATOM 18957 N N . SER A 1 5 ? -25.153 -6.217 -1.808 1.00 0.00 5 SER A N 12
ATOM 18958 C CA . SER A 1 5 ? -23.783 -6.696 -1.742 1.00 0.00 5 SER A CA 12
ATOM 18959 C C . SER A 1 5 ? -23.763 -8.164 -1.312 1.00 0.00 5 SER A C 12
ATOM 18960 O O . SER A 1 5 ? -24.649 -8.615 -0.588 1.00 0.00 5 SER A O 12
ATOM 18968 N N . SER A 1 6 ? -22.742 -8.870 -1.775 1.00 0.00 6 SER A N 12
ATOM 18969 C CA . SER A 1 6 ? -22.594 -10.277 -1.447 1.00 0.00 6 SER A CA 12
ATOM 18970 C C . SER A 1 6 ? -21.354 -10.849 -2.138 1.00 0.00 6 SER A C 12
ATOM 18971 O O . SER A 1 6 ? -21.035 -10.468 -3.263 1.00 0.00 6 SER A O 12
ATOM 18979 N N . GLY A 1 7 ? -20.688 -11.753 -1.434 1.00 0.00 7 GLY A N 12
ATOM 18980 C CA . GLY A 1 7 ? -19.490 -12.380 -1.965 1.00 0.00 7 GLY A CA 12
ATOM 18981 C C . GLY A 1 7 ? -18.230 -11.699 -1.427 1.00 0.00 7 GLY A C 12
ATOM 18982 O O . GLY A 1 7 ? -18.293 -10.945 -0.457 1.00 0.00 7 GLY A O 12
ATOM 18986 N N . MET A 1 8 ? -17.114 -11.987 -2.081 1.00 0.00 8 MET A N 12
ATOM 18987 C CA . MET A 1 8 ? -15.842 -11.412 -1.681 1.00 0.00 8 MET A CA 12
ATOM 18988 C C . MET A 1 8 ? -14.718 -11.861 -2.617 1.00 0.00 8 MET A C 12
ATOM 18989 O O . MET A 1 8 ? -14.289 -13.013 -2.570 1.00 0.00 8 MET A O 12
ATOM 19003 N N . VAL A 1 9 ? -14.273 -10.928 -3.446 1.00 0.00 9 VAL A N 12
ATOM 19004 C CA . VAL A 1 9 ? -13.208 -11.213 -4.392 1.00 0.00 9 VAL A CA 12
ATOM 19005 C C . VAL A 1 9 ? -12.042 -10.254 -4.145 1.00 0.00 9 VAL A C 12
ATOM 19006 O O . VAL A 1 9 ? -11.934 -9.221 -4.804 1.00 0.00 9 VAL A O 12
ATOM 19019 N N . THR A 1 10 ? -11.199 -10.630 -3.195 1.00 0.00 10 THR A N 12
ATOM 19020 C CA . THR A 1 10 ? -10.045 -9.815 -2.853 1.00 0.00 10 THR A CA 12
ATOM 19021 C C . THR A 1 10 ? -10.493 -8.478 -2.259 1.00 0.00 10 THR A C 12
ATOM 19022 O O . THR A 1 10 ? -11.176 -7.698 -2.922 1.00 0.00 10 THR A O 12
ATOM 19033 N N . PRO A 1 11 ? -10.081 -8.249 -0.984 1.00 0.00 11 PRO A N 12
ATOM 19034 C CA . PRO A 1 11 ? -10.433 -7.019 -0.294 1.00 0.00 11 PRO A CA 12
ATOM 19035 C C . PRO A 1 11 ? -9.602 -5.843 -0.811 1.00 0.00 11 PRO A C 12
ATOM 19036 O O . PRO A 1 11 ? -8.527 -6.039 -1.376 1.00 0.00 11 PRO A O 12
ATOM 19047 N N . SER A 1 12 ? -10.132 -4.647 -0.599 1.00 0.00 12 SER A N 12
ATOM 19048 C CA . SER A 1 12 ? -9.452 -3.440 -1.036 1.00 0.00 12 SER A CA 12
ATOM 19049 C C . SER A 1 12 ? -8.240 -3.168 -0.144 1.00 0.00 12 SER A C 12
ATOM 19050 O O . SER A 1 12 ? -8.298 -3.376 1.068 1.00 0.00 12 SER A O 12
ATOM 19058 N N . LEU A 1 13 ? -7.170 -2.709 -0.776 1.00 0.00 13 LEU A N 12
ATOM 19059 C CA . LEU A 1 13 ? -5.946 -2.407 -0.054 1.00 0.00 13 LEU A CA 12
ATOM 19060 C C . LEU A 1 13 ? -5.958 -0.937 0.370 1.00 0.00 13 LEU A C 12
ATOM 19061 O O . LEU A 1 13 ? -5.857 -0.044 -0.470 1.00 0.00 13 LEU A O 12
ATOM 19077 N N . ARG A 1 14 ? -6.083 -0.731 1.673 1.00 0.00 14 ARG A N 12
ATOM 19078 C CA . ARG A 1 14 ? -6.110 0.615 2.218 1.00 0.00 14 ARG A CA 12
ATOM 19079 C C . ARG A 1 14 ? -4.843 0.883 3.034 1.00 0.00 14 ARG A C 12
ATOM 19080 O O . ARG A 1 14 ? -4.601 0.225 4.044 1.00 0.00 14 ARG A O 12
ATOM 19101 N N . LEU A 1 15 ? -4.069 1.850 2.564 1.00 0.00 15 LEU A N 12
ATOM 19102 C CA . LEU A 1 15 ? -2.833 2.213 3.237 1.00 0.00 15 LEU A CA 12
ATOM 19103 C C . LEU A 1 15 ? -3.087 3.418 4.145 1.00 0.00 15 LEU A C 12
ATOM 19104 O O . LEU A 1 15 ? -3.280 4.533 3.664 1.00 0.00 15 LEU A O 12
ATOM 19120 N N . VAL A 1 16 ? -3.078 3.152 5.443 1.00 0.00 16 VAL A N 12
ATOM 19121 C CA . VAL A 1 16 ? -3.305 4.200 6.423 1.00 0.00 16 VAL A CA 12
ATOM 19122 C C . VAL A 1 16 ? -1.961 4.660 6.992 1.00 0.00 16 VAL A C 12
ATOM 19123 O O . VAL A 1 16 ? -1.187 3.849 7.497 1.00 0.00 16 VAL A O 12
ATOM 19136 N N . PHE A 1 17 ? -1.726 5.960 6.891 1.00 0.00 17 PHE A N 12
ATOM 19137 C CA . PHE A 1 17 ? -0.489 6.538 7.389 1.00 0.00 17 PHE A CA 12
ATOM 19138 C C . PHE A 1 17 ? -0.582 6.821 8.890 1.00 0.00 17 PHE A C 12
ATOM 19139 O O . PHE A 1 17 ? -0.982 7.911 9.296 1.00 0.00 17 PHE A O 12
ATOM 19156 N N . VAL A 1 18 ? -0.204 5.821 9.673 1.00 0.00 18 VAL A N 12
ATOM 19157 C CA . VAL A 1 18 ? -0.239 5.949 11.120 1.00 0.00 18 VAL A CA 12
ATOM 19158 C C . VAL A 1 18 ? 0.917 6.841 11.577 1.00 0.00 18 VAL A C 12
ATOM 19159 O O . VAL A 1 18 ? 0.801 7.551 12.575 1.00 0.00 18 VAL A O 12
ATOM 19172 N N . LYS A 1 19 ? 2.006 6.775 10.825 1.00 0.00 19 LYS A N 12
ATOM 19173 C CA . LYS A 1 19 ? 3.182 7.568 11.141 1.00 0.00 19 LYS A CA 12
ATOM 19174 C C . LYS A 1 19 ? 3.735 8.186 9.855 1.00 0.00 19 LYS A C 12
ATOM 19175 O O . LYS A 1 19 ? 3.114 8.087 8.798 1.00 0.00 19 LYS A O 12
ATOM 19194 N N . GLY A 1 20 ? 4.897 8.809 9.988 1.00 0.00 20 GLY A N 12
ATOM 19195 C CA . GLY A 1 20 ? 5.541 9.442 8.850 1.00 0.00 20 GLY A CA 12
ATOM 19196 C C . GLY A 1 20 ? 5.018 10.866 8.646 1.00 0.00 20 GLY A C 12
ATOM 19197 O O . GLY A 1 20 ? 4.324 11.405 9.507 1.00 0.00 20 GLY A O 12
ATOM 19201 N N . PRO A 1 21 ? 5.380 11.449 7.472 1.00 0.00 21 PRO A N 12
ATOM 19202 C CA . PRO A 1 21 ? 4.955 12.799 7.145 1.00 0.00 21 PRO A CA 12
ATOM 19203 C C . PRO A 1 21 ? 3.479 12.827 6.743 1.00 0.00 21 PRO A C 12
ATOM 19204 O O . PRO A 1 21 ? 2.784 13.811 6.990 1.00 0.00 21 PRO A O 12
ATOM 19215 N N . ARG A 1 22 ? 3.044 11.735 6.131 1.00 0.00 22 ARG A N 12
ATOM 19216 C CA . ARG A 1 22 ? 1.663 11.622 5.693 1.00 0.00 22 ARG A CA 12
ATOM 19217 C C . ARG A 1 22 ? 0.776 11.159 6.850 1.00 0.00 22 ARG A C 12
ATOM 19218 O O . ARG A 1 22 ? -0.433 11.002 6.686 1.00 0.00 22 ARG A O 12
ATOM 19239 N N . GLU A 1 23 ? 1.410 10.953 7.995 1.00 0.00 23 GLU A N 12
ATOM 19240 C CA . GLU A 1 23 ? 0.693 10.510 9.179 1.00 0.00 23 GLU A CA 12
ATOM 19241 C C . GLU A 1 23 ? -0.664 11.211 9.270 1.00 0.00 23 GLU A C 12
ATOM 19242 O O . GLU A 1 23 ? -0.729 12.434 9.382 1.00 0.00 23 GLU A O 12
ATOM 19254 N N . GLY A 1 24 ? -1.715 10.405 9.218 1.00 0.00 24 GLY A N 12
ATOM 19255 C CA . GLY A 1 24 ? -3.066 10.932 9.293 1.00 0.00 24 GLY A CA 12
ATOM 19256 C C . GLY A 1 24 ? -3.782 10.799 7.947 1.00 0.00 24 GLY A C 12
ATOM 19257 O O . GLY A 1 24 ? -4.970 11.101 7.839 1.00 0.00 24 GLY A O 12
ATOM 19261 N N . ASP A 1 25 ? -3.030 10.346 6.955 1.00 0.00 25 ASP A N 12
ATOM 19262 C CA . ASP A 1 25 ? -3.578 10.169 5.621 1.00 0.00 25 ASP A CA 12
ATOM 19263 C C . ASP A 1 25 ? -3.837 8.681 5.374 1.00 0.00 25 ASP A C 12
ATOM 19264 O O . ASP A 1 25 ? -3.255 7.827 6.041 1.00 0.00 25 ASP A O 12
ATOM 19273 N N . ALA A 1 26 ? -4.710 8.417 4.413 1.00 0.00 26 ALA A N 12
ATOM 19274 C CA . ALA A 1 26 ? -5.053 7.048 4.069 1.00 0.00 26 ALA A CA 12
ATOM 19275 C C . ALA A 1 26 ? -5.516 6.993 2.612 1.00 0.00 26 ALA A C 12
ATOM 19276 O O . ALA A 1 26 ? -6.074 7.960 2.097 1.00 0.00 26 ALA A O 12
ATOM 19283 N N . LEU A 1 27 ? -5.267 5.851 1.988 1.00 0.00 27 LEU A N 12
ATOM 19284 C CA . LEU A 1 27 ? -5.651 5.657 0.600 1.00 0.00 27 LEU A CA 12
ATOM 19285 C C . LEU A 1 27 ? -6.296 4.278 0.442 1.00 0.00 27 LEU A C 12
ATOM 19286 O O . LEU A 1 27 ? -6.275 3.469 1.368 1.00 0.00 27 LEU A O 12
ATOM 19302 N N . ASP A 1 28 ? -6.852 4.053 -0.739 1.00 0.00 28 ASP A N 12
ATOM 19303 C CA . ASP A 1 28 ? -7.502 2.786 -1.031 1.00 0.00 28 ASP A CA 12
ATOM 19304 C C . ASP A 1 28 ? -7.315 2.452 -2.512 1.00 0.00 28 ASP A C 12
ATOM 19305 O O . ASP A 1 28 ? -7.215 3.349 -3.347 1.00 0.00 28 ASP A O 12
ATOM 19314 N N . TYR A 1 29 ? -7.275 1.158 -2.793 1.00 0.00 29 TYR A N 12
ATOM 19315 C CA . TYR A 1 29 ? -7.102 0.693 -4.159 1.00 0.00 29 TYR A CA 12
ATOM 19316 C C . TYR A 1 29 ? -7.839 -0.628 -4.386 1.00 0.00 29 TYR A C 12
ATOM 19317 O O . TYR A 1 29 ? -8.064 -1.387 -3.445 1.00 0.00 29 TYR A O 12
ATOM 19335 N N . LYS A 1 30 ? -8.195 -0.863 -5.641 1.00 0.00 30 LYS A N 12
ATOM 19336 C CA . LYS A 1 30 ? -8.901 -2.079 -6.004 1.00 0.00 30 LYS A CA 12
ATOM 19337 C C . LYS A 1 30 ? -7.916 -3.249 -6.025 1.00 0.00 30 LYS A C 12
ATOM 19338 O O . LYS A 1 30 ? -6.704 -3.044 -6.069 1.00 0.00 30 LYS A O 12
ATOM 19357 N N . PRO A 1 31 ? -8.488 -4.483 -5.991 1.00 0.00 31 PRO A N 12
ATOM 19358 C CA . PRO A 1 31 ? -7.673 -5.686 -6.006 1.00 0.00 31 PRO A CA 12
ATOM 19359 C C . PRO A 1 31 ? -7.108 -5.948 -7.404 1.00 0.00 31 PRO A C 12
ATOM 19360 O O . PRO A 1 31 ? -7.850 -5.963 -8.384 1.00 0.00 31 PRO A O 12
ATOM 19371 N N . GLY A 1 32 ? -5.799 -6.148 -7.450 1.00 0.00 32 GLY A N 12
ATOM 19372 C CA . GLY A 1 32 ? -5.126 -6.408 -8.711 1.00 0.00 32 GLY A CA 12
ATOM 19373 C C . GLY A 1 32 ? -4.457 -5.141 -9.248 1.00 0.00 32 GLY A C 12
ATOM 19374 O O . GLY A 1 32 ? -4.105 -5.072 -10.424 1.00 0.00 32 GLY A O 12
ATOM 19378 N N . SER A 1 33 ? -4.304 -4.170 -8.360 1.00 0.00 33 SER A N 12
ATOM 19379 C CA . SER A 1 33 ? -3.684 -2.909 -8.730 1.00 0.00 33 SER A CA 12
ATOM 19380 C C . SER A 1 33 ? -2.370 -2.728 -7.968 1.00 0.00 33 SER A C 12
ATOM 19381 O O . SER A 1 33 ? -2.360 -2.703 -6.738 1.00 0.00 33 SER A O 12
ATOM 19389 N N . THR A 1 34 ? -1.293 -2.605 -8.730 1.00 0.00 34 THR A N 12
ATOM 19390 C CA . THR A 1 34 ? 0.024 -2.427 -8.142 1.00 0.00 34 THR A CA 12
ATOM 19391 C C . THR A 1 34 ? 0.192 -0.994 -7.636 1.00 0.00 34 THR A C 12
ATOM 19392 O O . THR A 1 34 ? 0.066 -0.041 -8.404 1.00 0.00 34 THR A O 12
ATOM 19403 N N . ILE A 1 35 ? 0.475 -0.885 -6.346 1.00 0.00 35 ILE A N 12
ATOM 19404 C CA . ILE A 1 35 ? 0.662 0.417 -5.728 1.00 0.00 35 ILE A CA 12
ATOM 19405 C C . ILE A 1 35 ? 2.154 0.654 -5.490 1.00 0.00 35 ILE A C 12
ATOM 19406 O O . ILE A 1 35 ? 2.742 0.071 -4.581 1.00 0.00 35 ILE A O 12
ATOM 19422 N N . ARG A 1 36 ? 2.725 1.511 -6.324 1.00 0.00 36 ARG A N 12
ATOM 19423 C CA . ARG A 1 36 ? 4.138 1.833 -6.216 1.00 0.00 36 ARG A CA 12
ATOM 19424 C C . ARG A 1 36 ? 4.349 2.964 -5.208 1.00 0.00 36 ARG A C 12
ATOM 19425 O O . ARG A 1 36 ? 4.082 4.126 -5.508 1.00 0.00 36 ARG A O 12
ATOM 19446 N N . VAL A 1 37 ? 4.827 2.583 -4.032 1.00 0.00 37 VAL A N 12
ATOM 19447 C CA . VAL A 1 37 ? 5.078 3.551 -2.977 1.00 0.00 37 VAL A CA 12
ATOM 19448 C C . VAL A 1 37 ? 6.526 4.036 -3.069 1.00 0.00 37 VAL A C 12
ATOM 19449 O O . VAL A 1 37 ? 7.457 3.232 -3.034 1.00 0.00 37 VAL A O 12
ATOM 19462 N N . GLY A 1 38 ? 6.671 5.348 -3.185 1.00 0.00 38 GLY A N 12
ATOM 19463 C CA . GLY A 1 38 ? 7.990 5.949 -3.283 1.00 0.00 38 GLY A CA 12
ATOM 19464 C C . GLY A 1 38 ? 8.015 7.327 -2.618 1.00 0.00 38 GLY A C 12
ATOM 19465 O O . GLY A 1 38 ? 7.174 7.627 -1.772 1.00 0.00 38 GLY A O 12
ATOM 19469 N N . ARG A 1 39 ? 8.988 8.128 -3.027 1.00 0.00 39 ARG A N 12
ATOM 19470 C CA . ARG A 1 39 ? 9.134 9.467 -2.482 1.00 0.00 39 ARG A CA 12
ATOM 19471 C C . ARG A 1 39 ? 8.481 10.492 -3.412 1.00 0.00 39 ARG A C 12
ATOM 19472 O O . ARG A 1 39 ? 8.062 11.560 -2.968 1.00 0.00 39 ARG A O 12
ATOM 19493 N N . ILE A 1 40 ? 8.416 10.132 -4.685 1.00 0.00 40 ILE A N 12
ATOM 19494 C CA . ILE A 1 40 ? 7.822 11.007 -5.682 1.00 0.00 40 ILE A CA 12
ATOM 19495 C C . ILE A 1 40 ? 6.456 10.453 -6.091 1.00 0.00 40 ILE A C 12
ATOM 19496 O O . ILE A 1 40 ? 6.126 9.311 -5.777 1.00 0.00 40 ILE A O 12
ATOM 19512 N N . VAL A 1 41 ? 5.698 11.289 -6.785 1.00 0.00 41 VAL A N 12
ATOM 19513 C CA . VAL A 1 41 ? 4.375 10.898 -7.240 1.00 0.00 41 VAL A CA 12
ATOM 19514 C C . VAL A 1 41 ? 4.439 10.527 -8.723 1.00 0.00 41 VAL A C 12
ATOM 19515 O O . VAL A 1 41 ? 3.626 9.740 -9.206 1.00 0.00 41 VAL A O 12
ATOM 19528 N N . ARG A 1 42 ? 5.413 11.112 -9.405 1.00 0.00 42 ARG A N 12
ATOM 19529 C CA . ARG A 1 42 ? 5.594 10.853 -10.823 1.00 0.00 42 ARG A CA 12
ATOM 19530 C C . ARG A 1 42 ? 5.260 9.395 -11.143 1.00 0.00 42 ARG A C 12
ATOM 19531 O O . ARG A 1 42 ? 4.114 9.070 -11.452 1.00 0.00 42 ARG A O 12
ATOM 19552 N N . GLY A 1 43 ? 6.281 8.555 -11.059 1.00 0.00 43 GLY A N 12
ATOM 19553 C CA . GLY A 1 43 ? 6.110 7.139 -11.336 1.00 0.00 43 GLY A CA 12
ATOM 19554 C C . GLY A 1 43 ? 5.902 6.349 -10.042 1.00 0.00 43 GLY A C 12
ATOM 19555 O O . GLY A 1 43 ? 6.705 5.481 -9.704 1.00 0.00 43 GLY A O 12
ATOM 19559 N N . ASN A 1 44 ? 4.819 6.677 -9.354 1.00 0.00 44 ASN A N 12
ATOM 19560 C CA . ASN A 1 44 ? 4.494 6.009 -8.105 1.00 0.00 44 ASN A CA 12
ATOM 19561 C C . ASN A 1 44 ? 3.051 6.337 -7.716 1.00 0.00 44 ASN A C 12
ATOM 19562 O O . ASN A 1 44 ? 2.600 7.468 -7.886 1.00 0.00 44 ASN A O 12
ATOM 19573 N N . GLU A 1 45 ? 2.367 5.326 -7.201 1.00 0.00 45 GLU A N 12
ATOM 19574 C CA . GLU A 1 45 ? 0.984 5.492 -6.786 1.00 0.00 45 GLU A CA 12
ATOM 19575 C C . GLU A 1 45 ? 0.905 6.399 -5.556 1.00 0.00 45 GLU A C 12
ATOM 19576 O O . GLU A 1 45 ? 0.062 7.293 -5.493 1.00 0.00 45 GLU A O 12
ATOM 19588 N N . ILE A 1 46 ? 1.793 6.136 -4.608 1.00 0.00 46 ILE A N 12
ATOM 19589 C CA . ILE A 1 46 ? 1.834 6.917 -3.384 1.00 0.00 46 ILE A CA 12
ATOM 19590 C C . ILE A 1 46 ? 3.245 7.474 -3.186 1.00 0.00 46 ILE A C 12
ATOM 19591 O O . ILE A 1 46 ? 4.230 6.789 -3.457 1.00 0.00 46 ILE A O 12
ATOM 19607 N N . ALA A 1 47 ? 3.297 8.712 -2.715 1.00 0.00 47 ALA A N 12
ATOM 19608 C CA . ALA A 1 47 ? 4.571 9.369 -2.478 1.00 0.00 47 ALA A CA 12
ATOM 19609 C C . ALA A 1 47 ? 4.593 9.933 -1.056 1.00 0.00 47 ALA A C 12
ATOM 19610 O O . ALA A 1 47 ? 3.674 10.644 -0.653 1.00 0.00 47 ALA A O 12
ATOM 19617 N N . ILE A 1 48 ? 5.651 9.594 -0.335 1.00 0.00 48 ILE A N 12
ATOM 19618 C CA . ILE A 1 48 ? 5.804 10.057 1.033 1.00 0.00 48 ILE A CA 12
ATOM 19619 C C . ILE A 1 48 ? 7.023 10.978 1.122 1.00 0.00 48 ILE A C 12
ATOM 19620 O O . ILE A 1 48 ? 8.117 10.609 0.697 1.00 0.00 48 ILE A O 12
ATOM 19636 N N . LYS A 1 49 ? 6.794 12.159 1.678 1.00 0.00 49 LYS A N 12
ATOM 19637 C CA . LYS A 1 49 ? 7.859 13.135 1.828 1.00 0.00 49 LYS A CA 12
ATOM 19638 C C . LYS A 1 49 ? 8.508 12.968 3.203 1.00 0.00 49 LYS A C 12
ATOM 19639 O O . LYS A 1 49 ? 8.354 13.822 4.074 1.00 0.00 49 LYS A O 12
ATOM 19658 N N . ASP A 1 50 ? 9.221 11.861 3.355 1.00 0.00 50 ASP A N 12
ATOM 19659 C CA . ASP A 1 50 ? 9.894 11.571 4.610 1.00 0.00 50 ASP A CA 12
ATOM 19660 C C . ASP A 1 50 ? 11.408 11.632 4.397 1.00 0.00 50 ASP A C 12
ATOM 19661 O O . ASP A 1 50 ? 12.177 11.541 5.353 1.00 0.00 50 ASP A O 12
ATOM 19670 N N . ALA A 1 51 ? 11.791 11.785 3.138 1.00 0.00 51 ALA A N 12
ATOM 19671 C CA . ALA A 1 51 ? 13.199 11.860 2.788 1.00 0.00 51 ALA A CA 12
ATOM 19672 C C . ALA A 1 51 ? 13.793 10.450 2.777 1.00 0.00 51 ALA A C 12
ATOM 19673 O O . ALA A 1 51 ? 14.329 10.006 1.762 1.00 0.00 51 ALA A O 12
ATOM 19680 N N . GLY A 1 52 ? 13.677 9.784 3.917 1.00 0.00 52 GLY A N 12
ATOM 19681 C CA . GLY A 1 52 ? 14.196 8.434 4.051 1.00 0.00 52 GLY A CA 12
ATOM 19682 C C . GLY A 1 52 ? 13.694 7.539 2.916 1.00 0.00 52 GLY A C 12
ATOM 19683 O O . GLY A 1 52 ? 14.303 6.514 2.613 1.00 0.00 52 GLY A O 12
ATOM 19687 N N . ILE A 1 53 ? 12.587 7.958 2.320 1.00 0.00 53 ILE A N 12
ATOM 19688 C CA . ILE A 1 53 ? 11.996 7.207 1.225 1.00 0.00 53 ILE A CA 12
ATOM 19689 C C . ILE A 1 53 ? 12.584 7.698 -0.100 1.00 0.00 53 ILE A C 12
ATOM 19690 O O . ILE A 1 53 ? 12.827 8.891 -0.271 1.00 0.00 53 ILE A O 12
ATOM 19706 N N . SER A 1 54 ? 12.795 6.752 -1.003 1.00 0.00 54 SER A N 12
ATOM 19707 C CA . SER A 1 54 ? 13.349 7.073 -2.308 1.00 0.00 54 SER A CA 12
ATOM 19708 C C . SER A 1 54 ? 12.264 6.954 -3.380 1.00 0.00 54 SER A C 12
ATOM 19709 O O . SER A 1 54 ? 11.267 6.261 -3.186 1.00 0.00 54 SER A O 12
ATOM 19717 N N . THR A 1 55 ? 12.496 7.641 -4.489 1.00 0.00 55 THR A N 12
ATOM 19718 C CA . THR A 1 55 ? 11.552 7.621 -5.593 1.00 0.00 55 THR A CA 12
ATOM 19719 C C . THR A 1 55 ? 11.025 6.203 -5.820 1.00 0.00 55 THR A C 12
ATOM 19720 O O . THR A 1 55 ? 9.816 5.989 -5.891 1.00 0.00 55 THR A O 12
ATOM 19731 N N . LYS A 1 56 ? 11.960 5.269 -5.926 1.00 0.00 56 LYS A N 12
ATOM 19732 C CA . LYS A 1 56 ? 11.605 3.877 -6.143 1.00 0.00 56 LYS A CA 12
ATOM 19733 C C . LYS A 1 56 ? 12.011 3.055 -4.918 1.00 0.00 56 LYS A C 12
ATOM 19734 O O . LYS A 1 56 ? 12.904 2.212 -5.000 1.00 0.00 56 LYS A O 12
ATOM 19753 N N . HIS A 1 57 ? 11.337 3.330 -3.811 1.00 0.00 57 HIS A N 12
ATOM 19754 C CA . HIS A 1 57 ? 11.616 2.626 -2.571 1.00 0.00 57 HIS A CA 12
ATOM 19755 C C . HIS A 1 57 ? 11.176 1.167 -2.698 1.00 0.00 57 HIS A C 12
ATOM 19756 O O . HIS A 1 57 ? 12.002 0.257 -2.635 1.00 0.00 57 HIS A O 12
ATOM 19770 N N . LEU A 1 58 ? 9.875 0.988 -2.876 1.00 0.00 58 LEU A N 12
ATOM 19771 C CA . LEU A 1 58 ? 9.314 -0.345 -3.012 1.00 0.00 58 LEU A CA 12
ATOM 19772 C C . LEU A 1 58 ? 8.006 -0.266 -3.802 1.00 0.00 58 LEU A C 12
ATOM 19773 O O . LEU A 1 58 ? 7.514 0.825 -4.086 1.00 0.00 58 LEU A O 12
ATOM 19789 N N . ARG A 1 59 ? 7.480 -1.436 -4.134 1.00 0.00 59 ARG A N 12
ATOM 19790 C CA . ARG A 1 59 ? 6.239 -1.512 -4.885 1.00 0.00 59 ARG A CA 12
ATOM 19791 C C . ARG A 1 59 ? 5.277 -2.500 -4.222 1.00 0.00 59 ARG A C 12
ATOM 19792 O O . ARG A 1 59 ? 5.707 -3.503 -3.653 1.00 0.00 59 ARG A O 12
ATOM 19813 N N . ILE A 1 60 ? 3.994 -2.184 -4.318 1.00 0.00 60 ILE A N 12
ATOM 19814 C CA . ILE A 1 60 ? 2.968 -3.031 -3.735 1.00 0.00 60 ILE A CA 12
ATOM 19815 C C . ILE A 1 60 ? 2.128 -3.650 -4.853 1.00 0.00 60 ILE A C 12
ATOM 19816 O O . ILE A 1 60 ? 1.734 -2.961 -5.793 1.00 0.00 60 ILE A O 12
ATOM 19832 N N . GLU A 1 61 ? 1.877 -4.944 -4.715 1.00 0.00 61 GLU A N 12
ATOM 19833 C CA . GLU A 1 61 ? 1.090 -5.663 -5.702 1.00 0.00 61 GLU A CA 12
ATOM 19834 C C . GLU A 1 61 ? 0.258 -6.754 -5.025 1.00 0.00 61 GLU A C 12
ATOM 19835 O O . GLU A 1 61 ? 0.467 -7.062 -3.853 1.00 0.00 61 GLU A O 12
ATOM 19847 N N . SER A 1 62 ? -0.668 -7.309 -5.793 1.00 0.00 62 SER A N 12
ATOM 19848 C CA . SER A 1 62 ? -1.533 -8.359 -5.282 1.00 0.00 62 SER A CA 12
ATOM 19849 C C . SER A 1 62 ? -1.516 -9.559 -6.231 1.00 0.00 62 SER A C 12
ATOM 19850 O O . SER A 1 62 ? -1.476 -9.392 -7.449 1.00 0.00 62 SER A O 12
ATOM 19858 N N . ASP A 1 63 ? -1.548 -10.743 -5.637 1.00 0.00 63 ASP A N 12
ATOM 19859 C CA . ASP A 1 63 ? -1.536 -11.971 -6.414 1.00 0.00 63 ASP A CA 12
ATOM 19860 C C . ASP A 1 63 ? -2.246 -13.074 -5.627 1.00 0.00 63 ASP A C 12
ATOM 19861 O O . ASP A 1 63 ? -2.312 -13.022 -4.400 1.00 0.00 63 ASP A O 12
ATOM 19870 N N . SER A 1 64 ? -2.759 -14.047 -6.365 1.00 0.00 64 SER A N 12
ATOM 19871 C CA . SER A 1 64 ? -3.461 -15.162 -5.751 1.00 0.00 64 SER A CA 12
ATOM 19872 C C . SER A 1 64 ? -4.464 -14.643 -4.718 1.00 0.00 64 SER A C 12
ATOM 19873 O O . SER A 1 64 ? -4.388 -14.997 -3.543 1.00 0.00 64 SER A O 12
ATOM 19881 N N . GLY A 1 65 ? -5.380 -13.813 -5.195 1.00 0.00 65 GLY A N 12
ATOM 19882 C CA . GLY A 1 65 ? -6.397 -13.243 -4.328 1.00 0.00 65 GLY A CA 12
ATOM 19883 C C . GLY A 1 65 ? -5.799 -12.830 -2.981 1.00 0.00 65 GLY A C 12
ATOM 19884 O O . GLY A 1 65 ? -6.422 -13.019 -1.937 1.00 0.00 65 GLY A O 12
ATOM 19888 N N . ASN A 1 66 ? -4.599 -12.272 -3.048 1.00 0.00 66 ASN A N 12
ATOM 19889 C CA . ASN A 1 66 ? -3.911 -11.831 -1.847 1.00 0.00 66 ASN A CA 12
ATOM 19890 C C . ASN A 1 66 ? -3.006 -10.645 -2.190 1.00 0.00 66 ASN A C 12
ATOM 19891 O O . ASN A 1 66 ? -2.770 -10.359 -3.362 1.00 0.00 66 ASN A O 12
ATOM 19902 N N . TRP A 1 67 ? -2.525 -9.988 -1.145 1.00 0.00 67 TRP A N 12
ATOM 19903 C CA . TRP A 1 67 ? -1.651 -8.840 -1.320 1.00 0.00 67 TRP A CA 12
ATOM 19904 C C . TRP A 1 67 ? -0.258 -9.225 -0.817 1.00 0.00 67 TRP A C 12
ATOM 19905 O O . TRP A 1 67 ? -0.128 -9.998 0.130 1.00 0.00 67 TRP A O 12
ATOM 19926 N N . VAL A 1 68 ? 0.748 -8.667 -1.474 1.00 0.00 68 VAL A N 12
ATOM 19927 C CA . VAL A 1 68 ? 2.126 -8.941 -1.105 1.00 0.00 68 VAL A CA 12
ATOM 19928 C C . VAL A 1 68 ? 2.941 -7.649 -1.195 1.00 0.00 68 VAL A C 12
ATOM 19929 O O . VAL A 1 68 ? 2.562 -6.720 -1.907 1.00 0.00 68 VAL A O 12
ATOM 19942 N N . ILE A 1 69 ? 4.045 -7.631 -0.462 1.00 0.00 69 ILE A N 12
ATOM 19943 C CA . ILE A 1 69 ? 4.916 -6.469 -0.450 1.00 0.00 69 ILE A CA 12
ATOM 19944 C C . ILE A 1 69 ? 6.351 -6.908 -0.748 1.00 0.00 69 ILE A C 12
ATOM 19945 O O . ILE A 1 69 ? 6.769 -7.991 -0.340 1.00 0.00 69 ILE A O 12
ATOM 19961 N N . GLN A 1 70 ? 7.065 -6.046 -1.457 1.00 0.00 70 GLN A N 12
ATOM 19962 C CA . GLN A 1 70 ? 8.444 -6.333 -1.814 1.00 0.00 70 GLN A CA 12
ATOM 19963 C C . GLN A 1 70 ? 9.286 -5.057 -1.745 1.00 0.00 70 GLN A C 12
ATOM 19964 O O . GLN A 1 70 ? 8.952 -4.054 -2.374 1.00 0.00 70 GLN A O 12
ATOM 19978 N N . ASP A 1 71 ? 10.361 -5.137 -0.974 1.00 0.00 71 ASP A N 12
ATOM 19979 C CA . ASP A 1 71 ? 11.253 -4.001 -0.815 1.00 0.00 71 ASP A CA 12
ATOM 19980 C C . ASP A 1 71 ? 12.238 -3.964 -1.984 1.00 0.00 71 ASP A C 12
ATOM 19981 O O . ASP A 1 71 ? 13.127 -4.809 -2.079 1.00 0.00 71 ASP A O 12
ATOM 19990 N N . LEU A 1 72 ? 12.048 -2.976 -2.846 1.00 0.00 72 LEU A N 12
ATOM 19991 C CA . LEU A 1 72 ? 12.909 -2.817 -4.006 1.00 0.00 72 LEU A CA 12
ATOM 19992 C C . LEU A 1 72 ? 14.286 -2.330 -3.551 1.00 0.00 72 LEU A C 12
ATOM 19993 O O . LEU A 1 72 ? 14.741 -1.266 -3.968 1.00 0.00 72 LEU A O 12
ATOM 20009 N N . GLY A 1 73 ? 14.910 -3.132 -2.701 1.00 0.00 73 GLY A N 12
ATOM 20010 C CA . GLY A 1 73 ? 16.226 -2.796 -2.184 1.00 0.00 73 GLY A CA 12
ATOM 20011 C C . GLY A 1 73 ? 16.390 -1.281 -2.045 1.00 0.00 73 GLY A C 12
ATOM 20012 O O . GLY A 1 73 ? 17.391 -0.718 -2.487 1.00 0.00 73 GLY A O 12
ATOM 20016 N N . SER A 1 74 ? 15.392 -0.664 -1.429 1.00 0.00 74 SER A N 12
ATOM 20017 C CA . SER A 1 74 ? 15.413 0.775 -1.227 1.00 0.00 74 SER A CA 12
ATOM 20018 C C . SER A 1 74 ? 16.827 1.231 -0.860 1.00 0.00 74 SER A C 12
ATOM 20019 O O . SER A 1 74 ? 17.558 1.742 -1.707 1.00 0.00 74 SER A O 12
ATOM 20027 N N . SER A 1 75 ? 17.169 1.030 0.405 1.00 0.00 75 SER A N 12
ATOM 20028 C CA . SER A 1 75 ? 18.482 1.414 0.894 1.00 0.00 75 SER A CA 12
ATOM 20029 C C . SER A 1 75 ? 18.630 1.016 2.364 1.00 0.00 75 SER A C 12
ATOM 20030 O O . SER A 1 75 ? 19.546 0.279 2.722 1.00 0.00 75 SER A O 12
ATOM 20038 N N . ASN A 1 76 ? 17.713 1.523 3.176 1.00 0.00 76 ASN A N 12
ATOM 20039 C CA . ASN A 1 76 ? 17.729 1.229 4.599 1.00 0.00 76 ASN A CA 12
ATOM 20040 C C . ASN A 1 76 ? 17.037 -0.112 4.847 1.00 0.00 76 ASN A C 12
ATOM 20041 O O . ASN A 1 76 ? 17.487 -0.904 5.673 1.00 0.00 76 ASN A O 12
ATOM 20052 N N . GLY A 1 77 ? 15.952 -0.326 4.116 1.00 0.00 77 GLY A N 12
ATOM 20053 C CA . GLY A 1 77 ? 15.193 -1.558 4.246 1.00 0.00 77 GLY A CA 12
ATOM 20054 C C . GLY A 1 77 ? 13.765 -1.275 4.718 1.00 0.00 77 GLY A C 12
ATOM 20055 O O . GLY A 1 77 ? 13.488 -0.206 5.261 1.00 0.00 77 GLY A O 12
ATOM 20059 N N . THR A 1 78 ? 12.898 -2.251 4.495 1.00 0.00 78 THR A N 12
ATOM 20060 C CA . THR A 1 78 ? 11.506 -2.120 4.891 1.00 0.00 78 THR A CA 12
ATOM 20061 C C . THR A 1 78 ? 11.220 -2.978 6.125 1.00 0.00 78 THR A C 12
ATOM 20062 O O . THR A 1 78 ? 11.818 -4.038 6.300 1.00 0.00 78 THR A O 12
ATOM 20073 N N . LEU A 1 79 ? 10.305 -2.487 6.948 1.00 0.00 79 LEU A N 12
ATOM 20074 C CA . LEU A 1 79 ? 9.932 -3.195 8.160 1.00 0.00 79 LEU A CA 12
ATOM 20075 C C . LEU A 1 79 ? 8.445 -3.551 8.101 1.00 0.00 79 LEU A C 12
ATOM 20076 O O . LEU A 1 79 ? 7.629 -2.750 7.648 1.00 0.00 79 LEU A O 12
ATOM 20092 N N . LEU A 1 80 ? 8.137 -4.753 8.566 1.00 0.00 80 LEU A N 12
ATOM 20093 C CA . LEU A 1 80 ? 6.763 -5.224 8.572 1.00 0.00 80 LEU A CA 12
ATOM 20094 C C . LEU A 1 80 ? 6.382 -5.653 9.990 1.00 0.00 80 LEU A C 12
ATOM 20095 O O . LEU A 1 80 ? 6.792 -6.717 10.452 1.00 0.00 80 LEU A O 12
ATOM 20111 N N . ASN A 1 81 ? 5.600 -4.804 10.641 1.00 0.00 81 ASN A N 12
ATOM 20112 C CA . ASN A 1 81 ? 5.159 -5.083 11.998 1.00 0.00 81 ASN A CA 12
ATOM 20113 C C . ASN A 1 81 ? 6.370 -5.090 12.932 1.00 0.00 81 ASN A C 12
ATOM 20114 O O . ASN A 1 81 ? 6.540 -4.178 13.741 1.00 0.00 81 ASN A O 12
ATOM 20125 N N . SER A 1 82 ? 7.181 -6.128 12.790 1.00 0.00 82 SER A N 12
ATOM 20126 C CA . SER A 1 82 ? 8.372 -6.266 13.612 1.00 0.00 82 SER A CA 12
ATOM 20127 C C . SER A 1 82 ? 9.366 -7.213 12.937 1.00 0.00 82 SER A C 12
ATOM 20128 O O . SER A 1 82 ? 9.723 -8.247 13.500 1.00 0.00 82 SER A O 12
ATOM 20136 N N . ASN A 1 83 ? 9.785 -6.826 11.741 1.00 0.00 83 ASN A N 12
ATOM 20137 C CA . ASN A 1 83 ? 10.732 -7.628 10.985 1.00 0.00 83 ASN A CA 12
ATOM 20138 C C . ASN A 1 83 ? 11.122 -6.879 9.709 1.00 0.00 83 ASN A C 12
ATOM 20139 O O . ASN A 1 83 ? 10.264 -6.329 9.020 1.00 0.00 83 ASN A O 12
ATOM 20150 N N . ALA A 1 84 ? 12.417 -6.883 9.431 1.00 0.00 84 ALA A N 12
ATOM 20151 C CA . ALA A 1 84 ? 12.932 -6.211 8.250 1.00 0.00 84 ALA A CA 12
ATOM 20152 C C . ALA A 1 84 ? 12.694 -7.093 7.023 1.00 0.00 84 ALA A C 12
ATOM 20153 O O . ALA A 1 84 ? 13.184 -8.220 6.959 1.00 0.00 84 ALA A O 12
ATOM 20160 N N . LEU A 1 85 ? 11.942 -6.547 6.078 1.00 0.00 85 LEU A N 12
ATOM 20161 C CA . LEU A 1 85 ? 11.634 -7.270 4.856 1.00 0.00 85 LEU A CA 12
ATOM 20162 C C . LEU A 1 85 ? 12.920 -7.483 4.056 1.00 0.00 85 LEU A C 12
ATOM 20163 O O . LEU A 1 85 ? 13.961 -6.918 4.386 1.00 0.00 85 LEU A O 12
ATOM 20179 N N . ASP A 1 86 ? 12.805 -8.299 3.018 1.00 0.00 86 ASP A N 12
ATOM 20180 C CA . ASP A 1 86 ? 13.946 -8.593 2.168 1.00 0.00 86 ASP A CA 12
ATOM 20181 C C . ASP A 1 86 ? 13.588 -8.279 0.714 1.00 0.00 86 ASP A C 12
ATOM 20182 O O . ASP A 1 86 ? 12.432 -8.409 0.314 1.00 0.00 86 ASP A O 12
ATOM 20191 N N . PRO A 1 87 ? 14.627 -7.862 -0.057 1.00 0.00 87 PRO A N 12
ATOM 20192 C CA . PRO A 1 87 ? 14.433 -7.528 -1.458 1.00 0.00 87 PRO A CA 12
ATOM 20193 C C . PRO A 1 87 ? 14.268 -8.792 -2.304 1.00 0.00 87 PRO A C 12
ATOM 20194 O O . PRO A 1 87 ? 13.464 -8.820 -3.234 1.00 0.00 87 PRO A O 12
ATOM 20205 N N . GLU A 1 88 ? 15.043 -9.807 -1.952 1.00 0.00 88 GLU A N 12
ATOM 20206 C CA . GLU A 1 88 ? 14.993 -11.071 -2.667 1.00 0.00 88 GLU A CA 12
ATOM 20207 C C . GLU A 1 88 ? 13.967 -12.005 -2.023 1.00 0.00 88 GLU A C 12
ATOM 20208 O O . GLU A 1 88 ? 14.131 -13.224 -2.048 1.00 0.00 88 GLU A O 12
ATOM 20220 N N . THR A 1 89 ? 12.932 -11.399 -1.461 1.00 0.00 89 THR A N 12
ATOM 20221 C CA . THR A 1 89 ? 11.879 -12.161 -0.811 1.00 0.00 89 THR A CA 12
ATOM 20222 C C . THR A 1 89 ? 10.564 -11.381 -0.834 1.00 0.00 89 THR A C 12
ATOM 20223 O O . THR A 1 89 ? 10.560 -10.158 -0.699 1.00 0.00 89 THR A O 12
ATOM 20234 N N . SER A 1 90 ? 9.477 -12.120 -1.005 1.00 0.00 90 SER A N 12
ATOM 20235 C CA . SER A 1 90 ? 8.158 -11.513 -1.047 1.00 0.00 90 SER A CA 12
ATOM 20236 C C . SER A 1 90 ? 7.296 -12.054 0.095 1.00 0.00 90 SER A C 12
ATOM 20237 O O . SER A 1 90 ? 7.198 -13.266 0.283 1.00 0.00 90 SER A O 12
ATOM 20245 N N . VAL A 1 91 ? 6.693 -11.130 0.829 1.00 0.00 91 VAL A N 12
ATOM 20246 C CA . VAL A 1 91 ? 5.843 -11.500 1.948 1.00 0.00 91 VAL A CA 12
ATOM 20247 C C . VAL A 1 91 ? 4.406 -11.060 1.658 1.00 0.00 91 VAL A C 12
ATOM 20248 O O . VAL A 1 91 ? 4.185 -10.066 0.967 1.00 0.00 91 VAL A O 12
ATOM 20261 N N . ASN A 1 92 ? 3.467 -11.821 2.200 1.00 0.00 92 ASN A N 12
ATOM 20262 C CA . ASN A 1 92 ? 2.058 -11.522 2.008 1.00 0.00 92 ASN A CA 12
ATOM 20263 C C . ASN A 1 92 ? 1.606 -10.516 3.068 1.00 0.00 92 ASN A C 12
ATOM 20264 O O . ASN A 1 92 ? 1.946 -10.651 4.242 1.00 0.00 92 ASN A O 12
ATOM 20275 N N . LEU A 1 93 ? 0.847 -9.529 2.615 1.00 0.00 93 LEU A N 12
ATOM 20276 C CA . LEU A 1 93 ? 0.345 -8.500 3.510 1.00 0.00 93 LEU A CA 12
ATOM 20277 C C . LEU A 1 93 ? -0.835 -9.057 4.309 1.00 0.00 93 LEU A C 12
ATOM 20278 O O . LEU A 1 93 ? -1.319 -10.152 4.027 1.00 0.00 93 LEU A O 12
ATOM 20294 N N . GLY A 1 94 ? -1.265 -8.277 5.290 1.00 0.00 94 GLY A N 12
ATOM 20295 C CA . GLY A 1 94 ? -2.379 -8.678 6.132 1.00 0.00 94 GLY A CA 12
ATOM 20296 C C . GLY A 1 94 ? -3.043 -7.461 6.779 1.00 0.00 94 GLY A C 12
ATOM 20297 O O . GLY A 1 94 ? -2.412 -6.418 6.942 1.00 0.00 94 GLY A O 12
ATOM 20301 N N . ASP A 1 95 ? -4.309 -7.635 7.129 1.00 0.00 95 ASP A N 12
ATOM 20302 C CA . ASP A 1 95 ? -5.067 -6.564 7.754 1.00 0.00 95 ASP A CA 12
ATOM 20303 C C . ASP A 1 95 ? -4.524 -6.317 9.163 1.00 0.00 95 ASP A C 12
ATOM 20304 O O . ASP A 1 95 ? -4.658 -7.167 10.042 1.00 0.00 95 ASP A O 12
ATOM 20313 N N . GLY A 1 96 ? -3.923 -5.148 9.335 1.00 0.00 96 GLY A N 12
ATOM 20314 C CA . GLY A 1 96 ? -3.360 -4.779 10.623 1.00 0.00 96 GLY A CA 12
ATOM 20315 C C . GLY A 1 96 ? -1.832 -4.839 10.590 1.00 0.00 96 GLY A C 12
ATOM 20316 O O . GLY A 1 96 ? -1.183 -4.802 11.635 1.00 0.00 96 GLY A O 12
ATOM 20320 N N . ASP A 1 97 ? -1.301 -4.929 9.380 1.00 0.00 97 ASP A N 12
ATOM 20321 C CA . ASP A 1 97 ? 0.139 -4.994 9.197 1.00 0.00 97 ASP A CA 12
ATOM 20322 C C . ASP A 1 97 ? 0.698 -3.575 9.076 1.00 0.00 97 ASP A C 12
ATOM 20323 O O . ASP A 1 97 ? 0.264 -2.805 8.221 1.00 0.00 97 ASP A O 12
ATOM 20332 N N . VAL A 1 98 ? 1.653 -3.273 9.943 1.00 0.00 98 VAL A N 12
ATOM 20333 C CA . VAL A 1 98 ? 2.276 -1.961 9.944 1.00 0.00 98 VAL A CA 12
ATOM 20334 C C . VAL A 1 98 ? 3.572 -2.015 9.131 1.00 0.00 98 VAL A C 12
ATOM 20335 O O . VAL A 1 98 ? 4.432 -2.858 9.384 1.00 0.00 98 VAL A O 12
ATOM 20348 N N . ILE A 1 99 ? 3.670 -1.106 8.173 1.00 0.00 99 ILE A N 12
ATOM 20349 C CA . ILE A 1 99 ? 4.846 -1.040 7.322 1.00 0.00 99 ILE A CA 12
ATOM 20350 C C . ILE A 1 99 ? 5.668 0.196 7.690 1.00 0.00 99 ILE A C 12
ATOM 20351 O O . ILE A 1 99 ? 5.282 1.320 7.372 1.00 0.00 99 ILE A O 12
ATOM 20367 N N . LYS A 1 100 ? 6.786 -0.052 8.355 1.00 0.00 100 LYS A N 12
ATOM 20368 C CA . LYS A 1 100 ? 7.666 1.027 8.770 1.00 0.00 100 LYS A CA 12
ATOM 20369 C C . LYS A 1 100 ? 8.782 1.196 7.736 1.00 0.00 100 LYS A C 12
ATOM 20370 O O . LYS A 1 100 ? 9.706 0.387 7.678 1.00 0.00 100 LYS A O 12
ATOM 20389 N N . LEU A 1 101 ? 8.658 2.253 6.947 1.00 0.00 101 LEU A N 12
ATOM 20390 C CA . LEU A 1 101 ? 9.644 2.538 5.918 1.00 0.00 101 LEU A CA 12
ATOM 20391 C C . LEU A 1 101 ? 10.167 3.964 6.101 1.00 0.00 101 LEU A C 12
ATOM 20392 O O . LEU A 1 101 ? 9.560 4.766 6.810 1.00 0.00 101 LEU A O 12
ATOM 20408 N N . GLY A 1 102 ? 11.287 4.238 5.450 1.00 0.00 102 GLY A N 12
ATOM 20409 C CA . GLY A 1 102 ? 11.899 5.553 5.531 1.00 0.00 102 GLY A CA 12
ATOM 20410 C C . GLY A 1 102 ? 12.465 5.809 6.930 1.00 0.00 102 GLY A C 12
ATOM 20411 O O . GLY A 1 102 ? 12.999 4.900 7.563 1.00 0.00 102 GLY A O 12
ATOM 20415 N N . GLU A 1 103 ? 12.328 7.051 7.371 1.00 0.00 103 GLU A N 12
ATOM 20416 C CA . GLU A 1 103 ? 12.820 7.438 8.682 1.00 0.00 103 GLU A CA 12
ATOM 20417 C C . GLU A 1 103 ? 11.824 7.020 9.766 1.00 0.00 103 GLU A C 12
ATOM 20418 O O . GLU A 1 103 ? 12.131 6.173 10.604 1.00 0.00 103 GLU A O 12
ATOM 20430 N N . TYR A 1 104 ? 10.650 7.634 9.715 1.00 0.00 104 TYR A N 12
ATOM 20431 C CA . TYR A 1 104 ? 9.608 7.337 10.682 1.00 0.00 104 TYR A CA 12
ATOM 20432 C C . TYR A 1 104 ? 8.231 7.313 10.015 1.00 0.00 104 TYR A C 12
ATOM 20433 O O . TYR A 1 104 ? 7.299 7.964 10.483 1.00 0.00 104 TYR A O 12
ATOM 20451 N N . THR A 1 105 ? 8.148 6.556 8.930 1.00 0.00 105 THR A N 12
ATOM 20452 C CA . THR A 1 105 ? 6.901 6.439 8.194 1.00 0.00 105 THR A CA 12
ATOM 20453 C C . THR A 1 105 ? 6.313 5.036 8.359 1.00 0.00 105 THR A C 12
ATOM 20454 O O . THR A 1 105 ? 6.920 4.051 7.940 1.00 0.00 105 THR A O 12
ATOM 20465 N N . SER A 1 106 ? 5.139 4.989 8.971 1.00 0.00 106 SER A N 12
ATOM 20466 C CA . SER A 1 106 ? 4.463 3.723 9.197 1.00 0.00 106 SER A CA 12
ATOM 20467 C C . SER A 1 106 ? 3.147 3.686 8.417 1.00 0.00 106 SER A C 12
ATOM 20468 O O . SER A 1 106 ? 2.384 4.651 8.435 1.00 0.00 106 SER A O 12
ATOM 20476 N N . ILE A 1 107 ? 2.922 2.563 7.752 1.00 0.00 107 ILE A N 12
ATOM 20477 C CA . ILE A 1 107 ? 1.711 2.388 6.967 1.00 0.00 107 ILE A CA 12
ATOM 20478 C C . ILE A 1 107 ? 0.939 1.176 7.493 1.00 0.00 107 ILE A C 12
ATOM 20479 O O . ILE A 1 107 ? 1.528 0.131 7.766 1.00 0.00 107 ILE A O 12
ATOM 20495 N N . LEU A 1 108 ? -0.367 1.356 7.618 1.00 0.00 108 LEU A N 12
ATOM 20496 C CA . LEU A 1 108 ? -1.226 0.290 8.106 1.00 0.00 108 LEU A CA 12
ATOM 20497 C C . LEU A 1 108 ? -1.967 -0.343 6.926 1.00 0.00 108 LEU A C 12
ATOM 20498 O O . LEU A 1 108 ? -2.427 0.361 6.028 1.00 0.00 108 LEU A O 12
ATOM 20514 N N . VAL A 1 109 ? -2.058 -1.664 6.965 1.00 0.00 109 VAL A N 12
ATOM 20515 C CA . VAL A 1 109 ? -2.735 -2.399 5.911 1.00 0.00 109 VAL A CA 12
ATOM 20516 C C . VAL A 1 109 ? -4.121 -2.824 6.400 1.00 0.00 109 VAL A C 12
ATOM 20517 O O . VAL A 1 109 ? -4.238 -3.608 7.340 1.00 0.00 109 VAL A O 12
ATOM 20530 N N . ASN A 1 110 ? -5.137 -2.288 5.739 1.00 0.00 110 ASN A N 12
ATOM 20531 C CA . ASN A 1 110 ? -6.510 -2.602 6.094 1.00 0.00 110 ASN A CA 12
ATOM 20532 C C . ASN A 1 110 ? -7.236 -3.158 4.867 1.00 0.00 110 ASN A C 12
ATOM 20533 O O . ASN A 1 110 ? -7.035 -2.678 3.753 1.00 0.00 110 ASN A O 12
ATOM 20544 N N . PHE A 1 111 ? -8.064 -4.162 5.114 1.00 0.00 111 PHE A N 12
ATOM 20545 C CA . PHE A 1 111 ? -8.821 -4.788 4.044 1.00 0.00 111 PHE A CA 12
ATOM 20546 C C . PHE A 1 111 ? -10.282 -4.336 4.067 1.00 0.00 111 PHE A C 12
ATOM 20547 O O . PHE A 1 111 ? -11.046 -4.738 4.944 1.00 0.00 111 PHE A O 12
ATOM 20564 N N . VAL A 1 112 ? -10.628 -3.506 3.094 1.00 0.00 112 VAL A N 12
ATOM 20565 C CA . VAL A 1 112 ? -11.984 -2.995 2.992 1.00 0.00 112 VAL A CA 12
ATOM 20566 C C . VAL A 1 112 ? -12.807 -3.920 2.094 1.00 0.00 112 VAL A C 12
ATOM 20567 O O . VAL A 1 112 ? -12.605 -3.955 0.881 1.00 0.00 112 VAL A O 12
ATOM 20580 N N . SER A 1 113 ? -13.718 -4.647 2.724 1.00 0.00 113 SER A N 12
ATOM 20581 C CA . SER A 1 113 ? -14.572 -5.571 1.997 1.00 0.00 113 SER A CA 12
ATOM 20582 C C . SER A 1 113 ? -15.955 -4.950 1.789 1.00 0.00 113 SER A C 12
ATOM 20583 O O . SER A 1 113 ? -16.853 -5.138 2.608 1.00 0.00 113 SER A O 12
ATOM 20591 N N . GLY A 1 114 ? -16.083 -4.223 0.689 1.00 0.00 114 GLY A N 12
ATOM 20592 C CA . GLY A 1 114 ? -17.342 -3.574 0.363 1.00 0.00 114 GLY A CA 12
ATOM 20593 C C . GLY A 1 114 ? -17.370 -2.137 0.888 1.00 0.00 114 GLY A C 12
ATOM 20594 O O . GLY A 1 114 ? -16.473 -1.723 1.621 1.00 0.00 114 GLY A O 12
ATOM 20598 N N . PRO A 1 115 ? -18.436 -1.397 0.482 1.00 0.00 115 PRO A N 12
ATOM 20599 C CA . PRO A 1 115 ? -18.593 -0.016 0.903 1.00 0.00 115 PRO A CA 12
ATOM 20600 C C . PRO A 1 115 ? -19.049 0.064 2.362 1.00 0.00 115 PRO A C 12
ATOM 20601 O O . PRO A 1 115 ? -19.509 -0.926 2.927 1.00 0.00 115 PRO A O 12
ATOM 20612 N N . SER A 1 116 ? -18.904 1.253 2.929 1.00 0.00 116 SER A N 12
ATOM 20613 C CA . SER A 1 116 ? -19.296 1.475 4.311 1.00 0.00 116 SER A CA 12
ATOM 20614 C C . SER A 1 116 ? -19.453 2.974 4.575 1.00 0.00 116 SER A C 12
ATOM 20615 O O . SER A 1 116 ? -18.498 3.736 4.437 1.00 0.00 116 SER A O 12
ATOM 20623 N N . SER A 1 117 ? -20.666 3.351 4.952 1.00 0.00 117 SER A N 12
ATOM 20624 C CA . SER A 1 117 ? -20.961 4.745 5.237 1.00 0.00 117 SER A CA 12
ATOM 20625 C C . SER A 1 117 ? -20.750 5.031 6.725 1.00 0.00 117 SER A C 12
ATOM 20626 O O . SER A 1 117 ? -21.699 4.997 7.508 1.00 0.00 117 SER A O 12
ATOM 20634 N N . GLY A 1 118 ? -19.501 5.306 7.071 1.00 0.00 118 GLY A N 12
ATOM 20635 C CA . GLY A 1 118 ? -19.154 5.597 8.452 1.00 0.00 118 GLY A CA 12
ATOM 20636 C C . GLY A 1 118 ? -17.904 4.824 8.878 1.00 0.00 118 GLY A C 12
ATOM 20637 O O . GLY A 1 118 ? -16.825 5.400 8.999 1.00 0.00 118 GLY A O 12
ATOM 20641 N N . GLY A 1 1 ? -38.277 -5.702 -1.031 1.00 0.00 1 GLY A N 13
ATOM 20642 C CA . GLY A 1 1 ? -37.220 -6.506 -1.620 1.00 0.00 1 GLY A CA 13
ATOM 20643 C C . GLY A 1 1 ? -35.924 -6.382 -0.817 1.00 0.00 1 GLY A C 13
ATOM 20644 O O . GLY A 1 1 ? -35.730 -5.408 -0.091 1.00 0.00 1 GLY A O 13
ATOM 20648 N N . SER A 1 2 ? -35.070 -7.383 -0.974 1.00 0.00 2 SER A N 13
ATOM 20649 C CA . SER A 1 2 ? -33.797 -7.398 -0.273 1.00 0.00 2 SER A CA 13
ATOM 20650 C C . SER A 1 2 ? -32.907 -8.511 -0.828 1.00 0.00 2 SER A C 13
ATOM 20651 O O . SER A 1 2 ? -33.403 -9.553 -1.255 1.00 0.00 2 SER A O 13
ATOM 20659 N N . SER A 1 3 ? -31.607 -8.254 -0.804 1.00 0.00 3 SER A N 13
ATOM 20660 C CA . SER A 1 3 ? -30.643 -9.221 -1.299 1.00 0.00 3 SER A CA 13
ATOM 20661 C C . SER A 1 3 ? -30.331 -10.253 -0.213 1.00 0.00 3 SER A C 13
ATOM 20662 O O . SER A 1 3 ? -30.670 -10.054 0.952 1.00 0.00 3 SER A O 13
ATOM 20670 N N . GLY A 1 4 ? -29.689 -11.332 -0.634 1.00 0.00 4 GLY A N 13
ATOM 20671 C CA . GLY A 1 4 ? -29.328 -12.395 0.288 1.00 0.00 4 GLY A CA 13
ATOM 20672 C C . GLY A 1 4 ? -27.868 -12.268 0.726 1.00 0.00 4 GLY A C 13
ATOM 20673 O O . GLY A 1 4 ? -27.351 -11.160 0.864 1.00 0.00 4 GLY A O 13
ATOM 20677 N N . SER A 1 5 ? -27.243 -13.418 0.933 1.00 0.00 5 SER A N 13
ATOM 20678 C CA . SER A 1 5 ? -25.852 -13.450 1.352 1.00 0.00 5 SER A CA 13
ATOM 20679 C C . SER A 1 5 ? -24.950 -12.985 0.208 1.00 0.00 5 SER A C 13
ATOM 20680 O O . SER A 1 5 ? -25.399 -12.859 -0.930 1.00 0.00 5 SER A O 13
ATOM 20688 N N . SER A 1 6 ? -23.692 -12.743 0.549 1.00 0.00 6 SER A N 13
ATOM 20689 C CA . SER A 1 6 ? -22.723 -12.295 -0.436 1.00 0.00 6 SER A CA 13
ATOM 20690 C C . SER A 1 6 ? -21.388 -13.012 -0.221 1.00 0.00 6 SER A C 13
ATOM 20691 O O . SER A 1 6 ? -21.088 -13.453 0.888 1.00 0.00 6 SER A O 13
ATOM 20699 N N . GLY A 1 7 ? -20.623 -13.107 -1.298 1.00 0.00 7 GLY A N 13
ATOM 20700 C CA . GLY A 1 7 ? -19.328 -13.763 -1.241 1.00 0.00 7 GLY A CA 13
ATOM 20701 C C . GLY A 1 7 ? -18.261 -12.822 -0.678 1.00 0.00 7 GLY A C 13
ATOM 20702 O O . GLY A 1 7 ? -18.574 -11.719 -0.233 1.00 0.00 7 GLY A O 13
ATOM 20706 N N . MET A 1 8 ? -17.023 -13.292 -0.717 1.00 0.00 8 MET A N 13
ATOM 20707 C CA . MET A 1 8 ? -15.908 -12.506 -0.217 1.00 0.00 8 MET A CA 13
ATOM 20708 C C . MET A 1 8 ? -14.683 -12.654 -1.121 1.00 0.00 8 MET A C 13
ATOM 20709 O O . MET A 1 8 ? -13.913 -13.603 -0.980 1.00 0.00 8 MET A O 13
ATOM 20723 N N . VAL A 1 9 ? -14.541 -11.702 -2.032 1.00 0.00 9 VAL A N 13
ATOM 20724 C CA . VAL A 1 9 ? -13.423 -11.715 -2.959 1.00 0.00 9 VAL A CA 13
ATOM 20725 C C . VAL A 1 9 ? -12.263 -10.913 -2.365 1.00 0.00 9 VAL A C 13
ATOM 20726 O O . VAL A 1 9 ? -12.315 -10.506 -1.205 1.00 0.00 9 VAL A O 13
ATOM 20739 N N . THR A 1 10 ? -11.244 -10.709 -3.186 1.00 0.00 10 THR A N 13
ATOM 20740 C CA . THR A 1 10 ? -10.074 -9.963 -2.756 1.00 0.00 10 THR A CA 13
ATOM 20741 C C . THR A 1 10 ? -10.490 -8.627 -2.137 1.00 0.00 10 THR A C 13
ATOM 20742 O O . THR A 1 10 ? -11.206 -7.846 -2.762 1.00 0.00 10 THR A O 13
ATOM 20753 N N . PRO A 1 11 ? -10.013 -8.401 -0.884 1.00 0.00 11 PRO A N 13
ATOM 20754 C CA . PRO A 1 11 ? -10.329 -7.174 -0.173 1.00 0.00 11 PRO A CA 13
ATOM 20755 C C . PRO A 1 11 ? -9.525 -5.996 -0.729 1.00 0.00 11 PRO A C 13
ATOM 20756 O O . PRO A 1 11 ? -8.455 -6.187 -1.305 1.00 0.00 11 PRO A O 13
ATOM 20767 N N . SER A 1 12 ? -10.072 -4.805 -0.537 1.00 0.00 12 SER A N 13
ATOM 20768 C CA . SER A 1 12 ? -9.420 -3.596 -1.012 1.00 0.00 12 SER A CA 13
ATOM 20769 C C . SER A 1 12 ? -8.188 -3.296 -0.156 1.00 0.00 12 SER A C 13
ATOM 20770 O O . SER A 1 12 ? -8.189 -3.544 1.049 1.00 0.00 12 SER A O 13
ATOM 20778 N N . LEU A 1 13 ? -7.166 -2.766 -0.812 1.00 0.00 13 LEU A N 13
ATOM 20779 C CA . LEU A 1 13 ? -5.930 -2.429 -0.126 1.00 0.00 13 LEU A CA 13
ATOM 20780 C C . LEU A 1 13 ? -5.980 -0.964 0.315 1.00 0.00 13 LEU A C 13
ATOM 20781 O O . LEU A 1 13 ? -5.952 -0.060 -0.519 1.00 0.00 13 LEU A O 13
ATOM 20797 N N . ARG A 1 14 ? -6.053 -0.776 1.624 1.00 0.00 14 ARG A N 13
ATOM 20798 C CA . ARG A 1 14 ? -6.106 0.563 2.186 1.00 0.00 14 ARG A CA 13
ATOM 20799 C C . ARG A 1 14 ? -4.836 0.854 2.988 1.00 0.00 14 ARG A C 13
ATOM 20800 O O . ARG A 1 14 ? -4.575 0.205 4.000 1.00 0.00 14 ARG A O 13
ATOM 20821 N N . LEU A 1 15 ? -4.080 1.829 2.505 1.00 0.00 15 LEU A N 13
ATOM 20822 C CA . LEU A 1 15 ? -2.844 2.213 3.165 1.00 0.00 15 LEU A CA 13
ATOM 20823 C C . LEU A 1 15 ? -3.105 3.424 4.063 1.00 0.00 15 LEU A C 13
ATOM 20824 O O . LEU A 1 15 ? -3.330 4.529 3.572 1.00 0.00 15 LEU A O 13
ATOM 20840 N N . VAL A 1 16 ? -3.066 3.174 5.364 1.00 0.00 16 VAL A N 13
ATOM 20841 C CA . VAL A 1 16 ? -3.295 4.230 6.335 1.00 0.00 16 VAL A CA 13
ATOM 20842 C C . VAL A 1 16 ? -1.953 4.699 6.900 1.00 0.00 16 VAL A C 13
ATOM 20843 O O . VAL A 1 16 ? -1.170 3.892 7.400 1.00 0.00 16 VAL A O 13
ATOM 20856 N N . PHE A 1 17 ? -1.727 6.000 6.801 1.00 0.00 17 PHE A N 13
ATOM 20857 C CA . PHE A 1 17 ? -0.492 6.586 7.296 1.00 0.00 17 PHE A CA 13
ATOM 20858 C C . PHE A 1 17 ? -0.578 6.857 8.799 1.00 0.00 17 PHE A C 13
ATOM 20859 O O . PHE A 1 17 ? -0.988 7.940 9.216 1.00 0.00 17 PHE A O 13
ATOM 20876 N N . VAL A 1 18 ? -0.185 5.856 9.572 1.00 0.00 18 VAL A N 13
ATOM 20877 C CA . VAL A 1 18 ? -0.212 5.973 11.020 1.00 0.00 18 VAL A CA 13
ATOM 20878 C C . VAL A 1 18 ? 0.935 6.877 11.476 1.00 0.00 18 VAL A C 13
ATOM 20879 O O . VAL A 1 18 ? 0.819 7.572 12.484 1.00 0.00 18 VAL A O 13
ATOM 20892 N N . LYS A 1 19 ? 2.017 6.837 10.712 1.00 0.00 19 LYS A N 13
ATOM 20893 C CA . LYS A 1 19 ? 3.184 7.643 11.025 1.00 0.00 19 LYS A CA 13
ATOM 20894 C C . LYS A 1 19 ? 3.692 8.315 9.748 1.00 0.00 19 LYS A C 13
ATOM 20895 O O . LYS A 1 19 ? 3.030 8.268 8.712 1.00 0.00 19 LYS A O 13
ATOM 20914 N N . GLY A 1 20 ? 4.862 8.926 9.863 1.00 0.00 20 GLY A N 13
ATOM 20915 C CA . GLY A 1 20 ? 5.466 9.607 8.731 1.00 0.00 20 GLY A CA 13
ATOM 20916 C C . GLY A 1 20 ? 4.941 11.039 8.608 1.00 0.00 20 GLY A C 13
ATOM 20917 O O . GLY A 1 20 ? 4.219 11.516 9.482 1.00 0.00 20 GLY A O 13
ATOM 20921 N N . PRO A 1 21 ? 5.334 11.702 7.488 1.00 0.00 21 PRO A N 13
ATOM 20922 C CA . PRO A 1 21 ? 4.911 13.069 7.240 1.00 0.00 21 PRO A CA 13
ATOM 20923 C C . PRO A 1 21 ? 3.448 13.119 6.797 1.00 0.00 21 PRO A C 13
ATOM 20924 O O . PRO A 1 21 ? 2.806 14.166 6.876 1.00 0.00 21 PRO A O 13
ATOM 20935 N N . ARG A 1 22 ? 2.962 11.974 6.340 1.00 0.00 22 ARG A N 13
ATOM 20936 C CA . ARG A 1 22 ? 1.586 11.874 5.885 1.00 0.00 22 ARG A CA 13
ATOM 20937 C C . ARG A 1 22 ? 0.695 11.326 7.002 1.00 0.00 22 ARG A C 13
ATOM 20938 O O . ARG A 1 22 ? -0.496 11.100 6.797 1.00 0.00 22 ARG A O 13
ATOM 20959 N N . GLU A 1 23 ? 1.307 11.130 8.161 1.00 0.00 23 GLU A N 13
ATOM 20960 C CA . GLU A 1 23 ? 0.585 10.614 9.311 1.00 0.00 23 GLU A CA 13
ATOM 20961 C C . GLU A 1 23 ? -0.804 11.249 9.394 1.00 0.00 23 GLU A C 13
ATOM 20962 O O . GLU A 1 23 ? -0.928 12.456 9.596 1.00 0.00 23 GLU A O 13
ATOM 20974 N N . GLY A 1 24 ? -1.815 10.408 9.233 1.00 0.00 24 GLY A N 13
ATOM 20975 C CA . GLY A 1 24 ? -3.191 10.872 9.287 1.00 0.00 24 GLY A CA 13
ATOM 20976 C C . GLY A 1 24 ? -3.874 10.724 7.926 1.00 0.00 24 GLY A C 13
ATOM 20977 O O . GLY A 1 24 ? -5.056 11.031 7.784 1.00 0.00 24 GLY A O 13
ATOM 20981 N N . ASP A 1 25 ? -3.099 10.254 6.959 1.00 0.00 25 ASP A N 13
ATOM 20982 C CA . ASP A 1 25 ? -3.614 10.062 5.614 1.00 0.00 25 ASP A CA 13
ATOM 20983 C C . ASP A 1 25 ? -3.929 8.580 5.401 1.00 0.00 25 ASP A C 13
ATOM 20984 O O . ASP A 1 25 ? -3.366 7.718 6.074 1.00 0.00 25 ASP A O 13
ATOM 20993 N N . ALA A 1 26 ? -4.829 8.329 4.461 1.00 0.00 26 ALA A N 13
ATOM 20994 C CA . ALA A 1 26 ? -5.225 6.966 4.150 1.00 0.00 26 ALA A CA 13
ATOM 20995 C C . ALA A 1 26 ? -5.696 6.896 2.696 1.00 0.00 26 ALA A C 13
ATOM 20996 O O . ALA A 1 26 ? -6.396 7.790 2.222 1.00 0.00 26 ALA A O 13
ATOM 21003 N N . LEU A 1 27 ? -5.294 5.824 2.028 1.00 0.00 27 LEU A N 13
ATOM 21004 C CA . LEU A 1 27 ? -5.667 5.626 0.637 1.00 0.00 27 LEU A CA 13
ATOM 21005 C C . LEU A 1 27 ? -6.329 4.255 0.482 1.00 0.00 27 LEU A C 13
ATOM 21006 O O . LEU A 1 27 ? -6.316 3.447 1.409 1.00 0.00 27 LEU A O 13
ATOM 21022 N N . ASP A 1 28 ? -6.892 4.036 -0.697 1.00 0.00 28 ASP A N 13
ATOM 21023 C CA . ASP A 1 28 ? -7.558 2.777 -0.986 1.00 0.00 28 ASP A CA 13
ATOM 21024 C C . ASP A 1 28 ? -7.425 2.465 -2.478 1.00 0.00 28 ASP A C 13
ATOM 21025 O O . ASP A 1 28 ? -7.397 3.375 -3.306 1.00 0.00 28 ASP A O 13
ATOM 21034 N N . TYR A 1 29 ? -7.346 1.177 -2.776 1.00 0.00 29 TYR A N 13
ATOM 21035 C CA . TYR A 1 29 ? -7.217 0.734 -4.153 1.00 0.00 29 TYR A CA 13
ATOM 21036 C C . TYR A 1 29 ? -7.960 -0.585 -4.377 1.00 0.00 29 TYR A C 13
ATOM 21037 O O . TYR A 1 29 ? -8.429 -1.207 -3.425 1.00 0.00 29 TYR A O 13
ATOM 21055 N N . LYS A 1 30 ? -8.043 -0.973 -5.641 1.00 0.00 30 LYS A N 13
ATOM 21056 C CA . LYS A 1 30 ? -8.721 -2.207 -6.002 1.00 0.00 30 LYS A CA 13
ATOM 21057 C C . LYS A 1 30 ? -7.699 -3.343 -6.074 1.00 0.00 30 LYS A C 13
ATOM 21058 O O . LYS A 1 30 ? -6.494 -3.097 -6.113 1.00 0.00 30 LYS A O 13
ATOM 21077 N N . PRO A 1 31 ? -8.230 -4.594 -6.090 1.00 0.00 31 PRO A N 13
ATOM 21078 C CA . PRO A 1 31 ? -7.378 -5.769 -6.157 1.00 0.00 31 PRO A CA 13
ATOM 21079 C C . PRO A 1 31 ? -6.810 -5.955 -7.565 1.00 0.00 31 PRO A C 13
ATOM 21080 O O . PRO A 1 31 ? -7.552 -5.928 -8.546 1.00 0.00 31 PRO A O 13
ATOM 21091 N N . GLY A 1 32 ? -5.499 -6.141 -7.620 1.00 0.00 32 GLY A N 13
ATOM 21092 C CA . GLY A 1 32 ? -4.823 -6.331 -8.892 1.00 0.00 32 GLY A CA 13
ATOM 21093 C C . GLY A 1 32 ? -4.204 -5.022 -9.386 1.00 0.00 32 GLY A C 13
ATOM 21094 O O . GLY A 1 32 ? -3.802 -4.919 -10.544 1.00 0.00 32 GLY A O 13
ATOM 21098 N N . SER A 1 33 ? -4.147 -4.054 -8.483 1.00 0.00 33 SER A N 13
ATOM 21099 C CA . SER A 1 33 ? -3.584 -2.756 -8.812 1.00 0.00 33 SER A CA 13
ATOM 21100 C C . SER A 1 33 ? -2.271 -2.547 -8.054 1.00 0.00 33 SER A C 13
ATOM 21101 O O . SER A 1 33 ? -2.275 -2.366 -6.838 1.00 0.00 33 SER A O 13
ATOM 21109 N N . THR A 1 34 ? -1.180 -2.580 -8.805 1.00 0.00 34 THR A N 13
ATOM 21110 C CA . THR A 1 34 ? 0.137 -2.397 -8.219 1.00 0.00 34 THR A CA 13
ATOM 21111 C C . THR A 1 34 ? 0.289 -0.972 -7.682 1.00 0.00 34 THR A C 13
ATOM 21112 O O . THR A 1 34 ? 0.125 -0.005 -8.424 1.00 0.00 34 THR A O 13
ATOM 21123 N N . ILE A 1 35 ? 0.599 -0.889 -6.397 1.00 0.00 35 ILE A N 13
ATOM 21124 C CA . ILE A 1 35 ? 0.775 0.401 -5.752 1.00 0.00 35 ILE A CA 13
ATOM 21125 C C . ILE A 1 35 ? 2.260 0.621 -5.456 1.00 0.00 35 ILE A C 13
ATOM 21126 O O . ILE A 1 35 ? 2.761 0.183 -4.422 1.00 0.00 35 ILE A O 13
ATOM 21142 N N . ARG A 1 36 ? 2.921 1.299 -6.383 1.00 0.00 36 ARG A N 13
ATOM 21143 C CA . ARG A 1 36 ? 4.338 1.582 -6.234 1.00 0.00 36 ARG A CA 13
ATOM 21144 C C . ARG A 1 36 ? 4.548 2.750 -5.267 1.00 0.00 36 ARG A C 13
ATOM 21145 O O . ARG A 1 36 ? 4.276 3.900 -5.609 1.00 0.00 36 ARG A O 13
ATOM 21166 N N . VAL A 1 37 ? 5.030 2.414 -4.080 1.00 0.00 37 VAL A N 13
ATOM 21167 C CA . VAL A 1 37 ? 5.279 3.420 -3.061 1.00 0.00 37 VAL A CA 13
ATOM 21168 C C . VAL A 1 37 ? 6.725 3.908 -3.175 1.00 0.00 37 VAL A C 13
ATOM 21169 O O . VAL A 1 37 ? 7.661 3.124 -3.029 1.00 0.00 37 VAL A O 13
ATOM 21182 N N . GLY A 1 38 ? 6.861 5.199 -3.436 1.00 0.00 38 GLY A N 13
ATOM 21183 C CA . GLY A 1 38 ? 8.176 5.801 -3.572 1.00 0.00 38 GLY A CA 13
ATOM 21184 C C . GLY A 1 38 ? 8.253 7.128 -2.814 1.00 0.00 38 GLY A C 13
ATOM 21185 O O . GLY A 1 38 ? 7.620 7.289 -1.772 1.00 0.00 38 GLY A O 13
ATOM 21189 N N . ARG A 1 39 ? 9.035 8.044 -3.367 1.00 0.00 39 ARG A N 13
ATOM 21190 C CA . ARG A 1 39 ? 9.203 9.352 -2.755 1.00 0.00 39 ARG A CA 13
ATOM 21191 C C . ARG A 1 39 ? 8.664 10.443 -3.682 1.00 0.00 39 ARG A C 13
ATOM 21192 O O . ARG A 1 39 ? 8.538 11.599 -3.278 1.00 0.00 39 ARG A O 13
ATOM 21213 N N . ILE A 1 40 ? 8.360 10.039 -4.907 1.00 0.00 40 ILE A N 13
ATOM 21214 C CA . ILE A 1 40 ? 7.838 10.969 -5.894 1.00 0.00 40 ILE A CA 13
ATOM 21215 C C . ILE A 1 40 ? 6.572 10.382 -6.521 1.00 0.00 40 ILE A C 13
ATOM 21216 O O . ILE A 1 40 ? 6.601 9.285 -7.076 1.00 0.00 40 ILE A O 13
ATOM 21232 N N . VAL A 1 41 ? 5.490 11.139 -6.412 1.00 0.00 41 VAL A N 13
ATOM 21233 C CA . VAL A 1 41 ? 4.216 10.708 -6.962 1.00 0.00 41 VAL A CA 13
ATOM 21234 C C . VAL A 1 41 ? 4.382 10.419 -8.455 1.00 0.00 41 VAL A C 13
ATOM 21235 O O . VAL A 1 41 ? 3.669 9.585 -9.012 1.00 0.00 41 VAL A O 13
ATOM 21248 N N . ARG A 1 42 ? 5.326 11.124 -9.060 1.00 0.00 42 ARG A N 13
ATOM 21249 C CA . ARG A 1 42 ? 5.594 10.953 -10.478 1.00 0.00 42 ARG A CA 13
ATOM 21250 C C . ARG A 1 42 ? 5.347 9.502 -10.894 1.00 0.00 42 ARG A C 13
ATOM 21251 O O . ARG A 1 42 ? 4.239 9.146 -11.292 1.00 0.00 42 ARG A O 13
ATOM 21272 N N . GLY A 1 43 ? 6.399 8.702 -10.788 1.00 0.00 43 GLY A N 13
ATOM 21273 C CA . GLY A 1 43 ? 6.310 7.298 -11.148 1.00 0.00 43 GLY A CA 13
ATOM 21274 C C . GLY A 1 43 ? 6.128 6.423 -9.906 1.00 0.00 43 GLY A C 13
ATOM 21275 O O . GLY A 1 43 ? 6.946 5.545 -9.635 1.00 0.00 43 GLY A O 13
ATOM 21279 N N . ASN A 1 44 ? 5.051 6.694 -9.184 1.00 0.00 44 ASN A N 13
ATOM 21280 C CA . ASN A 1 44 ? 4.751 5.943 -7.977 1.00 0.00 44 ASN A CA 13
ATOM 21281 C C . ASN A 1 44 ? 3.297 6.197 -7.571 1.00 0.00 44 ASN A C 13
ATOM 21282 O O . ASN A 1 44 ? 2.832 7.336 -7.597 1.00 0.00 44 ASN A O 13
ATOM 21293 N N . GLU A 1 45 ? 2.621 5.118 -7.206 1.00 0.00 45 GLU A N 13
ATOM 21294 C CA . GLU A 1 45 ? 1.230 5.210 -6.795 1.00 0.00 45 GLU A CA 13
ATOM 21295 C C . GLU A 1 45 ? 1.100 6.096 -5.555 1.00 0.00 45 GLU A C 13
ATOM 21296 O O . GLU A 1 45 ? 0.118 6.821 -5.406 1.00 0.00 45 GLU A O 13
ATOM 21308 N N . ILE A 1 46 ? 2.105 6.009 -4.696 1.00 0.00 46 ILE A N 13
ATOM 21309 C CA . ILE A 1 46 ? 2.116 6.794 -3.474 1.00 0.00 46 ILE A CA 13
ATOM 21310 C C . ILE A 1 46 ? 3.530 7.321 -3.223 1.00 0.00 46 ILE A C 13
ATOM 21311 O O . ILE A 1 46 ? 4.504 6.580 -3.347 1.00 0.00 46 ILE A O 13
ATOM 21327 N N . ALA A 1 47 ? 3.598 8.598 -2.876 1.00 0.00 47 ALA A N 13
ATOM 21328 C CA . ALA A 1 47 ? 4.877 9.233 -2.607 1.00 0.00 47 ALA A CA 13
ATOM 21329 C C . ALA A 1 47 ? 4.844 9.867 -1.215 1.00 0.00 47 ALA A C 13
ATOM 21330 O O . ALA A 1 47 ? 3.853 10.489 -0.835 1.00 0.00 47 ALA A O 13
ATOM 21337 N N . ILE A 1 48 ? 5.939 9.687 -0.492 1.00 0.00 48 ILE A N 13
ATOM 21338 C CA . ILE A 1 48 ? 6.048 10.233 0.850 1.00 0.00 48 ILE A CA 13
ATOM 21339 C C . ILE A 1 48 ? 7.274 11.145 0.927 1.00 0.00 48 ILE A C 13
ATOM 21340 O O . ILE A 1 48 ? 8.364 10.764 0.501 1.00 0.00 48 ILE A O 13
ATOM 21356 N N . LYS A 1 49 ? 7.056 12.333 1.473 1.00 0.00 49 LYS A N 13
ATOM 21357 C CA . LYS A 1 49 ? 8.129 13.302 1.611 1.00 0.00 49 LYS A CA 13
ATOM 21358 C C . LYS A 1 49 ? 8.785 13.139 2.984 1.00 0.00 49 LYS A C 13
ATOM 21359 O O . LYS A 1 49 ? 8.664 14.013 3.841 1.00 0.00 49 LYS A O 13
ATOM 21378 N N . ASP A 1 50 ? 9.464 12.014 3.150 1.00 0.00 50 ASP A N 13
ATOM 21379 C CA . ASP A 1 50 ? 10.139 11.725 4.404 1.00 0.00 50 ASP A CA 13
ATOM 21380 C C . ASP A 1 50 ? 11.648 11.659 4.163 1.00 0.00 50 ASP A C 13
ATOM 21381 O O . ASP A 1 50 ? 12.430 11.590 5.110 1.00 0.00 50 ASP A O 13
ATOM 21390 N N . ALA A 1 51 ? 12.013 11.682 2.889 1.00 0.00 51 ALA A N 13
ATOM 21391 C CA . ALA A 1 51 ? 13.415 11.626 2.511 1.00 0.00 51 ALA A CA 13
ATOM 21392 C C . ALA A 1 51 ? 13.903 10.178 2.593 1.00 0.00 51 ALA A C 13
ATOM 21393 O O . ALA A 1 51 ? 14.411 9.634 1.613 1.00 0.00 51 ALA A O 13
ATOM 21400 N N . GLY A 1 52 ? 13.732 9.595 3.770 1.00 0.00 52 GLY A N 13
ATOM 21401 C CA . GLY A 1 52 ? 14.149 8.220 3.992 1.00 0.00 52 GLY A CA 13
ATOM 21402 C C . GLY A 1 52 ? 13.690 7.317 2.846 1.00 0.00 52 GLY A C 13
ATOM 21403 O O . GLY A 1 52 ? 14.283 6.266 2.604 1.00 0.00 52 GLY A O 13
ATOM 21407 N N . ILE A 1 53 ? 12.639 7.758 2.171 1.00 0.00 53 ILE A N 13
ATOM 21408 C CA . ILE A 1 53 ? 12.095 7.002 1.056 1.00 0.00 53 ILE A CA 13
ATOM 21409 C C . ILE A 1 53 ? 12.715 7.507 -0.248 1.00 0.00 53 ILE A C 13
ATOM 21410 O O . ILE A 1 53 ? 12.907 8.709 -0.424 1.00 0.00 53 ILE A O 13
ATOM 21426 N N . SER A 1 54 ? 13.012 6.563 -1.129 1.00 0.00 54 SER A N 13
ATOM 21427 C CA . SER A 1 54 ? 13.606 6.896 -2.412 1.00 0.00 54 SER A CA 13
ATOM 21428 C C . SER A 1 54 ? 12.557 6.786 -3.520 1.00 0.00 54 SER A C 13
ATOM 21429 O O . SER A 1 54 ? 11.557 6.087 -3.366 1.00 0.00 54 SER A O 13
ATOM 21437 N N . THR A 1 55 ? 12.821 7.487 -4.613 1.00 0.00 55 THR A N 13
ATOM 21438 C CA . THR A 1 55 ? 11.912 7.477 -5.747 1.00 0.00 55 THR A CA 13
ATOM 21439 C C . THR A 1 55 ? 11.321 6.080 -5.944 1.00 0.00 55 THR A C 13
ATOM 21440 O O . THR A 1 55 ? 10.103 5.920 -6.011 1.00 0.00 55 THR A O 13
ATOM 21451 N N . LYS A 1 56 ? 12.212 5.103 -6.032 1.00 0.00 56 LYS A N 13
ATOM 21452 C CA . LYS A 1 56 ? 11.794 3.724 -6.220 1.00 0.00 56 LYS A CA 13
ATOM 21453 C C . LYS A 1 56 ? 12.208 2.899 -5.000 1.00 0.00 56 LYS A C 13
ATOM 21454 O O . LYS A 1 56 ? 13.093 2.050 -5.091 1.00 0.00 56 LYS A O 13
ATOM 21473 N N . HIS A 1 57 ? 11.547 3.178 -3.885 1.00 0.00 57 HIS A N 13
ATOM 21474 C CA . HIS A 1 57 ? 11.835 2.472 -2.648 1.00 0.00 57 HIS A CA 13
ATOM 21475 C C . HIS A 1 57 ? 11.364 1.021 -2.764 1.00 0.00 57 HIS A C 13
ATOM 21476 O O . HIS A 1 57 ? 12.175 0.096 -2.729 1.00 0.00 57 HIS A O 13
ATOM 21490 N N . LEU A 1 58 ? 10.055 0.866 -2.899 1.00 0.00 58 LEU A N 13
ATOM 21491 C CA . LEU A 1 58 ? 9.467 -0.457 -3.019 1.00 0.00 58 LEU A CA 13
ATOM 21492 C C . LEU A 1 58 ? 8.159 -0.358 -3.807 1.00 0.00 58 LEU A C 13
ATOM 21493 O O . LEU A 1 58 ? 7.690 0.740 -4.105 1.00 0.00 58 LEU A O 13
ATOM 21509 N N . ARG A 1 59 ? 7.606 -1.520 -4.122 1.00 0.00 59 ARG A N 13
ATOM 21510 C CA . ARG A 1 59 ? 6.361 -1.579 -4.869 1.00 0.00 59 ARG A CA 13
ATOM 21511 C C . ARG A 1 59 ? 5.401 -2.580 -4.224 1.00 0.00 59 ARG A C 13
ATOM 21512 O O . ARG A 1 59 ? 5.831 -3.600 -3.686 1.00 0.00 59 ARG A O 13
ATOM 21533 N N . ILE A 1 60 ? 4.119 -2.255 -4.298 1.00 0.00 60 ILE A N 13
ATOM 21534 C CA . ILE A 1 60 ? 3.095 -3.113 -3.728 1.00 0.00 60 ILE A CA 13
ATOM 21535 C C . ILE A 1 60 ? 2.276 -3.743 -4.857 1.00 0.00 60 ILE A C 13
ATOM 21536 O O . ILE A 1 60 ? 1.875 -3.056 -5.796 1.00 0.00 60 ILE A O 13
ATOM 21552 N N . GLU A 1 61 ? 2.053 -5.043 -4.730 1.00 0.00 61 GLU A N 13
ATOM 21553 C CA . GLU A 1 61 ? 1.290 -5.772 -5.728 1.00 0.00 61 GLU A CA 13
ATOM 21554 C C . GLU A 1 61 ? 0.414 -6.832 -5.056 1.00 0.00 61 GLU A C 13
ATOM 21555 O O . GLU A 1 61 ? 0.595 -7.136 -3.878 1.00 0.00 61 GLU A O 13
ATOM 21567 N N . SER A 1 62 ? -0.517 -7.365 -5.834 1.00 0.00 62 SER A N 13
ATOM 21568 C CA . SER A 1 62 ? -1.421 -8.384 -5.329 1.00 0.00 62 SER A CA 13
ATOM 21569 C C . SER A 1 62 ? -1.426 -9.591 -6.270 1.00 0.00 62 SER A C 13
ATOM 21570 O O . SER A 1 62 ? -1.415 -9.432 -7.489 1.00 0.00 62 SER A O 13
ATOM 21578 N N . ASP A 1 63 ? -1.444 -10.771 -5.667 1.00 0.00 63 ASP A N 13
ATOM 21579 C CA . ASP A 1 63 ? -1.451 -12.004 -6.435 1.00 0.00 63 ASP A CA 13
ATOM 21580 C C . ASP A 1 63 ? -2.312 -13.044 -5.714 1.00 0.00 63 ASP A C 13
ATOM 21581 O O . ASP A 1 63 ? -2.503 -12.964 -4.502 1.00 0.00 63 ASP A O 13
ATOM 21590 N N . SER A 1 64 ? -2.808 -13.995 -6.491 1.00 0.00 64 SER A N 13
ATOM 21591 C CA . SER A 1 64 ? -3.644 -15.050 -5.942 1.00 0.00 64 SER A CA 13
ATOM 21592 C C . SER A 1 64 ? -4.611 -14.467 -4.909 1.00 0.00 64 SER A C 13
ATOM 21593 O O . SER A 1 64 ? -4.553 -14.818 -3.732 1.00 0.00 64 SER A O 13
ATOM 21601 N N . GLY A 1 65 ? -5.477 -13.586 -5.388 1.00 0.00 65 GLY A N 13
ATOM 21602 C CA . GLY A 1 65 ? -6.455 -12.952 -4.522 1.00 0.00 65 GLY A CA 13
ATOM 21603 C C . GLY A 1 65 ? -5.840 -12.600 -3.166 1.00 0.00 65 GLY A C 13
ATOM 21604 O O . GLY A 1 65 ? -6.480 -12.765 -2.128 1.00 0.00 65 GLY A O 13
ATOM 21608 N N . ASN A 1 66 ? -4.606 -12.121 -3.218 1.00 0.00 66 ASN A N 13
ATOM 21609 C CA . ASN A 1 66 ? -3.897 -11.745 -2.007 1.00 0.00 66 ASN A CA 13
ATOM 21610 C C . ASN A 1 66 ? -2.981 -10.555 -2.306 1.00 0.00 66 ASN A C 13
ATOM 21611 O O . ASN A 1 66 ? -2.730 -10.238 -3.467 1.00 0.00 66 ASN A O 13
ATOM 21622 N N . TRP A 1 67 ? -2.508 -9.931 -1.238 1.00 0.00 67 TRP A N 13
ATOM 21623 C CA . TRP A 1 67 ? -1.626 -8.784 -1.371 1.00 0.00 67 TRP A CA 13
ATOM 21624 C C . TRP A 1 67 ? -0.251 -9.179 -0.828 1.00 0.00 67 TRP A C 13
ATOM 21625 O O . TRP A 1 67 ? -0.155 -9.919 0.149 1.00 0.00 67 TRP A O 13
ATOM 21646 N N . VAL A 1 68 ? 0.779 -8.667 -1.486 1.00 0.00 68 VAL A N 13
ATOM 21647 C CA . VAL A 1 68 ? 2.144 -8.958 -1.082 1.00 0.00 68 VAL A CA 13
ATOM 21648 C C . VAL A 1 68 ? 2.990 -7.690 -1.212 1.00 0.00 68 VAL A C 13
ATOM 21649 O O . VAL A 1 68 ? 2.678 -6.811 -2.014 1.00 0.00 68 VAL A O 13
ATOM 21662 N N . ILE A 1 69 ? 4.044 -7.635 -0.412 1.00 0.00 69 ILE A N 13
ATOM 21663 C CA . ILE A 1 69 ? 4.938 -6.490 -0.427 1.00 0.00 69 ILE A CA 13
ATOM 21664 C C . ILE A 1 69 ? 6.353 -6.957 -0.775 1.00 0.00 69 ILE A C 13
ATOM 21665 O O . ILE A 1 69 ? 6.761 -8.051 -0.389 1.00 0.00 69 ILE A O 13
ATOM 21681 N N . GLN A 1 70 ? 7.062 -6.104 -1.500 1.00 0.00 70 GLN A N 13
ATOM 21682 C CA . GLN A 1 70 ? 8.422 -6.415 -1.903 1.00 0.00 70 GLN A CA 13
ATOM 21683 C C . GLN A 1 70 ? 9.304 -5.169 -1.805 1.00 0.00 70 GLN A C 13
ATOM 21684 O O . GLN A 1 70 ? 9.005 -4.143 -2.415 1.00 0.00 70 GLN A O 13
ATOM 21698 N N . ASP A 1 71 ? 10.372 -5.298 -1.032 1.00 0.00 71 ASP A N 13
ATOM 21699 C CA . ASP A 1 71 ? 11.299 -4.195 -0.846 1.00 0.00 71 ASP A CA 13
ATOM 21700 C C . ASP A 1 71 ? 12.282 -4.157 -2.018 1.00 0.00 71 ASP A C 13
ATOM 21701 O O . ASP A 1 71 ? 13.170 -5.002 -2.115 1.00 0.00 71 ASP A O 13
ATOM 21710 N N . LEU A 1 72 ? 12.089 -3.168 -2.878 1.00 0.00 72 LEU A N 13
ATOM 21711 C CA . LEU A 1 72 ? 12.947 -3.008 -4.040 1.00 0.00 72 LEU A CA 13
ATOM 21712 C C . LEU A 1 72 ? 14.340 -2.568 -3.583 1.00 0.00 72 LEU A C 13
ATOM 21713 O O . LEU A 1 72 ? 14.802 -1.487 -3.943 1.00 0.00 72 LEU A O 13
ATOM 21729 N N . GLY A 1 73 ? 14.970 -3.429 -2.797 1.00 0.00 73 GLY A N 13
ATOM 21730 C CA . GLY A 1 73 ? 16.300 -3.143 -2.288 1.00 0.00 73 GLY A CA 13
ATOM 21731 C C . GLY A 1 73 ? 16.445 -1.661 -1.935 1.00 0.00 73 GLY A C 13
ATOM 21732 O O . GLY A 1 73 ? 17.464 -1.044 -2.239 1.00 0.00 73 GLY A O 13
ATOM 21736 N N . SER A 1 74 ? 15.410 -1.134 -1.298 1.00 0.00 74 SER A N 13
ATOM 21737 C CA . SER A 1 74 ? 15.409 0.264 -0.900 1.00 0.00 74 SER A CA 13
ATOM 21738 C C . SER A 1 74 ? 16.715 0.604 -0.181 1.00 0.00 74 SER A C 13
ATOM 21739 O O . SER A 1 74 ? 17.431 -0.290 0.269 1.00 0.00 74 SER A O 13
ATOM 21747 N N . SER A 1 75 ? 16.986 1.898 -0.094 1.00 0.00 75 SER A N 13
ATOM 21748 C CA . SER A 1 75 ? 18.194 2.367 0.563 1.00 0.00 75 SER A CA 13
ATOM 21749 C C . SER A 1 75 ? 17.936 2.555 2.060 1.00 0.00 75 SER A C 13
ATOM 21750 O O . SER A 1 75 ? 17.955 3.679 2.560 1.00 0.00 75 SER A O 13
ATOM 21758 N N . ASN A 1 76 ? 17.701 1.438 2.732 1.00 0.00 76 ASN A N 13
ATOM 21759 C CA . ASN A 1 76 ? 17.440 1.466 4.161 1.00 0.00 76 ASN A CA 13
ATOM 21760 C C . ASN A 1 76 ? 16.835 0.128 4.591 1.00 0.00 76 ASN A C 13
ATOM 21761 O O . ASN A 1 76 ? 17.291 -0.482 5.557 1.00 0.00 76 ASN A O 13
ATOM 21772 N N . GLY A 1 77 ? 15.818 -0.290 3.852 1.00 0.00 77 GLY A N 13
ATOM 21773 C CA . GLY A 1 77 ? 15.146 -1.544 4.144 1.00 0.00 77 GLY A CA 13
ATOM 21774 C C . GLY A 1 77 ? 13.726 -1.299 4.659 1.00 0.00 77 GLY A C 13
ATOM 21775 O O . GLY A 1 77 ? 13.476 -0.316 5.355 1.00 0.00 77 GLY A O 13
ATOM 21779 N N . THR A 1 78 ? 12.834 -2.210 4.298 1.00 0.00 78 THR A N 13
ATOM 21780 C CA . THR A 1 78 ? 11.446 -2.104 4.715 1.00 0.00 78 THR A CA 13
ATOM 21781 C C . THR A 1 78 ? 11.187 -2.993 5.933 1.00 0.00 78 THR A C 13
ATOM 21782 O O . THR A 1 78 ? 11.801 -4.048 6.079 1.00 0.00 78 THR A O 13
ATOM 21793 N N . LEU A 1 79 ? 10.275 -2.533 6.777 1.00 0.00 79 LEU A N 13
ATOM 21794 C CA . LEU A 1 79 ? 9.927 -3.273 7.979 1.00 0.00 79 LEU A CA 13
ATOM 21795 C C . LEU A 1 79 ? 8.434 -3.610 7.950 1.00 0.00 79 LEU A C 13
ATOM 21796 O O . LEU A 1 79 ? 7.620 -2.799 7.511 1.00 0.00 79 LEU A O 13
ATOM 21812 N N . LEU A 1 80 ? 8.121 -4.807 8.424 1.00 0.00 80 LEU A N 13
ATOM 21813 C CA . LEU A 1 80 ? 6.742 -5.261 8.458 1.00 0.00 80 LEU A CA 13
ATOM 21814 C C . LEU A 1 80 ? 6.397 -5.726 9.874 1.00 0.00 80 LEU A C 13
ATOM 21815 O O . LEU A 1 80 ? 6.795 -6.814 10.288 1.00 0.00 80 LEU A O 13
ATOM 21831 N N . ASN A 1 81 ? 5.661 -4.879 10.578 1.00 0.00 81 ASN A N 13
ATOM 21832 C CA . ASN A 1 81 ? 5.259 -5.190 11.939 1.00 0.00 81 ASN A CA 13
ATOM 21833 C C . ASN A 1 81 ? 6.496 -5.215 12.839 1.00 0.00 81 ASN A C 13
ATOM 21834 O O . ASN A 1 81 ? 6.662 -4.349 13.696 1.00 0.00 81 ASN A O 13
ATOM 21845 N N . SER A 1 82 ? 7.332 -6.218 12.613 1.00 0.00 82 SER A N 13
ATOM 21846 C CA . SER A 1 82 ? 8.549 -6.368 13.393 1.00 0.00 82 SER A CA 13
ATOM 21847 C C . SER A 1 82 ? 9.515 -7.316 12.679 1.00 0.00 82 SER A C 13
ATOM 21848 O O . SER A 1 82 ? 9.918 -8.334 13.238 1.00 0.00 82 SER A O 13
ATOM 21856 N N . ASN A 1 83 ? 9.858 -6.947 11.453 1.00 0.00 83 ASN A N 13
ATOM 21857 C CA . ASN A 1 83 ? 10.768 -7.752 10.657 1.00 0.00 83 ASN A CA 13
ATOM 21858 C C . ASN A 1 83 ? 11.134 -6.989 9.382 1.00 0.00 83 ASN A C 13
ATOM 21859 O O . ASN A 1 83 ? 10.261 -6.440 8.711 1.00 0.00 83 ASN A O 13
ATOM 21870 N N . ALA A 1 84 ? 12.425 -6.981 9.085 1.00 0.00 84 ALA A N 13
ATOM 21871 C CA . ALA A 1 84 ? 12.917 -6.295 7.902 1.00 0.00 84 ALA A CA 13
ATOM 21872 C C . ALA A 1 84 ? 12.644 -7.158 6.668 1.00 0.00 84 ALA A C 13
ATOM 21873 O O . ALA A 1 84 ? 13.104 -8.296 6.587 1.00 0.00 84 ALA A O 13
ATOM 21880 N N . LEU A 1 85 ? 11.898 -6.583 5.736 1.00 0.00 85 LEU A N 13
ATOM 21881 C CA . LEU A 1 85 ? 11.559 -7.285 4.510 1.00 0.00 85 LEU A CA 13
ATOM 21882 C C . LEU A 1 85 ? 12.831 -7.520 3.694 1.00 0.00 85 LEU A C 13
ATOM 21883 O O . LEU A 1 85 ? 13.868 -6.916 3.966 1.00 0.00 85 LEU A O 13
ATOM 21899 N N . ASP A 1 86 ? 12.711 -8.400 2.710 1.00 0.00 86 ASP A N 13
ATOM 21900 C CA . ASP A 1 86 ? 13.839 -8.722 1.853 1.00 0.00 86 ASP A CA 13
ATOM 21901 C C . ASP A 1 86 ? 13.464 -8.438 0.397 1.00 0.00 86 ASP A C 13
ATOM 21902 O O . ASP A 1 86 ? 12.292 -8.495 0.031 1.00 0.00 86 ASP A O 13
ATOM 21911 N N . PRO A 1 87 ? 14.511 -8.130 -0.416 1.00 0.00 87 PRO A N 13
ATOM 21912 C CA . PRO A 1 87 ? 14.304 -7.837 -1.824 1.00 0.00 87 PRO A CA 13
ATOM 21913 C C . PRO A 1 87 ? 14.021 -9.116 -2.615 1.00 0.00 87 PRO A C 13
ATOM 21914 O O . PRO A 1 87 ? 13.167 -9.127 -3.500 1.00 0.00 87 PRO A O 13
ATOM 21925 N N . GLU A 1 88 ? 14.754 -10.163 -2.267 1.00 0.00 88 GLU A N 13
ATOM 21926 C CA . GLU A 1 88 ? 14.593 -11.444 -2.933 1.00 0.00 88 GLU A CA 13
ATOM 21927 C C . GLU A 1 88 ? 13.476 -12.251 -2.269 1.00 0.00 88 GLU A C 13
ATOM 21928 O O . GLU A 1 88 ? 13.330 -13.445 -2.526 1.00 0.00 88 GLU A O 13
ATOM 21940 N N . THR A 1 89 ? 12.715 -11.566 -1.427 1.00 0.00 89 THR A N 13
ATOM 21941 C CA . THR A 1 89 ? 11.615 -12.204 -0.724 1.00 0.00 89 THR A CA 13
ATOM 21942 C C . THR A 1 89 ? 10.401 -11.274 -0.676 1.00 0.00 89 THR A C 13
ATOM 21943 O O . THR A 1 89 ? 10.549 -10.064 -0.511 1.00 0.00 89 THR A O 13
ATOM 21954 N N . SER A 1 90 ? 9.230 -11.874 -0.823 1.00 0.00 90 SER A N 13
ATOM 21955 C CA . SER A 1 90 ? 7.991 -11.114 -0.798 1.00 0.00 90 SER A CA 13
ATOM 21956 C C . SER A 1 90 ? 7.011 -11.743 0.194 1.00 0.00 90 SER A C 13
ATOM 21957 O O . SER A 1 90 ? 6.715 -12.934 0.110 1.00 0.00 90 SER A O 13
ATOM 21965 N N . VAL A 1 91 ? 6.535 -10.914 1.112 1.00 0.00 91 VAL A N 13
ATOM 21966 C CA . VAL A 1 91 ? 5.594 -11.374 2.120 1.00 0.00 91 VAL A CA 13
ATOM 21967 C C . VAL A 1 91 ? 4.178 -10.959 1.716 1.00 0.00 91 VAL A C 13
ATOM 21968 O O . VAL A 1 91 ? 4.001 -10.054 0.902 1.00 0.00 91 VAL A O 13
ATOM 21981 N N . ASN A 1 92 ? 3.206 -11.640 2.305 1.00 0.00 92 ASN A N 13
ATOM 21982 C CA . ASN A 1 92 ? 1.811 -11.354 2.017 1.00 0.00 92 ASN A CA 13
ATOM 21983 C C . ASN A 1 92 ? 1.268 -10.381 3.065 1.00 0.00 92 ASN A C 13
ATOM 21984 O O . ASN A 1 92 ? 1.303 -10.668 4.261 1.00 0.00 92 ASN A O 13
ATOM 21995 N N . LEU A 1 93 ? 0.778 -9.249 2.579 1.00 0.00 93 LEU A N 13
ATOM 21996 C CA . LEU A 1 93 ? 0.229 -8.233 3.460 1.00 0.00 93 LEU A CA 13
ATOM 21997 C C . LEU A 1 93 ? -0.918 -8.835 4.274 1.00 0.00 93 LEU A C 13
ATOM 21998 O O . LEU A 1 93 ? -1.394 -9.927 3.968 1.00 0.00 93 LEU A O 13
ATOM 22014 N N . GLY A 1 94 ? -1.329 -8.096 5.294 1.00 0.00 94 GLY A N 13
ATOM 22015 C CA . GLY A 1 94 ? -2.412 -8.543 6.154 1.00 0.00 94 GLY A CA 13
ATOM 22016 C C . GLY A 1 94 ? -3.105 -7.356 6.825 1.00 0.00 94 GLY A C 13
ATOM 22017 O O . GLY A 1 94 ? -2.495 -6.307 7.023 1.00 0.00 94 GLY A O 13
ATOM 22021 N N . ASP A 1 95 ? -4.371 -7.562 7.157 1.00 0.00 95 ASP A N 13
ATOM 22022 C CA . ASP A 1 95 ? -5.154 -6.522 7.802 1.00 0.00 95 ASP A CA 13
ATOM 22023 C C . ASP A 1 95 ? -4.583 -6.248 9.194 1.00 0.00 95 ASP A C 13
ATOM 22024 O O . ASP A 1 95 ? -4.751 -7.054 10.108 1.00 0.00 95 ASP A O 13
ATOM 22033 N N . GLY A 1 96 ? -3.919 -5.107 9.312 1.00 0.00 96 GLY A N 13
ATOM 22034 C CA . GLY A 1 96 ? -3.321 -4.717 10.578 1.00 0.00 96 GLY A CA 13
ATOM 22035 C C . GLY A 1 96 ? -1.796 -4.821 10.519 1.00 0.00 96 GLY A C 13
ATOM 22036 O O . GLY A 1 96 ? -1.136 -4.918 11.553 1.00 0.00 96 GLY A O 13
ATOM 22040 N N . ASP A 1 97 ? -1.279 -4.796 9.299 1.00 0.00 97 ASP A N 13
ATOM 22041 C CA . ASP A 1 97 ? 0.156 -4.885 9.092 1.00 0.00 97 ASP A CA 13
ATOM 22042 C C . ASP A 1 97 ? 0.745 -3.476 9.015 1.00 0.00 97 ASP A C 13
ATOM 22043 O O . ASP A 1 97 ? 0.304 -2.658 8.208 1.00 0.00 97 ASP A O 13
ATOM 22052 N N . VAL A 1 98 ? 1.732 -3.234 9.865 1.00 0.00 98 VAL A N 13
ATOM 22053 C CA . VAL A 1 98 ? 2.386 -1.937 9.903 1.00 0.00 98 VAL A CA 13
ATOM 22054 C C . VAL A 1 98 ? 3.654 -1.985 9.047 1.00 0.00 98 VAL A C 13
ATOM 22055 O O . VAL A 1 98 ? 4.551 -2.785 9.305 1.00 0.00 98 VAL A O 13
ATOM 22068 N N . ILE A 1 99 ? 3.687 -1.116 8.047 1.00 0.00 99 ILE A N 13
ATOM 22069 C CA . ILE A 1 99 ? 4.830 -1.049 7.152 1.00 0.00 99 ILE A CA 13
ATOM 22070 C C . ILE A 1 99 ? 5.678 0.174 7.506 1.00 0.00 99 ILE A C 13
ATOM 22071 O O . ILE A 1 99 ? 5.279 1.307 7.244 1.00 0.00 99 ILE A O 13
ATOM 22087 N N . LYS A 1 100 ? 6.833 -0.098 8.096 1.00 0.00 100 LYS A N 13
ATOM 22088 C CA . LYS A 1 100 ? 7.741 0.966 8.488 1.00 0.00 100 LYS A CA 13
ATOM 22089 C C . LYS A 1 100 ? 8.829 1.122 7.423 1.00 0.00 100 LYS A C 13
ATOM 22090 O O . LYS A 1 100 ? 9.733 0.293 7.328 1.00 0.00 100 LYS A O 13
ATOM 22109 N N . LEU A 1 101 ? 8.705 2.190 6.649 1.00 0.00 101 LEU A N 13
ATOM 22110 C CA . LEU A 1 101 ? 9.666 2.465 5.594 1.00 0.00 101 LEU A CA 13
ATOM 22111 C C . LEU A 1 101 ? 10.237 3.871 5.784 1.00 0.00 101 LEU A C 13
ATOM 22112 O O . LEU A 1 101 ? 9.658 4.689 6.498 1.00 0.00 101 LEU A O 13
ATOM 22128 N N . GLY A 1 102 ? 11.366 4.110 5.134 1.00 0.00 102 GLY A N 13
ATOM 22129 C CA . GLY A 1 102 ? 12.022 5.403 5.223 1.00 0.00 102 GLY A CA 13
ATOM 22130 C C . GLY A 1 102 ? 12.675 5.594 6.593 1.00 0.00 102 GLY A C 13
ATOM 22131 O O . GLY A 1 102 ? 13.467 4.759 7.029 1.00 0.00 102 GLY A O 13
ATOM 22135 N N . GLU A 1 103 ? 12.319 6.697 7.235 1.00 0.00 103 GLU A N 13
ATOM 22136 C CA . GLU A 1 103 ? 12.860 7.008 8.547 1.00 0.00 103 GLU A CA 13
ATOM 22137 C C . GLU A 1 103 ? 11.819 6.724 9.631 1.00 0.00 103 GLU A C 13
ATOM 22138 O O . GLU A 1 103 ? 11.981 5.799 10.426 1.00 0.00 103 GLU A O 13
ATOM 22150 N N . TYR A 1 104 ? 10.773 7.537 9.629 1.00 0.00 104 TYR A N 13
ATOM 22151 C CA . TYR A 1 104 ? 9.705 7.385 10.603 1.00 0.00 104 TYR A CA 13
ATOM 22152 C C . TYR A 1 104 ? 8.337 7.377 9.920 1.00 0.00 104 TYR A C 13
ATOM 22153 O O . TYR A 1 104 ? 7.436 8.115 10.317 1.00 0.00 104 TYR A O 13
ATOM 22171 N N . THR A 1 105 ? 8.223 6.535 8.903 1.00 0.00 105 THR A N 13
ATOM 22172 C CA . THR A 1 105 ? 6.980 6.421 8.161 1.00 0.00 105 THR A CA 13
ATOM 22173 C C . THR A 1 105 ? 6.379 5.025 8.337 1.00 0.00 105 THR A C 13
ATOM 22174 O O . THR A 1 105 ? 7.010 4.027 7.994 1.00 0.00 105 THR A O 13
ATOM 22185 N N . SER A 1 106 ? 5.167 5.001 8.872 1.00 0.00 106 SER A N 13
ATOM 22186 C CA . SER A 1 106 ? 4.474 3.744 9.098 1.00 0.00 106 SER A CA 13
ATOM 22187 C C . SER A 1 106 ? 3.160 3.723 8.315 1.00 0.00 106 SER A C 13
ATOM 22188 O O . SER A 1 106 ? 2.421 4.706 8.310 1.00 0.00 106 SER A O 13
ATOM 22196 N N . ILE A 1 107 ? 2.908 2.591 7.674 1.00 0.00 107 ILE A N 13
ATOM 22197 C CA . ILE A 1 107 ? 1.695 2.429 6.890 1.00 0.00 107 ILE A CA 13
ATOM 22198 C C . ILE A 1 107 ? 0.911 1.225 7.415 1.00 0.00 107 ILE A C 13
ATOM 22199 O O . ILE A 1 107 ? 1.471 0.145 7.592 1.00 0.00 107 ILE A O 13
ATOM 22215 N N . LEU A 1 108 ? -0.374 1.452 7.648 1.00 0.00 108 LEU A N 13
ATOM 22216 C CA . LEU A 1 108 ? -1.241 0.399 8.149 1.00 0.00 108 LEU A CA 13
ATOM 22217 C C . LEU A 1 108 ? -1.991 -0.238 6.977 1.00 0.00 108 LEU A C 13
ATOM 22218 O O . LEU A 1 108 ? -2.460 0.462 6.081 1.00 0.00 108 LEU A O 13
ATOM 22234 N N . VAL A 1 109 ? -2.080 -1.560 7.022 1.00 0.00 109 VAL A N 13
ATOM 22235 C CA . VAL A 1 109 ? -2.765 -2.299 5.976 1.00 0.00 109 VAL A CA 13
ATOM 22236 C C . VAL A 1 109 ? -4.145 -2.727 6.480 1.00 0.00 109 VAL A C 13
ATOM 22237 O O . VAL A 1 109 ? -4.250 -3.499 7.432 1.00 0.00 109 VAL A O 13
ATOM 22250 N N . ASN A 1 110 ? -5.169 -2.208 5.818 1.00 0.00 110 ASN A N 13
ATOM 22251 C CA . ASN A 1 110 ? -6.537 -2.527 6.186 1.00 0.00 110 ASN A CA 13
ATOM 22252 C C . ASN A 1 110 ? -7.274 -3.081 4.965 1.00 0.00 110 ASN A C 13
ATOM 22253 O O . ASN A 1 110 ? -7.161 -2.537 3.868 1.00 0.00 110 ASN A O 13
ATOM 22264 N N . PHE A 1 111 ? -8.013 -4.156 5.197 1.00 0.00 111 PHE A N 13
ATOM 22265 C CA . PHE A 1 111 ? -8.768 -4.789 4.129 1.00 0.00 111 PHE A CA 13
ATOM 22266 C C . PHE A 1 111 ? -10.234 -4.352 4.160 1.00 0.00 111 PHE A C 13
ATOM 22267 O O . PHE A 1 111 ? -10.993 -4.775 5.031 1.00 0.00 111 PHE A O 13
ATOM 22284 N N . VAL A 1 112 ? -10.588 -3.511 3.200 1.00 0.00 112 VAL A N 13
ATOM 22285 C CA . VAL A 1 112 ? -11.949 -3.012 3.106 1.00 0.00 112 VAL A CA 13
ATOM 22286 C C . VAL A 1 112 ? -12.783 -3.972 2.256 1.00 0.00 112 VAL A C 13
ATOM 22287 O O . VAL A 1 112 ? -12.629 -4.020 1.036 1.00 0.00 112 VAL A O 13
ATOM 22300 N N . SER A 1 113 ? -13.646 -4.714 2.933 1.00 0.00 113 SER A N 13
ATOM 22301 C CA . SER A 1 113 ? -14.504 -5.671 2.255 1.00 0.00 113 SER A CA 13
ATOM 22302 C C . SER A 1 113 ? -15.911 -5.090 2.093 1.00 0.00 113 SER A C 13
ATOM 22303 O O . SER A 1 113 ? -16.437 -5.029 0.983 1.00 0.00 113 SER A O 13
ATOM 22311 N N . GLY A 1 114 ? -16.479 -4.678 3.217 1.00 0.00 114 GLY A N 13
ATOM 22312 C CA . GLY A 1 114 ? -17.814 -4.105 3.213 1.00 0.00 114 GLY A CA 13
ATOM 22313 C C . GLY A 1 114 ? -18.344 -3.941 4.639 1.00 0.00 114 GLY A C 13
ATOM 22314 O O . GLY A 1 114 ? -17.601 -4.112 5.605 1.00 0.00 114 GLY A O 13
ATOM 22318 N N . PRO A 1 115 ? -19.658 -3.603 4.729 1.00 0.00 115 PRO A N 13
ATOM 22319 C CA . PRO A 1 115 ? -20.296 -3.414 6.021 1.00 0.00 115 PRO A CA 13
ATOM 22320 C C . PRO A 1 115 ? -20.560 -4.758 6.703 1.00 0.00 115 PRO A C 13
ATOM 22321 O O . PRO A 1 115 ? -20.661 -5.787 6.037 1.00 0.00 115 PRO A O 13
ATOM 22332 N N . SER A 1 116 ? -20.663 -4.704 8.023 1.00 0.00 116 SER A N 13
ATOM 22333 C CA . SER A 1 116 ? -20.913 -5.905 8.803 1.00 0.00 116 SER A CA 13
ATOM 22334 C C . SER A 1 116 ? -22.365 -5.922 9.286 1.00 0.00 116 SER A C 13
ATOM 22335 O O . SER A 1 116 ? -22.817 -4.981 9.938 1.00 0.00 116 SER A O 13
ATOM 22343 N N . SER A 1 117 ? -23.055 -7.001 8.948 1.00 0.00 117 SER A N 13
ATOM 22344 C CA . SER A 1 117 ? -24.446 -7.153 9.339 1.00 0.00 117 SER A CA 13
ATOM 22345 C C . SER A 1 117 ? -24.747 -8.623 9.640 1.00 0.00 117 SER A C 13
ATOM 22346 O O . SER A 1 117 ? -24.970 -9.414 8.725 1.00 0.00 117 SER A O 13
ATOM 22354 N N . GLY A 1 118 ? -24.745 -8.943 10.926 1.00 0.00 118 GLY A N 13
ATOM 22355 C CA . GLY A 1 118 ? -25.016 -10.304 11.358 1.00 0.00 118 GLY A CA 13
ATOM 22356 C C . GLY A 1 118 ? -25.363 -10.347 12.848 1.00 0.00 118 GLY A C 13
ATOM 22357 O O . GLY A 1 118 ? -26.499 -10.640 13.216 1.00 0.00 118 GLY A O 13
ATOM 22361 N N . GLY A 1 1 ? -18.289 -17.627 -25.527 1.00 0.00 1 GLY A N 14
ATOM 22362 C CA . GLY A 1 1 ? -18.191 -17.537 -24.080 1.00 0.00 1 GLY A CA 14
ATOM 22363 C C . GLY A 1 1 ? -19.191 -16.521 -23.524 1.00 0.00 1 GLY A C 14
ATOM 22364 O O . GLY A 1 1 ? -19.744 -15.716 -24.272 1.00 0.00 1 GLY A O 14
ATOM 22368 N N . SER A 1 2 ? -19.392 -16.591 -22.217 1.00 0.00 2 SER A N 14
ATOM 22369 C CA . SER A 1 2 ? -20.316 -15.688 -21.552 1.00 0.00 2 SER A CA 14
ATOM 22370 C C . SER A 1 2 ? -19.720 -15.213 -20.225 1.00 0.00 2 SER A C 14
ATOM 22371 O O . SER A 1 2 ? -18.981 -15.950 -19.574 1.00 0.00 2 SER A O 14
ATOM 22379 N N . SER A 1 3 ? -20.065 -13.986 -19.863 1.00 0.00 3 SER A N 14
ATOM 22380 C CA . SER A 1 3 ? -19.574 -13.405 -18.625 1.00 0.00 3 SER A CA 14
ATOM 22381 C C . SER A 1 3 ? -20.102 -14.199 -17.429 1.00 0.00 3 SER A C 14
ATOM 22382 O O . SER A 1 3 ? -21.271 -14.583 -17.401 1.00 0.00 3 SER A O 14
ATOM 22390 N N . GLY A 1 4 ? -19.217 -14.421 -16.469 1.00 0.00 4 GLY A N 14
ATOM 22391 C CA . GLY A 1 4 ? -19.579 -15.162 -15.273 1.00 0.00 4 GLY A CA 14
ATOM 22392 C C . GLY A 1 4 ? -20.321 -14.267 -14.277 1.00 0.00 4 GLY A C 14
ATOM 22393 O O . GLY A 1 4 ? -20.743 -13.165 -14.623 1.00 0.00 4 GLY A O 14
ATOM 22397 N N . SER A 1 5 ? -20.457 -14.775 -13.061 1.00 0.00 5 SER A N 14
ATOM 22398 C CA . SER A 1 5 ? -21.140 -14.036 -12.013 1.00 0.00 5 SER A CA 14
ATOM 22399 C C . SER A 1 5 ? -20.181 -13.031 -11.371 1.00 0.00 5 SER A C 14
ATOM 22400 O O . SER A 1 5 ? -19.008 -13.336 -11.158 1.00 0.00 5 SER A O 14
ATOM 22408 N N . SER A 1 6 ? -20.715 -11.854 -11.080 1.00 0.00 6 SER A N 14
ATOM 22409 C CA . SER A 1 6 ? -19.921 -10.803 -10.467 1.00 0.00 6 SER A CA 14
ATOM 22410 C C . SER A 1 6 ? -19.679 -11.124 -8.991 1.00 0.00 6 SER A C 14
ATOM 22411 O O . SER A 1 6 ? -20.509 -11.764 -8.347 1.00 0.00 6 SER A O 14
ATOM 22419 N N . GLY A 1 7 ? -18.538 -10.666 -8.497 1.00 0.00 7 GLY A N 14
ATOM 22420 C CA . GLY A 1 7 ? -18.176 -10.896 -7.109 1.00 0.00 7 GLY A CA 14
ATOM 22421 C C . GLY A 1 7 ? -16.657 -10.868 -6.926 1.00 0.00 7 GLY A C 14
ATOM 22422 O O . GLY A 1 7 ? -15.918 -11.381 -7.765 1.00 0.00 7 GLY A O 14
ATOM 22426 N N . MET A 1 8 ? -16.237 -10.262 -5.825 1.00 0.00 8 MET A N 14
ATOM 22427 C CA . MET A 1 8 ? -14.820 -10.160 -5.522 1.00 0.00 8 MET A CA 14
ATOM 22428 C C . MET A 1 8 ? -14.530 -10.628 -4.094 1.00 0.00 8 MET A C 14
ATOM 22429 O O . MET A 1 8 ? -15.159 -10.163 -3.145 1.00 0.00 8 MET A O 14
ATOM 22443 N N . VAL A 1 9 ? -13.577 -11.542 -3.987 1.00 0.00 9 VAL A N 14
ATOM 22444 C CA . VAL A 1 9 ? -13.196 -12.077 -2.691 1.00 0.00 9 VAL A CA 14
ATOM 22445 C C . VAL A 1 9 ? -11.930 -11.370 -2.204 1.00 0.00 9 VAL A C 14
ATOM 22446 O O . VAL A 1 9 ? -11.502 -11.568 -1.068 1.00 0.00 9 VAL A O 14
ATOM 22459 N N . THR A 1 10 ? -11.366 -10.559 -3.088 1.00 0.00 10 THR A N 14
ATOM 22460 C CA . THR A 1 10 ? -10.157 -9.821 -2.762 1.00 0.00 10 THR A CA 14
ATOM 22461 C C . THR A 1 10 ? -10.510 -8.461 -2.158 1.00 0.00 10 THR A C 14
ATOM 22462 O O . THR A 1 10 ? -11.158 -7.640 -2.804 1.00 0.00 10 THR A O 14
ATOM 22473 N N . PRO A 1 11 ? -10.056 -8.259 -0.892 1.00 0.00 11 PRO A N 14
ATOM 22474 C CA . PRO A 1 11 ? -10.316 -7.012 -0.193 1.00 0.00 11 PRO A CA 14
ATOM 22475 C C . PRO A 1 11 ? -9.428 -5.887 -0.729 1.00 0.00 11 PRO A C 14
ATOM 22476 O O . PRO A 1 11 ? -8.288 -6.127 -1.125 1.00 0.00 11 PRO A O 14
ATOM 22487 N N . SER A 1 12 ? -9.983 -4.684 -0.723 1.00 0.00 12 SER A N 14
ATOM 22488 C CA . SER A 1 12 ? -9.255 -3.522 -1.203 1.00 0.00 12 SER A CA 14
ATOM 22489 C C . SER A 1 12 ? -8.072 -3.227 -0.280 1.00 0.00 12 SER A C 14
ATOM 22490 O O . SER A 1 12 ? -8.121 -3.525 0.913 1.00 0.00 12 SER A O 14
ATOM 22498 N N . LEU A 1 13 ? -7.035 -2.646 -0.866 1.00 0.00 13 LEU A N 14
ATOM 22499 C CA . LEU A 1 13 ? -5.841 -2.308 -0.110 1.00 0.00 13 LEU A CA 14
ATOM 22500 C C . LEU A 1 13 ? -5.965 -0.878 0.418 1.00 0.00 13 LEU A C 14
ATOM 22501 O O . LEU A 1 13 ? -5.959 0.077 -0.357 1.00 0.00 13 LEU A O 14
ATOM 22517 N N . ARG A 1 14 ? -6.074 -0.774 1.735 1.00 0.00 14 ARG A N 14
ATOM 22518 C CA . ARG A 1 14 ? -6.199 0.523 2.376 1.00 0.00 14 ARG A CA 14
ATOM 22519 C C . ARG A 1 14 ? -4.941 0.839 3.187 1.00 0.00 14 ARG A C 14
ATOM 22520 O O . ARG A 1 14 ? -4.754 0.309 4.281 1.00 0.00 14 ARG A O 14
ATOM 22541 N N . LEU A 1 15 ? -4.109 1.699 2.618 1.00 0.00 15 LEU A N 14
ATOM 22542 C CA . LEU A 1 15 ? -2.873 2.091 3.275 1.00 0.00 15 LEU A CA 14
ATOM 22543 C C . LEU A 1 15 ? -3.139 3.303 4.169 1.00 0.00 15 LEU A C 14
ATOM 22544 O O . LEU A 1 15 ? -3.423 4.394 3.676 1.00 0.00 15 LEU A O 14
ATOM 22560 N N . VAL A 1 16 ? -3.036 3.073 5.470 1.00 0.00 16 VAL A N 14
ATOM 22561 C CA . VAL A 1 16 ? -3.261 4.132 6.438 1.00 0.00 16 VAL A CA 14
ATOM 22562 C C . VAL A 1 16 ? -1.918 4.582 7.018 1.00 0.00 16 VAL A C 14
ATOM 22563 O O . VAL A 1 16 ? -1.157 3.766 7.534 1.00 0.00 16 VAL A O 14
ATOM 22576 N N . PHE A 1 17 ? -1.669 5.879 6.912 1.00 0.00 17 PHE A N 14
ATOM 22577 C CA . PHE A 1 17 ? -0.431 6.446 7.419 1.00 0.00 17 PHE A CA 14
ATOM 22578 C C . PHE A 1 17 ? -0.548 6.774 8.909 1.00 0.00 17 PHE A C 14
ATOM 22579 O O . PHE A 1 17 ? -0.970 7.869 9.277 1.00 0.00 17 PHE A O 14
ATOM 22596 N N . VAL A 1 18 ? -0.166 5.804 9.727 1.00 0.00 18 VAL A N 14
ATOM 22597 C CA . VAL A 1 18 ? -0.223 5.975 11.169 1.00 0.00 18 VAL A CA 14
ATOM 22598 C C . VAL A 1 18 ? 0.938 6.865 11.618 1.00 0.00 18 VAL A C 14
ATOM 22599 O O . VAL A 1 18 ? 0.836 7.561 12.628 1.00 0.00 18 VAL A O 14
ATOM 22612 N N . LYS A 1 19 ? 2.014 6.814 10.847 1.00 0.00 19 LYS A N 14
ATOM 22613 C CA . LYS A 1 19 ? 3.192 7.608 11.153 1.00 0.00 19 LYS A CA 14
ATOM 22614 C C . LYS A 1 19 ? 3.691 8.285 9.876 1.00 0.00 19 LYS A C 14
ATOM 22615 O O . LYS A 1 19 ? 3.055 8.188 8.828 1.00 0.00 19 LYS A O 14
ATOM 22634 N N . GLY A 1 20 ? 4.826 8.958 10.005 1.00 0.00 20 GLY A N 14
ATOM 22635 C CA . GLY A 1 20 ? 5.418 9.651 8.874 1.00 0.00 20 GLY A CA 14
ATOM 22636 C C . GLY A 1 20 ? 4.891 11.084 8.773 1.00 0.00 20 GLY A C 14
ATOM 22637 O O . GLY A 1 20 ? 4.123 11.529 9.625 1.00 0.00 20 GLY A O 14
ATOM 22641 N N . PRO A 1 21 ? 5.336 11.786 7.696 1.00 0.00 21 PRO A N 14
ATOM 22642 C CA . PRO A 1 21 ? 4.917 13.159 7.473 1.00 0.00 21 PRO A CA 14
ATOM 22643 C C . PRO A 1 21 ? 3.477 13.217 6.959 1.00 0.00 21 PRO A C 14
ATOM 22644 O O . PRO A 1 21 ? 2.845 14.272 6.989 1.00 0.00 21 PRO A O 14
ATOM 22655 N N . ARG A 1 22 ? 3.000 12.069 6.499 1.00 0.00 22 ARG A N 14
ATOM 22656 C CA . ARG A 1 22 ? 1.646 11.976 5.980 1.00 0.00 22 ARG A CA 14
ATOM 22657 C C . ARG A 1 22 ? 0.713 11.378 7.035 1.00 0.00 22 ARG A C 14
ATOM 22658 O O . ARG A 1 22 ? -0.466 11.151 6.768 1.00 0.00 22 ARG A O 14
ATOM 22679 N N . GLU A 1 23 ? 1.276 11.140 8.210 1.00 0.00 23 GLU A N 14
ATOM 22680 C CA . GLU A 1 23 ? 0.509 10.573 9.306 1.00 0.00 23 GLU A CA 14
ATOM 22681 C C . GLU A 1 23 ? -0.895 11.180 9.342 1.00 0.00 23 GLU A C 14
ATOM 22682 O O . GLU A 1 23 ? -1.047 12.395 9.460 1.00 0.00 23 GLU A O 14
ATOM 22694 N N . GLY A 1 24 ? -1.886 10.307 9.238 1.00 0.00 24 GLY A N 14
ATOM 22695 C CA . GLY A 1 24 ? -3.272 10.742 9.256 1.00 0.00 24 GLY A CA 14
ATOM 22696 C C . GLY A 1 24 ? -3.899 10.634 7.865 1.00 0.00 24 GLY A C 14
ATOM 22697 O O . GLY A 1 24 ? -5.048 11.025 7.666 1.00 0.00 24 GLY A O 14
ATOM 22701 N N . ASP A 1 25 ? -3.116 10.102 6.937 1.00 0.00 25 ASP A N 14
ATOM 22702 C CA . ASP A 1 25 ? -3.581 9.938 5.570 1.00 0.00 25 ASP A CA 14
ATOM 22703 C C . ASP A 1 25 ? -3.953 8.473 5.335 1.00 0.00 25 ASP A C 14
ATOM 22704 O O . ASP A 1 25 ? -3.431 7.581 6.002 1.00 0.00 25 ASP A O 14
ATOM 22713 N N . ALA A 1 26 ? -4.853 8.270 4.384 1.00 0.00 26 ALA A N 14
ATOM 22714 C CA . ALA A 1 26 ? -5.302 6.928 4.053 1.00 0.00 26 ALA A CA 14
ATOM 22715 C C . ALA A 1 26 ? -5.718 6.883 2.581 1.00 0.00 26 ALA A C 14
ATOM 22716 O O . ALA A 1 26 ? -6.246 7.860 2.052 1.00 0.00 26 ALA A O 14
ATOM 22723 N N . LEU A 1 27 ? -5.463 5.740 1.962 1.00 0.00 27 LEU A N 14
ATOM 22724 C CA . LEU A 1 27 ? -5.804 5.555 0.562 1.00 0.00 27 LEU A CA 14
ATOM 22725 C C . LEU A 1 27 ? -6.566 4.238 0.396 1.00 0.00 27 LEU A C 14
ATOM 22726 O O . LEU A 1 27 ? -6.703 3.472 1.349 1.00 0.00 27 LEU A O 14
ATOM 22742 N N . ASP A 1 28 ? -7.041 4.015 -0.820 1.00 0.00 28 ASP A N 14
ATOM 22743 C CA . ASP A 1 28 ? -7.785 2.804 -1.122 1.00 0.00 28 ASP A CA 14
ATOM 22744 C C . ASP A 1 28 ? -7.539 2.410 -2.580 1.00 0.00 28 ASP A C 14
ATOM 22745 O O . ASP A 1 28 ? -7.446 3.272 -3.453 1.00 0.00 28 ASP A O 14
ATOM 22754 N N . TYR A 1 29 ? -7.440 1.107 -2.799 1.00 0.00 29 TYR A N 14
ATOM 22755 C CA . TYR A 1 29 ? -7.207 0.589 -4.136 1.00 0.00 29 TYR A CA 14
ATOM 22756 C C . TYR A 1 29 ? -7.915 -0.753 -4.335 1.00 0.00 29 TYR A C 14
ATOM 22757 O O . TYR A 1 29 ? -8.125 -1.496 -3.378 1.00 0.00 29 TYR A O 14
ATOM 22775 N N . LYS A 1 30 ? -8.263 -1.023 -5.585 1.00 0.00 30 LYS A N 14
ATOM 22776 C CA . LYS A 1 30 ? -8.943 -2.262 -5.922 1.00 0.00 30 LYS A CA 14
ATOM 22777 C C . LYS A 1 30 ? -7.929 -3.408 -5.930 1.00 0.00 30 LYS A C 14
ATOM 22778 O O . LYS A 1 30 ? -6.722 -3.174 -5.962 1.00 0.00 30 LYS A O 14
ATOM 22797 N N . PRO A 1 31 ? -8.472 -4.655 -5.900 1.00 0.00 31 PRO A N 14
ATOM 22798 C CA . PRO A 1 31 ? -7.628 -5.838 -5.904 1.00 0.00 31 PRO A CA 14
ATOM 22799 C C . PRO A 1 31 ? -7.042 -6.089 -7.295 1.00 0.00 31 PRO A C 14
ATOM 22800 O O . PRO A 1 31 ? -7.772 -6.117 -8.284 1.00 0.00 31 PRO A O 14
ATOM 22811 N N . GLY A 1 32 ? -5.729 -6.266 -7.325 1.00 0.00 32 GLY A N 14
ATOM 22812 C CA . GLY A 1 32 ? -5.036 -6.514 -8.578 1.00 0.00 32 GLY A CA 14
ATOM 22813 C C . GLY A 1 32 ? -4.427 -5.224 -9.132 1.00 0.00 32 GLY A C 14
ATOM 22814 O O . GLY A 1 32 ? -4.057 -5.161 -10.303 1.00 0.00 32 GLY A O 14
ATOM 22818 N N . SER A 1 33 ? -4.339 -4.228 -8.263 1.00 0.00 33 SER A N 14
ATOM 22819 C CA . SER A 1 33 ? -3.781 -2.944 -8.650 1.00 0.00 33 SER A CA 14
ATOM 22820 C C . SER A 1 33 ? -2.478 -2.689 -7.889 1.00 0.00 33 SER A C 14
ATOM 22821 O O . SER A 1 33 ? -2.488 -2.528 -6.670 1.00 0.00 33 SER A O 14
ATOM 22829 N N . THR A 1 34 ? -1.387 -2.661 -8.641 1.00 0.00 34 THR A N 14
ATOM 22830 C CA . THR A 1 34 ? -0.079 -2.429 -8.052 1.00 0.00 34 THR A CA 14
ATOM 22831 C C . THR A 1 34 ? 0.018 -1.000 -7.516 1.00 0.00 34 THR A C 14
ATOM 22832 O O . THR A 1 34 ? -0.172 -0.039 -8.260 1.00 0.00 34 THR A O 14
ATOM 22843 N N . ILE A 1 35 ? 0.315 -0.904 -6.228 1.00 0.00 35 ILE A N 14
ATOM 22844 C CA . ILE A 1 35 ? 0.440 0.392 -5.584 1.00 0.00 35 ILE A CA 14
ATOM 22845 C C . ILE A 1 35 ? 1.914 0.664 -5.275 1.00 0.00 35 ILE A C 14
ATOM 22846 O O . ILE A 1 35 ? 2.424 0.238 -4.240 1.00 0.00 35 ILE A O 14
ATOM 22862 N N . ARG A 1 36 ? 2.557 1.371 -6.193 1.00 0.00 36 ARG A N 14
ATOM 22863 C CA . ARG A 1 36 ? 3.962 1.704 -6.033 1.00 0.00 36 ARG A CA 14
ATOM 22864 C C . ARG A 1 36 ? 4.127 2.832 -5.012 1.00 0.00 36 ARG A C 14
ATOM 22865 O O . ARG A 1 36 ? 3.622 3.936 -5.215 1.00 0.00 36 ARG A O 14
ATOM 22886 N N . VAL A 1 37 ? 4.835 2.517 -3.938 1.00 0.00 37 VAL A N 14
ATOM 22887 C CA . VAL A 1 37 ? 5.072 3.491 -2.886 1.00 0.00 37 VAL A CA 14
ATOM 22888 C C . VAL A 1 37 ? 6.530 3.952 -2.943 1.00 0.00 37 VAL A C 14
ATOM 22889 O O . VAL A 1 37 ? 7.446 3.150 -2.767 1.00 0.00 37 VAL A O 14
ATOM 22902 N N . GLY A 1 38 ? 6.699 5.243 -3.190 1.00 0.00 38 GLY A N 14
ATOM 22903 C CA . GLY A 1 38 ? 8.030 5.820 -3.272 1.00 0.00 38 GLY A CA 14
ATOM 22904 C C . GLY A 1 38 ? 8.079 7.186 -2.585 1.00 0.00 38 GLY A C 14
ATOM 22905 O O . GLY A 1 38 ? 7.285 7.461 -1.686 1.00 0.00 38 GLY A O 14
ATOM 22909 N N . ARG A 1 39 ? 9.019 8.005 -3.032 1.00 0.00 39 ARG A N 14
ATOM 22910 C CA . ARG A 1 39 ? 9.182 9.336 -2.471 1.00 0.00 39 ARG A CA 14
ATOM 22911 C C . ARG A 1 39 ? 8.636 10.389 -3.437 1.00 0.00 39 ARG A C 14
ATOM 22912 O O . ARG A 1 39 ? 8.184 11.451 -3.012 1.00 0.00 39 ARG A O 14
ATOM 22933 N N . ILE A 1 40 ? 8.695 10.059 -4.719 1.00 0.00 40 ILE A N 14
ATOM 22934 C CA . ILE A 1 40 ? 8.212 10.963 -5.748 1.00 0.00 40 ILE A CA 14
ATOM 22935 C C . ILE A 1 40 ? 6.890 10.434 -6.306 1.00 0.00 40 ILE A C 14
ATOM 22936 O O . ILE A 1 40 ? 6.753 9.238 -6.559 1.00 0.00 40 ILE A O 14
ATOM 22952 N N . VAL A 1 41 ? 5.950 11.351 -6.483 1.00 0.00 41 VAL A N 14
ATOM 22953 C CA . VAL A 1 41 ? 4.643 10.992 -7.007 1.00 0.00 41 VAL A CA 14
ATOM 22954 C C . VAL A 1 41 ? 4.794 10.496 -8.446 1.00 0.00 41 VAL A C 14
ATOM 22955 O O . VAL A 1 41 ? 4.087 9.583 -8.870 1.00 0.00 41 VAL A O 14
ATOM 22968 N N . ARG A 1 42 ? 5.720 11.120 -9.159 1.00 0.00 42 ARG A N 14
ATOM 22969 C CA . ARG A 1 42 ? 5.973 10.753 -10.542 1.00 0.00 42 ARG A CA 14
ATOM 22970 C C . ARG A 1 42 ? 6.661 9.388 -10.613 1.00 0.00 42 ARG A C 14
ATOM 22971 O O . ARG A 1 42 ? 7.824 9.256 -10.235 1.00 0.00 42 ARG A O 14
ATOM 22992 N N . GLY A 1 43 ? 5.913 8.408 -11.098 1.00 0.00 43 GLY A N 14
ATOM 22993 C CA . GLY A 1 43 ? 6.437 7.059 -11.223 1.00 0.00 43 GLY A CA 14
ATOM 22994 C C . GLY A 1 43 ? 5.708 6.099 -10.280 1.00 0.00 43 GLY A C 14
ATOM 22995 O O . GLY A 1 43 ? 5.222 5.053 -10.708 1.00 0.00 43 GLY A O 14
ATOM 22999 N N . ASN A 1 44 ? 5.656 6.489 -9.015 1.00 0.00 44 ASN A N 14
ATOM 23000 C CA . ASN A 1 44 ? 4.994 5.676 -8.008 1.00 0.00 44 ASN A CA 14
ATOM 23001 C C . ASN A 1 44 ? 3.629 6.286 -7.683 1.00 0.00 44 ASN A C 14
ATOM 23002 O O . ASN A 1 44 ? 3.439 7.494 -7.811 1.00 0.00 44 ASN A O 14
ATOM 23013 N N . GLU A 1 45 ? 2.715 5.421 -7.268 1.00 0.00 45 GLU A N 14
ATOM 23014 C CA . GLU A 1 45 ? 1.373 5.860 -6.923 1.00 0.00 45 GLU A CA 14
ATOM 23015 C C . GLU A 1 45 ? 1.409 6.750 -5.679 1.00 0.00 45 GLU A C 14
ATOM 23016 O O . GLU A 1 45 ? 1.050 7.925 -5.742 1.00 0.00 45 GLU A O 14
ATOM 23028 N N . ILE A 1 46 ? 1.844 6.156 -4.578 1.00 0.00 46 ILE A N 14
ATOM 23029 C CA . ILE A 1 46 ? 1.931 6.881 -3.321 1.00 0.00 46 ILE A CA 14
ATOM 23030 C C . ILE A 1 46 ? 3.344 7.445 -3.160 1.00 0.00 46 ILE A C 14
ATOM 23031 O O . ILE A 1 46 ? 4.325 6.764 -3.453 1.00 0.00 46 ILE A O 14
ATOM 23047 N N . ALA A 1 47 ? 3.402 8.684 -2.694 1.00 0.00 47 ALA A N 14
ATOM 23048 C CA . ALA A 1 47 ? 4.679 9.347 -2.490 1.00 0.00 47 ALA A CA 14
ATOM 23049 C C . ALA A 1 47 ? 4.664 10.069 -1.141 1.00 0.00 47 ALA A C 14
ATOM 23050 O O . ALA A 1 47 ? 3.655 10.662 -0.761 1.00 0.00 47 ALA A O 14
ATOM 23057 N N . ILE A 1 48 ? 5.794 9.994 -0.453 1.00 0.00 48 ILE A N 14
ATOM 23058 C CA . ILE A 1 48 ? 5.923 10.632 0.846 1.00 0.00 48 ILE A CA 14
ATOM 23059 C C . ILE A 1 48 ? 7.175 11.512 0.854 1.00 0.00 48 ILE A C 14
ATOM 23060 O O . ILE A 1 48 ? 8.275 11.035 0.578 1.00 0.00 48 ILE A O 14
ATOM 23076 N N . LYS A 1 49 ? 6.967 12.780 1.175 1.00 0.00 49 LYS A N 14
ATOM 23077 C CA . LYS A 1 49 ? 8.065 13.730 1.223 1.00 0.00 49 LYS A CA 14
ATOM 23078 C C . LYS A 1 49 ? 8.889 13.486 2.489 1.00 0.00 49 LYS A C 14
ATOM 23079 O O . LYS A 1 49 ? 8.925 14.330 3.383 1.00 0.00 49 LYS A O 14
ATOM 23098 N N . ASP A 1 50 ? 9.532 12.328 2.524 1.00 0.00 50 ASP A N 14
ATOM 23099 C CA . ASP A 1 50 ? 10.353 11.962 3.665 1.00 0.00 50 ASP A CA 14
ATOM 23100 C C . ASP A 1 50 ? 11.709 11.454 3.170 1.00 0.00 50 ASP A C 14
ATOM 23101 O O . ASP A 1 50 ? 11.796 10.373 2.589 1.00 0.00 50 ASP A O 14
ATOM 23110 N N . ALA A 1 51 ? 12.733 12.257 3.417 1.00 0.00 51 ALA A N 14
ATOM 23111 C CA . ALA A 1 51 ? 14.080 11.902 3.004 1.00 0.00 51 ALA A CA 14
ATOM 23112 C C . ALA A 1 51 ? 14.309 10.410 3.253 1.00 0.00 51 ALA A C 14
ATOM 23113 O O . ALA A 1 51 ? 15.079 9.769 2.540 1.00 0.00 51 ALA A O 14
ATOM 23120 N N . GLY A 1 52 ? 13.626 9.901 4.268 1.00 0.00 52 GLY A N 14
ATOM 23121 C CA . GLY A 1 52 ? 13.745 8.497 4.621 1.00 0.00 52 GLY A CA 14
ATOM 23122 C C . GLY A 1 52 ? 13.405 7.601 3.428 1.00 0.00 52 GLY A C 14
ATOM 23123 O O . GLY A 1 52 ? 14.126 6.648 3.137 1.00 0.00 52 GLY A O 14
ATOM 23127 N N . ILE A 1 53 ? 12.306 7.939 2.769 1.00 0.00 53 ILE A N 14
ATOM 23128 C CA . ILE A 1 53 ? 11.862 7.178 1.614 1.00 0.00 53 ILE A CA 14
ATOM 23129 C C . ILE A 1 53 ? 12.660 7.612 0.384 1.00 0.00 53 ILE A C 14
ATOM 23130 O O . ILE A 1 53 ? 13.356 8.626 0.417 1.00 0.00 53 ILE A O 14
ATOM 23146 N N . SER A 1 54 ? 12.534 6.824 -0.673 1.00 0.00 54 SER A N 14
ATOM 23147 C CA . SER A 1 54 ? 13.235 7.115 -1.912 1.00 0.00 54 SER A CA 14
ATOM 23148 C C . SER A 1 54 ? 12.294 6.925 -3.103 1.00 0.00 54 SER A C 14
ATOM 23149 O O . SER A 1 54 ? 11.175 6.440 -2.944 1.00 0.00 54 SER A O 14
ATOM 23157 N N . THR A 1 55 ? 12.782 7.317 -4.271 1.00 0.00 55 THR A N 14
ATOM 23158 C CA . THR A 1 55 ? 11.998 7.197 -5.488 1.00 0.00 55 THR A CA 14
ATOM 23159 C C . THR A 1 55 ? 11.915 5.733 -5.926 1.00 0.00 55 THR A C 14
ATOM 23160 O O . THR A 1 55 ? 12.904 5.159 -6.379 1.00 0.00 55 THR A O 14
ATOM 23171 N N . LYS A 1 56 ? 10.725 5.170 -5.775 1.00 0.00 56 LYS A N 14
ATOM 23172 C CA . LYS A 1 56 ? 10.499 3.785 -6.149 1.00 0.00 56 LYS A CA 14
ATOM 23173 C C . LYS A 1 56 ? 11.027 2.870 -5.042 1.00 0.00 56 LYS A C 14
ATOM 23174 O O . LYS A 1 56 ? 11.431 1.738 -5.307 1.00 0.00 56 LYS A O 14
ATOM 23193 N N . HIS A 1 57 ? 11.007 3.394 -3.825 1.00 0.00 57 HIS A N 14
ATOM 23194 C CA . HIS A 1 57 ? 11.479 2.639 -2.677 1.00 0.00 57 HIS A CA 14
ATOM 23195 C C . HIS A 1 57 ? 11.047 1.177 -2.812 1.00 0.00 57 HIS A C 14
ATOM 23196 O O . HIS A 1 57 ? 11.884 0.276 -2.810 1.00 0.00 57 HIS A O 14
ATOM 23210 N N . LEU A 1 58 ? 9.741 0.988 -2.925 1.00 0.00 58 LEU A N 14
ATOM 23211 C CA . LEU A 1 58 ? 9.187 -0.349 -3.061 1.00 0.00 58 LEU A CA 14
ATOM 23212 C C . LEU A 1 58 ? 7.880 -0.278 -3.852 1.00 0.00 58 LEU A C 14
ATOM 23213 O O . LEU A 1 58 ? 7.381 0.810 -4.136 1.00 0.00 58 LEU A O 14
ATOM 23229 N N . ARG A 1 59 ? 7.364 -1.451 -4.188 1.00 0.00 59 ARG A N 14
ATOM 23230 C CA . ARG A 1 59 ? 6.124 -1.535 -4.941 1.00 0.00 59 ARG A CA 14
ATOM 23231 C C . ARG A 1 59 ? 5.196 -2.582 -4.321 1.00 0.00 59 ARG A C 14
ATOM 23232 O O . ARG A 1 59 ? 5.626 -3.691 -4.010 1.00 0.00 59 ARG A O 14
ATOM 23253 N N . ILE A 1 60 ? 3.940 -2.192 -4.161 1.00 0.00 60 ILE A N 14
ATOM 23254 C CA . ILE A 1 60 ? 2.948 -3.082 -3.584 1.00 0.00 60 ILE A CA 14
ATOM 23255 C C . ILE A 1 60 ? 2.086 -3.672 -4.703 1.00 0.00 60 ILE A C 14
ATOM 23256 O O . ILE A 1 60 ? 1.679 -2.959 -5.618 1.00 0.00 60 ILE A O 14
ATOM 23272 N N . GLU A 1 61 ? 1.834 -4.968 -4.592 1.00 0.00 61 GLU A N 14
ATOM 23273 C CA . GLU A 1 61 ? 1.029 -5.661 -5.582 1.00 0.00 61 GLU A CA 14
ATOM 23274 C C . GLU A 1 61 ? 0.199 -6.761 -4.917 1.00 0.00 61 GLU A C 14
ATOM 23275 O O . GLU A 1 61 ? 0.362 -7.033 -3.728 1.00 0.00 61 GLU A O 14
ATOM 23287 N N . SER A 1 62 ? -0.672 -7.364 -5.712 1.00 0.00 62 SER A N 14
ATOM 23288 C CA . SER A 1 62 ? -1.527 -8.428 -5.214 1.00 0.00 62 SER A CA 14
ATOM 23289 C C . SER A 1 62 ? -1.308 -9.702 -6.033 1.00 0.00 62 SER A C 14
ATOM 23290 O O . SER A 1 62 ? -1.223 -9.649 -7.259 1.00 0.00 62 SER A O 14
ATOM 23298 N N . ASP A 1 63 ? -1.222 -10.817 -5.322 1.00 0.00 63 ASP A N 14
ATOM 23299 C CA . ASP A 1 63 ? -1.014 -12.102 -5.968 1.00 0.00 63 ASP A CA 14
ATOM 23300 C C . ASP A 1 63 ? -2.342 -12.860 -6.025 1.00 0.00 63 ASP A C 14
ATOM 23301 O O . ASP A 1 63 ? -3.408 -12.249 -6.066 1.00 0.00 63 ASP A O 14
ATOM 23310 N N . SER A 1 64 ? -2.233 -14.181 -6.024 1.00 0.00 64 SER A N 14
ATOM 23311 C CA . SER A 1 64 ? -3.411 -15.029 -6.075 1.00 0.00 64 SER A CA 14
ATOM 23312 C C . SER A 1 64 ? -4.438 -14.561 -5.041 1.00 0.00 64 SER A C 14
ATOM 23313 O O . SER A 1 64 ? -4.396 -14.982 -3.886 1.00 0.00 64 SER A O 14
ATOM 23321 N N . GLY A 1 65 ? -5.334 -13.697 -5.494 1.00 0.00 65 GLY A N 14
ATOM 23322 C CA . GLY A 1 65 ? -6.370 -13.168 -4.622 1.00 0.00 65 GLY A CA 14
ATOM 23323 C C . GLY A 1 65 ? -5.805 -12.836 -3.239 1.00 0.00 65 GLY A C 14
ATOM 23324 O O . GLY A 1 65 ? -6.391 -13.204 -2.221 1.00 0.00 65 GLY A O 14
ATOM 23328 N N . ASN A 1 66 ? -4.675 -12.145 -3.246 1.00 0.00 66 ASN A N 14
ATOM 23329 C CA . ASN A 1 66 ? -4.025 -11.760 -2.005 1.00 0.00 66 ASN A CA 14
ATOM 23330 C C . ASN A 1 66 ? -3.129 -10.546 -2.258 1.00 0.00 66 ASN A C 14
ATOM 23331 O O . ASN A 1 66 ? -2.837 -10.215 -3.406 1.00 0.00 66 ASN A O 14
ATOM 23342 N N . TRP A 1 67 ? -2.718 -9.916 -1.168 1.00 0.00 67 TRP A N 14
ATOM 23343 C CA . TRP A 1 67 ? -1.862 -8.746 -1.258 1.00 0.00 67 TRP A CA 14
ATOM 23344 C C . TRP A 1 67 ? -0.465 -9.145 -0.777 1.00 0.00 67 TRP A C 14
ATOM 23345 O O . TRP A 1 67 ? -0.327 -9.935 0.155 1.00 0.00 67 TRP A O 14
ATOM 23366 N N . VAL A 1 68 ? 0.536 -8.579 -1.436 1.00 0.00 68 VAL A N 14
ATOM 23367 C CA . VAL A 1 68 ? 1.918 -8.866 -1.088 1.00 0.00 68 VAL A CA 14
ATOM 23368 C C . VAL A 1 68 ? 2.751 -7.592 -1.236 1.00 0.00 68 VAL A C 14
ATOM 23369 O O . VAL A 1 68 ? 2.392 -6.696 -1.999 1.00 0.00 68 VAL A O 14
ATOM 23382 N N . ILE A 1 69 ? 3.849 -7.551 -0.495 1.00 0.00 69 ILE A N 14
ATOM 23383 C CA . ILE A 1 69 ? 4.737 -6.401 -0.535 1.00 0.00 69 ILE A CA 14
ATOM 23384 C C . ILE A 1 69 ? 6.145 -6.863 -0.913 1.00 0.00 69 ILE A C 14
ATOM 23385 O O . ILE A 1 69 ? 6.551 -7.973 -0.571 1.00 0.00 69 ILE A O 14
ATOM 23401 N N . GLN A 1 70 ? 6.852 -5.988 -1.614 1.00 0.00 70 GLN A N 14
ATOM 23402 C CA . GLN A 1 70 ? 8.207 -6.293 -2.042 1.00 0.00 70 GLN A CA 14
ATOM 23403 C C . GLN A 1 70 ? 9.091 -5.050 -1.927 1.00 0.00 70 GLN A C 14
ATOM 23404 O O . GLN A 1 70 ? 8.760 -3.995 -2.467 1.00 0.00 70 GLN A O 14
ATOM 23418 N N . ASP A 1 71 ? 10.200 -5.215 -1.221 1.00 0.00 71 ASP A N 14
ATOM 23419 C CA . ASP A 1 71 ? 11.135 -4.119 -1.028 1.00 0.00 71 ASP A CA 14
ATOM 23420 C C . ASP A 1 71 ? 12.108 -4.072 -2.208 1.00 0.00 71 ASP A C 14
ATOM 23421 O O . ASP A 1 71 ? 12.941 -4.963 -2.367 1.00 0.00 71 ASP A O 14
ATOM 23430 N N . LEU A 1 72 ? 11.971 -3.022 -3.005 1.00 0.00 72 LEU A N 14
ATOM 23431 C CA . LEU A 1 72 ? 12.828 -2.847 -4.165 1.00 0.00 72 LEU A CA 14
ATOM 23432 C C . LEU A 1 72 ? 14.227 -2.433 -3.703 1.00 0.00 72 LEU A C 14
ATOM 23433 O O . LEU A 1 72 ? 14.729 -1.381 -4.098 1.00 0.00 72 LEU A O 14
ATOM 23449 N N . GLY A 1 73 ? 14.816 -3.281 -2.873 1.00 0.00 73 GLY A N 14
ATOM 23450 C CA . GLY A 1 73 ? 16.147 -3.016 -2.353 1.00 0.00 73 GLY A CA 14
ATOM 23451 C C . GLY A 1 73 ? 16.363 -1.517 -2.138 1.00 0.00 73 GLY A C 14
ATOM 23452 O O . GLY A 1 73 ? 17.405 -0.977 -2.506 1.00 0.00 73 GLY A O 14
ATOM 23456 N N . SER A 1 74 ? 15.361 -0.887 -1.542 1.00 0.00 74 SER A N 14
ATOM 23457 C CA . SER A 1 74 ? 15.429 0.540 -1.273 1.00 0.00 74 SER A CA 14
ATOM 23458 C C . SER A 1 74 ? 16.649 0.851 -0.405 1.00 0.00 74 SER A C 14
ATOM 23459 O O . SER A 1 74 ? 17.072 0.021 0.399 1.00 0.00 74 SER A O 14
ATOM 23467 N N . SER A 1 75 ? 17.181 2.050 -0.596 1.00 0.00 75 SER A N 14
ATOM 23468 C CA . SER A 1 75 ? 18.345 2.481 0.160 1.00 0.00 75 SER A CA 14
ATOM 23469 C C . SER A 1 75 ? 17.968 2.688 1.628 1.00 0.00 75 SER A C 14
ATOM 23470 O O . SER A 1 75 ? 17.846 3.823 2.087 1.00 0.00 75 SER A O 14
ATOM 23478 N N . ASN A 1 76 ? 17.795 1.574 2.324 1.00 0.00 76 ASN A N 14
ATOM 23479 C CA . ASN A 1 76 ? 17.435 1.619 3.731 1.00 0.00 76 ASN A CA 14
ATOM 23480 C C . ASN A 1 76 ? 16.838 0.272 4.143 1.00 0.00 76 ASN A C 14
ATOM 23481 O O . ASN A 1 76 ? 17.435 -0.460 4.931 1.00 0.00 76 ASN A O 14
ATOM 23492 N N . GLY A 1 77 ? 15.668 -0.014 3.592 1.00 0.00 77 GLY A N 14
ATOM 23493 C CA . GLY A 1 77 ? 14.984 -1.260 3.893 1.00 0.00 77 GLY A CA 14
ATOM 23494 C C . GLY A 1 77 ? 13.562 -0.998 4.394 1.00 0.00 77 GLY A C 14
ATOM 23495 O O . GLY A 1 77 ? 13.266 0.085 4.896 1.00 0.00 77 GLY A O 14
ATOM 23499 N N . THR A 1 78 ? 12.719 -2.009 4.239 1.00 0.00 78 THR A N 14
ATOM 23500 C CA . THR A 1 78 ? 11.335 -1.901 4.670 1.00 0.00 78 THR A CA 14
ATOM 23501 C C . THR A 1 78 ? 11.080 -2.806 5.876 1.00 0.00 78 THR A C 14
ATOM 23502 O O . THR A 1 78 ? 11.639 -3.898 5.967 1.00 0.00 78 THR A O 14
ATOM 23513 N N . LEU A 1 79 ? 10.235 -2.319 6.773 1.00 0.00 79 LEU A N 14
ATOM 23514 C CA . LEU A 1 79 ? 9.898 -3.071 7.970 1.00 0.00 79 LEU A CA 14
ATOM 23515 C C . LEU A 1 79 ? 8.410 -3.424 7.944 1.00 0.00 79 LEU A C 14
ATOM 23516 O O . LEU A 1 79 ? 7.593 -2.648 7.450 1.00 0.00 79 LEU A O 14
ATOM 23532 N N . LEU A 1 80 ? 8.103 -4.595 8.482 1.00 0.00 80 LEU A N 14
ATOM 23533 C CA . LEU A 1 80 ? 6.727 -5.061 8.526 1.00 0.00 80 LEU A CA 14
ATOM 23534 C C . LEU A 1 80 ? 6.371 -5.448 9.963 1.00 0.00 80 LEU A C 14
ATOM 23535 O O . LEU A 1 80 ? 6.783 -6.501 10.446 1.00 0.00 80 LEU A O 14
ATOM 23551 N N . ASN A 1 81 ? 5.609 -4.575 10.605 1.00 0.00 81 ASN A N 14
ATOM 23552 C CA . ASN A 1 81 ? 5.192 -4.812 11.977 1.00 0.00 81 ASN A CA 14
ATOM 23553 C C . ASN A 1 81 ? 6.411 -4.729 12.897 1.00 0.00 81 ASN A C 14
ATOM 23554 O O . ASN A 1 81 ? 6.519 -3.812 13.710 1.00 0.00 81 ASN A O 14
ATOM 23565 N N . SER A 1 82 ? 7.299 -5.700 12.739 1.00 0.00 82 SER A N 14
ATOM 23566 C CA . SER A 1 82 ? 8.507 -5.748 13.546 1.00 0.00 82 SER A CA 14
ATOM 23567 C C . SER A 1 82 ? 9.511 -6.722 12.927 1.00 0.00 82 SER A C 14
ATOM 23568 O O . SER A 1 82 ? 10.127 -7.518 13.635 1.00 0.00 82 SER A O 14
ATOM 23576 N N . ASN A 1 83 ? 9.645 -6.629 11.612 1.00 0.00 83 ASN A N 14
ATOM 23577 C CA . ASN A 1 83 ? 10.564 -7.492 10.890 1.00 0.00 83 ASN A CA 14
ATOM 23578 C C . ASN A 1 83 ? 10.962 -6.820 9.575 1.00 0.00 83 ASN A C 14
ATOM 23579 O O . ASN A 1 83 ? 10.109 -6.299 8.857 1.00 0.00 83 ASN A O 14
ATOM 23590 N N . ALA A 1 84 ? 12.257 -6.852 9.298 1.00 0.00 84 ALA A N 14
ATOM 23591 C CA . ALA A 1 84 ? 12.778 -6.252 8.082 1.00 0.00 84 ALA A CA 14
ATOM 23592 C C . ALA A 1 84 ? 12.479 -7.172 6.896 1.00 0.00 84 ALA A C 14
ATOM 23593 O O . ALA A 1 84 ? 12.877 -8.336 6.893 1.00 0.00 84 ALA A O 14
ATOM 23600 N N . LEU A 1 85 ? 11.781 -6.614 5.918 1.00 0.00 85 LEU A N 14
ATOM 23601 C CA . LEU A 1 85 ? 11.424 -7.370 4.729 1.00 0.00 85 LEU A CA 14
ATOM 23602 C C . LEU A 1 85 ? 12.687 -7.662 3.917 1.00 0.00 85 LEU A C 14
ATOM 23603 O O . LEU A 1 85 ? 13.777 -7.217 4.276 1.00 0.00 85 LEU A O 14
ATOM 23619 N N . ASP A 1 86 ? 12.500 -8.407 2.838 1.00 0.00 86 ASP A N 14
ATOM 23620 C CA . ASP A 1 86 ? 13.611 -8.764 1.973 1.00 0.00 86 ASP A CA 14
ATOM 23621 C C . ASP A 1 86 ? 13.257 -8.415 0.526 1.00 0.00 86 ASP A C 14
ATOM 23622 O O . ASP A 1 86 ? 12.094 -8.491 0.132 1.00 0.00 86 ASP A O 14
ATOM 23631 N N . PRO A 1 87 ? 14.308 -8.030 -0.246 1.00 0.00 87 PRO A N 14
ATOM 23632 C CA . PRO A 1 87 ? 14.120 -7.668 -1.641 1.00 0.00 87 PRO A CA 14
ATOM 23633 C C . PRO A 1 87 ? 13.898 -8.912 -2.504 1.00 0.00 87 PRO A C 14
ATOM 23634 O O . PRO A 1 87 ? 13.134 -8.875 -3.467 1.00 0.00 87 PRO A O 14
ATOM 23645 N N . GLU A 1 88 ? 14.579 -9.984 -2.128 1.00 0.00 88 GLU A N 14
ATOM 23646 C CA . GLU A 1 88 ? 14.465 -11.237 -2.855 1.00 0.00 88 GLU A CA 14
ATOM 23647 C C . GLU A 1 88 ? 13.361 -12.104 -2.249 1.00 0.00 88 GLU A C 14
ATOM 23648 O O . GLU A 1 88 ? 13.371 -13.325 -2.402 1.00 0.00 88 GLU A O 14
ATOM 23660 N N . THR A 1 89 ? 12.434 -11.440 -1.574 1.00 0.00 89 THR A N 14
ATOM 23661 C CA . THR A 1 89 ? 11.324 -12.135 -0.944 1.00 0.00 89 THR A CA 14
ATOM 23662 C C . THR A 1 89 ? 10.112 -11.209 -0.828 1.00 0.00 89 THR A C 14
ATOM 23663 O O . THR A 1 89 ? 10.257 -10.027 -0.523 1.00 0.00 89 THR A O 14
ATOM 23674 N N . SER A 1 90 ? 8.944 -11.783 -1.077 1.00 0.00 90 SER A N 14
ATOM 23675 C CA . SER A 1 90 ? 7.707 -11.024 -1.003 1.00 0.00 90 SER A CA 14
ATOM 23676 C C . SER A 1 90 ? 6.767 -11.652 0.028 1.00 0.00 90 SER A C 14
ATOM 23677 O O . SER A 1 90 ? 6.459 -12.840 -0.051 1.00 0.00 90 SER A O 14
ATOM 23685 N N . VAL A 1 91 ? 6.338 -10.826 0.971 1.00 0.00 91 VAL A N 14
ATOM 23686 C CA . VAL A 1 91 ? 5.440 -11.286 2.016 1.00 0.00 91 VAL A CA 14
ATOM 23687 C C . VAL A 1 91 ? 4.012 -10.848 1.685 1.00 0.00 91 VAL A C 14
ATOM 23688 O O . VAL A 1 91 ? 3.806 -9.803 1.070 1.00 0.00 91 VAL A O 14
ATOM 23701 N N . ASN A 1 92 ? 3.062 -11.669 2.109 1.00 0.00 92 ASN A N 14
ATOM 23702 C CA . ASN A 1 92 ? 1.659 -11.380 1.865 1.00 0.00 92 ASN A CA 14
ATOM 23703 C C . ASN A 1 92 ? 1.141 -10.438 2.954 1.00 0.00 92 ASN A C 14
ATOM 23704 O O . ASN A 1 92 ? 1.062 -10.817 4.121 1.00 0.00 92 ASN A O 14
ATOM 23715 N N . LEU A 1 93 ? 0.800 -9.229 2.533 1.00 0.00 93 LEU A N 14
ATOM 23716 C CA . LEU A 1 93 ? 0.291 -8.230 3.457 1.00 0.00 93 LEU A CA 14
ATOM 23717 C C . LEU A 1 93 ? -0.830 -8.844 4.298 1.00 0.00 93 LEU A C 14
ATOM 23718 O O . LEU A 1 93 ? -1.366 -9.896 3.952 1.00 0.00 93 LEU A O 14
ATOM 23734 N N . GLY A 1 94 ? -1.152 -8.161 5.387 1.00 0.00 94 GLY A N 14
ATOM 23735 C CA . GLY A 1 94 ? -2.200 -8.626 6.280 1.00 0.00 94 GLY A CA 14
ATOM 23736 C C . GLY A 1 94 ? -3.002 -7.451 6.842 1.00 0.00 94 GLY A C 14
ATOM 23737 O O . GLY A 1 94 ? -2.540 -6.312 6.820 1.00 0.00 94 GLY A O 14
ATOM 23741 N N . ASP A 1 95 ? -4.191 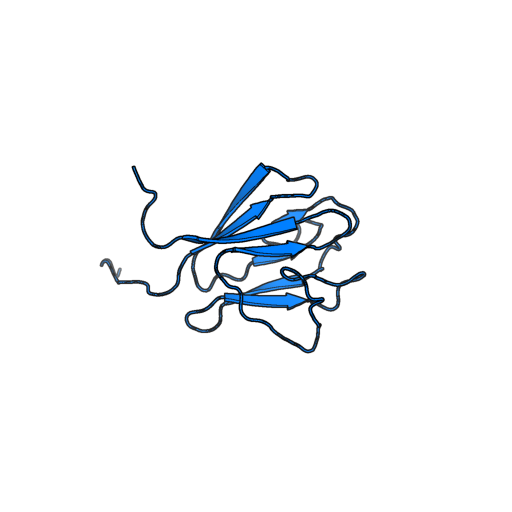-7.769 7.334 1.00 0.00 95 ASP A N 14
ATOM 23742 C CA . ASP A 1 95 ? -5.062 -6.754 7.901 1.00 0.00 95 ASP A CA 14
ATOM 23743 C C . ASP A 1 95 ? -4.523 -6.334 9.270 1.00 0.00 95 ASP A C 14
ATOM 23744 O O . ASP A 1 95 ? -4.734 -7.027 10.264 1.00 0.00 95 ASP A O 14
ATOM 23753 N N . GLY A 1 96 ? -3.838 -5.200 9.278 1.00 0.00 96 GLY A N 14
ATOM 23754 C CA . GLY A 1 96 ? -3.268 -4.678 10.509 1.00 0.00 96 GLY A CA 14
ATOM 23755 C C . GLY A 1 96 ? -1.740 -4.732 10.470 1.00 0.00 96 GLY A C 14
ATOM 23756 O O . GLY A 1 96 ? -1.087 -4.686 11.511 1.00 0.00 96 GLY A O 14
ATOM 23760 N N . ASP A 1 97 ? -1.213 -4.827 9.258 1.00 0.00 97 ASP A N 14
ATOM 23761 C CA . ASP A 1 97 ? 0.226 -4.887 9.070 1.00 0.00 97 ASP A CA 14
ATOM 23762 C C . ASP A 1 97 ? 0.781 -3.465 8.954 1.00 0.00 97 ASP A C 14
ATOM 23763 O O . ASP A 1 97 ? 0.350 -2.695 8.098 1.00 0.00 97 ASP A O 14
ATOM 23772 N N . VAL A 1 98 ? 1.728 -3.161 9.829 1.00 0.00 98 VAL A N 14
ATOM 23773 C CA . VAL A 1 98 ? 2.346 -1.846 9.836 1.00 0.00 98 VAL A CA 14
ATOM 23774 C C . VAL A 1 98 ? 3.624 -1.883 8.997 1.00 0.00 98 VAL A C 14
ATOM 23775 O O . VAL A 1 98 ? 4.517 -2.690 9.253 1.00 0.00 98 VAL A O 14
ATOM 23788 N N . ILE A 1 99 ? 3.672 -1.000 8.010 1.00 0.00 99 ILE A N 14
ATOM 23789 C CA . ILE A 1 99 ? 4.827 -0.922 7.131 1.00 0.00 99 ILE A CA 14
ATOM 23790 C C . ILE A 1 99 ? 5.672 0.294 7.514 1.00 0.00 99 ILE A C 14
ATOM 23791 O O . ILE A 1 99 ? 5.312 1.429 7.203 1.00 0.00 99 ILE A O 14
ATOM 23807 N N . LYS A 1 100 ? 6.781 0.017 8.184 1.00 0.00 100 LYS A N 14
ATOM 23808 C CA . LYS A 1 100 ? 7.681 1.074 8.613 1.00 0.00 100 LYS A CA 14
ATOM 23809 C C . LYS A 1 100 ? 8.790 1.247 7.573 1.00 0.00 100 LYS A C 14
ATOM 23810 O O . LYS A 1 100 ? 9.700 0.423 7.488 1.00 0.00 100 LYS A O 14
ATOM 23829 N N . LEU A 1 101 ? 8.678 2.323 6.808 1.00 0.00 101 LEU A N 14
ATOM 23830 C CA . LEU A 1 101 ? 9.660 2.614 5.778 1.00 0.00 101 LEU A CA 14
ATOM 23831 C C . LEU A 1 101 ? 10.213 4.024 5.991 1.00 0.00 101 LEU A C 14
ATOM 23832 O O . LEU A 1 101 ? 9.629 4.820 6.724 1.00 0.00 101 LEU A O 14
ATOM 23848 N N . GLY A 1 102 ? 11.334 4.291 5.336 1.00 0.00 102 GLY A N 14
ATOM 23849 C CA . GLY A 1 102 ? 11.973 5.591 5.444 1.00 0.00 102 GLY A CA 14
ATOM 23850 C C . GLY A 1 102 ? 12.565 5.796 6.840 1.00 0.00 102 GLY A C 14
ATOM 23851 O O . GLY A 1 102 ? 13.258 4.922 7.358 1.00 0.00 102 GLY A O 14
ATOM 23855 N N . GLU A 1 103 ? 12.271 6.956 7.408 1.00 0.00 103 GLU A N 14
ATOM 23856 C CA . GLU A 1 103 ? 12.766 7.287 8.734 1.00 0.00 103 GLU A CA 14
ATOM 23857 C C . GLU A 1 103 ? 11.719 6.938 9.794 1.00 0.00 103 GLU A C 14
ATOM 23858 O O . GLU A 1 103 ? 11.909 6.009 10.577 1.00 0.00 103 GLU A O 14
ATOM 23870 N N . TYR A 1 104 ? 10.636 7.702 9.784 1.00 0.00 104 TYR A N 14
ATOM 23871 C CA . TYR A 1 104 ? 9.559 7.485 10.735 1.00 0.00 104 TYR A CA 14
ATOM 23872 C C . TYR A 1 104 ? 8.202 7.457 10.029 1.00 0.00 104 TYR A C 14
ATOM 23873 O O . TYR A 1 104 ? 7.272 8.150 10.436 1.00 0.00 104 TYR A O 14
ATOM 23891 N N . THR A 1 105 ? 8.132 6.647 8.982 1.00 0.00 105 THR A N 14
ATOM 23892 C CA . THR A 1 105 ? 6.905 6.519 8.216 1.00 0.00 105 THR A CA 14
ATOM 23893 C C . THR A 1 105 ? 6.332 5.107 8.357 1.00 0.00 105 THR A C 14
ATOM 23894 O O . THR A 1 105 ? 6.960 4.134 7.941 1.00 0.00 105 THR A O 14
ATOM 23905 N N . SER A 1 106 ? 5.147 5.039 8.946 1.00 0.00 106 SER A N 14
ATOM 23906 C CA . SER A 1 106 ? 4.483 3.763 9.147 1.00 0.00 106 SER A CA 14
ATOM 23907 C C . SER A 1 106 ? 3.163 3.732 8.376 1.00 0.00 106 SER A C 14
ATOM 23908 O O . SER A 1 106 ? 2.373 4.672 8.452 1.00 0.00 106 SER A O 14
ATOM 23916 N N . ILE A 1 107 ? 2.963 2.641 7.650 1.00 0.00 107 ILE A N 14
ATOM 23917 C CA . ILE A 1 107 ? 1.751 2.476 6.866 1.00 0.00 107 ILE A CA 14
ATOM 23918 C C . ILE A 1 107 ? 0.995 1.240 7.357 1.00 0.00 107 ILE A C 14
ATOM 23919 O O . ILE A 1 107 ? 1.549 0.143 7.393 1.00 0.00 107 ILE A O 14
ATOM 23935 N N . LEU A 1 108 ? -0.259 1.460 7.724 1.00 0.00 108 LEU A N 14
ATOM 23936 C CA . LEU A 1 108 ? -1.097 0.378 8.212 1.00 0.00 108 LEU A CA 14
ATOM 23937 C C . LEU A 1 108 ? -1.874 -0.227 7.041 1.00 0.00 108 LEU A C 14
ATOM 23938 O O . LEU A 1 108 ? -2.404 0.499 6.202 1.00 0.00 108 LEU A O 14
ATOM 23954 N N . VAL A 1 109 ? -1.916 -1.552 7.022 1.00 0.00 109 VAL A N 14
ATOM 23955 C CA . VAL A 1 109 ? -2.619 -2.263 5.968 1.00 0.00 109 VAL A CA 14
ATOM 23956 C C . VAL A 1 109 ? -3.976 -2.735 6.495 1.00 0.00 109 VAL A C 14
ATOM 23957 O O . VAL A 1 109 ? -4.041 -3.483 7.470 1.00 0.00 109 VAL A O 14
ATOM 23970 N N . ASN A 1 110 ? -5.026 -2.279 5.827 1.00 0.00 110 ASN A N 14
ATOM 23971 C CA . ASN A 1 110 ? -6.377 -2.646 6.216 1.00 0.00 110 ASN A CA 14
ATOM 23972 C C . ASN A 1 110 ? -7.128 -3.177 4.993 1.00 0.00 110 ASN A C 14
ATOM 23973 O O . ASN A 1 110 ? -7.168 -2.523 3.952 1.00 0.00 110 ASN A O 14
ATOM 23984 N N . PHE A 1 111 ? -7.705 -4.358 5.160 1.00 0.00 111 PHE A N 14
ATOM 23985 C CA . PHE A 1 111 ? -8.453 -4.985 4.083 1.00 0.00 111 PHE A CA 14
ATOM 23986 C C . PHE A 1 111 ? -9.923 -4.564 4.120 1.00 0.00 111 PHE A C 14
ATOM 23987 O O . PHE A 1 111 ? -10.669 -4.976 5.007 1.00 0.00 111 PHE A O 14
ATOM 24004 N N . VAL A 1 112 ? -10.297 -3.749 3.145 1.00 0.00 112 VAL A N 14
ATOM 24005 C CA . VAL A 1 112 ? -11.665 -3.268 3.054 1.00 0.00 112 VAL A CA 14
ATOM 24006 C C . VAL A 1 112 ? -12.498 -4.262 2.243 1.00 0.00 112 VAL A C 14
ATOM 24007 O O . VAL A 1 112 ? -12.309 -4.396 1.035 1.00 0.00 112 VAL A O 14
ATOM 24020 N N . SER A 1 113 ? -13.402 -4.935 2.940 1.00 0.00 113 SER A N 14
ATOM 24021 C CA . SER A 1 113 ? -14.265 -5.913 2.300 1.00 0.00 113 SER A CA 14
ATOM 24022 C C . SER A 1 113 ? -15.650 -5.311 2.060 1.00 0.00 113 SER A C 14
ATOM 24023 O O . SER A 1 113 ? -16.186 -4.613 2.919 1.00 0.00 113 SER A O 14
ATOM 24031 N N . GLY A 1 114 ? -16.192 -5.603 0.886 1.00 0.00 114 GLY A N 14
ATOM 24032 C CA . GLY A 1 114 ? -17.505 -5.099 0.521 1.00 0.00 114 GLY A CA 14
ATOM 24033 C C . GLY A 1 114 ? -18.609 -6.030 1.027 1.00 0.00 114 GLY A C 14
ATOM 24034 O O . GLY A 1 114 ? -18.348 -7.184 1.362 1.00 0.00 114 GLY A O 14
ATOM 24038 N N . PRO A 1 115 ? -19.852 -5.478 1.067 1.00 0.00 115 PRO A N 14
ATOM 24039 C CA . PRO A 1 115 ? -20.997 -6.246 1.526 1.00 0.00 115 PRO A CA 14
ATOM 24040 C C . PRO A 1 115 ? -21.441 -7.255 0.465 1.00 0.00 115 PRO A C 14
ATOM 24041 O O . PRO A 1 115 ? -22.470 -7.068 -0.182 1.00 0.00 115 PRO A O 14
ATOM 24052 N N . SER A 1 116 ? -20.643 -8.303 0.320 1.00 0.00 116 SER A N 14
ATOM 24053 C CA . SER A 1 116 ? -20.941 -9.342 -0.651 1.00 0.00 116 SER A CA 14
ATOM 24054 C C . SER A 1 116 ? -21.982 -10.308 -0.081 1.00 0.00 116 SER A C 14
ATOM 24055 O O . SER A 1 116 ? -21.714 -11.013 0.891 1.00 0.00 116 SER A O 14
ATOM 24063 N N . SER A 1 117 ? -23.148 -10.309 -0.710 1.00 0.00 117 SER A N 14
ATOM 24064 C CA . SER A 1 117 ? -24.231 -11.176 -0.277 1.00 0.00 117 SER A CA 14
ATOM 24065 C C . SER A 1 117 ? -24.640 -12.110 -1.418 1.00 0.00 117 SER A C 14
ATOM 24066 O O . SER A 1 117 ? -24.593 -11.727 -2.586 1.00 0.00 117 SER A O 14
ATOM 24074 N N . GLY A 1 118 ? -25.034 -13.317 -1.040 1.00 0.00 118 GLY A N 14
ATOM 24075 C CA . GLY A 1 118 ? -25.452 -14.309 -2.016 1.00 0.00 118 GLY A CA 14
ATOM 24076 C C . GLY A 1 118 ? -24.343 -14.574 -3.037 1.00 0.00 118 GLY A C 14
ATOM 24077 O O . GLY A 1 118 ? -23.216 -14.897 -2.664 1.00 0.00 118 GLY A O 14
ATOM 24081 N N . GLY A 1 1 ? -35.963 -7.918 -8.691 1.00 0.00 1 GLY A N 15
ATOM 24082 C CA . GLY A 1 1 ? -34.702 -8.017 -7.975 1.00 0.00 1 GLY A CA 15
ATOM 24083 C C . GLY A 1 1 ? -34.600 -6.939 -6.893 1.00 0.00 1 GLY A C 15
ATOM 24084 O O . GLY A 1 1 ? -35.489 -6.098 -6.765 1.00 0.00 1 GLY A O 15
ATOM 24088 N N . SER A 1 2 ? -33.510 -7.000 -6.143 1.00 0.00 2 SER A N 15
ATOM 24089 C CA . SER A 1 2 ? -33.281 -6.040 -5.076 1.00 0.00 2 SER A CA 15
ATOM 24090 C C . SER A 1 2 ? -31.780 -5.802 -4.900 1.00 0.00 2 SER A C 15
ATOM 24091 O O . SER A 1 2 ? -30.963 -6.597 -5.363 1.00 0.00 2 SER A O 15
ATOM 24099 N N . SER A 1 3 ? -31.462 -4.704 -4.231 1.00 0.00 3 SER A N 15
ATOM 24100 C CA . SER A 1 3 ? -30.073 -4.351 -3.988 1.00 0.00 3 SER A CA 15
ATOM 24101 C C . SER A 1 3 ? -29.315 -5.561 -3.439 1.00 0.00 3 SER A C 15
ATOM 24102 O O . SER A 1 3 ? -29.901 -6.423 -2.786 1.00 0.00 3 SER A O 15
ATOM 24110 N N . GLY A 1 4 ? -28.021 -5.587 -3.724 1.00 0.00 4 GLY A N 15
ATOM 24111 C CA . GLY A 1 4 ? -27.176 -6.677 -3.267 1.00 0.00 4 GLY A CA 15
ATOM 24112 C C . GLY A 1 4 ? -26.903 -7.671 -4.398 1.00 0.00 4 GLY A C 15
ATOM 24113 O O . GLY A 1 4 ? -26.710 -7.273 -5.546 1.00 0.00 4 GLY A O 15
ATOM 24117 N N . SER A 1 5 ? -26.896 -8.945 -4.035 1.00 0.00 5 SER A N 15
ATOM 24118 C CA . SER A 1 5 ? -26.650 -9.998 -5.005 1.00 0.00 5 SER A CA 15
ATOM 24119 C C . SER A 1 5 ? -25.256 -9.836 -5.612 1.00 0.00 5 SER A C 15
ATOM 24120 O O . SER A 1 5 ? -24.998 -8.875 -6.335 1.00 0.00 5 SER A O 15
ATOM 24128 N N . SER A 1 6 ? -24.392 -10.790 -5.295 1.00 0.00 6 SER A N 15
ATOM 24129 C CA . SER A 1 6 ? -23.030 -10.764 -5.801 1.00 0.00 6 SER A CA 15
ATOM 24130 C C . SER A 1 6 ? -22.261 -9.600 -5.175 1.00 0.00 6 SER A C 15
ATOM 24131 O O . SER A 1 6 ? -22.708 -8.455 -5.230 1.00 0.00 6 SER A O 15
ATOM 24139 N N . GLY A 1 7 ? -21.118 -9.932 -4.593 1.00 0.00 7 GLY A N 15
ATOM 24140 C CA . GLY A 1 7 ? -20.283 -8.928 -3.957 1.00 0.00 7 GLY A CA 15
ATOM 24141 C C . GLY A 1 7 ? -19.000 -8.694 -4.757 1.00 0.00 7 GLY A C 15
ATOM 24142 O O . GLY A 1 7 ? -19.053 -8.311 -5.925 1.00 0.00 7 GLY A O 15
ATOM 24146 N N . MET A 1 8 ? -17.876 -8.935 -4.097 1.00 0.00 8 MET A N 15
ATOM 24147 C CA . MET A 1 8 ? -16.582 -8.756 -4.733 1.00 0.00 8 MET A CA 15
ATOM 24148 C C . MET A 1 8 ? -15.508 -9.592 -4.034 1.00 0.00 8 MET A C 15
ATOM 24149 O O . MET A 1 8 ? -15.574 -9.810 -2.826 1.00 0.00 8 MET A O 15
ATOM 24163 N N . VAL A 1 9 ? -14.544 -10.039 -4.826 1.00 0.00 9 VAL A N 15
ATOM 24164 C CA . VAL A 1 9 ? -13.457 -10.847 -4.299 1.00 0.00 9 VAL A CA 15
ATOM 24165 C C . VAL A 1 9 ? -12.235 -9.957 -4.062 1.00 0.00 9 VAL A C 15
ATOM 24166 O O . VAL A 1 9 ? -12.093 -8.910 -4.691 1.00 0.00 9 VAL A O 15
ATOM 24179 N N . THR A 1 10 ? -11.382 -10.407 -3.153 1.00 0.00 10 THR A N 15
ATOM 24180 C CA . THR A 1 10 ? -10.176 -9.666 -2.826 1.00 0.00 10 THR A CA 15
ATOM 24181 C C . THR A 1 10 ? -10.534 -8.293 -2.253 1.00 0.00 10 THR A C 15
ATOM 24182 O O . THR A 1 10 ? -11.135 -7.467 -2.939 1.00 0.00 10 THR A O 15
ATOM 24193 N N . PRO A 1 11 ? -10.139 -8.085 -0.969 1.00 0.00 11 PRO A N 15
ATOM 24194 C CA . PRO A 1 11 ? -10.412 -6.826 -0.296 1.00 0.00 11 PRO A CA 15
ATOM 24195 C C . PRO A 1 11 ? -9.478 -5.723 -0.798 1.00 0.00 11 PRO A C 15
ATOM 24196 O O . PRO A 1 11 ? -8.336 -5.992 -1.168 1.00 0.00 11 PRO A O 15
ATOM 24207 N N . SER A 1 12 ? -9.998 -4.504 -0.795 1.00 0.00 12 SER A N 15
ATOM 24208 C CA . SER A 1 12 ? -9.225 -3.359 -1.245 1.00 0.00 12 SER A CA 15
ATOM 24209 C C . SER A 1 12 ? -8.068 -3.096 -0.279 1.00 0.00 12 SER A C 15
ATOM 24210 O O . SER A 1 12 ? -8.155 -3.424 0.903 1.00 0.00 12 SER A O 15
ATOM 24218 N N . LEU A 1 13 ? -7.011 -2.507 -0.819 1.00 0.00 13 LEU A N 15
ATOM 24219 C CA . LEU A 1 13 ? -5.838 -2.197 -0.019 1.00 0.00 13 LEU A CA 15
ATOM 24220 C C . LEU A 1 13 ? -5.972 -0.781 0.547 1.00 0.00 13 LEU A C 15
ATOM 24221 O O . LEU A 1 13 ? -5.895 0.197 -0.194 1.00 0.00 13 LEU A O 15
ATOM 24237 N N . ARG A 1 14 ? -6.171 -0.718 1.855 1.00 0.00 14 ARG A N 15
ATOM 24238 C CA . ARG A 1 14 ? -6.317 0.561 2.529 1.00 0.00 14 ARG A CA 15
ATOM 24239 C C . ARG A 1 14 ? -5.037 0.908 3.292 1.00 0.00 14 ARG A C 15
ATOM 24240 O O . ARG A 1 14 ? -4.794 0.379 4.376 1.00 0.00 14 ARG A O 15
ATOM 24261 N N . LEU A 1 15 ? -4.252 1.793 2.696 1.00 0.00 15 LEU A N 15
ATOM 24262 C CA . LEU A 1 15 ? -3.003 2.217 3.307 1.00 0.00 15 LEU A CA 15
ATOM 24263 C C . LEU A 1 15 ? -3.267 3.415 4.220 1.00 0.00 15 LEU A C 15
ATOM 24264 O O . LEU A 1 15 ? -3.543 4.515 3.743 1.00 0.00 15 LEU A O 15
ATOM 24280 N N . VAL A 1 16 ? -3.174 3.162 5.517 1.00 0.00 16 VAL A N 15
ATOM 24281 C CA . VAL A 1 16 ? -3.399 4.207 6.502 1.00 0.00 16 VAL A CA 15
ATOM 24282 C C . VAL A 1 16 ? -2.051 4.729 7.002 1.00 0.00 16 VAL A C 15
ATOM 24283 O O . VAL A 1 16 ? -1.215 3.956 7.467 1.00 0.00 16 VAL A O 15
ATOM 24296 N N . PHE A 1 17 ? -1.882 6.039 6.890 1.00 0.00 17 PHE A N 15
ATOM 24297 C CA . PHE A 1 17 ? -0.649 6.674 7.326 1.00 0.00 17 PHE A CA 15
ATOM 24298 C C . PHE A 1 17 ? -0.669 6.932 8.834 1.00 0.00 17 PHE A C 15
ATOM 24299 O O . PHE A 1 17 ? -1.114 7.988 9.281 1.00 0.00 17 PHE A O 15
ATOM 24316 N N . VAL A 1 18 ? -0.181 5.949 9.577 1.00 0.00 18 VAL A N 15
ATOM 24317 C CA . VAL A 1 18 ? -0.137 6.056 11.025 1.00 0.00 18 VAL A CA 15
ATOM 24318 C C . VAL A 1 18 ? 1.026 6.964 11.430 1.00 0.00 18 VAL A C 15
ATOM 24319 O O . VAL A 1 18 ? 0.971 7.626 12.465 1.00 0.00 18 VAL A O 15
ATOM 24332 N N . LYS A 1 19 ? 2.053 6.965 10.592 1.00 0.00 19 LYS A N 15
ATOM 24333 C CA . LYS A 1 19 ? 3.228 7.780 10.849 1.00 0.00 19 LYS A CA 15
ATOM 24334 C C . LYS A 1 19 ? 3.660 8.468 9.553 1.00 0.00 19 LYS A C 15
ATOM 24335 O O . LYS A 1 19 ? 3.005 8.325 8.522 1.00 0.00 19 LYS A O 15
ATOM 24354 N N . GLY A 1 20 ? 4.760 9.200 9.647 1.00 0.00 20 GLY A N 15
ATOM 24355 C CA . GLY A 1 20 ? 5.288 9.911 8.495 1.00 0.00 20 GLY A CA 15
ATOM 24356 C C . GLY A 1 20 ? 4.697 11.319 8.402 1.00 0.00 20 GLY A C 15
ATOM 24357 O O . GLY A 1 20 ? 3.984 11.758 9.303 1.00 0.00 20 GLY A O 15
ATOM 24361 N N . PRO A 1 21 ? 5.024 12.006 7.275 1.00 0.00 21 PRO A N 15
ATOM 24362 C CA . PRO A 1 21 ? 4.534 13.356 7.052 1.00 0.00 21 PRO A CA 15
ATOM 24363 C C . PRO A 1 21 ? 3.056 13.344 6.657 1.00 0.00 21 PRO A C 15
ATOM 24364 O O . PRO A 1 21 ? 2.392 14.379 6.692 1.00 0.00 21 PRO A O 15
ATOM 24375 N N . ARG A 1 22 ? 2.583 12.162 6.292 1.00 0.00 22 ARG A N 15
ATOM 24376 C CA . ARG A 1 22 ? 1.196 12.002 5.891 1.00 0.00 22 ARG A CA 15
ATOM 24377 C C . ARG A 1 22 ? 0.381 11.391 7.033 1.00 0.00 22 ARG A C 15
ATOM 24378 O O . ARG A 1 22 ? -0.786 11.047 6.852 1.00 0.00 22 ARG A O 15
ATOM 24399 N N . GLU A 1 23 ? 1.028 11.274 8.183 1.00 0.00 23 GLU A N 15
ATOM 24400 C CA . GLU A 1 23 ? 0.378 10.710 9.354 1.00 0.00 23 GLU A CA 15
ATOM 24401 C C . GLU A 1 23 ? -1.034 11.282 9.504 1.00 0.00 23 GLU A C 15
ATOM 24402 O O . GLU A 1 23 ? -1.201 12.478 9.738 1.00 0.00 23 GLU A O 15
ATOM 24414 N N . GLY A 1 24 ? -2.013 10.400 9.363 1.00 0.00 24 GLY A N 15
ATOM 24415 C CA . GLY A 1 24 ? -3.404 10.802 9.480 1.00 0.00 24 GLY A CA 15
ATOM 24416 C C . GLY A 1 24 ? -4.121 10.693 8.133 1.00 0.00 24 GLY A C 15
ATOM 24417 O O . GLY A 1 24 ? -5.287 11.067 8.014 1.00 0.00 24 GLY A O 15
ATOM 24421 N N . ASP A 1 25 ? -3.394 10.180 7.151 1.00 0.00 25 ASP A N 15
ATOM 24422 C CA . ASP A 1 25 ? -3.946 10.018 5.817 1.00 0.00 25 ASP A CA 15
ATOM 24423 C C . ASP A 1 25 ? -4.300 8.547 5.592 1.00 0.00 25 ASP A C 15
ATOM 24424 O O . ASP A 1 25 ? -3.878 7.679 6.354 1.00 0.00 25 ASP A O 15
ATOM 24433 N N . ALA A 1 26 ? -5.072 8.312 4.541 1.00 0.00 26 ALA A N 15
ATOM 24434 C CA . ALA A 1 26 ? -5.488 6.961 4.206 1.00 0.00 26 ALA A CA 15
ATOM 24435 C C . ALA A 1 26 ? -5.875 6.903 2.726 1.00 0.00 26 ALA A C 15
ATOM 24436 O O . ALA A 1 26 ? -6.467 7.843 2.199 1.00 0.00 26 ALA A O 15
ATOM 24443 N N . LEU A 1 27 ? -5.525 5.790 2.099 1.00 0.00 27 LEU A N 15
ATOM 24444 C CA . LEU A 1 27 ? -5.829 5.597 0.691 1.00 0.00 27 LEU A CA 15
ATOM 24445 C C . LEU A 1 27 ? -6.550 4.261 0.507 1.00 0.00 27 LEU A C 15
ATOM 24446 O O . LEU A 1 27 ? -6.671 3.481 1.452 1.00 0.00 27 LEU A O 15
ATOM 24462 N N . ASP A 1 28 ? -7.011 4.036 -0.714 1.00 0.00 28 ASP A N 15
ATOM 24463 C CA . ASP A 1 28 ? -7.718 2.807 -1.034 1.00 0.00 28 ASP A CA 15
ATOM 24464 C C . ASP A 1 28 ? -7.451 2.436 -2.494 1.00 0.00 28 ASP A C 15
ATOM 24465 O O . ASP A 1 28 ? -7.415 3.305 -3.363 1.00 0.00 28 ASP A O 15
ATOM 24474 N N . TYR A 1 29 ? -7.271 1.142 -2.718 1.00 0.00 29 TYR A N 15
ATOM 24475 C CA . TYR A 1 29 ? -7.008 0.645 -4.058 1.00 0.00 29 TYR A CA 15
ATOM 24476 C C . TYR A 1 29 ? -7.690 -0.706 -4.285 1.00 0.00 29 TYR A C 15
ATOM 24477 O O . TYR A 1 29 ? -7.797 -1.514 -3.363 1.00 0.00 29 TYR A O 15
ATOM 24495 N N . LYS A 1 30 ? -8.134 -0.910 -5.516 1.00 0.00 30 LYS A N 15
ATOM 24496 C CA . LYS A 1 30 ? -8.802 -2.149 -5.876 1.00 0.00 30 LYS A CA 15
ATOM 24497 C C . LYS A 1 30 ? -7.773 -3.279 -5.936 1.00 0.00 30 LYS A C 15
ATOM 24498 O O . LYS A 1 30 ? -6.570 -3.027 -5.978 1.00 0.00 30 LYS A O 15
ATOM 24517 N N . PRO A 1 31 ? -8.298 -4.534 -5.937 1.00 0.00 31 PRO A N 15
ATOM 24518 C CA . PRO A 1 31 ? -7.438 -5.705 -5.991 1.00 0.00 31 PRO A CA 15
ATOM 24519 C C . PRO A 1 31 ? -6.870 -5.903 -7.398 1.00 0.00 31 PRO A C 15
ATOM 24520 O O . PRO A 1 31 ? -7.612 -5.888 -8.379 1.00 0.00 31 PRO A O 15
ATOM 24531 N N . GLY A 1 32 ? -5.558 -6.084 -7.452 1.00 0.00 32 GLY A N 15
ATOM 24532 C CA . GLY A 1 32 ? -4.882 -6.285 -8.722 1.00 0.00 32 GLY A CA 15
ATOM 24533 C C . GLY A 1 32 ? -4.281 -4.976 -9.236 1.00 0.00 32 GLY A C 15
ATOM 24534 O O . GLY A 1 32 ? -3.900 -4.879 -10.402 1.00 0.00 32 GLY A O 15
ATOM 24538 N N . SER A 1 33 ? -4.214 -4.001 -8.342 1.00 0.00 33 SER A N 15
ATOM 24539 C CA . SER A 1 33 ? -3.665 -2.702 -8.690 1.00 0.00 33 SER A CA 15
ATOM 24540 C C . SER A 1 33 ? -2.348 -2.473 -7.946 1.00 0.00 33 SER A C 15
ATOM 24541 O O . SER A 1 33 ? -2.348 -2.211 -6.744 1.00 0.00 33 SER A O 15
ATOM 24549 N N . THR A 1 34 ? -1.258 -2.580 -8.692 1.00 0.00 34 THR A N 15
ATOM 24550 C CA . THR A 1 34 ? 0.063 -2.388 -8.117 1.00 0.00 34 THR A CA 15
ATOM 24551 C C . THR A 1 34 ? 0.208 -0.963 -7.579 1.00 0.00 34 THR A C 15
ATOM 24552 O O . THR A 1 34 ? 0.043 0.005 -8.320 1.00 0.00 34 THR A O 15
ATOM 24563 N N . ILE A 1 35 ? 0.516 -0.880 -6.293 1.00 0.00 35 ILE A N 15
ATOM 24564 C CA . ILE A 1 35 ? 0.686 0.411 -5.646 1.00 0.00 35 ILE A CA 15
ATOM 24565 C C . ILE A 1 35 ? 2.176 0.671 -5.420 1.00 0.00 35 ILE A C 15
ATOM 24566 O O . ILE A 1 35 ? 2.777 0.107 -4.507 1.00 0.00 35 ILE A O 15
ATOM 24582 N N . ARG A 1 36 ? 2.730 1.525 -6.268 1.00 0.00 36 ARG A N 15
ATOM 24583 C CA . ARG A 1 36 ? 4.139 1.867 -6.172 1.00 0.00 36 ARG A CA 15
ATOM 24584 C C . ARG A 1 36 ? 4.343 3.002 -5.167 1.00 0.00 36 ARG A C 15
ATOM 24585 O O . ARG A 1 36 ? 3.993 4.149 -5.441 1.00 0.00 36 ARG A O 15
ATOM 24606 N N . VAL A 1 37 ? 4.908 2.643 -4.023 1.00 0.00 37 VAL A N 15
ATOM 24607 C CA . VAL A 1 37 ? 5.162 3.618 -2.976 1.00 0.00 37 VAL A CA 15
ATOM 24608 C C . VAL A 1 37 ? 6.626 4.057 -3.038 1.00 0.00 37 VAL A C 15
ATOM 24609 O O . VAL A 1 37 ? 7.531 3.224 -2.991 1.00 0.00 37 VAL A O 15
ATOM 24622 N N . GLY A 1 38 ? 6.815 5.364 -3.143 1.00 0.00 38 GLY A N 15
ATOM 24623 C CA . GLY A 1 38 ? 8.154 5.924 -3.212 1.00 0.00 38 GLY A CA 15
ATOM 24624 C C . GLY A 1 38 ? 8.207 7.302 -2.550 1.00 0.00 38 GLY A C 15
ATOM 24625 O O . GLY A 1 38 ? 7.408 7.600 -1.664 1.00 0.00 38 GLY A O 15
ATOM 24629 N N . ARG A 1 39 ? 9.157 8.106 -3.006 1.00 0.00 39 ARG A N 15
ATOM 24630 C CA . ARG A 1 39 ? 9.325 9.446 -2.468 1.00 0.00 39 ARG A CA 15
ATOM 24631 C C . ARG A 1 39 ? 8.750 10.482 -3.437 1.00 0.00 39 ARG A C 15
ATOM 24632 O O . ARG A 1 39 ? 8.138 11.461 -3.012 1.00 0.00 39 ARG A O 15
ATOM 24653 N N . ILE A 1 40 ? 8.967 10.230 -4.719 1.00 0.00 40 ILE A N 15
ATOM 24654 C CA . ILE A 1 40 ? 8.479 11.129 -5.751 1.00 0.00 40 ILE A CA 15
ATOM 24655 C C . ILE A 1 40 ? 7.200 10.551 -6.361 1.00 0.00 40 ILE A C 15
ATOM 24656 O O . ILE A 1 40 ? 7.117 9.351 -6.615 1.00 0.00 40 ILE A O 15
ATOM 24672 N N . VAL A 1 41 ? 6.236 11.433 -6.579 1.00 0.00 41 VAL A N 15
ATOM 24673 C CA . VAL A 1 41 ? 4.965 11.026 -7.155 1.00 0.00 41 VAL A CA 15
ATOM 24674 C C . VAL A 1 41 ? 5.191 10.544 -8.589 1.00 0.00 41 VAL A C 15
ATOM 24675 O O . VAL A 1 41 ? 4.529 9.614 -9.047 1.00 0.00 41 VAL A O 15
ATOM 24688 N N . ARG A 1 42 ? 6.129 11.198 -9.259 1.00 0.00 42 ARG A N 15
ATOM 24689 C CA . ARG A 1 42 ? 6.450 10.848 -10.632 1.00 0.00 42 ARG A CA 15
ATOM 24690 C C . ARG A 1 42 ? 6.488 9.327 -10.797 1.00 0.00 42 ARG A C 15
ATOM 24691 O O . ARG A 1 42 ? 7.424 8.673 -10.340 1.00 0.00 42 ARG A O 15
ATOM 24712 N N . GLY A 1 43 ? 5.459 8.810 -11.451 1.00 0.00 43 GLY A N 15
ATOM 24713 C CA . GLY A 1 43 ? 5.362 7.378 -11.682 1.00 0.00 43 GLY A CA 15
ATOM 24714 C C . GLY A 1 43 ? 5.360 6.608 -10.360 1.00 0.00 43 GLY A C 15
ATOM 24715 O O . GLY A 1 43 ? 6.264 5.817 -10.097 1.00 0.00 43 GLY A O 15
ATOM 24719 N N . ASN A 1 44 ? 4.333 6.867 -9.563 1.00 0.00 44 ASN A N 15
ATOM 24720 C CA . ASN A 1 44 ? 4.201 6.208 -8.275 1.00 0.00 44 ASN A CA 15
ATOM 24721 C C . ASN A 1 44 ? 2.796 6.454 -7.723 1.00 0.00 44 ASN A C 15
ATOM 24722 O O . ASN A 1 44 ? 2.315 7.586 -7.720 1.00 0.00 44 ASN A O 15
ATOM 24733 N N . GLU A 1 45 ? 2.176 5.375 -7.270 1.00 0.00 45 GLU A N 15
ATOM 24734 C CA . GLU A 1 45 ? 0.835 5.459 -6.716 1.00 0.00 45 GLU A CA 15
ATOM 24735 C C . GLU A 1 45 ? 0.834 6.325 -5.456 1.00 0.00 45 GLU A C 15
ATOM 24736 O O . GLU A 1 45 ? -0.086 7.113 -5.240 1.00 0.00 45 GLU A O 15
ATOM 24748 N N . ILE A 1 46 ? 1.876 6.151 -4.656 1.00 0.00 46 ILE A N 15
ATOM 24749 C CA . ILE A 1 46 ? 2.007 6.908 -3.422 1.00 0.00 46 ILE A CA 15
ATOM 24750 C C . ILE A 1 46 ? 3.447 7.405 -3.284 1.00 0.00 46 ILE A C 15
ATOM 24751 O O . ILE A 1 46 ? 4.392 6.650 -3.511 1.00 0.00 46 ILE A O 15
ATOM 24767 N N . ALA A 1 47 ? 3.570 8.671 -2.913 1.00 0.00 47 ALA A N 15
ATOM 24768 C CA . ALA A 1 47 ? 4.879 9.277 -2.743 1.00 0.00 47 ALA A CA 15
ATOM 24769 C C . ALA A 1 47 ? 4.876 10.142 -1.480 1.00 0.00 47 ALA A C 15
ATOM 24770 O O . ALA A 1 47 ? 4.178 11.153 -1.418 1.00 0.00 47 ALA A O 15
ATOM 24777 N N . ILE A 1 48 ? 5.663 9.713 -0.505 1.00 0.00 48 ILE A N 15
ATOM 24778 C CA . ILE A 1 48 ? 5.759 10.435 0.752 1.00 0.00 48 ILE A CA 15
ATOM 24779 C C . ILE A 1 48 ? 7.053 11.252 0.768 1.00 0.00 48 ILE A C 15
ATOM 24780 O O . ILE A 1 48 ? 8.137 10.701 0.953 1.00 0.00 48 ILE A O 15
ATOM 24796 N N . LYS A 1 49 ? 6.896 12.553 0.572 1.00 0.00 49 LYS A N 15
ATOM 24797 C CA . LYS A 1 49 ? 8.038 13.451 0.561 1.00 0.00 49 LYS A CA 15
ATOM 24798 C C . LYS A 1 49 ? 8.593 13.580 1.981 1.00 0.00 49 LYS A C 15
ATOM 24799 O O . LYS A 1 49 ? 8.603 14.671 2.551 1.00 0.00 49 LYS A O 15
ATOM 24818 N N . ASP A 1 50 ? 9.041 12.452 2.512 1.00 0.00 50 ASP A N 15
ATOM 24819 C CA . ASP A 1 50 ? 9.595 12.426 3.855 1.00 0.00 50 ASP A CA 15
ATOM 24820 C C . ASP A 1 50 ? 11.102 12.685 3.785 1.00 0.00 50 ASP A C 15
ATOM 24821 O O . ASP A 1 50 ? 11.559 13.791 4.071 1.00 0.00 50 ASP A O 15
ATOM 24830 N N . ALA A 1 51 ? 11.831 11.647 3.403 1.00 0.00 51 ALA A N 15
ATOM 24831 C CA . ALA A 1 51 ? 13.277 11.748 3.292 1.00 0.00 51 ALA A CA 15
ATOM 24832 C C . ALA A 1 51 ? 13.882 10.343 3.270 1.00 0.00 51 ALA A C 15
ATOM 24833 O O . ALA A 1 51 ? 14.555 9.969 2.310 1.00 0.00 51 ALA A O 15
ATOM 24840 N N . GLY A 1 52 ? 13.621 9.604 4.338 1.00 0.00 52 GLY A N 15
ATOM 24841 C CA . GLY A 1 52 ? 14.131 8.248 4.452 1.00 0.00 52 GLY A CA 15
ATOM 24842 C C . GLY A 1 52 ? 13.667 7.386 3.277 1.00 0.00 52 GLY A C 15
ATOM 24843 O O . GLY A 1 52 ? 14.216 6.313 3.034 1.00 0.00 52 GLY A O 15
ATOM 24847 N N . ILE A 1 53 ? 12.660 7.888 2.578 1.00 0.00 53 ILE A N 15
ATOM 24848 C CA . ILE A 1 53 ? 12.115 7.177 1.433 1.00 0.00 53 ILE A CA 15
ATOM 24849 C C . ILE A 1 53 ? 12.846 7.624 0.166 1.00 0.00 53 ILE A C 15
ATOM 24850 O O . ILE A 1 53 ? 13.445 8.698 0.136 1.00 0.00 53 ILE A O 15
ATOM 24866 N N . SER A 1 54 ? 12.774 6.777 -0.850 1.00 0.00 54 SER A N 15
ATOM 24867 C CA . SER A 1 54 ? 13.421 7.070 -2.117 1.00 0.00 54 SER A CA 15
ATOM 24868 C C . SER A 1 54 ? 12.414 6.940 -3.262 1.00 0.00 54 SER A C 15
ATOM 24869 O O . SER A 1 54 ? 11.306 6.444 -3.065 1.00 0.00 54 SER A O 15
ATOM 24877 N N . THR A 1 55 ? 12.837 7.393 -4.433 1.00 0.00 55 THR A N 15
ATOM 24878 C CA . THR A 1 55 ? 11.986 7.333 -5.610 1.00 0.00 55 THR A CA 15
ATOM 24879 C C . THR A 1 55 ? 11.342 5.951 -5.732 1.00 0.00 55 THR A C 15
ATOM 24880 O O . THR A 1 55 ? 10.119 5.825 -5.682 1.00 0.00 55 THR A O 15
ATOM 24891 N N . LYS A 1 56 ? 12.193 4.948 -5.890 1.00 0.00 56 LYS A N 15
ATOM 24892 C CA . LYS A 1 56 ? 11.723 3.580 -6.020 1.00 0.00 56 LYS A CA 15
ATOM 24893 C C . LYS A 1 56 ? 12.090 2.797 -4.758 1.00 0.00 56 LYS A C 15
ATOM 24894 O O . LYS A 1 56 ? 12.938 1.907 -4.800 1.00 0.00 56 LYS A O 15
ATOM 24913 N N . HIS A 1 57 ? 11.434 3.157 -3.665 1.00 0.00 57 HIS A N 15
ATOM 24914 C CA . HIS A 1 57 ? 11.681 2.499 -2.393 1.00 0.00 57 HIS A CA 15
ATOM 24915 C C . HIS A 1 57 ? 11.241 1.036 -2.478 1.00 0.00 57 HIS A C 15
ATOM 24916 O O . HIS A 1 57 ? 12.070 0.130 -2.408 1.00 0.00 57 HIS A O 15
ATOM 24930 N N . LEU A 1 58 ? 9.938 0.851 -2.628 1.00 0.00 58 LEU A N 15
ATOM 24931 C CA . LEU A 1 58 ? 9.378 -0.487 -2.724 1.00 0.00 58 LEU A CA 15
ATOM 24932 C C . LEU A 1 58 ? 8.139 -0.453 -3.621 1.00 0.00 58 LEU A C 15
ATOM 24933 O O . LEU A 1 58 ? 7.685 0.618 -4.019 1.00 0.00 58 LEU A O 15
ATOM 24949 N N . ARG A 1 59 ? 7.628 -1.640 -3.913 1.00 0.00 59 ARG A N 15
ATOM 24950 C CA . ARG A 1 59 ? 6.450 -1.760 -4.756 1.00 0.00 59 ARG A CA 15
ATOM 24951 C C . ARG A 1 59 ? 5.458 -2.751 -4.144 1.00 0.00 59 ARG A C 15
ATOM 24952 O O . ARG A 1 59 ? 5.842 -3.844 -3.731 1.00 0.00 59 ARG A O 15
ATOM 24973 N N . ILE A 1 60 ? 4.201 -2.333 -4.105 1.00 0.00 60 ILE A N 15
ATOM 24974 C CA . ILE A 1 60 ? 3.151 -3.171 -3.551 1.00 0.00 60 ILE A CA 15
ATOM 24975 C C . ILE A 1 60 ? 2.288 -3.720 -4.688 1.00 0.00 60 ILE A C 15
ATOM 24976 O O . ILE A 1 60 ? 1.885 -2.976 -5.581 1.00 0.00 60 ILE A O 15
ATOM 24992 N N . GLU A 1 61 ? 2.030 -5.017 -4.619 1.00 0.00 61 GLU A N 15
ATOM 24993 C CA . GLU A 1 61 ? 1.223 -5.675 -5.633 1.00 0.00 61 GLU A CA 15
ATOM 24994 C C . GLU A 1 61 ? 0.402 -6.804 -5.007 1.00 0.00 61 GLU A C 15
ATOM 24995 O O . GLU A 1 61 ? 0.577 -7.127 -3.833 1.00 0.00 61 GLU A O 15
ATOM 25007 N N . SER A 1 62 ? -0.477 -7.374 -5.818 1.00 0.00 62 SER A N 15
ATOM 25008 C CA . SER A 1 62 ? -1.326 -8.460 -5.359 1.00 0.00 62 SER A CA 15
ATOM 25009 C C . SER A 1 62 ? -0.997 -9.742 -6.127 1.00 0.00 62 SER A C 15
ATOM 25010 O O . SER A 1 62 ? -0.377 -9.692 -7.188 1.00 0.00 62 SER A O 15
ATOM 25018 N N . ASP A 1 63 ? -1.427 -10.860 -5.561 1.00 0.00 63 ASP A N 15
ATOM 25019 C CA . ASP A 1 63 ? -1.187 -12.153 -6.179 1.00 0.00 63 ASP A CA 15
ATOM 25020 C C . ASP A 1 63 ? -2.525 -12.845 -6.442 1.00 0.00 63 ASP A C 15
ATOM 25021 O O . ASP A 1 63 ? -3.068 -13.509 -5.560 1.00 0.00 63 ASP A O 15
ATOM 25030 N N . SER A 1 64 ? -3.020 -12.665 -7.658 1.00 0.00 64 SER A N 15
ATOM 25031 C CA . SER A 1 64 ? -4.285 -13.264 -8.047 1.00 0.00 64 SER A CA 15
ATOM 25032 C C . SER A 1 64 ? -5.427 -12.649 -7.237 1.00 0.00 64 SER A C 15
ATOM 25033 O O . SER A 1 64 ? -6.211 -11.859 -7.762 1.00 0.00 64 SER A O 15
ATOM 25041 N N . GLY A 1 65 ? -5.486 -13.033 -5.970 1.00 0.00 65 GLY A N 15
ATOM 25042 C CA . GLY A 1 65 ? -6.519 -12.528 -5.082 1.00 0.00 65 GLY A CA 15
ATOM 25043 C C . GLY A 1 65 ? -5.962 -12.278 -3.679 1.00 0.00 65 GLY A C 15
ATOM 25044 O O . GLY A 1 65 ? -6.663 -12.465 -2.686 1.00 0.00 65 GLY A O 15
ATOM 25048 N N . ASN A 1 66 ? -4.706 -11.858 -3.643 1.00 0.00 66 ASN A N 15
ATOM 25049 C CA . ASN A 1 66 ? -4.046 -11.579 -2.378 1.00 0.00 66 ASN A CA 15
ATOM 25050 C C . ASN A 1 66 ? -3.135 -10.360 -2.540 1.00 0.00 66 ASN A C 15
ATOM 25051 O O . ASN A 1 66 ? -2.827 -9.957 -3.660 1.00 0.00 66 ASN A O 15
ATOM 25062 N N . TRP A 1 67 ? -2.731 -9.809 -1.406 1.00 0.00 67 TRP A N 15
ATOM 25063 C CA . TRP A 1 67 ? -1.862 -8.644 -1.408 1.00 0.00 67 TRP A CA 15
ATOM 25064 C C . TRP A 1 67 ? -0.481 -9.084 -0.918 1.00 0.00 67 TRP A C 15
ATOM 25065 O O . TRP A 1 67 ? -0.372 -9.832 0.052 1.00 0.00 67 TRP A O 15
ATOM 25086 N N . VAL A 1 68 ? 0.539 -8.601 -1.612 1.00 0.00 68 VAL A N 15
ATOM 25087 C CA . VAL A 1 68 ? 1.909 -8.935 -1.260 1.00 0.00 68 VAL A CA 15
ATOM 25088 C C . VAL A 1 68 ? 2.775 -7.677 -1.350 1.00 0.00 68 VAL A C 15
ATOM 25089 O O . VAL A 1 68 ? 2.504 -6.789 -2.156 1.00 0.00 68 VAL A O 15
ATOM 25102 N N . ILE A 1 69 ? 3.801 -7.643 -0.512 1.00 0.00 69 ILE A N 15
ATOM 25103 C CA . ILE A 1 69 ? 4.709 -6.509 -0.486 1.00 0.00 69 ILE A CA 15
ATOM 25104 C C . ILE A 1 69 ? 6.123 -6.986 -0.823 1.00 0.00 69 ILE A C 15
ATOM 25105 O O . ILE A 1 69 ? 6.497 -8.110 -0.495 1.00 0.00 69 ILE A O 15
ATOM 25121 N N . GLN A 1 70 ? 6.870 -6.106 -1.474 1.00 0.00 70 GLN A N 15
ATOM 25122 C CA . GLN A 1 70 ? 8.235 -6.423 -1.859 1.00 0.00 70 GLN A CA 15
ATOM 25123 C C . GLN A 1 70 ? 9.144 -5.213 -1.635 1.00 0.00 70 GLN A C 15
ATOM 25124 O O . GLN A 1 70 ? 8.838 -4.110 -2.085 1.00 0.00 70 GLN A O 15
ATOM 25138 N N . ASP A 1 71 ? 10.244 -5.461 -0.939 1.00 0.00 71 ASP A N 15
ATOM 25139 C CA . ASP A 1 71 ? 11.200 -4.405 -0.650 1.00 0.00 71 ASP A CA 15
ATOM 25140 C C . ASP A 1 71 ? 12.187 -4.284 -1.813 1.00 0.00 71 ASP A C 15
ATOM 25141 O O . ASP A 1 71 ? 13.077 -5.118 -1.966 1.00 0.00 71 ASP A O 15
ATOM 25150 N N . LEU A 1 72 ? 11.995 -3.238 -2.603 1.00 0.00 72 LEU A N 15
ATOM 25151 C CA . LEU A 1 72 ? 12.856 -2.996 -3.748 1.00 0.00 72 LEU A CA 15
ATOM 25152 C C . LEU A 1 72 ? 14.228 -2.527 -3.258 1.00 0.00 72 LEU A C 15
ATOM 25153 O O . LEU A 1 72 ? 14.683 -1.443 -3.621 1.00 0.00 72 LEU A O 15
ATOM 25169 N N . GLY A 1 73 ? 14.848 -3.366 -2.442 1.00 0.00 73 GLY A N 15
ATOM 25170 C CA . GLY A 1 73 ? 16.159 -3.050 -1.899 1.00 0.00 73 GLY A CA 15
ATOM 25171 C C . GLY A 1 73 ? 16.313 -1.544 -1.680 1.00 0.00 73 GLY A C 15
ATOM 25172 O O . GLY A 1 73 ? 17.332 -0.961 -2.047 1.00 0.00 73 GLY A O 15
ATOM 25176 N N . SER A 1 74 ? 15.286 -0.957 -1.083 1.00 0.00 74 SER A N 15
ATOM 25177 C CA . SER A 1 74 ? 15.295 0.471 -0.811 1.00 0.00 74 SER A CA 15
ATOM 25178 C C . SER A 1 74 ? 16.577 0.854 -0.067 1.00 0.00 74 SER A C 15
ATOM 25179 O O . SER A 1 74 ? 17.239 -0.002 0.517 1.00 0.00 74 SER A O 15
ATOM 25187 N N . SER A 1 75 ? 16.887 2.141 -0.114 1.00 0.00 75 SER A N 15
ATOM 25188 C CA . SER A 1 75 ? 18.078 2.648 0.548 1.00 0.00 75 SER A CA 15
ATOM 25189 C C . SER A 1 75 ? 17.803 2.845 2.040 1.00 0.00 75 SER A C 15
ATOM 25190 O O . SER A 1 75 ? 17.862 3.966 2.542 1.00 0.00 75 SER A O 15
ATOM 25198 N N . ASN A 1 76 ? 17.508 1.739 2.706 1.00 0.00 76 ASN A N 15
ATOM 25199 C CA . ASN A 1 76 ? 17.225 1.776 4.131 1.00 0.00 76 ASN A CA 15
ATOM 25200 C C . ASN A 1 76 ? 16.625 0.436 4.562 1.00 0.00 76 ASN A C 15
ATOM 25201 O O . ASN A 1 76 ? 17.059 -0.152 5.552 1.00 0.00 76 ASN A O 15
ATOM 25212 N N . GLY A 1 77 ? 15.638 -0.008 3.799 1.00 0.00 77 GLY A N 15
ATOM 25213 C CA . GLY A 1 77 ? 14.975 -1.267 4.090 1.00 0.00 77 GLY A CA 15
ATOM 25214 C C . GLY A 1 77 ? 13.554 -1.032 4.607 1.00 0.00 77 GLY A C 15
ATOM 25215 O O . GLY A 1 77 ? 13.265 0.015 5.184 1.00 0.00 77 GLY A O 15
ATOM 25219 N N . THR A 1 78 ? 12.705 -2.025 4.383 1.00 0.00 78 THR A N 15
ATOM 25220 C CA . THR A 1 78 ? 11.322 -1.939 4.820 1.00 0.00 78 THR A CA 15
ATOM 25221 C C . THR A 1 78 ? 11.087 -2.848 6.028 1.00 0.00 78 THR A C 15
ATOM 25222 O O . THR A 1 78 ? 11.717 -3.897 6.152 1.00 0.00 78 THR A O 15
ATOM 25233 N N . LEU A 1 79 ? 10.179 -2.412 6.888 1.00 0.00 79 LEU A N 15
ATOM 25234 C CA . LEU A 1 79 ? 9.853 -3.173 8.082 1.00 0.00 79 LEU A CA 15
ATOM 25235 C C . LEU A 1 79 ? 8.365 -3.530 8.064 1.00 0.00 79 LEU A C 15
ATOM 25236 O O . LEU A 1 79 ? 7.527 -2.696 7.724 1.00 0.00 79 LEU A O 15
ATOM 25252 N N . LEU A 1 80 ? 8.082 -4.770 8.434 1.00 0.00 80 LEU A N 15
ATOM 25253 C CA . LEU A 1 80 ? 6.710 -5.248 8.465 1.00 0.00 80 LEU A CA 15
ATOM 25254 C C . LEU A 1 80 ? 6.369 -5.717 9.880 1.00 0.00 80 LEU A C 15
ATOM 25255 O O . LEU A 1 80 ? 6.888 -6.732 10.343 1.00 0.00 80 LEU A O 15
ATOM 25271 N N . ASN A 1 81 ? 5.500 -4.956 10.528 1.00 0.00 81 ASN A N 15
ATOM 25272 C CA . ASN A 1 81 ? 5.083 -5.282 11.882 1.00 0.00 81 ASN A CA 15
ATOM 25273 C C . ASN A 1 81 ? 6.308 -5.288 12.800 1.00 0.00 81 ASN A C 15
ATOM 25274 O O . ASN A 1 81 ? 6.609 -4.285 13.445 1.00 0.00 81 ASN A O 15
ATOM 25285 N N . SER A 1 82 ? 6.980 -6.430 12.829 1.00 0.00 82 SER A N 15
ATOM 25286 C CA . SER A 1 82 ? 8.164 -6.580 13.657 1.00 0.00 82 SER A CA 15
ATOM 25287 C C . SER A 1 82 ? 9.181 -7.483 12.956 1.00 0.00 82 SER A C 15
ATOM 25288 O O . SER A 1 82 ? 9.548 -8.534 13.480 1.00 0.00 82 SER A O 15
ATOM 25296 N N . ASN A 1 83 ? 9.609 -7.040 11.783 1.00 0.00 83 ASN A N 15
ATOM 25297 C CA . ASN A 1 83 ? 10.576 -7.795 11.005 1.00 0.00 83 ASN A CA 15
ATOM 25298 C C . ASN A 1 83 ? 10.924 -7.015 9.736 1.00 0.00 83 ASN A C 15
ATOM 25299 O O . ASN A 1 83 ? 10.061 -6.369 9.143 1.00 0.00 83 ASN A O 15
ATOM 25310 N N . ALA A 1 84 ? 12.191 -7.100 9.356 1.00 0.00 84 ALA A N 15
ATOM 25311 C CA . ALA A 1 84 ? 12.664 -6.410 8.168 1.00 0.00 84 ALA A CA 15
ATOM 25312 C C . ALA A 1 84 ? 12.390 -7.276 6.937 1.00 0.00 84 ALA A C 15
ATOM 25313 O O . ALA A 1 84 ? 12.843 -8.417 6.863 1.00 0.00 84 ALA A O 15
ATOM 25320 N N . LEU A 1 85 ? 11.649 -6.701 6.001 1.00 0.00 85 LEU A N 15
ATOM 25321 C CA . LEU A 1 85 ? 11.309 -7.406 4.777 1.00 0.00 85 LEU A CA 15
ATOM 25322 C C . LEU A 1 85 ? 12.586 -7.686 3.983 1.00 0.00 85 LEU A C 15
ATOM 25323 O O . LEU A 1 85 ? 13.640 -7.123 4.277 1.00 0.00 85 LEU A O 15
ATOM 25339 N N . ASP A 1 86 ? 12.451 -8.555 2.992 1.00 0.00 86 ASP A N 15
ATOM 25340 C CA . ASP A 1 86 ? 13.581 -8.916 2.153 1.00 0.00 86 ASP A CA 15
ATOM 25341 C C . ASP A 1 86 ? 13.262 -8.568 0.698 1.00 0.00 86 ASP A C 15
ATOM 25342 O O . ASP A 1 86 ? 12.109 -8.643 0.277 1.00 0.00 86 ASP A O 15
ATOM 25351 N N . PRO A 1 87 ? 14.332 -8.186 -0.050 1.00 0.00 87 PRO A N 15
ATOM 25352 C CA . PRO A 1 87 ? 14.177 -7.827 -1.449 1.00 0.00 87 PRO A CA 15
ATOM 25353 C C . PRO A 1 87 ? 13.973 -9.072 -2.315 1.00 0.00 87 PRO A C 15
ATOM 25354 O O . PRO A 1 87 ? 13.219 -9.039 -3.287 1.00 0.00 87 PRO A O 15
ATOM 25365 N N . GLU A 1 88 ? 14.658 -10.139 -1.932 1.00 0.00 88 GLU A N 15
ATOM 25366 C CA . GLU A 1 88 ? 14.561 -11.392 -2.661 1.00 0.00 88 GLU A CA 15
ATOM 25367 C C . GLU A 1 88 ? 13.441 -12.258 -2.082 1.00 0.00 88 GLU A C 15
ATOM 25368 O O . GLU A 1 88 ? 13.368 -13.454 -2.362 1.00 0.00 88 GLU A O 15
ATOM 25380 N N . THR A 1 89 ? 12.597 -11.622 -1.284 1.00 0.00 89 THR A N 15
ATOM 25381 C CA . THR A 1 89 ? 11.484 -12.319 -0.662 1.00 0.00 89 THR A CA 15
ATOM 25382 C C . THR A 1 89 ? 10.238 -11.432 -0.650 1.00 0.00 89 THR A C 15
ATOM 25383 O O . THR A 1 89 ? 10.325 -10.237 -0.372 1.00 0.00 89 THR A O 15
ATOM 25394 N N . SER A 1 90 ? 9.107 -12.051 -0.956 1.00 0.00 90 SER A N 15
ATOM 25395 C CA . SER A 1 90 ? 7.844 -11.332 -0.984 1.00 0.00 90 SER A CA 15
ATOM 25396 C C . SER A 1 90 ? 6.823 -12.033 -0.086 1.00 0.00 90 SER A C 15
ATOM 25397 O O . SER A 1 90 ? 6.576 -13.229 -0.237 1.00 0.00 90 SER A O 15
ATOM 25405 N N . VAL A 1 91 ? 6.257 -11.259 0.828 1.00 0.00 91 VAL A N 15
ATOM 25406 C CA . VAL A 1 91 ? 5.268 -11.791 1.750 1.00 0.00 91 VAL A CA 15
ATOM 25407 C C . VAL A 1 91 ? 3.884 -11.261 1.369 1.00 0.00 91 VAL A C 15
ATOM 25408 O O . VAL A 1 91 ? 3.771 -10.303 0.605 1.00 0.00 91 VAL A O 15
ATOM 25421 N N . ASN A 1 92 ? 2.866 -11.906 1.919 1.00 0.00 92 ASN A N 15
ATOM 25422 C CA . ASN A 1 92 ? 1.495 -11.512 1.646 1.00 0.00 92 ASN A CA 15
ATOM 25423 C C . ASN A 1 92 ? 1.012 -10.565 2.747 1.00 0.00 92 ASN A C 15
ATOM 25424 O O . ASN A 1 92 ? 0.857 -10.973 3.897 1.00 0.00 92 ASN A O 15
ATOM 25435 N N . LEU A 1 93 ? 0.788 -9.319 2.355 1.00 0.00 93 LEU A N 15
ATOM 25436 C CA . LEU A 1 93 ? 0.327 -8.312 3.295 1.00 0.00 93 LEU A CA 15
ATOM 25437 C C . LEU A 1 93 ? -0.830 -8.880 4.119 1.00 0.00 93 LEU A C 15
ATOM 25438 O O . LEU A 1 93 ? -1.510 -9.808 3.683 1.00 0.00 93 LEU A O 15
ATOM 25454 N N . GLY A 1 94 ? -1.018 -8.300 5.295 1.00 0.00 94 GLY A N 15
ATOM 25455 C CA . GLY A 1 94 ? -2.081 -8.738 6.184 1.00 0.00 94 GLY A CA 15
ATOM 25456 C C . GLY A 1 94 ? -2.805 -7.541 6.804 1.00 0.00 94 GLY A C 15
ATOM 25457 O O . GLY A 1 94 ? -2.258 -6.440 6.858 1.00 0.00 94 GLY A O 15
ATOM 25461 N N . ASP A 1 95 ? -4.024 -7.797 7.256 1.00 0.00 95 ASP A N 15
ATOM 25462 C CA . ASP A 1 95 ? -4.828 -6.754 7.870 1.00 0.00 95 ASP A CA 15
ATOM 25463 C C . ASP A 1 95 ? -4.254 -6.417 9.247 1.00 0.00 95 ASP A C 15
ATOM 25464 O O . ASP A 1 95 ? -4.284 -7.246 10.156 1.00 0.00 95 ASP A O 15
ATOM 25473 N N . GLY A 1 96 ? -3.743 -5.200 9.359 1.00 0.00 96 GLY A N 15
ATOM 25474 C CA . GLY A 1 96 ? -3.163 -4.743 10.610 1.00 0.00 96 GLY A CA 15
ATOM 25475 C C . GLY A 1 96 ? -1.634 -4.789 10.554 1.00 0.00 96 GLY A C 15
ATOM 25476 O O . GLY A 1 96 ? -0.971 -4.759 11.590 1.00 0.00 96 GLY A O 15
ATOM 25480 N N . ASP A 1 97 ? -1.120 -4.861 9.335 1.00 0.00 97 ASP A N 15
ATOM 25481 C CA . ASP A 1 97 ? 0.317 -4.911 9.131 1.00 0.00 97 ASP A CA 15
ATOM 25482 C C . ASP A 1 97 ? 0.863 -3.486 9.025 1.00 0.00 97 ASP A C 15
ATOM 25483 O O . ASP A 1 97 ? 0.452 -2.724 8.151 1.00 0.00 97 ASP A O 15
ATOM 25492 N N . VAL A 1 98 ? 1.781 -3.169 9.926 1.00 0.00 98 VAL A N 15
ATOM 25493 C CA . VAL A 1 98 ? 2.387 -1.848 9.944 1.00 0.00 98 VAL A CA 15
ATOM 25494 C C . VAL A 1 98 ? 3.668 -1.869 9.108 1.00 0.00 98 VAL A C 15
ATOM 25495 O O . VAL A 1 98 ? 4.574 -2.657 9.372 1.00 0.00 98 VAL A O 15
ATOM 25508 N N . ILE A 1 99 ? 3.703 -0.992 8.115 1.00 0.00 99 ILE A N 15
ATOM 25509 C CA . ILE A 1 99 ? 4.858 -0.899 7.238 1.00 0.00 99 ILE A CA 15
ATOM 25510 C C . ILE A 1 99 ? 5.684 0.331 7.619 1.00 0.00 99 ILE A C 15
ATOM 25511 O O . ILE A 1 99 ? 5.322 1.456 7.277 1.00 0.00 99 ILE A O 15
ATOM 25527 N N . LYS A 1 100 ? 6.778 0.076 8.320 1.00 0.00 100 LYS A N 15
ATOM 25528 C CA . LYS A 1 100 ? 7.659 1.149 8.751 1.00 0.00 100 LYS A CA 15
ATOM 25529 C C . LYS A 1 100 ? 8.757 1.352 7.705 1.00 0.00 100 LYS A C 15
ATOM 25530 O O . LYS A 1 100 ? 9.691 0.557 7.618 1.00 0.00 100 LYS A O 15
ATOM 25549 N N . LEU A 1 101 ? 8.607 2.422 6.937 1.00 0.00 101 LEU A N 15
ATOM 25550 C CA . LEU A 1 101 ? 9.575 2.740 5.900 1.00 0.00 101 LEU A CA 15
ATOM 25551 C C . LEU A 1 101 ? 10.061 4.178 6.086 1.00 0.00 101 LEU A C 15
ATOM 25552 O O . LEU A 1 101 ? 9.410 4.975 6.761 1.00 0.00 101 LEU A O 15
ATOM 25568 N N . GLY A 1 102 ? 11.200 4.468 5.476 1.00 0.00 102 GLY A N 15
ATOM 25569 C CA . GLY A 1 102 ? 11.781 5.796 5.566 1.00 0.00 102 GLY A CA 15
ATOM 25570 C C . GLY A 1 102 ? 12.365 6.047 6.958 1.00 0.00 102 GLY A C 15
ATOM 25571 O O . GLY A 1 102 ? 12.976 5.157 7.548 1.00 0.00 102 GLY A O 15
ATOM 25575 N N . GLU A 1 103 ? 12.156 7.262 7.442 1.00 0.00 103 GLU A N 15
ATOM 25576 C CA . GLU A 1 103 ? 12.654 7.641 8.754 1.00 0.00 103 GLU A CA 15
ATOM 25577 C C . GLU A 1 103 ? 11.596 7.364 9.824 1.00 0.00 103 GLU A C 15
ATOM 25578 O O . GLU A 1 103 ? 11.797 6.522 10.698 1.00 0.00 103 GLU A O 15
ATOM 25590 N N . TYR A 1 104 ? 10.492 8.088 9.719 1.00 0.00 104 TYR A N 15
ATOM 25591 C CA . TYR A 1 104 ? 9.401 7.931 10.667 1.00 0.00 104 TYR A CA 15
ATOM 25592 C C . TYR A 1 104 ? 8.061 7.795 9.943 1.00 0.00 104 TYR A C 15
ATOM 25593 O O . TYR A 1 104 ? 7.060 8.370 10.368 1.00 0.00 104 TYR A O 15
ATOM 25611 N N . THR A 1 105 ? 8.084 7.030 8.861 1.00 0.00 105 THR A N 15
ATOM 25612 C CA . THR A 1 105 ? 6.882 6.811 8.073 1.00 0.00 105 THR A CA 15
ATOM 25613 C C . THR A 1 105 ? 6.370 5.383 8.268 1.00 0.00 105 THR A C 15
ATOM 25614 O O . THR A 1 105 ? 7.100 4.421 8.034 1.00 0.00 105 THR A O 15
ATOM 25625 N N . SER A 1 106 ? 5.119 5.290 8.694 1.00 0.00 106 SER A N 15
ATOM 25626 C CA . SER A 1 106 ? 4.501 3.995 8.922 1.00 0.00 106 SER A CA 15
ATOM 25627 C C . SER A 1 106 ? 3.162 3.916 8.185 1.00 0.00 106 SER A C 15
ATOM 25628 O O . SER A 1 106 ? 2.382 4.867 8.205 1.00 0.00 106 SER A O 15
ATOM 25636 N N . ILE A 1 107 ? 2.938 2.775 7.551 1.00 0.00 107 ILE A N 15
ATOM 25637 C CA . ILE A 1 107 ? 1.707 2.560 6.809 1.00 0.00 107 ILE A CA 15
ATOM 25638 C C . ILE A 1 107 ? 1.000 1.316 7.351 1.00 0.00 107 ILE A C 15
ATOM 25639 O O . ILE A 1 107 ? 1.636 0.291 7.591 1.00 0.00 107 ILE A O 15
ATOM 25655 N N . LEU A 1 108 ? -0.306 1.448 7.529 1.00 0.00 108 LEU A N 15
ATOM 25656 C CA . LEU A 1 108 ? -1.107 0.347 8.038 1.00 0.00 108 LEU A CA 15
ATOM 25657 C C . LEU A 1 108 ? -1.853 -0.315 6.878 1.00 0.00 108 LEU A C 15
ATOM 25658 O O . LEU A 1 108 ? -2.332 0.367 5.974 1.00 0.00 108 LEU A O 15
ATOM 25674 N N . VAL A 1 109 ? -1.928 -1.636 6.942 1.00 0.00 109 VAL A N 15
ATOM 25675 C CA . VAL A 1 109 ? -2.607 -2.398 5.908 1.00 0.00 109 VAL A CA 15
ATOM 25676 C C . VAL A 1 109 ? -3.945 -2.905 6.450 1.00 0.00 109 VAL A C 15
ATOM 25677 O O . VAL A 1 109 ? -3.976 -3.760 7.334 1.00 0.00 109 VAL A O 15
ATOM 25690 N N . ASN A 1 110 ? -5.017 -2.356 5.899 1.00 0.00 110 ASN A N 15
ATOM 25691 C CA . ASN A 1 110 ? -6.354 -2.742 6.316 1.00 0.00 110 ASN A CA 15
ATOM 25692 C C . ASN A 1 110 ? -7.125 -3.282 5.110 1.00 0.00 110 ASN A C 15
ATOM 25693 O O . ASN A 1 110 ? -7.238 -2.606 4.088 1.00 0.00 110 ASN A O 15
ATOM 25704 N N . PHE A 1 111 ? -7.634 -4.495 5.267 1.00 0.00 111 PHE A N 15
ATOM 25705 C CA . PHE A 1 111 ? -8.390 -5.133 4.204 1.00 0.00 111 PHE A CA 15
ATOM 25706 C C . PHE A 1 111 ? -9.856 -4.693 4.232 1.00 0.00 111 PHE A C 15
ATOM 25707 O O . PHE A 1 111 ? -10.599 -5.058 5.142 1.00 0.00 111 PHE A O 15
ATOM 25724 N N . VAL A 1 112 ? -10.226 -3.916 3.226 1.00 0.00 112 VAL A N 15
ATOM 25725 C CA . VAL A 1 112 ? -11.589 -3.422 3.124 1.00 0.00 112 VAL A CA 15
ATOM 25726 C C . VAL A 1 112 ? -12.403 -4.363 2.233 1.00 0.00 112 VAL A C 15
ATOM 25727 O O . VAL A 1 112 ? -12.088 -4.536 1.057 1.00 0.00 112 VAL A O 15
ATOM 25740 N N . SER A 1 113 ? -13.433 -4.946 2.828 1.00 0.00 113 SER A N 15
ATOM 25741 C CA . SER A 1 113 ? -14.294 -5.865 2.104 1.00 0.00 113 SER A CA 15
ATOM 25742 C C . SER A 1 113 ? -15.664 -5.225 1.870 1.00 0.00 113 SER A C 15
ATOM 25743 O O . SER A 1 113 ? -16.126 -5.137 0.734 1.00 0.00 113 SER A O 15
ATOM 25751 N N . GLY A 1 114 ? -16.274 -4.794 2.964 1.00 0.00 114 GLY A N 15
ATOM 25752 C CA . GLY A 1 114 ? -17.582 -4.164 2.893 1.00 0.00 114 GLY A CA 15
ATOM 25753 C C . GLY A 1 114 ? -18.530 -4.749 3.942 1.00 0.00 114 GLY A C 15
ATOM 25754 O O . GLY A 1 114 ? -18.111 -5.527 4.798 1.00 0.00 114 GLY A O 15
ATOM 25758 N N . PRO A 1 115 ? -19.823 -4.341 3.838 1.00 0.00 115 PRO A N 15
ATOM 25759 C CA . PRO A 1 115 ? -20.834 -4.816 4.767 1.00 0.00 115 PRO A CA 15
ATOM 25760 C C . PRO A 1 115 ? -21.228 -6.262 4.457 1.00 0.00 115 PRO A C 15
ATOM 25761 O O . PRO A 1 115 ? -21.973 -6.517 3.512 1.00 0.00 115 PRO A O 15
ATOM 25772 N N . SER A 1 116 ? -20.711 -7.170 5.271 1.00 0.00 116 SER A N 15
ATOM 25773 C CA . SER A 1 116 ? -21.000 -8.583 5.096 1.00 0.00 116 SER A CA 15
ATOM 25774 C C . SER A 1 116 ? -21.227 -9.244 6.457 1.00 0.00 116 SER A C 15
ATOM 25775 O O . SER A 1 116 ? -20.633 -8.838 7.455 1.00 0.00 116 SER A O 15
ATOM 25783 N N . SER A 1 117 ? -22.088 -10.251 6.454 1.00 0.00 117 SER A N 15
ATOM 25784 C CA . SER A 1 117 ? -22.401 -10.972 7.676 1.00 0.00 117 SER A CA 15
ATOM 25785 C C . SER A 1 117 ? -22.437 -12.477 7.402 1.00 0.00 117 SER A C 15
ATOM 25786 O O . SER A 1 117 ? -23.418 -12.990 6.867 1.00 0.00 117 SER A O 15
ATOM 25794 N N . GLY A 1 118 ? -21.355 -13.141 7.781 1.00 0.00 118 GLY A N 15
ATOM 25795 C CA . GLY A 1 118 ? -21.250 -14.576 7.582 1.00 0.00 118 GLY A CA 15
ATOM 25796 C C . GLY A 1 118 ? -20.081 -15.157 8.380 1.00 0.00 118 GLY A C 15
ATOM 25797 O O . GLY A 1 118 ? -19.533 -16.197 8.018 1.00 0.00 118 GLY A O 15
ATOM 25801 N N . GLY A 1 1 ? -27.047 -6.982 10.304 1.00 0.00 1 GLY A N 16
ATOM 25802 C CA . GLY A 1 1 ? -26.806 -6.203 9.102 1.00 0.00 1 GLY A CA 16
ATOM 25803 C C . GLY A 1 1 ? -25.741 -6.865 8.224 1.00 0.00 1 GLY A C 16
ATOM 25804 O O . GLY A 1 1 ? -24.564 -6.889 8.581 1.00 0.00 1 GLY A O 16
ATOM 25808 N N . SER A 1 2 ? -26.193 -7.387 7.093 1.00 0.00 2 SER A N 16
ATOM 25809 C CA . SER A 1 2 ? -25.294 -8.047 6.162 1.00 0.00 2 SER A CA 16
ATOM 25810 C C . SER A 1 2 ? -24.260 -7.050 5.636 1.00 0.00 2 SER A C 16
ATOM 25811 O O . SER A 1 2 ? -24.613 -6.080 4.966 1.00 0.00 2 SER A O 16
ATOM 25819 N N . SER A 1 3 ? -23.004 -7.322 5.959 1.00 0.00 3 SER A N 16
ATOM 25820 C CA . SER A 1 3 ? -21.917 -6.461 5.527 1.00 0.00 3 SER A CA 16
ATOM 25821 C C . SER A 1 3 ? -21.638 -6.676 4.039 1.00 0.00 3 SER A C 16
ATOM 25822 O O . SER A 1 3 ? -21.764 -5.749 3.240 1.00 0.00 3 SER A O 16
ATOM 25830 N N . GLY A 1 4 ? -21.265 -7.904 3.711 1.00 0.00 4 GLY A N 16
ATOM 25831 C CA . GLY A 1 4 ? -20.967 -8.252 2.332 1.00 0.00 4 GLY A CA 16
ATOM 25832 C C . GLY A 1 4 ? -21.701 -9.530 1.918 1.00 0.00 4 GLY A C 16
ATOM 25833 O O . GLY A 1 4 ? -21.775 -10.485 2.690 1.00 0.00 4 GLY A O 16
ATOM 25837 N N . SER A 1 5 ? -22.225 -9.505 0.702 1.00 0.00 5 SER A N 16
ATOM 25838 C CA . SER A 1 5 ? -22.951 -10.650 0.177 1.00 0.00 5 SER A CA 16
ATOM 25839 C C . SER A 1 5 ? -22.708 -10.777 -1.328 1.00 0.00 5 SER A C 16
ATOM 25840 O O . SER A 1 5 ? -23.036 -9.871 -2.093 1.00 0.00 5 SER A O 16
ATOM 25848 N N . SER A 1 6 ? -22.136 -11.910 -1.709 1.00 0.00 6 SER A N 16
ATOM 25849 C CA . SER A 1 6 ? -21.845 -12.168 -3.109 1.00 0.00 6 SER A CA 16
ATOM 25850 C C . SER A 1 6 ? -21.023 -11.018 -3.694 1.00 0.00 6 SER A C 16
ATOM 25851 O O . SER A 1 6 ? -21.579 -10.015 -4.138 1.00 0.00 6 SER A O 16
ATOM 25859 N N . GLY A 1 7 ? -19.711 -11.202 -3.675 1.00 0.00 7 GLY A N 16
ATOM 25860 C CA . GLY A 1 7 ? -18.806 -10.192 -4.197 1.00 0.00 7 GLY A CA 16
ATOM 25861 C C . GLY A 1 7 ? -17.408 -10.772 -4.421 1.00 0.00 7 GLY A C 16
ATOM 25862 O O . GLY A 1 7 ? -17.244 -11.987 -4.519 1.00 0.00 7 GLY A O 16
ATOM 25866 N N . MET A 1 8 ? -16.435 -9.875 -4.496 1.00 0.00 8 MET A N 16
ATOM 25867 C CA . MET A 1 8 ? -15.057 -10.283 -4.707 1.00 0.00 8 MET A CA 16
ATOM 25868 C C . MET A 1 8 ? -14.454 -10.861 -3.425 1.00 0.00 8 MET A C 16
ATOM 25869 O O . MET A 1 8 ? -14.855 -10.489 -2.323 1.00 0.00 8 MET A O 16
ATOM 25883 N N . VAL A 1 9 ? -13.500 -11.761 -3.611 1.00 0.00 9 VAL A N 16
ATOM 25884 C CA . VAL A 1 9 ? -12.837 -12.394 -2.484 1.00 0.00 9 VAL A CA 16
ATOM 25885 C C . VAL A 1 9 ? -11.566 -11.615 -2.141 1.00 0.00 9 VAL A C 16
ATOM 25886 O O . VAL A 1 9 ? -10.899 -11.913 -1.152 1.00 0.00 9 VAL A O 16
ATOM 25899 N N . THR A 1 10 ? -11.269 -10.632 -2.978 1.00 0.00 10 THR A N 16
ATOM 25900 C CA . THR A 1 10 ? -10.090 -9.808 -2.776 1.00 0.00 10 THR A CA 16
ATOM 25901 C C . THR A 1 10 ? -10.478 -8.462 -2.160 1.00 0.00 10 THR A C 16
ATOM 25902 O O . THR A 1 10 ? -11.143 -7.650 -2.802 1.00 0.00 10 THR A O 16
ATOM 25913 N N . PRO A 1 11 ? -10.036 -8.263 -0.890 1.00 0.00 11 PRO A N 16
ATOM 25914 C CA . PRO A 1 11 ? -10.331 -7.030 -0.180 1.00 0.00 11 PRO A CA 16
ATOM 25915 C C . PRO A 1 11 ? -9.466 -5.879 -0.698 1.00 0.00 11 PRO A C 16
ATOM 25916 O O . PRO A 1 11 ? -8.321 -6.088 -1.095 1.00 0.00 11 PRO A O 16
ATOM 25927 N N . SER A 1 12 ? -10.048 -4.688 -0.678 1.00 0.00 12 SER A N 16
ATOM 25928 C CA . SER A 1 12 ? -9.346 -3.504 -1.141 1.00 0.00 12 SER A CA 16
ATOM 25929 C C . SER A 1 12 ? -8.143 -3.222 -0.238 1.00 0.00 12 SER A C 16
ATOM 25930 O O . SER A 1 12 ? -8.191 -3.478 0.964 1.00 0.00 12 SER A O 16
ATOM 25938 N N . LEU A 1 13 ? -7.092 -2.699 -0.852 1.00 0.00 13 LEU A N 16
ATOM 25939 C CA . LEU A 1 13 ? -5.879 -2.380 -0.119 1.00 0.00 13 LEU A CA 16
ATOM 25940 C C . LEU A 1 13 ? -5.941 -0.927 0.354 1.00 0.00 13 LEU A C 16
ATOM 25941 O O . LEU A 1 13 ? -5.876 -0.003 -0.456 1.00 0.00 13 LEU A O 16
ATOM 25957 N N . ARG A 1 14 ? -6.067 -0.769 1.664 1.00 0.00 14 ARG A N 16
ATOM 25958 C CA . ARG A 1 14 ? -6.139 0.557 2.254 1.00 0.00 14 ARG A CA 16
ATOM 25959 C C . ARG A 1 14 ? -4.862 0.857 3.043 1.00 0.00 14 ARG A C 16
ATOM 25960 O O . ARG A 1 14 ? -4.593 0.221 4.060 1.00 0.00 14 ARG A O 16
ATOM 25981 N N . LEU A 1 15 ? -4.110 1.826 2.542 1.00 0.00 15 LEU A N 16
ATOM 25982 C CA . LEU A 1 15 ? -2.868 2.218 3.187 1.00 0.00 15 LEU A CA 16
ATOM 25983 C C . LEU A 1 15 ? -3.138 3.388 4.135 1.00 0.00 15 LEU A C 16
ATOM 25984 O O . LEU A 1 15 ? -3.409 4.503 3.690 1.00 0.00 15 LEU A O 16
ATOM 26000 N N . VAL A 1 16 ? -3.055 3.095 5.424 1.00 0.00 16 VAL A N 16
ATOM 26001 C CA . VAL A 1 16 ? -3.287 4.109 6.439 1.00 0.00 16 VAL A CA 16
ATOM 26002 C C . VAL A 1 16 ? -1.943 4.650 6.930 1.00 0.00 16 VAL A C 16
ATOM 26003 O O . VAL A 1 16 ? -1.051 3.879 7.281 1.00 0.00 16 VAL A O 16
ATOM 26016 N N . PHE A 1 17 ? -1.840 5.971 6.940 1.00 0.00 17 PHE A N 16
ATOM 26017 C CA . PHE A 1 17 ? -0.620 6.623 7.382 1.00 0.00 17 PHE A CA 16
ATOM 26018 C C . PHE A 1 17 ? -0.645 6.866 8.892 1.00 0.00 17 PHE A C 16
ATOM 26019 O O . PHE A 1 17 ? -0.996 7.955 9.344 1.00 0.00 17 PHE A O 16
ATOM 26036 N N . VAL A 1 18 ? -0.267 5.834 9.632 1.00 0.00 18 VAL A N 16
ATOM 26037 C CA . VAL A 1 18 ? -0.241 5.922 11.082 1.00 0.00 18 VAL A CA 16
ATOM 26038 C C . VAL A 1 18 ? 0.905 6.839 11.513 1.00 0.00 18 VAL A C 16
ATOM 26039 O O . VAL A 1 18 ? 0.806 7.526 12.529 1.00 0.00 18 VAL A O 16
ATOM 26052 N N . LYS A 1 19 ? 1.966 6.820 10.720 1.00 0.00 19 LYS A N 16
ATOM 26053 C CA . LYS A 1 19 ? 3.129 7.642 11.006 1.00 0.00 19 LYS A CA 16
ATOM 26054 C C . LYS A 1 19 ? 3.608 8.309 9.715 1.00 0.00 19 LYS A C 16
ATOM 26055 O O . LYS A 1 19 ? 3.002 8.133 8.660 1.00 0.00 19 LYS A O 16
ATOM 26074 N N . GLY A 1 20 ? 4.691 9.062 9.842 1.00 0.00 20 GLY A N 16
ATOM 26075 C CA . GLY A 1 20 ? 5.258 9.756 8.699 1.00 0.00 20 GLY A CA 16
ATOM 26076 C C . GLY A 1 20 ? 4.773 11.206 8.643 1.00 0.00 20 GLY A C 16
ATOM 26077 O O . GLY A 1 20 ? 4.130 11.686 9.575 1.00 0.00 20 GLY A O 16
ATOM 26081 N N . PRO A 1 21 ? 5.110 11.881 7.511 1.00 0.00 21 PRO A N 16
ATOM 26082 C CA . PRO A 1 21 ? 4.716 13.267 7.321 1.00 0.00 21 PRO A CA 16
ATOM 26083 C C . PRO A 1 21 ? 3.228 13.373 6.983 1.00 0.00 21 PRO A C 16
ATOM 26084 O O . PRO A 1 21 ? 2.615 14.420 7.185 1.00 0.00 21 PRO A O 16
ATOM 26095 N N . ARG A 1 22 ? 2.690 12.274 6.475 1.00 0.00 22 ARG A N 16
ATOM 26096 C CA . ARG A 1 22 ? 1.285 12.230 6.106 1.00 0.00 22 ARG A CA 16
ATOM 26097 C C . ARG A 1 22 ? 0.472 11.532 7.198 1.00 0.00 22 ARG A C 16
ATOM 26098 O O . ARG A 1 22 ? -0.697 11.208 6.995 1.00 0.00 22 ARG A O 16
ATOM 26119 N N . GLU A 1 23 ? 1.123 11.320 8.332 1.00 0.00 23 GLU A N 16
ATOM 26120 C CA . GLU A 1 23 ? 0.475 10.666 9.456 1.00 0.00 23 GLU A CA 16
ATOM 26121 C C . GLU A 1 23 ? -0.940 11.216 9.647 1.00 0.00 23 GLU A C 16
ATOM 26122 O O . GLU A 1 23 ? -1.116 12.390 9.966 1.00 0.00 23 GLU A O 16
ATOM 26134 N N . GLY A 1 24 ? -1.913 10.340 9.442 1.00 0.00 24 GLY A N 16
ATOM 26135 C CA . GLY A 1 24 ? -3.308 10.723 9.586 1.00 0.00 24 GLY A CA 16
ATOM 26136 C C . GLY A 1 24 ? -4.049 10.608 8.253 1.00 0.00 24 GLY A C 16
ATOM 26137 O O . GLY A 1 24 ? -5.235 10.924 8.169 1.00 0.00 24 GLY A O 16
ATOM 26141 N N . ASP A 1 25 ? -3.320 10.155 7.244 1.00 0.00 25 ASP A N 16
ATOM 26142 C CA . ASP A 1 25 ? -3.894 9.995 5.919 1.00 0.00 25 ASP A CA 16
ATOM 26143 C C . ASP A 1 25 ? -4.171 8.512 5.664 1.00 0.00 25 ASP A C 16
ATOM 26144 O O . ASP A 1 25 ? -3.642 7.649 6.363 1.00 0.00 25 ASP A O 16
ATOM 26153 N N . ALA A 1 26 ? -5.000 8.261 4.661 1.00 0.00 26 ALA A N 16
ATOM 26154 C CA . ALA A 1 26 ? -5.354 6.898 4.306 1.00 0.00 26 ALA A CA 16
ATOM 26155 C C . ALA A 1 26 ? -5.808 6.858 2.845 1.00 0.00 26 ALA A C 16
ATOM 26156 O O . ALA A 1 26 ? -6.493 7.767 2.379 1.00 0.00 26 ALA A O 16
ATOM 26163 N N . LEU A 1 27 ? -5.407 5.795 2.163 1.00 0.00 27 LEU A N 16
ATOM 26164 C CA . LEU A 1 27 ? -5.765 5.624 0.765 1.00 0.00 27 LEU A CA 16
ATOM 26165 C C . LEU A 1 27 ? -6.460 4.274 0.582 1.00 0.00 27 LEU A C 16
ATOM 26166 O O . LEU A 1 27 ? -6.490 3.457 1.501 1.00 0.00 27 LEU A O 16
ATOM 26182 N N . ASP A 1 28 ? -7.003 4.081 -0.611 1.00 0.00 28 ASP A N 16
ATOM 26183 C CA . ASP A 1 28 ? -7.696 2.844 -0.927 1.00 0.00 28 ASP A CA 16
ATOM 26184 C C . ASP A 1 28 ? -7.532 2.538 -2.417 1.00 0.00 28 ASP A C 16
ATOM 26185 O O . ASP A 1 28 ? -7.429 3.451 -3.234 1.00 0.00 28 ASP A O 16
ATOM 26194 N N . TYR A 1 29 ? -7.513 1.249 -2.725 1.00 0.00 29 TYR A N 16
ATOM 26195 C CA . TYR A 1 29 ? -7.363 0.812 -4.103 1.00 0.00 29 TYR A CA 16
ATOM 26196 C C . TYR A 1 29 ? -8.142 -0.481 -4.355 1.00 0.00 29 TYR A C 16
ATOM 26197 O O . TYR A 1 29 ? -8.773 -1.017 -3.446 1.00 0.00 29 TYR A O 16
ATOM 26215 N N . LYS A 1 30 ? -8.071 -0.944 -5.594 1.00 0.00 30 LYS A N 16
ATOM 26216 C CA . LYS A 1 30 ? -8.761 -2.164 -5.978 1.00 0.00 30 LYS A CA 16
ATOM 26217 C C . LYS A 1 30 ? -7.762 -3.322 -6.009 1.00 0.00 30 LYS A C 16
ATOM 26218 O O . LYS A 1 30 ? -6.552 -3.103 -5.998 1.00 0.00 30 LYS A O 16
ATOM 26237 N N . PRO A 1 31 ? -8.320 -4.562 -6.047 1.00 0.00 31 PRO A N 16
ATOM 26238 C CA . PRO A 1 31 ? -7.492 -5.755 -6.080 1.00 0.00 31 PRO A CA 16
ATOM 26239 C C . PRO A 1 31 ? -6.871 -5.954 -7.464 1.00 0.00 31 PRO A C 16
ATOM 26240 O O . PRO A 1 31 ? -7.568 -5.893 -8.476 1.00 0.00 31 PRO A O 16
ATOM 26251 N N . GLY A 1 32 ? -5.567 -6.187 -7.464 1.00 0.00 32 GLY A N 16
ATOM 26252 C CA . GLY A 1 32 ? -4.844 -6.395 -8.708 1.00 0.00 32 GLY A CA 16
ATOM 26253 C C . GLY A 1 32 ? -4.223 -5.089 -9.206 1.00 0.00 32 GLY A C 16
ATOM 26254 O O . GLY A 1 32 ? -3.774 -5.007 -10.348 1.00 0.00 32 GLY A O 16
ATOM 26258 N N . SER A 1 33 ? -4.218 -4.099 -8.325 1.00 0.00 33 SER A N 16
ATOM 26259 C CA . SER A 1 33 ? -3.660 -2.801 -8.661 1.00 0.00 33 SER A CA 16
ATOM 26260 C C . SER A 1 33 ? -2.330 -2.598 -7.933 1.00 0.00 33 SER A C 16
ATOM 26261 O O . SER A 1 33 ? -2.293 -2.544 -6.704 1.00 0.00 33 SER A O 16
ATOM 26269 N N . THR A 1 34 ? -1.270 -2.490 -8.720 1.00 0.00 34 THR A N 16
ATOM 26270 C CA . THR A 1 34 ? 0.058 -2.294 -8.165 1.00 0.00 34 THR A CA 16
ATOM 26271 C C . THR A 1 34 ? 0.199 -0.877 -7.608 1.00 0.00 34 THR A C 16
ATOM 26272 O O . THR A 1 34 ? -0.034 0.100 -8.318 1.00 0.00 34 THR A O 16
ATOM 26283 N N . ILE A 1 35 ? 0.580 -0.809 -6.340 1.00 0.00 35 ILE A N 16
ATOM 26284 C CA . ILE A 1 35 ? 0.755 0.473 -5.679 1.00 0.00 35 ILE A CA 16
ATOM 26285 C C . ILE A 1 35 ? 2.246 0.720 -5.441 1.00 0.00 35 ILE A C 16
ATOM 26286 O O . ILE A 1 35 ? 2.804 0.263 -4.444 1.00 0.00 35 ILE A O 16
ATOM 26302 N N . ARG A 1 36 ? 2.850 1.442 -6.373 1.00 0.00 36 ARG A N 16
ATOM 26303 C CA . ARG A 1 36 ? 4.266 1.755 -6.277 1.00 0.00 36 ARG A CA 16
ATOM 26304 C C . ARG A 1 36 ? 4.489 2.909 -5.298 1.00 0.00 36 ARG A C 16
ATOM 26305 O O . ARG A 1 36 ? 4.230 4.066 -5.626 1.00 0.00 36 ARG A O 16
ATOM 26326 N N . VAL A 1 37 ? 4.968 2.554 -4.114 1.00 0.00 37 VAL A N 16
ATOM 26327 C CA . VAL A 1 37 ? 5.229 3.545 -3.084 1.00 0.00 37 VAL A CA 16
ATOM 26328 C C . VAL A 1 37 ? 6.694 3.978 -3.160 1.00 0.00 37 VAL A C 16
ATOM 26329 O O . VAL A 1 37 ? 7.597 3.147 -3.070 1.00 0.00 37 VAL A O 16
ATOM 26342 N N . GLY A 1 38 ? 6.886 5.279 -3.324 1.00 0.00 38 GLY A N 16
ATOM 26343 C CA . GLY A 1 38 ? 8.226 5.833 -3.413 1.00 0.00 38 GLY A CA 16
ATOM 26344 C C . GLY A 1 38 ? 8.298 7.205 -2.739 1.00 0.00 38 GLY A C 16
ATOM 26345 O O . GLY A 1 38 ? 7.499 7.509 -1.855 1.00 0.00 38 GLY A O 16
ATOM 26349 N N . ARG A 1 39 ? 9.263 7.997 -3.184 1.00 0.00 39 ARG A N 16
ATOM 26350 C CA . ARG A 1 39 ? 9.449 9.329 -2.635 1.00 0.00 39 ARG A CA 16
ATOM 26351 C C . ARG A 1 39 ? 8.877 10.381 -3.588 1.00 0.00 39 ARG A C 16
ATOM 26352 O O . ARG A 1 39 ? 8.318 11.384 -3.148 1.00 0.00 39 ARG A O 16
ATOM 26373 N N . ILE A 1 40 ? 9.036 10.115 -4.876 1.00 0.00 40 ILE A N 16
ATOM 26374 C CA . ILE A 1 40 ? 8.541 11.025 -5.895 1.00 0.00 40 ILE A CA 16
ATOM 26375 C C . ILE A 1 40 ? 7.211 10.501 -6.439 1.00 0.00 40 ILE A C 16
ATOM 26376 O O . ILE A 1 40 ? 7.016 9.292 -6.554 1.00 0.00 40 ILE A O 16
ATOM 26392 N N . VAL A 1 41 ? 6.330 11.437 -6.760 1.00 0.00 41 VAL A N 16
ATOM 26393 C CA . VAL A 1 41 ? 5.023 11.084 -7.290 1.00 0.00 41 VAL A CA 16
ATOM 26394 C C . VAL A 1 41 ? 5.185 10.527 -8.706 1.00 0.00 41 VAL A C 16
ATOM 26395 O O . VAL A 1 41 ? 4.457 9.620 -9.106 1.00 0.00 41 VAL A O 16
ATOM 26408 N N . ARG A 1 42 ? 6.144 11.093 -9.424 1.00 0.00 42 ARG A N 16
ATOM 26409 C CA . ARG A 1 42 ? 6.411 10.663 -10.786 1.00 0.00 42 ARG A CA 16
ATOM 26410 C C . ARG A 1 42 ? 6.474 9.136 -10.859 1.00 0.00 42 ARG A C 16
ATOM 26411 O O . ARG A 1 42 ? 7.291 8.512 -10.183 1.00 0.00 42 ARG A O 16
ATOM 26432 N N . GLY A 1 43 ? 5.601 8.578 -11.684 1.00 0.00 43 GLY A N 16
ATOM 26433 C CA . GLY A 1 43 ? 5.547 7.136 -11.854 1.00 0.00 43 GLY A CA 16
ATOM 26434 C C . GLY A 1 43 ? 5.524 6.425 -10.499 1.00 0.00 43 GLY A C 16
ATOM 26435 O O . GLY A 1 43 ? 6.461 5.706 -10.155 1.00 0.00 43 GLY A O 16
ATOM 26439 N N . ASN A 1 44 ? 4.444 6.651 -9.767 1.00 0.00 44 ASN A N 16
ATOM 26440 C CA . ASN A 1 44 ? 4.286 6.041 -8.457 1.00 0.00 44 ASN A CA 16
ATOM 26441 C C . ASN A 1 44 ? 2.840 6.214 -7.990 1.00 0.00 44 ASN A C 16
ATOM 26442 O O . ASN A 1 44 ? 2.246 7.275 -8.175 1.00 0.00 44 ASN A O 16
ATOM 26453 N N . GLU A 1 45 ? 2.314 5.155 -7.392 1.00 0.00 45 GLU A N 16
ATOM 26454 C CA . GLU A 1 45 ? 0.948 5.176 -6.896 1.00 0.00 45 GLU A CA 16
ATOM 26455 C C . GLU A 1 45 ? 0.856 6.032 -5.632 1.00 0.00 45 GLU A C 16
ATOM 26456 O O . GLU A 1 45 ? -0.151 6.700 -5.403 1.00 0.00 45 GLU A O 16
ATOM 26468 N N . ILE A 1 46 ? 1.920 5.985 -4.844 1.00 0.00 46 ILE A N 16
ATOM 26469 C CA . ILE A 1 46 ? 1.972 6.748 -3.609 1.00 0.00 46 ILE A CA 16
ATOM 26470 C C . ILE A 1 46 ? 3.382 7.311 -3.421 1.00 0.00 46 ILE A C 16
ATOM 26471 O O . ILE A 1 46 ? 4.368 6.630 -3.698 1.00 0.00 46 ILE A O 16
ATOM 26487 N N . ALA A 1 47 ? 3.433 8.549 -2.952 1.00 0.00 47 ALA A N 16
ATOM 26488 C CA . ALA A 1 47 ? 4.706 9.211 -2.723 1.00 0.00 47 ALA A CA 16
ATOM 26489 C C . ALA A 1 47 ? 4.689 9.878 -1.346 1.00 0.00 47 ALA A C 16
ATOM 26490 O O . ALA A 1 47 ? 3.662 10.401 -0.918 1.00 0.00 47 ALA A O 16
ATOM 26497 N N . ILE A 1 48 ? 5.840 9.836 -0.690 1.00 0.00 48 ILE A N 16
ATOM 26498 C CA . ILE A 1 48 ? 5.970 10.430 0.630 1.00 0.00 48 ILE A CA 16
ATOM 26499 C C . ILE A 1 48 ? 7.234 11.292 0.674 1.00 0.00 48 ILE A C 16
ATOM 26500 O O . ILE A 1 48 ? 8.303 10.855 0.251 1.00 0.00 48 ILE A O 16
ATOM 26516 N N . LYS A 1 49 ? 7.068 12.501 1.189 1.00 0.00 49 LYS A N 16
ATOM 26517 C CA . LYS A 1 49 ? 8.182 13.428 1.294 1.00 0.00 49 LYS A CA 16
ATOM 26518 C C . LYS A 1 49 ? 8.722 13.411 2.726 1.00 0.00 49 LYS A C 16
ATOM 26519 O O . LYS A 1 49 ? 8.632 14.409 3.439 1.00 0.00 49 LYS A O 16
ATOM 26538 N N . ASP A 1 50 ? 9.270 12.266 3.103 1.00 0.00 50 ASP A N 16
ATOM 26539 C CA . ASP A 1 50 ? 9.824 12.105 4.437 1.00 0.00 50 ASP A CA 16
ATOM 26540 C C . ASP A 1 50 ? 11.351 12.054 4.348 1.00 0.00 50 ASP A C 16
ATOM 26541 O O . ASP A 1 50 ? 12.038 12.104 5.367 1.00 0.00 50 ASP A O 16
ATOM 26550 N N . ALA A 1 51 ? 11.837 11.956 3.119 1.00 0.00 51 ALA A N 16
ATOM 26551 C CA . ALA A 1 51 ? 13.269 11.898 2.884 1.00 0.00 51 ALA A CA 16
ATOM 26552 C C . ALA A 1 51 ? 13.752 10.457 3.058 1.00 0.00 51 ALA A C 16
ATOM 26553 O O . ALA A 1 51 ? 14.386 9.898 2.163 1.00 0.00 51 ALA A O 16
ATOM 26560 N N . GLY A 1 52 ? 13.435 9.895 4.215 1.00 0.00 52 GLY A N 16
ATOM 26561 C CA . GLY A 1 52 ? 13.829 8.530 4.517 1.00 0.00 52 GLY A CA 16
ATOM 26562 C C . GLY A 1 52 ? 13.510 7.596 3.348 1.00 0.00 52 GLY A C 16
ATOM 26563 O O . GLY A 1 52 ? 14.202 6.601 3.137 1.00 0.00 52 GLY A O 16
ATOM 26567 N N . ILE A 1 53 ? 12.461 7.948 2.619 1.00 0.00 53 ILE A N 16
ATOM 26568 C CA . ILE A 1 53 ? 12.042 7.154 1.477 1.00 0.00 53 ILE A CA 16
ATOM 26569 C C . ILE A 1 53 ? 12.828 7.594 0.240 1.00 0.00 53 ILE A C 16
ATOM 26570 O O . ILE A 1 53 ? 13.508 8.619 0.264 1.00 0.00 53 ILE A O 16
ATOM 26586 N N . SER A 1 54 ? 12.708 6.797 -0.812 1.00 0.00 54 SER A N 16
ATOM 26587 C CA . SER A 1 54 ? 13.398 7.091 -2.056 1.00 0.00 54 SER A CA 16
ATOM 26588 C C . SER A 1 54 ? 12.450 6.892 -3.240 1.00 0.00 54 SER A C 16
ATOM 26589 O O . SER A 1 54 ? 11.283 6.552 -3.055 1.00 0.00 54 SER A O 16
ATOM 26597 N N . THR A 1 55 ? 12.988 7.113 -4.431 1.00 0.00 55 THR A N 16
ATOM 26598 C CA . THR A 1 55 ? 12.204 6.962 -5.645 1.00 0.00 55 THR A CA 16
ATOM 26599 C C . THR A 1 55 ? 12.050 5.481 -6.000 1.00 0.00 55 THR A C 16
ATOM 26600 O O . THR A 1 55 ? 13.029 4.813 -6.328 1.00 0.00 55 THR A O 16
ATOM 26611 N N . LYS A 1 56 ? 10.813 5.013 -5.923 1.00 0.00 56 LYS A N 16
ATOM 26612 C CA . LYS A 1 56 ? 10.518 3.624 -6.231 1.00 0.00 56 LYS A CA 16
ATOM 26613 C C . LYS A 1 56 ? 11.082 2.730 -5.125 1.00 0.00 56 LYS A C 16
ATOM 26614 O O . LYS A 1 56 ? 11.444 1.581 -5.376 1.00 0.00 56 LYS A O 16
ATOM 26633 N N . HIS A 1 57 ? 11.138 3.290 -3.926 1.00 0.00 57 HIS A N 16
ATOM 26634 C CA . HIS A 1 57 ? 11.652 2.557 -2.781 1.00 0.00 57 HIS A CA 16
ATOM 26635 C C . HIS A 1 57 ? 11.176 1.105 -2.846 1.00 0.00 57 HIS A C 16
ATOM 26636 O O . HIS A 1 57 ? 11.977 0.179 -2.730 1.00 0.00 57 HIS A O 16
ATOM 26650 N N . LEU A 1 58 ? 9.873 0.950 -3.031 1.00 0.00 58 LEU A N 16
ATOM 26651 C CA . LEU A 1 58 ? 9.280 -0.374 -3.112 1.00 0.00 58 LEU A CA 16
ATOM 26652 C C . LEU A 1 58 ? 7.947 -0.286 -3.857 1.00 0.00 58 LEU A C 16
ATOM 26653 O O . LEU A 1 58 ? 7.424 0.806 -4.074 1.00 0.00 58 LEU A O 16
ATOM 26669 N N . ARG A 1 59 ? 7.435 -1.450 -4.227 1.00 0.00 59 ARG A N 16
ATOM 26670 C CA . ARG A 1 59 ? 6.172 -1.519 -4.943 1.00 0.00 59 ARG A CA 16
ATOM 26671 C C . ARG A 1 59 ? 5.244 -2.542 -4.285 1.00 0.00 59 ARG A C 16
ATOM 26672 O O . ARG A 1 59 ? 5.695 -3.590 -3.826 1.00 0.00 59 ARG A O 16
ATOM 26693 N N . ILE A 1 60 ? 3.963 -2.202 -4.260 1.00 0.00 60 ILE A N 16
ATOM 26694 C CA . ILE A 1 60 ? 2.968 -3.077 -3.666 1.00 0.00 60 ILE A CA 16
ATOM 26695 C C . ILE A 1 60 ? 2.120 -3.705 -4.774 1.00 0.00 60 ILE A C 16
ATOM 26696 O O . ILE A 1 60 ? 1.642 -3.006 -5.666 1.00 0.00 60 ILE A O 16
ATOM 26712 N N . GLU A 1 61 ? 1.960 -5.017 -4.682 1.00 0.00 61 GLU A N 16
ATOM 26713 C CA . GLU A 1 61 ? 1.178 -5.746 -5.666 1.00 0.00 61 GLU A CA 16
ATOM 26714 C C . GLU A 1 61 ? 0.332 -6.821 -4.981 1.00 0.00 61 GLU A C 16
ATOM 26715 O O . GLU A 1 61 ? 0.542 -7.127 -3.808 1.00 0.00 61 GLU A O 16
ATOM 26727 N N . SER A 1 62 ? -0.606 -7.365 -5.742 1.00 0.00 62 SER A N 16
ATOM 26728 C CA . SER A 1 62 ? -1.485 -8.399 -5.223 1.00 0.00 62 SER A CA 16
ATOM 26729 C C . SER A 1 62 ? -1.470 -9.614 -6.152 1.00 0.00 62 SER A C 16
ATOM 26730 O O . SER A 1 62 ? -1.485 -9.466 -7.373 1.00 0.00 62 SER A O 16
ATOM 26738 N N . ASP A 1 63 ? -1.441 -10.788 -5.539 1.00 0.00 63 ASP A N 16
ATOM 26739 C CA . ASP A 1 63 ? -1.424 -12.027 -6.296 1.00 0.00 63 ASP A CA 16
ATOM 26740 C C . ASP A 1 63 ? -2.216 -13.094 -5.538 1.00 0.00 63 ASP A C 16
ATOM 26741 O O . ASP A 1 63 ? -2.450 -12.963 -4.338 1.00 0.00 63 ASP A O 16
ATOM 26750 N N . SER A 1 64 ? -2.608 -14.126 -6.271 1.00 0.00 64 SER A N 16
ATOM 26751 C CA . SER A 1 64 ? -3.370 -15.215 -5.683 1.00 0.00 64 SER A CA 16
ATOM 26752 C C . SER A 1 64 ? -4.415 -14.659 -4.713 1.00 0.00 64 SER A C 16
ATOM 26753 O O . SER A 1 64 ? -4.463 -15.058 -3.551 1.00 0.00 64 SER A O 16
ATOM 26761 N N . GLY A 1 65 ? -5.226 -13.746 -5.228 1.00 0.00 65 GLY A N 16
ATOM 26762 C CA . GLY A 1 65 ? -6.267 -13.131 -4.422 1.00 0.00 65 GLY A CA 16
ATOM 26763 C C . GLY A 1 65 ? -5.721 -12.696 -3.060 1.00 0.00 65 GLY A C 16
ATOM 26764 O O . GLY A 1 65 ? -6.408 -12.813 -2.046 1.00 0.00 65 GLY A O 16
ATOM 26768 N N . ASN A 1 66 ? -4.492 -12.203 -3.081 1.00 0.00 66 ASN A N 16
ATOM 26769 C CA . ASN A 1 66 ? -3.846 -11.750 -1.861 1.00 0.00 66 ASN A CA 16
ATOM 26770 C C . ASN A 1 66 ? -2.968 -10.537 -2.174 1.00 0.00 66 ASN A C 16
ATOM 26771 O O . ASN A 1 66 ? -2.734 -10.219 -3.339 1.00 0.00 66 ASN A O 16
ATOM 26782 N N . TRP A 1 67 ? -2.506 -9.892 -1.113 1.00 0.00 67 TRP A N 16
ATOM 26783 C CA . TRP A 1 67 ? -1.659 -8.720 -1.259 1.00 0.00 67 TRP A CA 16
ATOM 26784 C C . TRP A 1 67 ? -0.267 -9.074 -0.730 1.00 0.00 67 TRP A C 16
ATOM 26785 O O . TRP A 1 67 ? -0.140 -9.755 0.286 1.00 0.00 67 TRP A O 16
ATOM 26806 N N . VAL A 1 68 ? 0.742 -8.596 -1.444 1.00 0.00 68 VAL A N 16
ATOM 26807 C CA . VAL A 1 68 ? 2.119 -8.853 -1.059 1.00 0.00 68 VAL A CA 16
ATOM 26808 C C . VAL A 1 68 ? 2.939 -7.573 -1.230 1.00 0.00 68 VAL A C 16
ATOM 26809 O O . VAL A 1 68 ? 2.550 -6.677 -1.978 1.00 0.00 68 VAL A O 16
ATOM 26822 N N . ILE A 1 69 ? 4.059 -7.527 -0.524 1.00 0.00 69 ILE A N 16
ATOM 26823 C CA . ILE A 1 69 ? 4.938 -6.371 -0.588 1.00 0.00 69 ILE A CA 16
ATOM 26824 C C . ILE A 1 69 ? 6.349 -6.829 -0.961 1.00 0.00 69 ILE A C 16
ATOM 26825 O O . ILE A 1 69 ? 6.766 -7.928 -0.597 1.00 0.00 69 ILE A O 16
ATOM 26841 N N . GLN A 1 70 ? 7.047 -5.964 -1.681 1.00 0.00 70 GLN A N 16
ATOM 26842 C CA . GLN A 1 70 ? 8.403 -6.266 -2.107 1.00 0.00 70 GLN A CA 16
ATOM 26843 C C . GLN A 1 70 ? 9.275 -5.010 -2.032 1.00 0.00 70 GLN A C 16
ATOM 26844 O O . GLN A 1 70 ? 8.918 -3.969 -2.581 1.00 0.00 70 GLN A O 16
ATOM 26858 N N . ASP A 1 71 ? 10.401 -5.150 -1.347 1.00 0.00 71 ASP A N 16
ATOM 26859 C CA . ASP A 1 71 ? 11.326 -4.041 -1.194 1.00 0.00 71 ASP A CA 16
ATOM 26860 C C . ASP A 1 71 ? 12.241 -3.971 -2.418 1.00 0.00 71 ASP A C 16
ATOM 26861 O O . ASP A 1 71 ? 13.099 -4.832 -2.606 1.00 0.00 71 ASP A O 16
ATOM 26870 N N . LEU A 1 72 ? 12.026 -2.938 -3.220 1.00 0.00 72 LEU A N 16
ATOM 26871 C CA . LEU A 1 72 ? 12.820 -2.745 -4.421 1.00 0.00 72 LEU A CA 16
ATOM 26872 C C . LEU A 1 72 ? 14.245 -2.352 -4.027 1.00 0.00 72 LEU A C 16
ATOM 26873 O O . LEU A 1 72 ? 14.725 -1.283 -4.402 1.00 0.00 72 LEU A O 16
ATOM 26889 N N . GLY A 1 73 ? 14.883 -3.238 -3.276 1.00 0.00 73 GLY A N 16
ATOM 26890 C CA . GLY A 1 73 ? 16.244 -2.997 -2.827 1.00 0.00 73 GLY A CA 16
ATOM 26891 C C . GLY A 1 73 ? 16.494 -1.503 -2.611 1.00 0.00 73 GLY A C 16
ATOM 26892 O O . GLY A 1 73 ? 17.466 -0.952 -3.125 1.00 0.00 73 GLY A O 16
ATOM 26896 N N . SER A 1 74 ? 15.599 -0.890 -1.851 1.00 0.00 74 SER A N 16
ATOM 26897 C CA . SER A 1 74 ? 15.710 0.529 -1.561 1.00 0.00 74 SER A CA 16
ATOM 26898 C C . SER A 1 74 ? 17.121 0.853 -1.065 1.00 0.00 74 SER A C 16
ATOM 26899 O O . SER A 1 74 ? 18.034 1.052 -1.866 1.00 0.00 74 SER A O 16
ATOM 26907 N N . SER A 1 75 ? 17.256 0.897 0.252 1.00 0.00 75 SER A N 16
ATOM 26908 C CA . SER A 1 75 ? 18.540 1.193 0.863 1.00 0.00 75 SER A CA 16
ATOM 26909 C C . SER A 1 75 ? 18.500 0.854 2.355 1.00 0.00 75 SER A C 16
ATOM 26910 O O . SER A 1 75 ? 19.257 0.004 2.822 1.00 0.00 75 SER A O 16
ATOM 26918 N N . ASN A 1 76 ? 17.611 1.536 3.061 1.00 0.00 76 ASN A N 16
ATOM 26919 C CA . ASN A 1 76 ? 17.462 1.317 4.490 1.00 0.00 76 ASN A CA 16
ATOM 26920 C C . ASN A 1 76 ? 16.743 -0.013 4.726 1.00 0.00 76 ASN A C 16
ATOM 26921 O O . ASN A 1 76 ? 17.148 -0.798 5.582 1.00 0.00 76 ASN A O 16
ATOM 26932 N N . GLY A 1 77 ? 15.689 -0.225 3.952 1.00 0.00 77 GLY A N 16
ATOM 26933 C CA . GLY A 1 77 ? 14.910 -1.446 4.066 1.00 0.00 77 GLY A CA 16
ATOM 26934 C C . GLY A 1 77 ? 13.520 -1.158 4.635 1.00 0.00 77 GLY A C 16
ATOM 26935 O O . GLY A 1 77 ? 13.311 -0.135 5.286 1.00 0.00 77 GLY A O 16
ATOM 26939 N N . THR A 1 78 ? 12.604 -2.078 4.369 1.00 0.00 78 THR A N 16
ATOM 26940 C CA . THR A 1 78 ? 11.239 -1.935 4.847 1.00 0.00 78 THR A CA 16
ATOM 26941 C C . THR A 1 78 ? 10.996 -2.853 6.047 1.00 0.00 78 THR A C 16
ATOM 26942 O O . THR A 1 78 ? 11.555 -3.947 6.120 1.00 0.00 78 THR A O 16
ATOM 26953 N N . LEU A 1 79 ? 10.161 -2.375 6.957 1.00 0.00 79 LEU A N 16
ATOM 26954 C CA . LEU A 1 79 ? 9.836 -3.138 8.150 1.00 0.00 79 LEU A CA 16
ATOM 26955 C C . LEU A 1 79 ? 8.347 -3.488 8.137 1.00 0.00 79 LEU A C 16
ATOM 26956 O O . LEU A 1 79 ? 7.522 -2.689 7.698 1.00 0.00 79 LEU A O 16
ATOM 26972 N N . LEU A 1 80 ? 8.048 -4.684 8.624 1.00 0.00 80 LEU A N 16
ATOM 26973 C CA . LEU A 1 80 ? 6.672 -5.149 8.674 1.00 0.00 80 LEU A CA 16
ATOM 26974 C C . LEU A 1 80 ? 6.345 -5.607 10.097 1.00 0.00 80 LEU A C 16
ATOM 26975 O O . LEU A 1 80 ? 6.760 -6.686 10.516 1.00 0.00 80 LEU A O 16
ATOM 26991 N N . ASN A 1 81 ? 5.604 -4.763 10.800 1.00 0.00 81 ASN A N 16
ATOM 26992 C CA . ASN A 1 81 ? 5.216 -5.068 12.166 1.00 0.00 81 ASN A CA 16
ATOM 26993 C C . ASN A 1 81 ? 6.456 -5.046 13.061 1.00 0.00 81 ASN A C 16
ATOM 26994 O O . ASN A 1 81 ? 6.592 -4.174 13.919 1.00 0.00 81 ASN A O 16
ATOM 27005 N N . SER A 1 82 ? 7.330 -6.014 12.831 1.00 0.00 82 SER A N 16
ATOM 27006 C CA . SER A 1 82 ? 8.555 -6.117 13.606 1.00 0.00 82 SER A CA 16
ATOM 27007 C C . SER A 1 82 ? 9.543 -7.051 12.903 1.00 0.00 82 SER A C 16
ATOM 27008 O O . SER A 1 82 ? 10.131 -7.927 13.535 1.00 0.00 82 SER A O 16
ATOM 27016 N N . ASN A 1 83 ? 9.694 -6.831 11.605 1.00 0.00 83 ASN A N 16
ATOM 27017 C CA . ASN A 1 83 ? 10.600 -7.642 10.810 1.00 0.00 83 ASN A CA 16
ATOM 27018 C C . ASN A 1 83 ? 11.005 -6.865 9.555 1.00 0.00 83 ASN A C 16
ATOM 27019 O O . ASN A 1 83 ? 10.162 -6.254 8.901 1.00 0.00 83 ASN A O 16
ATOM 27030 N N . ALA A 1 84 ? 12.295 -6.916 9.257 1.00 0.00 84 ALA A N 16
ATOM 27031 C CA . ALA A 1 84 ? 12.821 -6.224 8.093 1.00 0.00 84 ALA A CA 16
ATOM 27032 C C . ALA A 1 84 ? 12.585 -7.081 6.847 1.00 0.00 84 ALA A C 16
ATOM 27033 O O . ALA A 1 84 ? 13.016 -8.232 6.790 1.00 0.00 84 ALA A O 16
ATOM 27040 N N . LEU A 1 85 ? 11.903 -6.486 5.879 1.00 0.00 85 LEU A N 16
ATOM 27041 C CA . LEU A 1 85 ? 11.605 -7.180 4.638 1.00 0.00 85 LEU A CA 16
ATOM 27042 C C . LEU A 1 85 ? 12.900 -7.384 3.849 1.00 0.00 85 LEU A C 16
ATOM 27043 O O . LEU A 1 85 ? 13.952 -6.877 4.235 1.00 0.00 85 LEU A O 16
ATOM 27059 N N . ASP A 1 86 ? 12.780 -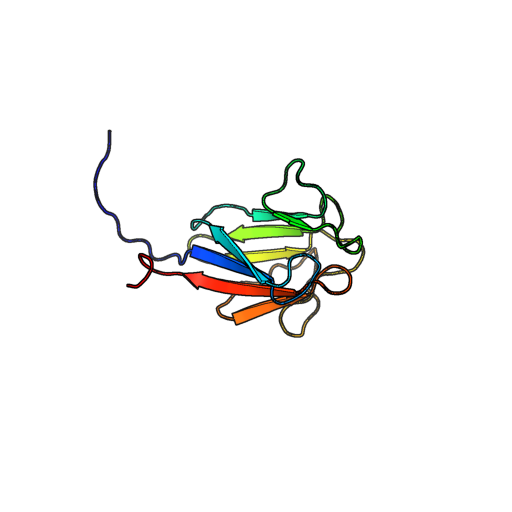8.126 2.758 1.00 0.00 86 ASP A N 16
ATOM 27060 C CA . ASP A 1 86 ? 13.928 -8.403 1.912 1.00 0.00 86 ASP A CA 16
ATOM 27061 C C . ASP A 1 86 ? 13.539 -8.191 0.447 1.00 0.00 86 ASP A C 16
ATOM 27062 O O . ASP A 1 86 ? 12.375 -8.345 0.082 1.00 0.00 86 ASP A O 16
ATOM 27071 N N . PRO A 1 87 ? 14.563 -7.832 -0.373 1.00 0.00 87 PRO A N 16
ATOM 27072 C CA . PRO A 1 87 ? 14.340 -7.597 -1.789 1.00 0.00 87 PRO A CA 16
ATOM 27073 C C . PRO A 1 87 ? 14.155 -8.917 -2.541 1.00 0.00 87 PRO A C 16
ATOM 27074 O O . PRO A 1 87 ? 13.361 -8.996 -3.478 1.00 0.00 87 PRO A O 16
ATOM 27085 N N . GLU A 1 88 ? 14.901 -9.920 -2.103 1.00 0.00 88 GLU A N 16
ATOM 27086 C CA . GLU A 1 88 ? 14.829 -11.232 -2.723 1.00 0.00 88 GLU A CA 16
ATOM 27087 C C . GLU A 1 88 ? 13.760 -12.086 -2.037 1.00 0.00 88 GLU A C 16
ATOM 27088 O O . GLU A 1 88 ? 13.787 -13.312 -2.129 1.00 0.00 88 GLU A O 16
ATOM 27100 N N . THR A 1 89 ? 12.845 -11.403 -1.365 1.00 0.00 89 THR A N 16
ATOM 27101 C CA . THR A 1 89 ? 11.769 -12.083 -0.664 1.00 0.00 89 THR A CA 16
ATOM 27102 C C . THR A 1 89 ? 10.480 -11.264 -0.742 1.00 0.00 89 THR A C 16
ATOM 27103 O O . THR A 1 89 ? 10.519 -10.035 -0.730 1.00 0.00 89 THR A O 16
ATOM 27114 N N . SER A 1 90 ? 9.367 -11.979 -0.821 1.00 0.00 90 SER A N 16
ATOM 27115 C CA . SER A 1 90 ? 8.067 -11.333 -0.901 1.00 0.00 90 SER A CA 16
ATOM 27116 C C . SER A 1 90 ? 7.145 -11.875 0.193 1.00 0.00 90 SER A C 16
ATOM 27117 O O . SER A 1 90 ? 6.967 -13.086 0.316 1.00 0.00 90 SER A O 16
ATOM 27125 N N . VAL A 1 91 ? 6.584 -10.952 0.960 1.00 0.00 91 VAL A N 16
ATOM 27126 C CA . VAL A 1 91 ? 5.685 -11.322 2.040 1.00 0.00 91 VAL A CA 16
ATOM 27127 C C . VAL A 1 91 ? 4.261 -10.887 1.684 1.00 0.00 91 VAL A C 16
ATOM 27128 O O . VAL A 1 91 ? 4.069 -9.901 0.975 1.00 0.00 91 VAL A O 16
ATOM 27141 N N . ASN A 1 92 ? 3.301 -11.645 2.193 1.00 0.00 92 ASN A N 16
ATOM 27142 C CA . ASN A 1 92 ? 1.901 -11.350 1.938 1.00 0.00 92 ASN A CA 16
ATOM 27143 C C . ASN A 1 92 ? 1.370 -10.428 3.037 1.00 0.00 92 ASN A C 16
ATOM 27144 O O . ASN A 1 92 ? 1.325 -10.810 4.205 1.00 0.00 92 ASN A O 16
ATOM 27155 N N . LEU A 1 93 ? 0.981 -9.230 2.624 1.00 0.00 93 LEU A N 16
ATOM 27156 C CA . LEU A 1 93 ? 0.454 -8.251 3.558 1.00 0.00 93 LEU A CA 16
ATOM 27157 C C . LEU A 1 93 ? -0.643 -8.898 4.406 1.00 0.00 93 LEU A C 16
ATOM 27158 O O . LEU A 1 93 ? -0.971 -10.068 4.214 1.00 0.00 93 LEU A O 16
ATOM 27174 N N . GLY A 1 94 ? -1.180 -8.109 5.325 1.00 0.00 94 GLY A N 16
ATOM 27175 C CA . GLY A 1 94 ? -2.233 -8.591 6.202 1.00 0.00 94 GLY A CA 16
ATOM 27176 C C . GLY A 1 94 ? -2.928 -7.429 6.914 1.00 0.00 94 GLY A C 16
ATOM 27177 O O . GLY A 1 94 ? -2.310 -6.398 7.177 1.00 0.00 94 GLY A O 16
ATOM 27181 N N . ASP A 1 95 ? -4.204 -7.634 7.206 1.00 0.00 95 ASP A N 16
ATOM 27182 C CA . ASP A 1 95 ? -4.990 -6.616 7.882 1.00 0.00 95 ASP A CA 16
ATOM 27183 C C . ASP A 1 95 ? -4.413 -6.376 9.279 1.00 0.00 95 ASP A C 16
ATOM 27184 O O . ASP A 1 95 ? -4.549 -7.220 10.164 1.00 0.00 95 ASP A O 16
ATOM 27193 N N . GLY A 1 96 ? -3.780 -5.222 9.433 1.00 0.00 96 GLY A N 16
ATOM 27194 C CA . GLY A 1 96 ? -3.181 -4.862 10.706 1.00 0.00 96 GLY A CA 16
ATOM 27195 C C . GLY A 1 96 ? -1.654 -4.900 10.625 1.00 0.00 96 GLY A C 16
ATOM 27196 O O . GLY A 1 96 ? -0.972 -4.843 11.647 1.00 0.00 96 GLY A O 16
ATOM 27200 N N . ASP A 1 97 ? -1.161 -4.996 9.399 1.00 0.00 97 ASP A N 16
ATOM 27201 C CA . ASP A 1 97 ? 0.273 -5.043 9.171 1.00 0.00 97 ASP A CA 16
ATOM 27202 C C . ASP A 1 97 ? 0.814 -3.616 9.054 1.00 0.00 97 ASP A C 16
ATOM 27203 O O . ASP A 1 97 ? 0.382 -2.854 8.191 1.00 0.00 97 ASP A O 16
ATOM 27212 N N . VAL A 1 98 ? 1.750 -3.299 9.936 1.00 0.00 98 VAL A N 16
ATOM 27213 C CA . VAL A 1 98 ? 2.354 -1.977 9.943 1.00 0.00 98 VAL A CA 16
ATOM 27214 C C . VAL A 1 98 ? 3.635 -2.002 9.107 1.00 0.00 98 VAL A C 16
ATOM 27215 O O . VAL A 1 98 ? 4.531 -2.806 9.360 1.00 0.00 98 VAL A O 16
ATOM 27228 N N . ILE A 1 99 ? 3.681 -1.111 8.127 1.00 0.00 99 ILE A N 16
ATOM 27229 C CA . ILE A 1 99 ? 4.837 -1.021 7.251 1.00 0.00 99 ILE A CA 16
ATOM 27230 C C . ILE A 1 99 ? 5.664 0.209 7.632 1.00 0.00 99 ILE A C 16
ATOM 27231 O O . ILE A 1 99 ? 5.270 1.339 7.349 1.00 0.00 99 ILE A O 16
ATOM 27247 N N . LYS A 1 100 ? 6.797 -0.054 8.268 1.00 0.00 100 LYS A N 16
ATOM 27248 C CA . LYS A 1 100 ? 7.683 1.017 8.690 1.00 0.00 100 LYS A CA 16
ATOM 27249 C C . LYS A 1 100 ? 8.795 1.192 7.654 1.00 0.00 100 LYS A C 16
ATOM 27250 O O . LYS A 1 100 ? 9.712 0.376 7.579 1.00 0.00 100 LYS A O 16
ATOM 27269 N N . LEU A 1 101 ? 8.677 2.262 6.881 1.00 0.00 101 LEU A N 16
ATOM 27270 C CA . LEU A 1 101 ? 9.661 2.554 5.852 1.00 0.00 101 LEU A CA 16
ATOM 27271 C C . LEU A 1 101 ? 10.199 3.972 6.055 1.00 0.00 101 LEU A C 16
ATOM 27272 O O . LEU A 1 101 ? 9.672 4.729 6.868 1.00 0.00 101 LEU A O 16
ATOM 27288 N N . GLY A 1 102 ? 11.242 4.288 5.302 1.00 0.00 102 GLY A N 16
ATOM 27289 C CA . GLY A 1 102 ? 11.857 5.601 5.389 1.00 0.00 102 GLY A CA 16
ATOM 27290 C C . GLY A 1 102 ? 12.542 5.797 6.743 1.00 0.00 102 GLY A C 16
ATOM 27291 O O . GLY A 1 102 ? 13.388 4.996 7.137 1.00 0.00 102 GLY A O 16
ATOM 27295 N N . GLU A 1 103 ? 12.150 6.867 7.419 1.00 0.00 103 GLU A N 16
ATOM 27296 C CA . GLU A 1 103 ? 12.715 7.179 8.721 1.00 0.00 103 GLU A CA 16
ATOM 27297 C C . GLU A 1 103 ? 11.679 6.940 9.820 1.00 0.00 103 GLU A C 16
ATOM 27298 O O . GLU A 1 103 ? 11.911 6.154 10.737 1.00 0.00 103 GLU A O 16
ATOM 27310 N N . TYR A 1 104 ? 10.557 7.632 9.692 1.00 0.00 104 TYR A N 16
ATOM 27311 C CA . TYR A 1 104 ? 9.484 7.505 10.664 1.00 0.00 104 TYR A CA 16
ATOM 27312 C C . TYR A 1 104 ? 8.123 7.421 9.970 1.00 0.00 104 TYR A C 16
ATOM 27313 O O . TYR A 1 104 ? 7.150 8.018 10.428 1.00 0.00 104 TYR A O 16
ATOM 27331 N N . THR A 1 105 ? 8.097 6.673 8.876 1.00 0.00 105 THR A N 16
ATOM 27332 C CA . THR A 1 105 ? 6.872 6.502 8.115 1.00 0.00 105 THR A CA 16
ATOM 27333 C C . THR A 1 105 ? 6.306 5.097 8.323 1.00 0.00 105 THR A C 16
ATOM 27334 O O . THR A 1 105 ? 6.966 4.106 8.015 1.00 0.00 105 THR A O 16
ATOM 27345 N N . SER A 1 106 ? 5.088 5.055 8.845 1.00 0.00 106 SER A N 16
ATOM 27346 C CA . SER A 1 106 ? 4.426 3.787 9.099 1.00 0.00 106 SER A CA 16
ATOM 27347 C C . SER A 1 106 ? 3.113 3.717 8.316 1.00 0.00 106 SER A C 16
ATOM 27348 O O . SER A 1 106 ? 2.334 4.669 8.317 1.00 0.00 106 SER A O 16
ATOM 27356 N N . ILE A 1 107 ? 2.909 2.580 7.666 1.00 0.00 107 ILE A N 16
ATOM 27357 C CA . ILE A 1 107 ? 1.704 2.374 6.881 1.00 0.00 107 ILE A CA 16
ATOM 27358 C C . ILE A 1 107 ? 0.973 1.131 7.393 1.00 0.00 107 ILE A C 16
ATOM 27359 O O . ILE A 1 107 ? 1.568 0.060 7.509 1.00 0.00 107 ILE A O 16
ATOM 27375 N N . LEU A 1 108 ? -0.306 1.314 7.686 1.00 0.00 108 LEU A N 16
ATOM 27376 C CA . LEU A 1 108 ? -1.124 0.221 8.184 1.00 0.00 108 LEU A CA 16
ATOM 27377 C C . LEU A 1 108 ? -1.893 -0.405 7.019 1.00 0.00 108 LEU A C 16
ATOM 27378 O O . LEU A 1 108 ? -2.418 0.306 6.163 1.00 0.00 108 LEU A O 16
ATOM 27394 N N . VAL A 1 109 ? -1.936 -1.729 7.023 1.00 0.00 109 VAL A N 16
ATOM 27395 C CA . VAL A 1 109 ? -2.632 -2.459 5.978 1.00 0.00 109 VAL A CA 16
ATOM 27396 C C . VAL A 1 109 ? -4.022 -2.858 6.479 1.00 0.00 109 VAL A C 16
ATOM 27397 O O . VAL A 1 109 ? -4.145 -3.632 7.427 1.00 0.00 109 VAL A O 16
ATOM 27410 N N . ASN A 1 110 ? -5.033 -2.311 5.821 1.00 0.00 110 ASN A N 16
ATOM 27411 C CA . ASN A 1 110 ? -6.409 -2.599 6.188 1.00 0.00 110 ASN A CA 16
ATOM 27412 C C . ASN A 1 110 ? -7.155 -3.141 4.966 1.00 0.00 110 ASN A C 16
ATOM 27413 O O . ASN A 1 110 ? -7.028 -2.602 3.868 1.00 0.00 110 ASN A O 16
ATOM 27424 N N . PHE A 1 111 ? -7.916 -4.200 5.199 1.00 0.00 111 PHE A N 16
ATOM 27425 C CA . PHE A 1 111 ? -8.682 -4.820 4.132 1.00 0.00 111 PHE A CA 16
ATOM 27426 C C . PHE A 1 111 ? -10.136 -4.344 4.153 1.00 0.00 111 PHE A C 16
ATOM 27427 O O . PHE A 1 111 ? -10.878 -4.643 5.088 1.00 0.00 111 PHE A O 16
ATOM 27444 N N . VAL A 1 112 ? -10.500 -3.611 3.111 1.00 0.00 112 VAL A N 16
ATOM 27445 C CA . VAL A 1 112 ? -11.852 -3.091 2.998 1.00 0.00 112 VAL A CA 16
ATOM 27446 C C . VAL A 1 112 ? -12.673 -4.009 2.090 1.00 0.00 112 VAL A C 16
ATOM 27447 O O . VAL A 1 112 ? -12.409 -4.101 0.892 1.00 0.00 112 VAL A O 16
ATOM 27460 N N . SER A 1 113 ? -13.652 -4.665 2.695 1.00 0.00 113 SER A N 16
ATOM 27461 C CA . SER A 1 113 ? -14.514 -5.572 1.956 1.00 0.00 113 SER A CA 16
ATOM 27462 C C . SER A 1 113 ? -15.580 -4.780 1.197 1.00 0.00 113 SER A C 16
ATOM 27463 O O . SER A 1 113 ? -16.601 -4.400 1.769 1.00 0.00 113 SER A O 16
ATOM 27471 N N . GLY A 1 114 ? -15.308 -4.554 -0.080 1.00 0.00 114 GLY A N 16
ATOM 27472 C CA . GLY A 1 114 ? -16.231 -3.814 -0.922 1.00 0.00 114 GLY A CA 16
ATOM 27473 C C . GLY A 1 114 ? -16.225 -2.326 -0.568 1.00 0.00 114 GLY A C 16
ATOM 27474 O O . GLY A 1 114 ? -15.383 -1.872 0.206 1.00 0.00 114 GLY A O 16
ATOM 27478 N N . PRO A 1 115 ? -17.199 -1.588 -1.166 1.00 0.00 115 PRO A N 16
ATOM 27479 C CA . PRO A 1 115 ? -17.313 -0.161 -0.921 1.00 0.00 115 PRO A CA 16
ATOM 27480 C C . PRO A 1 115 ? -17.908 0.113 0.462 1.00 0.00 115 PRO A C 16
ATOM 27481 O O . PRO A 1 115 ? -19.072 0.492 0.577 1.00 0.00 115 PRO A O 16
ATOM 27492 N N . SER A 1 116 ? -17.081 -0.091 1.477 1.00 0.00 116 SER A N 16
ATOM 27493 C CA . SER A 1 116 ? -17.510 0.129 2.848 1.00 0.00 116 SER A CA 16
ATOM 27494 C C . SER A 1 116 ? -17.088 1.524 3.311 1.00 0.00 116 SER A C 16
ATOM 27495 O O . SER A 1 116 ? -15.917 1.756 3.608 1.00 0.00 116 SER A O 16
ATOM 27503 N N . SER A 1 117 ? -18.065 2.418 3.359 1.00 0.00 117 SER A N 16
ATOM 27504 C CA . SER A 1 117 ? -17.809 3.784 3.781 1.00 0.00 117 SER A CA 16
ATOM 27505 C C . SER A 1 117 ? -17.662 3.843 5.303 1.00 0.00 117 SER A C 16
ATOM 27506 O O . SER A 1 117 ? -18.324 3.098 6.023 1.00 0.00 117 SER A O 16
ATOM 27514 N N . GLY A 1 118 ? -16.789 4.735 5.747 1.00 0.00 118 GLY A N 16
ATOM 27515 C CA . GLY A 1 118 ? -16.546 4.901 7.170 1.00 0.00 118 GLY A CA 16
ATOM 27516 C C . GLY A 1 118 ? -16.262 6.365 7.511 1.00 0.00 118 GLY A C 16
ATOM 27517 O O . GLY A 1 118 ? -16.047 6.705 8.674 1.00 0.00 118 GLY A O 16
ATOM 27521 N N . GLY A 1 1 ? -34.597 -15.457 -7.165 1.00 0.00 1 GLY A N 17
ATOM 27522 C CA . GLY A 1 1 ? -33.970 -14.248 -6.659 1.00 0.00 1 GLY A CA 17
ATOM 27523 C C . GLY A 1 1 ? -34.338 -13.038 -7.521 1.00 0.00 1 GLY A C 17
ATOM 27524 O O . GLY A 1 1 ? -34.738 -13.191 -8.674 1.00 0.00 1 GLY A O 17
ATOM 27528 N N . SER A 1 2 ? -34.189 -11.863 -6.928 1.00 0.00 2 SER A N 17
ATOM 27529 C CA . SER A 1 2 ? -34.501 -10.627 -7.626 1.00 0.00 2 SER A CA 17
ATOM 27530 C C . SER A 1 2 ? -33.348 -9.633 -7.471 1.00 0.00 2 SER A C 17
ATOM 27531 O O . SER A 1 2 ? -33.429 -8.704 -6.669 1.00 0.00 2 SER A O 17
ATOM 27539 N N . SER A 1 3 ? -32.302 -9.863 -8.250 1.00 0.00 3 SER A N 17
ATOM 27540 C CA . SER A 1 3 ? -31.134 -8.998 -8.209 1.00 0.00 3 SER A CA 17
ATOM 27541 C C . SER A 1 3 ? -30.584 -8.929 -6.783 1.00 0.00 3 SER A C 17
ATOM 27542 O O . SER A 1 3 ? -31.242 -9.363 -5.839 1.00 0.00 3 SER A O 17
ATOM 27550 N N . GLY A 1 4 ? -29.383 -8.380 -6.672 1.00 0.00 4 GLY A N 17
ATOM 27551 C CA . GLY A 1 4 ? -28.738 -8.248 -5.377 1.00 0.00 4 GLY A CA 17
ATOM 27552 C C . GLY A 1 4 ? -27.646 -9.306 -5.199 1.00 0.00 4 GLY A C 17
ATOM 27553 O O . GLY A 1 4 ? -27.907 -10.393 -4.686 1.00 0.00 4 GLY A O 17
ATOM 27557 N N . SER A 1 5 ? -26.446 -8.950 -5.633 1.00 0.00 5 SER A N 17
ATOM 27558 C CA . SER A 1 5 ? -25.313 -9.854 -5.527 1.00 0.00 5 SER A CA 17
ATOM 27559 C C . SER A 1 5 ? -24.026 -9.130 -5.928 1.00 0.00 5 SER A C 17
ATOM 27560 O O . SER A 1 5 ? -23.910 -8.638 -7.049 1.00 0.00 5 SER A O 17
ATOM 27568 N N . SER A 1 6 ? -23.093 -9.087 -4.989 1.00 0.00 6 SER A N 17
ATOM 27569 C CA . SER A 1 6 ? -21.819 -8.431 -5.229 1.00 0.00 6 SER A CA 17
ATOM 27570 C C . SER A 1 6 ? -20.877 -8.667 -4.047 1.00 0.00 6 SER A C 17
ATOM 27571 O O . SER A 1 6 ? -21.278 -8.526 -2.892 1.00 0.00 6 SER A O 17
ATOM 27579 N N . GLY A 1 7 ? -19.643 -9.021 -4.375 1.00 0.00 7 GLY A N 17
ATOM 27580 C CA . GLY A 1 7 ? -18.642 -9.278 -3.354 1.00 0.00 7 GLY A CA 17
ATOM 27581 C C . GLY A 1 7 ? -17.336 -9.772 -3.979 1.00 0.00 7 GLY A C 17
ATOM 27582 O O . GLY A 1 7 ? -17.317 -10.797 -4.659 1.00 0.00 7 GLY A O 17
ATOM 27586 N N . MET A 1 8 ? -16.274 -9.020 -3.727 1.00 0.00 8 MET A N 17
ATOM 27587 C CA . MET A 1 8 ? -14.967 -9.368 -4.257 1.00 0.00 8 MET A CA 17
ATOM 27588 C C . MET A 1 8 ? -14.127 -10.097 -3.206 1.00 0.00 8 MET A C 17
ATOM 27589 O O . MET A 1 8 ? -13.753 -9.513 -2.190 1.00 0.00 8 MET A O 17
ATOM 27603 N N . VAL A 1 9 ? -13.853 -11.363 -3.488 1.00 0.00 9 VAL A N 17
ATOM 27604 C CA . VAL A 1 9 ? -13.064 -12.178 -2.580 1.00 0.00 9 VAL A CA 17
ATOM 27605 C C . VAL A 1 9 ? -11.799 -11.413 -2.184 1.00 0.00 9 VAL A C 17
ATOM 27606 O O . VAL A 1 9 ? -11.287 -11.583 -1.079 1.00 0.00 9 VAL A O 17
ATOM 27619 N N . THR A 1 10 ? -11.331 -10.588 -3.109 1.00 0.00 10 THR A N 17
ATOM 27620 C CA . THR A 1 10 ? -10.136 -9.797 -2.871 1.00 0.00 10 THR A CA 17
ATOM 27621 C C . THR A 1 10 ? -10.504 -8.451 -2.241 1.00 0.00 10 THR A C 17
ATOM 27622 O O . THR A 1 10 ? -11.138 -7.615 -2.882 1.00 0.00 10 THR A O 17
ATOM 27633 N N . PRO A 1 11 ? -10.078 -8.280 -0.961 1.00 0.00 11 PRO A N 17
ATOM 27634 C CA . PRO A 1 11 ? -10.356 -7.051 -0.238 1.00 0.00 11 PRO A CA 17
ATOM 27635 C C . PRO A 1 11 ? -9.457 -5.913 -0.726 1.00 0.00 11 PRO A C 17
ATOM 27636 O O . PRO A 1 11 ? -8.279 -6.126 -1.009 1.00 0.00 11 PRO A O 17
ATOM 27647 N N . SER A 1 12 ? -10.046 -4.729 -0.809 1.00 0.00 12 SER A N 17
ATOM 27648 C CA . SER A 1 12 ? -9.313 -3.558 -1.257 1.00 0.00 12 SER A CA 17
ATOM 27649 C C . SER A 1 12 ? -8.096 -3.326 -0.359 1.00 0.00 12 SER A C 17
ATOM 27650 O O . SER A 1 12 ? -8.060 -3.798 0.776 1.00 0.00 12 SER A O 17
ATOM 27658 N N . LEU A 1 13 ? -7.130 -2.600 -0.902 1.00 0.00 13 LEU A N 17
ATOM 27659 C CA . LEU A 1 13 ? -5.915 -2.301 -0.164 1.00 0.00 13 LEU A CA 17
ATOM 27660 C C . LEU A 1 13 ? -5.966 -0.853 0.329 1.00 0.00 13 LEU A C 17
ATOM 27661 O O . LEU A 1 13 ? -5.891 0.081 -0.468 1.00 0.00 13 LEU A O 17
ATOM 27677 N N . ARG A 1 14 ? -6.094 -0.712 1.640 1.00 0.00 14 ARG A N 17
ATOM 27678 C CA . ARG A 1 14 ? -6.156 0.606 2.249 1.00 0.00 14 ARG A CA 17
ATOM 27679 C C . ARG A 1 14 ? -4.894 0.871 3.072 1.00 0.00 14 ARG A C 17
ATOM 27680 O O . ARG A 1 14 ? -4.711 0.288 4.139 1.00 0.00 14 ARG A O 17
ATOM 27701 N N . LEU A 1 15 ? -4.056 1.752 2.544 1.00 0.00 15 LEU A N 17
ATOM 27702 C CA . LEU A 1 15 ? -2.817 2.101 3.217 1.00 0.00 15 LEU A CA 17
ATOM 27703 C C . LEU A 1 15 ? -3.058 3.306 4.128 1.00 0.00 15 LEU A C 17
ATOM 27704 O O . LEU A 1 15 ? -3.257 4.421 3.649 1.00 0.00 15 LEU A O 17
ATOM 27720 N N . VAL A 1 16 ? -3.032 3.041 5.426 1.00 0.00 16 VAL A N 17
ATOM 27721 C CA . VAL A 1 16 ? -3.246 4.090 6.409 1.00 0.00 16 VAL A CA 17
ATOM 27722 C C . VAL A 1 16 ? -1.892 4.582 6.925 1.00 0.00 16 VAL A C 17
ATOM 27723 O O . VAL A 1 16 ? -1.072 3.787 7.382 1.00 0.00 16 VAL A O 17
ATOM 27736 N N . PHE A 1 17 ? -1.700 5.889 6.836 1.00 0.00 17 PHE A N 17
ATOM 27737 C CA . PHE A 1 17 ? -0.460 6.497 7.289 1.00 0.00 17 PHE A CA 17
ATOM 27738 C C . PHE A 1 17 ? -0.501 6.768 8.795 1.00 0.00 17 PHE A C 17
ATOM 27739 O O . PHE A 1 17 ? -0.887 7.854 9.223 1.00 0.00 17 PHE A O 17
ATOM 27756 N N . VAL A 1 18 ? -0.096 5.762 9.556 1.00 0.00 18 VAL A N 17
ATOM 27757 C CA . VAL A 1 18 ? -0.081 5.878 11.004 1.00 0.00 18 VAL A CA 17
ATOM 27758 C C . VAL A 1 18 ? 1.051 6.817 11.424 1.00 0.00 18 VAL A C 17
ATOM 27759 O O . VAL A 1 18 ? 0.944 7.513 12.433 1.00 0.00 18 VAL A O 17
ATOM 27772 N N . LYS A 1 19 ? 2.112 6.805 10.630 1.00 0.00 19 LYS A N 17
ATOM 27773 C CA . LYS A 1 19 ? 3.263 7.647 10.907 1.00 0.00 19 LYS A CA 17
ATOM 27774 C C . LYS A 1 19 ? 3.748 8.285 9.604 1.00 0.00 19 LYS A C 17
ATOM 27775 O O . LYS A 1 19 ? 3.082 8.186 8.574 1.00 0.00 19 LYS A O 17
ATOM 27794 N N . GLY A 1 20 ? 4.904 8.926 9.691 1.00 0.00 20 GLY A N 17
ATOM 27795 C CA . GLY A 1 20 ? 5.487 9.581 8.531 1.00 0.00 20 GLY A CA 17
ATOM 27796 C C . GLY A 1 20 ? 4.987 11.021 8.406 1.00 0.00 20 GLY A C 17
ATOM 27797 O O . GLY A 1 20 ? 4.298 11.523 9.293 1.00 0.00 20 GLY A O 17
ATOM 27801 N N . PRO A 1 21 ? 5.363 11.663 7.268 1.00 0.00 21 PRO A N 17
ATOM 27802 C CA . PRO A 1 21 ? 4.960 13.036 7.015 1.00 0.00 21 PRO A CA 17
ATOM 27803 C C . PRO A 1 21 ? 3.486 13.110 6.611 1.00 0.00 21 PRO A C 17
ATOM 27804 O O . PRO A 1 21 ? 2.881 14.180 6.648 1.00 0.00 21 PRO A O 17
ATOM 27815 N N . ARG A 1 22 ? 2.951 11.958 6.234 1.00 0.00 22 ARG A N 17
ATOM 27816 C CA . ARG A 1 22 ? 1.559 11.879 5.823 1.00 0.00 22 ARG A CA 17
ATOM 27817 C C . ARG A 1 22 ? 0.723 11.199 6.910 1.00 0.00 22 ARG A C 17
ATOM 27818 O O . ARG A 1 22 ? -0.379 10.723 6.643 1.00 0.00 22 ARG A O 17
ATOM 27839 N N . GLU A 1 23 ? 1.280 11.175 8.112 1.00 0.00 23 GLU A N 17
ATOM 27840 C CA . GLU A 1 23 ? 0.599 10.562 9.239 1.00 0.00 23 GLU A CA 17
ATOM 27841 C C . GLU A 1 23 ? -0.807 11.145 9.392 1.00 0.00 23 GLU A C 17
ATOM 27842 O O . GLU A 1 23 ? -0.963 12.339 9.644 1.00 0.00 23 GLU A O 17
ATOM 27854 N N . GLY A 1 24 ? -1.794 10.276 9.234 1.00 0.00 24 GLY A N 17
ATOM 27855 C CA . GLY A 1 24 ? -3.182 10.690 9.351 1.00 0.00 24 GLY A CA 17
ATOM 27856 C C . GLY A 1 24 ? -3.903 10.578 8.006 1.00 0.00 24 GLY A C 17
ATOM 27857 O O . GLY A 1 24 ? -5.101 10.842 7.916 1.00 0.00 24 GLY A O 17
ATOM 27861 N N . ASP A 1 25 ? -3.143 10.186 6.994 1.00 0.00 25 ASP A N 17
ATOM 27862 C CA . ASP A 1 25 ? -3.694 10.036 5.658 1.00 0.00 25 ASP A CA 17
ATOM 27863 C C . ASP A 1 25 ? -3.921 8.551 5.369 1.00 0.00 25 ASP A C 17
ATOM 27864 O O . ASP A 1 25 ? -3.298 7.692 5.990 1.00 0.00 25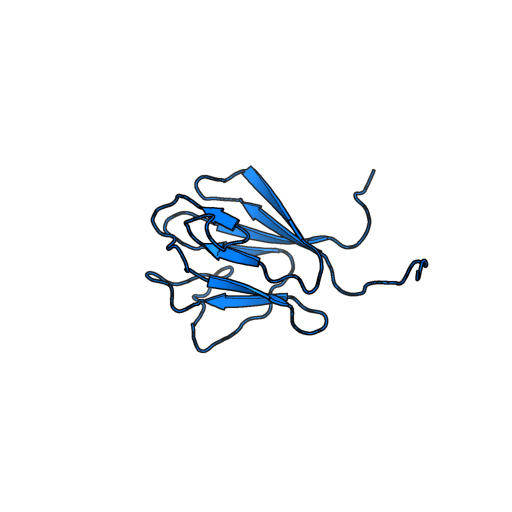 ASP A O 17
ATOM 27873 N N . ALA A 1 26 ? -4.814 8.295 4.424 1.00 0.00 26 ALA A N 17
ATOM 27874 C CA . ALA A 1 26 ? -5.130 6.928 4.045 1.00 0.00 26 ALA A CA 17
ATOM 27875 C C . ALA A 1 26 ? -5.657 6.912 2.608 1.00 0.00 26 ALA A C 17
ATOM 27876 O O . ALA A 1 26 ? -6.292 7.868 2.165 1.00 0.00 26 ALA A O 17
ATOM 27883 N N . LEU A 1 27 ? -5.374 5.815 1.921 1.00 0.00 27 LEU A N 17
ATOM 27884 C CA . LEU A 1 27 ? -5.811 5.661 0.543 1.00 0.00 27 LEU A CA 17
ATOM 27885 C C . LEU A 1 27 ? -6.493 4.302 0.378 1.00 0.00 27 LEU A C 17
ATOM 27886 O O . LEU A 1 27 ? -6.507 3.494 1.305 1.00 0.00 27 LEU A O 17
ATOM 27902 N N . ASP A 1 28 ? -7.043 4.092 -0.809 1.00 0.00 28 ASP A N 17
ATOM 27903 C CA . ASP A 1 28 ? -7.726 2.845 -1.108 1.00 0.00 28 ASP A CA 17
ATOM 27904 C C . ASP A 1 28 ? -7.575 2.530 -2.597 1.00 0.00 28 ASP A C 17
ATOM 27905 O O . ASP A 1 28 ? -7.535 3.437 -3.426 1.00 0.00 28 ASP A O 17
ATOM 27914 N N . TYR A 1 29 ? -7.494 1.240 -2.891 1.00 0.00 29 TYR A N 17
ATOM 27915 C CA . TYR A 1 29 ? -7.349 0.794 -4.267 1.00 0.00 29 TYR A CA 17
ATOM 27916 C C . TYR A 1 29 ? -8.118 -0.507 -4.505 1.00 0.00 29 TYR A C 17
ATOM 27917 O O . TYR A 1 29 ? -8.676 -1.082 -3.573 1.00 0.00 29 TYR A O 17
ATOM 27935 N N . LYS A 1 30 ? -8.122 -0.933 -5.760 1.00 0.00 30 LYS A N 17
ATOM 27936 C CA . LYS A 1 30 ? -8.813 -2.155 -6.133 1.00 0.00 30 LYS A CA 17
ATOM 27937 C C . LYS A 1 30 ? -7.826 -3.324 -6.102 1.00 0.00 30 LYS A C 17
ATOM 27938 O O . LYS A 1 30 ? -6.613 -3.117 -6.098 1.00 0.00 30 LYS A O 17
ATOM 27957 N N . PRO A 1 31 ? -8.396 -4.558 -6.081 1.00 0.00 31 PRO A N 17
ATOM 27958 C CA . PRO A 1 31 ? -7.580 -5.760 -6.050 1.00 0.00 31 PRO A CA 17
ATOM 27959 C C . PRO A 1 31 ? -6.957 -6.034 -7.420 1.00 0.00 31 PRO A C 17
ATOM 27960 O O . PRO A 1 31 ? -7.661 -6.086 -8.428 1.00 0.00 31 PRO A O 17
ATOM 27971 N N . GLY A 1 32 ? -5.642 -6.201 -7.414 1.00 0.00 32 GLY A N 17
ATOM 27972 C CA . GLY A 1 32 ? -4.916 -6.468 -8.644 1.00 0.00 32 GLY A CA 17
ATOM 27973 C C . GLY A 1 32 ? -4.292 -5.187 -9.202 1.00 0.00 32 GLY A C 17
ATOM 27974 O O . GLY A 1 32 ? -3.875 -5.148 -10.358 1.00 0.00 32 GLY A O 17
ATOM 27978 N N . SER A 1 33 ? -4.249 -4.170 -8.353 1.00 0.00 33 SER A N 17
ATOM 27979 C CA . SER A 1 33 ? -3.683 -2.891 -8.747 1.00 0.00 33 SER A CA 17
ATOM 27980 C C . SER A 1 33 ? -2.382 -2.636 -7.983 1.00 0.00 33 SER A C 17
ATOM 27981 O O . SER A 1 33 ? -2.406 -2.365 -6.784 1.00 0.00 33 SER A O 17
ATOM 27989 N N . THR A 1 34 ? -1.278 -2.733 -8.709 1.00 0.00 34 THR A N 17
ATOM 27990 C CA . THR A 1 34 ? 0.030 -2.516 -8.114 1.00 0.00 34 THR A CA 17
ATOM 27991 C C . THR A 1 34 ? 0.139 -1.090 -7.571 1.00 0.00 34 THR A C 17
ATOM 27992 O O . THR A 1 34 ? -0.141 -0.127 -8.283 1.00 0.00 34 THR A O 17
ATOM 28003 N N . ILE A 1 35 ? 0.547 -1.000 -6.314 1.00 0.00 35 ILE A N 17
ATOM 28004 C CA . ILE A 1 35 ? 0.697 0.292 -5.667 1.00 0.00 35 ILE A CA 17
ATOM 28005 C C . ILE A 1 35 ? 2.176 0.536 -5.360 1.00 0.00 35 ILE A C 17
ATOM 28006 O O . ILE A 1 35 ? 2.680 0.100 -4.326 1.00 0.00 35 ILE A O 17
ATOM 28022 N N . ARG A 1 36 ? 2.830 1.233 -6.278 1.00 0.00 36 ARG A N 17
ATOM 28023 C CA . ARG A 1 36 ? 4.242 1.540 -6.119 1.00 0.00 36 ARG A CA 17
ATOM 28024 C C . ARG A 1 36 ? 4.426 2.696 -5.133 1.00 0.00 36 ARG A C 17
ATOM 28025 O O . ARG A 1 36 ? 4.106 3.841 -5.448 1.00 0.00 36 ARG A O 17
ATOM 28046 N N . VAL A 1 37 ? 4.940 2.356 -3.961 1.00 0.00 37 VAL A N 17
ATOM 28047 C CA . VAL A 1 37 ? 5.171 3.351 -2.927 1.00 0.00 37 VAL A CA 17
ATOM 28048 C C . VAL A 1 37 ? 6.630 3.807 -2.981 1.00 0.00 37 VAL A C 17
ATOM 28049 O O . VAL A 1 37 ? 7.543 2.999 -2.823 1.00 0.00 37 VAL A O 17
ATOM 28062 N N . GLY A 1 38 ? 6.804 5.102 -3.205 1.00 0.00 38 GLY A N 17
ATOM 28063 C CA . GLY A 1 38 ? 8.136 5.676 -3.282 1.00 0.00 38 GLY A CA 17
ATOM 28064 C C . GLY A 1 38 ? 8.191 7.031 -2.574 1.00 0.00 38 GLY A C 17
ATOM 28065 O O . GLY A 1 38 ? 7.480 7.253 -1.595 1.00 0.00 38 GLY A O 17
ATOM 28069 N N . ARG A 1 39 ? 9.043 7.901 -3.096 1.00 0.00 39 ARG A N 17
ATOM 28070 C CA . ARG A 1 39 ? 9.200 9.228 -2.525 1.00 0.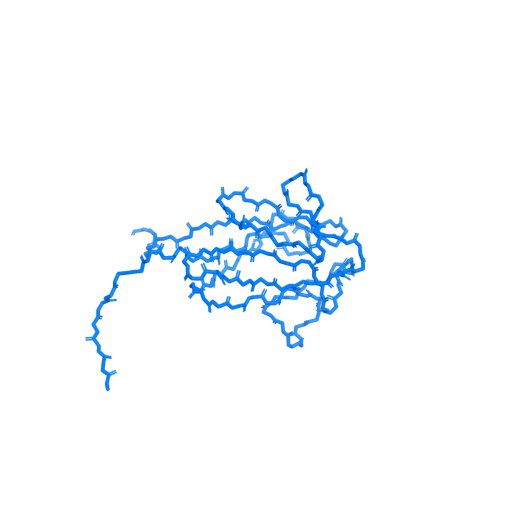00 39 ARG A CA 17
ATOM 28071 C C . ARG A 1 39 ? 8.550 10.276 -3.431 1.00 0.00 39 ARG A C 17
ATOM 28072 O O . ARG A 1 39 ? 8.145 11.340 -2.965 1.00 0.00 39 ARG A O 17
ATOM 28093 N N . ILE A 1 40 ? 8.471 9.938 -4.710 1.00 0.00 40 ILE A N 17
ATOM 28094 C CA . ILE A 1 40 ? 7.877 10.837 -5.686 1.00 0.00 40 ILE A CA 17
ATOM 28095 C C . ILE A 1 40 ? 6.601 10.204 -6.245 1.00 0.00 40 ILE A C 17
ATOM 28096 O O . ILE A 1 40 ? 6.593 9.027 -6.602 1.00 0.00 40 ILE A O 17
ATOM 28112 N N . VAL A 1 41 ? 5.554 11.013 -6.305 1.00 0.00 41 VAL A N 17
ATOM 28113 C CA . VAL A 1 41 ? 4.276 10.547 -6.815 1.00 0.00 41 VAL A CA 17
ATOM 28114 C C . VAL A 1 41 ? 4.361 10.403 -8.336 1.00 0.00 41 VAL A C 17
ATOM 28115 O O . VAL A 1 41 ? 3.631 9.611 -8.929 1.00 0.00 41 VAL A O 17
ATOM 28128 N N . ARG A 1 42 ? 5.258 11.182 -8.923 1.00 0.00 42 ARG A N 17
ATOM 28129 C CA . ARG A 1 42 ? 5.447 11.151 -10.363 1.00 0.00 42 ARG A CA 17
ATOM 28130 C C . ARG A 1 42 ? 5.126 9.759 -10.911 1.00 0.00 42 ARG A C 17
ATOM 28131 O O . ARG A 1 42 ? 3.990 9.485 -11.293 1.00 0.00 42 ARG A O 17
ATOM 28152 N N . GLY A 1 43 ? 6.148 8.916 -10.932 1.00 0.00 43 GLY A N 17
ATOM 28153 C CA . GLY A 1 43 ? 5.989 7.559 -11.426 1.00 0.00 43 GLY A CA 17
ATOM 28154 C C . GLY A 1 43 ? 5.784 6.575 -10.272 1.00 0.00 43 GLY A C 17
ATOM 28155 O O . GLY A 1 43 ? 6.566 5.642 -10.101 1.00 0.00 43 GLY A O 17
ATOM 28159 N N . ASN A 1 44 ? 4.727 6.818 -9.511 1.00 0.00 44 ASN A N 17
ATOM 28160 C CA . ASN A 1 44 ? 4.408 5.965 -8.379 1.00 0.00 44 ASN A CA 17
ATOM 28161 C C . ASN A 1 44 ? 2.983 6.262 -7.908 1.00 0.00 44 ASN A C 17
ATOM 28162 O O . ASN A 1 44 ? 2.537 7.407 -7.951 1.00 0.00 44 ASN A O 17
ATOM 28173 N N . GLU A 1 45 ? 2.308 5.209 -7.469 1.00 0.00 45 GLU A N 17
ATOM 28174 C CA . GLU A 1 45 ? 0.943 5.342 -6.990 1.00 0.00 45 GLU A CA 17
ATOM 28175 C C . GLU A 1 45 ? 0.905 6.204 -5.727 1.00 0.00 45 GLU A C 17
ATOM 28176 O O . GLU A 1 45 ? 0.065 7.094 -5.603 1.00 0.00 45 GL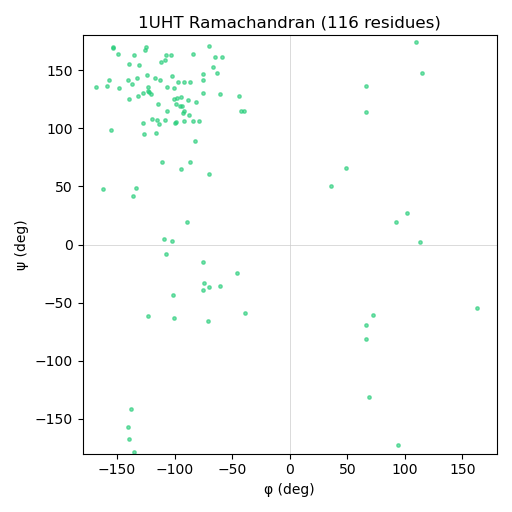U A O 17
ATOM 28188 N N . ILE A 1 46 ? 1.825 5.909 -4.820 1.00 0.00 46 ILE A N 17
ATOM 28189 C CA . ILE A 1 46 ? 1.907 6.646 -3.570 1.00 0.00 46 ILE A CA 17
ATOM 28190 C C . ILE A 1 46 ? 3.356 7.072 -3.329 1.00 0.00 46 ILE A C 17
ATOM 28191 O O . ILE A 1 46 ? 4.286 6.330 -3.643 1.00 0.00 46 ILE A O 17
ATOM 28207 N N . ALA A 1 47 ? 3.504 8.266 -2.773 1.00 0.00 47 ALA A N 17
ATOM 28208 C CA . ALA A 1 47 ? 4.825 8.799 -2.486 1.00 0.00 47 ALA A CA 17
ATOM 28209 C C . ALA A 1 47 ? 4.813 9.462 -1.107 1.00 0.00 47 ALA A C 17
ATOM 28210 O O . ALA A 1 47 ? 3.761 9.876 -0.622 1.00 0.00 47 ALA A O 17
ATOM 28217 N N . ILE A 1 48 ? 5.995 9.543 -0.514 1.00 0.00 48 ILE A N 17
ATOM 28218 C CA . ILE A 1 48 ? 6.135 10.148 0.799 1.00 0.00 48 ILE A CA 17
ATOM 28219 C C . ILE A 1 48 ? 7.309 11.129 0.782 1.00 0.00 48 ILE A C 17
ATOM 28220 O O . ILE A 1 48 ? 8.339 10.859 0.165 1.00 0.00 48 ILE A O 17
ATOM 28236 N N . LYS A 1 49 ? 7.116 12.246 1.466 1.00 0.00 49 LYS A N 17
ATOM 28237 C CA . LYS A 1 49 ? 8.146 13.268 1.538 1.00 0.00 49 LYS A CA 17
ATOM 28238 C C . LYS A 1 49 ? 9.084 12.961 2.707 1.00 0.00 49 LYS A C 17
ATOM 28239 O O . LYS A 1 49 ? 9.055 13.647 3.727 1.00 0.00 49 LYS A O 17
ATOM 28258 N N . ASP A 1 50 ? 9.893 11.928 2.519 1.00 0.00 50 ASP A N 17
ATOM 28259 C CA . ASP A 1 50 ? 10.837 11.521 3.546 1.00 0.00 50 ASP A CA 17
ATOM 28260 C C . ASP A 1 50 ? 12.109 10.989 2.881 1.00 0.00 50 ASP A C 17
ATOM 28261 O O . ASP A 1 50 ? 12.063 10.008 2.141 1.00 0.00 50 ASP A O 17
ATOM 28270 N N . ALA A 1 51 ? 13.214 11.661 3.170 1.00 0.00 51 ALA A N 17
ATOM 28271 C CA . ALA A 1 51 ? 14.496 11.269 2.609 1.00 0.00 51 ALA A CA 17
ATOM 28272 C C . ALA A 1 51 ? 14.693 9.764 2.804 1.00 0.00 51 ALA A C 17
ATOM 28273 O O . ALA A 1 51 ? 15.366 9.114 2.005 1.00 0.00 51 ALA A O 17
ATOM 28280 N N . GLY A 1 52 ? 14.094 9.254 3.870 1.00 0.00 52 GLY A N 17
ATOM 28281 C CA . GLY A 1 52 ? 14.196 7.838 4.179 1.00 0.00 52 GLY A CA 17
ATOM 28282 C C . GLY A 1 52 ? 13.600 6.987 3.056 1.00 0.00 52 GLY A C 17
ATOM 28283 O O . GLY A 1 52 ? 13.946 5.816 2.909 1.00 0.00 52 GLY A O 17
ATOM 28287 N N . ILE A 1 53 ? 12.713 7.609 2.294 1.00 0.00 53 ILE A N 17
ATOM 28288 C CA . ILE A 1 53 ? 12.065 6.923 1.188 1.00 0.00 53 ILE A CA 17
ATOM 28289 C C . ILE A 1 53 ? 12.646 7.431 -0.133 1.00 0.00 53 ILE A C 17
ATOM 28290 O O . ILE A 1 53 ? 12.885 8.628 -0.290 1.00 0.00 53 ILE A O 17
ATOM 28306 N N . SER A 1 54 ? 12.856 6.497 -1.048 1.00 0.00 54 SER A N 17
ATOM 28307 C CA . SER A 1 54 ? 13.405 6.835 -2.350 1.00 0.00 54 SER A CA 17
ATOM 28308 C C . SER A 1 54 ? 12.305 6.779 -3.412 1.00 0.00 54 SER A C 17
ATOM 28309 O O . SER A 1 54 ? 11.190 6.342 -3.133 1.00 0.00 54 SER A O 17
ATOM 28317 N N . THR A 1 55 ? 12.658 7.227 -4.608 1.00 0.00 55 THR A N 17
ATOM 28318 C CA . THR A 1 55 ? 11.715 7.233 -5.713 1.00 0.00 55 THR A CA 17
ATOM 28319 C C . THR A 1 55 ? 11.103 5.843 -5.899 1.00 0.00 55 THR A C 17
ATOM 28320 O O . THR A 1 55 ? 9.886 5.707 -6.016 1.00 0.00 55 THR A O 17
ATOM 28331 N N . LYS A 1 56 ? 11.975 4.846 -5.922 1.00 0.00 56 LYS A N 17
ATOM 28332 C CA . LYS A 1 56 ? 11.536 3.471 -6.092 1.00 0.00 56 LYS A CA 17
ATOM 28333 C C . LYS A 1 56 ? 11.903 2.665 -4.844 1.00 0.00 56 LYS A C 17
ATOM 28334 O O . LYS A 1 56 ? 12.632 1.678 -4.931 1.00 0.00 56 LYS A O 17
ATOM 28353 N N . HIS A 1 57 ? 11.381 3.115 -3.713 1.00 0.00 57 HIS A N 17
ATOM 28354 C CA . HIS A 1 57 ? 11.644 2.448 -2.449 1.00 0.00 57 HIS A CA 17
ATOM 28355 C C . HIS A 1 57 ? 11.224 0.980 -2.547 1.00 0.00 57 HIS A C 17
ATOM 28356 O O . HIS A 1 57 ? 12.068 0.085 -2.505 1.00 0.00 57 HIS A O 17
ATOM 28370 N N . LEU A 1 58 ? 9.921 0.777 -2.675 1.00 0.00 58 LEU A N 17
ATOM 28371 C CA . LEU A 1 58 ? 9.379 -0.567 -2.779 1.00 0.00 58 LEU A CA 17
ATOM 28372 C C . LEU A 1 58 ? 8.137 -0.543 -3.672 1.00 0.00 58 LEU A C 17
ATOM 28373 O O . LEU A 1 58 ? 7.674 0.524 -4.070 1.00 0.00 58 LEU A O 17
ATOM 28389 N N . ARG A 1 59 ? 7.633 -1.734 -3.961 1.00 0.00 59 ARG A N 17
ATOM 28390 C CA . ARG A 1 59 ? 6.454 -1.864 -4.800 1.00 0.00 59 ARG A CA 17
ATOM 28391 C C . ARG A 1 59 ? 5.450 -2.824 -4.159 1.00 0.00 59 ARG A C 17
ATOM 28392 O O . ARG A 1 59 ? 5.831 -3.875 -3.646 1.00 0.00 59 ARG A O 17
ATOM 28413 N N . ILE A 1 60 ? 4.186 -2.428 -4.209 1.00 0.00 60 ILE A N 17
ATOM 28414 C CA . ILE A 1 60 ? 3.124 -3.241 -3.640 1.00 0.00 60 ILE A CA 17
ATOM 28415 C C . ILE A 1 60 ? 2.239 -3.778 -4.767 1.00 0.00 60 ILE A C 17
ATOM 28416 O O . ILE A 1 60 ? 1.866 -3.037 -5.675 1.00 0.00 60 ILE A O 17
ATOM 28432 N N . GLU A 1 61 ? 1.929 -5.063 -4.671 1.00 0.00 61 GLU A N 17
ATOM 28433 C CA . GLU A 1 61 ? 1.095 -5.708 -5.670 1.00 0.00 61 GLU A CA 17
ATOM 28434 C C . GLU A 1 61 ? 0.219 -6.780 -5.019 1.00 0.00 61 GLU A C 17
ATOM 28435 O O . GLU A 1 61 ? 0.402 -7.108 -3.848 1.00 0.00 61 GLU A O 17
ATOM 28447 N N . SER A 1 62 ? -0.713 -7.296 -5.807 1.00 0.00 62 SER A N 17
ATOM 28448 C CA . SER A 1 62 ? -1.617 -8.324 -5.321 1.00 0.00 62 SER A CA 17
ATOM 28449 C C . SER A 1 62 ? -1.592 -9.530 -6.262 1.00 0.00 62 SER A C 17
ATOM 28450 O O . SER A 1 62 ? -1.522 -9.371 -7.480 1.00 0.00 62 SER A O 17
ATOM 28458 N N . ASP A 1 63 ? -1.650 -10.710 -5.662 1.00 0.00 63 ASP A N 17
ATOM 28459 C CA . ASP A 1 63 ? -1.634 -11.943 -6.431 1.00 0.00 63 ASP A CA 17
ATOM 28460 C C . ASP A 1 63 ? -2.468 -13.001 -5.707 1.00 0.00 63 ASP A C 17
ATOM 28461 O O . ASP A 1 63 ? -2.650 -12.930 -4.493 1.00 0.00 63 ASP A O 17
ATOM 28470 N N . SER A 1 64 ? -2.953 -13.960 -6.484 1.00 0.00 64 SER A N 17
ATOM 28471 C CA . SER A 1 64 ? -3.763 -15.032 -5.931 1.00 0.00 64 SER A CA 17
ATOM 28472 C C . SER A 1 64 ? -4.754 -14.467 -4.912 1.00 0.00 64 SER A C 17
ATOM 28473 O O . SER A 1 64 ? -4.693 -14.802 -3.730 1.00 0.00 64 SER A O 17
ATOM 28481 N N . GLY A 1 65 ? -5.644 -13.619 -5.406 1.00 0.00 65 GLY A N 17
ATOM 28482 C CA . GLY A 1 65 ? -6.647 -13.004 -4.553 1.00 0.00 65 GLY A CA 17
ATOM 28483 C C . GLY A 1 65 ? -6.059 -12.646 -3.186 1.00 0.00 65 GLY A C 17
ATOM 28484 O O . GLY A 1 65 ? -6.664 -12.929 -2.153 1.00 0.00 65 GLY A O 17
ATOM 28488 N N . ASN A 1 66 ? -4.887 -12.030 -3.225 1.00 0.00 66 ASN A N 17
ATOM 28489 C CA . ASN A 1 66 ? -4.211 -11.631 -2.003 1.00 0.00 66 ASN A CA 17
ATOM 28490 C C . ASN A 1 66 ? -3.269 -10.463 -2.304 1.00 0.00 66 ASN A C 17
ATOM 28491 O O . ASN A 1 66 ? -2.997 -10.164 -3.466 1.00 0.00 66 ASN A O 17
ATOM 28502 N N . TRP A 1 67 ? -2.797 -9.834 -1.237 1.00 0.00 67 TRP A N 17
ATOM 28503 C CA . TRP A 1 67 ? -1.892 -8.706 -1.373 1.00 0.00 67 TRP A CA 17
ATOM 28504 C C . TRP A 1 67 ? -0.521 -9.134 -0.844 1.00 0.00 67 TRP A C 17
ATOM 28505 O O . TRP A 1 67 ? -0.432 -9.857 0.147 1.00 0.00 67 TRP A O 17
ATOM 28526 N N . VAL A 1 68 ? 0.513 -8.669 -1.529 1.00 0.00 68 VAL A N 17
ATOM 28527 C CA . VAL A 1 68 ? 1.875 -8.994 -1.141 1.00 0.00 68 VAL A CA 17
ATOM 28528 C C . VAL A 1 68 ? 2.743 -7.738 -1.242 1.00 0.00 68 VAL A C 17
ATOM 28529 O O . VAL A 1 68 ? 2.508 -6.883 -2.095 1.00 0.00 68 VAL A O 17
ATOM 28542 N N . ILE A 1 69 ? 3.730 -7.667 -0.360 1.00 0.00 69 ILE A N 17
ATOM 28543 C CA . ILE A 1 69 ? 4.634 -6.530 -0.340 1.00 0.00 69 ILE A CA 17
ATOM 28544 C C . ILE A 1 69 ? 6.027 -6.983 -0.783 1.00 0.00 69 ILE A C 17
ATOM 28545 O O . ILE A 1 69 ? 6.448 -8.097 -0.475 1.00 0.00 69 ILE A O 17
ATOM 28561 N N . GLN A 1 70 ? 6.703 -6.097 -1.498 1.00 0.00 70 GLN A N 17
ATOM 28562 C CA . GLN A 1 70 ? 8.039 -6.392 -1.987 1.00 0.00 70 GLN A CA 17
ATOM 28563 C C . GLN A 1 70 ? 8.964 -5.195 -1.759 1.00 0.00 70 GLN A C 17
ATOM 28564 O O . GLN A 1 70 ? 8.709 -4.104 -2.267 1.00 0.00 70 GLN A O 17
ATOM 28578 N N . ASP A 1 71 ? 10.019 -5.439 -0.995 1.00 0.00 71 ASP A N 17
ATOM 28579 C CA . ASP A 1 71 ? 10.983 -4.394 -0.694 1.00 0.00 71 ASP A CA 17
ATOM 28580 C C . ASP A 1 71 ? 12.043 -4.352 -1.796 1.00 0.00 71 ASP A C 17
ATOM 28581 O O . ASP A 1 71 ? 12.893 -5.238 -1.879 1.00 0.00 71 ASP A O 17
ATOM 28590 N N . LEU A 1 72 ? 11.959 -3.315 -2.616 1.00 0.00 72 LEU A N 17
ATOM 28591 C CA . LEU A 1 72 ? 12.901 -3.146 -3.709 1.00 0.00 72 LEU A CA 17
ATOM 28592 C C . LEU A 1 72 ? 14.260 -2.727 -3.145 1.00 0.00 72 LEU A C 17
ATOM 28593 O O . LEU A 1 72 ? 14.782 -1.669 -3.495 1.00 0.00 72 LEU A O 17
ATOM 28609 N N . GLY A 1 73 ? 14.795 -3.577 -2.281 1.00 0.00 73 GLY A N 17
ATOM 28610 C CA . GLY A 1 73 ? 16.083 -3.308 -1.666 1.00 0.00 73 GLY A CA 17
ATOM 28611 C C . GLY A 1 73 ? 16.281 -1.808 -1.441 1.00 0.00 73 GLY A C 17
ATOM 28612 O O . GLY A 1 73 ? 17.352 -1.271 -1.721 1.00 0.00 73 GLY A O 17
ATOM 28616 N N . SER A 1 74 ? 15.232 -1.174 -0.939 1.00 0.00 74 SER A N 17
ATOM 28617 C CA . SER A 1 74 ? 15.277 0.254 -0.674 1.00 0.00 74 SER A CA 17
ATOM 28618 C C . SER A 1 74 ? 16.579 0.612 0.046 1.00 0.00 74 SER A C 17
ATOM 28619 O O . SER A 1 74 ? 17.329 -0.272 0.455 1.00 0.00 74 SER A O 17
ATOM 28627 N N . SER A 1 75 ? 16.807 1.911 0.179 1.00 0.00 75 SER A N 17
ATOM 28628 C CA . SER A 1 75 ? 18.005 2.396 0.842 1.00 0.00 75 SER A CA 17
ATOM 28629 C C . SER A 1 75 ? 18.287 1.559 2.091 1.00 0.00 75 SER A C 17
ATOM 28630 O O . SER A 1 75 ? 19.145 0.677 2.071 1.00 0.00 75 SER A O 17
ATOM 28638 N N . ASN A 1 76 ? 17.550 1.864 3.149 1.00 0.00 76 ASN A N 17
ATOM 28639 C CA . ASN A 1 76 ? 17.710 1.150 4.404 1.00 0.00 76 ASN A CA 17
ATOM 28640 C C . ASN A 1 76 ? 16.993 -0.198 4.315 1.00 0.00 76 ASN A C 17
ATOM 28641 O O . ASN A 1 76 ? 17.622 -1.249 4.429 1.00 0.00 76 ASN A O 17
ATOM 28652 N N . GLY A 1 77 ? 15.686 -0.124 4.111 1.00 0.00 77 GLY A N 17
ATOM 28653 C CA . GLY A 1 77 ? 14.876 -1.326 4.004 1.00 0.00 77 GLY A CA 17
ATOM 28654 C C . GLY A 1 77 ? 13.430 -1.052 4.424 1.00 0.00 77 GLY A C 17
ATOM 28655 O O . GLY A 1 77 ? 13.063 0.092 4.688 1.00 0.00 77 GLY A O 17
ATOM 28659 N N . THR A 1 78 ? 12.649 -2.121 4.471 1.00 0.00 78 THR A N 17
ATOM 28660 C CA . THR A 1 78 ? 11.252 -2.010 4.854 1.00 0.00 78 THR A CA 17
ATOM 28661 C C . THR A 1 78 ? 10.939 -2.958 6.013 1.00 0.00 78 THR A C 17
ATOM 28662 O O . THR A 1 78 ? 11.140 -4.166 5.903 1.00 0.00 78 THR A O 17
ATOM 28673 N N . LEU A 1 79 ? 10.452 -2.374 7.098 1.00 0.00 79 LEU A N 17
ATOM 28674 C CA . LEU A 1 79 ? 10.110 -3.151 8.277 1.00 0.00 79 LEU A CA 17
ATOM 28675 C C . LEU A 1 79 ? 8.615 -3.477 8.252 1.00 0.00 79 LEU A C 17
ATOM 28676 O O . LEU A 1 79 ? 7.811 -2.680 7.772 1.00 0.00 79 LEU A O 17
ATOM 28692 N N . LEU A 1 80 ? 8.289 -4.651 8.774 1.00 0.00 80 LEU A N 17
ATOM 28693 C CA . LEU A 1 80 ? 6.905 -5.092 8.817 1.00 0.00 80 LEU A CA 17
ATOM 28694 C C . LEU A 1 80 ? 6.547 -5.495 10.249 1.00 0.00 80 LEU A C 17
ATOM 28695 O O . LEU A 1 80 ? 6.953 -6.557 10.718 1.00 0.00 80 LEU A O 17
ATOM 28711 N N . ASN A 1 81 ? 5.791 -4.626 10.903 1.00 0.00 81 ASN A N 17
ATOM 28712 C CA . ASN A 1 81 ? 5.374 -4.878 12.272 1.00 0.00 81 ASN A CA 17
ATOM 28713 C C . ASN A 1 81 ? 6.597 -4.834 13.189 1.00 0.00 81 ASN A C 17
ATOM 28714 O O . ASN A 1 81 ? 6.737 -3.920 14.001 1.00 0.00 81 ASN A O 17
ATOM 28725 N N . SER A 1 82 ? 7.453 -5.833 13.030 1.00 0.00 82 SER A N 17
ATOM 28726 C CA . SER A 1 82 ? 8.660 -5.920 13.834 1.00 0.00 82 SER A CA 17
ATOM 28727 C C . SER A 1 82 ? 9.644 -6.902 13.196 1.00 0.00 82 SER A C 17
ATOM 28728 O O . SER A 1 82 ? 10.022 -7.897 13.813 1.00 0.00 82 SER A O 17
ATOM 28736 N N . ASN A 1 83 ? 10.031 -6.590 11.968 1.00 0.00 83 ASN A N 17
ATOM 28737 C CA . ASN A 1 83 ? 10.964 -7.432 11.239 1.00 0.00 83 ASN A CA 17
ATOM 28738 C C . ASN A 1 83 ? 11.324 -6.760 9.913 1.00 0.00 83 ASN A C 17
ATOM 28739 O O . ASN A 1 83 ? 10.454 -6.226 9.227 1.00 0.00 83 ASN A O 17
ATOM 28750 N N . ALA A 1 84 ? 12.609 -6.806 9.593 1.00 0.00 84 ALA A N 17
ATOM 28751 C CA . ALA A 1 84 ? 13.095 -6.208 8.361 1.00 0.00 84 ALA A CA 17
ATOM 28752 C C . ALA A 1 84 ? 12.808 -7.152 7.192 1.00 0.00 84 ALA A C 17
ATOM 28753 O O . ALA A 1 84 ? 13.323 -8.269 7.150 1.00 0.00 84 ALA A O 17
ATOM 28760 N N . LEU A 1 85 ? 11.986 -6.670 6.272 1.00 0.00 85 LEU A N 17
ATOM 28761 C CA . LEU A 1 85 ? 11.624 -7.457 5.105 1.00 0.00 85 LEU A CA 17
ATOM 28762 C C . LEU A 1 85 ? 12.893 -7.841 4.341 1.00 0.00 85 LEU A C 17
ATOM 28763 O O . LEU A 1 85 ? 13.997 -7.478 4.742 1.00 0.00 85 LEU A O 17
ATOM 28779 N N . ASP A 1 86 ? 12.692 -8.571 3.254 1.00 0.00 86 ASP A N 17
ATOM 28780 C CA . ASP A 1 86 ? 13.806 -9.009 2.430 1.00 0.00 86 ASP A CA 17
ATOM 28781 C C . ASP A 1 86 ? 13.500 -8.703 0.962 1.00 0.00 86 ASP A C 17
ATOM 28782 O O . ASP A 1 86 ? 12.365 -8.860 0.515 1.00 0.00 86 ASP A O 17
ATOM 28791 N N . PRO A 1 87 ? 14.560 -8.261 0.234 1.00 0.00 87 PRO A N 17
ATOM 28792 C CA . PRO A 1 87 ? 14.416 -7.931 -1.174 1.00 0.00 87 PRO A CA 17
ATOM 28793 C C . PRO A 1 87 ? 14.316 -9.198 -2.026 1.00 0.00 87 PRO A C 17
ATOM 28794 O O . PRO A 1 87 ? 13.722 -9.181 -3.103 1.00 0.00 87 PRO A O 17
ATOM 28805 N N . GLU A 1 88 ? 14.905 -10.267 -1.511 1.00 0.00 88 GLU A N 17
ATOM 28806 C CA . GLU A 1 88 ? 14.890 -11.540 -2.211 1.00 0.00 88 GLU A CA 17
ATOM 28807 C C . GLU A 1 88 ? 13.767 -12.429 -1.672 1.00 0.00 88 GLU A C 17
ATOM 28808 O O . GLU A 1 88 ? 13.896 -13.652 -1.647 1.00 0.00 88 GLU A O 17
ATOM 28820 N N . THR A 1 89 ? 12.691 -11.779 -1.253 1.00 0.00 89 THR A N 17
ATOM 28821 C CA . THR A 1 89 ? 11.546 -12.495 -0.715 1.00 0.00 89 THR A CA 17
ATOM 28822 C C . THR A 1 89 ? 10.284 -11.638 -0.820 1.00 0.00 89 THR A C 17
ATOM 28823 O O . THR A 1 89 ? 10.360 -10.410 -0.811 1.00 0.00 89 THR A O 17
ATOM 28834 N N . SER A 1 90 ? 9.151 -12.319 -0.917 1.00 0.00 90 SER A N 17
ATOM 28835 C CA . SER A 1 90 ? 7.874 -11.635 -1.024 1.00 0.00 90 SER A CA 17
ATOM 28836 C C . SER A 1 90 ? 6.952 -12.066 0.119 1.00 0.00 90 SER A C 17
ATOM 28837 O O . SER A 1 90 ? 6.715 -13.257 0.314 1.00 0.00 90 SER A O 17
ATOM 28845 N N . VAL A 1 91 ? 6.458 -11.074 0.844 1.00 0.00 91 VAL A N 17
ATOM 28846 C CA . VAL A 1 91 ? 5.568 -11.336 1.962 1.00 0.00 91 VAL A CA 17
ATOM 28847 C C . VAL A 1 91 ? 4.130 -11.013 1.550 1.00 0.00 91 VAL A C 17
ATOM 28848 O O . VAL A 1 91 ? 3.905 -10.263 0.602 1.00 0.00 91 VAL A O 17
ATOM 28861 N N . ASN A 1 92 ? 3.193 -11.597 2.283 1.00 0.00 92 ASN A N 17
ATOM 28862 C CA . ASN A 1 92 ? 1.783 -11.381 2.006 1.00 0.00 92 ASN A CA 17
ATOM 28863 C C . ASN A 1 92 ? 1.207 -10.411 3.039 1.00 0.00 92 ASN A C 17
ATOM 28864 O O . ASN A 1 92 ? 1.060 -10.759 4.209 1.00 0.00 92 ASN A O 17
ATOM 28875 N N . LEU A 1 93 ? 0.897 -9.211 2.568 1.00 0.00 93 LEU A N 17
ATOM 28876 C CA . LEU A 1 93 ? 0.341 -8.188 3.437 1.00 0.00 93 LEU A CA 17
ATOM 28877 C C . LEU A 1 93 ? -0.807 -8.786 4.252 1.00 0.00 93 LEU A C 17
ATOM 28878 O O . LEU A 1 93 ? -1.307 -9.863 3.930 1.00 0.00 93 LEU A O 17
ATOM 28894 N N . GLY A 1 94 ? -1.192 -8.061 5.292 1.00 0.00 94 GLY A N 17
ATOM 28895 C CA . GLY A 1 94 ? -2.272 -8.507 6.156 1.00 0.00 94 GLY A CA 17
ATOM 28896 C C . GLY A 1 94 ? -2.970 -7.318 6.820 1.00 0.00 94 GLY A C 17
ATOM 28897 O O . GLY A 1 94 ? -2.356 -6.273 7.033 1.00 0.00 94 GLY A O 17
ATOM 28901 N N . ASP A 1 95 ? -4.243 -7.516 7.128 1.00 0.00 95 ASP A N 17
ATOM 28902 C CA . ASP A 1 95 ? -5.030 -6.473 7.763 1.00 0.00 95 ASP A CA 17
ATOM 28903 C C . ASP A 1 95 ? -4.456 -6.179 9.150 1.00 0.00 95 ASP A C 17
ATOM 28904 O O . ASP A 1 95 ? -4.465 -7.043 10.026 1.00 0.00 95 ASP A O 17
ATOM 28913 N N . GLY A 1 96 ? -3.969 -4.957 9.307 1.00 0.00 96 GLY A N 17
ATOM 28914 C CA . GLY A 1 96 ? -3.391 -4.538 10.573 1.00 0.00 96 GLY A CA 17
ATOM 28915 C C . GLY A 1 96 ? -1.865 -4.650 10.543 1.00 0.00 96 GLY A C 17
ATOM 28916 O O . GLY A 1 96 ? -1.223 -4.702 11.591 1.00 0.00 96 GLY A O 17
ATOM 28920 N N . ASP A 1 97 ? -1.330 -4.685 9.332 1.00 0.00 97 ASP A N 17
ATOM 28921 C CA . ASP A 1 97 ? 0.108 -4.790 9.152 1.00 0.00 97 ASP A CA 17
ATOM 28922 C C . ASP A 1 97 ? 0.713 -3.386 9.080 1.00 0.00 97 ASP A C 17
ATOM 28923 O O . ASP A 1 97 ? 0.296 -2.568 8.262 1.00 0.00 97 ASP A O 17
ATOM 28932 N N . VAL A 1 98 ? 1.685 -3.151 9.948 1.00 0.00 98 VAL A N 17
ATOM 28933 C CA . VAL A 1 98 ? 2.351 -1.860 9.994 1.00 0.00 98 VAL A CA 17
ATOM 28934 C C . VAL A 1 98 ? 3.663 -1.940 9.210 1.00 0.00 98 VAL A C 17
ATOM 28935 O O . VAL A 1 98 ? 4.544 -2.730 9.548 1.00 0.00 98 VAL A O 17
ATOM 28948 N N . ILE A 1 99 ? 3.751 -1.113 8.180 1.00 0.00 99 ILE A N 17
ATOM 28949 C CA . ILE A 1 99 ? 4.941 -1.080 7.346 1.00 0.00 99 ILE A CA 17
ATOM 28950 C C . ILE A 1 99 ? 5.784 0.142 7.715 1.00 0.00 99 ILE A C 17
ATOM 28951 O O . ILE A 1 99 ? 5.375 1.278 7.478 1.00 0.00 99 ILE A O 17
ATOM 28967 N N . LYS A 1 100 ? 6.946 -0.133 8.290 1.00 0.00 100 LYS A N 17
ATOM 28968 C CA . LYS A 1 100 ? 7.850 0.930 8.695 1.00 0.00 100 LYS A CA 17
ATOM 28969 C C . LYS A 1 100 ? 8.917 1.124 7.616 1.00 0.00 100 LYS A C 17
ATOM 28970 O O . LYS A 1 100 ? 9.836 0.315 7.494 1.00 0.00 100 LYS A O 17
ATOM 28989 N N . LEU A 1 101 ? 8.760 2.201 6.861 1.00 0.00 101 LEU A N 17
ATOM 28990 C CA . LEU A 1 101 ? 9.699 2.512 5.796 1.00 0.00 101 LEU A CA 17
ATOM 28991 C C . LEU A 1 101 ? 10.220 3.938 5.982 1.00 0.00 101 LEU A C 17
ATOM 28992 O O . LEU A 1 101 ? 9.532 4.785 6.549 1.00 0.00 101 LEU A O 17
ATOM 29008 N N . GLY A 1 102 ? 11.432 4.160 5.493 1.00 0.00 102 GLY A N 17
ATOM 29009 C CA . GLY A 1 102 ? 12.053 5.469 5.598 1.00 0.00 102 GLY A CA 17
ATOM 29010 C C . GLY A 1 102 ? 12.672 5.672 6.982 1.00 0.00 102 GLY A C 17
ATOM 29011 O O . GLY A 1 102 ? 13.341 4.782 7.504 1.00 0.00 102 GLY A O 17
ATOM 29015 N N . GLU A 1 103 ? 12.428 6.850 7.537 1.00 0.00 103 GLU A N 17
ATOM 29016 C CA . GLU A 1 103 ? 12.953 7.182 8.850 1.00 0.00 103 GLU A CA 17
ATOM 29017 C C . GLU A 1 103 ? 11.866 7.013 9.915 1.00 0.00 103 GLU A C 17
ATOM 29018 O O . GLU A 1 103 ? 11.981 6.161 10.794 1.00 0.00 103 GLU A O 17
ATOM 29030 N N . TYR A 1 104 ? 10.837 7.839 9.800 1.00 0.00 104 TYR A N 17
ATOM 29031 C CA . TYR A 1 104 ? 9.731 7.792 10.741 1.00 0.00 104 TYR A CA 17
ATOM 29032 C C . TYR A 1 104 ? 8.389 7.740 10.008 1.00 0.00 104 TYR A C 17
ATOM 29033 O O . TYR A 1 104 ? 7.484 8.517 10.307 1.00 0.00 104 TYR A O 17
ATOM 29051 N N . THR A 1 105 ? 8.303 6.816 9.062 1.00 0.00 105 THR A N 17
ATOM 29052 C CA . THR A 1 105 ? 7.087 6.652 8.284 1.00 0.00 105 THR A CA 17
ATOM 29053 C C . THR A 1 105 ? 6.544 5.230 8.437 1.00 0.00 105 THR A C 17
ATOM 29054 O O . THR A 1 105 ? 7.250 4.259 8.165 1.00 0.00 105 THR A O 17
ATOM 29065 N N . SER A 1 106 ? 5.295 5.151 8.871 1.00 0.00 106 SER A N 17
ATOM 29066 C CA . SER A 1 106 ? 4.649 3.863 9.063 1.00 0.00 106 SER A CA 17
ATOM 29067 C C . SER A 1 106 ? 3.337 3.814 8.278 1.00 0.00 106 SER A C 17
ATOM 29068 O O . SER A 1 106 ? 2.594 4.793 8.241 1.00 0.00 106 SER A O 17
ATOM 29076 N N . ILE A 1 107 ? 3.092 2.663 7.668 1.00 0.00 107 ILE A N 17
ATOM 29077 C CA . ILE A 1 107 ? 1.883 2.473 6.886 1.00 0.00 107 ILE A CA 17
ATOM 29078 C C . ILE A 1 107 ? 1.101 1.282 7.444 1.00 0.00 107 ILE A C 17
ATOM 29079 O O . ILE A 1 107 ? 1.690 0.266 7.810 1.00 0.00 107 ILE A O 17
ATOM 29095 N N . LEU A 1 108 ? -0.212 1.446 7.490 1.00 0.00 108 LEU A N 17
ATOM 29096 C CA . LEU A 1 108 ? -1.080 0.397 7.997 1.00 0.00 108 LEU A CA 17
ATOM 29097 C C . LEU A 1 108 ? -1.868 -0.213 6.836 1.00 0.00 108 LEU A C 17
ATOM 29098 O O . LEU A 1 108 ? -2.320 0.503 5.944 1.00 0.00 108 LEU A O 17
ATOM 29114 N N . VAL A 1 109 ? -2.008 -1.530 6.885 1.00 0.00 109 VAL A N 17
ATOM 29115 C CA . VAL A 1 109 ? -2.733 -2.244 5.848 1.00 0.00 109 VAL A CA 17
ATOM 29116 C C . VAL A 1 109 ? -4.107 -2.653 6.381 1.00 0.00 109 VAL A C 17
ATOM 29117 O O . VAL A 1 109 ? -4.204 -3.331 7.403 1.00 0.00 109 VAL A O 17
ATOM 29130 N N . ASN A 1 110 ? -5.136 -2.222 5.666 1.00 0.00 110 ASN A N 17
ATOM 29131 C CA . ASN A 1 110 ? -6.501 -2.535 6.055 1.00 0.00 110 ASN A CA 17
ATOM 29132 C C . ASN A 1 110 ? -7.251 -3.107 4.851 1.00 0.00 110 ASN A C 17
ATOM 29133 O O . ASN A 1 110 ? -7.239 -2.518 3.770 1.00 0.00 110 ASN A O 17
ATOM 29144 N N . PHE A 1 111 ? -7.887 -4.247 5.077 1.00 0.00 111 PHE A N 17
ATOM 29145 C CA . PHE A 1 111 ? -8.642 -4.905 4.024 1.00 0.00 111 PHE A CA 17
ATOM 29146 C C . PHE A 1 111 ? -10.106 -4.459 4.039 1.00 0.00 111 PHE A C 17
ATOM 29147 O O . PHE A 1 111 ? -10.867 -4.845 4.925 1.00 0.00 111 PHE A O 17
ATOM 29164 N N . VAL A 1 112 ? -10.456 -3.654 3.046 1.00 0.00 112 VAL A N 17
ATOM 29165 C CA . VAL A 1 112 ? -11.815 -3.152 2.934 1.00 0.00 112 VAL A CA 17
ATOM 29166 C C . VAL A 1 112 ? -12.625 -4.084 2.030 1.00 0.00 112 VAL A C 17
ATOM 29167 O O . VAL A 1 112 ? -12.111 -4.588 1.033 1.00 0.00 112 VAL A O 17
ATOM 29180 N N . SER A 1 113 ? -13.878 -4.284 2.411 1.00 0.00 113 SER A N 17
ATOM 29181 C CA . SER A 1 113 ? -14.763 -5.146 1.647 1.00 0.00 113 SER A CA 17
ATOM 29182 C C . SER A 1 113 ? -16.128 -4.475 1.477 1.00 0.00 113 SER A C 17
ATOM 29183 O O . SER A 1 113 ? -17.085 -4.822 2.168 1.00 0.00 113 SER A O 17
ATOM 29191 N N . GLY A 1 114 ? -16.175 -3.527 0.552 1.00 0.00 114 GLY A N 17
ATOM 29192 C CA . GLY A 1 114 ? -17.406 -2.805 0.283 1.00 0.00 114 GLY A CA 17
ATOM 29193 C C . GLY A 1 114 ? -17.472 -1.510 1.095 1.00 0.00 114 GLY A C 17
ATOM 29194 O O . GLY A 1 114 ? -16.617 -1.262 1.944 1.00 0.00 114 GLY A O 17
ATOM 29198 N N . PRO A 1 115 ? -18.521 -0.698 0.799 1.00 0.00 115 PRO A N 17
ATOM 29199 C CA . PRO A 1 115 ? -18.710 0.565 1.493 1.00 0.00 115 PRO A CA 17
ATOM 29200 C C . PRO A 1 115 ? -19.240 0.338 2.910 1.00 0.00 115 PRO A C 17
ATOM 29201 O O . PRO A 1 115 ? -20.428 0.082 3.098 1.00 0.00 115 PRO A O 17
ATOM 29212 N N . SER A 1 116 ? -18.333 0.441 3.870 1.00 0.00 116 SER A N 17
ATOM 29213 C CA . SER A 1 116 ? -18.695 0.251 5.265 1.00 0.00 116 SER A CA 17
ATOM 29214 C C . SER A 1 116 ? -19.713 1.310 5.690 1.00 0.00 116 SER A C 17
ATOM 29215 O O . SER A 1 116 ? -19.704 2.427 5.176 1.00 0.00 116 SER A O 17
ATOM 29223 N N . SER A 1 117 ? -20.567 0.922 6.626 1.00 0.00 117 SER A N 17
ATOM 29224 C CA . SER A 1 117 ? -21.590 1.824 7.127 1.00 0.00 117 SER A CA 17
ATOM 29225 C C . SER A 1 117 ? -21.837 1.562 8.614 1.00 0.00 117 SER A C 17
ATOM 29226 O O . SER A 1 117 ? -21.766 0.421 9.067 1.00 0.00 117 SER A O 17
ATOM 29234 N N . GLY A 1 118 ? -22.121 2.638 9.333 1.00 0.00 118 GLY A N 17
ATOM 29235 C CA . GLY A 1 118 ? -22.378 2.539 10.759 1.00 0.00 118 GLY A CA 17
ATOM 29236 C C . GLY A 1 118 ? -23.873 2.670 11.057 1.00 0.00 118 GLY A C 17
ATOM 29237 O O . GLY A 1 118 ? -24.372 2.086 12.018 1.00 0.00 118 GLY A O 17
ATOM 29241 N N . GLY A 1 1 ? -25.402 -2.868 -19.525 1.00 0.00 1 GLY A N 18
ATOM 29242 C CA . GLY A 1 1 ? -26.807 -3.044 -19.202 1.00 0.00 1 GLY A CA 18
ATOM 29243 C C . GLY A 1 1 ? -27.000 -4.171 -18.185 1.00 0.00 1 GLY A C 18
ATOM 29244 O O . GLY A 1 1 ? -26.096 -4.977 -17.968 1.00 0.00 1 GLY A O 18
ATOM 29248 N N . SER A 1 2 ? -28.182 -4.191 -17.589 1.00 0.00 2 SER A N 18
ATOM 29249 C CA . SER A 1 2 ? -28.505 -5.205 -16.599 1.00 0.00 2 SER A CA 18
ATOM 29250 C C . SER A 1 2 ? -27.581 -5.067 -15.388 1.00 0.00 2 SER A C 18
ATOM 29251 O O . SER A 1 2 ? -26.379 -4.856 -15.540 1.00 0.00 2 SER A O 18
ATOM 29259 N N . SER A 1 3 ? -28.178 -5.191 -14.211 1.00 0.00 3 SER A N 18
ATOM 29260 C CA . SER A 1 3 ? -27.424 -5.083 -12.974 1.00 0.00 3 SER A CA 18
ATOM 29261 C C . SER A 1 3 ? -27.138 -6.476 -12.411 1.00 0.00 3 SER A C 18
ATOM 29262 O O . SER A 1 3 ? -27.928 -7.400 -12.602 1.00 0.00 3 SER A O 18
ATOM 29270 N N . GLY A 1 4 ? -26.008 -6.584 -11.728 1.00 0.00 4 GLY A N 18
ATOM 29271 C CA . GLY A 1 4 ? -25.609 -7.849 -11.136 1.00 0.00 4 GLY A CA 18
ATOM 29272 C C . GLY A 1 4 ? -24.263 -7.720 -10.420 1.00 0.00 4 GLY A C 18
ATOM 29273 O O . GLY A 1 4 ? -23.260 -7.361 -11.036 1.00 0.00 4 GLY A O 18
ATOM 29277 N N . SER A 1 5 ? -24.284 -8.018 -9.130 1.00 0.00 5 SER A N 18
ATOM 29278 C CA . SER A 1 5 ? -23.078 -7.939 -8.323 1.00 0.00 5 SER A CA 18
ATOM 29279 C C . SER A 1 5 ? -22.993 -9.149 -7.390 1.00 0.00 5 SER A C 18
ATOM 29280 O O . SER A 1 5 ? -23.811 -9.297 -6.484 1.00 0.00 5 SER A O 18
ATOM 29288 N N . SER A 1 6 ? -21.995 -9.982 -7.643 1.00 0.00 6 SER A N 18
ATOM 29289 C CA . SER A 1 6 ? -21.792 -11.174 -6.837 1.00 0.00 6 SER A CA 18
ATOM 29290 C C . SER A 1 6 ? -21.139 -10.799 -5.505 1.00 0.00 6 SER A C 18
ATOM 29291 O O . SER A 1 6 ? -21.778 -10.865 -4.456 1.00 0.00 6 SER A O 18
ATOM 29299 N N . GLY A 1 7 ? -19.874 -10.414 -5.590 1.00 0.00 7 GLY A N 18
ATOM 29300 C CA . GLY A 1 7 ? -19.127 -10.029 -4.404 1.00 0.00 7 GLY A CA 18
ATOM 29301 C C . GLY A 1 7 ? -17.661 -9.756 -4.744 1.00 0.00 7 GLY A C 18
ATOM 29302 O O . GLY A 1 7 ? -17.353 -9.259 -5.826 1.00 0.00 7 GLY A O 18
ATOM 29306 N N . MET A 1 8 ? -16.795 -10.093 -3.800 1.00 0.00 8 MET A N 18
ATOM 29307 C CA . MET A 1 8 ? -15.368 -9.890 -3.986 1.00 0.00 8 MET A CA 18
ATOM 29308 C C . MET A 1 8 ? -14.559 -10.867 -3.130 1.00 0.00 8 MET A C 18
ATOM 29309 O O . MET A 1 8 ? -14.878 -11.085 -1.962 1.00 0.00 8 MET A O 18
ATOM 29323 N N . VAL A 1 9 ? -13.529 -11.429 -3.744 1.00 0.00 9 VAL A N 18
ATOM 29324 C CA . VAL A 1 9 ? -12.672 -12.377 -3.053 1.00 0.00 9 VAL A CA 18
ATOM 29325 C C . VAL A 1 9 ? -11.340 -11.703 -2.716 1.00 0.00 9 VAL A C 18
ATOM 29326 O O . VAL A 1 9 ? -10.424 -12.349 -2.209 1.00 0.00 9 VAL A O 18
ATOM 29339 N N . THR A 1 10 ? -11.274 -10.414 -3.012 1.00 0.00 10 THR A N 18
ATOM 29340 C CA . THR A 1 10 ? -10.070 -9.645 -2.747 1.00 0.00 10 THR A CA 18
ATOM 29341 C C . THR A 1 10 ? -10.429 -8.255 -2.219 1.00 0.00 10 THR A C 18
ATOM 29342 O O . THR A 1 10 ? -10.994 -7.438 -2.945 1.00 0.00 10 THR A O 18
ATOM 29353 N N . PRO A 1 11 ? -10.079 -8.023 -0.925 1.00 0.00 11 PRO A N 18
ATOM 29354 C CA . PRO A 1 11 ? -10.359 -6.746 -0.291 1.00 0.00 11 PRO A CA 18
ATOM 29355 C C . PRO A 1 11 ? -9.392 -5.667 -0.783 1.00 0.00 11 PRO A C 18
ATOM 29356 O O . PRO A 1 11 ? -8.200 -5.922 -0.942 1.00 0.00 11 PRO A O 18
ATOM 29367 N N . SER A 1 12 ? -9.943 -4.483 -1.009 1.00 0.00 12 SER A N 18
ATOM 29368 C CA . SER A 1 12 ? -9.144 -3.364 -1.479 1.00 0.00 12 SER A CA 18
ATOM 29369 C C . SER A 1 12 ? -7.993 -3.098 -0.508 1.00 0.00 12 SER A C 18
ATOM 29370 O O . SER A 1 12 ? -8.084 -3.428 0.674 1.00 0.00 12 SER A O 18
ATOM 29378 N N . LEU A 1 13 ? -6.935 -2.505 -1.042 1.00 0.00 13 LEU A N 18
ATOM 29379 C CA . LEU A 1 13 ? -5.767 -2.192 -0.237 1.00 0.00 13 LEU A CA 18
ATOM 29380 C C . LEU A 1 13 ? -5.914 -0.782 0.341 1.00 0.00 13 LEU A C 18
ATOM 29381 O O . LEU A 1 13 ? -5.845 0.203 -0.392 1.00 0.00 13 LEU A O 18
ATOM 29397 N N . ARG A 1 14 ? -6.114 -0.732 1.649 1.00 0.00 14 ARG A N 18
ATOM 29398 C CA . ARG A 1 14 ? -6.272 0.540 2.334 1.00 0.00 14 ARG A CA 18
ATOM 29399 C C . ARG A 1 14 ? -5.040 0.838 3.191 1.00 0.00 14 ARG A C 18
ATOM 29400 O O . ARG A 1 14 ? -4.889 0.285 4.280 1.00 0.00 14 ARG A O 18
ATOM 29421 N N . LEU A 1 15 ? -4.191 1.710 2.668 1.00 0.00 15 LEU A N 18
ATOM 29422 C CA . LEU A 1 15 ? -2.977 2.088 3.372 1.00 0.00 15 LEU A CA 18
ATOM 29423 C C . LEU A 1 15 ? -3.264 3.302 4.257 1.00 0.00 15 LEU A C 18
ATOM 29424 O O . LEU A 1 15 ? -3.664 4.355 3.763 1.00 0.00 15 LEU A O 18
ATOM 29440 N N . VAL A 1 16 ? -3.047 3.115 5.551 1.00 0.00 16 VAL A N 18
ATOM 29441 C CA . VAL A 1 16 ? -3.276 4.182 6.510 1.00 0.00 16 VAL A CA 18
ATOM 29442 C C . VAL A 1 16 ? -1.934 4.653 7.074 1.00 0.00 16 VAL A C 18
ATOM 29443 O O . VAL A 1 16 ? -1.161 3.852 7.596 1.00 0.00 16 VAL A O 18
ATOM 29456 N N . PHE A 1 17 ? -1.699 5.951 6.948 1.00 0.00 17 PHE A N 18
ATOM 29457 C CA . PHE A 1 17 ? -0.463 6.538 7.438 1.00 0.00 17 PHE A CA 18
ATOM 29458 C C . PHE A 1 17 ? -0.571 6.879 8.926 1.00 0.00 17 PHE A C 18
ATOM 29459 O O . PHE A 1 17 ? -1.050 7.953 9.287 1.00 0.00 17 PHE A O 18
ATOM 29476 N N . VAL A 1 18 ? -0.116 5.945 9.749 1.00 0.00 18 VAL A N 18
ATOM 29477 C CA . VAL A 1 18 ? -0.155 6.133 11.189 1.00 0.00 18 VAL A CA 18
ATOM 29478 C C . VAL A 1 18 ? 1.033 6.997 11.618 1.00 0.00 18 VAL A C 18
ATOM 29479 O O . VAL A 1 18 ? 0.982 7.657 12.655 1.00 0.00 18 VAL A O 18
ATOM 29492 N N . LYS A 1 19 ? 2.074 6.964 10.800 1.00 0.00 19 LYS A N 18
ATOM 29493 C CA . LYS A 1 19 ? 3.273 7.735 11.082 1.00 0.00 19 LYS A CA 18
ATOM 29494 C C . LYS A 1 19 ? 3.732 8.441 9.805 1.00 0.00 19 LYS A C 18
ATOM 29495 O O . LYS A 1 19 ? 3.028 8.428 8.797 1.00 0.00 19 LYS A O 18
ATOM 29514 N N . GLY A 1 20 ? 4.910 9.041 9.890 1.00 0.00 20 GLY A N 18
ATOM 29515 C CA . GLY A 1 20 ? 5.472 9.752 8.753 1.00 0.00 20 GLY A CA 18
ATOM 29516 C C . GLY A 1 20 ? 4.854 11.145 8.618 1.00 0.00 20 GLY A C 18
ATOM 29517 O O . GLY A 1 20 ? 4.090 11.575 9.481 1.00 0.00 20 GLY A O 18
ATOM 29521 N N . PRO A 1 21 ? 5.218 11.829 7.501 1.00 0.00 21 PRO A N 18
ATOM 29522 C CA . PRO A 1 21 ? 4.708 13.165 7.241 1.00 0.00 21 PRO A CA 18
ATOM 29523 C C . PRO A 1 21 ? 3.250 13.115 6.778 1.00 0.00 21 PRO A C 18
ATOM 29524 O O . PRO A 1 21 ? 2.519 14.095 6.912 1.00 0.00 21 PRO A O 18
ATOM 29535 N N . ARG A 1 22 ? 2.872 11.963 6.244 1.00 0.00 22 ARG A N 18
ATOM 29536 C CA . ARG A 1 22 ? 1.515 11.773 5.761 1.00 0.00 22 ARG A CA 18
ATOM 29537 C C . ARG A 1 22 ? 0.607 11.302 6.899 1.00 0.00 22 ARG A C 18
ATOM 29538 O O . ARG A 1 22 ? -0.597 11.135 6.709 1.00 0.00 22 ARG A O 18
ATOM 29559 N N . GLU A 1 23 ? 1.219 11.102 8.057 1.00 0.00 23 GLU A N 18
ATOM 29560 C CA . GLU A 1 23 ? 0.481 10.654 9.225 1.00 0.00 23 GLU A CA 18
ATOM 29561 C C . GLU A 1 23 ? -0.913 11.284 9.247 1.00 0.00 23 GLU A C 18
ATOM 29562 O O . GLU A 1 23 ? -1.045 12.503 9.350 1.00 0.00 23 GLU A O 18
ATOM 29574 N N . GLY A 1 24 ? -1.917 10.426 9.149 1.00 0.00 24 GLY A N 18
ATOM 29575 C CA . GLY A 1 24 ? -3.296 10.884 9.156 1.00 0.00 24 GLY A CA 18
ATOM 29576 C C . GLY A 1 24 ? -3.924 10.754 7.767 1.00 0.00 24 GLY A C 18
ATOM 29577 O O . GLY A 1 24 ? -5.109 11.035 7.588 1.00 0.00 24 GLY A O 18
ATOM 29581 N N . ASP A 1 25 ? -3.103 10.328 6.818 1.00 0.00 25 ASP A N 18
ATOM 29582 C CA . ASP A 1 25 ? -3.563 10.158 5.451 1.00 0.00 25 ASP A CA 18
ATOM 29583 C C . ASP A 1 25 ? -3.785 8.669 5.174 1.00 0.00 25 ASP A C 18
ATOM 29584 O O . ASP A 1 25 ? -3.133 7.818 5.777 1.00 0.00 25 ASP A O 18
ATOM 29593 N N . ALA A 1 26 ? -4.707 8.401 4.261 1.00 0.00 26 ALA A N 18
ATOM 29594 C CA . ALA A 1 26 ? -5.023 7.030 3.897 1.00 0.00 26 ALA A CA 18
ATOM 29595 C C . ALA A 1 26 ? -5.454 6.983 2.430 1.00 0.00 26 ALA A C 18
ATOM 29596 O O . ALA A 1 26 ? -5.894 7.989 1.876 1.00 0.00 26 ALA A O 18
ATOM 29603 N N . LEU A 1 27 ? -5.312 5.804 1.842 1.00 0.00 27 LEU A N 18
ATOM 29604 C CA . LEU A 1 27 ? -5.681 5.613 0.449 1.00 0.00 27 LEU A CA 18
ATOM 29605 C C . LEU A 1 27 ? -6.410 4.277 0.299 1.00 0.00 27 LEU A C 18
ATOM 29606 O O . LEU A 1 27 ? -6.512 3.510 1.255 1.00 0.00 27 LEU A O 18
ATOM 29622 N N . ASP A 1 28 ? -6.899 4.039 -0.910 1.00 0.00 28 ASP A N 18
ATOM 29623 C CA . ASP A 1 28 ? -7.616 2.808 -1.198 1.00 0.00 28 ASP A CA 18
ATOM 29624 C C . ASP A 1 28 ? -7.395 2.426 -2.663 1.00 0.00 28 ASP A C 18
ATOM 29625 O O . ASP A 1 28 ? -7.469 3.276 -3.548 1.00 0.00 28 ASP A O 18
ATOM 29634 N N . TYR A 1 29 ? -7.129 1.145 -2.872 1.00 0.00 29 TYR A N 18
ATOM 29635 C CA . TYR A 1 29 ? -6.897 0.639 -4.215 1.00 0.00 29 TYR A CA 18
ATOM 29636 C C . TYR A 1 29 ? -7.573 -0.719 -4.413 1.00 0.00 29 TYR A C 18
ATOM 29637 O O . TYR A 1 29 ? -7.643 -1.523 -3.485 1.00 0.00 29 TYR A O 18
ATOM 29655 N N . LYS A 1 30 ? -8.053 -0.933 -5.630 1.00 0.00 30 LYS A N 18
ATOM 29656 C CA . LYS A 1 30 ? -8.720 -2.180 -5.962 1.00 0.00 30 LYS A CA 18
ATOM 29657 C C . LYS A 1 30 ? -7.689 -3.309 -6.010 1.00 0.00 30 LYS A C 18
ATOM 29658 O O . LYS A 1 30 ? -6.486 -3.055 -6.050 1.00 0.00 30 LYS A O 18
ATOM 29677 N N . PRO A 1 31 ? -8.211 -4.565 -6.003 1.00 0.00 31 PRO A N 18
ATOM 29678 C CA . PRO A 1 31 ? -7.349 -5.734 -6.045 1.00 0.00 31 PRO A CA 18
ATOM 29679 C C . PRO A 1 31 ? -6.776 -5.942 -7.448 1.00 0.00 31 PRO A C 18
ATOM 29680 O O . PRO A 1 31 ? -7.501 -5.857 -8.438 1.00 0.00 31 PRO A O 18
ATOM 29691 N N . GLY A 1 32 ? -5.479 -6.212 -7.489 1.00 0.00 32 GLY A N 18
ATOM 29692 C CA . GLY A 1 32 ? -4.800 -6.433 -8.755 1.00 0.00 32 GLY A CA 18
ATOM 29693 C C . GLY A 1 32 ? -4.184 -5.135 -9.280 1.00 0.00 32 GLY A C 18
ATOM 29694 O O . GLY A 1 32 ? -3.796 -5.055 -10.445 1.00 0.00 32 GLY A O 18
ATOM 29698 N N . SER A 1 33 ? -4.112 -4.151 -8.396 1.00 0.00 33 SER A N 18
ATOM 29699 C CA . SER A 1 33 ? -3.549 -2.860 -8.756 1.00 0.00 33 SER A CA 18
ATOM 29700 C C . SER A 1 33 ? -2.230 -2.639 -8.014 1.00 0.00 33 SER A C 18
ATOM 29701 O O . SER A 1 33 ? -2.216 -2.508 -6.791 1.00 0.00 33 SER A O 18
ATOM 29709 N N . THR A 1 34 ? -1.152 -2.605 -8.784 1.00 0.00 34 THR A N 18
ATOM 29710 C CA . THR A 1 34 ? 0.169 -2.402 -8.215 1.00 0.00 34 THR A CA 18
ATOM 29711 C C . THR A 1 34 ? 0.298 -0.982 -7.661 1.00 0.00 34 THR A C 18
ATOM 29712 O O . THR A 1 34 ? -0.017 -0.012 -8.349 1.00 0.00 34 THR A O 18
ATOM 29723 N N . ILE A 1 35 ? 0.763 -0.904 -6.423 1.00 0.00 35 ILE A N 18
ATOM 29724 C CA . ILE A 1 35 ? 0.938 0.381 -5.768 1.00 0.00 35 ILE A CA 18
ATOM 29725 C C . ILE A 1 35 ? 2.426 0.612 -5.496 1.00 0.00 35 ILE A C 18
ATOM 29726 O O . ILE A 1 35 ? 2.976 0.073 -4.537 1.00 0.00 35 ILE A O 18
ATOM 29742 N N . ARG A 1 36 ? 3.036 1.413 -6.357 1.00 0.00 36 ARG A N 18
ATOM 29743 C CA . ARG A 1 36 ? 4.449 1.721 -6.222 1.00 0.00 36 ARG A CA 18
ATOM 29744 C C . ARG A 1 36 ? 4.652 2.847 -5.206 1.00 0.00 36 ARG A C 18
ATOM 29745 O O . ARG A 1 36 ? 4.454 4.018 -5.524 1.00 0.00 36 ARG A O 18
ATOM 29766 N N . VAL A 1 37 ? 5.043 2.452 -4.003 1.00 0.00 37 VAL A N 18
ATOM 29767 C CA . VAL A 1 37 ? 5.275 3.413 -2.938 1.00 0.00 37 VAL A CA 18
ATOM 29768 C C . VAL A 1 37 ? 6.738 3.859 -2.969 1.00 0.00 37 VAL A C 18
ATOM 29769 O O . VAL A 1 37 ? 7.645 3.031 -2.900 1.00 0.00 37 VAL A O 18
ATOM 29782 N N . GLY A 1 38 ? 6.922 5.167 -3.073 1.00 0.00 38 GLY A N 18
ATOM 29783 C CA . GLY A 1 38 ? 8.260 5.734 -3.114 1.00 0.00 38 GLY A CA 18
ATOM 29784 C C . GLY A 1 38 ? 8.283 7.131 -2.492 1.00 0.00 38 GLY A C 18
ATOM 29785 O O . GLY A 1 38 ? 7.384 7.492 -1.733 1.00 0.00 38 GLY A O 18
ATOM 29789 N N . ARG A 1 39 ? 9.319 7.881 -2.837 1.00 0.00 39 ARG A N 18
ATOM 29790 C CA . ARG A 1 39 ? 9.471 9.231 -2.322 1.00 0.00 39 ARG A CA 18
ATOM 29791 C C . ARG A 1 39 ? 8.933 10.247 -3.331 1.00 0.00 39 ARG A C 18
ATOM 29792 O O . ARG A 1 39 ? 8.457 11.315 -2.948 1.00 0.00 39 ARG A O 18
ATOM 29813 N N . ILE A 1 40 ? 9.027 9.880 -4.601 1.00 0.00 40 ILE A N 18
ATOM 29814 C CA . ILE A 1 40 ? 8.556 10.746 -5.668 1.00 0.00 40 ILE A CA 18
ATOM 29815 C C . ILE A 1 40 ? 7.143 10.324 -6.075 1.00 0.00 40 ILE A C 18
ATOM 29816 O O . ILE A 1 40 ? 6.764 9.166 -5.905 1.00 0.00 40 ILE A O 18
ATOM 29832 N N . VAL A 1 41 ? 6.402 11.286 -6.605 1.00 0.00 41 VAL A N 18
ATOM 29833 C CA . VAL A 1 41 ? 5.039 11.028 -7.039 1.00 0.00 41 VAL A CA 18
ATOM 29834 C C . VAL A 1 41 ? 5.045 10.625 -8.514 1.00 0.00 41 VAL A C 18
ATOM 29835 O O . VAL A 1 41 ? 4.288 9.747 -8.925 1.00 0.00 41 VAL A O 18
ATOM 29848 N N . ARG A 1 42 ? 5.908 11.285 -9.272 1.00 0.00 42 ARG A N 18
ATOM 29849 C CA . ARG A 1 42 ? 6.023 11.007 -10.693 1.00 0.00 42 ARG A CA 18
ATOM 29850 C C . ARG A 1 42 ? 5.854 9.509 -10.956 1.00 0.00 42 ARG A C 18
ATOM 29851 O O . ARG A 1 42 ? 6.792 8.734 -10.776 1.00 0.00 42 ARG A O 18
ATOM 29872 N N . GLY A 1 43 ? 4.651 9.146 -11.377 1.00 0.00 43 GLY A N 18
ATOM 29873 C CA . GLY A 1 43 ? 4.347 7.755 -11.666 1.00 0.00 43 GLY A CA 18
ATOM 29874 C C . GLY A 1 43 ? 3.985 6.996 -10.388 1.00 0.00 43 GLY A C 18
ATOM 29875 O O . GLY A 1 43 ? 2.886 6.457 -10.272 1.00 0.00 43 GLY A O 18
ATOM 29879 N N . ASN A 1 44 ? 4.931 6.978 -9.460 1.00 0.00 44 ASN A N 18
ATOM 29880 C CA . ASN A 1 44 ? 4.726 6.294 -8.195 1.00 0.00 44 ASN A CA 18
ATOM 29881 C C . ASN A 1 44 ? 3.293 6.535 -7.716 1.00 0.00 44 ASN A C 18
ATOM 29882 O O . ASN A 1 44 ? 2.800 7.662 -7.764 1.00 0.00 44 ASN A O 18
ATOM 29893 N N . GLU A 1 45 ? 2.664 5.460 -7.266 1.00 0.00 45 GLU A N 18
ATOM 29894 C CA . GLU A 1 45 ? 1.297 5.540 -6.780 1.00 0.00 45 GLU A CA 18
ATOM 29895 C C . GLU A 1 45 ? 1.229 6.424 -5.533 1.00 0.00 45 GLU A C 18
ATOM 29896 O O . GLU A 1 45 ? 0.492 7.408 -5.504 1.00 0.00 45 GLU A O 18
ATOM 29908 N N . ILE A 1 46 ? 2.008 6.041 -4.532 1.00 0.00 46 ILE A N 18
ATOM 29909 C CA . ILE A 1 46 ? 2.046 6.787 -3.285 1.00 0.00 46 ILE A CA 18
ATOM 29910 C C . ILE A 1 46 ? 3.442 7.382 -3.094 1.00 0.00 46 ILE A C 18
ATOM 29911 O O . ILE A 1 46 ? 4.445 6.711 -3.333 1.00 0.00 46 ILE A O 18
ATOM 29927 N N . ALA A 1 47 ? 3.462 8.635 -2.664 1.00 0.00 47 ALA A N 18
ATOM 29928 C CA . ALA A 1 47 ? 4.719 9.329 -2.438 1.00 0.00 47 ALA A CA 18
ATOM 29929 C C . ALA A 1 47 ? 4.661 10.054 -1.092 1.00 0.00 47 ALA A C 18
ATOM 29930 O O . ALA A 1 47 ? 3.631 10.621 -0.732 1.00 0.00 47 ALA A O 18
ATOM 29937 N N . ILE A 1 48 ? 5.781 10.012 -0.385 1.00 0.00 48 ILE A N 18
ATOM 29938 C CA . ILE A 1 48 ? 5.871 10.659 0.913 1.00 0.00 48 ILE A CA 18
ATOM 29939 C C . ILE A 1 48 ? 7.122 11.538 0.955 1.00 0.00 48 ILE A C 18
ATOM 29940 O O . ILE A 1 48 ? 8.243 11.031 0.923 1.00 0.00 48 ILE A O 18
ATOM 29956 N N . LYS A 1 49 ? 6.890 12.840 1.027 1.00 0.00 49 LYS A N 18
ATOM 29957 C CA . LYS A 1 49 ? 7.985 13.794 1.074 1.00 0.00 49 LYS A CA 18
ATOM 29958 C C . LYS A 1 49 ? 8.607 13.781 2.471 1.00 0.00 49 LYS A C 18
ATOM 29959 O O . LYS A 1 49 ? 8.457 14.738 3.230 1.00 0.00 49 LYS A O 18
ATOM 29978 N N . ASP A 1 50 ? 9.293 12.688 2.769 1.00 0.00 50 ASP A N 18
ATOM 29979 C CA . ASP A 1 50 ? 9.939 12.538 4.062 1.00 0.00 50 ASP A CA 18
ATOM 29980 C C . ASP A 1 50 ? 11.455 12.637 3.884 1.00 0.00 50 ASP A C 18
ATOM 29981 O O . ASP A 1 50 ? 12.043 13.694 4.109 1.00 0.00 50 ASP A O 18
ATOM 29990 N N . ALA A 1 51 ? 12.046 11.521 3.482 1.00 0.00 51 ALA A N 18
ATOM 29991 C CA . ALA A 1 51 ? 13.483 11.469 3.271 1.00 0.00 51 ALA A CA 18
ATOM 29992 C C . ALA A 1 51 ? 13.941 10.009 3.268 1.00 0.00 51 ALA A C 18
ATOM 29993 O O . ALA A 1 51 ? 14.537 9.544 2.298 1.00 0.00 51 ALA A O 18
ATOM 30000 N N . GLY A 1 52 ? 13.645 9.327 4.365 1.00 0.00 52 GLY A N 18
ATOM 30001 C CA . GLY A 1 52 ? 14.019 7.930 4.501 1.00 0.00 52 GLY A CA 18
ATOM 30002 C C . GLY A 1 52 ? 13.511 7.108 3.315 1.00 0.00 52 GLY A C 18
ATOM 30003 O O . GLY A 1 52 ? 14.004 6.011 3.058 1.00 0.00 52 GLY A O 18
ATOM 30007 N N . ILE A 1 53 ? 12.530 7.670 2.624 1.00 0.00 53 ILE A N 18
ATOM 30008 C CA . ILE A 1 53 ? 11.949 7.004 1.471 1.00 0.00 53 ILE A CA 18
ATOM 30009 C C . ILE A 1 53 ? 12.670 7.466 0.203 1.00 0.00 53 ILE A C 18
ATOM 30010 O O . ILE A 1 53 ? 13.038 8.634 0.085 1.00 0.00 53 ILE A O 18
ATOM 30026 N N . SER A 1 54 ? 12.850 6.527 -0.714 1.00 0.00 54 SER A N 18
ATOM 30027 C CA . SER A 1 54 ? 13.519 6.823 -1.969 1.00 0.00 54 SER A CA 18
ATOM 30028 C C . SER A 1 54 ? 12.534 6.693 -3.131 1.00 0.00 54 SER A C 18
ATOM 30029 O O . SER A 1 54 ? 11.525 5.998 -3.020 1.00 0.00 54 SER A O 18
ATOM 30037 N N . THR A 1 55 ? 12.860 7.372 -4.221 1.00 0.00 55 THR A N 18
ATOM 30038 C CA . THR A 1 55 ? 12.016 7.341 -5.403 1.00 0.00 55 THR A CA 18
ATOM 30039 C C . THR A 1 55 ? 11.423 5.945 -5.598 1.00 0.00 55 THR A C 18
ATOM 30040 O O . THR A 1 55 ? 10.204 5.785 -5.647 1.00 0.00 55 THR A O 18
ATOM 30051 N N . LYS A 1 56 ? 12.312 4.968 -5.705 1.00 0.00 56 LYS A N 18
ATOM 30052 C CA . LYS A 1 56 ? 11.892 3.590 -5.893 1.00 0.00 56 LYS A CA 18
ATOM 30053 C C . LYS A 1 56 ? 12.226 2.783 -4.637 1.00 0.00 56 LYS A C 18
ATOM 30054 O O . LYS A 1 56 ? 13.116 1.934 -4.659 1.00 0.00 56 LYS A O 18
ATOM 30073 N N . HIS A 1 57 ? 11.494 3.077 -3.572 1.00 0.00 57 HIS A N 18
ATOM 30074 C CA . HIS A 1 57 ? 11.702 2.389 -2.309 1.00 0.00 57 HIS A CA 18
ATOM 30075 C C . HIS A 1 57 ? 11.247 0.934 -2.437 1.00 0.00 57 HIS A C 18
ATOM 30076 O O . HIS A 1 57 ? 12.060 0.015 -2.340 1.00 0.00 57 HIS A O 18
ATOM 30090 N N . LEU A 1 58 ? 9.950 0.769 -2.651 1.00 0.00 58 LEU A N 18
ATOM 30091 C CA . LEU A 1 58 ? 9.378 -0.559 -2.793 1.00 0.00 58 LEU A CA 18
ATOM 30092 C C . LEU A 1 58 ? 8.094 -0.471 -3.620 1.00 0.00 58 LEU A C 18
ATOM 30093 O O . LEU A 1 58 ? 7.600 0.622 -3.892 1.00 0.00 58 LEU A O 18
ATOM 30109 N N . ARG A 1 59 ? 7.590 -1.637 -3.998 1.00 0.00 59 ARG A N 18
ATOM 30110 C CA . ARG A 1 59 ? 6.373 -1.705 -4.789 1.00 0.00 59 ARG A CA 18
ATOM 30111 C C . ARG A 1 59 ? 5.389 -2.695 -4.164 1.00 0.00 59 ARG A C 18
ATOM 30112 O O . ARG A 1 59 ? 5.798 -3.653 -3.510 1.00 0.00 59 ARG A O 18
ATOM 30133 N N . ILE A 1 60 ? 4.110 -2.431 -4.388 1.00 0.00 60 ILE A N 18
ATOM 30134 C CA . ILE A 1 60 ? 3.064 -3.287 -3.855 1.00 0.00 60 ILE A CA 18
ATOM 30135 C C . ILE A 1 60 ? 2.258 -3.881 -5.012 1.00 0.00 60 ILE A C 18
ATOM 30136 O O . ILE A 1 60 ? 2.003 -3.205 -6.008 1.00 0.00 60 ILE A O 18
ATOM 30152 N N . GLU A 1 61 ? 1.879 -5.139 -4.843 1.00 0.00 61 GLU A N 18
ATOM 30153 C CA . GLU A 1 61 ? 1.107 -5.832 -5.861 1.00 0.00 61 GLU A CA 18
ATOM 30154 C C . GLU A 1 61 ? 0.296 -6.967 -5.231 1.00 0.00 61 GLU A C 18
ATOM 30155 O O . GLU A 1 61 ? 0.592 -7.403 -4.120 1.00 0.00 61 GLU A O 18
ATOM 30167 N N . SER A 1 62 ? -0.710 -7.412 -5.969 1.00 0.00 62 SER A N 18
ATOM 30168 C CA . SER A 1 62 ? -1.565 -8.487 -5.498 1.00 0.00 62 SER A CA 18
ATOM 30169 C C . SER A 1 62 ? -1.564 -9.638 -6.506 1.00 0.00 62 SER A C 18
ATOM 30170 O O . SER A 1 62 ? -1.509 -9.409 -7.714 1.00 0.00 62 SER A O 18
ATOM 30178 N N . ASP A 1 63 ? -1.626 -10.849 -5.974 1.00 0.00 63 ASP A N 18
ATOM 30179 C CA . ASP A 1 63 ? -1.633 -12.036 -6.813 1.00 0.00 63 ASP A CA 18
ATOM 30180 C C . ASP A 1 63 ? -2.441 -13.137 -6.124 1.00 0.00 63 ASP A C 18
ATOM 30181 O O . ASP A 1 63 ? -2.420 -13.254 -4.900 1.00 0.00 63 ASP A O 18
ATOM 30190 N N . SER A 1 64 ? -3.133 -13.918 -6.941 1.00 0.00 64 SER A N 18
ATOM 30191 C CA . SER A 1 64 ? -3.947 -15.006 -6.425 1.00 0.00 64 SER A CA 18
ATOM 30192 C C . SER A 1 64 ? -4.919 -14.478 -5.368 1.00 0.00 64 SER A C 18
ATOM 30193 O O . SER A 1 64 ? -4.979 -15.003 -4.258 1.00 0.00 64 SER A O 18
ATOM 30201 N N . GLY A 1 65 ? -5.654 -13.444 -5.750 1.00 0.00 65 GLY A N 18
ATOM 30202 C CA . GLY A 1 65 ? -6.620 -12.839 -4.849 1.00 0.00 65 GLY A CA 18
ATOM 30203 C C . GLY A 1 65 ? -5.999 -12.577 -3.476 1.00 0.00 65 GLY A C 18
ATOM 30204 O O . GLY A 1 65 ? -6.615 -12.855 -2.448 1.00 0.00 65 GLY A O 18
ATOM 30208 N N . ASN A 1 66 ? -4.786 -12.044 -3.502 1.00 0.00 66 ASN A N 18
ATOM 30209 C CA . ASN A 1 66 ? -4.075 -11.741 -2.272 1.00 0.00 66 ASN A CA 18
ATOM 30210 C C . ASN A 1 66 ? -3.161 -10.535 -2.500 1.00 0.00 66 ASN A C 18
ATOM 30211 O O . ASN A 1 66 ? -2.910 -10.148 -3.641 1.00 0.00 66 ASN A O 18
ATOM 30222 N N . TRP A 1 67 ? -2.690 -9.973 -1.397 1.00 0.00 67 TRP A N 18
ATOM 30223 C CA . TRP A 1 67 ? -1.810 -8.818 -1.462 1.00 0.00 67 TRP A CA 18
ATOM 30224 C C . TRP A 1 67 ? -0.425 -9.252 -0.978 1.00 0.00 67 TRP A C 18
ATOM 30225 O O . TRP A 1 67 ? -0.308 -10.009 -0.016 1.00 0.00 67 TRP A O 18
ATOM 30246 N N . VAL A 1 68 ? 0.591 -8.752 -1.667 1.00 0.00 68 VAL A N 18
ATOM 30247 C CA . VAL A 1 68 ? 1.963 -9.078 -1.319 1.00 0.00 68 VAL A CA 18
ATOM 30248 C C . VAL A 1 68 ? 2.813 -7.806 -1.366 1.00 0.00 68 VAL A C 18
ATOM 30249 O O . VAL A 1 68 ? 2.514 -6.883 -2.123 1.00 0.00 68 VAL A O 18
ATOM 30262 N N . ILE A 1 69 ? 3.855 -7.798 -0.548 1.00 0.00 69 ILE A N 18
ATOM 30263 C CA . ILE A 1 69 ? 4.749 -6.655 -0.487 1.00 0.00 69 ILE A CA 18
ATOM 30264 C C . ILE A 1 69 ? 6.172 -7.107 -0.823 1.00 0.00 69 ILE A C 18
ATOM 30265 O O . ILE A 1 69 ? 6.564 -8.227 -0.499 1.00 0.00 69 ILE A O 18
ATOM 30281 N N . GLN A 1 70 ? 6.906 -6.213 -1.470 1.00 0.00 70 GLN A N 18
ATOM 30282 C CA . GLN A 1 70 ? 8.276 -6.506 -1.853 1.00 0.00 70 GLN A CA 18
ATOM 30283 C C . GLN A 1 70 ? 9.156 -5.269 -1.664 1.00 0.00 70 GLN A C 18
ATOM 30284 O O . GLN A 1 70 ? 8.870 -4.208 -2.216 1.00 0.00 70 GLN A O 18
ATOM 30298 N N . ASP A 1 71 ? 10.211 -5.447 -0.881 1.00 0.00 71 ASP A N 18
ATOM 30299 C CA . ASP A 1 71 ? 11.135 -4.358 -0.612 1.00 0.00 71 ASP A CA 18
ATOM 30300 C C . ASP A 1 71 ? 12.167 -4.281 -1.739 1.00 0.00 71 ASP A C 18
ATOM 30301 O O . ASP A 1 71 ? 13.058 -5.124 -1.828 1.00 0.00 71 ASP A O 18
ATOM 30310 N N . LEU A 1 72 ? 12.012 -3.261 -2.571 1.00 0.00 72 LEU A N 18
ATOM 30311 C CA . LEU A 1 72 ? 12.920 -3.063 -3.688 1.00 0.00 72 LEU A CA 18
ATOM 30312 C C . LEU A 1 72 ? 14.276 -2.591 -3.160 1.00 0.00 72 LEU A C 18
ATOM 30313 O O . LEU A 1 72 ? 14.745 -1.513 -3.521 1.00 0.00 72 LEU A O 18
ATOM 30329 N N . GLY A 1 73 ? 14.868 -3.422 -2.315 1.00 0.00 73 GLY A N 18
ATOM 30330 C CA . GLY A 1 73 ? 16.161 -3.103 -1.734 1.00 0.00 73 GLY A CA 18
ATOM 30331 C C . GLY A 1 73 ? 16.293 -1.600 -1.482 1.00 0.00 73 GLY A C 18
ATOM 30332 O O . GLY A 1 73 ? 17.244 -0.971 -1.945 1.00 0.00 73 GLY A O 18
ATOM 30336 N N . SER A 1 74 ? 15.326 -1.067 -0.750 1.00 0.00 74 SER A N 18
ATOM 30337 C CA . SER A 1 74 ? 15.323 0.351 -0.432 1.00 0.00 74 SER A CA 18
ATOM 30338 C C . SER A 1 74 ? 16.457 0.671 0.544 1.00 0.00 74 SER A C 18
ATOM 30339 O O . SER A 1 74 ? 17.264 -0.198 0.870 1.00 0.00 74 SER A O 18
ATOM 30347 N N . SER A 1 75 ? 16.483 1.921 0.982 1.00 0.00 75 SER A N 18
ATOM 30348 C CA . SER A 1 75 ? 17.504 2.366 1.914 1.00 0.00 75 SER A CA 18
ATOM 30349 C C . SER A 1 75 ? 17.154 1.911 3.332 1.00 0.00 75 SER A C 18
ATOM 30350 O O . SER A 1 75 ? 16.000 1.999 3.749 1.00 0.00 75 SER A O 18
ATOM 30358 N N . ASN A 1 76 ? 18.171 1.433 4.034 1.00 0.00 76 ASN A N 18
ATOM 30359 C CA . ASN A 1 76 ? 17.984 0.964 5.397 1.00 0.00 76 ASN A CA 18
ATOM 30360 C C . ASN A 1 76 ? 17.237 -0.371 5.374 1.00 0.00 76 ASN A C 18
ATOM 30361 O O . ASN A 1 76 ? 17.743 -1.379 5.866 1.00 0.00 76 ASN A O 18
ATOM 30372 N N . GLY A 1 77 ? 16.044 -0.335 4.798 1.00 0.00 77 GLY A N 18
ATOM 30373 C CA . GLY A 1 77 ? 15.222 -1.530 4.705 1.00 0.00 77 GLY A CA 18
ATOM 30374 C C . GLY A 1 77 ? 13.788 -1.245 5.154 1.00 0.00 77 GLY A C 18
ATOM 30375 O O . GLY A 1 77 ? 13.519 -0.212 5.766 1.00 0.00 77 GLY A O 18
ATOM 30379 N N . THR A 1 78 ? 12.904 -2.178 4.833 1.00 0.00 78 THR A N 18
ATOM 30380 C CA . THR A 1 78 ? 11.504 -2.040 5.196 1.00 0.00 78 THR A CA 18
ATOM 30381 C C . THR A 1 78 ? 11.178 -2.917 6.406 1.00 0.00 78 THR A C 18
ATOM 30382 O O . THR A 1 78 ? 11.732 -4.005 6.556 1.00 0.00 78 THR A O 18
ATOM 30393 N N . LEU A 1 79 ? 10.280 -2.411 7.238 1.00 0.00 79 LEU A N 18
ATOM 30394 C CA . LEU A 1 79 ? 9.873 -3.135 8.431 1.00 0.00 79 LEU A CA 18
ATOM 30395 C C . LEU A 1 79 ? 8.387 -3.485 8.328 1.00 0.00 79 LEU A C 18
ATOM 30396 O O . LEU A 1 79 ? 7.592 -2.690 7.830 1.00 0.00 79 LEU A O 18
ATOM 30412 N N . LEU A 1 80 ? 8.058 -4.675 8.807 1.00 0.00 80 LEU A N 18
ATOM 30413 C CA . LEU A 1 80 ? 6.681 -5.140 8.776 1.00 0.00 80 LEU A CA 18
ATOM 30414 C C . LEU A 1 80 ? 6.264 -5.582 10.180 1.00 0.00 80 LEU A C 18
ATOM 30415 O O . LEU A 1 80 ? 6.671 -6.645 10.646 1.00 0.00 80 LEU A O 18
ATOM 30431 N N . ASN A 1 81 ? 5.458 -4.744 10.814 1.00 0.00 81 ASN A N 18
ATOM 30432 C CA . ASN A 1 81 ? 4.981 -5.035 12.156 1.00 0.00 81 ASN A CA 18
ATOM 30433 C C . ASN A 1 81 ? 6.168 -5.049 13.122 1.00 0.00 81 ASN A C 18
ATOM 30434 O O . ASN A 1 81 ? 6.331 -4.130 13.923 1.00 0.00 81 ASN A O 18
ATOM 30445 N N . SER A 1 82 ? 6.965 -6.101 13.014 1.00 0.00 82 SER A N 18
ATOM 30446 C CA . SER A 1 82 ? 8.132 -6.247 13.868 1.00 0.00 82 SER A CA 18
ATOM 30447 C C . SER A 1 82 ? 9.138 -7.201 13.222 1.00 0.00 82 SER A C 18
ATOM 30448 O O . SER A 1 82 ? 9.409 -8.276 13.754 1.00 0.00 82 SER A O 18
ATOM 30456 N N . ASN A 1 83 ? 9.663 -6.774 12.083 1.00 0.00 83 ASN A N 18
ATOM 30457 C CA . ASN A 1 83 ? 10.633 -7.577 11.358 1.00 0.00 83 ASN A CA 18
ATOM 30458 C C . ASN A 1 83 ? 11.034 -6.849 10.074 1.00 0.00 83 ASN A C 18
ATOM 30459 O O . ASN A 1 83 ? 10.182 -6.308 9.371 1.00 0.00 83 ASN A O 18
ATOM 30470 N N . ALA A 1 84 ? 12.332 -6.859 9.806 1.00 0.00 84 ALA A N 18
ATOM 30471 C CA . ALA A 1 84 ? 12.856 -6.206 8.619 1.00 0.00 84 ALA A CA 18
ATOM 30472 C C . ALA A 1 84 ? 12.641 -7.114 7.406 1.00 0.00 84 ALA A C 18
ATOM 30473 O O . ALA A 1 84 ? 13.133 -8.241 7.375 1.00 0.00 84 ALA A O 18
ATOM 30480 N N . LEU A 1 85 ? 11.906 -6.589 6.437 1.00 0.00 85 LEU A N 18
ATOM 30481 C CA . LEU A 1 85 ? 11.620 -7.338 5.225 1.00 0.00 85 LEU A CA 18
ATOM 30482 C C . LEU A 1 85 ? 12.923 -7.580 4.461 1.00 0.00 85 LEU A C 18
ATOM 30483 O O . LEU A 1 85 ? 13.986 -7.126 4.881 1.00 0.00 85 LEU A O 18
ATOM 30499 N N . ASP A 1 86 ? 12.798 -8.296 3.353 1.00 0.00 86 ASP A N 18
ATOM 30500 C CA . ASP A 1 86 ? 13.952 -8.605 2.527 1.00 0.00 86 ASP A CA 18
ATOM 30501 C C . ASP A 1 86 ? 13.607 -8.345 1.059 1.00 0.00 86 ASP A C 18
ATOM 30502 O O . ASP A 1 86 ? 12.450 -8.462 0.660 1.00 0.00 86 ASP A O 18
ATOM 30511 N N . PRO A 1 87 ? 14.660 -7.987 0.276 1.00 0.00 87 PRO A N 18
ATOM 30512 C CA . PRO A 1 87 ? 14.480 -7.710 -1.139 1.00 0.00 87 PRO A CA 18
ATOM 30513 C C . PRO A 1 87 ? 14.286 -9.005 -1.931 1.00 0.00 87 PRO A C 18
ATOM 30514 O O . PRO A 1 87 ? 13.509 -9.043 -2.884 1.00 0.00 87 PRO A O 18
ATOM 30525 N N . GLU A 1 88 ? 15.005 -10.034 -1.507 1.00 0.00 88 GLU A N 18
ATOM 30526 C CA . GLU A 1 88 ? 14.921 -11.327 -2.165 1.00 0.00 88 GLU A CA 18
ATOM 30527 C C . GLU A 1 88 ? 13.845 -12.190 -1.504 1.00 0.00 88 GLU A C 18
ATOM 30528 O O . GLU A 1 88 ? 13.964 -13.413 -1.462 1.00 0.00 88 GLU A O 18
ATOM 30540 N N . THR A 1 89 ? 12.818 -11.519 -1.003 1.00 0.00 89 THR A N 18
ATOM 30541 C CA . THR A 1 89 ? 11.721 -12.209 -0.346 1.00 0.00 89 THR A CA 18
ATOM 30542 C C . THR A 1 89 ? 10.431 -11.396 -0.466 1.00 0.00 89 THR A C 18
ATOM 30543 O O . THR A 1 89 ? 10.460 -10.167 -0.410 1.00 0.00 89 THR A O 18
ATOM 30554 N N . SER A 1 90 ? 9.329 -12.114 -0.628 1.00 0.00 90 SER A N 18
ATOM 30555 C CA . SER A 1 90 ? 8.031 -11.474 -0.756 1.00 0.00 90 SER A CA 18
ATOM 30556 C C . SER A 1 90 ? 7.047 -12.082 0.245 1.00 0.00 90 SER A C 18
ATOM 30557 O O . SER A 1 90 ? 6.909 -13.302 0.322 1.00 0.00 90 SER A O 18
ATOM 30565 N N . VAL A 1 91 ? 6.389 -11.204 0.988 1.00 0.00 91 VAL A N 18
ATOM 30566 C CA . VAL A 1 91 ? 5.422 -11.639 1.981 1.00 0.00 91 VAL A CA 18
ATOM 30567 C C . VAL A 1 91 ? 4.016 -11.244 1.525 1.00 0.00 91 VAL A C 18
ATOM 30568 O O . VAL A 1 91 ? 3.860 -10.404 0.641 1.00 0.00 91 VAL A O 18
ATOM 30581 N N . ASN A 1 92 ? 3.029 -11.868 2.150 1.00 0.00 92 ASN A N 18
ATOM 30582 C CA . ASN A 1 92 ? 1.641 -11.592 1.820 1.00 0.00 92 ASN A CA 18
ATOM 30583 C C . ASN A 1 92 ? 1.073 -10.585 2.822 1.00 0.00 92 ASN A C 18
ATOM 30584 O O . ASN A 1 92 ? 0.938 -10.891 4.006 1.00 0.00 92 ASN A O 18
ATOM 30595 N N . LEU A 1 93 ? 0.756 -9.404 2.311 1.00 0.00 93 LEU A N 18
ATOM 30596 C CA . LEU A 1 93 ? 0.206 -8.351 3.147 1.00 0.00 93 LEU A CA 18
ATOM 30597 C C . LEU A 1 93 ? -0.921 -8.924 4.008 1.00 0.00 93 LEU A C 18
ATOM 30598 O O . LEU A 1 93 ? -1.575 -9.890 3.617 1.00 0.00 93 LEU A O 18
ATOM 30614 N N . GLY A 1 94 ? -1.113 -8.305 5.164 1.00 0.00 94 GLY A N 18
ATOM 30615 C CA . GLY A 1 94 ? -2.150 -8.743 6.083 1.00 0.00 94 GLY A CA 18
ATOM 30616 C C . GLY A 1 94 ? -2.833 -7.546 6.748 1.00 0.00 94 GLY A C 18
ATOM 30617 O O . GLY A 1 94 ? -2.229 -6.485 6.896 1.00 0.00 94 GLY A O 18
ATOM 30621 N N . ASP A 1 95 ? -4.084 -7.757 7.131 1.00 0.00 95 ASP A N 18
ATOM 30622 C CA . ASP A 1 95 ? -4.856 -6.709 7.777 1.00 0.00 95 ASP A CA 18
ATOM 30623 C C . ASP A 1 95 ? -4.268 -6.427 9.161 1.00 0.00 95 ASP A C 18
ATOM 30624 O O . ASP A 1 95 ? -4.197 -7.322 10.002 1.00 0.00 95 ASP A O 18
ATOM 30633 N N . GLY A 1 96 ? -3.861 -5.181 9.354 1.00 0.00 96 GLY A N 18
ATOM 30634 C CA . GLY A 1 96 ? -3.282 -4.771 10.622 1.00 0.00 96 GLY A CA 18
ATOM 30635 C C . GLY A 1 96 ? -1.755 -4.859 10.580 1.00 0.00 96 GLY A C 18
ATOM 30636 O O . GLY A 1 96 ? -1.102 -4.875 11.623 1.00 0.00 96 GLY A O 18
ATOM 30640 N N . ASP A 1 97 ? -1.230 -4.913 9.365 1.00 0.00 97 ASP A N 18
ATOM 30641 C CA . ASP A 1 97 ? 0.208 -4.999 9.175 1.00 0.00 97 ASP A CA 18
ATOM 30642 C C . ASP A 1 97 ? 0.792 -3.587 9.092 1.00 0.00 97 ASP A C 18
ATOM 30643 O O . ASP A 1 97 ? 0.438 -2.816 8.202 1.00 0.00 97 ASP A O 18
ATOM 30652 N N . VAL A 1 98 ? 1.678 -3.292 10.032 1.00 0.00 98 VAL A N 18
ATOM 30653 C CA . VAL A 1 98 ? 2.314 -1.986 10.077 1.00 0.00 98 VAL A CA 18
ATOM 30654 C C . VAL A 1 98 ? 3.571 -2.007 9.205 1.00 0.00 98 VAL A C 18
ATOM 30655 O O . VAL A 1 98 ? 4.444 -2.854 9.388 1.00 0.00 98 VAL A O 18
ATOM 30668 N N . ILE A 1 99 ? 3.623 -1.064 8.276 1.00 0.00 99 ILE A N 18
ATOM 30669 C CA . ILE A 1 99 ? 4.759 -0.963 7.375 1.00 0.00 99 ILE A CA 18
ATOM 30670 C C . ILE A 1 99 ? 5.595 0.262 7.751 1.00 0.00 99 ILE A C 18
ATOM 30671 O O . ILE A 1 99 ? 5.246 1.388 7.400 1.00 0.00 99 ILE A O 18
ATOM 30687 N N . LYS A 1 100 ? 6.684 0.001 8.460 1.00 0.00 100 LYS A N 18
ATOM 30688 C CA . LYS A 1 100 ? 7.573 1.068 8.887 1.00 0.00 100 LYS A CA 18
ATOM 30689 C C . LYS A 1 100 ? 8.704 1.221 7.869 1.00 0.00 100 LYS A C 18
ATOM 30690 O O . LYS A 1 100 ? 9.621 0.402 7.826 1.00 0.00 100 LYS A O 18
ATOM 30709 N N . LEU A 1 101 ? 8.604 2.277 7.075 1.00 0.00 101 LEU A N 18
ATOM 30710 C CA . LEU A 1 101 ? 9.607 2.548 6.060 1.00 0.00 101 LEU A CA 18
ATOM 30711 C C . LEU A 1 101 ? 10.136 3.973 6.239 1.00 0.00 101 LEU A C 18
ATOM 30712 O O . LEU A 1 101 ? 9.488 4.804 6.874 1.00 0.00 101 LEU A O 18
ATOM 30728 N N . GLY A 1 102 ? 11.307 4.211 5.669 1.00 0.00 102 GLY A N 18
ATOM 30729 C CA . GLY A 1 102 ? 11.930 5.521 5.758 1.00 0.00 102 GLY A CA 18
ATOM 30730 C C . GLY A 1 102 ? 12.516 5.756 7.152 1.00 0.00 102 GLY A C 18
ATOM 30731 O O . GLY A 1 102 ? 13.174 4.879 7.709 1.00 0.00 102 GLY A O 18
ATOM 30735 N N . GLU A 1 103 ? 12.254 6.945 7.676 1.00 0.00 103 GLU A N 18
ATOM 30736 C CA . GLU A 1 103 ? 12.747 7.306 8.994 1.00 0.00 103 GLU A CA 18
ATOM 30737 C C . GLU A 1 103 ? 11.672 7.049 10.052 1.00 0.00 103 GLU A C 18
ATOM 30738 O O . GLU A 1 103 ? 11.816 6.157 10.885 1.00 0.00 103 GLU A O 18
ATOM 30750 N N . TYR A 1 104 ? 10.617 7.849 9.983 1.00 0.00 104 TYR A N 18
ATOM 30751 C CA . TYR A 1 104 ? 9.518 7.719 10.924 1.00 0.00 104 TYR A CA 18
ATOM 30752 C C . TYR A 1 104 ? 8.176 7.637 10.193 1.00 0.00 104 TYR A C 18
ATOM 30753 O O . TYR A 1 104 ? 7.213 8.299 10.578 1.00 0.00 104 TYR A O 18
ATOM 30771 N N . THR A 1 105 ? 8.156 6.820 9.150 1.00 0.00 105 THR A N 18
ATOM 30772 C CA . THR A 1 105 ? 6.949 6.643 8.361 1.00 0.00 105 THR A CA 18
ATOM 30773 C C . THR A 1 105 ? 6.403 5.224 8.533 1.00 0.00 105 THR A C 18
ATOM 30774 O O . THR A 1 105 ? 7.121 4.249 8.320 1.00 0.00 105 THR A O 18
ATOM 30785 N N . SER A 1 106 ? 5.136 5.155 8.915 1.00 0.00 106 SER A N 18
ATOM 30786 C CA . SER A 1 106 ? 4.486 3.871 9.118 1.00 0.00 106 SER A CA 18
ATOM 30787 C C . SER A 1 106 ? 3.173 3.821 8.334 1.00 0.00 106 SER A C 18
ATOM 30788 O O . SER A 1 106 ? 2.431 4.801 8.295 1.00 0.00 106 SER A O 18
ATOM 30796 N N . ILE A 1 107 ? 2.926 2.668 7.729 1.00 0.00 107 ILE A N 18
ATOM 30797 C CA . ILE A 1 107 ? 1.716 2.477 6.948 1.00 0.00 107 ILE A CA 18
ATOM 30798 C C . ILE A 1 107 ? 0.971 1.244 7.462 1.00 0.00 107 ILE A C 18
ATOM 30799 O O . ILE A 1 107 ? 1.552 0.164 7.570 1.00 0.00 107 ILE A O 18
ATOM 30815 N N . LEU A 1 108 ? -0.303 1.444 7.766 1.00 0.00 108 LEU A N 18
ATOM 30816 C CA . LEU A 1 108 ? -1.132 0.361 8.267 1.00 0.00 108 LEU A CA 18
ATOM 30817 C C . LEU A 1 108 ? -1.909 -0.259 7.104 1.00 0.00 108 LEU A C 18
ATOM 30818 O O . LEU A 1 108 ? -2.491 0.456 6.290 1.00 0.00 108 LEU A O 18
ATOM 30834 N N . VAL A 1 109 ? -1.894 -1.584 7.065 1.00 0.00 109 VAL A N 18
ATOM 30835 C CA . VAL A 1 109 ? -2.590 -2.309 6.015 1.00 0.00 109 VAL A CA 18
ATOM 30836 C C . VAL A 1 109 ? -3.956 -2.763 6.535 1.00 0.00 109 VAL A C 18
ATOM 30837 O O . VAL A 1 109 ? -4.035 -3.555 7.473 1.00 0.00 109 VAL A O 18
ATOM 30850 N N . ASN A 1 110 ? -4.997 -2.242 5.903 1.00 0.00 110 ASN A N 18
ATOM 30851 C CA . ASN A 1 110 ? -6.355 -2.584 6.289 1.00 0.00 110 ASN A CA 18
ATOM 30852 C C . ASN A 1 110 ? -7.104 -3.133 5.074 1.00 0.00 110 ASN A C 18
ATOM 30853 O O . ASN A 1 110 ? -7.167 -2.481 4.032 1.00 0.00 110 ASN A O 18
ATOM 30864 N N . PHE A 1 111 ? -7.654 -4.326 5.246 1.00 0.00 111 PHE A N 18
ATOM 30865 C CA . PHE A 1 111 ? -8.396 -4.970 4.176 1.00 0.00 111 PHE A CA 18
ATOM 30866 C C . PHE A 1 111 ? -9.856 -4.512 4.169 1.00 0.00 111 PHE A C 18
ATOM 30867 O O . PHE A 1 111 ? -10.605 -4.800 5.102 1.00 0.00 111 PHE A O 18
ATOM 30884 N N . VAL A 1 112 ? -10.218 -3.808 3.107 1.00 0.00 112 VAL A N 18
ATOM 30885 C CA . VAL A 1 112 ? -11.575 -3.308 2.966 1.00 0.00 112 VAL A CA 18
ATOM 30886 C C . VAL A 1 112 ? -12.411 -4.327 2.190 1.00 0.00 112 VAL A C 18
ATOM 30887 O O . VAL A 1 112 ? -12.050 -4.715 1.080 1.00 0.00 112 VAL A O 18
ATOM 30900 N N . SER A 1 113 ? -13.513 -4.732 2.805 1.00 0.00 113 SER A N 18
ATOM 30901 C CA . SER A 1 113 ? -14.403 -5.699 2.185 1.00 0.00 113 SER A CA 18
ATOM 30902 C C . SER A 1 113 ? -15.754 -5.702 2.905 1.00 0.00 113 SER A C 18
ATOM 30903 O O . SER A 1 113 ? -16.768 -5.311 2.330 1.00 0.00 113 SER A O 18
ATOM 30911 N N . GLY A 1 114 ? -15.722 -6.148 4.152 1.00 0.00 114 GLY A N 18
ATOM 30912 C CA . GLY A 1 114 ? -16.931 -6.207 4.956 1.00 0.00 114 GLY A CA 18
ATOM 30913 C C . GLY A 1 114 ? -16.835 -7.311 6.011 1.00 0.00 114 GLY A C 18
ATOM 30914 O O . GLY A 1 114 ? -15.909 -8.121 5.984 1.00 0.00 114 GLY A O 18
ATOM 30918 N N . PRO A 1 115 ? -17.829 -7.307 6.939 1.00 0.00 115 PRO A N 18
ATOM 30919 C CA . PRO A 1 115 ? -17.864 -8.298 8.002 1.00 0.00 115 PRO A CA 18
ATOM 30920 C C . PRO A 1 115 ? -18.320 -9.658 7.468 1.00 0.00 115 PRO A C 18
ATOM 30921 O O . PRO A 1 115 ? -19.043 -9.728 6.475 1.00 0.00 115 PRO A O 18
ATOM 30932 N N . SER A 1 116 ? -17.879 -10.704 8.151 1.00 0.00 116 SER A N 18
ATOM 30933 C CA . SER A 1 116 ? -18.232 -12.057 7.758 1.00 0.00 116 SER A CA 18
ATOM 30934 C C . SER A 1 116 ? -19.439 -12.538 8.566 1.00 0.00 116 SER A C 18
ATOM 30935 O O . SER A 1 116 ? -19.367 -12.650 9.789 1.00 0.00 116 SER A O 18
ATOM 30943 N N . SER A 1 117 ? -20.520 -12.811 7.851 1.00 0.00 117 SER A N 18
ATOM 30944 C CA . SER A 1 117 ? -21.740 -13.277 8.486 1.00 0.00 117 SER A CA 18
ATOM 30945 C C . SER A 1 117 ? -22.472 -14.252 7.562 1.00 0.00 117 SER A C 18
ATOM 30946 O O . SER A 1 117 ? -22.560 -14.023 6.356 1.00 0.00 117 SER A O 18
ATOM 30954 N N . GLY A 1 118 ? -22.979 -15.319 8.162 1.00 0.00 118 GLY A N 18
ATOM 30955 C CA . GLY A 1 118 ? -23.701 -16.330 7.407 1.00 0.00 118 GLY A CA 18
ATOM 30956 C C . GLY A 1 118 ? -23.648 -17.685 8.116 1.00 0.00 118 GLY A C 18
ATOM 30957 O O . GLY A 1 118 ? -23.645 -18.730 7.467 1.00 0.00 118 GLY A O 18
ATOM 30961 N N . GLY A 1 1 ? -25.467 -18.153 -15.697 1.00 0.00 1 GLY A N 19
ATOM 30962 C CA . GLY A 1 1 ? -24.687 -17.067 -15.130 1.00 0.00 1 GLY A CA 19
ATOM 30963 C C . GLY A 1 1 ? -25.396 -15.724 -15.323 1.00 0.00 1 GLY A C 19
ATOM 30964 O O . GLY A 1 1 ? -25.401 -15.174 -16.424 1.00 0.00 1 GLY A O 19
ATOM 30968 N N . SER A 1 2 ? -25.976 -15.236 -14.237 1.00 0.00 2 SER A N 19
ATOM 30969 C CA . SER A 1 2 ? -26.686 -13.968 -14.274 1.00 0.00 2 SER A CA 19
ATOM 30970 C C . SER A 1 2 ? -26.524 -13.239 -12.939 1.00 0.00 2 SER A C 19
ATOM 30971 O O . SER A 1 2 ? -26.629 -13.851 -11.877 1.00 0.00 2 SER A O 19
ATOM 30979 N N . SER A 1 3 ? -26.271 -11.942 -13.036 1.00 0.00 3 SER A N 19
ATOM 30980 C CA . SER A 1 3 ? -26.094 -11.123 -11.849 1.00 0.00 3 SER A CA 19
ATOM 30981 C C . SER A 1 3 ? -24.916 -11.645 -11.024 1.00 0.00 3 SER A C 19
ATOM 30982 O O . SER A 1 3 ? -24.559 -12.818 -11.119 1.00 0.00 3 SER A O 19
ATOM 30990 N N . GLY A 1 4 ? -24.346 -10.749 -10.232 1.00 0.00 4 GLY A N 19
ATOM 30991 C CA . GLY A 1 4 ? -23.216 -11.105 -9.391 1.00 0.00 4 GLY A CA 19
ATOM 30992 C C . GLY A 1 4 ? -23.652 -12.019 -8.244 1.00 0.00 4 GLY A C 19
ATOM 30993 O O . GLY A 1 4 ? -24.822 -12.030 -7.866 1.00 0.00 4 GLY A O 19
ATOM 30997 N N . SER A 1 5 ? -22.687 -12.762 -7.723 1.00 0.00 5 SER A N 19
ATOM 30998 C CA . SER A 1 5 ? -22.957 -13.677 -6.627 1.00 0.00 5 SER A CA 19
ATOM 30999 C C . SER A 1 5 ? -22.447 -13.084 -5.312 1.00 0.00 5 SER A C 19
ATOM 31000 O O . SER A 1 5 ? -21.260 -13.175 -5.005 1.00 0.00 5 SER A O 19
ATOM 31008 N N . SER A 1 6 ? -23.371 -12.488 -4.571 1.00 0.00 6 SER A N 19
ATOM 31009 C CA . SER A 1 6 ? -23.029 -11.880 -3.297 1.00 0.00 6 SER A CA 19
ATOM 31010 C C . SER A 1 6 ? -22.110 -12.810 -2.502 1.00 0.00 6 SER A C 19
ATOM 31011 O O . SER A 1 6 ? -22.451 -13.966 -2.259 1.00 0.00 6 SER A O 19
ATOM 31019 N N . GLY A 1 7 ? -20.962 -12.269 -2.120 1.00 0.00 7 GLY A N 19
ATOM 31020 C CA . GLY A 1 7 ? -19.991 -13.036 -1.358 1.00 0.00 7 GLY A CA 19
ATOM 31021 C C . GLY A 1 7 ? -18.835 -12.148 -0.893 1.00 0.00 7 GLY A C 19
ATOM 31022 O O . GLY A 1 7 ? -19.057 -11.054 -0.376 1.00 0.00 7 GLY A O 19
ATOM 31026 N N . MET A 1 8 ? -17.626 -12.653 -1.093 1.00 0.00 8 MET A N 19
ATOM 31027 C CA . MET A 1 8 ? -16.435 -11.919 -0.700 1.00 0.00 8 MET A CA 19
ATOM 31028 C C . MET A 1 8 ? -15.311 -12.112 -1.719 1.00 0.00 8 MET A C 19
ATOM 31029 O O . MET A 1 8 ? -15.042 -13.234 -2.147 1.00 0.00 8 MET A O 19
ATOM 31043 N N . VAL A 1 9 ? -14.685 -11.001 -2.080 1.00 0.00 9 VAL A N 19
ATOM 31044 C CA . VAL A 1 9 ? -13.596 -11.034 -3.041 1.00 0.00 9 VAL A CA 19
ATOM 31045 C C . VAL A 1 9 ? -12.415 -10.230 -2.495 1.00 0.00 9 VAL A C 19
ATOM 31046 O O . VAL A 1 9 ? -12.528 -9.582 -1.456 1.00 0.00 9 VAL A O 19
ATOM 31059 N N . THR A 1 10 ? -11.308 -10.298 -3.221 1.00 0.00 10 THR A N 19
ATOM 31060 C CA . THR A 1 10 ? -10.107 -9.584 -2.822 1.00 0.00 10 THR A CA 19
ATOM 31061 C C . THR A 1 10 ? -10.467 -8.206 -2.262 1.00 0.00 10 THR A C 19
ATOM 31062 O O . THR A 1 10 ? -11.038 -7.376 -2.966 1.00 0.00 10 THR A O 19
ATOM 31073 N N . PRO A 1 11 ? -10.107 -8.001 -0.966 1.00 0.00 11 PRO A N 19
ATOM 31074 C CA . PRO A 1 11 ? -10.386 -6.739 -0.303 1.00 0.00 11 PRO A CA 19
ATOM 31075 C C . PRO A 1 11 ? -9.426 -5.646 -0.779 1.00 0.00 11 PRO A C 19
ATOM 31076 O O . PRO A 1 11 ? -8.239 -5.902 -0.979 1.00 0.00 11 PRO A O 19
ATOM 31087 N N . SER A 1 12 ? -9.975 -4.452 -0.946 1.00 0.00 12 SER A N 19
ATOM 31088 C CA . SER A 1 12 ? -9.182 -3.320 -1.394 1.00 0.00 12 SER A CA 19
ATOM 31089 C C . SER A 1 12 ? -8.031 -3.067 -0.418 1.00 0.00 12 SER A C 19
ATOM 31090 O O . SER A 1 12 ? -8.142 -3.369 0.770 1.00 0.00 12 SER A O 19
ATOM 31098 N N . LEU A 1 13 ? -6.953 -2.517 -0.954 1.00 0.00 13 LEU A N 19
ATOM 31099 C CA . LEU A 1 13 ? -5.782 -2.220 -0.145 1.00 0.00 13 LEU A CA 19
ATOM 31100 C C . LEU A 1 13 ? -5.898 -0.799 0.410 1.00 0.00 13 LEU A C 19
ATOM 31101 O O . LEU A 1 13 ? -5.804 0.173 -0.338 1.00 0.00 13 LEU A O 19
ATOM 31117 N N . ARG A 1 14 ? -6.100 -0.723 1.717 1.00 0.00 14 ARG A N 19
ATOM 31118 C CA . ARG A 1 14 ? -6.229 0.563 2.381 1.00 0.00 14 ARG A CA 19
ATOM 31119 C C . ARG A 1 14 ? -4.955 0.886 3.164 1.00 0.00 14 ARG A C 19
ATOM 31120 O O . ARG A 1 14 ? -4.680 0.268 4.191 1.00 0.00 14 ARG A O 19
ATOM 31141 N N . LEU A 1 15 ? -4.212 1.854 2.649 1.00 0.00 15 LEU A N 19
ATOM 31142 C CA . LEU A 1 15 ? -2.974 2.268 3.286 1.00 0.00 15 LEU A CA 19
ATOM 31143 C C . LEU A 1 15 ? -3.258 3.434 4.234 1.00 0.00 15 LEU A C 19
ATOM 31144 O O . LEU A 1 15 ? -3.572 4.537 3.790 1.00 0.00 15 LEU A O 19
ATOM 31160 N N . VAL A 1 16 ? -3.137 3.151 5.523 1.00 0.00 16 VAL A N 19
ATOM 31161 C CA . VAL A 1 16 ? -3.377 4.163 6.537 1.00 0.00 16 VAL A CA 19
ATOM 31162 C C . VAL A 1 16 ? -2.037 4.698 7.045 1.00 0.00 16 VAL A C 19
ATOM 31163 O O . VAL A 1 16 ? -1.185 3.929 7.489 1.00 0.00 16 VAL A O 19
ATOM 31176 N N . PHE A 1 17 ? -1.891 6.013 6.964 1.00 0.00 17 PHE A N 19
ATOM 31177 C CA . PHE A 1 17 ? -0.668 6.659 7.410 1.00 0.00 17 PHE A CA 19
ATOM 31178 C C . PHE A 1 17 ? -0.713 6.939 8.913 1.00 0.00 17 PHE A C 19
ATOM 31179 O O . PHE A 1 17 ? -1.132 8.015 9.336 1.00 0.00 17 PHE A O 19
ATOM 31196 N N . VAL A 1 18 ? -0.275 5.951 9.680 1.00 0.00 18 VAL A N 19
ATOM 31197 C CA . VAL A 1 18 ? -0.260 6.077 11.127 1.00 0.00 18 VAL A CA 19
ATOM 31198 C C . VAL A 1 18 ? 0.901 6.982 11.543 1.00 0.00 18 VAL A C 19
ATOM 31199 O O . VAL A 1 18 ? 0.821 7.674 12.558 1.00 0.00 18 VAL A O 19
ATOM 31212 N N . LYS A 1 19 ? 1.954 6.949 10.739 1.00 0.00 19 LYS A N 19
ATOM 31213 C CA . LYS A 1 19 ? 3.130 7.758 11.012 1.00 0.00 19 LYS A CA 19
ATOM 31214 C C . LYS A 1 19 ? 3.643 8.360 9.703 1.00 0.00 19 LYS A C 19
ATOM 31215 O O . LYS A 1 19 ? 3.175 8.001 8.624 1.00 0.00 19 LYS A O 19
ATOM 31234 N N . GLY A 1 20 ? 4.599 9.267 9.841 1.00 0.00 20 GLY A N 19
ATOM 31235 C CA . GLY A 1 20 ? 5.181 9.923 8.682 1.00 0.00 20 GLY A CA 19
ATOM 31236 C C . GLY A 1 20 ? 4.612 11.332 8.507 1.00 0.00 20 GLY A C 19
ATOM 31237 O O . GLY A 1 20 ? 3.933 11.846 9.394 1.00 0.00 20 GLY A O 19
ATOM 31241 N N . PRO A 1 21 ? 4.919 11.933 7.326 1.00 0.00 21 PRO A N 19
ATOM 31242 C CA . PRO A 1 21 ? 4.446 13.273 7.022 1.00 0.00 21 PRO A CA 19
ATOM 31243 C C . PRO A 1 21 ? 2.957 13.262 6.669 1.00 0.00 21 PRO A C 19
ATOM 31244 O O . PRO A 1 21 ? 2.280 14.281 6.790 1.00 0.00 21 PRO A O 19
ATOM 31255 N N . ARG A 1 22 ? 2.492 12.098 6.241 1.00 0.00 22 ARG A N 19
ATOM 31256 C CA . ARG A 1 22 ? 1.096 11.940 5.870 1.00 0.00 22 ARG A CA 19
ATOM 31257 C C . ARG A 1 22 ? 0.293 11.386 7.048 1.00 0.00 22 ARG A C 19
ATOM 31258 O O . ARG A 1 22 ? -0.895 11.096 6.912 1.00 0.00 22 ARG A O 19
ATOM 31279 N N . GLU A 1 23 ? 0.973 11.256 8.178 1.00 0.00 23 GLU A N 19
ATOM 31280 C CA . GLU A 1 23 ? 0.337 10.742 9.379 1.00 0.00 23 GLU A CA 19
ATOM 31281 C C . GLU A 1 23 ? -1.083 11.298 9.507 1.00 0.00 23 GLU A C 19
ATOM 31282 O O . GLU A 1 23 ? -1.270 12.503 9.665 1.00 0.00 23 GLU A O 19
ATOM 31294 N N . GLY A 1 24 ? -2.047 10.392 9.436 1.00 0.00 24 GLY A N 19
ATOM 31295 C CA . GLY A 1 24 ? -3.444 10.776 9.542 1.00 0.00 24 GLY A CA 19
ATOM 31296 C C . GLY A 1 24 ? -4.144 10.677 8.185 1.00 0.00 24 GLY A C 19
ATOM 31297 O O . GLY A 1 24 ? -5.297 11.085 8.046 1.00 0.00 24 GLY A O 19
ATOM 31301 N N . ASP A 1 25 ? -3.419 10.134 7.219 1.00 0.00 25 ASP A N 19
ATOM 31302 C CA . ASP A 1 25 ? -3.957 9.977 5.878 1.00 0.00 25 ASP A CA 19
ATOM 31303 C C . ASP A 1 25 ? -4.339 8.512 5.655 1.00 0.00 25 ASP A C 19
ATOM 31304 O O . ASP A 1 25 ? -3.920 7.636 6.409 1.00 0.00 25 ASP A O 19
ATOM 31313 N N . ALA A 1 26 ? -5.131 8.292 4.616 1.00 0.00 26 ALA A N 19
ATOM 31314 C CA . ALA A 1 26 ? -5.575 6.949 4.284 1.00 0.00 26 ALA A CA 19
ATOM 31315 C C . ALA A 1 26 ? -5.948 6.892 2.801 1.00 0.00 26 ALA A C 19
ATOM 31316 O O . ALA A 1 26 ? -6.664 7.759 2.304 1.00 0.00 26 ALA A O 19
ATOM 31323 N N . LEU A 1 27 ? -5.446 5.861 2.137 1.00 0.00 27 LEU A N 19
ATOM 31324 C CA . LEU A 1 27 ? -5.718 5.679 0.721 1.00 0.00 27 LEU A CA 19
ATOM 31325 C C . LEU A 1 27 ? -6.409 4.331 0.508 1.00 0.00 27 LEU A C 19
ATOM 31326 O O . LEU A 1 27 ? -6.496 3.521 1.431 1.00 0.00 27 LEU A O 19
ATOM 31342 N N . ASP A 1 28 ? -6.881 4.130 -0.713 1.00 0.00 28 ASP A N 19
ATOM 31343 C CA . ASP A 1 28 ? -7.562 2.894 -1.059 1.00 0.00 28 ASP A CA 19
ATOM 31344 C C . ASP A 1 28 ? -7.309 2.573 -2.533 1.00 0.00 28 ASP A C 19
ATOM 31345 O O . ASP A 1 28 ? -7.223 3.477 -3.363 1.00 0.00 28 ASP A O 19
ATOM 31354 N N . TYR A 1 29 ? -7.197 1.283 -2.814 1.00 0.00 29 TYR A N 19
ATOM 31355 C CA . TYR A 1 29 ? -6.956 0.832 -4.174 1.00 0.00 29 TYR A CA 19
ATOM 31356 C C . TYR A 1 29 ? -7.639 -0.513 -4.435 1.00 0.00 29 TYR A C 19
ATOM 31357 O O . TYR A 1 29 ? -7.765 -1.335 -3.528 1.00 0.00 29 TYR A O 19
ATOM 31375 N N . LYS A 1 30 ? -8.061 -0.695 -5.677 1.00 0.00 30 LYS A N 19
ATOM 31376 C CA . LYS A 1 30 ? -8.727 -1.925 -6.068 1.00 0.00 30 LYS A CA 19
ATOM 31377 C C . LYS A 1 30 ? -7.716 -3.073 -6.059 1.00 0.00 30 LYS A C 19
ATOM 31378 O O . LYS A 1 30 ? -6.508 -2.842 -6.103 1.00 0.00 30 LYS A O 19
ATOM 31397 N N . PRO A 1 31 ? -8.260 -4.318 -5.999 1.00 0.00 31 PRO A N 19
ATOM 31398 C CA . PRO A 1 31 ? -7.418 -5.503 -5.983 1.00 0.00 31 PRO A CA 19
ATOM 31399 C C . PRO A 1 31 ? -6.841 -5.784 -7.372 1.00 0.00 31 PRO A C 19
ATOM 31400 O O . PRO A 1 31 ? -7.565 -5.761 -8.366 1.00 0.00 31 PRO A O 19
ATOM 31411 N N . GLY A 1 32 ? -5.542 -6.043 -7.396 1.00 0.00 32 GLY A N 19
ATOM 31412 C CA . GLY A 1 32 ? -4.859 -6.328 -8.647 1.00 0.00 32 GLY A CA 19
ATOM 31413 C C . GLY A 1 32 ? -4.159 -5.079 -9.187 1.00 0.00 32 GLY A C 19
ATOM 31414 O O . GLY A 1 32 ? -3.647 -5.084 -10.305 1.00 0.00 32 GLY A O 19
ATOM 31418 N N . SER A 1 33 ? -4.159 -4.038 -8.366 1.00 0.00 33 SER A N 19
ATOM 31419 C CA . SER A 1 33 ? -3.531 -2.785 -8.747 1.00 0.00 33 SER A CA 19
ATOM 31420 C C . SER A 1 33 ? -2.216 -2.605 -7.985 1.00 0.00 33 SER A C 19
ATOM 31421 O O . SER A 1 33 ? -2.210 -2.550 -6.757 1.00 0.00 33 SER A O 19
ATOM 31429 N N . THR A 1 34 ? -1.135 -2.519 -8.746 1.00 0.00 34 THR A N 19
ATOM 31430 C CA . THR A 1 34 ? 0.182 -2.347 -8.158 1.00 0.00 34 THR A CA 19
ATOM 31431 C C . THR A 1 34 ? 0.348 -0.921 -7.630 1.00 0.00 34 THR A C 19
ATOM 31432 O O . THR A 1 34 ? 0.266 0.041 -8.392 1.00 0.00 34 THR A O 19
ATOM 31443 N N . ILE A 1 35 ? 0.579 -0.829 -6.328 1.00 0.00 35 ILE A N 19
ATOM 31444 C CA . ILE A 1 35 ? 0.758 0.463 -5.689 1.00 0.00 35 ILE A CA 19
ATOM 31445 C C . ILE A 1 35 ? 2.242 0.675 -5.383 1.00 0.00 35 ILE A C 19
ATOM 31446 O O . ILE A 1 35 ? 2.735 0.232 -4.346 1.00 0.00 35 ILE A O 19
ATOM 31462 N N . ARG A 1 36 ? 2.913 1.353 -6.303 1.00 0.00 36 ARG A N 19
ATOM 31463 C CA . ARG A 1 36 ? 4.330 1.629 -6.143 1.00 0.00 36 ARG A CA 19
ATOM 31464 C C . ARG A 1 36 ? 4.537 2.823 -5.209 1.00 0.00 36 ARG A C 19
ATOM 31465 O O . ARG A 1 36 ? 4.315 3.968 -5.601 1.00 0.00 36 ARG A O 19
ATOM 31486 N N . VAL A 1 37 ? 4.960 2.515 -3.992 1.00 0.00 37 VAL A N 19
ATOM 31487 C CA . VAL A 1 37 ? 5.199 3.549 -2.999 1.00 0.00 37 VAL A CA 19
ATOM 31488 C C . VAL A 1 37 ? 6.652 4.017 -3.096 1.00 0.00 37 VAL A C 19
ATOM 31489 O O . VAL A 1 37 ? 7.576 3.238 -2.864 1.00 0.00 37 VAL A O 19
ATOM 31502 N N . GLY A 1 38 ? 6.810 5.287 -3.440 1.00 0.00 38 GLY A N 19
ATOM 31503 C CA . GLY A 1 38 ? 8.136 5.868 -3.570 1.00 0.00 38 GLY A CA 19
ATOM 31504 C C . GLY A 1 38 ? 8.198 7.246 -2.908 1.00 0.00 38 GLY A C 19
ATOM 31505 O O . GLY A 1 38 ? 7.391 7.555 -2.033 1.00 0.00 38 GLY A O 19
ATOM 31509 N N . ARG A 1 39 ? 9.164 8.037 -3.352 1.00 0.00 39 ARG A N 19
ATOM 31510 C CA . ARG A 1 39 ? 9.342 9.374 -2.814 1.00 0.00 39 ARG A CA 19
ATOM 31511 C C . ARG A 1 39 ? 8.808 10.418 -3.797 1.00 0.00 39 ARG A C 19
ATOM 31512 O O . ARG A 1 39 ? 8.232 11.424 -3.388 1.00 0.00 39 ARG A O 19
ATOM 31533 N N . ILE A 1 40 ? 9.020 10.142 -5.076 1.00 0.00 40 ILE A N 19
ATOM 31534 C CA . ILE A 1 40 ? 8.567 11.044 -6.121 1.00 0.00 40 ILE A CA 19
ATOM 31535 C C . ILE A 1 40 ? 7.197 10.586 -6.626 1.00 0.00 40 ILE A C 19
ATOM 31536 O O . ILE A 1 40 ? 6.945 9.388 -6.748 1.00 0.00 40 ILE A O 19
ATOM 31552 N N . VAL A 1 41 ? 6.348 11.564 -6.905 1.00 0.00 41 VAL A N 19
ATOM 31553 C CA . VAL A 1 41 ? 5.010 11.277 -7.394 1.00 0.00 41 VAL A CA 19
ATOM 31554 C C . VAL A 1 41 ? 5.105 10.624 -8.775 1.00 0.00 41 VAL A C 19
ATOM 31555 O O . VAL A 1 41 ? 4.392 9.664 -9.062 1.00 0.00 41 VAL A O 19
ATOM 31568 N N . ARG A 1 42 ? 5.993 11.170 -9.592 1.00 0.00 42 ARG A N 19
ATOM 31569 C CA . ARG A 1 42 ? 6.191 10.653 -10.936 1.00 0.00 42 ARG A CA 19
ATOM 31570 C C . ARG A 1 42 ? 6.299 9.127 -10.906 1.00 0.00 42 ARG A C 19
ATOM 31571 O O . ARG A 1 42 ? 7.067 8.571 -10.122 1.00 0.00 42 ARG A O 19
ATOM 31592 N N . GLY A 1 43 ? 5.520 8.493 -11.770 1.00 0.00 43 GLY A N 19
ATOM 31593 C CA . GLY A 1 43 ? 5.519 7.043 -11.853 1.00 0.00 43 GLY A CA 19
ATOM 31594 C C . GLY A 1 43 ? 5.541 6.414 -10.458 1.00 0.00 43 GLY A C 19
ATOM 31595 O O . GLY A 1 43 ? 6.538 5.815 -10.059 1.00 0.00 43 GLY A O 19
ATOM 31599 N N . ASN A 1 44 ? 4.429 6.572 -9.756 1.00 0.00 44 ASN A N 19
ATOM 31600 C CA . ASN A 1 44 ? 4.307 6.027 -8.414 1.00 0.00 44 ASN A CA 19
ATOM 31601 C C . ASN A 1 44 ? 2.867 6.197 -7.927 1.00 0.00 44 ASN A C 19
ATOM 31602 O O . ASN A 1 44 ? 2.294 7.280 -8.040 1.00 0.00 44 ASN A O 19
ATOM 31613 N N . GLU A 1 45 ? 2.323 5.112 -7.396 1.00 0.00 45 GLU A N 19
ATOM 31614 C CA . GLU A 1 45 ? 0.961 5.128 -6.891 1.00 0.00 45 GLU A CA 19
ATOM 31615 C C . GLU A 1 45 ? 0.874 5.984 -5.625 1.00 0.00 45 GLU A C 19
ATOM 31616 O O . GLU A 1 45 ? -0.143 6.629 -5.376 1.00 0.00 45 GLU A O 19
ATOM 31628 N N . ILE A 1 46 ? 1.954 5.961 -4.858 1.00 0.00 46 ILE A N 19
ATOM 31629 C CA . ILE A 1 46 ? 2.013 6.726 -3.625 1.00 0.00 46 ILE A CA 19
ATOM 31630 C C . ILE A 1 46 ? 3.415 7.315 -3.461 1.00 0.00 46 ILE A C 19
ATOM 31631 O O . ILE A 1 46 ? 4.409 6.647 -3.740 1.00 0.00 46 ILE A O 19
ATOM 31647 N N . ALA A 1 47 ? 3.450 8.561 -3.010 1.00 0.00 47 ALA A N 19
ATOM 31648 C CA . ALA A 1 47 ? 4.714 9.247 -2.806 1.00 0.00 47 ALA A CA 19
ATOM 31649 C C . ALA A 1 47 ? 4.726 9.882 -1.414 1.00 0.00 47 ALA A C 19
ATOM 31650 O O . ALA A 1 47 ? 3.727 10.455 -0.980 1.00 0.00 47 ALA A O 19
ATOM 31657 N N . ILE A 1 48 ? 5.867 9.759 -0.752 1.00 0.00 48 ILE A N 19
ATOM 31658 C CA . ILE A 1 48 ? 6.022 10.314 0.582 1.00 0.00 48 ILE A CA 19
ATOM 31659 C C . ILE A 1 48 ? 7.286 11.174 0.629 1.00 0.00 48 ILE A C 19
ATOM 31660 O O . ILE A 1 48 ? 8.373 10.705 0.294 1.00 0.00 48 ILE A O 19
ATOM 31676 N N . LYS A 1 49 ? 7.102 12.418 1.046 1.00 0.00 49 LYS A N 19
ATOM 31677 C CA . LYS A 1 49 ? 8.214 13.348 1.141 1.00 0.00 49 LYS A CA 19
ATOM 31678 C C . LYS A 1 49 ? 8.747 13.355 2.575 1.00 0.00 49 LYS A C 19
ATOM 31679 O O . LYS A 1 49 ? 8.536 14.315 3.315 1.00 0.00 49 LYS A O 19
ATOM 31698 N N . ASP A 1 50 ? 9.428 12.273 2.924 1.00 0.00 50 ASP A N 19
ATOM 31699 C CA . ASP A 1 50 ? 9.993 12.142 4.256 1.00 0.00 50 ASP A CA 19
ATOM 31700 C C . ASP A 1 50 ? 11.510 11.974 4.148 1.00 0.00 50 ASP A C 19
ATOM 31701 O O . ASP A 1 50 ? 12.198 11.855 5.161 1.00 0.00 50 ASP A O 19
ATOM 31710 N N . ALA A 1 51 ? 11.986 11.970 2.912 1.00 0.00 51 ALA A N 19
ATOM 31711 C CA . ALA A 1 51 ? 13.409 11.819 2.658 1.00 0.00 51 ALA A CA 19
ATOM 31712 C C . ALA A 1 51 ? 13.785 10.339 2.754 1.00 0.00 51 ALA A C 19
ATOM 31713 O O . ALA A 1 51 ? 14.219 9.741 1.772 1.00 0.00 51 ALA A O 19
ATOM 31720 N N . GLY A 1 52 ? 13.604 9.792 3.947 1.00 0.00 52 GLY A N 19
ATOM 31721 C CA . GLY A 1 52 ? 13.918 8.393 4.184 1.00 0.00 52 GLY A CA 19
ATOM 31722 C C . GLY A 1 52 ? 13.460 7.522 3.013 1.00 0.00 52 GLY A C 19
ATOM 31723 O O . GLY A 1 52 ? 14.031 6.461 2.762 1.00 0.00 52 GLY A O 19
ATOM 31727 N N . ILE A 1 53 ? 12.433 8.001 2.327 1.00 0.00 53 ILE A N 19
ATOM 31728 C CA . ILE A 1 53 ? 11.891 7.279 1.188 1.00 0.00 53 ILE A CA 19
ATOM 31729 C C . ILE A 1 53 ? 12.624 7.714 -0.082 1.00 0.00 53 ILE A C 19
ATOM 31730 O O . ILE A 1 53 ? 13.019 8.872 -0.209 1.00 0.00 53 ILE A O 19
ATOM 31746 N N . SER A 1 54 ? 12.785 6.763 -0.990 1.00 0.00 54 SER A N 19
ATOM 31747 C CA . SER A 1 54 ? 13.464 7.033 -2.246 1.00 0.00 54 SER A CA 19
ATOM 31748 C C . SER A 1 54 ? 12.484 6.891 -3.412 1.00 0.00 54 SER A C 19
ATOM 31749 O O . SER A 1 54 ? 11.343 6.473 -3.221 1.00 0.00 54 SER A O 19
ATOM 31757 N N . THR A 1 55 ? 12.964 7.248 -4.594 1.00 0.00 55 THR A N 19
ATOM 31758 C CA . THR A 1 55 ? 12.145 7.166 -5.791 1.00 0.00 55 THR A CA 19
ATOM 31759 C C . THR A 1 55 ? 11.475 5.794 -5.885 1.00 0.00 55 THR A C 19
ATOM 31760 O O . THR A 1 55 ? 10.259 5.680 -5.734 1.00 0.00 55 THR A O 19
ATOM 31771 N N . LYS A 1 56 ? 12.297 4.785 -6.134 1.00 0.00 56 LYS A N 19
ATOM 31772 C CA . LYS A 1 56 ? 11.799 3.425 -6.251 1.00 0.00 56 LYS A CA 19
ATOM 31773 C C . LYS A 1 56 ? 12.109 2.661 -4.961 1.00 0.00 56 LYS A C 19
ATOM 31774 O O . LYS A 1 56 ? 12.853 1.682 -4.979 1.00 0.00 56 LYS A O 19
ATOM 31793 N N . HIS A 1 57 ? 11.522 3.138 -3.873 1.00 0.00 57 HIS A N 19
ATOM 31794 C CA . HIS A 1 57 ? 11.726 2.512 -2.578 1.00 0.00 57 HIS A CA 19
ATOM 31795 C C . HIS A 1 57 ? 11.258 1.057 -2.632 1.00 0.00 57 HIS A C 19
ATOM 31796 O O . HIS A 1 57 ? 12.068 0.136 -2.530 1.00 0.00 57 HIS A O 19
ATOM 31810 N N . LEU A 1 58 ? 9.953 0.894 -2.791 1.00 0.00 58 LEU A N 19
ATOM 31811 C CA . LEU A 1 58 ? 9.367 -0.434 -2.859 1.00 0.00 58 LEU A CA 19
ATOM 31812 C C . LEU A 1 58 ? 8.104 -0.386 -3.722 1.00 0.00 58 LEU A C 19
ATOM 31813 O O . LEU A 1 58 ? 7.655 0.691 -4.112 1.00 0.00 58 LEU A O 19
ATOM 31829 N N . ARG A 1 59 ? 7.567 -1.566 -3.994 1.00 0.00 59 ARG A N 19
ATOM 31830 C CA . ARG A 1 59 ? 6.365 -1.672 -4.803 1.00 0.00 59 ARG A CA 19
ATOM 31831 C C . ARG A 1 59 ? 5.381 -2.655 -4.166 1.00 0.00 59 ARG A C 19
ATOM 31832 O O . ARG A 1 59 ? 5.786 -3.691 -3.640 1.00 0.00 59 ARG A O 19
ATOM 31853 N N . ILE A 1 60 ? 4.108 -2.296 -4.234 1.00 0.00 60 ILE A N 19
ATOM 31854 C CA . ILE A 1 60 ? 3.063 -3.134 -3.670 1.00 0.00 60 ILE A CA 19
ATOM 31855 C C . ILE A 1 60 ? 2.185 -3.676 -4.800 1.00 0.00 60 ILE A C 19
ATOM 31856 O O . ILE A 1 60 ? 1.844 -2.948 -5.731 1.00 0.00 60 ILE A O 19
ATOM 31872 N N . GLU A 1 61 ? 1.843 -4.951 -4.681 1.00 0.00 61 GLU A N 19
ATOM 31873 C CA . GLU A 1 61 ? 1.011 -5.599 -5.680 1.00 0.00 61 GLU A CA 19
ATOM 31874 C C . GLU A 1 61 ? 0.169 -6.702 -5.035 1.00 0.00 61 GLU A C 19
ATOM 31875 O O . GLU A 1 61 ? 0.423 -7.098 -3.899 1.00 0.00 61 GLU A O 19
ATOM 31887 N N . SER A 1 62 ? -0.816 -7.168 -5.789 1.00 0.00 62 SER A N 19
ATOM 31888 C CA . SER A 1 62 ? -1.696 -8.218 -5.306 1.00 0.00 62 SER A CA 19
ATOM 31889 C C . SER A 1 62 ? -1.676 -9.404 -6.272 1.00 0.00 62 SER A C 19
ATOM 31890 O O . SER A 1 62 ? -1.634 -9.219 -7.487 1.00 0.00 62 SER A O 19
ATOM 31898 N N . ASP A 1 63 ? -1.706 -10.596 -5.695 1.00 0.00 63 ASP A N 19
ATOM 31899 C CA . ASP A 1 63 ? -1.691 -11.813 -6.490 1.00 0.00 63 ASP A CA 19
ATOM 31900 C C . ASP A 1 63 ? -2.499 -12.896 -5.772 1.00 0.00 63 ASP A C 19
ATOM 31901 O O . ASP A 1 63 ? -2.655 -12.853 -4.553 1.00 0.00 63 ASP A O 19
ATOM 31910 N N . SER A 1 64 ? -2.990 -13.842 -6.558 1.00 0.00 64 SER A N 19
ATOM 31911 C CA . SER A 1 64 ? -3.778 -14.935 -6.013 1.00 0.00 64 SER A CA 19
ATOM 31912 C C . SER A 1 64 ? -4.781 -14.397 -4.991 1.00 0.00 64 SER A C 19
ATOM 31913 O O . SER A 1 64 ? -4.745 -14.776 -3.821 1.00 0.00 64 SER A O 19
ATOM 31921 N N . GLY A 1 65 ? -5.654 -13.522 -5.470 1.00 0.00 65 GLY A N 19
ATOM 31922 C CA . GLY A 1 65 ? -6.666 -12.928 -4.613 1.00 0.00 65 GLY A CA 19
ATOM 31923 C C . GLY A 1 65 ? -6.086 -12.581 -3.240 1.00 0.00 65 GLY A C 19
ATOM 31924 O O . GLY A 1 65 ? -6.711 -12.843 -2.214 1.00 0.00 65 GLY A O 19
ATOM 31928 N N . ASN A 1 66 ? -4.898 -11.995 -3.266 1.00 0.00 66 ASN A N 19
ATOM 31929 C CA . ASN A 1 66 ? -4.227 -11.609 -2.036 1.00 0.00 66 ASN A CA 19
ATOM 31930 C C . ASN A 1 66 ? -3.299 -10.425 -2.317 1.00 0.00 66 ASN A C 19
ATOM 31931 O O . ASN A 1 66 ? -3.047 -10.090 -3.473 1.00 0.00 66 ASN A O 19
ATOM 31942 N N . TRP A 1 67 ? -2.816 -9.825 -1.239 1.00 0.00 67 TRP A N 19
ATOM 31943 C CA . TRP A 1 67 ? -1.921 -8.686 -1.355 1.00 0.00 67 TRP A CA 19
ATOM 31944 C C . TRP A 1 67 ? -0.534 -9.124 -0.882 1.00 0.00 67 TRP A C 19
ATOM 31945 O O . TRP A 1 67 ? -0.414 -9.922 0.047 1.00 0.00 67 TRP A O 19
ATOM 31966 N N . VAL A 1 68 ? 0.480 -8.584 -1.542 1.00 0.00 68 VAL A N 19
ATOM 31967 C CA . VAL A 1 68 ? 1.854 -8.910 -1.201 1.00 0.00 68 VAL A CA 19
ATOM 31968 C C . VAL A 1 68 ? 2.711 -7.645 -1.293 1.00 0.00 68 VAL A C 19
ATOM 31969 O O . VAL A 1 68 ? 2.373 -6.714 -2.022 1.00 0.00 68 VAL A O 19
ATOM 31982 N N . ILE A 1 69 ? 3.804 -7.654 -0.544 1.00 0.00 69 ILE A N 19
ATOM 31983 C CA . ILE A 1 69 ? 4.711 -6.519 -0.532 1.00 0.00 69 ILE A CA 19
ATOM 31984 C C . ILE A 1 69 ? 6.110 -6.987 -0.938 1.00 0.00 69 ILE A C 19
ATOM 31985 O O . ILE A 1 69 ? 6.503 -8.114 -0.640 1.00 0.00 69 ILE A O 19
ATOM 32001 N N . GLN A 1 70 ? 6.824 -6.098 -1.613 1.00 0.00 70 GLN A N 19
ATOM 32002 C CA . GLN A 1 70 ? 8.171 -6.405 -2.063 1.00 0.00 70 GLN A CA 19
ATOM 32003 C C . GLN A 1 70 ? 9.091 -5.202 -1.845 1.00 0.00 70 GLN A C 19
ATOM 32004 O O . GLN A 1 70 ? 8.787 -4.095 -2.287 1.00 0.00 70 GLN A O 19
ATOM 32018 N N . ASP A 1 71 ? 10.198 -5.460 -1.163 1.00 0.00 71 ASP A N 19
ATOM 32019 C CA . ASP A 1 71 ? 11.164 -4.413 -0.881 1.00 0.00 71 ASP A CA 19
ATOM 32020 C C . ASP A 1 71 ? 12.127 -4.282 -2.063 1.00 0.00 71 ASP A C 19
ATOM 32021 O O . ASP A 1 71 ? 13.008 -5.121 -2.246 1.00 0.00 71 ASP A O 19
ATOM 32030 N N . LEU A 1 72 ? 11.927 -3.223 -2.833 1.00 0.00 72 LEU A N 19
ATOM 32031 C CA . LEU A 1 72 ? 12.767 -2.971 -3.992 1.00 0.00 72 LEU A CA 19
ATOM 32032 C C . LEU A 1 72 ? 14.163 -2.555 -3.524 1.00 0.00 72 LEU A C 19
ATOM 32033 O O . LEU A 1 72 ? 14.631 -1.464 -3.847 1.00 0.00 72 LEU A O 19
ATOM 32049 N N . GLY A 1 73 ? 14.789 -3.447 -2.770 1.00 0.00 73 GLY A N 19
ATOM 32050 C CA . GLY A 1 73 ? 16.123 -3.186 -2.254 1.00 0.00 73 GLY A CA 19
ATOM 32051 C C . GLY A 1 73 ? 16.289 -1.710 -1.886 1.00 0.00 73 GLY A C 19
ATOM 32052 O O . GLY A 1 73 ? 17.359 -1.135 -2.080 1.00 0.00 73 GLY A O 19
ATOM 32056 N N . SER A 1 74 ? 15.215 -1.140 -1.360 1.00 0.00 74 SER A N 19
ATOM 32057 C CA . SER A 1 74 ? 15.229 0.258 -0.963 1.00 0.00 74 SER A CA 19
ATOM 32058 C C . SER A 1 74 ? 16.545 0.588 -0.255 1.00 0.00 74 SER A C 19
ATOM 32059 O O . SER A 1 74 ? 17.252 -0.311 0.198 1.00 0.00 74 SER A O 19
ATOM 32067 N N . SER A 1 75 ? 16.833 1.879 -0.184 1.00 0.00 75 SER A N 19
ATOM 32068 C CA . SER A 1 75 ? 18.052 2.339 0.461 1.00 0.00 75 SER A CA 19
ATOM 32069 C C . SER A 1 75 ? 18.120 1.805 1.893 1.00 0.00 75 SER A C 19
ATOM 32070 O O . SER A 1 75 ? 18.902 0.901 2.185 1.00 0.00 75 SER A O 19
ATOM 32078 N N . ASN A 1 76 ? 17.291 2.386 2.747 1.00 0.00 76 ASN A N 19
ATOM 32079 C CA . ASN A 1 76 ? 17.247 1.980 4.142 1.00 0.00 76 ASN A CA 19
ATOM 32080 C C . ASN A 1 76 ? 16.659 0.571 4.240 1.00 0.00 76 ASN A C 19
ATOM 32081 O O . ASN A 1 76 ? 17.312 -0.345 4.739 1.00 0.00 76 ASN A O 19
ATOM 32092 N N . GLY A 1 77 ? 15.433 0.441 3.755 1.00 0.00 77 GLY A N 19
ATOM 32093 C CA . GLY A 1 77 ? 14.750 -0.842 3.782 1.00 0.00 77 GLY A CA 19
ATOM 32094 C C . GLY A 1 77 ? 13.318 -0.689 4.298 1.00 0.00 77 GLY A C 19
ATOM 32095 O O . GLY A 1 77 ? 12.922 0.393 4.730 1.00 0.00 77 GLY A O 19
ATOM 32099 N N . THR A 1 78 ? 12.581 -1.788 4.237 1.00 0.00 78 THR A N 19
ATOM 32100 C CA . THR A 1 78 ? 11.201 -1.790 4.694 1.00 0.00 78 THR A CA 19
ATOM 32101 C C . THR A 1 78 ? 11.040 -2.715 5.902 1.00 0.00 78 THR A C 19
ATOM 32102 O O . THR A 1 78 ? 11.752 -3.711 6.024 1.00 0.00 78 THR A O 19
ATOM 32113 N N . LEU A 1 79 ? 10.101 -2.353 6.763 1.00 0.00 79 LEU A N 19
ATOM 32114 C CA . LEU A 1 79 ? 9.838 -3.138 7.957 1.00 0.00 79 LEU A CA 19
ATOM 32115 C C . LEU A 1 79 ? 8.366 -3.557 7.972 1.00 0.00 79 LEU A C 19
ATOM 32116 O O . LEU A 1 79 ? 7.493 -2.784 7.582 1.00 0.00 79 LEU A O 19
ATOM 32132 N N . LEU A 1 80 ? 8.137 -4.780 8.427 1.00 0.00 80 LEU A N 19
ATOM 32133 C CA . LEU A 1 80 ? 6.786 -5.311 8.498 1.00 0.00 80 LEU A CA 19
ATOM 32134 C C . LEU A 1 80 ? 6.522 -5.832 9.913 1.00 0.00 80 LEU A C 19
ATOM 32135 O O . LEU A 1 80 ? 7.090 -6.843 10.322 1.00 0.00 80 LEU A O 19
ATOM 32151 N N . ASN A 1 81 ? 5.659 -5.118 10.620 1.00 0.00 81 ASN A N 19
ATOM 32152 C CA . ASN A 1 81 ? 5.312 -5.495 11.980 1.00 0.00 81 ASN A CA 19
ATOM 32153 C C . ASN A 1 81 ? 6.538 -5.325 12.880 1.00 0.00 81 ASN A C 19
ATOM 32154 O O . ASN A 1 81 ? 6.571 -4.433 13.727 1.00 0.00 81 ASN A O 19
ATOM 32165 N N . SER A 1 82 ? 7.515 -6.193 12.666 1.00 0.00 82 SER A N 19
ATOM 32166 C CA . SER A 1 82 ? 8.739 -6.150 13.448 1.00 0.00 82 SER A CA 19
ATOM 32167 C C . SER A 1 82 ? 9.811 -7.022 12.790 1.00 0.00 82 SER A C 19
ATOM 32168 O O . SER A 1 82 ? 10.425 -7.860 13.449 1.00 0.00 82 SER A O 19
ATOM 32176 N N . ASN A 1 83 ? 10.003 -6.794 11.499 1.00 0.00 83 ASN A N 19
ATOM 32177 C CA . ASN A 1 83 ? 10.990 -7.548 10.745 1.00 0.00 83 ASN A CA 19
ATOM 32178 C C . ASN A 1 83 ? 11.266 -6.836 9.419 1.00 0.00 83 ASN A C 19
ATOM 32179 O O . ASN A 1 83 ? 10.340 -6.372 8.755 1.00 0.00 83 ASN A O 19
ATOM 32190 N N . ALA A 1 84 ? 12.544 -6.772 9.074 1.00 0.00 84 ALA A N 19
ATOM 32191 C CA . ALA A 1 84 ? 12.953 -6.124 7.839 1.00 0.00 84 ALA A CA 19
ATOM 32192 C C . ALA A 1 84 ? 12.675 -7.059 6.661 1.00 0.00 84 ALA A C 19
ATOM 32193 O O . ALA A 1 84 ? 13.198 -8.171 6.610 1.00 0.00 84 ALA A O 19
ATOM 32200 N N . LEU A 1 85 ? 11.852 -6.574 5.743 1.00 0.00 85 LEU A N 19
ATOM 32201 C CA . LEU A 1 85 ? 11.498 -7.352 4.568 1.00 0.00 85 LEU A CA 19
ATOM 32202 C C . LEU A 1 85 ? 12.764 -7.657 3.764 1.00 0.00 85 LEU A C 19
ATOM 32203 O O . LEU A 1 85 ? 13.840 -7.151 4.078 1.00 0.00 85 LEU A O 19
ATOM 32219 N N . ASP A 1 86 ? 12.592 -8.482 2.742 1.00 0.00 86 ASP A N 19
ATOM 32220 C CA . ASP A 1 86 ? 13.707 -8.860 1.890 1.00 0.00 86 ASP A CA 19
ATOM 32221 C C . ASP A 1 86 ? 13.365 -8.533 0.435 1.00 0.00 86 ASP A C 19
ATOM 32222 O O . ASP A 1 86 ? 12.205 -8.610 0.033 1.00 0.00 86 ASP A O 19
ATOM 32231 N N . PRO A 1 87 ? 14.424 -8.165 -0.336 1.00 0.00 87 PRO A N 19
ATOM 32232 C CA . PRO A 1 87 ? 14.247 -7.826 -1.737 1.00 0.00 87 PRO A CA 19
ATOM 32233 C C . PRO A 1 87 ? 14.025 -9.082 -2.582 1.00 0.00 87 PRO A C 19
ATOM 32234 O O . PRO A 1 87 ? 13.230 -9.071 -3.520 1.00 0.00 87 PRO A O 19
ATOM 32245 N N . GLU A 1 88 ? 14.743 -10.135 -2.218 1.00 0.00 88 GLU A N 19
ATOM 32246 C CA . GLU A 1 88 ? 14.634 -11.397 -2.931 1.00 0.00 88 GLU A CA 19
ATOM 32247 C C . GLU A 1 88 ? 13.548 -12.271 -2.300 1.00 0.00 88 GLU A C 19
ATOM 32248 O O . GLU A 1 88 ? 13.570 -13.493 -2.441 1.00 0.00 88 GLU A O 19
ATOM 32260 N N . THR A 1 89 ? 12.623 -11.610 -1.619 1.00 0.00 89 THR A N 19
ATOM 32261 C CA . THR A 1 89 ? 11.531 -12.312 -0.966 1.00 0.00 89 THR A CA 19
ATOM 32262 C C . THR A 1 89 ? 10.250 -11.478 -1.027 1.00 0.00 89 THR A C 19
ATOM 32263 O O . THR A 1 89 ? 10.304 -10.249 -1.034 1.00 0.00 89 THR A O 19
ATOM 32274 N N . SER A 1 90 ? 9.126 -12.179 -1.070 1.00 0.00 90 SER A N 19
ATOM 32275 C CA . SER A 1 90 ? 7.833 -11.519 -1.131 1.00 0.00 90 SER A CA 19
ATOM 32276 C C . SER A 1 90 ? 6.936 -12.021 0.002 1.00 0.00 90 SER A C 19
ATOM 32277 O O . SER A 1 90 ? 6.706 -13.223 0.130 1.00 0.00 90 SER A O 19
ATOM 32285 N N . VAL A 1 91 ? 6.453 -11.076 0.796 1.00 0.00 91 VAL A N 19
ATOM 32286 C CA . VAL A 1 91 ? 5.586 -11.408 1.913 1.00 0.00 91 VAL A CA 19
ATOM 32287 C C . VAL A 1 91 ? 4.151 -10.999 1.578 1.00 0.00 91 VAL A C 19
ATOM 32288 O O . VAL A 1 91 ? 3.930 -10.018 0.870 1.00 0.00 91 VAL A O 19
ATOM 32301 N N . ASN A 1 92 ? 3.211 -11.772 2.103 1.00 0.00 92 ASN A N 19
ATOM 32302 C CA . ASN A 1 92 ? 1.803 -11.503 1.868 1.00 0.00 92 ASN A CA 19
ATOM 32303 C C . ASN A 1 92 ? 1.286 -10.543 2.942 1.00 0.00 92 ASN A C 19
ATOM 32304 O O . ASN A 1 92 ? 1.244 -10.889 4.121 1.00 0.00 92 ASN A O 19
ATOM 32315 N N . LEU A 1 93 ? 0.905 -9.355 2.494 1.00 0.00 93 LEU A N 19
ATOM 32316 C CA . LEU A 1 93 ? 0.393 -8.343 3.401 1.00 0.00 93 LEU A CA 19
ATOM 32317 C C . LEU A 1 93 ? -0.737 -8.941 4.241 1.00 0.00 93 LEU A C 19
ATOM 32318 O O . LEU A 1 93 ? -1.223 -10.032 3.947 1.00 0.00 93 LEU A O 19
ATOM 32334 N N . GLY A 1 94 ? -1.123 -8.201 5.270 1.00 0.00 94 GLY A N 19
ATOM 32335 C CA . GLY A 1 94 ? -2.187 -8.645 6.155 1.00 0.00 94 GLY A CA 19
ATOM 32336 C C . GLY A 1 94 ? -2.881 -7.454 6.818 1.00 0.00 94 GLY A C 19
ATOM 32337 O O . GLY A 1 94 ? -2.290 -6.384 6.955 1.00 0.00 94 GLY A O 19
ATOM 32341 N N . ASP A 1 95 ? -4.126 -7.681 7.213 1.00 0.00 95 ASP A N 19
ATOM 32342 C CA . ASP A 1 95 ? -4.907 -6.640 7.859 1.00 0.00 95 ASP A CA 19
ATOM 32343 C C . ASP A 1 95 ? -4.349 -6.384 9.260 1.00 0.00 95 ASP A C 19
ATOM 32344 O O . ASP A 1 95 ? -4.513 -7.209 10.157 1.00 0.00 95 ASP A O 19
ATOM 32353 N N . GLY A 1 96 ? -3.699 -5.238 9.404 1.00 0.00 96 GLY A N 19
ATOM 32354 C CA . GLY A 1 96 ? -3.116 -4.864 10.681 1.00 0.00 96 GLY A CA 19
ATOM 32355 C C . GLY A 1 96 ? -1.588 -4.861 10.606 1.00 0.00 96 GLY A C 19
ATOM 32356 O O . GLY A 1 96 ? -0.913 -4.729 11.625 1.00 0.00 96 GLY A O 19
ATOM 32360 N N . ASP A 1 97 ? -1.087 -5.007 9.388 1.00 0.00 97 ASP A N 19
ATOM 32361 C CA . ASP A 1 97 ? 0.349 -5.023 9.166 1.00 0.00 97 ASP A CA 19
ATOM 32362 C C . ASP A 1 97 ? 0.869 -3.584 9.118 1.00 0.00 97 ASP A C 19
ATOM 32363 O O . ASP A 1 97 ? 0.437 -2.792 8.282 1.00 0.00 97 ASP A O 19
ATOM 32372 N N . VAL A 1 98 ? 1.788 -3.291 10.026 1.00 0.00 98 VAL A N 19
ATOM 32373 C CA . VAL A 1 98 ? 2.371 -1.962 10.098 1.00 0.00 98 VAL A CA 19
ATOM 32374 C C . VAL A 1 98 ? 3.656 -1.928 9.269 1.00 0.00 98 VAL A C 19
ATOM 32375 O O . VAL A 1 98 ? 4.643 -2.573 9.620 1.00 0.00 98 VAL A O 19
ATOM 32388 N N . ILE A 1 99 ? 3.603 -1.169 8.184 1.00 0.00 99 ILE A N 19
ATOM 32389 C CA . ILE A 1 99 ? 4.750 -1.042 7.302 1.00 0.00 99 ILE A CA 19
ATOM 32390 C C . ILE A 1 99 ? 5.575 0.178 7.717 1.00 0.00 99 ILE A C 19
ATOM 32391 O O . ILE A 1 99 ? 5.174 1.315 7.471 1.00 0.00 99 ILE A O 19
ATOM 32407 N N . LYS A 1 100 ? 6.712 -0.099 8.338 1.00 0.00 100 LYS A N 19
ATOM 32408 C CA . LYS A 1 100 ? 7.596 0.962 8.789 1.00 0.00 100 LYS A CA 19
ATOM 32409 C C . LYS A 1 100 ? 8.701 1.174 7.753 1.00 0.00 100 LYS A C 19
ATOM 32410 O O . LYS A 1 100 ? 9.630 0.373 7.659 1.00 0.00 100 LYS A O 19
ATOM 32429 N N . LEU A 1 101 ? 8.564 2.257 7.001 1.00 0.00 101 LEU A N 19
ATOM 32430 C CA . LEU A 1 101 ? 9.540 2.584 5.976 1.00 0.00 101 LEU A CA 19
ATOM 32431 C C . LEU A 1 101 ? 10.043 4.012 6.193 1.00 0.00 101 LEU A C 19
ATOM 32432 O O . LEU A 1 101 ? 9.475 4.760 6.988 1.00 0.00 101 LEU A O 19
ATOM 32448 N N . GLY A 1 102 ? 11.102 4.349 5.472 1.00 0.00 102 GLY A N 19
ATOM 32449 C CA . GLY A 1 102 ? 11.687 5.675 5.576 1.00 0.00 102 GLY A CA 19
ATOM 32450 C C . GLY A 1 102 ? 12.338 5.881 6.945 1.00 0.00 102 GLY A C 19
ATOM 32451 O O . GLY A 1 102 ? 13.001 4.983 7.463 1.00 0.00 102 GLY A O 19
ATOM 32455 N N . GLU A 1 103 ? 12.127 7.069 7.492 1.00 0.00 103 GLU A N 19
ATOM 32456 C CA . GLU A 1 103 ? 12.685 7.405 8.791 1.00 0.00 103 GLU A CA 19
ATOM 32457 C C . GLU A 1 103 ? 11.650 7.165 9.892 1.00 0.00 103 GLU A C 19
ATOM 32458 O O . GLU A 1 103 ? 11.904 6.418 10.835 1.00 0.00 103 GLU A O 19
ATOM 32470 N N . TYR A 1 104 ? 10.505 7.812 9.734 1.00 0.00 104 TYR A N 19
ATOM 32471 C CA . TYR A 1 104 ? 9.430 7.678 10.703 1.00 0.00 104 TYR A CA 19
ATOM 32472 C C . TYR A 1 104 ? 8.075 7.546 10.004 1.00 0.00 104 TYR A C 19
ATOM 32473 O O . TYR A 1 104 ? 7.078 8.097 10.466 1.00 0.00 104 TYR A O 19
ATOM 32491 N N . THR A 1 105 ? 8.083 6.811 8.901 1.00 0.00 105 THR A N 19
ATOM 32492 C CA . THR A 1 105 ? 6.868 6.599 8.134 1.00 0.00 105 THR A CA 19
ATOM 32493 C C . THR A 1 105 ? 6.315 5.195 8.387 1.00 0.00 105 THR A C 19
ATOM 32494 O O . THR A 1 105 ? 7.011 4.203 8.176 1.00 0.00 105 THR A O 19
ATOM 32505 N N . SER A 1 106 ? 5.069 5.156 8.835 1.00 0.00 106 SER A N 19
ATOM 32506 C CA . SER A 1 106 ? 4.415 3.890 9.119 1.00 0.00 106 SER A CA 19
ATOM 32507 C C . SER A 1 106 ? 3.084 3.809 8.369 1.00 0.00 106 SER A C 19
ATOM 32508 O O . SER A 1 106 ? 2.275 4.734 8.430 1.00 0.00 106 SER A O 19
ATOM 32516 N N . ILE A 1 107 ? 2.898 2.694 7.678 1.00 0.00 107 ILE A N 19
ATOM 32517 C CA . ILE A 1 107 ? 1.679 2.479 6.917 1.00 0.00 107 ILE A CA 19
ATOM 32518 C C . ILE A 1 107 ? 0.969 1.229 7.440 1.00 0.00 107 ILE A C 19
ATOM 32519 O O . ILE A 1 107 ? 1.589 0.177 7.593 1.00 0.00 107 ILE A O 19
ATOM 32535 N N . LEU A 1 108 ? -0.321 1.384 7.700 1.00 0.00 108 LEU A N 19
ATOM 32536 C CA . LEU A 1 108 ? -1.121 0.281 8.203 1.00 0.00 108 LEU A CA 19
ATOM 32537 C C . LEU A 1 108 ? -1.883 -0.361 7.041 1.00 0.00 108 LEU A C 19
ATOM 32538 O O . LEU A 1 108 ? -2.391 0.337 6.166 1.00 0.00 108 LEU A O 19
ATOM 32554 N N . VAL A 1 109 ? -1.937 -1.685 7.071 1.00 0.00 109 VAL A N 19
ATOM 32555 C CA . VAL A 1 109 ? -2.628 -2.429 6.032 1.00 0.00 109 VAL A CA 19
ATOM 32556 C C . VAL A 1 109 ? -3.994 -2.879 6.555 1.00 0.00 109 VAL A C 19
ATOM 32557 O O . VAL A 1 109 ? -4.074 -3.697 7.470 1.00 0.00 109 VAL A O 19
ATOM 32570 N N . ASN A 1 110 ? -5.035 -2.324 5.951 1.00 0.00 110 ASN A N 19
ATOM 32571 C CA . ASN A 1 110 ? -6.393 -2.657 6.344 1.00 0.00 110 ASN A CA 19
ATOM 32572 C C . ASN A 1 110 ? -7.156 -3.187 5.128 1.00 0.00 110 ASN A C 19
ATOM 32573 O O . ASN A 1 110 ? -7.264 -2.502 4.112 1.00 0.00 110 ASN A O 19
ATOM 32584 N N . PHE A 1 111 ? -7.665 -4.401 5.272 1.00 0.00 111 PHE A N 19
ATOM 32585 C CA . PHE A 1 111 ? -8.415 -5.030 4.198 1.00 0.00 111 PHE A CA 19
ATOM 32586 C C . PHE A 1 111 ? -9.876 -4.577 4.210 1.00 0.00 111 PHE A C 19
ATOM 32587 O O . PHE A 1 111 ? -10.624 -4.902 5.131 1.00 0.00 111 PHE A O 19
ATOM 32604 N N . VAL A 1 112 ? -10.239 -3.831 3.177 1.00 0.00 112 VAL A N 19
ATOM 32605 C CA . VAL A 1 112 ? -11.598 -3.329 3.057 1.00 0.00 112 VAL A CA 19
ATOM 32606 C C . VAL A 1 112 ? -12.438 -4.329 2.259 1.00 0.00 112 VAL A C 19
ATOM 32607 O O . VAL A 1 112 ? -11.980 -4.865 1.252 1.00 0.00 112 VAL A O 19
ATOM 32620 N N . SER A 1 113 ? -13.652 -4.549 2.740 1.00 0.00 113 SER A N 19
ATOM 32621 C CA . SER A 1 113 ? -14.561 -5.474 2.085 1.00 0.00 113 SER A CA 19
ATOM 32622 C C . SER A 1 113 ? -15.937 -5.416 2.750 1.00 0.00 113 SER A C 19
ATOM 32623 O O . SER A 1 113 ? -16.280 -6.284 3.552 1.00 0.00 113 SER A O 19
ATOM 32631 N N . GLY A 1 114 ? -16.689 -4.386 2.393 1.00 0.00 114 GLY A N 19
ATOM 32632 C CA . GLY A 1 114 ? -18.020 -4.203 2.945 1.00 0.00 114 GLY A CA 19
ATOM 32633 C C . GLY A 1 114 ? -18.033 -3.082 3.985 1.00 0.00 114 GLY A C 19
ATOM 32634 O O . GLY A 1 114 ? -16.989 -2.517 4.308 1.00 0.00 114 GLY A O 19
ATOM 32638 N N . PRO A 1 115 ? -19.259 -2.784 4.494 1.00 0.00 115 PRO A N 19
ATOM 32639 C CA . PRO A 1 115 ? -19.422 -1.740 5.492 1.00 0.00 115 PRO A CA 19
ATOM 32640 C C . PRO A 1 115 ? -18.928 -2.209 6.862 1.00 0.00 115 PRO A C 19
ATOM 32641 O O . PRO A 1 115 ? -18.498 -3.351 7.013 1.00 0.00 115 PRO A O 19
ATOM 32652 N N . SER A 1 116 ? -19.007 -1.303 7.825 1.00 0.00 116 SER A N 19
ATOM 32653 C CA . SER A 1 116 ? -18.574 -1.609 9.178 1.00 0.00 116 SER A CA 19
ATOM 32654 C C . SER A 1 116 ? -18.814 -0.404 10.090 1.00 0.00 116 SER A C 19
ATOM 32655 O O . SER A 1 116 ? -18.562 0.735 9.699 1.00 0.00 116 SER A O 19
ATOM 32663 N N . SER A 1 117 ? -19.298 -0.696 11.288 1.00 0.00 117 SER A N 19
ATOM 32664 C CA . SER A 1 117 ? -19.575 0.349 12.259 1.00 0.00 117 SER A CA 19
ATOM 32665 C C . SER A 1 117 ? -20.714 1.240 11.758 1.00 0.00 117 SER A C 19
ATOM 32666 O O . SER A 1 117 ? -20.682 1.715 10.624 1.00 0.00 117 SER A O 19
ATOM 32674 N N . GLY A 1 118 ? -21.693 1.439 12.628 1.00 0.00 118 GLY A N 19
ATOM 32675 C CA . GLY A 1 118 ? -22.840 2.264 12.288 1.00 0.00 118 GLY A CA 19
ATOM 32676 C C . GLY A 1 118 ? -23.579 2.721 13.548 1.00 0.00 118 GLY A C 19
ATOM 32677 O O . GLY A 1 118 ? -23.572 2.026 14.562 1.00 0.00 118 GLY A O 19
ATOM 32681 N N . GLY A 1 1 ? -33.143 4.167 -2.780 1.00 0.00 1 GLY A N 20
ATOM 32682 C CA . GLY A 1 1 ? -31.729 3.957 -2.521 1.00 0.00 1 GLY A CA 20
ATOM 32683 C C . GLY A 1 1 ? -31.362 2.477 -2.649 1.00 0.00 1 GLY A C 20
ATOM 32684 O O . GLY A 1 1 ? -31.452 1.903 -3.734 1.00 0.00 1 GLY A O 20
ATOM 32688 N N . SER A 1 2 ? -30.957 1.901 -1.527 1.00 0.00 2 SER A N 20
ATOM 32689 C CA . SER A 1 2 ? -30.576 0.499 -1.500 1.00 0.00 2 SER A CA 20
ATOM 32690 C C . SER A 1 2 ? -29.300 0.288 -2.317 1.00 0.00 2 SER A C 20
ATOM 32691 O O . SER A 1 2 ? -29.148 0.856 -3.397 1.00 0.00 2 SER A O 20
ATOM 32699 N N . SER A 1 3 ? -28.414 -0.532 -1.770 1.00 0.00 3 SER A N 20
ATOM 32700 C CA . SER A 1 3 ? -27.155 -0.825 -2.434 1.00 0.00 3 SER A CA 20
ATOM 32701 C C . SER A 1 3 ? -26.510 -2.063 -1.809 1.00 0.00 3 SER A C 20
ATOM 32702 O O . SER A 1 3 ? -26.956 -2.542 -0.767 1.00 0.00 3 SER A O 20
ATOM 32710 N N . GLY A 1 4 ? -25.469 -2.547 -2.471 1.00 0.00 4 GLY A N 20
ATOM 32711 C CA . GLY A 1 4 ? -24.758 -3.720 -1.994 1.00 0.00 4 GLY A CA 20
ATOM 32712 C C . GLY A 1 4 ? -24.793 -4.844 -3.032 1.00 0.00 4 GLY A C 20
ATOM 32713 O O . GLY A 1 4 ? -25.865 -5.241 -3.486 1.00 0.00 4 GLY A O 20
ATOM 32717 N N . SER A 1 5 ? -23.608 -5.323 -3.379 1.00 0.00 5 SER A N 20
ATOM 32718 C CA . SER A 1 5 ? -23.490 -6.393 -4.355 1.00 0.00 5 SER A CA 20
ATOM 32719 C C . SER A 1 5 ? -22.207 -7.189 -4.106 1.00 0.00 5 SER A C 20
ATOM 32720 O O . SER A 1 5 ? -21.266 -6.683 -3.497 1.00 0.00 5 SER A O 20
ATOM 32728 N N . SER A 1 6 ? -22.211 -8.422 -4.591 1.00 0.00 6 SER A N 20
ATOM 32729 C CA . SER A 1 6 ? -21.059 -9.293 -4.429 1.00 0.00 6 SER A CA 20
ATOM 32730 C C . SER A 1 6 ? -20.091 -9.104 -5.599 1.00 0.00 6 SER A C 20
ATOM 32731 O O . SER A 1 6 ? -20.506 -9.095 -6.757 1.00 0.00 6 SER A O 20
ATOM 32739 N N . GLY A 1 7 ? -18.820 -8.958 -5.256 1.00 0.00 7 GLY A N 20
ATOM 32740 C CA . GLY A 1 7 ? -17.790 -8.770 -6.264 1.00 0.00 7 GLY A CA 20
ATOM 32741 C C . GLY A 1 7 ? -16.651 -9.774 -6.077 1.00 0.00 7 GLY A C 20
ATOM 32742 O O . GLY A 1 7 ? -16.887 -10.978 -5.994 1.00 0.00 7 GLY A O 20
ATOM 32746 N N . MET A 1 8 ? -15.439 -9.241 -6.017 1.00 0.00 8 MET A N 20
ATOM 32747 C CA . MET A 1 8 ? -14.262 -10.075 -5.842 1.00 0.00 8 MET A CA 20
ATOM 32748 C C . MET A 1 8 ? -14.050 -10.421 -4.367 1.00 0.00 8 MET A C 20
ATOM 32749 O O . MET A 1 8 ? -14.306 -9.598 -3.489 1.00 0.00 8 MET A O 20
ATOM 32763 N N . VAL A 1 9 ? -13.585 -11.641 -4.139 1.00 0.00 9 VAL A N 20
ATOM 32764 C CA . VAL A 1 9 ? -13.336 -12.106 -2.785 1.00 0.00 9 VAL A CA 20
ATOM 32765 C C . VAL A 1 9 ? -12.095 -11.404 -2.230 1.00 0.00 9 VAL A C 20
ATOM 32766 O O . VAL A 1 9 ? -11.808 -11.494 -1.037 1.00 0.00 9 VAL A O 20
ATOM 32779 N N . THR A 1 10 ? -11.392 -10.721 -3.121 1.00 0.00 10 THR A N 20
ATOM 32780 C CA . THR A 1 10 ? -10.188 -10.004 -2.735 1.00 0.00 10 THR A CA 20
ATOM 32781 C C . THR A 1 10 ? -10.549 -8.667 -2.086 1.00 0.00 10 THR A C 20
ATOM 32782 O O . THR A 1 10 ? -11.264 -7.858 -2.676 1.00 0.00 10 THR A O 20
ATOM 32793 N N . PRO A 1 11 ? -10.025 -8.470 -0.846 1.00 0.00 11 PRO A N 20
ATOM 32794 C CA . PRO A 1 11 ? -10.285 -7.245 -0.110 1.00 0.00 11 PRO A CA 20
ATOM 32795 C C . PRO A 1 11 ? -9.470 -6.081 -0.677 1.00 0.00 11 PRO A C 20
ATOM 32796 O O . PRO A 1 11 ? -8.372 -6.281 -1.195 1.00 0.00 11 PRO A O 20
ATOM 32807 N N . SER A 1 12 ? -10.038 -4.890 -0.561 1.00 0.00 12 SER A N 20
ATOM 32808 C CA . SER A 1 12 ? -9.378 -3.694 -1.056 1.00 0.00 12 SER A CA 20
ATOM 32809 C C . SER A 1 12 ? -8.169 -3.363 -0.179 1.00 0.00 12 SER A C 20
ATOM 32810 O O . SER A 1 12 ? -8.202 -3.568 1.034 1.00 0.00 12 SER A O 20
ATOM 32818 N N . LEU A 1 13 ? -7.129 -2.856 -0.826 1.00 0.00 13 LEU A N 20
ATOM 32819 C CA . LEU A 1 13 ? -5.912 -2.495 -0.120 1.00 0.00 13 LEU A CA 20
ATOM 32820 C C . LEU A 1 13 ? -5.989 -1.026 0.302 1.00 0.00 13 LEU A C 20
ATOM 32821 O O . LEU A 1 13 ? -5.940 -0.131 -0.541 1.00 0.00 13 LEU A O 20
ATOM 32837 N N . ARG A 1 14 ? -6.108 -0.824 1.606 1.00 0.00 14 ARG A N 20
ATOM 32838 C CA . ARG A 1 14 ? -6.193 0.521 2.150 1.00 0.00 14 ARG A CA 20
ATOM 32839 C C . ARG A 1 14 ? -4.983 0.810 3.040 1.00 0.00 14 ARG A C 20
ATOM 32840 O O . ARG A 1 14 ? -4.877 0.274 4.143 1.00 0.00 14 ARG A O 20
ATOM 32861 N N . LEU A 1 15 ? -4.101 1.656 2.530 1.00 0.00 15 LEU A N 20
ATOM 32862 C CA . LEU A 1 15 ? -2.902 2.023 3.265 1.00 0.00 15 LEU A CA 20
ATOM 32863 C C . LEU A 1 15 ? -3.198 3.246 4.136 1.00 0.00 15 LEU A C 20
ATOM 32864 O O . LEU A 1 15 ? -3.603 4.290 3.628 1.00 0.00 15 LEU A O 20
ATOM 32880 N N . VAL A 1 16 ? -2.984 3.075 5.432 1.00 0.00 16 VAL A N 20
ATOM 32881 C CA . VAL A 1 16 ? -3.222 4.151 6.378 1.00 0.00 16 VAL A CA 20
ATOM 32882 C C . VAL A 1 16 ? -1.889 4.598 6.982 1.00 0.00 16 VAL A C 20
ATOM 32883 O O . VAL A 1 16 ? -1.148 3.784 7.530 1.00 0.00 16 VAL A O 20
ATOM 32896 N N . PHE A 1 17 ? -1.625 5.891 6.862 1.00 0.00 17 PHE A N 20
ATOM 32897 C CA . PHE A 1 17 ? -0.394 6.456 7.389 1.00 0.00 17 PHE A CA 20
ATOM 32898 C C . PHE A 1 17 ? -0.541 6.803 8.871 1.00 0.00 17 PHE A C 20
ATOM 32899 O O . PHE A 1 17 ? -0.994 7.894 9.215 1.00 0.00 17 PHE A O 20
ATOM 32916 N N . VAL A 1 18 ? -0.150 5.855 9.710 1.00 0.00 18 VAL A N 20
ATOM 32917 C CA . VAL A 1 18 ? -0.233 6.047 11.148 1.00 0.00 18 VAL A CA 20
ATOM 32918 C C . VAL A 1 18 ? 0.923 6.938 11.607 1.00 0.00 18 VAL A C 20
ATOM 32919 O O . VAL A 1 18 ? 0.799 7.664 12.592 1.00 0.00 18 VAL A O 20
ATOM 32932 N N . LYS A 1 19 ? 2.021 6.854 10.870 1.00 0.00 19 LYS A N 20
ATOM 32933 C CA . LYS A 1 19 ? 3.198 7.644 11.189 1.00 0.00 19 LYS A CA 20
ATOM 32934 C C . LYS A 1 19 ? 3.752 8.266 9.905 1.00 0.00 19 LYS A C 20
ATOM 32935 O O . LYS A 1 19 ? 3.158 8.128 8.838 1.00 0.00 19 LYS A O 20
ATOM 32954 N N . GLY A 1 20 ? 4.885 8.938 10.053 1.00 0.00 20 GLY A N 20
ATOM 32955 C CA . GLY A 1 20 ? 5.526 9.582 8.919 1.00 0.00 20 GLY A CA 20
ATOM 32956 C C . GLY A 1 20 ? 4.970 10.991 8.702 1.00 0.00 20 GLY A C 20
ATOM 32957 O O . GLY A 1 20 ? 4.243 11.512 9.546 1.00 0.00 20 GLY A O 20
ATOM 32961 N N . PRO A 1 21 ? 5.344 11.583 7.536 1.00 0.00 21 PRO A N 20
ATOM 32962 C CA . PRO A 1 21 ? 4.891 12.921 7.198 1.00 0.00 21 PRO A CA 20
ATOM 32963 C C . PRO A 1 21 ? 3.424 12.910 6.763 1.00 0.00 21 PRO A C 20
ATOM 32964 O O . PRO A 1 21 ? 2.713 13.899 6.939 1.00 0.00 21 PRO A O 20
ATOM 32975 N N . ARG A 1 22 ? 3.014 11.781 6.203 1.00 0.00 22 ARG A N 20
ATOM 32976 C CA . ARG A 1 22 ? 1.645 11.629 5.742 1.00 0.00 22 ARG A CA 20
ATOM 32977 C C . ARG A 1 22 ? 0.746 11.165 6.890 1.00 0.00 22 ARG A C 20
ATOM 32978 O O . ARG A 1 22 ? -0.457 10.988 6.709 1.00 0.00 22 ARG A O 20
ATOM 32999 N N . GLU A 1 23 ? 1.366 10.981 8.047 1.00 0.00 23 GLU A N 20
ATOM 33000 C CA . GLU A 1 23 ? 0.637 10.542 9.225 1.00 0.00 23 GLU A CA 20
ATOM 33001 C C . GLU A 1 23 ? -0.743 11.200 9.271 1.00 0.00 23 GLU A C 20
ATOM 33002 O O . GLU A 1 23 ? -0.850 12.417 9.413 1.00 0.00 23 GLU A O 20
ATOM 33014 N N . GLY A 1 24 ? -1.765 10.366 9.149 1.00 0.00 24 GLY A N 20
ATOM 33015 C CA . GLY A 1 24 ? -3.135 10.851 9.175 1.00 0.00 24 GLY A CA 20
ATOM 33016 C C . GLY A 1 24 ? -3.795 10.705 7.802 1.00 0.00 24 GLY A C 20
ATOM 33017 O O . GLY A 1 24 ? -4.994 10.935 7.659 1.00 0.00 24 GLY A O 20
ATOM 33021 N N . ASP A 1 25 ? -2.982 10.323 6.828 1.00 0.00 25 ASP A N 20
ATOM 33022 C CA . ASP A 1 25 ? -3.472 10.143 5.472 1.00 0.00 25 ASP A CA 20
ATOM 33023 C C . ASP A 1 25 ? -3.659 8.650 5.196 1.00 0.00 25 ASP A C 20
ATOM 33024 O O . ASP A 1 25 ? -2.986 7.815 5.797 1.00 0.00 25 ASP A O 20
ATOM 33033 N N . ALA A 1 26 ? -4.577 8.360 4.285 1.00 0.00 26 ALA A N 20
ATOM 33034 C CA . ALA A 1 26 ? -4.861 6.982 3.922 1.00 0.00 26 ALA A CA 20
ATOM 33035 C C . ALA A 1 26 ? -5.382 6.935 2.484 1.00 0.00 26 ALA A C 20
ATOM 33036 O O . ALA A 1 26 ? -5.928 7.919 1.986 1.00 0.00 26 ALA A O 20
ATOM 33043 N N . LEU A 1 27 ? -5.196 5.783 1.858 1.00 0.00 27 LEU A N 20
ATOM 33044 C CA . LEU A 1 27 ? -5.641 5.595 0.488 1.00 0.00 27 LEU A CA 20
ATOM 33045 C C . LEU A 1 27 ? -6.334 4.237 0.363 1.00 0.00 27 LEU A C 20
ATOM 33046 O O . LEU A 1 27 ? -6.307 3.434 1.294 1.00 0.00 27 LEU A O 20
ATOM 33062 N N . ASP A 1 28 ? -6.939 4.022 -0.796 1.00 0.00 28 ASP A N 20
ATOM 33063 C CA . ASP A 1 28 ? -7.638 2.774 -1.055 1.00 0.00 28 ASP A CA 20
ATOM 33064 C C . ASP A 1 28 ? -7.526 2.431 -2.542 1.00 0.00 28 ASP A C 20
ATOM 33065 O O . ASP A 1 28 ? -7.676 3.302 -3.397 1.00 0.00 28 ASP A O 20
ATOM 33074 N N . TYR A 1 29 ? -7.262 1.159 -2.805 1.00 0.00 29 TYR A N 20
ATOM 33075 C CA . TYR A 1 29 ? -7.128 0.690 -4.173 1.00 0.00 29 TYR A CA 20
ATOM 33076 C C . TYR A 1 29 ? -7.869 -0.633 -4.374 1.00 0.00 29 TYR A C 20
ATOM 33077 O O . TYR A 1 29 ? -8.333 -1.242 -3.411 1.00 0.00 29 TYR A O 20
ATOM 33095 N N . LYS A 1 30 ? -7.958 -1.039 -5.632 1.00 0.00 30 LYS A N 20
ATOM 33096 C CA . LYS A 1 30 ? -8.635 -2.279 -5.972 1.00 0.00 30 LYS A CA 20
ATOM 33097 C C . LYS A 1 30 ? -7.608 -3.409 -6.059 1.00 0.00 30 LYS A C 20
ATOM 33098 O O . LYS A 1 30 ? -6.404 -3.158 -6.096 1.00 0.00 30 LYS A O 20
ATOM 33117 N N . PRO A 1 31 ? -8.134 -4.663 -6.089 1.00 0.00 31 PRO A N 20
ATOM 33118 C CA . PRO A 1 31 ? -7.275 -5.833 -6.171 1.00 0.00 31 PRO A CA 20
ATOM 33119 C C . PRO A 1 31 ? -6.708 -5.999 -7.582 1.00 0.00 31 PRO A C 20
ATOM 33120 O O . PRO A 1 31 ? -7.457 -6.030 -8.557 1.00 0.00 31 PRO A O 20
ATOM 33131 N N . GLY A 1 32 ? -5.388 -6.103 -7.646 1.00 0.00 32 GLY A N 20
ATOM 33132 C CA . GLY A 1 32 ? -4.711 -6.265 -8.921 1.00 0.00 32 GLY A CA 20
ATOM 33133 C C . GLY A 1 32 ? -4.068 -4.952 -9.371 1.00 0.00 32 GLY A C 20
ATOM 33134 O O . GLY A 1 32 ? -3.661 -4.820 -10.525 1.00 0.00 32 GLY A O 20
ATOM 33138 N N . SER A 1 33 ? -3.996 -4.015 -8.438 1.00 0.00 33 SER A N 20
ATOM 33139 C CA . SER A 1 33 ? -3.409 -2.717 -8.724 1.00 0.00 33 SER A CA 20
ATOM 33140 C C . SER A 1 33 ? -2.105 -2.548 -7.941 1.00 0.00 33 SER A C 20
ATOM 33141 O O . SER A 1 33 ? -2.121 -2.462 -6.714 1.00 0.00 33 SER A O 20
ATOM 33149 N N . THR A 1 34 ? -1.008 -2.506 -8.683 1.00 0.00 34 THR A N 20
ATOM 33150 C CA . THR A 1 34 ? 0.302 -2.349 -8.074 1.00 0.00 34 THR A CA 20
ATOM 33151 C C . THR A 1 34 ? 0.469 -0.930 -7.526 1.00 0.00 34 THR A C 20
ATOM 33152 O O . THR A 1 34 ? 0.506 0.034 -8.290 1.00 0.00 34 THR A O 20
ATOM 33163 N N . ILE A 1 35 ? 0.565 -0.846 -6.208 1.00 0.00 35 ILE A N 20
ATOM 33164 C CA . ILE A 1 35 ? 0.727 0.439 -5.549 1.00 0.00 35 ILE A CA 20
ATOM 33165 C C . ILE A 1 35 ? 2.214 0.691 -5.291 1.00 0.00 35 ILE A C 20
ATOM 33166 O O . ILE A 1 35 ? 2.759 0.236 -4.287 1.00 0.00 35 ILE A O 20
ATOM 33182 N N . ARG A 1 36 ? 2.827 1.415 -6.216 1.00 0.00 36 ARG A N 20
ATOM 33183 C CA . ARG A 1 36 ? 4.241 1.733 -6.101 1.00 0.00 36 ARG A CA 20
ATOM 33184 C C . ARG A 1 36 ? 4.449 2.870 -5.099 1.00 0.00 36 ARG A C 20
ATOM 33185 O O . ARG A 1 36 ? 4.134 4.023 -5.388 1.00 0.00 36 ARG A O 20
ATOM 33206 N N . VAL A 1 37 ? 4.979 2.505 -3.941 1.00 0.00 37 VAL A N 20
ATOM 33207 C CA . VAL A 1 37 ? 5.234 3.480 -2.894 1.00 0.00 37 VAL A CA 20
ATOM 33208 C C . VAL A 1 37 ? 6.683 3.961 -2.992 1.00 0.00 37 VAL A C 20
ATOM 33209 O O . VAL A 1 37 ? 7.614 3.183 -2.792 1.00 0.00 37 VAL A O 20
ATOM 33222 N N . GLY A 1 38 ? 6.828 5.242 -3.301 1.00 0.00 38 GLY A N 20
ATOM 33223 C CA . GLY A 1 38 ? 8.148 5.836 -3.428 1.00 0.00 38 GLY A CA 20
ATOM 33224 C C . GLY A 1 38 ? 8.186 7.228 -2.794 1.00 0.00 38 GLY A C 20
ATOM 33225 O O . GLY A 1 38 ? 7.339 7.560 -1.966 1.00 0.00 38 GLY A O 20
ATOM 33229 N N . ARG A 1 39 ? 9.178 8.004 -3.206 1.00 0.00 39 ARG A N 20
ATOM 33230 C CA . ARG A 1 39 ? 9.338 9.352 -2.688 1.00 0.00 39 ARG A CA 20
ATOM 33231 C C . ARG A 1 39 ? 8.821 10.375 -3.703 1.00 0.00 39 ARG A C 20
ATOM 33232 O O . ARG A 1 39 ? 7.948 11.181 -3.386 1.00 0.00 39 ARG A O 20
ATOM 33253 N N . ILE A 1 40 ? 9.382 10.308 -4.901 1.00 0.00 40 ILE A N 20
ATOM 33254 C CA . ILE A 1 40 ? 8.989 11.218 -5.963 1.00 0.00 40 ILE A CA 20
ATOM 33255 C C . ILE A 1 40 ? 7.617 10.806 -6.500 1.00 0.00 40 ILE A C 20
ATOM 33256 O O . ILE A 1 40 ? 7.404 9.644 -6.843 1.00 0.00 40 ILE A O 20
ATOM 33272 N N . VAL A 1 41 ? 6.721 11.781 -6.554 1.00 0.00 41 VAL A N 20
ATOM 33273 C CA . VAL A 1 41 ? 5.376 11.535 -7.043 1.00 0.00 41 VAL A CA 20
ATOM 33274 C C . VAL A 1 41 ? 5.444 10.643 -8.284 1.00 0.00 41 VAL A C 20
ATOM 33275 O O . VAL A 1 41 ? 4.802 9.594 -8.336 1.00 0.00 41 VAL A O 20
ATOM 33288 N N . ARG A 1 42 ? 6.227 11.091 -9.254 1.00 0.00 42 ARG A N 20
ATOM 33289 C CA . ARG A 1 42 ? 6.387 10.346 -10.491 1.00 0.00 42 ARG A CA 20
ATOM 33290 C C . ARG A 1 42 ? 5.083 9.633 -10.854 1.00 0.00 42 ARG A C 20
ATOM 33291 O O . ARG A 1 42 ? 4.011 10.018 -10.391 1.00 0.00 42 ARG A O 20
ATOM 33312 N N . GLY A 1 43 ? 5.218 8.606 -11.680 1.00 0.00 43 GLY A N 20
ATOM 33313 C CA . GLY A 1 43 ? 4.064 7.835 -12.110 1.00 0.00 43 GLY A CA 20
ATOM 33314 C C . GLY A 1 43 ? 3.639 6.836 -11.033 1.00 0.00 43 GLY A C 20
ATOM 33315 O O . GLY A 1 43 ? 2.626 6.153 -11.178 1.00 0.00 43 GLY A O 20
ATOM 33319 N N . ASN A 1 44 ? 4.435 6.781 -9.975 1.00 0.00 44 ASN A N 20
ATOM 33320 C CA . ASN A 1 44 ? 4.154 5.876 -8.873 1.00 0.00 44 ASN A CA 20
ATOM 33321 C C . ASN A 1 44 ? 2.755 6.165 -8.325 1.00 0.00 44 ASN A C 20
ATOM 33322 O O . ASN A 1 44 ? 2.205 7.241 -8.554 1.00 0.00 44 ASN A O 20
ATOM 33333 N N . GLU A 1 45 ? 2.219 5.185 -7.612 1.00 0.00 45 GLU A N 20
ATOM 33334 C CA . GLU A 1 45 ? 0.895 5.321 -7.031 1.00 0.00 45 GLU A CA 20
ATOM 33335 C C . GLU A 1 45 ? 0.944 6.237 -5.806 1.00 0.00 45 GLU A C 20
ATOM 33336 O O . GLU A 1 45 ? 0.277 7.270 -5.772 1.00 0.00 45 GLU A O 20
ATOM 33348 N N . ILE A 1 46 ? 1.741 5.826 -4.831 1.00 0.00 46 ILE A N 20
ATOM 33349 C CA . ILE A 1 46 ? 1.886 6.598 -3.608 1.00 0.00 46 ILE A CA 20
ATOM 33350 C C . ILE A 1 46 ? 3.313 7.143 -3.520 1.00 0.00 46 ILE A C 20
ATOM 33351 O O . ILE A 1 46 ? 4.268 6.451 -3.870 1.00 0.00 46 ILE A O 20
ATOM 33367 N N . ALA A 1 47 ? 3.412 8.378 -3.052 1.00 0.00 47 ALA A N 20
ATOM 33368 C CA . ALA A 1 47 ? 4.706 9.025 -2.914 1.00 0.00 47 ALA A CA 20
ATOM 33369 C C . ALA A 1 47 ? 4.751 9.791 -1.590 1.00 0.00 47 ALA A C 20
ATOM 33370 O O . ALA A 1 47 ? 3.822 10.529 -1.265 1.00 0.00 47 ALA A O 20
ATOM 33377 N N . ILE A 1 48 ? 5.839 9.589 -0.863 1.00 0.00 48 ILE A N 20
ATOM 33378 C CA . ILE A 1 48 ? 6.017 10.251 0.418 1.00 0.00 48 ILE A CA 20
ATOM 33379 C C . ILE A 1 48 ? 7.395 10.913 0.458 1.00 0.00 48 ILE A C 20
ATOM 33380 O O . ILE A 1 48 ? 8.416 10.238 0.341 1.00 0.00 48 ILE A O 20
ATOM 33396 N N . LYS A 1 49 ? 7.380 12.228 0.625 1.00 0.00 49 LYS A N 20
ATOM 33397 C CA . LYS A 1 49 ? 8.616 12.989 0.682 1.00 0.00 49 LYS A CA 20
ATOM 33398 C C . LYS A 1 49 ? 9.067 13.114 2.138 1.00 0.00 49 LYS A C 20
ATOM 33399 O O . LYS A 1 49 ? 8.970 14.187 2.732 1.00 0.00 49 LYS A O 20
ATOM 33418 N N . ASP A 1 50 ? 9.550 12.002 2.673 1.00 0.00 50 ASP A N 20
ATOM 33419 C CA . ASP A 1 50 ? 10.015 11.974 4.049 1.00 0.00 50 ASP A CA 20
ATOM 33420 C C . ASP A 1 50 ? 11.534 11.789 4.065 1.00 0.00 50 ASP A C 20
ATOM 33421 O O . ASP A 1 50 ? 12.123 11.556 5.120 1.00 0.00 50 ASP A O 20
ATOM 33430 N N . ALA A 1 51 ? 12.124 11.901 2.884 1.00 0.00 51 ALA A N 20
ATOM 33431 C CA . ALA A 1 51 ? 13.563 11.749 2.750 1.00 0.00 51 ALA A CA 20
ATOM 33432 C C . ALA A 1 51 ? 13.932 10.272 2.900 1.00 0.00 51 ALA A C 20
ATOM 33433 O O . ALA A 1 51 ? 14.507 9.677 1.989 1.00 0.00 51 ALA A O 20
ATOM 33440 N N . GLY A 1 52 ? 13.587 9.723 4.055 1.00 0.00 52 GLY A N 20
ATOM 33441 C CA . GLY A 1 52 ? 13.875 8.327 4.336 1.00 0.00 52 GLY A CA 20
ATOM 33442 C C . GLY A 1 52 ? 13.408 7.429 3.188 1.00 0.00 52 GLY A C 20
ATOM 33443 O O . GLY A 1 52 ? 13.902 6.314 3.027 1.00 0.00 52 GLY A O 20
ATOM 33447 N N . ILE A 1 53 ? 12.463 7.949 2.419 1.00 0.00 53 ILE A N 20
ATOM 33448 C CA . ILE A 1 53 ? 11.924 7.209 1.291 1.00 0.00 53 ILE A CA 20
ATOM 33449 C C . ILE A 1 53 ? 12.641 7.645 0.011 1.00 0.00 53 ILE A C 20
ATOM 33450 O O . ILE A 1 53 ? 12.903 8.831 -0.184 1.00 0.00 53 ILE A O 20
ATOM 33466 N N . SER A 1 54 ? 12.938 6.662 -0.826 1.00 0.00 54 SER A N 20
ATOM 33467 C CA . SER A 1 54 ? 13.619 6.929 -2.082 1.00 0.00 54 SER A CA 20
ATOM 33468 C C . SER A 1 54 ? 12.634 6.814 -3.247 1.00 0.00 54 SER A C 20
ATOM 33469 O O . SER A 1 54 ? 11.551 6.250 -3.095 1.00 0.00 54 SER A O 20
ATOM 33477 N N . THR A 1 55 ? 13.044 7.358 -4.383 1.00 0.00 55 THR A N 20
ATOM 33478 C CA . THR A 1 55 ? 12.212 7.323 -5.573 1.00 0.00 55 THR A CA 20
ATOM 33479 C C . THR A 1 55 ? 11.556 5.949 -5.725 1.00 0.00 55 THR A C 20
ATOM 33480 O O . THR A 1 55 ? 10.335 5.826 -5.635 1.00 0.00 55 THR A O 20
ATOM 33491 N N . LYS A 1 56 ? 12.396 4.950 -5.953 1.00 0.00 56 LYS A N 20
ATOM 33492 C CA . LYS A 1 56 ? 11.913 3.590 -6.119 1.00 0.00 56 LYS A CA 20
ATOM 33493 C C . LYS A 1 56 ? 12.262 2.774 -4.872 1.00 0.00 56 LYS A C 20
ATOM 33494 O O . LYS A 1 56 ? 13.091 1.867 -4.932 1.00 0.00 56 LYS A O 20
ATOM 33513 N N . HIS A 1 57 ? 11.612 3.126 -3.773 1.00 0.00 57 HIS A N 20
ATOM 33514 C CA . HIS A 1 57 ? 11.844 2.438 -2.514 1.00 0.00 57 HIS A CA 20
ATOM 33515 C C . HIS A 1 57 ? 11.326 1.002 -2.612 1.00 0.00 57 HIS A C 20
ATOM 33516 O O . HIS A 1 57 ? 12.100 0.051 -2.512 1.00 0.00 57 HIS A O 20
ATOM 33530 N N . LEU A 1 58 ? 10.020 0.889 -2.806 1.00 0.00 58 LEU A N 20
ATOM 33531 C CA . LEU A 1 58 ? 9.390 -0.415 -2.918 1.00 0.00 58 LEU A CA 20
ATOM 33532 C C . LEU A 1 58 ? 8.066 -0.274 -3.671 1.00 0.00 58 LEU A C 20
ATOM 33533 O O . LEU A 1 58 ? 7.606 0.839 -3.922 1.00 0.00 58 LEU A O 20
ATOM 33549 N N . ARG A 1 59 ? 7.490 -1.418 -4.011 1.00 0.00 59 ARG A N 20
ATOM 33550 C CA . ARG A 1 59 ? 6.228 -1.435 -4.731 1.00 0.00 59 ARG A CA 20
ATOM 33551 C C . ARG A 1 59 ? 5.300 -2.504 -4.149 1.00 0.00 59 ARG A C 20
ATOM 33552 O O . ARG A 1 59 ? 5.743 -3.603 -3.820 1.00 0.00 59 ARG A O 20
ATOM 33573 N N . ILE A 1 60 ? 4.030 -2.143 -4.039 1.00 0.00 60 ILE A N 20
ATOM 33574 C CA . ILE A 1 60 ? 3.036 -3.057 -3.503 1.00 0.00 60 ILE A CA 20
ATOM 33575 C C . ILE A 1 60 ? 2.223 -3.653 -4.654 1.00 0.00 60 ILE A C 20
ATOM 33576 O O . ILE A 1 60 ? 1.759 -2.927 -5.532 1.00 0.00 60 ILE A O 20
ATOM 33592 N N . GLU A 1 61 ? 2.076 -4.969 -4.613 1.00 0.00 61 GLU A N 20
ATOM 33593 C CA . GLU A 1 61 ? 1.327 -5.670 -5.642 1.00 0.00 61 GLU A CA 20
ATOM 33594 C C . GLU A 1 61 ? 0.491 -6.791 -5.020 1.00 0.00 61 GLU A C 20
ATOM 33595 O O . GLU A 1 61 ? 0.695 -7.152 -3.862 1.00 0.00 61 GLU A O 20
ATOM 33607 N N . SER A 1 62 ? -0.432 -7.309 -5.816 1.00 0.00 62 SER A N 20
ATOM 33608 C CA . SER A 1 62 ? -1.299 -8.381 -5.358 1.00 0.00 62 SER A CA 20
ATOM 33609 C C . SER A 1 62 ? -1.138 -9.606 -6.260 1.00 0.00 62 SER A C 20
ATOM 33610 O O . SER A 1 62 ? -0.779 -9.478 -7.429 1.00 0.00 62 SER A O 20
ATOM 33618 N N . ASP A 1 63 ? -1.412 -10.767 -5.682 1.00 0.00 63 ASP A N 20
ATOM 33619 C CA . ASP A 1 63 ? -1.302 -12.014 -6.418 1.00 0.00 63 ASP A CA 20
ATOM 33620 C C . ASP A 1 63 ? -2.661 -12.717 -6.428 1.00 0.00 63 ASP A C 20
ATOM 33621 O O . ASP A 1 63 ? -3.109 -13.223 -5.400 1.00 0.00 63 ASP A O 20
ATOM 33630 N N . SER A 1 64 ? -3.278 -12.727 -7.600 1.00 0.00 64 SER A N 20
ATOM 33631 C CA . SER A 1 64 ? -4.576 -13.360 -7.757 1.00 0.00 64 SER A CA 20
ATOM 33632 C C . SER A 1 64 ? -5.613 -12.652 -6.883 1.00 0.00 64 SER A C 20
ATOM 33633 O O . SER A 1 64 ? -6.341 -11.782 -7.359 1.00 0.00 64 SER A O 20
ATOM 33641 N N . GLY A 1 65 ? -5.646 -13.050 -5.620 1.00 0.00 65 GLY A N 20
ATOM 33642 C CA . GLY A 1 65 ? -6.582 -12.464 -4.675 1.00 0.00 65 GLY A CA 20
ATOM 33643 C C . GLY A 1 65 ? -5.904 -12.192 -3.330 1.00 0.00 65 GLY A C 20
ATOM 33644 O O . GLY A 1 65 ? -6.570 -12.124 -2.298 1.00 0.00 65 GLY A O 20
ATOM 33648 N N . ASN A 1 66 ? -4.589 -12.042 -3.386 1.00 0.00 66 ASN A N 20
ATOM 33649 C CA . ASN A 1 66 ? -3.814 -11.779 -2.186 1.00 0.00 66 ASN A CA 20
ATOM 33650 C C . ASN A 1 66 ? -2.918 -10.560 -2.419 1.00 0.00 66 ASN A C 20
ATOM 33651 O O . ASN A 1 66 ? -2.646 -10.196 -3.562 1.00 0.00 66 ASN A O 20
ATOM 33662 N N . TRP A 1 67 ? -2.485 -9.964 -1.318 1.00 0.00 67 TRP A N 20
ATOM 33663 C CA . TRP A 1 67 ? -1.626 -8.795 -1.389 1.00 0.00 67 TRP A CA 20
ATOM 33664 C C . TRP A 1 67 ? -0.256 -9.180 -0.825 1.00 0.00 67 TRP A C 20
ATOM 33665 O O . TRP A 1 67 ? -0.171 -9.884 0.180 1.00 0.00 67 TRP A O 20
ATOM 33686 N N . VAL A 1 68 ? 0.780 -8.701 -1.496 1.00 0.00 68 VAL A N 20
ATOM 33687 C CA . VAL A 1 68 ? 2.141 -8.985 -1.074 1.00 0.00 68 VAL A CA 20
ATOM 33688 C C . VAL A 1 68 ? 2.970 -7.701 -1.138 1.00 0.00 68 VAL A C 20
ATOM 33689 O O . VAL A 1 68 ? 2.612 -6.762 -1.847 1.00 0.00 68 VAL A O 20
ATOM 33702 N N . ILE A 1 69 ? 4.061 -7.701 -0.387 1.00 0.00 69 ILE A N 20
ATOM 33703 C CA . ILE A 1 69 ? 4.944 -6.547 -0.349 1.00 0.00 69 ILE A CA 20
ATOM 33704 C C . ILE A 1 69 ? 6.359 -6.979 -0.739 1.00 0.00 69 ILE A C 20
ATOM 33705 O O . ILE A 1 69 ? 6.801 -8.068 -0.377 1.00 0.00 69 ILE A O 20
ATOM 33721 N N . GLN A 1 70 ? 7.029 -6.103 -1.472 1.00 0.00 70 GLN A N 20
ATOM 33722 C CA . GLN A 1 70 ? 8.385 -6.380 -1.915 1.00 0.00 70 GLN A CA 20
ATOM 33723 C C . GLN A 1 70 ? 9.251 -5.124 -1.793 1.00 0.00 70 GLN A C 20
ATOM 33724 O O . GLN A 1 70 ? 8.913 -4.077 -2.344 1.00 0.00 70 GLN A O 20
ATOM 33738 N N . ASP A 1 71 ? 10.350 -5.271 -1.069 1.00 0.00 71 ASP A N 20
ATOM 33739 C CA . ASP A 1 71 ? 11.267 -4.161 -0.868 1.00 0.00 71 ASP A CA 20
ATOM 33740 C C . ASP A 1 71 ? 12.235 -4.084 -2.050 1.00 0.00 71 ASP A C 20
ATOM 33741 O O . ASP A 1 71 ? 13.140 -4.908 -2.170 1.00 0.00 71 ASP A O 20
ATOM 33750 N N . LEU A 1 72 ? 12.011 -3.087 -2.893 1.00 0.00 72 LEU A N 20
ATOM 33751 C CA . LEU A 1 72 ? 12.853 -2.892 -4.061 1.00 0.00 72 LEU A CA 20
ATOM 33752 C C . LEU A 1 72 ? 14.233 -2.406 -3.615 1.00 0.00 72 LEU A C 20
ATOM 33753 O O . LEU A 1 72 ? 14.664 -1.318 -3.994 1.00 0.00 72 LEU A O 20
ATOM 33769 N N . GLY A 1 73 ? 14.888 -3.235 -2.816 1.00 0.00 73 GLY A N 20
ATOM 33770 C CA . GLY A 1 73 ? 16.210 -2.903 -2.314 1.00 0.00 73 GLY A CA 20
ATOM 33771 C C . GLY A 1 73 ? 16.331 -1.403 -2.037 1.00 0.00 73 GLY A C 20
ATOM 33772 O O . GLY A 1 73 ? 17.209 -0.736 -2.582 1.00 0.00 73 GLY A O 20
ATOM 33776 N N . SER A 1 74 ? 15.436 -0.917 -1.190 1.00 0.00 74 SER A N 20
ATOM 33777 C CA . SER A 1 74 ? 15.431 0.492 -0.834 1.00 0.00 74 SER A CA 20
ATOM 33778 C C . SER A 1 74 ? 16.663 0.823 0.010 1.00 0.00 74 SER A C 20
ATOM 33779 O O . SER A 1 74 ? 17.213 -0.049 0.681 1.00 0.00 74 SER A O 20
ATOM 33787 N N . SER A 1 75 ? 17.062 2.085 -0.052 1.00 0.00 75 SER A N 20
ATOM 33788 C CA . SER A 1 75 ? 18.220 2.542 0.698 1.00 0.00 75 SER A CA 20
ATOM 33789 C C . SER A 1 75 ? 17.818 2.856 2.140 1.00 0.00 75 SER A C 20
ATOM 33790 O O . SER A 1 75 ? 17.755 4.020 2.532 1.00 0.00 75 SER A O 20
ATOM 33798 N N . ASN A 1 76 ? 17.556 1.797 2.892 1.00 0.00 76 ASN A N 20
ATOM 33799 C CA . ASN A 1 76 ? 17.162 1.945 4.283 1.00 0.00 76 ASN A CA 20
ATOM 33800 C C . ASN A 1 76 ? 16.649 0.603 4.809 1.00 0.00 76 ASN A C 20
ATOM 33801 O O . ASN A 1 76 ? 17.150 0.092 5.810 1.00 0.00 76 ASN A O 20
ATOM 33812 N N . GLY A 1 77 ? 15.657 0.070 4.111 1.00 0.00 77 GLY A N 20
ATOM 33813 C CA . GLY A 1 77 ? 15.071 -1.203 4.495 1.00 0.00 77 GLY A CA 20
ATOM 33814 C C . GLY A 1 77 ? 13.608 -1.030 4.909 1.00 0.00 77 GLY A C 20
ATOM 33815 O O . GLY A 1 77 ? 13.243 -0.018 5.505 1.00 0.00 77 GLY A O 20
ATOM 33819 N N . THR A 1 78 ? 12.810 -2.034 4.576 1.00 0.00 78 THR A N 20
ATOM 33820 C CA . THR A 1 78 ? 11.395 -2.006 4.905 1.00 0.00 78 THR A CA 20
ATOM 33821 C C . THR A 1 78 ? 11.106 -2.923 6.095 1.00 0.00 78 THR A C 20
ATOM 33822 O O . THR A 1 78 ? 11.663 -4.016 6.190 1.00 0.00 78 THR A O 20
ATOM 33833 N N . LEU A 1 79 ? 10.236 -2.445 6.972 1.00 0.00 79 LEU A N 20
ATOM 33834 C CA . LEU A 1 79 ? 9.867 -3.209 8.152 1.00 0.00 79 LEU A CA 20
ATOM 33835 C C . LEU A 1 79 ? 8.380 -3.562 8.080 1.00 0.00 79 LEU A C 20
ATOM 33836 O O . LEU A 1 79 ? 7.561 -2.739 7.674 1.00 0.00 79 LEU A O 20
ATOM 33852 N N . LEU A 1 80 ? 8.076 -4.788 8.480 1.00 0.00 80 LEU A N 20
ATOM 33853 C CA . LEU A 1 80 ? 6.702 -5.261 8.467 1.00 0.00 80 LEU A CA 20
ATOM 33854 C C . LEU A 1 80 ? 6.335 -5.792 9.854 1.00 0.00 80 LEU A C 20
ATOM 33855 O O . LEU A 1 80 ? 6.828 -6.838 10.272 1.00 0.00 80 LEU A O 20
ATOM 33871 N N . ASN A 1 81 ? 5.474 -5.046 10.530 1.00 0.00 81 ASN A N 20
ATOM 33872 C CA . ASN A 1 81 ? 5.036 -5.428 11.861 1.00 0.00 81 ASN A CA 20
ATOM 33873 C C . ASN A 1 81 ? 6.244 -5.471 12.798 1.00 0.00 81 ASN A C 20
ATOM 33874 O O . ASN A 1 81 ? 6.500 -4.518 13.532 1.00 0.00 81 ASN A O 20
ATOM 33885 N N . SER A 1 82 ? 6.956 -6.588 12.743 1.00 0.00 82 SER A N 20
ATOM 33886 C CA . SER A 1 82 ? 8.132 -6.768 13.577 1.00 0.00 82 SER A CA 20
ATOM 33887 C C . SER A 1 82 ? 9.155 -7.647 12.857 1.00 0.00 82 SER A C 20
ATOM 33888 O O . SER A 1 82 ? 9.512 -8.718 13.345 1.00 0.00 82 SER A O 20
ATOM 33896 N N . ASN A 1 83 ? 9.599 -7.162 11.706 1.00 0.00 83 ASN A N 20
ATOM 33897 C CA . ASN A 1 83 ? 10.574 -7.891 10.913 1.00 0.00 83 ASN A CA 20
ATOM 33898 C C . ASN A 1 83 ? 10.977 -7.044 9.704 1.00 0.00 83 ASN A C 20
ATOM 33899 O O . ASN A 1 83 ? 10.142 -6.360 9.115 1.00 0.00 83 ASN A O 20
ATOM 33910 N N . ALA A 1 84 ? 12.257 -7.119 9.370 1.00 0.00 84 ALA A N 20
ATOM 33911 C CA . ALA A 1 84 ? 12.781 -6.368 8.242 1.00 0.00 84 ALA A CA 20
ATOM 33912 C C . ALA A 1 84 ? 12.576 -7.175 6.958 1.00 0.00 84 ALA A C 20
ATOM 33913 O O . ALA A 1 84 ? 13.019 -8.318 6.862 1.00 0.00 84 ALA A O 20
ATOM 33920 N N . LEU A 1 85 ? 11.903 -6.548 6.004 1.00 0.00 85 LEU A N 20
ATOM 33921 C CA . LEU A 1 85 ? 11.634 -7.194 4.730 1.00 0.00 85 LEU A CA 20
ATOM 33922 C C . LEU A 1 85 ? 12.951 -7.396 3.978 1.00 0.00 85 LEU A C 20
ATOM 33923 O O . LEU A 1 85 ? 13.995 -6.906 4.404 1.00 0.00 85 LEU A O 20
ATOM 33939 N N . ASP A 1 86 ? 12.858 -8.118 2.871 1.00 0.00 86 ASP A N 20
ATOM 33940 C CA . ASP A 1 86 ? 14.029 -8.391 2.055 1.00 0.00 86 ASP A CA 20
ATOM 33941 C C . ASP A 1 86 ? 13.683 -8.162 0.582 1.00 0.00 86 ASP A C 20
ATOM 33942 O O . ASP A 1 86 ? 12.528 -8.301 0.183 1.00 0.00 86 ASP A O 20
ATOM 33951 N N . PRO A 1 87 ? 14.733 -7.805 -0.206 1.00 0.00 87 PRO A N 20
ATOM 33952 C CA . PRO A 1 87 ? 14.552 -7.555 -1.626 1.00 0.00 87 PRO A CA 20
ATOM 33953 C C . PRO A 1 87 ? 14.375 -8.866 -2.395 1.00 0.00 87 PRO A C 20
ATOM 33954 O O . PRO A 1 87 ? 13.612 -8.927 -3.358 1.00 0.00 87 PRO A O 20
ATOM 33965 N N . GLU A 1 88 ? 15.094 -9.883 -1.941 1.00 0.00 88 GLU A N 20
ATOM 33966 C CA . GLU A 1 88 ? 15.026 -11.189 -2.575 1.00 0.00 88 GLU A CA 20
ATOM 33967 C C . GLU A 1 88 ? 13.991 -12.067 -1.870 1.00 0.00 88 GLU A C 20
ATOM 33968 O O . GLU A 1 88 ? 14.101 -13.292 -1.880 1.00 0.00 88 GLU A O 20
ATOM 33980 N N . THR A 1 89 ? 13.008 -11.407 -1.275 1.00 0.00 89 THR A N 20
ATOM 33981 C CA . THR A 1 89 ? 11.954 -12.113 -0.566 1.00 0.00 89 THR A CA 20
ATOM 33982 C C . THR A 1 89 ? 10.629 -11.358 -0.691 1.00 0.00 89 THR A C 20
ATOM 33983 O O . THR A 1 89 ? 10.613 -10.129 -0.738 1.00 0.00 89 THR A O 20
ATOM 33994 N N . SER A 1 90 ? 9.550 -12.125 -0.742 1.00 0.00 90 SER A N 20
ATOM 33995 C CA . SER A 1 90 ? 8.224 -11.544 -0.860 1.00 0.00 90 SER A CA 20
ATOM 33996 C C . SER A 1 90 ? 7.319 -12.074 0.254 1.00 0.00 90 SER A C 20
ATOM 33997 O O . SER A 1 90 ? 7.212 -13.283 0.449 1.00 0.00 90 SER A O 20
ATOM 34005 N N . VAL A 1 91 ? 6.691 -11.142 0.956 1.00 0.00 91 VAL A N 20
ATOM 34006 C CA . VAL A 1 91 ? 5.798 -11.500 2.045 1.00 0.00 91 VAL A CA 20
ATOM 34007 C C . VAL A 1 91 ? 4.357 -11.179 1.645 1.00 0.00 91 VAL A C 20
ATOM 34008 O O . VAL A 1 91 ? 4.122 -10.345 0.771 1.00 0.00 91 VAL A O 20
ATOM 34021 N N . ASN A 1 92 ? 3.429 -11.858 2.303 1.00 0.00 92 ASN A N 20
ATOM 34022 C CA . ASN A 1 92 ? 2.017 -11.655 2.026 1.00 0.00 92 ASN A CA 20
ATOM 34023 C C . ASN A 1 92 ? 1.438 -10.671 3.045 1.00 0.00 92 ASN A C 20
ATOM 34024 O O . ASN A 1 92 ? 1.532 -10.894 4.251 1.00 0.00 92 ASN A O 20
ATOM 34035 N N . LEU A 1 93 ? 0.851 -9.605 2.522 1.00 0.00 93 LEU A N 20
ATOM 34036 C CA . LEU A 1 93 ? 0.256 -8.586 3.371 1.00 0.00 93 LEU A CA 20
ATOM 34037 C C . LEU A 1 93 ? -0.907 -9.197 4.155 1.00 0.00 93 LEU A C 20
ATOM 34038 O O . LEU A 1 93 ? -1.384 -10.281 3.822 1.00 0.00 93 LEU A O 20
ATOM 34054 N N . GLY A 1 94 ? -1.331 -8.475 5.181 1.00 0.00 94 GLY A N 20
ATOM 34055 C CA . GLY A 1 94 ? -2.430 -8.932 6.015 1.00 0.00 94 GLY A CA 20
ATOM 34056 C C . GLY A 1 94 ? -3.264 -7.752 6.519 1.00 0.00 94 GLY A C 20
ATOM 34057 O O . GLY A 1 94 ? -3.109 -6.629 6.041 1.00 0.00 94 GLY A O 20
ATOM 34061 N N . ASP A 1 95 ? -4.130 -8.047 7.477 1.00 0.00 95 ASP A N 20
ATOM 34062 C CA . ASP A 1 95 ? -4.988 -7.025 8.051 1.00 0.00 95 ASP A CA 20
ATOM 34063 C C . ASP A 1 95 ? -4.385 -6.540 9.371 1.00 0.00 95 ASP A C 20
ATOM 34064 O O . ASP A 1 95 ? -4.256 -7.312 10.319 1.00 0.00 95 ASP A O 20
ATOM 34073 N N . GLY A 1 96 ? -4.032 -5.263 9.389 1.00 0.00 96 GLY A N 20
ATOM 34074 C CA . GLY A 1 96 ? -3.445 -4.666 10.577 1.00 0.00 96 GLY A CA 20
ATOM 34075 C C . GLY A 1 96 ? -1.918 -4.746 10.533 1.00 0.00 96 GLY A C 20
ATOM 34076 O O . GLY A 1 96 ? -1.260 -4.679 11.570 1.00 0.00 96 GLY A O 20
ATOM 34080 N N . ASP A 1 97 ? -1.399 -4.887 9.323 1.00 0.00 97 ASP A N 20
ATOM 34081 C CA . ASP A 1 97 ? 0.039 -4.976 9.131 1.00 0.00 97 ASP A CA 20
ATOM 34082 C C . ASP A 1 97 ? 0.627 -3.566 9.047 1.00 0.00 97 ASP A C 20
ATOM 34083 O O . ASP A 1 97 ? 0.235 -2.777 8.188 1.00 0.00 97 ASP A O 20
ATOM 34092 N N . VAL A 1 98 ? 1.556 -3.292 9.950 1.00 0.00 98 VAL A N 20
ATOM 34093 C CA . VAL A 1 98 ? 2.202 -1.991 9.989 1.00 0.00 98 VAL A CA 20
ATOM 34094 C C . VAL A 1 98 ? 3.498 -2.045 9.177 1.00 0.00 98 VAL A C 20
ATOM 34095 O O . VAL A 1 98 ? 4.367 -2.873 9.444 1.00 0.00 98 VAL A O 20
ATOM 34108 N N . ILE A 1 99 ? 3.586 -1.152 8.203 1.00 0.00 99 ILE A N 20
ATOM 34109 C CA . ILE A 1 99 ? 4.761 -1.087 7.351 1.00 0.00 99 ILE A CA 20
ATOM 34110 C C . ILE A 1 99 ? 5.586 0.148 7.719 1.00 0.00 99 ILE A C 20
ATOM 34111 O O . ILE A 1 99 ? 5.185 1.275 7.431 1.00 0.00 99 ILE A O 20
ATOM 34127 N N . LYS A 1 100 ? 6.723 -0.106 8.350 1.00 0.00 100 LYS A N 20
ATOM 34128 C CA . LYS A 1 100 ? 7.607 0.972 8.761 1.00 0.00 100 LYS A CA 20
ATOM 34129 C C . LYS A 1 100 ? 8.719 1.136 7.723 1.00 0.00 100 LYS A C 20
ATOM 34130 O O . LYS A 1 100 ? 9.638 0.321 7.657 1.00 0.00 100 LYS A O 20
ATOM 34149 N N . LEU A 1 101 ? 8.599 2.197 6.937 1.00 0.00 101 LEU A N 20
ATOM 34150 C CA . LEU A 1 101 ? 9.582 2.479 5.906 1.00 0.00 101 LEU A CA 20
ATOM 34151 C C . LEU A 1 101 ? 10.122 3.898 6.096 1.00 0.00 101 LEU A C 20
ATOM 34152 O O . LEU A 1 101 ? 9.601 4.660 6.910 1.00 0.00 101 LEU A O 20
ATOM 34168 N N . GLY A 1 102 ? 11.159 4.210 5.333 1.00 0.00 102 GLY A N 20
ATOM 34169 C CA . GLY A 1 102 ? 11.775 5.524 5.408 1.00 0.00 102 GLY A CA 20
ATOM 34170 C C . GLY A 1 102 ? 12.509 5.710 6.737 1.00 0.00 102 GLY A C 20
ATOM 34171 O O . GLY A 1 102 ? 13.334 4.881 7.117 1.00 0.00 102 GLY A O 20
ATOM 34175 N N . GLU A 1 103 ? 12.182 6.805 7.408 1.00 0.00 103 GLU A N 20
ATOM 34176 C CA . GLU A 1 103 ? 12.800 7.111 8.687 1.00 0.00 103 GLU A CA 20
ATOM 34177 C C . GLU A 1 103 ? 11.839 6.785 9.832 1.00 0.00 103 GLU A C 20
ATOM 34178 O O . GLU A 1 103 ? 12.188 6.042 10.748 1.00 0.00 103 GLU A O 20
ATOM 34190 N N . TYR A 1 104 ? 10.648 7.358 9.744 1.00 0.00 104 TYR A N 20
ATOM 34191 C CA . TYR A 1 104 ? 9.634 7.138 10.761 1.00 0.00 104 TYR A CA 20
ATOM 34192 C C . TYR A 1 104 ? 8.239 7.061 10.137 1.00 0.00 104 TYR A C 20
ATOM 34193 O O . TYR A 1 104 ? 7.250 7.425 10.772 1.00 0.00 104 TYR A O 20
ATOM 34211 N N . THR A 1 105 ? 8.204 6.585 8.902 1.00 0.00 105 THR A N 20
ATOM 34212 C CA . THR A 1 105 ? 6.946 6.455 8.185 1.00 0.00 105 THR A CA 20
ATOM 34213 C C . THR A 1 105 ? 6.353 5.061 8.396 1.00 0.00 105 THR A C 20
ATOM 34214 O O . THR A 1 105 ? 6.958 4.061 8.011 1.00 0.00 105 THR A O 20
ATOM 34225 N N . SER A 1 106 ? 5.178 5.038 9.006 1.00 0.00 106 SER A N 20
ATOM 34226 C CA . SER A 1 106 ? 4.496 3.783 9.273 1.00 0.00 106 SER A CA 20
ATOM 34227 C C . SER A 1 106 ? 3.165 3.740 8.519 1.00 0.00 106 SER A C 20
ATOM 34228 O O . SER A 1 106 ? 2.362 4.666 8.618 1.00 0.00 106 SER A O 20
ATOM 34236 N N . ILE A 1 107 ? 2.973 2.655 7.783 1.00 0.00 107 ILE A N 20
ATOM 34237 C CA . ILE A 1 107 ? 1.753 2.479 7.014 1.00 0.00 107 ILE A CA 20
ATOM 34238 C C . ILE A 1 107 ? 0.972 1.287 7.570 1.00 0.00 107 ILE A C 20
ATOM 34239 O O . ILE A 1 107 ? 1.563 0.289 7.979 1.00 0.00 107 ILE A O 20
ATOM 34255 N N . LEU A 1 108 ? -0.345 1.431 7.568 1.00 0.00 108 LEU A N 20
ATOM 34256 C CA . LEU A 1 108 ? -1.214 0.379 8.068 1.00 0.00 108 LEU A CA 20
ATOM 34257 C C . LEU A 1 108 ? -1.955 -0.265 6.894 1.00 0.00 108 LEU A C 20
ATOM 34258 O O . LEU A 1 108 ? -2.348 0.421 5.952 1.00 0.00 108 LEU A O 20
ATOM 34274 N N . VAL A 1 109 ? -2.123 -1.576 6.989 1.00 0.00 109 VAL A N 20
ATOM 34275 C CA . VAL A 1 109 ? -2.809 -2.320 5.947 1.00 0.00 109 VAL A CA 20
ATOM 34276 C C . VAL A 1 109 ? -4.212 -2.691 6.432 1.00 0.00 109 VAL A C 20
ATOM 34277 O O . VAL A 1 109 ? -4.363 -3.477 7.367 1.00 0.00 109 VAL A O 20
ATOM 34290 N N . ASN A 1 110 ? -5.204 -2.109 5.774 1.00 0.00 110 ASN A N 20
ATOM 34291 C CA . ASN A 1 110 ? -6.590 -2.369 6.126 1.00 0.00 110 ASN A CA 20
ATOM 34292 C C . ASN A 1 110 ? -7.315 -2.967 4.918 1.00 0.00 110 ASN A C 20
ATOM 34293 O O . ASN A 1 110 ? -7.266 -2.410 3.823 1.00 0.00 110 ASN A O 20
ATOM 34304 N N . PHE A 1 111 ? -7.970 -4.093 5.159 1.00 0.00 111 PHE A N 20
ATOM 34305 C CA . PHE A 1 111 ? -8.705 -4.772 4.105 1.00 0.00 111 PHE A CA 20
ATOM 34306 C C . PHE A 1 111 ? -10.172 -4.338 4.092 1.00 0.00 111 PHE A C 20
ATOM 34307 O O . PHE A 1 111 ? -10.945 -4.725 4.967 1.00 0.00 111 PHE A O 20
ATOM 34324 N N . VAL A 1 112 ? -10.511 -3.541 3.090 1.00 0.00 112 VAL A N 20
ATOM 34325 C CA . VAL A 1 112 ? -11.872 -3.050 2.951 1.00 0.00 112 VAL A CA 20
ATOM 34326 C C . VAL A 1 112 ? -12.670 -4.016 2.072 1.00 0.00 112 VAL A C 20
ATOM 34327 O O . VAL A 1 112 ? -12.358 -4.192 0.895 1.00 0.00 112 VAL A O 20
ATOM 34340 N N . SER A 1 113 ? -13.684 -4.615 2.677 1.00 0.00 113 SER A N 20
ATOM 34341 C CA . SER A 1 113 ? -14.529 -5.558 1.964 1.00 0.00 113 SER A CA 20
ATOM 34342 C C . SER A 1 113 ? -15.896 -4.928 1.685 1.00 0.00 113 SER A C 20
ATOM 34343 O O . SER A 1 113 ? -16.614 -4.558 2.612 1.00 0.00 113 SER A O 20
ATOM 34351 N N . GLY A 1 114 ? -16.213 -4.826 0.402 1.00 0.00 114 GLY A N 20
ATOM 34352 C CA . GLY A 1 114 ? -17.480 -4.248 -0.011 1.00 0.00 114 GLY A CA 20
ATOM 34353 C C . GLY A 1 114 ? -17.391 -2.722 -0.077 1.00 0.00 114 GLY A C 20
ATOM 34354 O O . GLY A 1 114 ? -16.326 -2.148 0.147 1.00 0.00 114 GLY A O 20
ATOM 34358 N N . PRO A 1 115 ? -18.553 -2.091 -0.394 1.00 0.00 115 PRO A N 20
ATOM 34359 C CA . PRO A 1 115 ? -18.616 -0.643 -0.493 1.00 0.00 115 PRO A CA 20
ATOM 34360 C C . PRO A 1 115 ? -18.604 0.002 0.894 1.00 0.00 115 PRO A C 20
ATOM 34361 O O . PRO A 1 115 ? -17.905 0.989 1.118 1.00 0.00 115 PRO A O 20
ATOM 34372 N N . SER A 1 116 ? -19.387 -0.582 1.790 1.00 0.00 116 SER A N 20
ATOM 34373 C CA . SER A 1 116 ? -19.475 -0.076 3.150 1.00 0.00 116 SER A CA 20
ATOM 34374 C C . SER A 1 116 ? -20.080 1.329 3.147 1.00 0.00 116 SER A C 20
ATOM 34375 O O . SER A 1 116 ? -19.673 2.183 2.361 1.00 0.00 116 SER A O 20
ATOM 34383 N N . SER A 1 117 ? -21.043 1.525 4.036 1.00 0.00 117 SER A N 20
ATOM 34384 C CA . SER A 1 117 ? -21.709 2.812 4.146 1.00 0.00 117 SER A CA 20
ATOM 34385 C C . SER A 1 117 ? -22.677 2.801 5.330 1.00 0.00 117 SER A C 20
ATOM 34386 O O . SER A 1 117 ? -22.555 3.616 6.244 1.00 0.00 117 SER A O 20
ATOM 34394 N N . GLY A 1 118 ? -23.617 1.869 5.277 1.00 0.00 118 GLY A N 20
ATOM 34395 C CA . GLY A 1 118 ? -24.605 1.741 6.334 1.00 0.00 118 GLY A CA 20
ATOM 34396 C C . GLY A 1 118 ? -25.795 2.670 6.088 1.00 0.00 118 GLY A C 20
ATOM 34397 O O . GLY A 1 118 ? -25.615 3.840 5.751 1.00 0.00 118 GLY A O 20
#

Nearest PDB structures (foldseek):
  1uht-assembly1_A  TM=9.565E-01  e=1.538E-21  Arabidopsis thaliana
  6hc0-assembly3_C  TM=8.212E-01  e=3.109E-06  Bdellovibrio bacteriovorus HD100
  6hc1-assembly2_B  TM=8.384E-01  e=4.577E-06  Bdellovibrio bacteriovorus HD100
  6hbz-assembly1_A  TM=7.970E-01  e=8.403E-06  Bdellovibrio bacteriovorus HD100
  6uid-assembly1_A  TM=7.909E-01  e=1.406E-04  Pseudomonas aeruginosa

Organism: Arabidopsis thaliana (NCBI:txid3702)

Radius of gyration: 14.42 Å; Cα contacts (8 Å, |Δi|>4): 295; chains: 1; bounding box: 42×27×36 Å

CATH classification: 2.60.200.20